Protein AF-0000000083565860 (afdb_homodimer)

Foldseek 3Di:
DCPPPADDQAFAEEEEDLFLQSLLLLLQLLVVPDAGYEYEAQADPPCRFACRNDPQFWADQQDPDLLSNLLLVLLLVLQVVLVFWDQFKAKEFAQDPVVVLVLLLSVQLCVQNPQPDKDKAALVRQCVQVVLFDSVRTGTIIIRRRTGGGNRSSSSVSSNVSSVVSHYHYYYSWAFDAWDFDPLATFWTQTPRGIYGYRAYEYAPAQLVQVHCVRVVHQFLKWKWWWKKFKWPFFPVQPPFPDQFNGHKYDHLVQQKTWTGGRRMIMIIHLQAATGIDDSVPQDDPVCCVVQVHDHSQWDDFDVCQQQPRHQPPDDHHNQVVVCNGRVSCVPIHIPDMITGMGMAGLVRAAAWDDDQSYRRYIYTYRDDSSSSNQSSNQRSVCVVPVAGDGPRAGDFCCVRYSLLADPCSSDPVSSVVSGSVCSSCVSPDDQPQDADPDPAPQAEFLCRVVQVVQQFDFHQFNRYTFGAFGPNQVVCCVPAPAFDAPPSVPPNDDSRLLSLLVCLAAFKAKGWQLQQWKKKKFFPCRQVLVLAFWQARPQDAAFFKAWTFGAAQQQATAAIWIWHRHHPGMIITTGHHHSCLSSVLSVSVVSDDPPPRMDIGICSQWKIKMKMGHPCACVLQVVFWPFDCDCVRRNARTWDWGDRNPFTWIWHQDALLLFGIIMIMGTRVCRNVVVVSSCVSCVVRVYHYHGPSSSVLSNLLQLHDDPPQLGGRSDHCVQSVNCVNGDLVGNYRNSVNVVVCVVVDDFKHKFKKWFPDFSDWAAWSGFKAAVPDDDGFHTFRGWDANSVLRTTITITIGTPVQQDFQRWIWTDRSNDTTIITTHDPNNPPRVSPRSRD/DCPDPADDQAFAEEEEDLFLQSLLLLLQLLVVPDAGYEYEAQADPPCRFALRNDPQFWADQQDPDLLSNLLLVLLLVLQVVLVFWDQFKAKEFAQDPVVVLVLLLSQQLCVQNPQPDKDKAALVRQCVQVVLFDSVRTGTIIIRRRTGGGNRSSSSVSSNVSSVVSHYHYYYSWAFDAWDFDPLATFWTQTPNGIYGYRAYEYAPAQLVQVHCVRVVHQFLKWKWWWKKFKWPFFPVQPPFPDQFNGHKYDHLVQQKTWTGGRRMIMIIHLQAFTGIDDSVPQDDPVCCVVQVHDHSQWDDFDVCQQQPRHQPPDDHHNQVVVCNGRVSSVPIHIDDMITGMGMAGLVRAAAWDADFSYRRYIYTYRDDSSSSNQSSNQRSVCVVPVAGDGPRAGDFCCVRYSLLADPCSSDPVSSVVSRSVCSSCVSPDDQPQDADPDPAPQAEFLCRVVQVVQQFDFHQFNRYTFGAFGPNQVVCCVPAPAFDADPSVPPNDDSRLLSLLVCLAAFKAKGWQLQQWKKKKFFPCRQVLVLAFWQARPQDAAFFKAWTFGAAQLQATAAIWIWHRHHPGMIITTGHHHSCLSRVLSVSVVSDDPPPRMDIGICSQWKIKMKMGHPCACVLQVVFWPFDCDCVRRNARTWDWGDRNPFTWIWHQDALLLFGIIMIMGTRVCRNVVVVSSCVSCVVRVYHYHGPSSSVLSNLLQLHDDPPQLGGRSDHCVQSVNCVNGDLVGNYRNSVNVVVCVVVDDFKHKFKKWFPDFSDWAAWSGFKAAVPDDDGFHTFRGWDANSVLRTTITITIGTPVQQDFQRWIWTDRSNDTTIITTHDPNNPPRVSPRSRD

Sequence (1676 aa):
MSTGNTLPDSAGTVVVGAGCVGCSAAYHLTRLGREDVVVVDQGPLFETGGSTSHAPGLVFQTGGNKLMTRMASYTRRLYEDLDGFRTCGGIEVAYTEDRWDFLKRKRERGQSYGIEGGELLSPDAVADRVPQIDPEAIRGGYYVPTDGKAHAVDASAAMAERARAAGAEFYGETTVTDLEVEDGEIRTVVTDRGTVAADEVLVATNIWGPLFGDMVGVDIPLVPCAHQYLVSDELPELAGADREIEQPLLRHQDRSLYFRQHGERYGIGSYNHESLLVDPEDIYGPEKLEDLGLEYPSLREFTSEHFYENTHPDHEQAAYDAACELVPSLRDAEFESAINGMFCFTPDGMPILGPTEGIDGLWWALAIWVTQSGGAGNIVAHWMEDGVPRLEGERVDVTGAHVSRFQPHAGSREYTRGRGAQQYQEVYQLIHPREQPEGQRGLRRSPFYRRQEELGAEFYDSGGWETPQWYETNEALLEEYDVPDRPDWLERGWSKAQGVEHQAVRDRVAMVDMTTYTGIEVTGDGATEFLQRLLTNDVDVSPGRIRYAAMCNEDGGILADVTVARLAEDRYTVFTGGGNSATLHSRWLREHAPDDGSVSVRTRDSDMCGVGVFGPDSRAVLSSLVETDLSNDAFPFYTAQETYLESVPVTMLRLSYAGELGWELYAPMEYGARLWELIEDAGDEYGIVPMGWAALDSTSMEKGFRLWGTDVTPEYDPYEAGIGFAVDLETDFIGKEALVEARDAGVDRKLVPITLDEPGAVVDAGHPVLELGGDEVLGYVTRADYGYSIDAGIAYAYLPADDAEAGRNVEISYENDRYAGTVRDEPLFDPDREKMLRMSTGNTLPDSAGTVVVGAGCVGCSAAYHLTRLGREDVVVVDQGPLFETGGSTSHAPGLVFQTGGNKLMTRMASYTRRLYEDLDGFRTCGGIEVAYTEDRWDFLKRKRERGQSYGIEGGELLSPDAVADRVPQIDPEAIRGGYYVPTDGKAHAVDASAAMAERARAAGAEFYGETTVTDLEVEDGEIRTVVTDRGTVAADEVLVATNIWGPLFGDMVGVDIPLVPCAHQYLVSDELPELAGADREIEQPLLRHQDRSLYFRQHGERYGIGSYNHESLLVDPEDIYGPEKLEDLGLEYPSLREFTSEHFYENTHPDHEQAAYDAACELVPSLRDAEFESAINGMFCFTPDGMPILGPTEGIDGLWWALAIWVTQSGGAGNIVAHWMEDGVPRLEGERVDVTGAHVSRFQPHAGSREYTRGRGAQQYQEVYQLIHPREQPEGQRGLRRSPFYRRQEELGAEFYDSGGWETPQWYETNEALLEEYDVPDRPDWLERGWSKAQGVEHQAVRDRVAMVDMTTYTGIEVTGDGATEFLQRLLTNDVDVSPGRIRYAAMCNEDGGILADVTVARLAEDRYTVFTGGGNSATLHSRWLREHAPDDGSVSVRTRDSDMCGVGVFGPDSRAVLSSLVETDLSNDAFPFYTAQETYLESVPVTMLRLSYAGELGWELYAPMEYGARLWELIEDAGDEYGIVPMGWAALDSTSMEKGFRLWGTDVTPEYDPYEAGIGFAVDLETDFIGKEALVEARDAGVDRKLVPITLDEPGAVVDAGHPVLELGGDEVLGYVTRADYGYSIDAGIAYAYLPADDAEAGRNVEISYENDRYAGTVRDEPLFDPDREKMLR

pLDDT: mean 95.58, std 5.4, range [28.02, 98.88]

InterPro domains:
  IPR006076 FAD dependent oxidoreductase [PF01266] (14-383)
  IPR006222 GCVT, N-terminal domain [PF01571] (448-730)
  IPR013977 Aminomethyltransferase, C-terminal domain [PF08669] (749-830)
  IPR027266 Aminomethyltransferase superfamily [G3DSA:3.30.1360.120] (443-715)
  IPR028896 Aminomethyltransferase-like [PTHR43757] (335-833)
  IPR029043 Glycine cleavage T-protein/YgfZ, C-terminal [SSF101790] (749-836)
  IPR032503 FAD dependent oxidoreductase, central domain [PF16350] (395-446)
  IPR036188 FAD/NAD(P)-binding domain superfamily [G3DSA:3.50.50.60] (14-407)
  IPR036188 FAD/NAD(P)-binding domain superfamily [SSF51905] (14-436)

Solvent-accessible surface area (backbone atoms only — not comparable to full-atom values): 82644 Å² total; per-residue (Å²): 129,84,73,60,95,61,75,55,67,59,31,52,31,35,32,38,20,52,39,43,41,24,17,27,23,49,26,40,30,30,73,74,62,50,66,45,37,37,33,31,16,56,27,49,81,49,61,41,26,48,45,49,57,70,54,86,28,70,28,74,38,74,48,96,44,63,61,53,20,44,19,14,50,46,16,51,54,52,24,44,74,54,73,15,42,47,74,42,11,28,33,41,43,12,65,46,72,68,46,43,52,46,44,42,45,49,50,36,34,24,47,44,60,66,49,70,74,60,42,82,34,48,25,65,60,47,24,72,57,41,65,61,41,42,40,87,58,37,70,20,28,40,32,30,60,78,15,25,38,39,39,48,42,57,28,23,46,48,30,40,50,55,16,38,75,57,55,34,44,78,40,48,63,33,40,74,76,42,52,43,67,56,96,44,25,41,44,35,42,34,34,82,78,48,54,29,36,25,59,26,37,38,41,25,50,38,60,48,38,42,62,59,20,60,57,66,75,42,77,47,51,58,30,26,30,48,35,43,40,33,27,36,41,74,39,80,87,32,62,84,50,87,46,54,61,81,45,44,34,38,33,38,34,87,61,25,33,33,36,38,56,49,32,34,19,44,30,40,37,45,55,28,25,58,70,44,70,47,58,59,87,68,52,47,49,82,78,54,26,66,82,68,71,42,93,35,44,35,49,48,81,60,58,65,62,46,39,69,33,61,50,22,90,87,51,93,56,17,35,50,59,52,49,24,59,40,27,51,72,53,71,79,49,52,69,78,43,70,38,17,42,31,45,53,28,17,59,81,64,42,38,34,28,48,65,46,86,78,29,48,41,33,32,41,49,27,48,68,52,80,38,31,15,41,26,50,9,37,20,52,26,36,23,72,71,73,71,47,46,22,52,97,86,38,60,45,62,53,67,81,20,32,56,56,44,64,53,79,38,41,59,18,63,56,36,18,46,52,32,13,39,50,40,55,61,41,70,44,51,90,71,57,94,65,62,72,76,90,64,93,68,66,42,26,42,58,63,53,45,68,63,39,52,75,41,40,39,45,66,42,82,39,72,50,29,56,42,44,35,27,28,57,62,47,49,68,45,56,83,79,39,89,61,76,74,65,58,75,81,67,40,55,85,54,59,66,29,27,46,39,39,42,49,39,27,70,74,25,19,23,41,28,82,34,42,54,48,24,38,31,35,33,29,34,89,40,28,60,65,53,46,31,33,45,25,33,26,78,66,87,61,62,58,26,35,47,39,60,25,31,29,35,41,71,76,21,19,26,75,42,63,35,43,35,34,28,71,38,94,39,34,34,35,40,31,27,51,53,53,43,39,52,52,46,54,48,47,57,52,54,72,66,46,60,89,76,48,40,40,46,75,43,77,33,69,38,28,36,30,28,38,32,33,29,7,76,43,24,62,65,37,47,52,77,42,31,82,65,63,76,47,64,84,73,43,35,82,48,26,40,49,77,50,32,49,45,46,42,54,30,41,36,32,35,45,49,72,52,57,27,18,31,33,35,35,31,29,45,31,32,35,32,44,41,52,55,50,54,50,53,61,54,19,50,88,60,60,48,36,77,35,22,50,53,18,42,51,30,32,14,55,31,42,56,54,81,45,78,84,56,64,44,36,33,62,38,33,47,65,27,53,65,46,46,89,27,52,35,85,86,48,71,25,50,15,44,70,38,46,54,51,40,64,76,72,47,66,68,41,28,50,36,46,27,36,36,69,49,80,64,41,68,66,63,54,43,25,24,29,22,41,64,97,49,85,52,72,54,29,30,24,54,43,48,38,56,25,72,86,78,59,29,10,38,33,30,28,47,22,40,44,89,67,46,44,60,69,35,63,32,24,35,49,56,70,90,39,75,42,52,27,33,31,39,65,78,30,74,43,66,68,84,42,58,55,46,68,102,128,82,74,60,96,61,76,56,68,59,33,52,32,36,33,39,19,53,38,43,41,24,17,26,22,47,27,39,30,31,73,72,63,51,66,46,37,36,34,32,17,57,27,48,81,50,62,40,26,49,47,50,56,70,55,85,28,72,31,74,37,72,49,96,45,61,62,54,20,46,18,14,50,45,16,52,53,52,25,44,75,54,73,14,42,48,74,42,11,29,33,41,43,11,65,45,70,67,48,44,52,46,44,43,44,48,50,36,34,26,47,45,60,67,50,72,75,59,42,82,35,48,25,64,59,46,26,72,56,42,64,62,39,41,40,87,57,36,69,20,29,41,33,30,61,78,15,24,38,40,38,47,43,56,30,22,45,49,31,40,51,55,14,37,74,56,56,33,41,78,40,48,62,34,41,71,77,45,54,45,65,56,97,46,24,41,43,33,43,33,36,82,78,48,55,30,36,25,58,27,37,37,42,26,49,39,60,48,41,43,61,59,20,58,58,67,74,40,77,46,52,58,30,25,31,48,37,42,40,35,28,37,41,73,40,78,87,32,62,84,51,86,45,55,61,81,44,44,36,37,33,39,33,86,60,25,32,32,37,39,55,49,32,34,18,45,30,41,36,45,54,28,26,59,70,44,71,46,59,60,87,70,51,48,50,80,82,52,25,67,83,68,71,42,93,35,44,35,49,47,81,61,59,63,61,46,39,70,32,61,49,22,90,88,52,95,57,17,35,49,60,52,50,25,57,40,28,50,72,52,72,79,48,51,69,78,43,68,40,16,42,31,44,53,28,17,60,80,65,43,38,34,30,48,66,44,85,79,29,49,42,34,32,41,49,28,49,67,53,80,38,31,15,42,24,50,10,36,20,51,27,38,23,74,73,74,71,48,46,20,53,96,85,36,61,46,65,54,67,83,22,32,58,57,42,64,52,77,37,42,59,17,64,56,36,19,47,52,32,13,39,48,41,54,60,40,69,43,50,91,72,57,94,65,61,73,76,92,64,94,67,68,44,25,44,59,63,53,46,68,62,38,51,74,43,40,40,45,66,42,80,40,69,50,28,56,42,44,35,28,28,56,64,46,49,70,44,56,82,79,41,90,62,77,75,65,58,74,79,67,42,57,85,54,59,66,29,27,45,40,39,40,48,39,27,71,74,24,18,23,40,29,83,34,41,54,47,22,38,31,37,33,29,33,88,41,27,56,65,54,47,31,33,45,26,34,25,77,67,87,60,62,60,25,36,47,40,59,25,32,30,35,40,72,76,22,18,25,75,42,64,35,43,35,35,28,71,38,94,39,33,35,34,40,32,29,52,55,54,43,38,52,53,48,54,48,46,58,51,55,73,68,45,59,89,74,46,40,40,46,76,44,76,33,69,37,28,38,30,29,40,30,33,30,6,75,44,25,62,63,37,47,52,77,41,32,82,66,62,79,46,64,86,73,43,34,81,48,26,40,49,78,50,32,50,46,44,43,54,30,42,38,33,34,45,48,72,52,56,28,18,30,33,34,36,33,29,45,33,32,35,32,45,42,51,53,50,54,51,53,62,54,20,52,90,60,59,49,36,76,36,21,51,52,18,41,50,32,32,14,54,30,41,57,54,80,45,77,83,56,64,43,37,33,62,40,34,47,66,29,53,67,46,46,88,28,53,34,86,87,48,69,27,50,15,44,71,38,45,53,50,38,64,75,72,49,65,67,40,28,51,35,47,27,38,36,68,51,80,63,41,68,65,63,53,44,22,24,28,22,40,64,97,50,86,50,71,53,29,31,24,54,42,48,38,56,26,72,87,79,60,30,9,37,33,30,27,49,21,39,46,90,64,47,43,59,70,36,64,32,24,35,48,54,71,88,40,74,42,54,26,32,29,39,68,78,29,74,42,65,68,82,42,59,54,47,68,100

Structure (mmCIF, N/CA/C/O backbone):
data_AF-0000000083565860-model_v1
#
loop_
_entity.id
_entity.type
_entity.pdbx_description
1 polymer 'Glycine cleavage system aminomethyltransferase T/glycine/D-amino acid oxidase-like deaminating enzyme'
#
loop_
_atom_site.group_PDB
_atom_site.id
_atom_site.type_symbol
_atom_site.label_atom_id
_atom_site.label_alt_id
_atom_site.label_comp_id
_atom_site.label_asym_id
_atom_site.label_entity_id
_atom_site.label_seq_id
_atom_site.pdbx_PDB_ins_code
_atom_site.Cartn_x
_atom_site.Cartn_y
_atom_site.Cartn_z
_atom_site.occupancy
_atom_site.B_iso_or_equiv
_atom_site.auth_seq_id
_atom_site.auth_comp_id
_atom_site.auth_asym_id
_atom_site.auth_atom_id
_atom_site.pdbx_PDB_model_num
ATOM 1 N N . MET A 1 1 ? -19.703 54.188 -9.258 1 28.02 1 MET A N 1
ATOM 2 C CA . MET A 1 1 ? -19.453 53.219 -8.164 1 28.02 1 MET A CA 1
ATOM 3 C C . MET A 1 1 ? -20.562 52.188 -8.102 1 28.02 1 MET A C 1
ATOM 5 O O . MET A 1 1 ? -21.703 52.5 -7.727 1 28.02 1 MET A O 1
ATOM 9 N N . SER A 1 2 ? -20.828 51.438 -9.031 1 33.75 2 SER A N 1
ATOM 10 C CA . SER A 1 2 ? -22.094 50.781 -9.383 1 33.75 2 SER A CA 1
ATOM 11 C C . SER A 1 2 ? -22.578 49.875 -8.266 1 33.75 2 SER A C 1
ATOM 13 O O . SER A 1 2 ? -21.953 48.844 -8 1 33.75 2 SER A O 1
ATOM 15 N N . THR A 1 3 ? -22.797 50.406 -7.121 1 42.03 3 THR A N 1
ATOM 16 C CA . THR A 1 3 ? -23.641 49.938 -6.027 1 42.03 3 THR A CA 1
ATOM 17 C C . THR A 1 3 ? -24.875 49.219 -6.559 1 42.03 3 THR A C 1
ATOM 19 O O . THR A 1 3 ? -25.891 49.125 -5.871 1 42.03 3 THR A O 1
ATOM 22 N N . GLY A 1 4 ? -24.984 49.125 -7.805 1 45.94 4 GLY A N 1
ATOM 23 C CA . GLY A 1 4 ? -26.25 48.625 -8.289 1 45.94 4 GLY A CA 1
ATOM 24 C C . GLY A 1 4 ? -26.578 47.25 -7.77 1 45.94 4 GLY A C 1
ATOM 25 O O . GLY A 1 4 ? -25.688 46.5 -7.348 1 45.94 4 GLY A O 1
ATOM 26 N N . ASN A 1 5 ? -27.781 47.062 -7.129 1 64.19 5 ASN A N 1
ATOM 27 C CA . ASN A 1 5 ? -28.469 45.969 -6.457 1 64.19 5 ASN A CA 1
ATOM 28 C C . ASN A 1 5 ? -28.375 44.688 -7.258 1 64.19 5 ASN A C 1
ATOM 30 O O . ASN A 1 5 ? -28.891 43.656 -6.832 1 64.19 5 ASN A O 1
ATOM 34 N N . THR A 1 6 ? -27.672 44.812 -8.43 1 86 6 THR A N 1
ATOM 35 C CA . THR A 1 6 ? -27.672 43.594 -9.227 1 86 6 THR A CA 1
ATOM 36 C C . THR A 1 6 ? -26.25 43.062 -9.391 1 86 6 THR A C 1
ATOM 38 O O . THR A 1 6 ? -25.344 43.781 -9.758 1 86 6 THR A O 1
ATOM 41 N N . LEU A 1 7 ? -25.906 41.906 -9.078 1 93.75 7 LEU A N 1
ATOM 42 C CA . LEU A 1 7 ? -24.641 41.188 -9.219 1 93.75 7 LEU A CA 1
ATOM 43 C C . LEU A 1 7 ? -24.156 41.25 -10.664 1 93.75 7 LEU A C 1
ATOM 45 O O . LEU A 1 7 ? -24.938 41.125 -11.602 1 93.75 7 LEU A O 1
ATOM 49 N N . PRO A 1 8 ? -22.891 41.469 -10.891 1 96.19 8 PRO A N 1
ATOM 50 C CA . PRO A 1 8 ? -22.375 41.344 -12.258 1 96.19 8 PRO A CA 1
ATOM 51 C C . PRO A 1 8 ? -22.453 39.938 -12.805 1 96.19 8 PRO A C 1
ATOM 53 O O . PRO A 1 8 ? -22.516 38.969 -12.031 1 96.19 8 PRO A O 1
ATOM 56 N N . ASP A 1 9 ? -22.375 39.844 -14.141 1 96.06 9 ASP A N 1
ATOM 57 C CA . ASP A 1 9 ? -22.453 38.531 -14.789 1 96.06 9 ASP A CA 1
ATOM 58 C C . ASP A 1 9 ? -21.172 37.75 -14.594 1 96.06 9 ASP A C 1
ATOM 60 O O . ASP A 1 9 ? -21.188 36.5 -14.57 1 96.06 9 ASP A O 1
ATOM 64 N N . SER A 1 10 ? -20.094 38.5 -14.523 1 97.44 10 SER A N 1
ATOM 65 C CA . SER A 1 10 ? -18.797 37.844 -14.383 1 97.44 10 SER A CA 1
ATOM 66 C C . SER A 1 10 ? -17.828 38.719 -13.586 1 97.44 10 SER A C 1
ATOM 68 O O . SER A 1 10 ? -18.016 39.938 -13.469 1 97.44 10 SER A O 1
ATOM 70 N N . ALA A 1 11 ? -16.875 38.094 -13 1 97.69 11 ALA A N 1
ATOM 71 C CA . ALA A 1 11 ? -15.766 38.719 -12.289 1 97.69 11 ALA A CA 1
ATOM 72 C C . ALA A 1 11 ? -14.492 37.906 -12.414 1 97.69 11 ALA A C 1
ATOM 74 O O . ALA A 1 11 ? -14.555 36.656 -12.57 1 97.69 11 ALA A O 1
ATOM 75 N N . GLY A 1 12 ? -13.391 38.594 -12.461 1 97.5 12 GLY A N 1
ATOM 76 C CA . GLY A 1 12 ? -12.133 37.844 -12.43 1 97.5 12 GLY A CA 1
ATOM 77 C C . GLY A 1 12 ? -11.945 37.031 -11.164 1 97.5 12 GLY A C 1
ATOM 78 O O . GLY A 1 12 ? -11.562 35.875 -11.227 1 97.5 12 GLY A O 1
ATOM 79 N N . THR A 1 13 ? -12.172 37.688 -10.031 1 98.38 13 THR A N 1
ATOM 80 C CA . THR A 1 13 ? -12.055 37.062 -8.727 1 98.38 13 THR A CA 1
ATOM 81 C C . THR A 1 13 ? -13.297 37.312 -7.879 1 98.38 13 THR A C 1
ATOM 83 O O . THR A 1 13 ? -13.719 38.469 -7.727 1 98.38 13 THR A O 1
ATOM 86 N N . VAL A 1 14 ? -13.867 36.25 -7.367 1 98.81 14 VAL A N 1
ATOM 87 C CA . VAL A 1 14 ? -14.953 36.375 -6.395 1 98.81 14 VAL A CA 1
ATOM 88 C C . VAL A 1 14 ? -14.453 35.969 -5.008 1 98.81 14 VAL A C 1
ATOM 90 O O . VAL A 1 14 ? -13.891 34.906 -4.832 1 98.81 14 VAL A O 1
ATOM 93 N N . VAL A 1 15 ? -14.547 36.844 -4.047 1 98.88 15 VAL A N 1
ATOM 94 C CA . VAL A 1 15 ? -14.273 36.562 -2.643 1 98.88 15 VAL A CA 1
ATOM 95 C C . VAL A 1 15 ? -15.586 36.281 -1.911 1 98.88 15 VAL A C 1
ATOM 97 O O . VAL A 1 15 ? -16.484 37.125 -1.9 1 98.88 15 VAL A O 1
ATOM 100 N N . VAL A 1 16 ? -15.703 35.125 -1.354 1 98.81 16 VAL A N 1
ATOM 101 C CA . VAL A 1 16 ? -16.891 34.75 -0.591 1 98.81 16 VAL A CA 1
ATOM 102 C C . VAL A 1 16 ? -16.641 34.969 0.899 1 98.81 16 VAL A C 1
ATOM 104 O O . VAL A 1 16 ? -15.852 34.25 1.51 1 98.81 16 VAL A O 1
ATOM 107 N N . GLY A 1 17 ? -17.312 35.906 1.523 1 98.31 17 GLY A N 1
ATOM 108 C CA . GLY A 1 17 ? -17.109 36.344 2.898 1 98.31 17 GLY A CA 1
ATOM 109 C C . GLY A 1 17 ? -16.516 37.719 3.006 1 98.31 17 GLY A C 1
ATOM 110 O O . GLY A 1 17 ? -15.445 38 2.467 1 98.31 17 GLY A O 1
ATOM 111 N N . ALA A 1 18 ? -17.219 38.594 3.668 1 98.19 18 ALA A N 1
ATOM 112 C CA . ALA A 1 18 ? -16.766 40 3.832 1 98.19 18 ALA A CA 1
ATOM 113 C C . ALA A 1 18 ? -16.453 40.281 5.293 1 98.19 18 ALA A C 1
ATOM 115 O O . ALA A 1 18 ? -16.719 41.406 5.777 1 98.19 18 ALA A O 1
ATOM 116 N N . GLY A 1 19 ? -15.984 39.25 6.016 1 97.56 19 GLY A N 1
ATOM 117 C CA . GLY A 1 19 ? -15.359 39.469 7.305 1 97.56 19 GLY A CA 1
ATOM 118 C C . GLY A 1 19 ? -13.969 40.094 7.188 1 97.56 19 GLY A C 1
ATOM 119 O O . GLY A 1 19 ? -13.562 40.5 6.105 1 97.56 19 GLY A O 1
ATOM 120 N N . CYS A 1 20 ? -13.242 40.094 8.305 1 97.88 20 CYS A N 1
ATOM 121 C CA . CYS A 1 20 ? -11.945 40.781 8.32 1 97.88 20 CYS A CA 1
ATOM 122 C C . CYS A 1 20 ? -10.977 40.125 7.352 1 97.88 20 CYS A C 1
ATOM 124 O O . CYS A 1 20 ? -10.18 40.781 6.711 1 97.88 20 CYS A O 1
ATOM 126 N N . VAL A 1 21 ? -11.023 38.781 7.117 1 98.31 21 VAL A N 1
ATOM 127 C CA . VAL A 1 21 ? -10.102 38.062 6.242 1 98.31 21 VAL A CA 1
ATOM 128 C C . VAL A 1 21 ? -10.445 38.344 4.781 1 98.31 21 VAL A C 1
ATOM 130 O O . VAL A 1 21 ? -9.555 38.656 3.98 1 98.31 21 VAL A O 1
ATOM 133 N N . GLY A 1 22 ? -11.711 38.219 4.391 1 98.56 22 GLY A N 1
ATOM 134 C CA . GLY A 1 22 ? -12.125 38.5 3.027 1 98.56 22 GLY A CA 1
ATOM 135 C C . GLY A 1 22 ? -11.867 39.938 2.615 1 98.56 22 GLY A C 1
ATOM 136 O O . GLY A 1 22 ? -11.422 40.188 1.497 1 98.56 22 GLY A O 1
ATOM 137 N N . CYS A 1 23 ? -12.211 40.875 3.516 1 98.62 23 CYS A N 1
ATOM 138 C CA . CYS A 1 23 ? -11.945 42.281 3.246 1 98.62 23 CYS A CA 1
ATOM 139 C C . CYS A 1 23 ? -10.453 42.531 3.088 1 98.62 23 CYS A C 1
ATOM 141 O O . CYS A 1 23 ? -10.039 43.312 2.23 1 98.62 23 CYS A O 1
ATOM 143 N N . SER A 1 24 ? -9.688 41.906 3.977 1 98.75 24 SER A N 1
ATOM 144 C CA . SER A 1 24 ? -8.242 42.031 3.859 1 98.75 24 SER A CA 1
ATOM 145 C C . SER A 1 24 ? -7.742 41.531 2.516 1 98.75 24 SER A C 1
ATOM 147 O O . SER A 1 24 ? -6.895 42.156 1.877 1 98.75 24 SER A O 1
ATOM 149 N N . ALA A 1 25 ? -8.203 40.344 2.07 1 98.69 25 ALA A N 1
ATOM 150 C CA . ALA A 1 25 ? -7.789 39.781 0.788 1 98.69 25 ALA A CA 1
ATOM 151 C C . ALA A 1 25 ? -8.156 40.719 -0.365 1 98.69 25 ALA A C 1
ATOM 153 O O . ALA A 1 25 ? -7.336 40.969 -1.247 1 98.69 25 ALA A O 1
ATOM 154 N N . ALA A 1 26 ? -9.398 41.188 -0.392 1 98.62 26 ALA A N 1
ATOM 155 C CA . ALA A 1 26 ? -9.844 42.094 -1.442 1 98.62 26 ALA A CA 1
ATOM 156 C C . ALA A 1 26 ? -9 43.375 -1.45 1 98.62 26 ALA A C 1
ATOM 158 O O . ALA A 1 26 ? -8.625 43.875 -2.516 1 98.62 26 ALA A O 1
ATOM 159 N N . TYR A 1 27 ? -8.75 43.938 -0.247 1 98.56 27 TYR A N 1
ATOM 160 C CA . TYR A 1 27 ? -7.914 45.094 -0.08 1 98.56 27 TYR A CA 1
ATOM 161 C C . TYR A 1 27 ? -6.539 44.906 -0.709 1 98.56 27 TYR A C 1
ATOM 163 O O . TYR A 1 27 ? -6.086 45.719 -1.506 1 98.56 27 TYR A O 1
ATOM 171 N N . HIS A 1 28 ? -5.91 43.875 -0.379 1 98.56 28 HIS A N 1
ATOM 172 C CA . HIS A 1 28 ? -4.555 43.625 -0.854 1 98.56 28 HIS A CA 1
ATOM 173 C C . HIS A 1 28 ? -4.543 43.281 -2.338 1 98.56 28 HIS A C 1
ATOM 175 O O . HIS A 1 28 ? -3.629 43.656 -3.066 1 98.56 28 HIS A O 1
ATOM 181 N N . LEU A 1 29 ? -5.543 42.469 -2.797 1 98.31 29 LEU A N 1
ATOM 182 C CA . LEU A 1 29 ? -5.625 42.125 -4.215 1 98.31 29 LEU A CA 1
ATOM 183 C C . LEU A 1 29 ? -5.719 43.375 -5.062 1 98.31 29 LEU A C 1
ATOM 185 O O . LEU A 1 29 ? -5.027 43.531 -6.074 1 98.31 29 LEU A O 1
ATOM 189 N N . THR A 1 30 ? -6.566 44.344 -4.66 1 98.06 30 THR A N 1
ATOM 190 C CA . THR A 1 30 ? -6.75 45.594 -5.414 1 98.06 30 THR A CA 1
ATOM 191 C C . THR A 1 30 ? -5.492 46.438 -5.348 1 98.06 30 THR A C 1
ATOM 193 O O . THR A 1 30 ? -5.152 47.125 -6.312 1 98.06 30 THR A O 1
ATOM 196 N N . ARG A 1 31 ? -4.84 46.438 -4.234 1 96.94 31 ARG A N 1
ATOM 197 C CA . ARG A 1 31 ? -3.59 47.156 -4.094 1 96.94 31 ARG A CA 1
ATOM 198 C C . ARG A 1 31 ? -2.516 46.625 -5.023 1 96.94 31 ARG A C 1
ATOM 200 O O . ARG A 1 31 ? -1.617 47.344 -5.449 1 96.94 31 ARG A O 1
ATOM 207 N N . LEU A 1 32 ? -2.59 45.344 -5.266 1 96.62 32 LEU A N 1
ATOM 208 C CA . LEU A 1 32 ? -1.643 44.688 -6.16 1 96.62 32 LEU A CA 1
ATOM 209 C C . LEU A 1 32 ? -2.035 44.906 -7.617 1 96.62 32 LEU A C 1
ATOM 211 O O . LEU A 1 32 ? -1.325 44.469 -8.531 1 96.62 32 LEU A O 1
ATOM 215 N N . GLY A 1 33 ? -3.211 45.531 -7.875 1 95.75 33 GLY A N 1
ATOM 216 C CA . GLY A 1 33 ? -3.582 45.969 -9.219 1 95.75 33 GLY A CA 1
ATOM 217 C C . GLY A 1 33 ? -4.684 45.094 -9.82 1 95.75 33 GLY A C 1
ATOM 218 O O . GLY A 1 33 ? -5.07 45.312 -10.977 1 95.75 33 GLY A O 1
ATOM 219 N N . ARG A 1 34 ? -5.102 44.125 -9.094 1 95.06 34 ARG A N 1
ATOM 220 C CA . ARG A 1 34 ? -6.16 43.25 -9.633 1 95.06 34 ARG A CA 1
ATOM 221 C C . ARG A 1 34 ? -7.438 44.062 -9.867 1 95.06 34 ARG A C 1
ATOM 223 O O . ARG A 1 34 ? -7.852 44.844 -9.008 1 95.06 34 ARG A O 1
ATOM 230 N N . GLU A 1 35 ? -7.914 43.781 -11.055 1 89.06 35 GLU A N 1
ATOM 231 C CA . GLU A 1 35 ? -9.156 44.438 -11.43 1 89.06 35 GLU A CA 1
ATOM 232 C C . GLU A 1 35 ? -10.344 43.5 -11.352 1 89.06 35 GLU A C 1
ATOM 234 O O . GLU A 1 35 ? -10.156 42.281 -11.18 1 89.06 35 GLU A O 1
ATOM 239 N N . ASP A 1 36 ? -11.562 43.875 -11.102 1 94.12 36 ASP A N 1
ATOM 240 C CA . ASP A 1 36 ? -12.805 43.125 -11.195 1 94.12 36 ASP A CA 1
ATOM 241 C C . ASP A 1 36 ? -12.945 42.156 -10.008 1 94.12 36 ASP A C 1
ATOM 243 O O . ASP A 1 36 ? -13.094 40.938 -10.195 1 94.12 36 ASP A O 1
ATOM 247 N N . VAL A 1 37 ? -12.656 42.562 -8.883 1 98.31 37 VAL A N 1
ATOM 248 C CA . VAL A 1 37 ? -12.859 41.812 -7.641 1 98.31 37 VAL A CA 1
ATOM 249 C C . VAL A 1 37 ? -14.266 42.062 -7.117 1 98.31 37 VAL A C 1
ATOM 251 O O . VAL A 1 37 ? -14.688 43.219 -6.957 1 98.31 37 VAL A O 1
ATOM 254 N N . VAL A 1 38 ? -14.992 40.969 -6.941 1 98.5 38 VAL A N 1
ATOM 255 C CA . VAL A 1 38 ? -16.344 41.031 -6.371 1 98.5 38 VAL A CA 1
ATOM 256 C C . VAL A 1 38 ? -16.375 40.281 -5.039 1 98.5 38 VAL A C 1
ATOM 258 O O . VAL A 1 38 ? -15.945 39.125 -4.957 1 98.5 38 VAL A O 1
ATOM 261 N N . VAL A 1 39 ? -16.828 40.938 -3.996 1 98.69 39 VAL A N 1
ATOM 262 C CA . VAL A 1 39 ? -16.953 40.344 -2.676 1 98.69 39 VAL A CA 1
ATOM 263 C C . VAL A 1 39 ? -18.422 40.156 -2.328 1 98.69 39 VAL A C 1
ATOM 265 O O . VAL A 1 39 ? -19.219 41.094 -2.461 1 98.69 39 VAL A O 1
ATOM 268 N N . VAL A 1 40 ? -18.766 38.969 -1.915 1 98.19 40 VAL A N 1
ATOM 269 C CA . VAL A 1 40 ? -20.156 38.688 -1.542 1 98.19 40 VAL A CA 1
ATOM 270 C C . VAL A 1 40 ? -20.203 38.156 -0.118 1 98.19 40 VAL A C 1
ATOM 272 O O . VAL A 1 40 ? -19.281 37.469 0.335 1 98.19 40 VAL A O 1
ATOM 275 N N . ASP A 1 41 ? -21.203 38.438 0.557 1 97.06 41 ASP A N 1
ATOM 276 C CA . ASP A 1 41 ? -21.469 37.938 1.898 1 97.06 41 ASP A CA 1
ATOM 277 C C . ASP A 1 41 ? -22.953 37.719 2.137 1 97.06 41 ASP A C 1
ATOM 279 O O . ASP A 1 41 ? -23.781 38.469 1.597 1 97.06 41 ASP A O 1
ATOM 283 N N . GLN A 1 42 ? -23.281 36.75 2.93 1 95.06 42 GLN A N 1
ATOM 284 C CA . GLN A 1 42 ? -24.688 36.438 3.205 1 95.06 42 GLN A CA 1
ATOM 285 C C . GLN A 1 42 ? -25.297 37.469 4.16 1 95.06 42 GLN A C 1
ATOM 287 O O . GLN A 1 42 ? -26.5 37.688 4.164 1 95.06 42 GLN A O 1
ATOM 292 N N . GLY A 1 43 ? -24.469 38.125 5.055 1 94.12 43 GLY A N 1
ATOM 293 C CA . GLY A 1 43 ? -24.953 39.094 6.016 1 94.12 43 GLY A CA 1
ATOM 294 C C . GLY A 1 43 ? -24.844 40.531 5.52 1 94.12 43 GLY A C 1
ATOM 295 O O . GLY A 1 43 ? -24.328 40.75 4.426 1 94.12 43 GLY A O 1
ATOM 296 N N . PRO A 1 44 ? -25.359 41.5 6.301 1 94.06 44 PRO A N 1
ATOM 297 C CA . PRO A 1 44 ? -25.219 42.906 5.957 1 94.06 44 PRO A CA 1
ATOM 298 C C . PRO A 1 44 ? -23.781 43.438 6.117 1 94.06 44 PRO A C 1
ATOM 300 O O . PRO A 1 44 ? -23.094 43.062 7.07 1 94.06 44 PRO A O 1
ATOM 303 N N . LEU A 1 45 ? -23.359 44.281 5.168 1 94.31 45 LEU A N 1
ATOM 304 C CA . LEU A 1 45 ? -22.016 44.844 5.25 1 94.31 45 LEU A CA 1
ATOM 305 C C . LEU A 1 45 ? -21.969 45.969 6.285 1 94.31 45 LEU A C 1
ATOM 307 O O . LEU A 1 45 ? -22.844 46.844 6.316 1 94.31 45 LEU A O 1
ATOM 311 N N . PHE A 1 46 ? -21.109 45.906 7.152 1 90.69 46 PHE A N 1
ATOM 312 C CA . PHE A 1 46 ? -19.953 45.031 7.312 1 90.69 46 PHE A CA 1
ATOM 313 C C . PHE A 1 46 ? -20.047 44.25 8.633 1 90.69 46 PHE A C 1
ATOM 315 O O . PHE A 1 46 ? -19.031 43.75 9.117 1 90.69 46 PHE A O 1
ATOM 322 N N . GLU A 1 47 ? -21.172 44.344 9.359 1 92.81 47 GLU A N 1
ATOM 323 C CA . GLU A 1 47 ? -21.469 43.438 10.453 1 92.81 47 GLU A CA 1
ATOM 324 C C . GLU A 1 47 ? -22.172 42.188 9.938 1 92.81 47 GLU A C 1
ATOM 326 O O . GLU A 1 47 ? -23.344 41.938 10.234 1 92.81 47 GLU A O 1
ATOM 331 N N . THR A 1 48 ? -21.438 41.375 9.328 1 92 48 THR A N 1
ATOM 332 C CA . THR A 1 48 ? -21.938 40.312 8.453 1 92 48 THR A CA 1
ATOM 333 C C . THR A 1 48 ? -22.484 39.156 9.273 1 92 48 THR A C 1
ATOM 335 O O . THR A 1 48 ? -23.172 38.281 8.742 1 92 48 THR A O 1
ATOM 338 N N . GLY A 1 49 ? -22.172 39.125 10.578 1 92.75 49 GLY A N 1
ATOM 339 C CA . GLY A 1 49 ? -22.797 38.125 11.438 1 92.75 49 GLY A CA 1
ATOM 340 C C . GLY A 1 49 ? -21.891 36.969 11.789 1 92.75 49 GLY A C 1
ATOM 341 O O . GLY A 1 49 ? -22.266 36.062 12.539 1 92.75 49 GLY A O 1
ATOM 342 N N . GLY A 1 50 ? -20.672 36.938 11.258 1 93.81 50 GLY A N 1
ATOM 343 C CA . GLY A 1 50 ? -19.688 35.938 11.633 1 93.81 50 GLY A CA 1
ATOM 344 C C . GLY A 1 50 ? -18.875 36.344 12.859 1 93.81 50 GLY A C 1
ATOM 345 O O . GLY A 1 50 ? -19.297 37.219 13.633 1 93.81 50 GLY A O 1
ATOM 346 N N . SER A 1 51 ? -17.75 35.719 13.062 1 93.44 51 SER A N 1
ATOM 347 C CA . SER A 1 51 ? -16.922 35.938 14.242 1 93.44 51 SER A CA 1
ATOM 348 C C . SER A 1 51 ? -16.406 37.375 14.289 1 93.44 51 SER A C 1
ATOM 350 O O . SER A 1 51 ? -16.219 37.938 15.375 1 93.44 51 SER A O 1
ATOM 352 N N . THR A 1 52 ? -16.203 37.969 13.156 1 94.62 52 THR A N 1
ATOM 353 C CA . THR A 1 52 ? -15.742 39.344 13.07 1 94.62 52 THR A CA 1
ATOM 354 C C . THR A 1 52 ? -16.688 40.281 13.789 1 94.62 52 THR A C 1
ATOM 356 O O . THR A 1 52 ? -16.266 41.25 14.414 1 94.62 52 THR A O 1
ATOM 359 N N . SER A 1 53 ? -17.938 40.031 13.781 1 93.44 53 SER A N 1
ATOM 360 C CA . SER A 1 53 ? -19 40.938 14.242 1 93.44 53 SER A CA 1
ATOM 361 C C . SER A 1 53 ? -19.062 40.969 15.766 1 93.44 53 SER A C 1
ATOM 363 O O . SER A 1 53 ? -19.5 41.969 16.344 1 93.44 53 SER A O 1
ATOM 365 N N . HIS A 1 54 ? -18.625 39.906 16.391 1 91.31 54 HIS A N 1
ATOM 366 C CA . HIS A 1 54 ? -18.797 39.906 17.844 1 91.31 54 HIS A CA 1
ATOM 367 C C . HIS A 1 54 ? -17.469 39.719 18.562 1 91.31 54 HIS A C 1
ATOM 369 O O . HIS A 1 54 ? -17.422 39.75 19.797 1 91.31 54 HIS A O 1
ATOM 375 N N . ALA A 1 55 ? -16.359 39.562 17.891 1 90.88 55 ALA A N 1
ATOM 376 C CA . ALA A 1 55 ? -15.062 39.312 18.516 1 90.88 55 ALA A CA 1
ATOM 377 C C . ALA A 1 55 ? -14.664 40.469 19.422 1 90.88 55 ALA A C 1
ATOM 379 O O . ALA A 1 55 ? -14.844 41.625 19.078 1 90.88 55 ALA A O 1
ATOM 380 N N . PRO A 1 56 ? -14.078 40.125 20.578 1 90.44 56 PRO A N 1
ATOM 381 C CA . PRO A 1 56 ? -13.633 41.188 21.484 1 90.44 56 PRO A CA 1
ATOM 382 C C . PRO A 1 56 ? -12.422 41.938 20.953 1 90.44 56 PRO A C 1
ATOM 384 O O . PRO A 1 56 ? -12.125 43.062 21.422 1 90.44 56 PRO A O 1
ATOM 387 N N . GLY A 1 57 ? -11.695 41.281 20.078 1 92.5 57 GLY A N 1
ATOM 388 C CA . GLY A 1 57 ? -10.703 42 19.312 1 92.5 57 GLY A CA 1
ATOM 389 C C . GLY A 1 57 ? -9.328 42 19.953 1 92.5 57 GLY A C 1
ATOM 390 O O . GLY A 1 57 ? -8.492 42.875 19.641 1 92.5 57 GLY A O 1
ATOM 391 N N . LEU A 1 58 ? -9.008 41.125 20.922 1 94.94 58 LEU A N 1
ATOM 392 C CA . LEU A 1 58 ? -7.695 41.062 21.562 1 94.94 58 LEU A CA 1
ATOM 393 C C . LEU A 1 58 ? -6.621 40.625 20.578 1 94.94 58 LEU A C 1
ATOM 395 O O . LEU A 1 58 ? -6.758 39.594 19.922 1 94.94 58 LEU A O 1
ATOM 399 N N . VAL A 1 59 ? -5.645 41.406 20.469 1 96.88 59 VAL A N 1
ATOM 400 C CA . VAL A 1 59 ? -4.52 41.031 19.609 1 96.88 59 VAL A CA 1
ATOM 401 C C . VAL A 1 59 ? -3.25 40.906 20.453 1 96.88 59 VAL A C 1
ATOM 403 O O . VAL A 1 59 ? -2.609 41.906 20.781 1 96.88 59 VAL A O 1
ATOM 406 N N . PHE A 1 60 ? -2.922 39.75 20.828 1 96.44 60 PHE A N 1
ATOM 407 C CA . PHE A 1 60 ? -1.597 39.406 21.328 1 96.44 60 PHE A CA 1
ATOM 408 C C . PHE A 1 60 ? -0.703 38.938 20.188 1 96.44 60 PHE A C 1
ATOM 410 O O . PHE A 1 60 ? -0.955 37.875 19.578 1 96.44 60 PHE A O 1
ATOM 417 N N . GLN A 1 61 ? 0.375 39.594 19.922 1 96.81 61 GLN A N 1
ATOM 418 C CA . GLN A 1 61 ? 1.146 39.406 18.703 1 96.81 61 GLN A CA 1
ATOM 419 C C . GLN A 1 61 ? 1.999 38.125 18.781 1 96.81 61 GLN A C 1
ATOM 421 O O . GLN A 1 61 ? 2.219 37.469 17.766 1 96.81 61 GLN A O 1
ATOM 426 N N . THR A 1 62 ? 2.551 37.781 19.953 1 95.56 62 THR A N 1
ATOM 427 C CA . THR A 1 62 ? 3.455 36.656 20.078 1 95.56 62 THR A CA 1
ATOM 428 C C . THR A 1 62 ? 2.684 35.344 20 1 95.56 62 THR A C 1
ATOM 430 O O . THR A 1 62 ? 2.111 34.875 21 1 95.56 62 THR A O 1
ATOM 433 N N . GLY A 1 63 ? 2.711 34.75 18.828 1 90.56 63 GLY A N 1
ATOM 434 C CA . GLY A 1 63 ? 2.018 33.5 18.625 1 90.56 63 GLY A CA 1
ATOM 435 C C . GLY A 1 63 ? 2.906 32.281 18.812 1 90.56 63 GLY A C 1
ATOM 436 O O . GLY A 1 63 ? 4.02 32.406 19.344 1 90.56 63 GLY A O 1
ATOM 437 N N . GLY A 1 64 ? 2.375 31.094 18.453 1 88.06 64 GLY A N 1
ATOM 438 C CA . GLY A 1 64 ? 3.039 29.828 18.688 1 88.06 64 GLY A CA 1
ATOM 439 C C . GLY A 1 64 ? 4.188 29.562 17.719 1 88.06 64 GLY A C 1
ATOM 440 O O . GLY A 1 64 ? 5.047 28.719 17.984 1 88.06 64 GLY A O 1
ATOM 441 N N . ASN A 1 65 ? 4.16 30.219 16.625 1 93.5 65 ASN A N 1
ATOM 442 C CA . ASN A 1 65 ? 5.238 30.062 15.648 1 93.5 65 ASN A CA 1
ATOM 443 C C . ASN A 1 65 ? 5.477 31.359 14.867 1 93.5 65 ASN A C 1
ATOM 445 O O . ASN A 1 65 ? 4.758 32.344 15.055 1 93.5 65 ASN A O 1
ATOM 449 N N . LYS A 1 66 ? 6.473 31.312 14.047 1 96.12 66 LYS A N 1
ATOM 450 C CA . LYS A 1 66 ? 6.945 32.5 13.344 1 96.12 66 LYS A CA 1
ATOM 451 C C . LYS A 1 66 ? 5.863 33.062 12.422 1 96.12 66 LYS A C 1
ATOM 453 O O . LYS A 1 66 ? 5.617 34.281 12.406 1 96.12 66 LYS A O 1
ATOM 458 N N . LEU A 1 67 ? 5.227 32.156 11.648 1 97.12 67 LEU A N 1
ATOM 459 C CA . LEU A 1 67 ? 4.203 32.594 10.703 1 97.12 67 LEU A CA 1
ATOM 460 C C . LEU A 1 67 ? 3.07 33.312 11.422 1 97.12 67 LEU A C 1
ATOM 462 O O . LEU A 1 67 ? 2.668 34.406 11.008 1 97.12 67 LEU A O 1
ATOM 466 N N . MET A 1 68 ? 2.562 32.781 12.461 1 97.69 68 MET A N 1
ATOM 467 C CA . MET A 1 68 ? 1.452 33.344 13.219 1 97.69 68 MET A CA 1
ATOM 468 C C . MET A 1 68 ? 1.847 34.688 13.836 1 97.69 68 MET A C 1
ATOM 470 O O . MET A 1 68 ? 1.053 35.625 13.844 1 97.69 68 MET A O 1
ATOM 474 N N . THR A 1 69 ? 3.043 34.75 14.383 1 97.62 69 THR A N 1
ATOM 475 C CA . THR A 1 69 ? 3.533 35.969 15.008 1 97.62 69 THR A CA 1
ATOM 476 C C . THR A 1 69 ? 3.684 37.094 13.969 1 97.62 69 THR A C 1
ATOM 478 O O . THR A 1 69 ? 3.27 38.219 14.211 1 97.62 69 THR A O 1
ATOM 481 N N . ARG A 1 70 ? 4.219 36.719 12.844 1 97.44 70 ARG A N 1
ATOM 482 C CA . ARG A 1 70 ? 4.438 37.719 11.805 1 97.44 70 ARG A CA 1
ATOM 483 C C . ARG A 1 70 ? 3.115 38.219 11.227 1 97.44 70 ARG A C 1
ATOM 485 O O . ARG A 1 70 ? 2.963 39.406 10.922 1 97.44 70 ARG A O 1
ATOM 492 N N . MET A 1 71 ? 2.188 37.344 11.039 1 98.25 71 MET A N 1
ATOM 493 C CA . MET A 1 71 ? 0.866 37.75 10.57 1 98.25 71 MET A CA 1
ATOM 494 C C . MET A 1 71 ? 0.205 38.688 11.57 1 98.25 71 MET A C 1
ATOM 496 O O . MET A 1 71 ? -0.427 39.688 11.172 1 98.25 71 MET A O 1
ATOM 500 N N . ALA A 1 72 ? 0.347 38.375 12.844 1 98.06 72 ALA A N 1
ATOM 501 C CA . ALA A 1 72 ? -0.242 39.219 13.883 1 98.06 72 ALA A CA 1
ATOM 502 C C . ALA A 1 72 ? 0.392 40.625 13.883 1 98.06 72 ALA A C 1
ATOM 504 O O . ALA A 1 72 ? -0.309 41.625 13.992 1 98.06 72 ALA A O 1
ATOM 505 N N . SER A 1 73 ? 1.687 40.656 13.828 1 97.5 73 SER A N 1
ATOM 506 C CA . SER A 1 73 ? 2.408 41.938 13.805 1 97.5 73 SER A CA 1
ATOM 507 C C . SER A 1 73 ? 1.99 42.781 12.609 1 97.5 73 SER A C 1
ATOM 509 O O . SER A 1 73 ? 1.818 44 12.742 1 97.5 73 SER A O 1
ATOM 511 N N . TYR A 1 74 ? 1.885 42.156 11.477 1 98 74 TYR A N 1
ATOM 512 C CA . TYR A 1 74 ? 1.438 42.875 10.289 1 98 74 TYR A CA 1
ATOM 513 C C . TYR A 1 74 ? 0.017 43.406 10.461 1 98 74 TYR A C 1
ATOM 515 O O . TYR A 1 74 ? -0.284 44.531 10.094 1 98 74 TYR A O 1
ATOM 523 N N . THR A 1 75 ? -0.878 42.562 10.961 1 98.19 75 THR A N 1
ATOM 524 C CA . THR A 1 75 ? -2.27 42.969 11.172 1 98.19 75 THR A CA 1
ATOM 525 C C . THR A 1 75 ? -2.367 44.188 12.07 1 98.19 75 THR A C 1
ATOM 527 O O . THR A 1 75 ? -3.117 45.125 11.773 1 98.19 75 THR A O 1
ATOM 530 N N . ARG A 1 76 ? -1.597 44.156 13.148 1 97.56 76 ARG A N 1
ATOM 531 C CA . ARG A 1 76 ? -1.561 45.312 14.062 1 97.56 76 ARG A CA 1
ATOM 532 C C . ARG A 1 76 ? -1.192 46.594 13.32 1 97.56 76 ARG A C 1
ATOM 534 O O . ARG A 1 76 ? -1.877 47.594 13.453 1 97.56 76 ARG A O 1
ATOM 541 N N . ARG A 1 77 ? -0.185 46.562 12.523 1 97.69 77 ARG A N 1
ATOM 542 C CA . ARG A 1 77 ? 0.267 47.75 11.797 1 97.69 77 ARG A CA 1
ATOM 543 C C . ARG A 1 77 ? -0.772 48.219 10.781 1 97.69 77 ARG A C 1
ATOM 545 O O . ARG A 1 77 ? -1.043 49.406 10.641 1 97.69 77 ARG A O 1
ATOM 552 N N . LEU A 1 78 ? -1.291 47.25 10.078 1 98.12 78 LEU A N 1
ATOM 553 C CA . LEU A 1 78 ? -2.316 47.562 9.086 1 98.12 78 LEU A CA 1
ATOM 554 C C . LEU A 1 78 ? -3.52 48.219 9.734 1 98.12 78 LEU A C 1
ATOM 556 O O . LEU A 1 78 ? -3.998 49.25 9.242 1 98.12 78 LEU A O 1
ATOM 560 N N . TYR A 1 79 ? -4.043 47.625 10.805 1 98.19 79 TYR A N 1
ATOM 561 C CA . TYR A 1 79 ? -5.234 48.156 11.461 1 98.19 79 TYR A CA 1
ATOM 562 C C . TYR A 1 79 ? -4.953 49.5 12.102 1 98.19 79 TYR A C 1
ATOM 564 O O . TYR A 1 79 ? -5.836 50.375 12.172 1 98.19 79 TYR A O 1
ATOM 572 N N . GLU A 1 80 ? -3.748 49.688 12.609 1 97.06 80 GLU A N 1
ATOM 573 C CA . GLU A 1 80 ? -3.373 51 13.125 1 97.06 80 GLU A CA 1
ATOM 574 C C . GLU A 1 80 ? -3.439 52.031 12.023 1 97.06 80 GLU A C 1
ATOM 576 O O . GLU A 1 80 ? -3.949 53.156 12.242 1 97.06 80 GLU A O 1
ATOM 581 N N . ASP A 1 81 ? -2.965 51.688 10.922 1 97.12 81 ASP A N 1
ATOM 582 C CA . ASP A 1 81 ? -2.984 52.594 9.781 1 97.12 81 ASP A CA 1
ATOM 583 C C . ASP A 1 81 ? -4.414 52.906 9.352 1 97.12 81 ASP A C 1
ATOM 585 O O . ASP A 1 81 ? -4.68 53.969 8.766 1 97.12 81 ASP A O 1
ATOM 589 N N . LEU A 1 82 ? -5.344 52.031 9.617 1 97.5 82 LEU A N 1
ATOM 590 C CA . LEU A 1 82 ? -6.734 52.188 9.203 1 97.5 82 LEU A CA 1
ATOM 591 C C . LEU A 1 82 ? -7.578 52.781 10.32 1 97.5 82 LEU A C 1
ATOM 593 O O . LEU A 1 82 ? -8.805 52.844 10.219 1 97.5 82 LEU A O 1
ATOM 597 N N . ASP A 1 83 ? -7 53.156 11.406 1 96.12 83 ASP A N 1
ATOM 598 C CA . ASP A 1 83 ? -7.652 53.719 12.594 1 96.12 83 ASP A CA 1
ATOM 599 C C . ASP A 1 83 ? -8.633 52.719 13.195 1 96.12 83 ASP A C 1
ATOM 601 O O . ASP A 1 83 ? -9.711 53.094 13.656 1 96.12 83 ASP A O 1
ATOM 605 N N . GLY A 1 84 ? -8.266 51.531 12.984 1 96.31 84 GLY A N 1
ATOM 606 C CA . GLY A 1 84 ? -9.078 50.438 13.516 1 96.31 84 GLY A CA 1
ATOM 607 C C . GLY A 1 84 ? -8.375 49.625 14.586 1 96.31 84 GLY A C 1
ATOM 608 O O . GLY A 1 84 ? -8.656 48.438 14.766 1 96.31 84 GLY A O 1
ATOM 609 N N . PHE A 1 85 ? -7.371 50.188 15.211 1 96.75 85 PHE A N 1
ATOM 610 C CA . PHE A 1 85 ? -6.598 49.5 16.234 1 96.75 85 PHE A CA 1
ATOM 611 C C . PHE A 1 85 ? -6.273 50.438 17.391 1 96.75 85 PHE A C 1
ATOM 613 O O . PHE A 1 85 ? -5.938 51.625 17.156 1 96.75 85 PHE A O 1
ATOM 620 N N . ARG A 1 86 ? -6.418 49.969 18.656 1 96.5 86 ARG A N 1
ATOM 621 C CA . ARG A 1 86 ? -6.008 50.719 19.828 1 96.5 86 ARG A CA 1
ATOM 622 C C . ARG A 1 86 ? -4.844 50.031 20.547 1 96.5 86 ARG A C 1
ATOM 624 O O . ARG A 1 86 ? -5.027 49.031 21.203 1 96.5 86 ARG A O 1
ATOM 631 N N . THR A 1 87 ? -3.686 50.688 20.469 1 96.31 87 THR A N 1
ATOM 632 C CA . THR A 1 87 ? -2.514 50.188 21.172 1 96.31 87 THR A CA 1
ATOM 633 C C . THR A 1 87 ? -2.619 50.438 22.672 1 96.31 87 THR A C 1
ATOM 635 O O . THR A 1 87 ? -2.691 51.594 23.094 1 96.31 87 THR A O 1
ATOM 638 N N . CYS A 1 88 ? -2.695 49.406 23.438 1 96.81 88 CYS A N 1
ATOM 639 C CA . CYS A 1 88 ? -2.84 49.594 24.875 1 96.81 88 CYS A CA 1
ATOM 640 C C . CYS A 1 88 ? -1.916 48.625 25.625 1 96.81 88 CYS A C 1
ATOM 642 O O . CYS A 1 88 ? -1.852 48.656 26.859 1 96.81 88 CYS A O 1
ATOM 644 N N . GLY A 1 89 ? -1.138 47.812 24.891 1 97.31 89 GLY A N 1
ATOM 645 C CA . GLY A 1 89 ? -0.297 46.781 25.516 1 97.31 89 GLY A CA 1
ATOM 646 C C . GLY A 1 89 ? -1.061 45.531 25.922 1 97.31 89 GLY A C 1
ATOM 647 O O . GLY A 1 89 ? -2.293 45.531 25.922 1 97.31 89 GLY A O 1
ATOM 648 N N . GLY A 1 90 ? -0.353 44.469 26.125 1 98.06 90 GLY A N 1
ATOM 649 C CA . GLY A 1 90 ? -0.895 43.219 26.609 1 98.06 90 GLY A CA 1
ATOM 650 C C . GLY A 1 90 ? 0.002 42.531 27.625 1 98.06 90 GLY A C 1
ATOM 651 O O . GLY A 1 90 ? 1.229 42.594 27.5 1 98.06 90 GLY A O 1
ATOM 652 N N . ILE A 1 91 ? -0.583 42 28.703 1 98.56 91 ILE A N 1
ATOM 653 C CA . ILE A 1 91 ? 0.155 41.281 29.734 1 98.56 91 ILE A CA 1
ATOM 654 C C . ILE A 1 91 ? -0.372 39.844 29.859 1 98.56 91 ILE A C 1
ATOM 656 O O . ILE A 1 91 ? -1.579 39.625 30 1 98.56 91 ILE A O 1
ATOM 660 N N . GLU A 1 92 ? 0.474 38.875 29.734 1 98.31 92 GLU A N 1
ATOM 661 C CA . GLU A 1 92 ? 0.206 37.5 30.078 1 98.31 92 GLU A CA 1
ATOM 662 C C . GLU A 1 92 ? 0.769 37.156 31.453 1 98.31 92 GLU A C 1
ATOM 664 O O . GLU A 1 92 ? 1.983 37.188 31.672 1 98.31 92 GLU A O 1
ATOM 669 N N . VAL A 1 93 ? -0.053 36.781 32.375 1 98.38 93 VAL A N 1
ATOM 670 C CA . VAL A 1 93 ? 0.419 36.594 33.75 1 98.38 93 VAL A CA 1
ATOM 671 C C . VAL A 1 93 ? 0.724 35.125 33.969 1 98.38 93 VAL A C 1
ATOM 673 O O . VAL A 1 93 ? 0.215 34.25 33.281 1 98.38 93 VAL A O 1
ATOM 676 N N . ALA A 1 94 ? 1.612 34.844 34.969 1 98.31 94 ALA A N 1
ATOM 677 C CA . ALA A 1 94 ? 1.977 33.469 35.344 1 98.31 94 ALA A CA 1
ATOM 678 C C . ALA A 1 94 ? 1.499 33.188 36.781 1 98.31 94 ALA A C 1
ATOM 680 O O . ALA A 1 94 ? 1.906 33.844 37.719 1 98.31 94 ALA A O 1
ATOM 681 N N . TYR A 1 95 ? 0.597 32.25 36.875 1 96.44 95 TYR A N 1
ATOM 682 C CA . TYR A 1 95 ? 0.127 31.781 38.156 1 96.44 95 TYR A CA 1
ATOM 683 C C . TYR A 1 95 ? 1.077 30.734 38.719 1 96.44 95 TYR A C 1
ATOM 685 O O . TYR A 1 95 ? 1.266 30.656 39.938 1 96.44 95 TYR A O 1
ATOM 693 N N . THR A 1 96 ? 1.652 29.906 37.938 1 96.19 96 THR A N 1
ATOM 694 C CA . THR A 1 96 ? 2.533 28.812 38.344 1 96.19 96 THR A CA 1
ATOM 695 C C . THR A 1 96 ? 3.979 29.109 37.969 1 96.19 96 THR A C 1
ATOM 697 O O . THR A 1 96 ? 4.23 29.969 37.094 1 96.19 96 THR A O 1
ATOM 700 N N . GLU A 1 97 ? 4.895 28.328 38.562 1 95.5 97 GLU A N 1
ATOM 701 C CA . GLU A 1 97 ? 6.309 28.453 38.219 1 95.5 97 GLU A CA 1
ATOM 702 C C . GLU A 1 97 ? 6.562 27.984 36.781 1 95.5 97 GLU A C 1
ATOM 704 O O . GLU A 1 97 ? 7.406 28.547 36.094 1 95.5 97 GLU A O 1
ATOM 709 N N . ASP A 1 98 ? 5.887 26.984 36.375 1 95.12 98 ASP A N 1
ATOM 710 C CA . ASP A 1 98 ? 6.035 26.469 35.031 1 95.12 98 ASP A CA 1
ATOM 711 C C . ASP A 1 98 ? 5.617 27.5 34 1 95.12 98 ASP A C 1
ATOM 713 O O . ASP A 1 98 ? 6.277 27.672 32.969 1 95.12 98 ASP A O 1
ATOM 717 N N . ARG A 1 99 ? 4.535 28.141 34.25 1 96.94 99 ARG A N 1
ATOM 718 C CA . ARG A 1 99 ? 4.09 29.203 33.344 1 96.94 99 ARG A CA 1
ATOM 719 C C . ARG A 1 99 ? 5.082 30.359 33.312 1 96.94 99 ARG A C 1
ATOM 721 O O . ARG A 1 99 ? 5.305 30.953 32.281 1 96.94 99 ARG A O 1
ATOM 728 N N . TRP A 1 100 ? 5.629 30.656 34.469 1 96.94 100 TRP A N 1
ATOM 729 C CA . TRP A 1 100 ? 6.617 31.734 34.531 1 96.94 100 TRP A CA 1
ATOM 730 C C . TRP A 1 100 ? 7.812 31.422 33.625 1 96.94 100 TRP A C 1
ATOM 732 O O . TRP A 1 100 ? 8.281 32.281 32.875 1 96.94 100 TRP A O 1
ATOM 742 N N . ASP A 1 101 ? 8.297 30.234 33.75 1 94.81 101 ASP A N 1
ATOM 743 C CA . ASP A 1 101 ? 9.391 29.797 32.906 1 94.81 101 ASP A CA 1
ATOM 744 C C . ASP A 1 101 ? 8.984 29.812 31.438 1 94.81 101 ASP A C 1
ATOM 746 O O . ASP A 1 101 ? 9.773 30.188 30.562 1 94.81 101 ASP A O 1
ATOM 750 N N . PHE A 1 102 ? 7.801 29.453 31.188 1 95.31 102 PHE A N 1
ATOM 751 C CA . PHE A 1 102 ? 7.293 29.438 29.812 1 95.31 102 PHE A CA 1
ATOM 752 C C . PHE A 1 102 ? 7.242 30.844 29.234 1 95.31 102 PHE A C 1
ATOM 754 O O . PHE A 1 102 ? 7.543 31.047 28.062 1 95.31 102 PHE A O 1
ATOM 761 N N . LEU A 1 103 ? 6.801 31.766 30 1 96.75 103 LEU A N 1
ATOM 762 C CA . LEU A 1 103 ? 6.715 33.156 29.531 1 96.75 103 LEU A CA 1
ATOM 763 C C . LEU A 1 103 ? 8.094 33.688 29.203 1 96.75 103 LEU A C 1
ATOM 765 O O . LEU A 1 103 ? 8.242 34.531 28.297 1 96.75 103 LEU A O 1
ATOM 769 N N . LYS A 1 104 ? 9.148 33.25 29.922 1 95.75 104 LYS A N 1
ATOM 770 C CA . LYS A 1 104 ? 10.508 33.625 29.562 1 95.75 104 LYS A CA 1
ATOM 771 C C . LYS A 1 104 ? 10.859 33.094 28.156 1 95.75 104 LYS A C 1
ATOM 773 O O . LYS A 1 104 ? 11.414 33.844 27.344 1 95.75 104 LYS A O 1
ATOM 778 N N . ARG A 1 105 ? 10.547 31.859 27.906 1 94.5 105 ARG A N 1
ATOM 779 C CA . ARG A 1 105 ? 10.766 31.266 26.594 1 94.5 105 ARG A CA 1
ATOM 780 C C . ARG A 1 105 ? 9.977 32 25.516 1 94.5 105 ARG A C 1
ATOM 782 O O . ARG A 1 105 ? 10.492 32.25 24.422 1 94.5 105 ARG A O 1
ATOM 789 N N . LYS A 1 106 ? 8.742 32.312 25.859 1 95.75 106 LYS A N 1
ATOM 790 C CA . LYS A 1 106 ? 7.875 33 24.906 1 95.75 106 LYS A CA 1
ATOM 791 C C . LYS A 1 106 ? 8.438 34.375 24.547 1 95.75 106 LYS A C 1
ATOM 793 O O . LYS A 1 106 ? 8.391 34.812 23.391 1 95.75 106 LYS A O 1
ATOM 798 N N . ARG A 1 107 ? 8.867 35.125 25.547 1 96 107 ARG A N 1
ATOM 799 C CA . ARG A 1 107 ? 9.492 36.438 25.281 1 96 107 ARG A CA 1
ATOM 800 C C . ARG A 1 107 ? 10.656 36.281 24.312 1 96 107 ARG A C 1
ATOM 802 O O . ARG A 1 107 ? 10.797 37.094 23.391 1 96 107 ARG A O 1
ATOM 809 N N . GLU A 1 108 ? 11.477 35.312 24.547 1 95.25 108 GLU A N 1
ATOM 810 C CA . GLU A 1 108 ? 12.633 35.094 23.688 1 95.25 108 GLU A CA 1
ATOM 811 C C . GLU A 1 108 ? 12.203 34.719 22.266 1 95.25 108 GLU A C 1
ATOM 813 O O . GLU A 1 108 ? 12.812 35.156 21.297 1 95.25 108 GLU A O 1
ATOM 818 N N . ARG A 1 109 ? 11.148 33.906 22.109 1 94.62 109 ARG A N 1
ATOM 819 C CA . ARG A 1 109 ? 10.602 33.594 20.797 1 94.62 109 ARG A CA 1
ATOM 820 C C . ARG A 1 109 ? 10.094 34.875 20.094 1 94.62 109 ARG A C 1
ATOM 822 O O . ARG A 1 109 ? 10.258 35.031 18.891 1 94.62 109 ARG A O 1
ATOM 829 N N . GLY A 1 110 ? 9.383 35.688 20.859 1 95.38 110 GLY A N 1
ATOM 830 C CA . GLY A 1 110 ? 8.953 36.969 20.312 1 95.38 110 GLY A CA 1
ATOM 831 C C . GLY A 1 110 ? 10.094 37.781 19.766 1 95.38 110 GLY A C 1
ATOM 832 O O . GLY A 1 110 ? 9.992 38.344 18.656 1 95.38 110 GLY A O 1
ATOM 833 N N . GLN A 1 111 ? 11.172 37.844 20.516 1 93.56 111 GLN A N 1
ATOM 834 C CA . GLN A 1 111 ? 12.359 38.562 20.062 1 93.56 111 GLN A CA 1
ATOM 835 C C . GLN A 1 111 ? 12.914 37.969 18.781 1 93.56 111 GLN A C 1
ATOM 837 O O . GLN A 1 111 ? 13.273 38.688 17.859 1 93.56 111 GLN A O 1
ATOM 842 N N . SER A 1 112 ? 12.922 36.688 18.75 1 94.06 112 SER A N 1
ATOM 843 C CA . SER A 1 112 ? 13.406 35.969 17.578 1 94.06 112 SER A CA 1
ATOM 844 C C . SER A 1 112 ? 12.594 36.312 16.344 1 94.06 112 SER A C 1
ATOM 846 O O . SER A 1 112 ? 13.133 36.344 15.234 1 94.06 112 SER A O 1
ATOM 848 N N . TYR A 1 113 ? 11.312 36.594 16.547 1 93.75 113 TYR A N 1
ATOM 849 C CA . TYR A 1 113 ? 10.406 36.75 15.414 1 93.75 113 TYR A CA 1
ATOM 850 C C . TYR A 1 113 ? 10.133 38.219 15.133 1 93.75 113 TYR A C 1
ATOM 852 O O . TYR A 1 113 ? 9.289 38.562 14.305 1 93.75 113 TYR A O 1
ATOM 860 N N . GLY A 1 114 ? 10.742 39.094 15.883 1 91.06 114 GLY A N 1
ATOM 861 C CA . GLY A 1 114 ? 10.727 40.5 15.516 1 91.06 114 GLY A CA 1
ATOM 862 C C . GLY A 1 114 ? 9.867 41.344 16.438 1 91.06 114 GLY A C 1
ATOM 863 O O . GLY A 1 114 ? 9.633 42.5 16.172 1 91.06 114 GLY A O 1
ATOM 864 N N . ILE A 1 115 ? 9.352 40.75 17.516 1 94.12 115 ILE A N 1
ATOM 865 C CA . ILE A 1 115 ? 8.586 41.531 18.484 1 94.12 115 ILE A CA 1
ATOM 866 C C . ILE A 1 115 ? 9.531 42.281 19.406 1 94.12 115 ILE A C 1
ATOM 868 O O . ILE A 1 115 ? 10.258 41.656 20.188 1 94.12 115 ILE A O 1
ATOM 872 N N . GLU A 1 116 ? 9.516 43.531 19.359 1 86.81 116 GLU A N 1
ATOM 873 C CA . GLU A 1 116 ? 10.398 44.344 20.172 1 86.81 116 GLU A CA 1
ATOM 874 C C . GLU A 1 116 ? 9.672 44.875 21.422 1 86.81 116 GLU A C 1
ATOM 876 O O . GLU A 1 116 ? 8.445 45 21.406 1 86.81 116 GLU A O 1
ATOM 881 N N . GLY A 1 117 ? 10.43 45.062 22.422 1 89.75 117 GLY A N 1
ATOM 882 C CA . GLY A 1 117 ? 9.93 45.781 23.578 1 89.75 117 GLY A CA 1
ATOM 883 C C . GLY A 1 117 ? 9.242 44.875 24.594 1 89.75 117 GLY A C 1
ATOM 884 O O . GLY A 1 117 ? 8.656 45.375 25.562 1 89.75 117 GLY A O 1
ATOM 885 N N . GLY A 1 118 ? 9.227 43.625 24.359 1 94.19 118 GLY A N 1
ATOM 886 C CA . GLY A 1 118 ? 8.672 42.719 25.344 1 94.19 118 GLY A CA 1
ATOM 887 C C . GLY A 1 118 ? 9.461 42.688 26.641 1 94.19 118 GLY A C 1
ATOM 888 O O . GLY A 1 118 ? 10.695 42.719 26.625 1 94.19 118 GLY A O 1
ATOM 889 N N . GLU A 1 119 ? 8.695 42.688 27.781 1 95.44 119 GLU A N 1
ATOM 890 C CA . GLU A 1 119 ? 9.352 42.719 29.078 1 95.44 119 GLU A CA 1
ATOM 891 C C . GLU A 1 119 ? 8.688 41.781 30.078 1 95.44 119 GLU A C 1
ATOM 893 O O . GLU A 1 119 ? 7.48 41.562 30 1 95.44 119 GLU A O 1
ATOM 898 N N . LEU A 1 120 ? 9.594 41.281 30.953 1 96.88 120 LEU A N 1
ATOM 899 C CA . LEU A 1 120 ? 9.07 40.531 32.094 1 96.88 120 LEU A CA 1
ATOM 900 C C . LEU A 1 120 ? 8.828 41.469 33.281 1 96.88 120 LEU A C 1
ATOM 902 O O . LEU A 1 120 ? 9.711 42.25 33.656 1 96.88 120 LEU A O 1
ATOM 906 N N . LEU A 1 121 ? 7.641 41.344 33.781 1 98.25 121 LEU A N 1
ATOM 907 C CA . LEU A 1 121 ? 7.23 42.219 34.875 1 98.25 121 LEU A CA 1
ATOM 908 C C . LEU A 1 121 ? 7.117 41.469 36.188 1 98.25 121 LEU A C 1
ATOM 910 O O . LEU A 1 121 ? 6.684 40.312 36.188 1 98.25 121 LEU A O 1
ATOM 914 N N . SER A 1 122 ? 7.461 42.125 37.281 1 97.88 122 SER A N 1
ATOM 915 C CA . SER A 1 122 ? 7.133 41.625 38.625 1 97.88 122 SER A CA 1
ATOM 916 C C . SER A 1 122 ? 5.641 41.719 38.906 1 97.88 122 SER A C 1
ATOM 918 O O . SER A 1 122 ? 4.922 42.438 38.188 1 97.88 122 SER A O 1
ATOM 920 N N . PRO A 1 123 ? 5.176 41.031 39.906 1 98.06 123 PRO A N 1
ATOM 921 C CA . PRO A 1 123 ? 3.762 41.156 40.281 1 98.06 123 PRO A CA 1
ATOM 922 C C . PRO A 1 123 ? 3.334 42.594 40.562 1 98.06 123 PRO A C 1
ATOM 924 O O . PRO A 1 123 ? 2.27 43.031 40.125 1 98.06 123 PRO A O 1
ATOM 927 N N . ASP A 1 124 ? 4.16 43.344 41.219 1 97.88 124 ASP A N 1
ATOM 928 C CA . ASP A 1 124 ? 3.838 44.75 41.531 1 97.88 124 ASP A CA 1
ATOM 929 C C . ASP A 1 124 ? 3.766 45.594 40.281 1 97.88 124 ASP A C 1
ATOM 931 O O . ASP A 1 124 ? 2.902 46.469 40.156 1 97.88 124 ASP A O 1
ATOM 935 N N . ALA A 1 125 ? 4.723 45.344 39.438 1 98.06 125 ALA A N 1
ATOM 936 C CA . ALA A 1 125 ? 4.723 46.094 38.188 1 98.06 125 ALA A CA 1
ATOM 937 C C . ALA A 1 125 ? 3.469 45.781 37.375 1 98.06 125 ALA A C 1
ATOM 939 O O . ALA A 1 125 ? 2.947 46.656 36.656 1 98.06 125 ALA A O 1
ATOM 940 N N . VAL A 1 126 ? 3.008 44.562 37.406 1 98.19 126 VAL A N 1
ATOM 941 C CA . VAL A 1 126 ? 1.756 44.219 36.75 1 98.19 126 VAL A CA 1
ATOM 942 C C . VAL A 1 126 ? 0.599 44.969 37.375 1 98.19 126 VAL A C 1
ATOM 944 O O . VAL A 1 126 ? -0.243 45.531 36.688 1 98.19 126 VAL A O 1
ATOM 947 N N . ALA A 1 127 ? 0.558 45.031 38.688 1 96.69 127 ALA A N 1
ATOM 948 C CA . ALA A 1 127 ? -0.514 45.688 39.438 1 96.69 127 ALA A CA 1
ATOM 949 C C . ALA A 1 127 ? -0.505 47.188 39.188 1 96.69 127 ALA A C 1
ATOM 951 O O . ALA A 1 127 ? -1.556 47.812 39.219 1 96.69 127 ALA A O 1
ATOM 952 N N . ASP A 1 128 ? 0.659 47.75 38.938 1 96.62 128 ASP A N 1
ATOM 953 C CA . ASP A 1 128 ? 0.76 49.156 38.625 1 96.62 128 ASP A CA 1
ATOM 954 C C . ASP A 1 128 ? 0.027 49.469 37.312 1 96.62 128 ASP A C 1
ATOM 956 O O . ASP A 1 128 ? -0.52 50.562 37.156 1 96.62 128 ASP A O 1
ATOM 960 N N . ARG A 1 129 ? 0.046 48.562 36.406 1 96.06 129 ARG A N 1
ATOM 961 C CA . ARG A 1 129 ? -0.551 48.75 35.094 1 96.06 129 ARG A CA 1
ATOM 962 C C . ARG A 1 129 ? -2.012 48.312 35.062 1 96.06 129 ARG A C 1
ATOM 964 O O . ARG A 1 129 ? -2.807 48.812 34.281 1 96.06 129 ARG A O 1
ATOM 971 N N . VAL A 1 130 ? -2.307 47.312 35.844 1 97.12 130 VAL A N 1
ATOM 972 C CA . VAL A 1 130 ? -3.666 46.812 36.031 1 97.12 130 VAL A CA 1
ATOM 973 C C . VAL A 1 130 ? -4.016 46.75 37.5 1 97.12 130 VAL A C 1
ATOM 975 O O . VAL A 1 130 ? -4.023 45.688 38.125 1 97.12 130 VAL A O 1
ATOM 978 N N . PRO A 1 131 ? -4.508 47.781 37.969 1 93.12 131 PRO A N 1
ATOM 979 C CA . PRO A 1 131 ? -4.586 47.938 39.438 1 93.12 131 PRO A CA 1
ATOM 980 C C . PRO A 1 131 ? -5.637 47.031 40.062 1 93.12 131 PRO A C 1
ATOM 982 O O . PRO A 1 131 ? -5.602 46.812 41.281 1 93.12 131 PRO A O 1
ATOM 985 N N . GLN A 1 132 ? -6.578 46.625 39.375 1 93.81 132 GLN A N 1
ATOM 986 C CA . GLN A 1 132 ? -7.652 45.844 39.938 1 93.81 132 GLN A CA 1
ATOM 987 C C . GLN A 1 132 ? -7.188 44.406 40.25 1 93.81 132 GLN A C 1
ATOM 989 O O . GLN A 1 132 ? -7.895 43.625 40.875 1 93.81 132 GLN A O 1
ATOM 994 N N . ILE A 1 133 ? -6.004 43.969 39.875 1 96.44 133 ILE A N 1
ATOM 995 C CA . ILE A 1 133 ? -5.566 42.594 40.062 1 96.44 133 ILE A CA 1
ATOM 996 C C . ILE A 1 133 ? -4.977 42.438 41.469 1 96.44 133 ILE A C 1
ATOM 998 O O . ILE A 1 133 ? -4.543 43.406 42.094 1 96.44 133 ILE A O 1
ATOM 1002 N N . ASP A 1 134 ? -4.953 41.281 41.969 1 96.88 134 ASP A N 1
ATOM 1003 C CA . ASP A 1 134 ? -4.211 40.906 43.188 1 96.88 134 ASP A CA 1
ATOM 1004 C C . ASP A 1 134 ? -2.799 40.438 42.844 1 96.88 134 ASP A C 1
ATOM 1006 O O . ASP A 1 134 ? -2.613 39.344 42.344 1 96.88 134 ASP A O 1
ATOM 1010 N N . PRO A 1 135 ? -1.839 41.219 43.062 1 96.94 135 PRO A N 1
ATOM 1011 C CA . PRO A 1 135 ? -0.477 40.844 42.688 1 96.94 135 PRO A CA 1
ATOM 1012 C C . PRO A 1 135 ? -0 39.594 43.406 1 96.94 135 PRO A C 1
ATOM 1014 O O . PRO A 1 135 ? 0.913 38.906 42.938 1 96.94 135 PRO A O 1
ATOM 1017 N N . GLU A 1 136 ? -0.587 39.219 44.562 1 96.75 136 GLU A N 1
ATOM 1018 C CA . GLU A 1 136 ? -0.184 38.031 45.312 1 96.75 136 GLU A CA 1
ATOM 1019 C C . GLU A 1 136 ? -0.61 36.75 44.594 1 96.75 136 GLU A C 1
ATOM 1021 O O . GLU A 1 136 ? -0.102 35.688 44.906 1 96.75 136 GLU A O 1
ATOM 1026 N N . ALA A 1 137 ? -1.444 36.938 43.688 1 96.31 137 ALA A N 1
ATOM 1027 C CA . ALA A 1 137 ? -1.988 35.781 43 1 96.31 137 ALA A CA 1
ATOM 1028 C C . ALA A 1 137 ? -1.062 35.312 41.844 1 96.31 137 ALA A C 1
ATOM 1030 O O . ALA A 1 137 ? -1.204 34.219 41.344 1 96.31 137 ALA A O 1
ATOM 1031 N N . ILE A 1 138 ? -0.055 36.094 41.469 1 98.06 138 ILE A N 1
ATOM 1032 C CA . ILE A 1 138 ? 0.729 35.781 40.281 1 98.06 138 ILE A CA 1
ATOM 1033 C C . ILE A 1 138 ? 2.217 35.812 40.625 1 98.06 138 ILE A C 1
ATOM 1035 O O . ILE A 1 138 ? 2.613 36.406 41.656 1 98.06 138 ILE A O 1
ATOM 1039 N N . ARG A 1 139 ? 3.049 35.219 39.75 1 97.75 139 ARG A N 1
ATOM 1040 C CA . ARG A 1 139 ? 4.504 35.219 39.875 1 97.75 139 ARG A CA 1
ATOM 1041 C C . ARG A 1 139 ? 5.125 36.344 39.031 1 97.75 139 ARG A C 1
ATOM 1043 O O . ARG A 1 139 ? 6.262 36.75 39.281 1 97.75 139 ARG A O 1
ATOM 1050 N N . GLY A 1 140 ? 4.457 36.844 38.094 1 97.81 140 GLY A N 1
ATOM 1051 C CA . GLY A 1 140 ? 4.867 37.875 37.188 1 97.81 140 GLY A CA 1
ATOM 1052 C C . GLY A 1 140 ? 4.043 37.875 35.906 1 97.81 140 GLY A C 1
ATOM 1053 O O . GLY A 1 140 ? 2.969 37.281 35.844 1 97.81 140 GLY A O 1
ATOM 1054 N N . GLY A 1 141 ? 4.531 38.656 34.938 1 98.12 141 GLY A N 1
ATOM 1055 C CA . GLY A 1 141 ? 3.822 38.75 33.656 1 98.12 141 GLY A CA 1
ATOM 1056 C C . GLY A 1 141 ? 4.715 39.125 32.5 1 98.12 141 GLY A C 1
ATOM 1057 O O . GLY A 1 141 ? 5.75 39.781 32.688 1 98.12 141 GLY A O 1
ATOM 1058 N N . TYR A 1 142 ? 4.426 38.625 31.328 1 98 142 TYR A N 1
ATOM 1059 C CA . TYR A 1 142 ? 5.062 39.031 30.078 1 98 142 TYR A CA 1
ATOM 1060 C C . TYR A 1 142 ? 4.285 40.156 29.391 1 98 142 TYR A C 1
ATOM 1062 O O . TYR A 1 142 ? 3.129 39.969 29 1 98 142 TYR A O 1
ATOM 1070 N N . TYR A 1 143 ? 4.871 41.344 29.281 1 98.44 143 TYR A N 1
ATOM 1071 C CA . TYR A 1 143 ? 4.234 42.531 28.766 1 98.44 143 TYR A CA 1
ATOM 1072 C C . TYR A 1 143 ? 4.785 42.906 27.391 1 98.44 143 TYR A C 1
ATOM 1074 O O . TYR A 1 143 ? 6 42.969 27.203 1 98.44 143 TYR A O 1
ATOM 1082 N N . VAL A 1 144 ? 3.92 43.094 26.438 1 98.19 144 VAL A N 1
ATOM 1083 C CA . VAL A 1 144 ? 4.258 43.625 25.109 1 98.19 144 VAL A CA 1
ATOM 1084 C C . VAL A 1 144 ? 3.533 44.938 24.875 1 98.19 144 VAL A C 1
ATOM 1086 O O . VAL A 1 144 ? 2.309 44.969 24.719 1 98.19 144 VAL A O 1
ATOM 1089 N N . PRO A 1 145 ? 4.219 46.031 24.734 1 97.31 145 PRO A N 1
ATOM 1090 C CA . PRO A 1 145 ? 3.59 47.344 24.672 1 97.31 145 PRO A CA 1
ATOM 1091 C C . PRO A 1 145 ? 2.781 47.562 23.391 1 97.31 145 PRO A C 1
ATOM 1093 O O . PRO A 1 145 ? 1.854 48.375 23.375 1 97.31 145 PRO A O 1
ATOM 1096 N N . THR A 1 146 ? 3.133 46.844 22.359 1 97.12 146 THR A N 1
ATOM 1097 C CA . THR A 1 146 ? 2.498 47.125 21.078 1 97.12 146 THR A CA 1
ATOM 1098 C C . THR A 1 146 ? 1.266 46.219 20.891 1 97.12 146 THR A C 1
ATOM 1100 O O . THR A 1 146 ? 0.551 46.375 19.891 1 97.12 146 THR A O 1
ATOM 1103 N N . ASP A 1 147 ? 0.978 45.375 21.859 1 97.81 147 ASP A N 1
ATOM 1104 C CA . ASP A 1 147 ? -0.295 44.656 21.812 1 97.81 147 ASP A CA 1
ATOM 1105 C C . ASP A 1 147 ? -1.469 45.625 21.984 1 97.81 147 ASP A C 1
ATOM 1107 O O . ASP A 1 147 ? -1.282 46.781 22.375 1 97.81 147 ASP A O 1
ATOM 1111 N N . GLY A 1 148 ? -2.627 45.062 21.562 1 97.62 148 GLY A N 1
ATOM 1112 C CA . GLY A 1 148 ? -3.762 45.969 21.703 1 97.62 148 GLY A CA 1
ATOM 1113 C C . GLY A 1 148 ? -5.062 45.344 21.219 1 97.62 148 GLY A C 1
ATOM 1114 O O . GLY A 1 148 ? -5.199 44.125 21.141 1 97.62 148 GLY A O 1
ATOM 1115 N N . LYS A 1 149 ? -6.035 46.219 21.047 1 97.38 149 LYS A N 1
ATOM 1116 C CA . LYS A 1 149 ? -7.395 45.844 20.688 1 97.38 149 LYS A CA 1
ATOM 1117 C C . LYS A 1 149 ? -7.715 46.219 19.25 1 97.38 149 LYS A C 1
ATOM 1119 O O . LYS A 1 149 ? -7.555 47.406 18.875 1 97.38 149 LYS A O 1
ATOM 1124 N N . ALA A 1 150 ? -8.203 45.312 18.5 1 97.12 150 ALA A N 1
ATOM 1125 C CA . ALA A 1 150 ? -8.648 45.562 17.125 1 97.12 150 ALA A CA 1
ATOM 1126 C C . ALA A 1 150 ? -10.133 45.875 17.094 1 97.12 150 ALA A C 1
ATOM 1128 O O . ALA A 1 150 ? -10.93 45.25 17.812 1 97.12 150 ALA A O 1
ATOM 1129 N N . HIS A 1 151 ? -10.516 46.875 16.375 1 96.12 151 HIS A N 1
ATOM 1130 C CA . HIS A 1 151 ? -11.891 47.094 15.938 1 96.12 151 HIS A CA 1
ATOM 1131 C C . HIS A 1 151 ? -12.141 46.469 14.562 1 96.12 151 HIS A C 1
ATOM 1133 O O . HIS A 1 151 ? -12.148 47.188 13.555 1 96.12 151 HIS A O 1
ATOM 1139 N N . ALA A 1 152 ? -12.453 45.25 14.609 1 95.44 152 ALA A N 1
ATOM 1140 C CA . ALA A 1 152 ? -12.406 44.406 13.414 1 95.44 152 ALA A CA 1
ATOM 1141 C C . ALA A 1 152 ? -13.43 44.875 12.383 1 95.44 152 ALA A C 1
ATOM 1143 O O . ALA A 1 152 ? -13.156 44.875 11.18 1 95.44 152 ALA A O 1
ATOM 1144 N N . VAL A 1 153 ? -14.648 45.219 12.805 1 97.06 153 VAL A N 1
ATOM 1145 C CA . VAL A 1 153 ? -15.695 45.656 11.891 1 97.06 153 VAL A CA 1
ATOM 1146 C C . VAL A 1 153 ? -15.273 46.969 11.211 1 97.06 153 VAL A C 1
ATOM 1148 O O . VAL A 1 153 ? -15.398 47.125 9.992 1 97.06 153 VAL A O 1
ATOM 1151 N N . ASP A 1 154 ? -14.742 47.875 12 1 96.94 154 ASP A N 1
ATOM 1152 C CA . ASP A 1 154 ? -14.273 49.156 11.461 1 96.94 154 ASP A CA 1
ATOM 1153 C C . ASP A 1 154 ? -13.125 48.938 10.477 1 96.94 154 ASP A C 1
ATOM 1155 O O . ASP A 1 154 ? -13.086 49.594 9.43 1 96.94 154 ASP A O 1
ATOM 1159 N N . ALA A 1 155 ? -12.211 48.156 10.891 1 97.56 155 ALA A N 1
ATOM 1160 C CA . ALA A 1 155 ? -11.086 47.844 10.008 1 97.56 155 ALA A CA 1
ATOM 1161 C C . ALA A 1 155 ? -11.555 47.219 8.703 1 97.56 155 ALA A C 1
ATOM 1163 O O . ALA A 1 155 ? -11.031 47.531 7.633 1 97.56 155 ALA A O 1
ATOM 1164 N N . SER A 1 156 ? -12.5 46.344 8.758 1 98 156 SER A N 1
ATOM 1165 C CA . SER A 1 156 ? -13.062 45.688 7.57 1 98 156 SER A CA 1
ATOM 1166 C C . SER A 1 156 ? -13.711 46.719 6.641 1 98 156 SER A C 1
ATOM 1168 O O . SER A 1 156 ? -13.469 46.688 5.43 1 98 156 SER A O 1
ATOM 1170 N N . ALA A 1 157 ? -14.469 47.562 7.223 1 98.06 157 ALA A N 1
ATOM 1171 C CA . ALA A 1 157 ? -15.125 48.625 6.445 1 98.06 157 ALA A CA 1
ATOM 1172 C C . ALA A 1 157 ? -14.102 49.531 5.766 1 98.06 157 ALA A C 1
ATOM 1174 O O . ALA A 1 157 ? -14.273 49.906 4.605 1 98.06 157 ALA A O 1
ATOM 1175 N N . ALA A 1 158 ? -13.109 49.875 6.543 1 98.44 158 ALA A N 1
ATOM 1176 C CA . ALA A 1 158 ? -12.062 50.719 5.996 1 98.44 158 ALA A CA 1
ATOM 1177 C C . ALA A 1 158 ? -11.336 50.031 4.84 1 98.44 158 ALA A C 1
ATOM 1179 O O . ALA A 1 158 ? -11.047 50.688 3.822 1 98.44 158 ALA A O 1
ATOM 1180 N N . MET A 1 159 ? -11 48.781 4.988 1 98.56 159 MET A N 1
ATOM 1181 C CA . MET A 1 159 ? -10.359 48.031 3.916 1 98.56 159 MET A CA 1
ATOM 1182 C C . MET A 1 159 ? -11.273 47.938 2.701 1 98.56 159 MET A C 1
ATOM 1184 O O . MET A 1 159 ? -10.82 48.094 1.563 1 98.56 159 MET A O 1
ATOM 1188 N N . ALA A 1 160 ? -12.562 47.688 2.932 1 98.25 160 ALA A N 1
ATOM 1189 C CA . ALA A 1 160 ? -13.531 47.594 1.847 1 98.25 160 ALA A CA 1
ATOM 1190 C C . ALA A 1 160 ? -13.648 48.906 1.091 1 98.25 160 ALA A C 1
ATOM 1192 O O . ALA A 1 160 ? -13.766 48.906 -0.136 1 98.25 160 ALA A O 1
ATOM 1193 N N . GLU A 1 161 ? -13.664 49.969 1.842 1 97.94 161 GLU A N 1
ATOM 1194 C CA . GLU A 1 161 ? -13.75 51.281 1.222 1 97.94 161 GLU A CA 1
ATOM 1195 C C . GLU A 1 161 ? -12.562 51.531 0.293 1 97.94 161 GLU A C 1
ATOM 1197 O O . GLU A 1 161 ? -12.734 52.031 -0.822 1 97.94 161 GLU A O 1
ATOM 1202 N N . ARG A 1 162 ? -11.422 51.219 0.796 1 97.69 162 ARG A N 1
ATOM 1203 C CA . ARG A 1 162 ? -10.234 51.406 -0.025 1 97.69 162 ARG A CA 1
ATOM 1204 C C . ARG A 1 162 ? -10.258 50.469 -1.235 1 97.69 162 ARG A C 1
ATOM 1206 O O . ARG A 1 162 ? -9.82 50.844 -2.324 1 97.69 162 ARG A O 1
ATOM 1213 N N . ALA A 1 163 ? -10.711 49.281 -1.086 1 98.19 163 ALA A N 1
ATOM 1214 C CA . ALA A 1 163 ? -10.82 48.344 -2.193 1 98.19 163 ALA A CA 1
ATOM 1215 C C . ALA A 1 163 ? -11.844 48.844 -3.223 1 98.19 163 ALA A C 1
ATOM 1217 O O . ALA A 1 163 ? -11.625 48.688 -4.43 1 98.19 163 ALA A O 1
ATOM 1218 N N . ARG A 1 164 ? -12.953 49.344 -2.717 1 97.19 164 ARG A N 1
ATOM 1219 C CA . ARG A 1 164 ? -13.977 49.906 -3.602 1 97.19 164 ARG A CA 1
ATOM 1220 C C . ARG A 1 164 ? -13.422 51.062 -4.426 1 97.19 164 ARG A C 1
ATOM 1222 O O . ARG A 1 164 ? -13.711 51.188 -5.617 1 97.19 164 ARG A O 1
ATOM 1229 N N . ALA A 1 165 ? -12.703 51.844 -3.756 1 97.12 165 ALA A N 1
ATOM 1230 C CA . ALA A 1 165 ? -12.078 52.969 -4.441 1 97.12 165 ALA A CA 1
ATOM 1231 C C . ALA A 1 165 ? -11.164 52.5 -5.562 1 97.12 165 ALA A C 1
ATOM 1233 O O . ALA A 1 165 ? -10.969 53.188 -6.559 1 97.12 165 ALA A O 1
ATOM 1234 N N . ALA A 1 166 ? -10.695 51.312 -5.383 1 96.88 166 ALA A N 1
ATOM 1235 C CA . ALA A 1 166 ? -9.789 50.75 -6.379 1 96.88 166 ALA A CA 1
ATOM 1236 C C . ALA A 1 166 ? -10.555 49.906 -7.391 1 96.88 166 ALA A C 1
ATOM 1238 O O . ALA A 1 166 ? -9.961 49.344 -8.305 1 96.88 166 ALA A O 1
ATOM 1239 N N . GLY A 1 167 ? -11.875 49.75 -7.254 1 95.12 167 GLY A N 1
ATOM 1240 C CA . GLY A 1 167 ? -12.664 49.156 -8.305 1 95.12 167 GLY A CA 1
ATOM 1241 C C . GLY A 1 167 ? -13.367 47.875 -7.852 1 95.12 167 GLY A C 1
ATOM 1242 O O . GLY A 1 167 ? -14.156 47.281 -8.602 1 95.12 167 GLY A O 1
ATOM 1243 N N . ALA A 1 168 ? -13.141 47.438 -6.684 1 97.75 168 ALA A N 1
ATOM 1244 C CA . ALA A 1 168 ? -13.812 46.25 -6.191 1 97.75 168 ALA A CA 1
ATOM 1245 C C . ALA A 1 168 ? -15.281 46.531 -5.867 1 97.75 168 ALA A C 1
ATOM 1247 O O . ALA A 1 168 ? -15.648 47.656 -5.582 1 97.75 168 ALA A O 1
ATOM 1248 N N . GLU A 1 169 ? -16.062 45.531 -5.969 1 97.81 169 GLU A N 1
ATOM 1249 C CA . GLU A 1 169 ? -17.484 45.625 -5.621 1 97.81 169 GLU A CA 1
ATOM 1250 C C . GLU A 1 169 ? -17.828 44.75 -4.441 1 97.81 169 GLU A C 1
ATOM 1252 O O . GLU A 1 169 ? -17.328 43.625 -4.336 1 97.81 169 GLU A O 1
ATOM 1257 N N . PHE A 1 170 ? -18.625 45.25 -3.576 1 98 170 PHE A N 1
ATOM 1258 C CA . PHE A 1 170 ? -19.062 44.531 -2.389 1 98 170 PHE A CA 1
ATOM 1259 C C . PHE A 1 170 ? -20.578 44.375 -2.357 1 98 170 PHE A C 1
ATOM 1261 O O . PHE A 1 170 ? -21.297 45.344 -2.58 1 98 170 PHE A O 1
ATOM 1268 N N . TYR A 1 171 ? -21.047 43.156 -2.162 1 97.62 171 TYR A N 1
ATOM 1269 C CA . TYR A 1 171 ? -22.469 42.875 -2.088 1 97.62 171 TYR A CA 1
ATOM 1270 C C . TYR A 1 171 ? -22.812 42.156 -0.797 1 97.62 171 TYR A C 1
ATOM 1272 O O . TYR A 1 171 ? -22.391 41 -0.585 1 97.62 171 TYR A O 1
ATOM 1280 N N . GLY A 1 172 ? -23.547 42.75 0.12 1 96.19 172 GLY A N 1
ATOM 1281 C CA . GLY A 1 172 ? -24.125 42.094 1.289 1 96.19 172 GLY A CA 1
ATOM 1282 C C . GLY A 1 172 ? -25.438 41.406 1.008 1 96.19 172 GLY A C 1
ATOM 1283 O O . GLY A 1 172 ? -25.969 41.5 -0.102 1 96.19 172 GLY A O 1
ATOM 1284 N N . GLU A 1 173 ? -25.906 40.625 1.971 1 94.06 173 GLU A N 1
ATOM 1285 C CA . GLU A 1 173 ? -27.188 39.938 1.859 1 94.06 173 GLU A CA 1
ATOM 1286 C C . GLU A 1 173 ? -27.266 39.125 0.568 1 94.06 173 GLU A C 1
ATOM 1288 O O . GLU A 1 173 ? -28.266 39.188 -0.155 1 94.06 173 GLU A O 1
ATOM 1293 N N . THR A 1 174 ? -26.219 38.5 0.198 1 96 174 THR A N 1
ATOM 1294 C CA . THR A 1 174 ? -26.062 37.656 -0.973 1 96 174 THR A CA 1
ATOM 1295 C C . THR A 1 174 ? -25.516 36.281 -0.576 1 96 174 THR A C 1
ATOM 1297 O O . THR A 1 174 ? -24.297 36.125 -0.419 1 96 174 THR A O 1
ATOM 1300 N N . THR A 1 175 ? -26.391 35.312 -0.469 1 95.69 175 THR A N 1
ATOM 1301 C CA . THR A 1 175 ? -26 34 0.015 1 95.69 175 THR A CA 1
ATOM 1302 C C . THR A 1 175 ? -25.531 33.125 -1.137 1 95.69 175 THR A C 1
ATOM 1304 O O . THR A 1 175 ? -26.266 32.906 -2.109 1 95.69 175 THR A O 1
ATOM 1307 N N . VAL A 1 176 ? -24.312 32.656 -1.083 1 98 176 VAL A N 1
ATOM 1308 C CA . VAL A 1 176 ? -23.812 31.688 -2.051 1 98 176 VAL A CA 1
ATOM 1309 C C . VAL A 1 176 ? -24.391 30.297 -1.75 1 98 176 VAL A C 1
ATOM 1311 O O . VAL A 1 176 ? -24.297 29.812 -0.626 1 98 176 VAL A O 1
ATOM 1314 N N . THR A 1 177 ? -24.922 29.625 -2.805 1 97.5 177 THR A N 1
ATOM 1315 C CA . THR A 1 177 ? -25.625 28.359 -2.578 1 97.5 177 THR A CA 1
ATOM 1316 C C . THR A 1 177 ? -24.891 27.203 -3.25 1 97.5 177 THR A C 1
ATOM 1318 O O . THR A 1 177 ? -25.141 26.031 -2.934 1 97.5 177 THR A O 1
ATOM 1321 N N . ASP A 1 178 ? -24 27.547 -4.129 1 98.12 178 ASP A N 1
ATOM 1322 C CA . ASP A 1 178 ? -23.266 26.484 -4.801 1 98.12 178 ASP A CA 1
ATOM 1323 C C . ASP A 1 178 ? -22.031 27.031 -5.508 1 98.12 178 ASP A C 1
ATOM 1325 O O . ASP A 1 178 ? -21.938 28.234 -5.746 1 98.12 178 ASP A O 1
ATOM 1329 N N . LEU A 1 179 ? -21.078 26.219 -5.711 1 98.38 179 LEU A N 1
ATOM 1330 C CA . LEU A 1 179 ? -19.891 26.422 -6.531 1 98.38 179 LEU A CA 1
ATOM 1331 C C . LEU A 1 179 ? -19.828 25.406 -7.672 1 98.38 179 LEU A C 1
ATOM 1333 O O . LEU A 1 179 ? -19.719 24.203 -7.434 1 98.38 179 LEU A O 1
ATOM 1337 N N . GLU A 1 180 ? -19.875 25.875 -8.836 1 98 180 GLU A N 1
ATOM 1338 C CA . GLU A 1 180 ? -19.875 24.969 -9.984 1 98 180 GLU A CA 1
ATOM 1339 C C . GLU A 1 180 ? -18.469 24.75 -10.516 1 98 180 GLU A C 1
ATOM 1341 O O . GLU A 1 180 ? -17.75 25.703 -10.797 1 98 180 GLU A O 1
ATOM 1346 N N . VAL A 1 181 ? -18.062 23.547 -10.602 1 96.25 181 VAL A N 1
ATOM 1347 C CA . VAL A 1 181 ? -16.766 23.125 -11.125 1 96.25 181 VAL A CA 1
ATOM 1348 C C . VAL A 1 181 ? -16.953 22.328 -12.406 1 96.25 181 VAL A C 1
ATOM 1350 O O . VAL A 1 181 ? -17.828 21.438 -12.477 1 96.25 181 VAL A O 1
ATOM 1353 N N . GLU A 1 182 ? -16.344 22.688 -13.453 1 93 182 GLU A N 1
ATOM 1354 C CA . GLU A 1 182 ? -16.344 21.953 -14.719 1 93 182 GLU A CA 1
ATOM 1355 C C . GLU A 1 182 ? -14.938 21.578 -15.148 1 93 182 GLU A C 1
ATOM 1357 O O . GLU A 1 182 ? -14.055 22.422 -15.227 1 93 182 GLU A O 1
ATOM 1362 N N . ASP A 1 183 ? -14.719 20.359 -15.453 1 87.62 183 ASP A N 1
ATOM 1363 C CA . ASP A 1 183 ? -13.438 19.844 -15.938 1 87.62 183 ASP A CA 1
ATOM 1364 C C . ASP A 1 183 ? -12.297 20.234 -15 1 87.62 183 ASP A C 1
ATOM 1366 O O . ASP A 1 183 ? -11.242 20.688 -15.453 1 87.62 183 ASP A O 1
ATOM 1370 N N . GLY A 1 184 ? -12.633 20.234 -13.695 1 90.44 184 GLY A N 1
ATOM 1371 C CA . GLY A 1 184 ? -11.602 20.469 -12.695 1 90.44 184 GLY A CA 1
ATOM 1372 C C . GLY A 1 184 ? -11.289 21.938 -12.5 1 90.44 184 GLY A C 1
ATOM 1373 O O . GLY A 1 184 ? -10.258 22.297 -11.914 1 90.44 184 GLY A O 1
ATOM 1374 N N . GLU A 1 185 ? -12.125 22.828 -12.992 1 95.75 185 GLU A N 1
ATOM 1375 C CA . GLU A 1 185 ? -11.953 24.281 -12.867 1 95.75 185 GLU A CA 1
ATOM 1376 C C . GLU A 1 185 ? -13.211 24.938 -12.312 1 95.75 185 GLU A C 1
ATOM 1378 O O . GLU A 1 185 ? -14.328 24.594 -12.719 1 95.75 185 GLU A O 1
ATOM 1383 N N . ILE A 1 186 ? -13.023 25.812 -11.359 1 97.38 186 ILE A N 1
ATOM 1384 C CA . ILE A 1 186 ? -14.148 26.594 -10.852 1 97.38 186 ILE A CA 1
ATOM 1385 C C . ILE A 1 186 ? -14.688 27.5 -11.961 1 97.38 186 ILE A C 1
ATOM 1387 O O . ILE A 1 186 ? -13.922 28.078 -12.727 1 97.38 186 ILE A O 1
ATOM 1391 N N . ARG A 1 187 ? -16.016 27.609 -12.109 1 97.31 187 ARG A N 1
ATOM 1392 C CA . ARG A 1 187 ? -16.562 28.359 -13.234 1 97.31 187 ARG A CA 1
ATOM 1393 C C . ARG A 1 187 ? -17.578 29.406 -12.766 1 97.31 187 ARG A C 1
ATOM 1395 O O . ARG A 1 187 ? -17.688 30.484 -13.352 1 97.31 187 ARG A O 1
ATOM 1402 N N . THR A 1 188 ? -18.344 28.984 -11.758 1 98 188 THR A N 1
ATOM 1403 C CA . THR A 1 188 ? -19.484 29.844 -11.438 1 98 188 THR A CA 1
ATOM 1404 C C . THR A 1 188 ? -19.766 29.812 -9.938 1 98 188 THR A C 1
ATOM 1406 O O . THR A 1 188 ? -19.688 28.766 -9.305 1 98 188 THR A O 1
ATOM 1409 N N . VAL A 1 189 ? -20 30.953 -9.375 1 98.56 189 VAL A N 1
ATOM 1410 C CA . VAL A 1 189 ? -20.562 31.094 -8.031 1 98.56 189 VAL A CA 1
ATOM 1411 C C . VAL A 1 189 ? -22.062 31.312 -8.109 1 98.56 189 VAL A C 1
ATOM 1413 O O . VAL A 1 189 ? -22.516 32.281 -8.727 1 98.56 189 VAL A O 1
ATOM 1416 N N . VAL A 1 190 ? -22.797 30.406 -7.535 1 98.56 190 VAL A N 1
ATOM 1417 C CA . VAL A 1 190 ? -24.25 30.5 -7.551 1 98.56 190 VAL A CA 1
ATOM 1418 C C . VAL A 1 190 ? -24.75 31.125 -6.25 1 98.56 190 VAL A C 1
ATOM 1420 O O . VAL A 1 190 ? -24.375 30.672 -5.16 1 98.56 190 VAL A O 1
ATOM 1423 N N . THR A 1 191 ? -25.547 32.219 -6.316 1 97.56 191 THR A N 1
ATOM 1424 C CA . THR A 1 191 ? -26.109 32.875 -5.141 1 97.56 191 THR A CA 1
ATOM 1425 C C . THR A 1 191 ? -27.641 32.906 -5.207 1 97.56 191 THR A C 1
ATOM 1427 O O . THR A 1 191 ? -28.234 32.5 -6.203 1 97.56 191 THR A O 1
ATOM 1430 N N . ASP A 1 192 ? -28.25 33.312 -4.141 1 95.25 192 ASP A N 1
ATOM 1431 C CA . ASP A 1 192 ? -29.703 33.469 -4.113 1 95.25 192 ASP A CA 1
ATOM 1432 C C . ASP A 1 192 ? -30.141 34.719 -4.887 1 95.25 192 ASP A C 1
ATOM 1434 O O . ASP A 1 192 ? -31.328 34.969 -5.055 1 95.25 192 ASP A O 1
ATOM 1438 N N . ARG A 1 193 ? -29.188 35.469 -5.441 1 95.69 193 ARG A N 1
ATOM 1439 C CA . ARG A 1 193 ? -29.5 36.688 -6.176 1 95.69 193 ARG A CA 1
ATOM 1440 C C . ARG A 1 193 ? -29.016 36.625 -7.613 1 95.69 193 ARG A C 1
ATOM 1442 O O . ARG A 1 193 ? -29.047 37.594 -8.344 1 95.69 193 ARG A O 1
ATOM 1449 N N . GLY A 1 194 ? -28.547 35.438 -7.957 1 96 194 GLY A N 1
ATOM 1450 C CA . GLY A 1 194 ? -28.016 35.25 -9.297 1 96 194 GLY A CA 1
ATOM 1451 C C . GLY A 1 194 ? -26.672 34.531 -9.305 1 96 194 GLY A C 1
ATOM 1452 O O . GLY A 1 194 ? -26.219 34.031 -8.273 1 96 194 GLY A O 1
ATOM 1453 N N . THR A 1 195 ? -26.078 34.438 -10.492 1 97.75 195 THR A N 1
ATOM 1454 C CA . THR A 1 195 ? -24.812 33.75 -10.664 1 97.75 195 THR A CA 1
ATOM 1455 C C . THR A 1 195 ? -23.719 34.688 -11.125 1 97.75 195 THR A C 1
ATOM 1457 O O . THR A 1 195 ? -24.016 35.719 -11.758 1 97.75 195 THR A O 1
ATOM 1460 N N . VAL A 1 196 ? -22.562 34.469 -10.742 1 98.31 196 VAL A N 1
ATOM 1461 C CA . VAL A 1 196 ? -21.375 35.219 -11.188 1 98.31 196 VAL A CA 1
ATOM 1462 C C . VAL A 1 196 ? -20.344 34.25 -11.758 1 98.31 196 VAL A C 1
ATOM 1464 O O . VAL A 1 196 ? -19.797 33.406 -11.031 1 98.31 196 VAL A O 1
ATOM 1467 N N . ALA A 1 197 ? -20.078 34.281 -13.039 1 98.19 197 ALA A N 1
ATOM 1468 C CA . ALA A 1 197 ? -18.969 33.531 -13.609 1 98.19 197 ALA A CA 1
ATOM 1469 C C . ALA A 1 197 ? -17.641 34.062 -13.094 1 98.19 197 ALA A C 1
ATOM 1471 O O . ALA A 1 197 ? -17.438 35.281 -12.977 1 98.19 197 ALA A O 1
ATOM 1472 N N . ALA A 1 198 ? -16.797 33.188 -12.617 1 97.44 198 ALA A N 1
ATOM 1473 C CA . ALA A 1 198 ? -15.547 33.625 -12.008 1 97.44 198 ALA A CA 1
ATOM 1474 C C . ALA A 1 198 ? -14.375 32.75 -12.438 1 97.44 198 ALA A C 1
ATOM 1476 O O . ALA A 1 198 ? -14.508 31.531 -12.57 1 97.44 198 ALA A O 1
ATOM 1477 N N . ASP A 1 199 ? -13.203 33.375 -12.68 1 96.5 199 ASP A N 1
ATOM 1478 C CA . ASP A 1 199 ? -11.961 32.656 -12.953 1 96.5 199 ASP A CA 1
ATOM 1479 C C . ASP A 1 199 ? -11.352 32.094 -11.664 1 96.5 199 ASP A C 1
ATOM 1481 O O . ASP A 1 199 ? -10.742 31.031 -11.664 1 96.5 199 ASP A O 1
ATOM 1485 N N . GLU A 1 200 ? -11.414 32.844 -10.625 1 98.12 200 GLU A N 1
ATOM 1486 C CA . GLU A 1 200 ? -10.906 32.438 -9.305 1 98.12 200 GLU A CA 1
ATOM 1487 C C . GLU A 1 200 ? -11.938 32.75 -8.219 1 98.12 200 GLU A C 1
ATOM 1489 O O . GLU A 1 200 ? -12.672 33.719 -8.297 1 98.12 200 GLU A O 1
ATOM 1494 N N . VAL A 1 201 ? -12 31.891 -7.273 1 98.81 201 VAL A N 1
ATOM 1495 C CA . VAL A 1 201 ? -12.875 32.062 -6.117 1 98.81 201 VAL A CA 1
ATOM 1496 C C . VAL A 1 201 ? -12.07 31.875 -4.832 1 98.81 201 VAL A C 1
ATOM 1498 O O . VAL A 1 201 ? -11.352 30.891 -4.68 1 98.81 201 VAL A O 1
ATOM 1501 N N . LEU A 1 202 ? -12.07 32.844 -3.969 1 98.88 202 LEU A N 1
ATOM 1502 C CA . LEU A 1 202 ? -11.5 32.719 -2.631 1 98.88 202 LEU A CA 1
ATOM 1503 C C . LEU A 1 202 ? -12.602 32.562 -1.588 1 98.88 202 LEU A C 1
ATOM 1505 O O . LEU A 1 202 ? -13.461 33.406 -1.441 1 98.88 202 LEU A O 1
ATOM 1509 N N . VAL A 1 203 ? -12.555 31.438 -0.885 1 98.88 203 VAL A N 1
ATOM 1510 C CA . VAL A 1 203 ? -13.531 31.172 0.173 1 98.88 203 VAL A CA 1
ATOM 1511 C C . VAL A 1 203 ? -12.969 31.641 1.516 1 98.88 203 VAL A C 1
ATOM 1513 O O . VAL A 1 203 ? -12.047 31.016 2.053 1 98.88 203 VAL A O 1
ATOM 1516 N N . ALA A 1 204 ? -13.461 32.688 2.084 1 98.69 204 ALA A N 1
ATOM 1517 C CA . ALA A 1 204 ? -13.07 33.25 3.367 1 98.69 204 ALA A CA 1
ATOM 1518 C C . ALA A 1 204 ? -14.258 33.312 4.332 1 98.69 204 ALA A C 1
ATOM 1520 O O . ALA A 1 204 ? -14.492 34.312 4.988 1 98.69 204 ALA A O 1
ATOM 1521 N N . THR A 1 205 ? -14.977 32.188 4.484 1 97.56 205 THR A N 1
ATOM 1522 C CA . THR A 1 205 ? -16.234 32.125 5.203 1 97.56 205 THR A CA 1
ATOM 1523 C C . THR A 1 205 ? -16.031 31.609 6.621 1 97.56 205 THR A C 1
ATOM 1525 O O . THR A 1 205 ? -16.984 31.516 7.398 1 97.56 205 THR A O 1
ATOM 1528 N N . ASN A 1 206 ? -14.883 31.156 6.953 1 96.88 206 ASN A N 1
ATOM 1529 C CA . ASN A 1 206 ? -14.453 30.719 8.273 1 96.88 206 ASN A CA 1
ATOM 1530 C C . ASN A 1 206 ? -15.367 29.625 8.836 1 96.88 206 ASN A C 1
ATOM 1532 O O . ASN A 1 206 ? -15.352 28.484 8.359 1 96.88 206 ASN A O 1
ATOM 1536 N N . ILE A 1 207 ? -16.391 29.875 9.82 1 96.81 207 ILE A N 1
ATOM 1537 C CA . ILE A 1 207 ? -17.172 28.875 10.539 1 96.81 207 ILE A CA 1
ATOM 1538 C C . ILE A 1 207 ? -18.062 28.109 9.562 1 96.81 207 ILE A C 1
ATOM 1540 O O . ILE A 1 207 ? -18.516 27 9.859 1 96.81 207 ILE A O 1
ATOM 1544 N N . TRP A 1 208 ? -18.312 28.609 8.352 1 97 208 TRP A N 1
ATOM 1545 C CA . TRP A 1 208 ? -19.125 27.953 7.336 1 97 208 TRP A CA 1
ATOM 1546 C C . TRP A 1 208 ? -18.25 27.172 6.352 1 97 208 TRP A C 1
ATOM 1548 O O . TRP A 1 208 ? -18.766 26.547 5.418 1 97 208 TRP A O 1
ATOM 1558 N N . GLY A 1 209 ? -16.906 27.203 6.531 1 97.56 209 GLY A N 1
ATOM 1559 C CA . GLY A 1 209 ? -15.938 26.625 5.609 1 97.56 209 GLY A CA 1
ATOM 1560 C C . GLY A 1 209 ? -16.281 25.219 5.172 1 97.56 209 GLY A C 1
ATOM 1561 O O . GLY A 1 209 ? -16.297 24.922 3.977 1 97.56 209 GLY A O 1
ATOM 1562 N N . PRO A 1 210 ? -16.594 24.266 6.09 1 97.56 210 PRO A N 1
ATOM 1563 C CA . PRO A 1 210 ? -16.875 22.875 5.738 1 97.56 210 PRO A CA 1
ATOM 1564 C C . PRO A 1 210 ? -18.062 22.734 4.773 1 97.56 210 PRO A C 1
ATOM 1566 O O . PRO A 1 210 ? -18.078 21.828 3.945 1 97.56 210 PRO A O 1
ATOM 1569 N N . LEU A 1 211 ? -19.078 23.625 4.859 1 97.12 211 LEU A N 1
ATOM 1570 C CA . LEU A 1 211 ? -20.234 23.578 3.963 1 97.12 211 LEU A CA 1
ATOM 1571 C C . LEU A 1 211 ? -19.812 23.828 2.52 1 97.12 211 LEU A C 1
ATOM 1573 O O . LEU A 1 211 ? -20.344 23.219 1.593 1 97.12 211 LEU A O 1
ATOM 1577 N N . PHE A 1 212 ? -18.891 24.766 2.312 1 97.88 212 PHE A N 1
ATOM 1578 C CA . PHE A 1 212 ? -18.391 25.047 0.973 1 97.88 212 PHE A CA 1
ATOM 1579 C C . PHE A 1 212 ? -17.547 23.891 0.454 1 97.88 212 PHE A C 1
ATOM 1581 O O . PHE A 1 212 ? -17.547 23.609 -0.747 1 97.88 212 PHE A O 1
ATOM 1588 N N . GLY A 1 213 ? -16.719 23.281 1.368 1 97.44 213 GLY A N 1
ATOM 1589 C CA . GLY A 1 213 ? -16.031 22.047 0.988 1 97.44 213 GLY A CA 1
ATOM 1590 C C . GLY A 1 213 ? -16.984 20.984 0.462 1 97.44 213 GLY A C 1
ATOM 1591 O O . GLY A 1 213 ? -16.703 20.344 -0.556 1 97.44 213 GLY A O 1
ATOM 1592 N N . ASP A 1 214 ? -18.109 20.812 1.097 1 95.62 214 ASP A N 1
ATOM 1593 C CA . ASP A 1 214 ? -19.125 19.812 0.705 1 95.62 214 ASP A CA 1
ATOM 1594 C C . ASP A 1 214 ? -19.656 20.109 -0.69 1 95.62 214 ASP A C 1
ATOM 1596 O O . ASP A 1 214 ? -19.969 19.188 -1.453 1 95.62 214 ASP A O 1
ATOM 1600 N N . MET A 1 215 ? -19.844 21.422 -1.027 1 96.56 215 MET A N 1
ATOM 1601 C CA . MET A 1 215 ? -20.391 21.828 -2.322 1 96.56 215 MET A CA 1
ATOM 1602 C C . MET A 1 215 ? -19.531 21.297 -3.461 1 96.56 215 MET A C 1
ATOM 1604 O O . MET A 1 215 ? -20.031 21.016 -4.551 1 96.56 215 MET A O 1
ATOM 1608 N N . VAL A 1 216 ? -18.234 21.203 -3.178 1 96.12 216 VAL A N 1
ATOM 1609 C CA . VAL A 1 216 ? -17.328 20.875 -4.27 1 96.12 216 VAL A CA 1
ATOM 1610 C C . VAL A 1 216 ? -16.641 19.531 -3.988 1 96.12 216 VAL A C 1
ATOM 1612 O O . VAL A 1 216 ? -15.703 19.156 -4.684 1 96.12 216 VAL A O 1
ATOM 1615 N N . GLY A 1 217 ? -16.984 18.828 -2.957 1 93 217 GLY A N 1
ATOM 1616 C CA . GLY A 1 217 ? -16.469 17.516 -2.656 1 93 217 GLY A CA 1
ATOM 1617 C C . GLY A 1 217 ? -15.055 17.547 -2.09 1 93 217 GLY A C 1
ATOM 1618 O O . GLY A 1 217 ? -14.227 16.703 -2.426 1 93 217 GLY A O 1
ATOM 1619 N N . VAL A 1 218 ? -14.695 18.531 -1.305 1 95.5 218 VAL A N 1
ATOM 1620 C CA . VAL A 1 218 ? -13.391 18.672 -0.663 1 95.5 218 VAL A CA 1
ATOM 1621 C C . VAL A 1 218 ? -13.562 18.688 0.855 1 95.5 218 VAL A C 1
ATOM 1623 O O . VAL A 1 218 ? -14.367 19.453 1.389 1 95.5 218 VAL A O 1
ATOM 1626 N N . ASP A 1 219 ? -12.828 17.812 1.55 1 95.5 219 ASP A N 1
ATOM 1627 C CA . ASP A 1 219 ? -12.883 17.797 3.008 1 95.5 219 ASP A CA 1
ATOM 1628 C C . ASP A 1 219 ? -12.133 19 3.594 1 95.5 219 ASP A C 1
ATOM 1630 O O . ASP A 1 219 ? -10.953 19.188 3.318 1 95.5 219 ASP A O 1
ATOM 1634 N N . ILE A 1 220 ? -12.789 19.797 4.289 1 97.94 220 ILE A N 1
ATOM 1635 C CA . ILE A 1 220 ? -12.188 20.906 5.008 1 97.94 220 ILE A CA 1
ATOM 1636 C C . ILE A 1 220 ? -12.242 20.641 6.512 1 97.94 220 ILE A C 1
ATOM 1638 O O . ILE A 1 220 ? -13.273 20.859 7.152 1 97.94 220 ILE A O 1
ATOM 1642 N N . PRO A 1 221 ? -11.125 20.25 7.102 1 97.62 221 PRO A N 1
ATOM 1643 C CA . PRO A 1 221 ? -11.117 19.891 8.523 1 97.62 221 PRO A CA 1
ATOM 1644 C C . PRO A 1 221 ? -11.156 21.109 9.438 1 97.62 221 PRO A C 1
ATOM 1646 O O . PRO A 1 221 ? -10.102 21.625 9.836 1 97.62 221 PRO A O 1
ATOM 1649 N N . LEU A 1 222 ? -12.312 21.531 9.781 1 97.62 222 LEU A N 1
ATOM 1650 C CA . LEU A 1 222 ? -12.578 22.703 10.602 1 97.62 222 LEU A CA 1
ATOM 1651 C C . LEU A 1 222 ? -13.859 22.531 11.406 1 97.62 222 LEU A C 1
ATOM 1653 O O . LEU A 1 222 ? -14.859 22.031 10.891 1 97.62 222 LEU A O 1
ATOM 1657 N N . VAL A 1 223 ? -13.82 22.891 12.766 1 97.19 223 VAL A N 1
ATOM 1658 C CA . VAL A 1 223 ? -15.016 22.75 13.586 1 97.19 223 VAL A CA 1
ATOM 1659 C C . VAL A 1 223 ? -15.281 24.047 14.344 1 97.19 223 VAL A C 1
ATOM 1661 O O . VAL A 1 223 ? -14.391 24.578 15.023 1 97.19 223 VAL A O 1
ATOM 1664 N N . PRO A 1 224 ? -16.469 24.609 14.242 1 97.31 224 PRO A N 1
ATOM 1665 C CA . PRO A 1 224 ? -16.844 25.766 15.047 1 97.31 224 PRO A CA 1
ATOM 1666 C C . PRO A 1 224 ? -17.016 25.438 16.531 1 97.31 224 PRO A C 1
ATOM 1668 O O . PRO A 1 224 ? -17.469 24.328 16.859 1 97.31 224 PRO A O 1
ATOM 1671 N N . CYS A 1 225 ? -16.672 26.344 17.391 1 97.12 225 CYS A N 1
ATOM 1672 C CA . CYS A 1 225 ? -16.797 26.172 18.828 1 97.12 225 CYS A CA 1
ATOM 1673 C C . CYS A 1 225 ? -17.281 27.469 19.484 1 97.12 225 CYS A C 1
ATOM 1675 O O . CYS A 1 225 ? -16.766 28.547 19.172 1 97.12 225 CYS A O 1
ATOM 1677 N N . ALA A 1 226 ? -18.25 27.359 20.391 1 95.81 226 ALA A N 1
ATOM 1678 C CA . ALA A 1 226 ? -18.734 28.531 21.141 1 95.81 226 ALA A CA 1
ATOM 1679 C C . ALA A 1 226 ? -17.797 28.859 22.297 1 95.81 226 ALA A C 1
ATOM 1681 O O . ALA A 1 226 ? -17.234 27.969 22.938 1 95.81 226 ALA A O 1
ATOM 1682 N N . HIS A 1 227 ? -17.609 30.125 22.5 1 94.62 227 HIS A N 1
ATOM 1683 C CA . HIS A 1 227 ? -16.719 30.688 23.5 1 94.62 227 HIS A CA 1
ATOM 1684 C C . HIS A 1 227 ? -17.438 31.766 24.312 1 94.62 227 HIS A C 1
ATOM 1686 O O . HIS A 1 227 ? -18.203 32.562 23.781 1 94.62 227 HIS A O 1
ATOM 1692 N N . GLN A 1 228 ? -17.141 31.812 25.641 1 96.81 228 GLN A N 1
ATOM 1693 C CA . GLN A 1 228 ? -17.859 32.719 26.516 1 96.81 228 GLN A CA 1
ATOM 1694 C C . GLN A 1 228 ? -17.156 34.094 26.594 1 96.81 228 GLN A C 1
ATOM 1696 O O . GLN A 1 228 ? -15.922 34.156 26.641 1 96.81 228 GLN A O 1
ATOM 1701 N N . TYR A 1 229 ? -17.938 35.094 26.641 1 96.94 229 TYR A N 1
ATOM 1702 C CA . TYR A 1 229 ? -17.484 36.469 26.922 1 96.94 229 TYR A CA 1
ATOM 1703 C C . TYR A 1 229 ? -18.516 37.219 27.719 1 96.94 229 TYR A C 1
ATOM 1705 O O . TYR A 1 229 ? -19.688 37.312 27.344 1 96.94 229 TYR A O 1
ATOM 1713 N N . LEU A 1 230 ? -18.109 37.75 28.828 1 97.25 230 LEU A N 1
ATOM 1714 C CA . LEU A 1 230 ? -18.984 38.531 29.719 1 97.25 230 LEU A CA 1
ATOM 1715 C C . LEU A 1 230 ? -18.422 39.906 29.984 1 97.25 230 LEU A C 1
ATOM 1717 O O . LEU A 1 230 ? -17.203 40.125 29.906 1 97.25 230 LEU A O 1
ATOM 1721 N N . VAL A 1 231 ? -19.297 40.844 30.312 1 97.12 231 VAL A N 1
ATOM 1722 C CA . VAL A 1 231 ? -18.891 42.188 30.719 1 97.12 231 VAL A CA 1
ATOM 1723 C C . VAL A 1 231 ? -19.562 42.562 32.031 1 97.12 231 VAL A C 1
ATOM 1725 O O . VAL A 1 231 ? -20.781 42.438 32.188 1 97.12 231 VAL A O 1
ATOM 1728 N N . SER A 1 232 ? -18.812 43 32.969 1 96.88 232 SER A N 1
ATOM 1729 C CA . SER A 1 232 ? -19.312 43.344 34.281 1 96.88 232 SER A CA 1
ATOM 1730 C C . SER A 1 232 ? -20 44.688 34.281 1 96.88 232 SER A C 1
ATOM 1732 O O . SER A 1 232 ? -19.953 45.406 33.281 1 96.88 232 SER A O 1
ATOM 1734 N N . ASP A 1 233 ? -20.656 44.938 35.375 1 95.69 233 ASP A N 1
ATOM 1735 C CA . ASP A 1 233 ? -21.016 46.344 35.625 1 95.69 233 ASP A CA 1
ATOM 1736 C C . ASP A 1 233 ? -19.812 47.156 36.031 1 95.69 233 ASP A C 1
ATOM 1738 O O . ASP A 1 233 ? -18.672 46.688 35.969 1 95.69 233 ASP A O 1
ATOM 1742 N N . GLU A 1 234 ? -19.984 48.406 36.406 1 95 234 GLU A N 1
ATOM 1743 C CA . GLU A 1 234 ? -18.875 49.312 36.688 1 95 234 GLU A CA 1
ATOM 1744 C C . GLU A 1 234 ? -18.062 48.812 37.875 1 95 234 GLU A C 1
ATOM 1746 O O . GLU A 1 234 ? -18.641 48.344 38.875 1 95 234 GLU A O 1
ATOM 1751 N N . LEU A 1 235 ? -16.844 48.844 37.781 1 94.75 235 LEU A N 1
ATOM 1752 C CA . LEU A 1 235 ? -15.945 48.531 38.906 1 94.75 235 LEU A CA 1
ATOM 1753 C C . LEU A 1 235 ? -15.383 49.812 39.531 1 94.75 235 LEU A C 1
ATOM 1755 O O . LEU A 1 235 ? -15.008 50.75 38.812 1 94.75 235 LEU A O 1
ATOM 1759 N N . PRO A 1 236 ? -15.266 49.812 40.75 1 91.69 236 PRO A N 1
ATOM 1760 C CA . PRO A 1 236 ? -14.773 51.031 41.438 1 91.69 236 PRO A CA 1
ATOM 1761 C C . PRO A 1 236 ? -13.359 51.406 41 1 91.69 236 PRO A C 1
ATOM 1763 O O . PRO A 1 236 ? -13.047 52.594 40.875 1 91.69 236 PRO A O 1
ATOM 1766 N N . GLU A 1 237 ? -12.539 50.438 40.781 1 92.06 237 GLU A N 1
ATOM 1767 C CA . GLU A 1 237 ? -11.148 50.688 40.438 1 92.06 237 GLU A CA 1
ATOM 1768 C C . GLU A 1 237 ? -11.031 51.312 39.031 1 92.06 237 GLU A C 1
ATOM 1770 O O . GLU A 1 237 ? -9.984 51.844 38.688 1 92.06 237 GLU A O 1
ATOM 1775 N N . LEU A 1 238 ? -12.086 51.312 38.25 1 94.25 238 LEU A N 1
ATOM 1776 C CA . LEU A 1 238 ? -12.07 51.812 36.875 1 94.25 238 LEU A CA 1
ATOM 1777 C C . LEU A 1 238 ? -12.875 53.094 36.781 1 94.25 238 LEU A C 1
ATOM 1779 O O . LEU A 1 238 ? -13.055 53.656 35.688 1 94.25 238 LEU A O 1
ATOM 1783 N N . ALA A 1 239 ? -13.312 53.594 37.875 1 93.5 239 ALA A N 1
ATOM 1784 C CA . ALA A 1 239 ? -14.133 54.812 37.875 1 93.5 239 ALA A CA 1
ATOM 1785 C C . ALA A 1 239 ? -13.398 55.969 37.25 1 93.5 239 ALA A C 1
ATOM 1787 O O . ALA A 1 239 ? -12.219 56.219 37.5 1 93.5 239 ALA A O 1
ATOM 1788 N N . GLY A 1 240 ? -14.094 56.75 36.406 1 92.62 240 GLY A N 1
ATOM 1789 C CA . GLY A 1 240 ? -13.539 57.938 35.781 1 92.62 240 GLY A CA 1
ATOM 1790 C C . GLY A 1 240 ? -12.836 57.656 34.469 1 92.62 240 GLY A C 1
ATOM 1791 O O . GLY A 1 240 ? -12.266 58.562 33.875 1 92.62 240 GLY A O 1
ATOM 1792 N N . ALA A 1 241 ? -12.875 56.375 34.031 1 92.25 241 ALA A N 1
ATOM 1793 C CA . ALA A 1 241 ? -12.258 56.031 32.781 1 92.25 241 ALA A CA 1
ATOM 1794 C C . ALA A 1 241 ? -12.859 56.875 31.641 1 92.25 241 ALA A C 1
ATOM 1796 O O . ALA A 1 241 ? -14.078 57.031 31.547 1 92.25 241 ALA A O 1
ATOM 1797 N N . ASP A 1 242 ? -12.094 57.469 30.844 1 90.62 242 ASP A N 1
ATOM 1798 C CA . ASP A 1 242 ? -12.516 58.344 29.75 1 90.62 242 ASP A CA 1
ATOM 1799 C C . ASP A 1 242 ? -12.664 57.562 28.438 1 90.62 242 ASP A C 1
ATOM 1801 O O . ASP A 1 242 ? -13.336 58.031 27.516 1 90.62 242 ASP A O 1
ATOM 1805 N N . ARG A 1 243 ? -11.867 56.469 28.266 1 91.62 243 ARG A N 1
ATOM 1806 C CA . ARG A 1 243 ? -11.844 55.719 27.031 1 91.62 243 ARG A CA 1
ATOM 1807 C C . ARG A 1 243 ? -12.328 54.281 27.266 1 91.62 243 ARG A C 1
ATOM 1809 O O . ARG A 1 243 ? -12.406 53.844 28.406 1 91.62 243 ARG A O 1
ATOM 1816 N N . GLU A 1 244 ? -12.641 53.656 26.141 1 92.06 244 GLU A N 1
ATOM 1817 C CA . GLU A 1 244 ? -13.055 52.25 26.172 1 92.06 244 GLU A CA 1
ATOM 1818 C C . GLU A 1 244 ? -11.984 51.375 26.828 1 92.06 244 GLU A C 1
ATOM 1820 O O . GLU A 1 244 ? -12.305 50.469 27.578 1 92.06 244 GLU A O 1
ATOM 1825 N N . ILE A 1 245 ? -10.703 51.625 26.469 1 94.94 245 ILE A N 1
ATOM 1826 C CA . ILE A 1 245 ? -9.578 50.844 26.984 1 94.94 245 ILE A CA 1
ATOM 1827 C C . ILE A 1 245 ? -8.406 51.781 27.297 1 94.94 245 ILE A C 1
ATOM 1829 O O . ILE A 1 245 ? -7.961 52.531 26.438 1 94.94 245 ILE A O 1
ATOM 1833 N N . GLU A 1 246 ? -7.945 51.688 28.5 1 94 246 GLU A N 1
ATOM 1834 C CA . GLU A 1 246 ? -6.824 52.531 28.953 1 94 246 GLU A CA 1
ATOM 1835 C C . GLU A 1 246 ? -5.73 51.656 29.578 1 94 246 GLU A C 1
ATOM 1837 O O . GLU A 1 246 ? -4.613 52.125 29.797 1 94 246 GLU A O 1
ATOM 1842 N N . GLN A 1 247 ? -6.031 50.5 29.906 1 95.75 247 GLN A N 1
ATOM 1843 C CA . GLN A 1 247 ? -5.098 49.562 30.516 1 95.75 247 GLN A CA 1
ATOM 1844 C C . GLN A 1 247 ? -4.758 48.406 29.562 1 95.75 247 GLN A C 1
ATOM 1846 O O . GLN A 1 247 ? -5.48 48.156 28.594 1 95.75 247 GLN A O 1
ATOM 1851 N N . PRO A 1 248 ? -3.598 47.75 29.844 1 97.69 248 PRO A N 1
ATOM 1852 C CA . PRO A 1 248 ? -3.242 46.625 28.969 1 97.69 248 PRO A CA 1
ATOM 1853 C C . PRO A 1 248 ? -4.273 45.5 29.016 1 97.69 248 PRO A C 1
ATOM 1855 O O . PRO A 1 248 ? -4.922 45.281 30.047 1 97.69 248 PRO A O 1
ATOM 1858 N N . LEU A 1 249 ? -4.383 44.812 27.828 1 98 249 LEU A N 1
ATOM 1859 C CA . LEU A 1 249 ? -5.098 43.531 27.844 1 98 249 LEU A CA 1
ATOM 1860 C C . LEU A 1 249 ? -4.465 42.562 28.844 1 98 249 LEU A C 1
ATOM 1862 O O . LEU A 1 249 ? -3.266 42.656 29.125 1 98 249 LEU A O 1
ATOM 1866 N N . LEU A 1 250 ? -5.258 41.75 29.391 1 98 250 LEU A N 1
ATOM 1867 C CA . LEU A 1 250 ? -4.754 40.781 30.375 1 98 250 LEU A CA 1
ATOM 1868 C C . LEU A 1 250 ? -5.145 39.375 30.016 1 98 250 LEU A C 1
ATOM 1870 O O . LEU A 1 250 ? -6.297 39.094 29.688 1 98 250 LEU A O 1
ATOM 1874 N N . ARG A 1 251 ? -4.18 38.406 30.016 1 97.88 251 ARG A N 1
ATOM 1875 C CA . ARG A 1 251 ? -4.449 36.969 29.859 1 97.88 251 ARG A CA 1
ATOM 1876 C C . ARG A 1 251 ? -4.004 36.188 31.078 1 97.88 251 ARG A C 1
ATOM 1878 O O . ARG A 1 251 ? -2.896 36.375 31.594 1 97.88 251 ARG A O 1
ATOM 1885 N N . HIS A 1 252 ? -4.848 35.438 31.625 1 97.5 252 HIS A N 1
ATOM 1886 C CA . HIS A 1 252 ? -4.609 34.469 32.688 1 97.5 252 HIS A CA 1
ATOM 1887 C C . HIS A 1 252 ? -4.703 33.062 32.188 1 97.5 252 HIS A C 1
ATOM 1889 O O . HIS A 1 252 ? -5.645 32.344 32.531 1 97.5 252 HIS A O 1
ATOM 1895 N N . GLN A 1 253 ? -3.652 32.594 31.531 1 96.69 253 GLN A N 1
ATOM 1896 C CA . GLN A 1 253 ? -3.688 31.359 30.734 1 96.69 253 GLN A CA 1
ATOM 1897 C C . GLN A 1 253 ? -3.725 30.125 31.641 1 96.69 253 GLN A C 1
ATOM 1899 O O . GLN A 1 253 ? -4.309 29.094 31.281 1 96.69 253 GLN A O 1
ATOM 1904 N N . ASP A 1 254 ? -3.143 30.188 32.812 1 96.94 254 ASP A N 1
ATOM 1905 C CA . ASP A 1 254 ? -3.162 29.047 33.719 1 96.94 254 ASP A CA 1
ATOM 1906 C C . ASP A 1 254 ? -4.594 28.688 34.125 1 96.94 254 ASP A C 1
ATOM 1908 O O . ASP A 1 254 ? -4.859 27.562 34.531 1 96.94 254 ASP A O 1
ATOM 1912 N N . ARG A 1 255 ? -5.473 29.688 34 1 96.56 255 ARG A N 1
ATOM 1913 C CA . ARG A 1 255 ? -6.871 29.438 34.312 1 96.56 255 ARG A CA 1
ATOM 1914 C C . ARG A 1 255 ? -7.762 29.641 33.094 1 96.56 255 ARG A C 1
ATOM 1916 O O . ARG A 1 255 ? -8.977 29.797 33.219 1 96.56 255 ARG A O 1
ATOM 1923 N N . SER A 1 256 ? -7.238 29.703 31.938 1 97.25 256 SER A N 1
ATOM 1924 C CA . SER A 1 256 ? -7.902 29.781 30.641 1 97.25 256 SER A CA 1
ATOM 1925 C C . SER A 1 256 ? -8.844 30.984 30.562 1 97.25 256 SER A C 1
ATOM 1927 O O . SER A 1 256 ? -9.984 30.859 30.125 1 97.25 256 SER A O 1
ATOM 1929 N N . LEU A 1 257 ? -8.352 32.125 30.984 1 97.69 257 LEU A N 1
ATOM 1930 C CA . LEU A 1 257 ? -9.148 33.375 30.984 1 97.69 257 LEU A CA 1
ATOM 1931 C C . LEU A 1 257 ? -8.383 34.5 30.328 1 97.69 257 LEU A C 1
ATOM 1933 O O . LEU A 1 257 ? -7.152 34.469 30.25 1 97.69 257 LEU A O 1
ATOM 1937 N N . TYR A 1 258 ? -9.102 35.469 29.844 1 97.94 258 TYR A N 1
ATOM 1938 C CA . TYR A 1 258 ? -8.547 36.75 29.453 1 97.94 258 TYR A CA 1
ATOM 1939 C C . TYR A 1 258 ? -9.484 37.906 29.828 1 97.94 258 TYR A C 1
ATOM 1941 O O . TYR A 1 258 ? -10.672 37.688 30.094 1 97.94 258 TYR A O 1
ATOM 1949 N N . PHE A 1 259 ? -8.93 39.094 29.891 1 97.69 259 PHE A N 1
ATOM 1950 C CA . PHE A 1 259 ? -9.664 40.25 30.359 1 97.69 259 PHE A CA 1
ATOM 1951 C C . PHE A 1 259 ? -9.344 41.469 29.5 1 97.69 259 PHE A C 1
ATOM 1953 O O . PHE A 1 259 ? -8.219 41.625 29 1 97.69 259 PHE A O 1
ATOM 1960 N N . ARG A 1 260 ? -10.312 42.281 29.391 1 96.69 260 ARG A N 1
ATOM 1961 C CA . ARG A 1 260 ? -10.047 43.625 28.844 1 96.69 260 ARG A CA 1
ATOM 1962 C C . ARG A 1 260 ? -10.984 44.656 29.453 1 96.69 260 ARG A C 1
ATOM 1964 O O . ARG A 1 260 ? -12.086 44.312 29.906 1 96.69 260 ARG A O 1
ATOM 1971 N N . GLN A 1 261 ? -10.594 45.906 29.391 1 96.81 261 GLN A N 1
ATOM 1972 C CA . GLN A 1 261 ? -11.367 47.031 29.891 1 96.81 261 GLN A CA 1
ATOM 1973 C C . GLN A 1 261 ? -12.469 47.438 28.922 1 96.81 261 GLN A C 1
ATOM 1975 O O . GLN A 1 261 ? -12.273 47.375 27.703 1 96.81 261 GLN A O 1
ATOM 1980 N N . HIS A 1 262 ? -13.664 47.719 29.422 1 95.75 262 HIS A N 1
ATOM 1981 C CA . HIS A 1 262 ? -14.773 48.375 28.75 1 95.75 262 HIS A CA 1
ATOM 1982 C C . HIS A 1 262 ? -15.195 49.656 29.484 1 95.75 262 HIS A C 1
ATOM 1984 O O . HIS A 1 262 ? -16.203 49.656 30.188 1 95.75 262 HIS A O 1
ATOM 1990 N N . GLY A 1 263 ? -14.375 50.719 29.266 1 96.12 263 GLY A N 1
ATOM 1991 C CA . GLY A 1 263 ? -14.648 51.875 30.078 1 96.12 263 GLY A CA 1
ATOM 1992 C C . GLY A 1 263 ? -14.516 51.625 31.562 1 96.12 263 GLY A C 1
ATOM 1993 O O . GLY A 1 263 ? -13.477 51.156 32.031 1 96.12 263 GLY A O 1
ATOM 1994 N N . GLU A 1 264 ? -15.656 51.812 32.219 1 96.25 264 GLU A N 1
ATOM 1995 C CA . GLU A 1 264 ? -15.633 51.594 33.688 1 96.25 264 GLU A CA 1
ATOM 1996 C C . GLU A 1 264 ? -16.016 50.156 34.031 1 96.25 264 GLU A C 1
ATOM 1998 O O . GLU A 1 264 ? -16.188 49.844 35.188 1 96.25 264 GLU A O 1
ATOM 2003 N N . ARG A 1 265 ? -16.109 49.375 33 1 96.44 265 ARG A N 1
ATOM 2004 C CA . ARG A 1 265 ? -16.469 47.969 33.156 1 96.44 265 ARG A CA 1
ATOM 2005 C C . ARG A 1 265 ? -15.32 47.062 32.75 1 96.44 265 ARG A C 1
ATOM 2007 O O . ARG A 1 265 ? -14.312 47.531 32.219 1 96.44 265 ARG A O 1
ATOM 2014 N N . TYR A 1 266 ? -15.5 45.812 33.062 1 96.44 266 TYR A N 1
ATOM 2015 C CA . TYR A 1 266 ? -14.438 44.875 32.75 1 96.44 266 TYR A CA 1
ATOM 2016 C C . TYR A 1 266 ? -15 43.625 32.062 1 96.44 266 TYR A C 1
ATOM 2018 O O . TYR A 1 266 ? -16.016 43.094 32.469 1 96.44 266 TYR A O 1
ATOM 2026 N N . GLY A 1 267 ? -14.414 43.312 30.891 1 96.75 267 GLY A N 1
ATOM 2027 C CA . GLY A 1 267 ? -14.797 42.125 30.141 1 96.75 267 GLY A CA 1
ATOM 2028 C C . GLY A 1 267 ? -13.984 40.906 30.516 1 96.75 267 GLY A C 1
ATOM 2029 O O . GLY A 1 267 ? -12.781 41 30.781 1 96.75 267 GLY A O 1
ATOM 2030 N N . ILE A 1 268 ? -14.594 39.719 30.484 1 97.69 268 ILE A N 1
ATOM 2031 C CA . ILE A 1 268 ? -13.953 38.438 30.797 1 97.69 268 ILE A CA 1
ATOM 2032 C C . ILE A 1 268 ? -14.273 37.406 29.703 1 97.69 268 ILE A C 1
ATOM 2034 O O . ILE A 1 268 ? -15.445 37.125 29.438 1 97.69 268 ILE A O 1
ATOM 2038 N N . GLY A 1 269 ? -13.211 36.969 28.953 1 97.5 269 GLY A N 1
ATOM 2039 C CA . GLY A 1 269 ? -13.336 35.812 28.078 1 97.5 269 GLY A CA 1
ATOM 2040 C C . GLY A 1 269 ? -12.859 34.5 28.719 1 97.5 269 GLY A C 1
ATOM 2041 O O . GLY A 1 269 ? -11.859 34.5 29.453 1 97.5 269 GLY A O 1
ATOM 2042 N N . SER A 1 270 ? -13.609 33.375 28.516 1 97.19 270 SER A N 1
ATOM 2043 C CA . SER A 1 270 ? -13.281 32.156 29.234 1 97.19 270 SER A CA 1
ATOM 2044 C C . SER A 1 270 ? -13.227 30.953 28.281 1 97.19 270 SER A C 1
ATOM 2046 O O . SER A 1 270 ? -14.18 30.703 27.531 1 97.19 270 SER A O 1
ATOM 2048 N N . TYR A 1 271 ? -12.094 30.281 28.266 1 96.75 271 TYR A N 1
ATOM 2049 C CA . TYR A 1 271 ? -11.953 28.953 27.703 1 96.75 271 TYR A CA 1
ATOM 2050 C C . TYR A 1 271 ? -12.062 27.891 28.781 1 96.75 271 TYR A C 1
ATOM 2052 O O . TYR A 1 271 ? -11.828 26.703 28.516 1 96.75 271 TYR A O 1
ATOM 2060 N N . ASN A 1 272 ? -12.383 28.25 29.984 1 97.12 272 ASN A N 1
ATOM 2061 C CA . ASN A 1 272 ? -12.383 27.359 31.156 1 97.12 272 ASN A CA 1
ATOM 2062 C C . ASN A 1 272 ? -13.68 26.562 31.25 1 97.12 272 ASN A C 1
ATOM 2064 O O . ASN A 1 272 ? -14.367 26.594 32.281 1 97.12 272 ASN A O 1
ATOM 2068 N N . HIS A 1 273 ? -14.023 25.891 30.297 1 96.06 273 HIS A N 1
ATOM 2069 C CA . HIS A 1 273 ? -15.188 25.016 30.203 1 96.06 273 HIS A CA 1
ATOM 2070 C C . HIS A 1 273 ? -14.992 23.938 29.141 1 96.06 273 HIS A C 1
ATOM 2072 O O . HIS A 1 273 ? -14.023 23.984 28.375 1 96.06 273 HIS A O 1
ATOM 2078 N N . GLU A 1 274 ? -15.82 22.969 29.156 1 95.69 274 GLU A N 1
ATOM 2079 C CA . GLU A 1 274 ? -15.758 21.938 28.125 1 95.69 274 GLU A CA 1
ATOM 2080 C C . GLU A 1 274 ? -15.977 22.531 26.734 1 95.69 274 GLU A C 1
ATOM 2082 O O . GLU A 1 274 ? -16.5 23.641 26.609 1 95.69 274 GLU A O 1
ATOM 2087 N N . SER A 1 275 ? -15.555 21.844 25.703 1 96.06 275 SER A N 1
ATOM 2088 C CA . SER A 1 275 ? -15.703 22.328 24.344 1 96.06 275 SER A CA 1
ATOM 2089 C C . SER A 1 275 ? -17.172 22.328 23.906 1 96.06 275 SER A C 1
ATOM 2091 O O . SER A 1 275 ? -17.844 21.297 24.016 1 96.06 275 SER A O 1
ATOM 2093 N N . LEU A 1 276 ? -17.656 23.391 23.469 1 97 276 LEU A N 1
ATOM 2094 C CA . LEU A 1 276 ? -19.016 23.531 22.969 1 97 276 LEU A CA 1
ATOM 2095 C C . LEU A 1 276 ? -19.031 23.578 21.438 1 97 276 LEU A C 1
ATOM 2097 O O . LEU A 1 276 ? -19.234 24.656 20.859 1 97 276 LEU A O 1
ATOM 2101 N N . LEU A 1 277 ? -18.922 22.438 20.812 1 96.75 277 LEU A N 1
ATOM 2102 C CA . LEU A 1 277 ? -18.797 22.359 19.375 1 96.75 277 LEU A CA 1
ATOM 2103 C C . LEU A 1 277 ? -20.156 22.578 18.703 1 96.75 277 LEU A C 1
ATOM 2105 O O . LEU A 1 277 ? -21.188 22.25 19.266 1 96.75 277 LEU A O 1
ATOM 2109 N N . VAL A 1 278 ? -20.125 23.156 17.562 1 96 278 VAL A N 1
ATOM 2110 C CA . VAL A 1 278 ? -21.328 23.438 16.781 1 96 278 VAL A CA 1
ATOM 2111 C C . VAL A 1 278 ? -21.172 22.859 15.375 1 96 278 VAL A C 1
ATOM 2113 O O . VAL A 1 278 ? -20.125 23 14.75 1 96 278 VAL A O 1
ATOM 2116 N N . ASP A 1 279 ? -22.141 22.172 14.914 1 94.44 279 ASP A N 1
ATOM 2117 C CA . ASP A 1 279 ? -22.156 21.734 13.516 1 94.44 279 ASP A CA 1
ATOM 2118 C C . ASP A 1 279 ? -22.406 22.922 12.578 1 94.44 279 ASP A C 1
ATOM 2120 O O . ASP A 1 279 ? -23.344 23.688 12.781 1 94.44 279 ASP A O 1
ATOM 2124 N N . PRO A 1 280 ? -21.594 23.016 11.578 1 94.44 280 PRO A N 1
ATOM 2125 C CA . PRO A 1 280 ? -21.797 24.141 10.656 1 94.44 280 PRO A CA 1
ATOM 2126 C C . PRO A 1 280 ? -23.219 24.219 10.102 1 94.44 280 PRO A C 1
ATOM 2128 O O . PRO A 1 280 ? -23.734 25.297 9.859 1 94.44 280 PRO A O 1
ATOM 2131 N N . GLU A 1 281 ? -23.844 23.141 9.922 1 91.88 281 GLU A N 1
ATOM 2132 C CA . GLU A 1 281 ? -25.203 23.078 9.398 1 91.88 281 GLU A CA 1
ATOM 2133 C C . GLU A 1 281 ? -26.203 23.656 10.391 1 91.88 281 GLU A C 1
ATOM 2135 O O . GLU A 1 281 ? -27.312 24.031 10.016 1 91.88 281 GLU A O 1
ATOM 2140 N N . ASP A 1 282 ? -25.781 23.703 11.609 1 91.56 282 ASP A N 1
ATOM 2141 C CA . ASP A 1 282 ? -26.688 24.156 12.664 1 91.56 282 ASP A CA 1
ATOM 2142 C C . ASP A 1 282 ? -26.469 25.625 13 1 91.56 282 ASP A C 1
ATOM 2144 O O . ASP A 1 282 ? -27.016 26.125 13.984 1 91.56 282 ASP A O 1
ATOM 2148 N N . ILE A 1 283 ? -25.672 26.312 12.219 1 92.5 283 ILE A N 1
ATOM 2149 C CA . ILE A 1 283 ? -25.516 27.75 12.414 1 92.5 283 ILE A CA 1
ATOM 2150 C C . ILE A 1 283 ? -26.781 28.453 11.938 1 92.5 283 ILE A C 1
ATOM 2152 O O . ILE A 1 283 ? -27.219 28.281 10.805 1 92.5 283 ILE A O 1
ATOM 2156 N N . TYR A 1 284 ? -27.359 29.203 12.766 1 80.25 284 TYR A N 1
ATOM 2157 C CA . TYR A 1 284 ? -28.703 29.719 12.57 1 80.25 284 TYR A CA 1
ATOM 2158 C C . TYR A 1 284 ? -28.75 30.719 11.406 1 80.25 284 TYR A C 1
ATOM 2160 O O . TYR A 1 284 ? -27.828 31.516 11.242 1 80.25 284 TYR A O 1
ATOM 2168 N N . GLY A 1 285 ? -29.734 30.578 10.578 1 75.69 285 GLY A N 1
ATOM 2169 C CA . GLY A 1 285 ? -30.016 31.594 9.57 1 75.69 285 GLY A CA 1
ATOM 2170 C C . GLY A 1 285 ? -30.75 32.812 10.125 1 75.69 285 GLY A C 1
ATOM 2171 O O . GLY A 1 285 ? -31.141 32.812 11.289 1 75.69 285 GLY A O 1
ATOM 2172 N N . PRO A 1 286 ? -30.766 33.844 9.383 1 70.81 286 PRO A N 1
ATOM 2173 C CA . PRO A 1 286 ? -31.422 35.062 9.82 1 70.81 286 PRO A CA 1
ATOM 2174 C C . PRO A 1 286 ? -32.844 34.844 10.344 1 70.81 286 PRO A C 1
ATOM 2176 O O . PRO A 1 286 ? -33.281 35.5 11.289 1 70.81 286 PRO A O 1
ATOM 2179 N N . GLU A 1 287 ? -33.469 33.75 9.82 1 69.12 287 GLU A N 1
ATOM 2180 C CA . GLU A 1 287 ? -34.875 33.531 10.18 1 69.12 287 GLU A CA 1
ATOM 2181 C C . GLU A 1 287 ? -35 33.031 11.617 1 69.12 287 GLU A C 1
ATOM 2183 O O . GLU A 1 287 ? -35.969 33.344 12.305 1 69.12 287 GLU A O 1
ATOM 2188 N N . LYS A 1 288 ? -34.125 32.281 12.055 1 75.12 288 LYS A N 1
ATOM 2189 C CA . LYS A 1 288 ? -34.219 31.672 13.375 1 75.12 288 LYS A CA 1
ATOM 2190 C C . LYS A 1 288 ? -33.656 32.594 14.445 1 75.12 288 LYS A C 1
ATOM 2192 O O . LYS A 1 288 ? -33.906 32.406 15.641 1 75.12 288 LYS A O 1
ATOM 2197 N N . LEU A 1 289 ? -32.906 33.625 14.086 1 82.62 289 LEU A N 1
ATOM 2198 C CA . LEU A 1 289 ? -32.188 34.5 15.008 1 82.62 289 LEU A CA 1
ATOM 2199 C C . LEU A 1 289 ? -33.156 35.281 15.891 1 82.62 289 LEU A C 1
ATOM 2201 O O . LEU A 1 289 ? -32.938 35.406 17.094 1 82.62 289 LEU A O 1
ATOM 2205 N N . GLU A 1 290 ? -34.219 35.812 15.32 1 79.19 290 GLU A N 1
ATOM 2206 C CA . GLU A 1 290 ? -35.156 36.625 16.062 1 79.19 290 GLU A CA 1
ATOM 2207 C C . GLU A 1 290 ? -35.844 35.781 17.172 1 79.19 290 GLU A C 1
ATOM 2209 O O . GLU A 1 290 ? -35.969 36.25 18.297 1 79.19 290 GLU A O 1
ATOM 2214 N N . ASP A 1 291 ? -36.156 34.625 16.797 1 79.5 291 ASP A N 1
ATOM 2215 C CA . ASP A 1 291 ? -36.844 33.719 17.734 1 79.5 291 ASP A CA 1
ATOM 2216 C C . ASP A 1 291 ? -35.938 33.406 18.922 1 79.5 291 ASP A C 1
ATOM 2218 O O . ASP A 1 291 ? -36.406 33.219 20.047 1 79.5 291 ASP A O 1
ATOM 2222 N N . LEU A 1 292 ? -34.656 33.5 18.656 1 80.75 292 LEU A N 1
ATOM 2223 C CA . LEU A 1 292 ? -33.688 33.094 19.688 1 80.75 292 LEU A CA 1
ATOM 2224 C C . LEU A 1 292 ? -33.156 34.312 20.422 1 80.75 292 LEU A C 1
ATOM 2226 O O . LEU A 1 292 ? -32.438 34.156 21.422 1 80.75 292 LEU A O 1
ATOM 2230 N N . GLY A 1 293 ? -33.562 35.469 19.906 1 81.38 293 GLY A N 1
ATOM 2231 C CA . GLY A 1 293 ? -33.062 36.719 20.516 1 81.38 293 GLY A CA 1
ATOM 2232 C C . GLY A 1 293 ? -31.578 36.906 20.312 1 81.38 293 GLY A C 1
ATOM 2233 O O . GLY A 1 293 ? -30.906 37.5 21.156 1 81.38 293 GLY A O 1
ATOM 2234 N N . LEU A 1 294 ? -31.062 36.375 19.312 1 87.5 294 LEU A N 1
ATOM 2235 C CA . LEU A 1 294 ? -29.641 36.469 19.031 1 87.5 294 LEU A CA 1
ATOM 2236 C C . LEU A 1 294 ? -29.375 37.531 17.953 1 87.5 294 LEU A C 1
ATOM 2238 O O . LEU A 1 294 ? -30.156 37.625 17 1 87.5 294 LEU A O 1
ATOM 2242 N N . GLU A 1 295 ? -28.328 38.25 18.203 1 87.56 295 GLU A N 1
ATOM 2243 C CA . GLU A 1 295 ? -27.984 39.344 17.312 1 87.56 295 GLU A CA 1
ATOM 2244 C C . GLU A 1 295 ? -27.344 38.844 16.031 1 87.56 295 GLU A C 1
ATOM 2246 O O . GLU A 1 295 ? -27.531 39.438 14.961 1 87.56 295 GLU A O 1
ATOM 2251 N N . TYR A 1 296 ? -26.547 37.812 16.125 1 92.31 296 TYR A N 1
ATOM 2252 C CA . TYR A 1 296 ? -25.766 37.312 15 1 92.31 296 TYR A CA 1
ATOM 2253 C C . TYR A 1 296 ? -25.922 35.781 14.891 1 92.31 296 TYR A C 1
ATOM 2255 O O . TYR A 1 296 ? -26.078 35.094 15.898 1 92.31 296 TYR A O 1
ATOM 2263 N N . PRO A 1 297 ? -25.766 35.219 13.641 1 93 297 PRO A N 1
ATOM 2264 C CA . PRO A 1 297 ? -25.812 33.75 13.469 1 93 297 PRO A CA 1
ATOM 2265 C C . PRO A 1 297 ? -24.688 33.031 14.219 1 93 297 PRO A C 1
ATOM 2267 O O . PRO A 1 297 ? -24.844 31.859 14.586 1 93 297 PRO A O 1
ATOM 2270 N N . SER A 1 298 ? -23.594 33.719 14.477 1 94.75 298 SER A N 1
ATOM 2271 C CA . SER A 1 298 ? -22.422 33.125 15.109 1 94.75 298 SER A CA 1
ATOM 2272 C C . SER A 1 298 ? -22.562 33.094 16.625 1 94.75 298 SER A C 1
ATOM 2274 O O . SER A 1 298 ? -21.625 32.719 17.344 1 94.75 298 SER A O 1
ATOM 2276 N N . LEU A 1 299 ? -23.688 33.469 17.188 1 94.88 299 LEU A N 1
ATOM 2277 C CA . LEU A 1 299 ? -23.906 33.469 18.625 1 94.88 299 LEU A CA 1
ATOM 2278 C C . LEU A 1 299 ? -24.781 32.281 19.047 1 94.88 299 LEU A C 1
ATOM 2280 O O . LEU A 1 299 ? -25.578 31.797 18.234 1 94.88 299 LEU A O 1
ATOM 2284 N N . ARG A 1 300 ? -24.562 31.828 20.281 1 93.56 300 ARG A N 1
ATOM 2285 C CA . ARG A 1 300 ? -25.406 30.844 20.953 1 93.56 300 ARG A CA 1
ATOM 2286 C C . ARG A 1 300 ? -25.922 31.375 22.281 1 93.56 300 ARG A C 1
ATOM 2288 O O . ARG A 1 300 ? -25.422 32.375 22.797 1 93.56 300 ARG A O 1
ATOM 2295 N N . GLU A 1 301 ? -26.953 30.719 22.719 1 90.38 301 GLU A N 1
ATOM 2296 C CA . GLU A 1 301 ? -27.422 31.062 24.062 1 90.38 301 GLU A CA 1
ATOM 2297 C C . GLU A 1 301 ? -26.297 30.938 25.094 1 90.38 301 GLU A C 1
ATOM 2299 O O . GLU A 1 301 ? -25.531 29.969 25.062 1 90.38 301 GLU A O 1
ATOM 2304 N N . PHE A 1 302 ? -26.234 31.984 25.922 1 94.56 302 PHE A N 1
ATOM 2305 C CA . PHE A 1 302 ? -25.234 31.938 26.969 1 94.56 302 PHE A CA 1
ATOM 2306 C C . PHE A 1 302 ? -25.547 30.828 27.969 1 94.56 302 PHE A C 1
ATOM 2308 O O . PHE A 1 302 ? -26.688 30.641 28.359 1 94.56 302 PHE A O 1
ATOM 2315 N N . THR A 1 303 ? -24.594 30.078 28.359 1 95.44 303 THR A N 1
ATOM 2316 C CA . THR A 1 303 ? -24.734 28.984 29.328 1 95.44 303 THR A CA 1
ATOM 2317 C C . THR A 1 303 ? -24.047 29.328 30.641 1 95.44 303 THR A C 1
ATOM 2319 O O . THR A 1 303 ? -22.844 29.078 30.797 1 95.44 303 THR A O 1
ATOM 2322 N N . SER A 1 304 ? -24.797 29.719 31.625 1 96.06 304 SER A N 1
ATOM 2323 C CA . SER A 1 304 ? -24.266 30.172 32.906 1 96.06 304 SER A CA 1
ATOM 2324 C C . SER A 1 304 ? -23.469 29.078 33.594 1 96.06 304 SER A C 1
ATOM 2326 O O . SER A 1 304 ? -22.484 29.359 34.281 1 96.06 304 SER A O 1
ATOM 2328 N N . GLU A 1 305 ? -23.922 27.812 33.406 1 96.62 305 GLU A N 1
ATOM 2329 C CA . GLU A 1 305 ? -23.25 26.672 34 1 96.62 305 GLU A CA 1
ATOM 2330 C C . GLU A 1 305 ? -21.766 26.641 33.656 1 96.62 305 GLU A C 1
ATOM 2332 O O . GLU A 1 305 ? -20.922 26.328 34.5 1 96.62 305 GLU A O 1
ATOM 2337 N N . HIS A 1 306 ? -21.422 27.031 32.5 1 96.94 306 HIS A N 1
ATOM 2338 C CA . HIS A 1 306 ? -20.062 26.938 32 1 96.94 306 HIS A CA 1
ATOM 2339 C C . HIS A 1 306 ? -19.188 28.062 32.562 1 96.94 306 HIS A C 1
ATOM 2341 O O . HIS A 1 306 ? -17.969 28.016 32.469 1 96.94 306 HIS A O 1
ATOM 2347 N N . PHE A 1 307 ? -19.781 29.094 33.156 1 97 307 PHE A N 1
ATOM 2348 C CA . PHE A 1 307 ? -19.031 30.188 33.781 1 97 307 PHE A CA 1
ATOM 2349 C C . PHE A 1 307 ? -18.969 30 35.281 1 97 307 PHE A C 1
ATOM 2351 O O . PHE A 1 307 ? -17.938 30.266 35.906 1 97 307 PHE A O 1
ATOM 2358 N N . TYR A 1 308 ? -20.062 29.516 35.938 1 96.81 308 TYR A N 1
ATOM 2359 C CA . TYR A 1 308 ? -20.188 29.531 37.375 1 96.81 308 TYR A CA 1
ATOM 2360 C C . TYR A 1 308 ? -19.859 28.172 37.969 1 96.81 308 TYR A C 1
ATOM 2362 O O . TYR A 1 308 ? -19.609 28.047 39.156 1 96.81 308 TYR A O 1
ATOM 2370 N N . GLU A 1 309 ? -19.875 27.156 37.125 1 97.12 309 GLU A N 1
ATOM 2371 C CA . GLU A 1 309 ? -19.5 25.812 37.562 1 97.12 309 GLU A CA 1
ATOM 2372 C C . GLU A 1 309 ? -18.25 25.344 36.812 1 97.12 309 GLU A C 1
ATOM 2374 O O . GLU A 1 309 ? -17.984 25.781 35.688 1 97.12 309 GLU A O 1
ATOM 2379 N N . ASN A 1 310 ? -17.516 24.516 37.5 1 95.25 310 ASN A N 1
ATOM 2380 C CA . ASN A 1 310 ? -16.312 23.984 36.875 1 95.25 310 ASN A CA 1
ATOM 2381 C C . ASN A 1 310 ? -16.641 22.844 35.906 1 95.25 310 ASN A C 1
ATOM 2383 O O . ASN A 1 310 ? -16.859 21.703 36.344 1 95.25 310 ASN A O 1
ATOM 2387 N N . THR A 1 311 ? -16.594 23.094 34.688 1 94.56 311 THR A N 1
ATOM 2388 C CA . THR A 1 311 ? -16.906 22.078 33.688 1 94.56 311 THR A CA 1
ATOM 2389 C C . THR A 1 311 ? -15.68 21.781 32.812 1 94.56 311 THR A C 1
ATOM 2391 O O . THR A 1 311 ? -15.727 20.922 31.938 1 94.56 311 THR A O 1
ATOM 2394 N N . HIS A 1 312 ? -14.609 22.5 33.031 1 93.62 312 HIS A N 1
ATOM 2395 C CA . HIS A 1 312 ? -13.367 22.188 32.312 1 93.62 312 HIS A CA 1
ATOM 2396 C C . HIS A 1 312 ? -12.727 20.922 32.875 1 93.62 312 HIS A C 1
ATOM 2398 O O . HIS A 1 312 ? -12.586 20.75 34.094 1 93.62 312 HIS A O 1
ATOM 2404 N N . PRO A 1 313 ? -12.32 20.047 32.031 1 89.5 313 PRO A N 1
ATOM 2405 C CA . PRO A 1 313 ? -11.805 18.766 32.531 1 89.5 313 PRO A CA 1
ATOM 2406 C C . PRO A 1 313 ? -10.461 18.891 33.219 1 89.5 313 PRO A C 1
ATOM 2408 O O . PRO A 1 313 ? -10.117 18.062 34.062 1 89.5 313 PRO A O 1
ATOM 2411 N N . ASP A 1 314 ? -9.727 19.938 32.938 1 89.25 314 ASP A N 1
ATOM 2412 C CA . ASP A 1 314 ? -8.352 20 33.438 1 89.25 314 ASP A CA 1
ATOM 2413 C C . ASP A 1 314 ? -8.203 21.062 34.531 1 89.25 314 ASP A C 1
ATOM 2415 O O . ASP A 1 314 ? -7.09 21.359 34.969 1 89.25 314 ASP A O 1
ATOM 2419 N N . HIS A 1 315 ? -9.242 21.781 34.812 1 93.25 315 HIS A N 1
ATOM 2420 C CA . HIS A 1 315 ? -9.164 22.812 35.844 1 93.25 315 HIS A CA 1
ATOM 2421 C C . HIS A 1 315 ? -9.969 22.422 37.062 1 93.25 315 HIS A C 1
ATOM 2423 O O . HIS A 1 315 ? -10.922 21.656 37 1 93.25 315 HIS A O 1
ATOM 2429 N N . GLU A 1 316 ? -9.57 23 38.25 1 92.06 316 GLU A N 1
ATOM 2430 C CA . GLU A 1 316 ? -10.203 22.625 39.5 1 92.06 316 GLU A CA 1
ATOM 2431 C C . GLU A 1 316 ? -11.203 23.688 39.938 1 92.06 316 GLU A C 1
ATOM 2433 O O . GLU A 1 316 ? -11.961 23.484 40.906 1 92.06 316 GLU A O 1
ATOM 2438 N N . GLN A 1 317 ? -11.148 24.812 39.281 1 94.75 317 GLN A N 1
ATOM 2439 C CA . GLN A 1 317 ? -12.031 25.922 39.688 1 94.75 317 GLN A CA 1
ATOM 2440 C C . GLN A 1 317 ? -12.836 26.406 38.469 1 94.75 317 GLN A C 1
ATOM 2442 O O . GLN A 1 317 ? -12.398 26.297 37.344 1 94.75 317 GLN A O 1
ATOM 2447 N N . ALA A 1 318 ? -14.031 26.969 38.875 1 97.06 318 ALA A N 1
ATOM 2448 C CA . ALA A 1 318 ? -14.867 27.562 37.844 1 97.06 318 ALA A CA 1
ATOM 2449 C C . ALA A 1 318 ? -14.234 28.844 37.281 1 97.06 318 ALA A C 1
ATOM 2451 O O . ALA A 1 318 ? -13.391 29.453 37.969 1 97.06 318 ALA A O 1
ATOM 2452 N N . ALA A 1 319 ? -14.656 29.234 36.125 1 97.69 319 ALA A N 1
ATOM 2453 C CA . ALA A 1 319 ? -14.172 30.469 35.531 1 97.69 319 ALA A CA 1
ATOM 2454 C C . ALA A 1 319 ? -14.422 31.672 36.438 1 97.69 319 ALA A C 1
ATOM 2456 O O . ALA A 1 319 ? -13.547 32.531 36.594 1 97.69 319 ALA A O 1
ATOM 2457 N N . TYR A 1 320 ? -15.578 31.781 37.031 1 97.69 320 TYR A N 1
ATOM 2458 C CA . TYR A 1 320 ? -15.945 32.875 37.906 1 97.69 320 TYR A CA 1
ATOM 2459 C C . TYR A 1 320 ? -15.008 32.969 39.125 1 97.69 320 TYR A C 1
ATOM 2461 O O . TYR A 1 320 ? -14.484 34.031 39.406 1 97.69 320 TYR A O 1
ATOM 2469 N N . ASP A 1 321 ? -14.82 31.844 39.719 1 97.75 321 ASP A N 1
ATOM 2470 C CA . ASP A 1 321 ? -13.969 31.812 40.906 1 97.75 321 ASP A CA 1
ATOM 2471 C C . ASP A 1 321 ? -12.531 32.219 40.562 1 97.75 321 ASP A C 1
ATOM 2473 O O . ASP A 1 321 ? -11.891 32.938 41.312 1 97.75 321 ASP A O 1
ATOM 2477 N N . ALA A 1 322 ? -12.078 31.656 39.469 1 97.38 322 ALA A N 1
ATOM 2478 C CA . ALA A 1 322 ? -10.719 31.984 39.031 1 97.38 322 ALA A CA 1
ATOM 2479 C C . ALA A 1 322 ? -10.594 33.469 38.688 1 97.38 322 ALA A C 1
ATOM 2481 O O . ALA A 1 322 ? -9.578 34.094 39 1 97.38 322 ALA A O 1
ATOM 2482 N N . ALA A 1 323 ? -11.578 34 38 1 97.88 323 ALA A N 1
ATOM 2483 C CA . ALA A 1 323 ? -11.578 35.438 37.656 1 97.88 323 ALA A CA 1
ATOM 2484 C C . ALA A 1 323 ? -11.539 36.281 38.906 1 97.88 323 ALA A C 1
ATOM 2486 O O . ALA A 1 323 ? -10.805 37.281 38.969 1 97.88 323 ALA A O 1
ATOM 2487 N N . CYS A 1 324 ? -12.25 35.875 39.938 1 97.38 324 CYS A N 1
ATOM 2488 C CA . CYS A 1 324 ? -12.336 36.625 41.188 1 97.38 324 CYS A CA 1
ATOM 2489 C C . CYS A 1 324 ? -11.031 36.531 41.969 1 97.38 324 CYS A C 1
ATOM 2491 O O . CYS A 1 324 ? -10.672 37.438 42.688 1 97.38 324 CYS A O 1
ATOM 2493 N N . GLU A 1 325 ? -10.445 35.438 41.781 1 97.12 325 GLU A N 1
ATOM 2494 C CA . GLU A 1 325 ? -9.156 35.281 42.469 1 97.12 325 GLU A CA 1
ATOM 2495 C C . GLU A 1 325 ? -8.133 36.281 41.938 1 97.12 325 GLU A C 1
ATOM 2497 O O . GLU A 1 325 ? -7.379 36.844 42.719 1 97.12 325 GLU A O 1
ATOM 2502 N N . LEU A 1 326 ? -8.086 36.469 40.688 1 97.62 326 LEU A N 1
ATOM 2503 C CA . LEU A 1 326 ? -7.133 37.375 40.094 1 97.62 326 LEU A CA 1
ATOM 2504 C C . LEU A 1 326 ? -7.609 38.812 40.219 1 97.62 326 LEU A C 1
ATOM 2506 O O . LEU A 1 326 ? -6.809 39.719 40.469 1 97.62 326 LEU A O 1
ATOM 2510 N N . VAL A 1 327 ? -8.891 39.062 40 1 97.44 327 VAL A N 1
ATOM 2511 C CA . VAL A 1 327 ? -9.523 40.375 40.125 1 97.44 327 VAL A CA 1
ATOM 2512 C C . VAL A 1 327 ? -10.602 40.344 41.219 1 97.44 327 VAL A C 1
ATOM 2514 O O . VAL A 1 327 ? -11.789 40.188 40.906 1 97.44 327 VAL A O 1
ATOM 2517 N N . PRO A 1 328 ? -10.281 40.656 42.375 1 96.62 328 PRO A N 1
ATOM 2518 C CA . PRO A 1 328 ? -11.172 40.438 43.5 1 96.62 328 PRO A CA 1
ATOM 2519 C C . PRO A 1 328 ? -12.453 41.25 43.406 1 96.62 328 PRO A C 1
ATOM 2521 O O . PRO A 1 328 ? -13.508 40.844 43.906 1 96.62 328 PRO A O 1
ATOM 2524 N N . SER A 1 329 ? -12.445 42.406 42.812 1 94.69 329 SER A N 1
ATOM 2525 C CA . SER A 1 329 ? -13.602 43.281 42.75 1 94.69 329 SER A CA 1
ATOM 2526 C C . SER A 1 329 ? -14.742 42.656 41.938 1 94.69 329 SER A C 1
ATOM 2528 O O . SER A 1 329 ? -15.891 43.094 42.031 1 94.69 329 SER A O 1
ATOM 2530 N N . LEU A 1 330 ? -14.461 41.594 41.25 1 96.69 330 LEU A N 1
ATOM 2531 C CA . LEU A 1 330 ? -15.477 40.938 40.438 1 96.69 330 LEU A CA 1
ATOM 2532 C C . LEU A 1 330 ? -16.438 40.156 41.344 1 96.69 330 LEU A C 1
ATOM 2534 O O . LEU A 1 330 ? -17.516 39.75 40.906 1 96.69 330 LEU A O 1
ATOM 2538 N N . ARG A 1 331 ? -16.078 39.906 42.562 1 95.44 331 ARG A N 1
ATOM 2539 C CA . ARG A 1 331 ? -16.922 39.156 43.5 1 95.44 331 ARG A CA 1
ATOM 2540 C C . ARG A 1 331 ? -18.25 39.875 43.719 1 95.44 331 ARG A C 1
ATOM 2542 O O . ARG A 1 331 ? -19.281 39.219 43.906 1 95.44 331 ARG A O 1
ATOM 2549 N N . ASP A 1 332 ? -18.25 41.156 43.625 1 92 332 ASP A N 1
ATOM 2550 C CA . ASP A 1 332 ? -19.438 41.969 43.906 1 92 332 ASP A CA 1
ATOM 2551 C C . ASP A 1 332 ? -20.047 42.531 42.625 1 92 332 ASP A C 1
ATOM 2553 O O . ASP A 1 332 ? -20.984 43.312 42.688 1 92 332 ASP A O 1
ATOM 2557 N N . ALA A 1 333 ? -19.484 42.156 41.594 1 94.25 333 ALA A N 1
ATOM 2558 C CA . ALA A 1 333 ? -19.922 42.719 40.312 1 94.25 333 ALA A CA 1
ATOM 2559 C C . ALA A 1 333 ? -21.062 41.906 39.719 1 94.25 333 ALA A C 1
ATOM 2561 O O . ALA A 1 333 ? -21.125 40.688 39.875 1 94.25 333 ALA A O 1
ATOM 2562 N N . GLU A 1 334 ? -21.969 42.562 39.062 1 94.31 334 GLU A N 1
ATOM 2563 C CA . GLU A 1 334 ? -22.969 41.938 38.188 1 94.31 334 GLU A CA 1
ATOM 2564 C C . GLU A 1 334 ? -22.516 41.969 36.75 1 94.31 334 GLU A C 1
ATOM 2566 O O . GLU A 1 334 ? -21.812 42.875 36.312 1 94.31 334 GLU A O 1
ATOM 2571 N N . PHE A 1 335 ? -22.906 40.969 36.031 1 94.38 335 PHE A N 1
ATOM 2572 C CA . PHE A 1 335 ? -22.547 40.906 34.625 1 94.38 335 PHE A CA 1
ATOM 2573 C C . PHE A 1 335 ? -23.719 41.281 33.75 1 94.38 335 PHE A C 1
ATOM 2575 O O . PHE A 1 335 ? -24.734 40.625 33.719 1 94.38 335 PHE A O 1
ATOM 2582 N N . GLU A 1 336 ? -23.562 42.344 33.062 1 87.81 336 GLU A N 1
ATOM 2583 C CA . GLU A 1 336 ? -24.625 43 32.281 1 87.81 336 GLU A CA 1
ATOM 2584 C C . GLU A 1 336 ? -24.781 42.312 30.922 1 87.81 336 GLU A C 1
ATOM 2586 O O . GLU A 1 336 ? -25.859 42.312 30.359 1 87.81 336 GLU A O 1
ATOM 2591 N N . SER A 1 337 ? -23.719 41.906 30.391 1 92.31 337 SER A N 1
ATOM 2592 C CA . SER A 1 337 ? -23.734 41.281 29.078 1 92.31 337 SER A CA 1
ATOM 2593 C C . SER A 1 337 ? -22.969 39.938 29.094 1 92.31 337 SER A C 1
ATOM 2595 O O . SER A 1 337 ? -21.938 39.844 29.75 1 92.31 337 SER A O 1
ATOM 2597 N N . ALA A 1 338 ? -23.547 39 28.484 1 94.75 338 ALA A N 1
ATOM 2598 C CA . ALA A 1 338 ? -22.953 37.656 28.391 1 94.75 338 ALA A CA 1
ATOM 2599 C C . ALA A 1 338 ? -23.312 36.969 27.078 1 94.75 338 ALA A C 1
ATOM 2601 O O . ALA A 1 338 ? -24.469 37 26.656 1 94.75 338 ALA A O 1
ATOM 2602 N N . ILE A 1 339 ? -22.266 36.438 26.406 1 94.62 339 ILE A N 1
ATOM 2603 C CA . ILE A 1 339 ? -22.562 35.781 25.141 1 94.62 339 ILE A CA 1
ATOM 2604 C C . ILE A 1 339 ? -21.75 34.5 25.031 1 94.62 339 ILE A C 1
ATOM 2606 O O . ILE A 1 339 ? -20.75 34.312 25.734 1 94.62 339 ILE A O 1
ATOM 2610 N N . ASN A 1 340 ? -22.25 33.531 24.25 1 95.94 340 ASN A N 1
ATOM 2611 C CA . ASN A 1 340 ? -21.484 32.469 23.625 1 95.94 340 ASN A CA 1
ATOM 2612 C C . ASN A 1 340 ? -21.234 32.75 22.141 1 95.94 340 ASN A C 1
ATOM 2614 O O . ASN A 1 340 ? -22.094 32.469 21.312 1 95.94 340 ASN A O 1
ATOM 2618 N N . GLY A 1 341 ? -20.031 33.312 21.859 1 95.56 341 GLY A N 1
ATOM 2619 C CA . GLY A 1 341 ? -19.672 33.594 20.484 1 95.56 341 GLY A CA 1
ATOM 2620 C C . GLY A 1 341 ? -18.828 32.5 19.844 1 95.56 341 GLY A C 1
ATOM 2621 O O . GLY A 1 341 ? -17.922 31.969 20.484 1 95.56 341 GLY A O 1
ATOM 2622 N N . MET A 1 342 ? -19.125 32.219 18.562 1 94.81 342 MET A N 1
ATOM 2623 C CA . MET A 1 342 ? -18.453 31.125 17.891 1 94.81 342 MET A CA 1
ATOM 2624 C C . MET A 1 342 ? -17.172 31.578 17.188 1 94.81 342 MET A C 1
ATOM 2626 O O . MET A 1 342 ? -17.125 32.688 16.672 1 94.81 342 MET A O 1
ATOM 2630 N N . PHE A 1 343 ? -16.172 30.781 17.219 1 94.38 343 PHE A N 1
ATOM 2631 C CA . PHE A 1 343 ? -15.039 30.75 16.297 1 94.38 343 PHE A CA 1
ATOM 2632 C C . PHE A 1 343 ? -14.719 29.328 15.867 1 94.38 343 PHE A C 1
ATOM 2634 O O . PHE A 1 343 ? -15.609 28.469 15.859 1 94.38 343 PHE A O 1
ATOM 2641 N N . CYS A 1 344 ? -13.586 29.062 15.281 1 95.75 344 CYS A N 1
ATOM 2642 C CA . CYS A 1 344 ? -13.422 27.703 14.781 1 95.75 344 CYS A CA 1
ATOM 2643 C C . CYS A 1 344 ? -11.992 27.219 14.984 1 95.75 344 CYS A C 1
ATOM 2645 O O . CYS A 1 344 ? -11.086 28.016 15.211 1 95.75 344 CYS A O 1
ATOM 2647 N N . PHE A 1 345 ? -11.836 25.875 15 1 97.25 345 PHE A N 1
ATOM 2648 C CA . PHE A 1 345 ? -10.562 25.188 15.211 1 97.25 345 PHE A CA 1
ATOM 2649 C C . PHE A 1 345 ? -10.312 24.156 14.125 1 97.25 345 PHE A C 1
ATOM 2651 O O . PHE A 1 345 ? -11.258 23.547 13.602 1 97.25 345 PHE A O 1
ATOM 2658 N N . THR A 1 346 ? -9.062 24 13.703 1 97.44 346 THR A N 1
ATOM 2659 C CA . THR A 1 346 ? -8.602 22.875 12.898 1 97.44 346 THR A CA 1
ATOM 2660 C C . THR A 1 346 ? -7.953 21.797 13.781 1 97.44 346 THR A C 1
ATOM 2662 O O . THR A 1 346 ? -7.691 22.047 14.961 1 97.44 346 THR A O 1
ATOM 2665 N N . PRO A 1 347 ? -7.668 20.594 13.18 1 95.75 347 PRO A N 1
ATOM 2666 C CA . PRO A 1 347 ? -7.094 19.516 13.984 1 95.75 347 PRO A CA 1
ATOM 2667 C C . PRO A 1 347 ? -5.734 19.875 14.578 1 95.75 347 PRO A C 1
ATOM 2669 O O . PRO A 1 347 ? -5.328 19.312 15.586 1 95.75 347 PRO A O 1
ATOM 2672 N N . ASP A 1 348 ? -5.066 20.844 14 1 94.19 348 ASP A N 1
ATOM 2673 C CA . ASP A 1 348 ? -3.723 21.172 14.469 1 94.19 348 ASP A CA 1
ATOM 2674 C C . ASP A 1 348 ? -3.639 22.625 14.93 1 94.19 348 ASP A C 1
ATOM 2676 O O . ASP A 1 348 ? -2.551 23.125 15.203 1 94.19 348 ASP A O 1
ATOM 2680 N N . GLY A 1 349 ? -4.738 23.328 14.914 1 95.12 349 GLY A N 1
ATOM 2681 C CA . GLY A 1 349 ? -4.801 24.688 15.438 1 95.12 349 GLY A CA 1
ATOM 2682 C C . GLY A 1 349 ? -4.262 25.719 14.469 1 95.12 349 GLY A C 1
ATOM 2683 O O . GLY A 1 349 ? -4.234 26.906 14.773 1 95.12 349 GLY A O 1
ATOM 2684 N N . MET A 1 350 ? -3.883 25.344 13.25 1 97.19 350 MET A N 1
ATOM 2685 C CA . MET A 1 350 ? -3.324 26.266 12.266 1 97.19 350 MET A CA 1
ATOM 2686 C C . MET A 1 350 ? -4.391 26.703 11.266 1 97.19 350 MET A C 1
ATOM 2688 O O . MET A 1 350 ? -5.395 26.016 11.086 1 97.19 350 MET A O 1
ATOM 2692 N N . PRO A 1 351 ? -4.203 27.828 10.602 1 98.12 351 PRO A N 1
ATOM 2693 C CA . PRO A 1 351 ? -5.125 28.266 9.547 1 98.12 351 PRO A CA 1
ATOM 2694 C C . PRO A 1 351 ? -5.152 27.312 8.359 1 98.12 351 PRO A C 1
ATOM 2696 O O . PRO A 1 351 ? -4.34 26.375 8.281 1 98.12 351 PRO A O 1
ATOM 2699 N N . ILE A 1 352 ? -6.148 27.469 7.562 1 98.56 352 ILE A N 1
ATOM 2700 C CA . ILE A 1 352 ? -6.23 26.812 6.266 1 98.56 352 ILE A CA 1
ATOM 2701 C C . ILE A 1 352 ? -6.066 27.828 5.148 1 98.56 352 ILE A C 1
ATOM 2703 O O . ILE A 1 352 ? -6.914 28.703 4.969 1 98.56 352 ILE A O 1
ATOM 2707 N N . LEU A 1 353 ? -5 27.75 4.422 1 98.62 353 LEU A N 1
ATOM 2708 C CA . LEU A 1 353 ? -4.707 28.672 3.328 1 98.62 353 LEU A CA 1
ATOM 2709 C C . LEU A 1 353 ? -4.344 27.906 2.057 1 98.62 353 LEU A C 1
ATOM 2711 O O . LEU A 1 353 ? -3.867 26.766 2.121 1 98.62 353 LEU A O 1
ATOM 2715 N N . GLY A 1 354 ? -4.613 28.562 0.889 1 97.88 354 GLY A N 1
ATOM 2716 C CA . GLY A 1 354 ? -3.973 28.109 -0.34 1 97.88 354 GLY A CA 1
ATOM 2717 C C . GLY A 1 354 ? -4.949 27.547 -1.35 1 97.88 354 GLY A C 1
ATOM 2718 O O . GLY A 1 354 ? -6.16 27.547 -1.122 1 97.88 354 GLY A O 1
ATOM 2719 N N . PRO A 1 355 ? -4.438 27.156 -2.5 1 97.69 355 PRO A N 1
ATOM 2720 C CA . PRO A 1 355 ? -5.262 26.625 -3.59 1 97.69 355 PRO A CA 1
ATOM 2721 C C . PRO A 1 355 ? -5.75 25.203 -3.324 1 97.69 355 PRO A C 1
ATOM 2723 O O . PRO A 1 355 ? -5.086 24.438 -2.613 1 97.69 355 PRO A O 1
ATOM 2726 N N . THR A 1 356 ? -6.891 24.906 -3.936 1 96.69 356 THR A N 1
ATOM 2727 C CA . THR A 1 356 ? -7.473 23.562 -3.826 1 96.69 356 THR A CA 1
ATOM 2728 C C . THR A 1 356 ? -6.816 22.609 -4.816 1 96.69 356 THR A C 1
ATOM 2730 O O . THR A 1 356 ? -6.727 22.906 -6.008 1 96.69 356 THR A O 1
ATOM 2733 N N . GLU A 1 357 ? -6.332 21.547 -4.336 1 93.44 357 GLU A N 1
ATOM 2734 C CA . GLU A 1 357 ? -5.824 20.516 -5.238 1 93.44 357 GLU A CA 1
ATOM 2735 C C . GLU A 1 357 ? -6.941 19.922 -6.094 1 93.44 357 GLU A C 1
ATOM 2737 O O . GLU A 1 357 ? -8.008 19.578 -5.582 1 93.44 357 GLU A O 1
ATOM 2742 N N . GLY A 1 358 ? -6.754 19.875 -7.406 1 90.38 358 GLY A N 1
ATOM 2743 C CA . GLY A 1 358 ? -7.691 19.219 -8.297 1 90.38 358 GLY A CA 1
ATOM 2744 C C . GLY A 1 358 ? -8.766 20.156 -8.828 1 90.38 358 GLY A C 1
ATOM 2745 O O . GLY A 1 358 ? -9.539 19.781 -9.711 1 90.38 358 GLY A O 1
ATOM 2746 N N . ILE A 1 359 ? -8.883 21.359 -8.258 1 96.19 359 ILE A N 1
ATOM 2747 C CA . ILE A 1 359 ? -9.844 22.344 -8.75 1 96.19 359 ILE A CA 1
ATOM 2748 C C . ILE A 1 359 ? -9.125 23.672 -9.008 1 96.19 359 ILE A C 1
ATOM 2750 O O . ILE A 1 359 ? -9 24.5 -8.109 1 96.19 359 ILE A O 1
ATOM 2754 N N . ASP A 1 360 ? -8.812 23.953 -10.227 1 96.38 360 ASP A N 1
ATOM 2755 C CA . ASP A 1 360 ? -8.102 25.172 -10.602 1 96.38 360 ASP A CA 1
ATOM 2756 C C . ASP A 1 360 ? -8.953 26.406 -10.312 1 96.38 360 ASP A C 1
ATOM 2758 O O . ASP A 1 360 ? -10.148 26.422 -10.602 1 96.38 360 ASP A O 1
ATOM 2762 N N . GLY A 1 361 ? -8.359 27.344 -9.594 1 98 361 GLY A N 1
ATOM 2763 C CA . GLY A 1 361 ? -9.008 28.625 -9.375 1 98 361 GLY A CA 1
ATOM 2764 C C . GLY A 1 361 ? -9.719 28.719 -8.039 1 98 361 GLY A C 1
ATOM 2765 O O . GLY A 1 361 ? -10.195 29.797 -7.66 1 98 361 GLY A O 1
ATOM 2766 N N . LEU A 1 362 ? -9.828 27.641 -7.32 1 98.56 362 LEU A N 1
ATOM 2767 C CA . LEU A 1 362 ? -10.492 27.656 -6.023 1 98.56 362 LEU A CA 1
ATOM 2768 C C . LEU A 1 362 ? -9.477 27.797 -4.895 1 98.56 362 LEU A C 1
ATOM 2770 O O . LEU A 1 362 ? -8.547 26.984 -4.793 1 98.56 362 LEU A O 1
ATOM 2774 N N . TRP A 1 363 ? -9.648 28.797 -4.043 1 98.75 363 TRP A N 1
ATOM 2775 C CA . TRP A 1 363 ? -8.727 29.125 -2.969 1 98.75 363 TRP A CA 1
ATOM 2776 C C . TRP A 1 363 ? -9.438 29.156 -1.622 1 98.75 363 TRP A C 1
ATOM 2778 O O . TRP A 1 363 ? -10.656 29.344 -1.561 1 98.75 363 TRP A O 1
ATOM 2788 N N . TRP A 1 364 ? -8.641 28.969 -0.54 1 98.81 364 TRP A N 1
ATOM 2789 C CA . TRP A 1 364 ? -9.195 28.969 0.812 1 98.81 364 TRP A CA 1
ATOM 2790 C C . TRP A 1 364 ? -8.414 29.922 1.718 1 98.81 364 TRP A C 1
ATOM 2792 O O . TRP A 1 364 ? -7.191 30.016 1.613 1 98.81 364 TRP A O 1
ATOM 2802 N N . ALA A 1 365 ? -9 30.578 2.623 1 98.81 365 ALA A N 1
ATOM 2803 C CA . ALA A 1 365 ? -8.492 31.328 3.777 1 98.81 365 ALA A CA 1
ATOM 2804 C C . ALA A 1 365 ? -9.438 31.203 4.965 1 98.81 365 ALA A C 1
ATOM 2806 O O . ALA A 1 365 ? -10.312 32.062 5.164 1 98.81 365 ALA A O 1
ATOM 2807 N N . LEU A 1 366 ? -9.234 30.172 5.742 1 98.62 366 LEU A N 1
ATOM 2808 C CA . LEU A 1 366 ? -10.148 29.797 6.816 1 98.62 366 LEU A CA 1
ATOM 2809 C C . LEU A 1 366 ? -9.398 29.578 8.125 1 98.62 366 LEU A C 1
ATOM 2811 O O . LEU A 1 366 ? -8.172 29.469 8.125 1 98.62 366 LEU A O 1
ATOM 2815 N N . ALA A 1 367 ? -10.172 29.547 9.219 1 98.19 367 ALA A N 1
ATOM 2816 C CA . ALA A 1 367 ? -9.656 29.281 10.562 1 98.19 367 ALA A CA 1
ATOM 2817 C C . ALA A 1 367 ? -8.656 30.359 10.984 1 98.19 367 ALA A C 1
ATOM 2819 O O . ALA A 1 367 ? -7.562 30.047 11.461 1 98.19 367 ALA A O 1
ATOM 2820 N N . ILE A 1 368 ? -9.055 31.562 10.75 1 97.88 368 ILE A N 1
ATOM 2821 C CA . ILE A 1 368 ? -8.195 32.688 11.039 1 97.88 368 ILE A CA 1
ATOM 2822 C C . ILE A 1 368 ? -8.906 33.656 12 1 97.88 368 ILE A C 1
ATOM 2824 O O . ILE A 1 368 ? -10.055 34.031 11.773 1 97.88 368 ILE A O 1
ATOM 2828 N N . TRP A 1 369 ? -8.242 34.031 13.055 1 94.56 369 TRP A N 1
ATOM 2829 C CA . TRP A 1 369 ? -8.773 35 14.016 1 94.56 369 TRP A CA 1
ATOM 2830 C C . TRP A 1 369 ? -8.414 36.406 13.602 1 94.56 369 TRP A C 1
ATOM 2832 O O . TRP A 1 369 ? -7.57 36.625 12.727 1 94.56 369 TRP A O 1
ATOM 2842 N N . VAL A 1 370 ? -9.062 37.375 14.273 1 96.75 370 VAL A N 1
ATOM 2843 C CA . VAL A 1 370 ? -8.828 38.781 13.977 1 96.75 370 VAL A CA 1
ATOM 2844 C C . VAL A 1 370 ? -7.344 39.094 14.109 1 96.75 370 VAL A C 1
ATOM 2846 O O . VAL A 1 370 ? -6.801 39.875 13.328 1 96.75 370 VAL A O 1
ATOM 2849 N N . THR A 1 371 ? -6.676 38.375 14.969 1 97.25 371 THR A N 1
ATOM 2850 C CA . THR A 1 371 ? -5.273 38.594 15.297 1 97.25 371 THR A CA 1
ATOM 2851 C C . THR A 1 371 ? -4.398 38.438 14.055 1 97.25 371 THR A C 1
ATOM 2853 O O . THR A 1 371 ? -3.385 39.125 13.914 1 97.25 371 THR A O 1
ATOM 2856 N N . GLN A 1 372 ? -4.742 37.531 13.18 1 98.06 372 GLN A N 1
ATOM 2857 C CA . GLN A 1 372 ? -3.891 37.219 12.039 1 98.06 372 GLN A CA 1
ATOM 2858 C C . GLN A 1 372 ? -4.57 37.594 10.727 1 98.06 372 GLN A C 1
ATOM 2860 O O . GLN A 1 372 ? -4.047 37.312 9.648 1 98.06 372 GLN A O 1
ATOM 2865 N N . SER A 1 373 ? -5.699 38.25 10.703 1 98.38 373 SER A N 1
ATOM 2866 C CA . SER A 1 373 ? -6.574 38.438 9.547 1 98.38 373 SER A CA 1
ATOM 2867 C C . SER A 1 373 ? -5.914 39.281 8.469 1 98.38 373 SER A C 1
ATOM 2869 O O . SER A 1 373 ? -5.977 38.938 7.281 1 98.38 373 SER A O 1
ATOM 2871 N N . GLY A 1 374 ? -5.309 40.406 8.922 1 98.38 374 GLY A N 1
ATOM 2872 C CA . GLY A 1 374 ? -4.617 41.219 7.949 1 98.38 374 GLY A CA 1
ATOM 2873 C C . GLY A 1 374 ? -3.504 40.5 7.223 1 98.38 374 GLY A C 1
ATOM 2874 O O . GLY A 1 374 ? -3.396 40.594 5.996 1 98.38 374 GLY A O 1
ATOM 2875 N N . GLY A 1 375 ? -2.646 39.844 8.016 1 98.56 375 GLY A N 1
ATOM 2876 C CA . GLY A 1 375 ? -1.539 39.094 7.445 1 98.56 375 GLY A CA 1
ATOM 2877 C C . GLY A 1 375 ? -1.986 37.969 6.527 1 98.56 375 GLY A C 1
ATOM 2878 O O . GLY A 1 375 ? -1.391 37.75 5.473 1 98.56 375 GLY A O 1
ATOM 2879 N N . ALA A 1 376 ? -3.006 37.25 6.887 1 98.56 376 ALA A N 1
ATOM 2880 C CA . ALA A 1 376 ? -3.52 36.156 6.062 1 98.56 376 ALA A CA 1
ATOM 2881 C C . ALA A 1 376 ? -4.012 36.656 4.715 1 98.56 376 ALA A C 1
ATOM 2883 O O . ALA A 1 376 ? -3.758 36.062 3.678 1 98.56 376 ALA A O 1
ATOM 2884 N N . GLY A 1 377 ? -4.762 37.781 4.754 1 98.56 377 GLY A N 1
ATOM 2885 C CA . GLY A 1 377 ? -5.219 38.375 3.51 1 98.56 377 GLY A CA 1
ATOM 2886 C C . GLY A 1 377 ? -4.082 38.781 2.596 1 98.56 377 GLY A C 1
ATOM 2887 O O . GLY A 1 377 ? -4.156 38.594 1.379 1 98.56 377 GLY A O 1
ATOM 2888 N N . ASN A 1 378 ? -3.066 39.375 3.213 1 98.69 378 ASN A N 1
ATOM 2889 C CA . ASN A 1 378 ? -1.896 39.781 2.439 1 98.69 378 ASN A CA 1
ATOM 2890 C C . ASN A 1 378 ? -1.218 38.562 1.783 1 98.69 378 ASN A C 1
ATOM 2892 O O . ASN A 1 378 ? -0.888 38.625 0.596 1 98.69 378 ASN A O 1
ATOM 2896 N N . ILE A 1 379 ? -1.017 37.531 2.5 1 98.62 379 ILE A N 1
ATOM 2897 C CA . ILE A 1 379 ? -0.34 36.312 2.02 1 98.62 379 ILE A CA 1
ATOM 2898 C C . ILE A 1 379 ? -1.128 35.719 0.862 1 98.62 379 ILE A C 1
ATOM 2900 O O . ILE A 1 379 ? -0.566 35.438 -0.198 1 98.62 379 ILE A O 1
ATOM 2904 N N . VAL A 1 380 ? -2.395 35.562 1.034 1 98.38 380 VAL A N 1
ATOM 2905 C CA . VAL A 1 380 ? -3.201 34.875 0.019 1 98.38 380 VAL A CA 1
ATOM 2906 C C . VAL A 1 380 ? -3.27 35.75 -1.238 1 98.38 380 VAL A C 1
ATOM 2908 O O . VAL A 1 380 ? -3.232 35.219 -2.357 1 98.38 380 VAL A O 1
ATOM 2911 N N . ALA A 1 381 ? -3.357 37.062 -1.062 1 98.38 381 ALA A N 1
ATOM 2912 C CA . ALA A 1 381 ? -3.404 37.969 -2.209 1 98.38 381 ALA A CA 1
ATOM 2913 C C . ALA A 1 381 ? -2.137 37.844 -3.051 1 98.38 381 ALA A C 1
ATOM 2915 O O . ALA A 1 381 ? -2.209 37.719 -4.277 1 98.38 381 ALA A O 1
ATOM 2916 N N . HIS A 1 382 ? -1.02 37.938 -2.404 1 97.62 382 HIS A N 1
ATOM 2917 C CA . HIS A 1 382 ? 0.238 37.781 -3.125 1 97.62 382 HIS A CA 1
ATOM 2918 C C . HIS A 1 382 ? 0.33 36.406 -3.779 1 97.62 382 HIS A C 1
ATOM 2920 O O . HIS A 1 382 ? 0.818 36.281 -4.906 1 97.62 382 HIS A O 1
ATOM 2926 N N . TRP A 1 383 ? -0.07 35.406 -3.023 1 97.69 383 TRP A N 1
ATOM 2927 C CA . TRP A 1 383 ? -0.044 34.031 -3.516 1 97.69 383 TRP A CA 1
ATOM 2928 C C . TRP A 1 383 ? -0.883 33.875 -4.781 1 97.69 383 TRP A C 1
ATOM 2930 O O . TRP A 1 383 ? -0.445 33.281 -5.758 1 97.69 383 TRP A O 1
ATOM 2940 N N . MET A 1 384 ? -2.047 34.438 -4.809 1 97.31 384 MET A N 1
ATOM 2941 C CA . MET A 1 384 ? -2.943 34.406 -5.957 1 97.31 384 MET A CA 1
ATOM 2942 C C . MET A 1 384 ? -2.355 35.188 -7.129 1 97.31 384 MET A C 1
ATOM 2944 O O . MET A 1 384 ? -2.555 34.812 -8.289 1 97.31 384 MET A O 1
ATOM 2948 N N . GLU A 1 385 ? -1.676 36.25 -6.828 1 95.25 385 GLU A N 1
ATOM 2949 C CA . GLU A 1 385 ? -1.187 37.156 -7.871 1 95.25 385 GLU A CA 1
ATOM 2950 C C . GLU A 1 385 ? 0.055 36.562 -8.547 1 95.25 385 GLU A C 1
ATOM 2952 O O . GLU A 1 385 ? 0.143 36.562 -9.781 1 95.25 385 GLU A O 1
ATOM 2957 N N . ASP A 1 386 ? 1.029 36.094 -7.766 1 92.12 386 ASP A N 1
ATOM 2958 C CA . ASP A 1 386 ? 2.289 35.75 -8.406 1 92.12 386 ASP A CA 1
ATOM 2959 C C . ASP A 1 386 ? 2.684 34.312 -8.086 1 92.12 386 ASP A C 1
ATOM 2961 O O . ASP A 1 386 ? 3.775 33.875 -8.445 1 92.12 386 ASP A O 1
ATOM 2965 N N . GLY A 1 387 ? 1.88 33.625 -7.355 1 94.06 387 GLY A N 1
ATOM 2966 C CA . GLY A 1 387 ? 2.094 32.188 -7.137 1 94.06 387 GLY A CA 1
ATOM 2967 C C . GLY A 1 387 ? 2.986 31.891 -5.949 1 94.06 387 GLY A C 1
ATOM 2968 O O . GLY A 1 387 ? 3.248 30.734 -5.637 1 94.06 387 GLY A O 1
ATOM 2969 N N . VAL A 1 388 ? 3.463 32.875 -5.246 1 96.69 388 VAL A N 1
ATOM 2970 C CA . VAL A 1 388 ? 4.383 32.719 -4.125 1 96.69 388 VAL A CA 1
ATOM 2971 C C . VAL A 1 388 ? 3.814 33.406 -2.885 1 96.69 388 VAL A C 1
ATOM 2973 O O . VAL A 1 388 ? 3.508 34.594 -2.912 1 96.69 388 VAL A O 1
ATOM 2976 N N . PRO A 1 389 ? 3.611 32.656 -1.784 1 97.5 389 PRO A N 1
ATOM 2977 C CA . PRO A 1 389 ? 3.18 33.312 -0.546 1 97.5 389 PRO A CA 1
ATOM 2978 C C . PRO A 1 389 ? 4.188 34.344 -0.038 1 97.5 389 PRO A C 1
ATOM 2980 O O . PRO A 1 389 ? 5.375 34.031 0.099 1 97.5 389 PRO A O 1
ATOM 2983 N N . ARG A 1 390 ? 3.711 35.562 0.212 1 97.38 390 ARG A N 1
ATOM 2984 C CA . ARG A 1 390 ? 4.547 36.625 0.719 1 97.38 390 ARG A CA 1
ATOM 2985 C C . ARG A 1 390 ? 3.822 37.406 1.808 1 97.38 390 ARG A C 1
ATOM 2987 O O . ARG A 1 390 ? 2.59 37.469 1.835 1 97.38 390 ARG A O 1
ATOM 2994 N N . LEU A 1 391 ? 4.527 37.906 2.691 1 97.12 391 LEU A N 1
ATOM 2995 C CA . LEU A 1 391 ? 4.07 38.875 3.67 1 97.12 391 LEU A CA 1
ATOM 2996 C C . LEU A 1 391 ? 4.922 40.156 3.617 1 97.12 391 LEU A C 1
ATOM 2998 O O . LEU A 1 391 ? 6.141 40.094 3.797 1 97.12 391 LEU A O 1
ATOM 3002 N N . GLU A 1 392 ? 4.348 41.219 3.279 1 91.12 392 GLU A N 1
ATOM 3003 C CA . GLU A 1 392 ? 5.035 42.5 3.1 1 91.12 392 GLU A CA 1
ATOM 3004 C C . GLU A 1 392 ? 6.191 42.375 2.113 1 91.12 392 GLU A C 1
ATOM 3006 O O . GLU A 1 392 ? 7.305 42.844 2.387 1 91.12 392 GLU A O 1
ATOM 3011 N N . GLY A 1 393 ? 6 41.594 1.111 1 89.44 393 GLY A N 1
ATOM 3012 C CA . GLY A 1 393 ? 6.941 41.5 0.007 1 89.44 393 GLY A CA 1
ATOM 3013 C C . GLY A 1 393 ? 7.965 40.406 0.199 1 89.44 393 GLY A C 1
ATOM 3014 O O . GLY A 1 393 ? 8.672 40.031 -0.742 1 89.44 393 GLY A O 1
ATOM 3015 N N . GLU A 1 394 ? 8.008 39.844 1.346 1 93.88 394 GLU A N 1
ATOM 3016 C CA . GLU A 1 394 ? 8.977 38.781 1.632 1 93.88 394 GLU A CA 1
ATOM 3017 C C . GLU A 1 394 ? 8.328 37.406 1.593 1 93.88 394 GLU A C 1
ATOM 3019 O O . GLU A 1 394 ? 7.191 37.25 2.037 1 93.88 394 GLU A O 1
ATOM 3024 N N . ARG A 1 395 ? 9.102 36.406 1.08 1 96 395 ARG A N 1
ATOM 3025 C CA . ARG A 1 395 ? 8.594 35.031 1.085 1 96 395 ARG A CA 1
ATOM 3026 C C . ARG A 1 395 ? 8.32 34.562 2.508 1 96 395 ARG A C 1
ATOM 3028 O O . ARG A 1 395 ? 9.086 34.844 3.426 1 96 395 ARG A O 1
ATOM 3035 N N . VAL A 1 396 ? 7.273 33.812 2.699 1 97 396 VAL A N 1
ATOM 3036 C CA . VAL A 1 396 ? 6.961 33.188 3.994 1 97 396 VAL A CA 1
ATOM 3037 C C . VAL A 1 396 ? 6.691 31.703 3.824 1 97 396 VAL A C 1
ATOM 3039 O O . VAL A 1 396 ? 6.387 31.25 2.721 1 97 396 VAL A O 1
ATOM 3042 N N . ASP A 1 397 ? 6.898 30.953 4.859 1 96.75 397 ASP A N 1
ATOM 3043 C CA . ASP A 1 397 ? 6.605 29.516 4.875 1 96.75 397 ASP A CA 1
ATOM 3044 C C . ASP A 1 397 ? 5.164 29.266 5.305 1 96.75 397 ASP A C 1
ATOM 3046 O O . ASP A 1 397 ? 4.84 29.344 6.492 1 96.75 397 ASP A O 1
ATOM 3050 N N . VAL A 1 398 ? 4.285 28.844 4.383 1 97.12 398 VAL A N 1
ATOM 3051 C CA . VAL A 1 398 ? 2.879 28.625 4.695 1 97.12 398 VAL A CA 1
ATOM 3052 C C . VAL A 1 398 ? 2.594 27.125 4.719 1 97.12 398 VAL A C 1
ATOM 3054 O O . VAL A 1 398 ? 1.435 26.703 4.691 1 97.12 398 VAL A O 1
ATOM 3057 N N . THR A 1 399 ? 3.592 26.281 4.785 1 94.94 399 THR A N 1
ATOM 3058 C CA . THR A 1 399 ? 3.424 24.828 4.723 1 94.94 399 THR A CA 1
ATOM 3059 C C . THR A 1 399 ? 2.502 24.344 5.836 1 94.94 399 THR A C 1
ATOM 3061 O O . THR A 1 399 ? 1.651 23.484 5.613 1 94.94 399 THR A O 1
ATOM 3064 N N . GLY A 1 400 ? 2.664 24.938 7.031 1 95.25 400 GLY A N 1
ATOM 3065 C CA . GLY A 1 400 ? 1.855 24.531 8.172 1 95.25 400 GLY A CA 1
ATOM 3066 C C . GLY A 1 400 ? 0.417 25 8.078 1 95.25 400 GLY A C 1
ATOM 3067 O O . GLY A 1 400 ? -0.446 24.531 8.82 1 95.25 400 GLY A O 1
ATOM 3068 N N . ALA A 1 401 ? 0.087 25.844 7.109 1 97.62 401 ALA A N 1
ATOM 3069 C CA . ALA A 1 401 ? -1.266 26.359 6.953 1 97.62 401 ALA A CA 1
ATOM 3070 C C . ALA A 1 401 ? -1.883 25.922 5.633 1 97.62 401 ALA A C 1
ATOM 3072 O O . ALA A 1 401 ? -3.066 26.156 5.379 1 97.62 401 ALA A O 1
ATOM 3073 N N . HIS A 1 402 ? -1.085 25.266 4.805 1 97.5 402 HIS A N 1
ATOM 3074 C CA . HIS A 1 402 ? -1.564 24.875 3.488 1 97.5 402 HIS A CA 1
ATOM 3075 C C . HIS A 1 402 ? -2.721 23.891 3.596 1 97.5 402 HIS A C 1
ATOM 3077 O O . HIS A 1 402 ? -2.678 22.953 4.41 1 97.5 402 HIS A O 1
ATOM 3083 N N . VAL A 1 403 ? -3.715 24.062 2.775 1 97.56 403 VAL A N 1
ATOM 3084 C CA . VAL A 1 403 ? -4.922 23.25 2.836 1 97.56 403 VAL A CA 1
ATOM 3085 C C . VAL A 1 403 ? -4.57 21.797 2.539 1 97.56 403 VAL A C 1
ATOM 3087 O O . VAL A 1 403 ? -5.203 20.875 3.07 1 97.56 403 VAL A O 1
ATOM 3090 N N . SER A 1 404 ? -3.51 21.531 1.774 1 96.06 404 SER A N 1
ATOM 3091 C CA . SER A 1 404 ? -3.16 20.188 1.324 1 96.06 404 SER A CA 1
ATOM 3092 C C . SER A 1 404 ? -2.32 19.453 2.365 1 96.06 404 SER A C 1
ATOM 3094 O O . SER A 1 404 ? -1.893 18.312 2.143 1 96.06 404 SER A O 1
ATOM 3096 N N . ARG A 1 405 ? -2.094 20.031 3.52 1 95.88 405 ARG A N 1
ATOM 3097 C CA . ARG A 1 405 ? -1.248 19.406 4.531 1 95.88 405 ARG A CA 1
ATOM 3098 C C . ARG A 1 405 ? -1.956 18.219 5.188 1 95.88 405 ARG A C 1
ATOM 3100 O O . ARG A 1 405 ? -1.313 17.375 5.812 1 95.88 405 ARG A O 1
ATOM 3107 N N . PHE A 1 406 ? -3.273 18.141 5.078 1 96.38 406 PHE A N 1
ATOM 3108 C CA . PHE A 1 406 ? -4.066 17.172 5.84 1 96.38 406 PHE A CA 1
ATOM 3109 C C . PHE A 1 406 ? -4.004 15.797 5.199 1 96.38 406 PHE A C 1
ATOM 3111 O O . PHE A 1 406 ? -4.012 15.672 3.973 1 96.38 406 PHE A O 1
ATOM 3118 N N . GLN A 1 407 ? -3.957 14.82 6.09 1 95.62 407 GLN A N 1
ATOM 3119 C CA . GLN A 1 407 ? -4.008 13.422 5.664 1 95.62 407 GLN A CA 1
ATOM 3120 C C . GLN A 1 407 ? -5.449 12.945 5.504 1 95.62 407 GLN A C 1
ATOM 3122 O O . GLN A 1 407 ? -6.379 13.594 5.992 1 95.62 407 GLN A O 1
ATOM 3127 N N . PRO A 1 408 ? -5.645 11.766 4.91 1 95 408 PRO A N 1
ATOM 3128 C CA . PRO A 1 408 ? -7 11.328 4.57 1 95 408 PRO A CA 1
ATOM 3129 C C . PRO A 1 408 ? -7.914 11.234 5.789 1 95 408 PRO A C 1
ATOM 3131 O O . PRO A 1 408 ? -9.102 11.555 5.703 1 95 408 PRO A O 1
ATOM 3134 N N . HIS A 1 409 ? -7.441 10.867 6.93 1 97 409 HIS A N 1
ATOM 3135 C CA . HIS A 1 409 ? -8.289 10.68 8.102 1 97 409 HIS A CA 1
ATOM 3136 C C . HIS A 1 409 ? -8.828 12.016 8.602 1 97 409 HIS A C 1
ATOM 3138 O O . HIS A 1 409 ? -9.805 12.055 9.359 1 97 409 HIS A O 1
ATOM 3144 N N . ALA A 1 410 ? -8.242 13.086 8.211 1 96.38 410 ALA A N 1
ATOM 3145 C CA . ALA A 1 410 ? -8.711 14.406 8.633 1 96.38 410 ALA A CA 1
ATOM 3146 C C . ALA A 1 410 ? -10.062 14.734 8.008 1 96.38 410 ALA A C 1
ATOM 3148 O O . ALA A 1 410 ? -10.75 15.664 8.453 1 96.38 410 ALA A O 1
ATOM 3149 N N . GLY A 1 411 ? -10.492 14.031 7.008 1 95.56 411 GLY A N 1
ATOM 3150 C CA . GLY A 1 411 ? -11.805 14.219 6.418 1 95.56 411 GLY A CA 1
ATOM 3151 C C . GLY A 1 411 ? -12.93 13.68 7.281 1 95.56 411 GLY A C 1
ATOM 3152 O O . GLY A 1 411 ? -14.102 14.016 7.066 1 95.56 411 GLY A O 1
ATOM 3153 N N . SER A 1 412 ? -12.578 12.891 8.266 1 96.19 412 SER A N 1
ATOM 3154 C CA . SER A 1 412 ? -13.547 12.312 9.188 1 96.19 412 SER A CA 1
ATOM 3155 C C . SER A 1 412 ? -14.094 13.367 10.148 1 96.19 412 SER A C 1
ATOM 3157 O O . SER A 1 412 ? -13.328 14.133 10.734 1 96.19 412 SER A O 1
ATOM 3159 N N . ARG A 1 413 ? -15.367 13.383 10.328 1 94.06 413 ARG A N 1
ATOM 3160 C CA . ARG A 1 413 ? -15.969 14.281 11.305 1 94.06 413 ARG A CA 1
ATOM 3161 C C . ARG A 1 413 ? -15.531 13.93 12.719 1 94.06 413 ARG A C 1
ATOM 3163 O O . ARG A 1 413 ? -15.297 14.82 13.539 1 94.06 413 ARG A O 1
ATOM 3170 N N . GLU A 1 414 ? -15.445 12.641 12.938 1 94.5 414 GLU A N 1
ATOM 3171 C CA . GLU A 1 414 ? -15 12.195 14.25 1 94.5 414 GLU A CA 1
ATOM 3172 C C . GLU A 1 414 ? -13.602 12.727 14.57 1 94.5 414 GLU A C 1
ATOM 3174 O O . GLU A 1 414 ? -13.359 13.227 15.664 1 94.5 414 GLU A O 1
ATOM 3179 N N . TYR A 1 415 ? -12.758 12.578 13.641 1 96.62 415 TYR A N 1
ATOM 3180 C CA . TYR A 1 415 ? -11.391 13.047 13.844 1 96.62 415 TYR A CA 1
ATOM 3181 C C . TYR A 1 415 ? -11.352 14.562 14.016 1 96.62 415 TYR A C 1
ATOM 3183 O O . TYR A 1 415 ? -10.727 15.07 14.953 1 96.62 415 TYR A O 1
ATOM 3191 N N . THR A 1 416 ? -11.984 15.297 13.102 1 96.44 416 THR A N 1
ATOM 3192 C CA . THR A 1 416 ? -11.953 16.75 13.086 1 96.44 416 THR A CA 1
ATOM 3193 C C . THR A 1 416 ? -12.586 17.312 14.352 1 96.44 416 THR A C 1
ATOM 3195 O O . THR A 1 416 ? -12.055 18.25 14.953 1 96.44 416 THR A O 1
ATOM 3198 N N . ARG A 1 417 ? -13.695 16.766 14.789 1 96 417 ARG A N 1
ATOM 3199 C CA . ARG A 1 417 ? -14.359 17.234 16 1 96 417 ARG A CA 1
ATOM 3200 C C . ARG A 1 417 ? -13.531 16.906 17.234 1 96 417 ARG A C 1
ATOM 3202 O O . ARG A 1 417 ? -13.398 17.734 18.141 1 96 417 ARG A O 1
ATOM 3209 N N . GLY A 1 418 ? -13.039 15.664 17.203 1 96 418 GLY A N 1
ATOM 3210 C CA . GLY A 1 418 ? -12.219 15.273 18.344 1 96 418 GLY A CA 1
ATOM 3211 C C . GLY A 1 418 ? -10.992 16.141 18.516 1 96 418 GLY A C 1
ATOM 3212 O O . GLY A 1 418 ? -10.734 16.656 19.609 1 96 418 GLY A O 1
ATOM 3213 N N . ARG A 1 419 ? -10.234 16.312 17.5 1 96.44 419 ARG A N 1
ATOM 3214 C CA . ARG A 1 419 ? -9.008 17.109 17.562 1 96.44 419 ARG A CA 1
ATOM 3215 C C . ARG A 1 419 ? -9.32 18.594 17.719 1 96.44 419 ARG A C 1
ATOM 3217 O O . ARG A 1 419 ? -8.562 19.328 18.359 1 96.44 419 ARG A O 1
ATOM 3224 N N . GLY A 1 420 ? -10.391 19.031 17.031 1 95.69 420 GLY A N 1
ATOM 3225 C CA . GLY A 1 420 ? -10.82 20.406 17.234 1 95.69 420 GLY A CA 1
ATOM 3226 C C . GLY A 1 420 ? -11.18 20.719 18.672 1 95.69 420 GLY A C 1
ATOM 3227 O O . GLY A 1 420 ? -10.82 21.781 19.188 1 95.69 420 GLY A O 1
ATOM 3228 N N . ALA A 1 421 ? -11.906 19.812 19.312 1 95.69 421 ALA A N 1
ATOM 3229 C CA . ALA A 1 421 ? -12.266 19.969 20.719 1 95.69 421 ALA A CA 1
ATOM 3230 C C . ALA A 1 421 ? -11.016 20.047 21.594 1 95.69 421 ALA A C 1
ATOM 3232 O O . ALA A 1 421 ? -10.961 20.844 22.547 1 95.69 421 ALA A O 1
ATOM 3233 N N . GLN A 1 422 ? -10.117 19.219 21.234 1 94.44 422 GLN A N 1
ATOM 3234 C CA . GLN A 1 422 ? -8.867 19.219 21.984 1 94.44 422 GLN A CA 1
ATOM 3235 C C . GLN A 1 422 ? -8.141 20.547 21.828 1 94.44 422 GLN A C 1
ATOM 3237 O O . GLN A 1 422 ? -7.609 21.094 22.812 1 94.44 422 GLN A O 1
ATOM 3242 N N . GLN A 1 423 ? -8.062 21.078 20.672 1 94.69 423 GLN A N 1
ATOM 3243 C CA . GLN A 1 423 ? -7.414 22.359 20.422 1 94.69 423 GLN A CA 1
ATOM 3244 C C . GLN A 1 423 ? -8.078 23.469 21.219 1 94.69 423 GLN A C 1
ATOM 3246 O O . GLN A 1 423 ? -7.395 24.359 21.719 1 94.69 423 GLN A O 1
ATOM 3251 N N . TYR A 1 424 ? -9.383 23.422 21.297 1 95.44 424 TYR A N 1
ATOM 3252 C CA . TYR A 1 424 ? -10.109 24.406 22.094 1 95.44 424 TYR A CA 1
ATOM 3253 C C . TYR A 1 424 ? -9.688 24.328 23.562 1 95.44 424 TYR A C 1
ATOM 3255 O O . TYR A 1 424 ? -9.414 25.359 24.188 1 95.44 424 TYR A O 1
ATOM 3263 N N . GLN A 1 425 ? -9.617 23.141 24 1 93 425 GLN A N 1
ATOM 3264 C CA . GLN A 1 425 ? -9.281 22.922 25.406 1 93 425 GLN A CA 1
ATOM 3265 C C . GLN A 1 425 ? -7.852 23.359 25.703 1 93 425 GLN A C 1
ATOM 3267 O O . GLN A 1 425 ? -7.543 23.766 26.828 1 93 425 GLN A O 1
ATOM 3272 N N . GLU A 1 426 ? -7.062 23.359 24.672 1 92.69 426 GLU A N 1
ATOM 3273 C CA . GLU A 1 426 ? -5.633 23.562 24.891 1 92.69 426 GLU A CA 1
ATOM 3274 C C . GLU A 1 426 ? -5.207 24.969 24.484 1 92.69 426 GLU A C 1
ATOM 3276 O O . GLU A 1 426 ? -4.02 25.297 24.531 1 92.69 426 GLU A O 1
ATOM 3281 N N . VAL A 1 427 ? -6.066 25.766 24.156 1 93.31 427 VAL A N 1
ATOM 3282 C CA . VAL A 1 427 ? -5.758 27.094 23.625 1 93.31 427 VAL A CA 1
ATOM 3283 C C . VAL A 1 427 ? -4.777 27.812 24.562 1 93.31 427 VAL A C 1
ATOM 3285 O O . VAL A 1 427 ? -3.83 28.453 24.109 1 93.31 427 VAL A O 1
ATOM 3288 N N . TYR A 1 428 ? -4.988 27.688 25.906 1 94.69 428 TYR A N 1
ATOM 3289 C CA . TYR A 1 428 ? -4.176 28.422 26.859 1 94.69 428 TYR A CA 1
ATOM 3290 C C . TYR A 1 428 ? -3.344 27.469 27.719 1 94.69 428 TYR A C 1
ATOM 3292 O O . TYR A 1 428 ? -2.668 27.906 28.656 1 94.69 428 TYR A O 1
ATOM 3300 N N . GLN A 1 429 ? -3.416 26.188 27.359 1 92.31 429 GLN A N 1
ATOM 3301 C CA . GLN A 1 429 ? -2.635 25.234 28.141 1 92.31 429 GLN A CA 1
ATOM 3302 C C . GLN A 1 429 ? -1.155 25.297 27.766 1 92.31 429 GLN A C 1
ATOM 3304 O O . GLN A 1 429 ? -0.803 25.734 26.672 1 92.31 429 GLN A O 1
ATOM 3309 N N . LEU A 1 430 ? -0.389 25.094 28.766 1 93.62 430 LEU A N 1
ATOM 3310 C CA . LEU A 1 430 ? 1.036 24.922 28.5 1 93.62 430 LEU A CA 1
ATOM 3311 C C . LEU A 1 430 ? 1.315 23.594 27.828 1 93.62 430 LEU A C 1
ATOM 3313 O O . LEU A 1 430 ? 1.312 22.547 28.484 1 93.62 430 LEU A O 1
ATOM 3317 N N . ILE A 1 431 ? 1.504 23.688 26.594 1 91.38 431 ILE A N 1
ATOM 3318 C CA . ILE A 1 431 ? 1.734 22.469 25.844 1 91.38 431 ILE A CA 1
ATOM 3319 C C . ILE A 1 431 ? 3.211 22.359 25.469 1 91.38 431 ILE A C 1
ATOM 3321 O O . ILE A 1 431 ? 3.75 23.234 24.781 1 91.38 431 ILE A O 1
ATOM 3325 N N . HIS A 1 432 ? 3.838 21.281 25.906 1 93 432 HIS A N 1
ATOM 3326 C CA . HIS A 1 432 ? 5.215 21.016 25.516 1 93 432 HIS A CA 1
ATOM 3327 C C . HIS A 1 432 ? 5.305 20.656 24.031 1 93 432 HIS A C 1
ATOM 3329 O O . HIS A 1 432 ? 4.438 19.953 23.516 1 93 432 HIS A O 1
ATOM 3335 N N . PRO A 1 433 ? 6.355 21.125 23.359 1 88.38 433 PRO A N 1
ATOM 3336 C CA . PRO A 1 433 ? 6.477 20.844 21.922 1 88.38 433 PRO A CA 1
ATOM 3337 C C . PRO A 1 433 ? 6.469 19.344 21.625 1 88.38 433 PRO A C 1
ATOM 3339 O O . PRO A 1 433 ? 6.125 18.938 20.516 1 88.38 433 PRO A O 1
ATOM 3342 N N . ARG A 1 434 ? 6.762 18.516 22.531 1 91 434 ARG A N 1
ATOM 3343 C CA . ARG A 1 434 ? 6.824 17.078 22.312 1 91 434 ARG A CA 1
ATOM 3344 C C . ARG A 1 434 ? 5.605 16.375 22.906 1 91 434 ARG A C 1
ATOM 3346 O O . ARG A 1 434 ? 5.543 15.141 22.938 1 91 434 ARG A O 1
ATOM 3353 N N . GLU A 1 435 ? 4.715 17.141 23.375 1 91.19 435 GLU A N 1
ATOM 3354 C CA . GLU A 1 435 ? 3.504 16.547 23.922 1 91.19 435 GLU A CA 1
ATOM 3355 C C . GLU A 1 435 ? 2.703 15.82 22.859 1 91.19 435 GLU A C 1
ATOM 3357 O O . GLU A 1 435 ? 2.564 16.297 21.734 1 91.19 435 GLU A O 1
ATOM 3362 N N . GLN A 1 436 ? 2.244 14.633 23.234 1 91.5 436 GLN A N 1
ATOM 3363 C CA . GLN A 1 436 ? 1.455 13.82 22.312 1 91.5 436 GLN A CA 1
ATOM 3364 C C . GLN A 1 436 ? -0.038 13.961 22.594 1 91.5 436 GLN A C 1
ATOM 3366 O O . GLN A 1 436 ? -0.442 14.156 23.75 1 91.5 436 GLN A O 1
ATOM 3371 N N . PRO A 1 437 ? -0.82 13.859 21.516 1 88.56 437 PRO A N 1
ATOM 3372 C CA . PRO A 1 437 ? -2.264 13.914 21.75 1 88.56 437 PRO A CA 1
ATOM 3373 C C . PRO A 1 437 ? -2.775 12.727 22.562 1 88.56 437 PRO A C 1
ATOM 3375 O O . PRO A 1 437 ? -2.26 11.609 22.422 1 88.56 437 PRO A O 1
ATOM 3378 N N . GLU A 1 438 ? -3.74 12.922 23.328 1 79.31 438 GLU A N 1
ATOM 3379 C CA . GLU A 1 438 ? -4.312 11.906 24.203 1 79.31 438 GLU A CA 1
ATOM 3380 C C . GLU A 1 438 ? -5.164 10.914 23.422 1 79.31 438 GLU A C 1
ATOM 3382 O O . GLU A 1 438 ? -5.246 9.734 23.781 1 79.31 438 GLU A O 1
ATOM 3387 N N . GLY A 1 439 ? -5.828 11.391 22.422 1 86.81 439 GLY A N 1
ATOM 3388 C CA . GLY A 1 439 ? -6.734 10.531 21.688 1 86.81 439 GLY A CA 1
ATOM 3389 C C . GLY A 1 439 ? -6.465 10.531 20.188 1 86.81 439 GLY A C 1
ATOM 3390 O O . GLY A 1 439 ? -5.57 11.242 19.719 1 86.81 439 GLY A O 1
ATOM 3391 N N . GLN A 1 440 ? -7.184 9.492 19.484 1 92.31 440 GLN A N 1
ATOM 3392 C CA . GLN A 1 440 ? -7.137 9.344 18.031 1 92.31 440 GLN A CA 1
ATOM 3393 C C . GLN A 1 440 ? -5.723 9.039 17.562 1 92.31 440 GLN A C 1
ATOM 3395 O O . GLN A 1 440 ? -5.238 9.648 16.594 1 92.31 440 GLN A O 1
ATOM 3400 N N . ARG A 1 441 ? -5 8.266 18.344 1 94.69 441 ARG A N 1
ATOM 3401 C CA . ARG A 1 441 ? -3.686 7.695 18.047 1 94.69 441 ARG A CA 1
ATOM 3402 C C . ARG A 1 441 ? -3.811 6.301 17.453 1 94.69 441 ARG A C 1
ATOM 3404 O O . ARG A 1 441 ? -4.902 5.727 17.422 1 94.69 441 ARG A O 1
ATOM 3411 N N . GLY A 1 442 ? -2.762 5.867 16.891 1 95.62 442 GLY A N 1
ATOM 3412 C CA . GLY A 1 442 ? -2.736 4.516 16.344 1 95.62 442 GLY A CA 1
ATOM 3413 C C . GLY A 1 442 ? -3.477 4.387 15.031 1 95.62 442 GLY A C 1
ATOM 3414 O O . GLY A 1 442 ? -3.914 3.295 14.664 1 95.62 442 GLY A O 1
ATOM 3415 N N . LEU A 1 443 ? -3.676 5.434 14.242 1 97 443 LEU A N 1
ATOM 3416 C CA . LEU A 1 443 ? -4.438 5.41 12.992 1 97 443 LEU A CA 1
ATOM 3417 C C . LEU A 1 443 ? -3.617 4.793 11.867 1 97 443 LEU A C 1
ATOM 3419 O O . LEU A 1 443 ? -4.02 3.785 11.281 1 97 443 LEU A O 1
ATOM 3423 N N . ARG A 1 444 ? -2.488 5.387 11.531 1 97 444 ARG A N 1
ATOM 3424 C CA . ARG A 1 444 ? -1.57 4.883 10.516 1 97 444 ARG A CA 1
ATOM 3425 C C . ARG A 1 444 ? -0.392 4.156 11.148 1 97 444 ARG A C 1
ATOM 3427 O O . ARG A 1 444 ? 0.37 4.746 11.922 1 97 444 ARG A O 1
ATOM 3434 N N . ARG A 1 445 ? -0.228 2.918 10.797 1 97.56 445 ARG A N 1
ATOM 3435 C CA . ARG A 1 445 ? 0.823 2.092 11.383 1 97.56 445 ARG A CA 1
ATOM 3436 C C . ARG A 1 445 ? 1.626 1.381 10.297 1 97.56 445 ARG A C 1
ATOM 3438 O O . ARG A 1 445 ? 1.064 0.933 9.289 1 97.56 445 ARG A O 1
ATOM 3445 N N . SER A 1 446 ? 2.965 1.377 10.422 1 97.19 446 SER A N 1
ATOM 3446 C CA . SER A 1 446 ? 3.803 0.596 9.516 1 97.19 446 SER A CA 1
ATOM 3447 C C . SER A 1 446 ? 3.699 -0.896 9.812 1 97.19 446 SER A C 1
ATOM 3449 O O . SER A 1 446 ? 3.178 -1.289 10.859 1 97.19 446 SER A O 1
ATOM 3451 N N . PRO A 1 447 ? 4.23 -1.757 8.891 1 97.69 447 PRO A N 1
ATOM 3452 C CA . PRO A 1 447 ? 4.238 -3.197 9.164 1 97.69 447 PRO A CA 1
ATOM 3453 C C . PRO A 1 447 ? 5.16 -3.57 10.32 1 97.69 447 PRO A C 1
ATOM 3455 O O . PRO A 1 4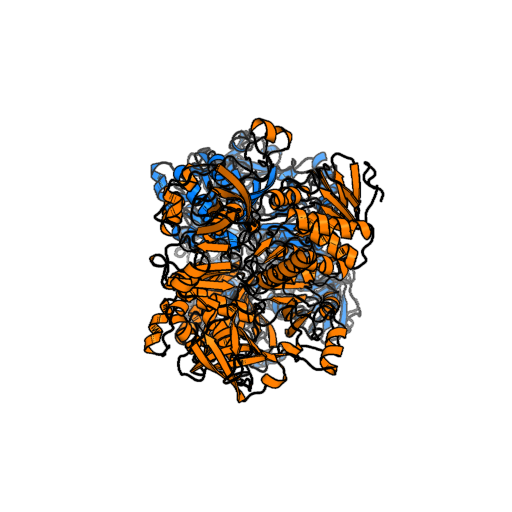47 ? 5.121 -4.707 10.805 1 97.69 447 PRO A O 1
ATOM 3458 N N . PHE A 1 448 ? 5.926 -2.627 10.859 1 98.19 448 PHE A N 1
ATOM 3459 C CA . PHE A 1 448 ? 6.914 -2.881 11.906 1 98.19 448 PHE A CA 1
ATOM 3460 C C . PHE A 1 448 ? 6.328 -2.598 13.281 1 98.19 448 PHE A C 1
ATOM 3462 O O . PHE A 1 448 ? 6.938 -2.934 14.305 1 98.19 448 PHE A O 1
ATOM 3469 N N . TYR A 1 449 ? 5.117 -1.99 13.375 1 97.69 449 TYR A N 1
ATOM 3470 C CA . TYR A 1 449 ? 4.559 -1.351 14.555 1 97.69 449 TYR A CA 1
ATOM 3471 C C . TYR A 1 449 ? 4.504 -2.324 15.727 1 97.69 449 TYR A C 1
ATOM 3473 O O . TYR A 1 449 ? 4.957 -2.004 16.828 1 97.69 449 TYR A O 1
ATOM 3481 N N . ARG A 1 450 ? 3.965 -3.5 15.523 1 96.75 450 ARG A N 1
ATOM 3482 C CA . ARG A 1 450 ? 3.779 -4.434 16.625 1 96.75 450 ARG A CA 1
ATOM 3483 C C . ARG A 1 450 ? 5.121 -4.867 17.219 1 96.75 450 ARG A C 1
ATOM 3485 O O . ARG A 1 450 ? 5.273 -4.961 18.438 1 96.75 450 ARG A O 1
ATOM 3492 N N . ARG A 1 451 ? 6.062 -5.199 16.312 1 97.5 451 ARG A N 1
ATOM 3493 C CA . ARG A 1 451 ? 7.395 -5.559 16.781 1 97.5 451 ARG A CA 1
ATOM 3494 C C . ARG A 1 451 ? 8.047 -4.395 17.516 1 97.5 451 ARG A C 1
ATOM 3496 O O . ARG A 1 451 ? 8.711 -4.594 18.547 1 97.5 451 ARG A O 1
ATOM 3503 N N . GLN A 1 452 ? 7.883 -3.215 17.016 1 98.38 452 GLN A N 1
ATOM 3504 C CA . GLN A 1 452 ? 8.422 -2.02 17.656 1 98.38 452 GLN A CA 1
ATOM 3505 C C . GLN A 1 452 ? 7.816 -1.812 19.031 1 98.38 452 GLN A C 1
ATOM 3507 O O . GLN A 1 452 ? 8.516 -1.425 19.969 1 98.38 452 GLN A O 1
ATOM 3512 N N . GLU A 1 453 ? 6.531 -2.041 19.141 1 97.62 453 GLU A N 1
ATOM 3513 C CA . GLU A 1 453 ? 5.867 -1.978 20.438 1 97.62 453 GLU A CA 1
ATOM 3514 C C . GLU A 1 453 ? 6.488 -2.961 21.422 1 97.62 453 GLU A C 1
ATOM 3516 O O . GLU A 1 453 ? 6.715 -2.621 22.578 1 97.62 453 GLU A O 1
ATOM 3521 N N . GLU A 1 454 ? 6.793 -4.172 20.938 1 97.44 454 GLU A N 1
ATOM 3522 C CA . GLU A 1 454 ? 7.418 -5.195 21.766 1 97.44 454 GLU A CA 1
ATOM 3523 C C . GLU A 1 454 ? 8.797 -4.754 22.25 1 97.44 454 GLU A C 1
ATOM 3525 O O . GLU A 1 454 ? 9.242 -5.145 23.328 1 97.44 454 GLU A O 1
ATOM 3530 N N . LEU A 1 455 ? 9.422 -3.939 21.484 1 98.12 455 LEU A N 1
ATOM 3531 C CA . LEU A 1 455 ? 10.758 -3.449 21.797 1 98.12 455 LEU A CA 1
ATOM 3532 C C . LEU A 1 455 ? 10.688 -2.203 22.672 1 98.12 455 LEU A C 1
ATOM 3534 O O . LEU A 1 455 ? 11.719 -1.62 23.016 1 98.12 455 LEU A O 1
ATOM 3538 N N . GLY A 1 456 ? 9.5 -1.786 23.062 1 98.31 456 GLY A N 1
ATOM 3539 C CA . GLY A 1 456 ? 9.328 -0.644 23.938 1 98.31 456 GLY A CA 1
ATOM 3540 C C . GLY A 1 456 ? 9.43 0.688 23.219 1 98.31 456 GLY A C 1
ATOM 3541 O O . GLY A 1 456 ? 9.93 1.664 23.781 1 98.31 456 GLY A O 1
ATOM 3542 N N . ALA A 1 457 ? 8.977 0.767 21.969 1 98.44 457 ALA A N 1
ATOM 3543 C CA . ALA A 1 457 ? 9.023 2.023 21.234 1 98.44 457 ALA A CA 1
ATOM 3544 C C . ALA A 1 457 ? 8.125 3.074 21.875 1 98.44 457 ALA A C 1
ATOM 3546 O O . ALA A 1 457 ? 6.992 2.777 22.266 1 98.44 457 ALA A O 1
ATOM 3547 N N . GLU A 1 458 ? 8.68 4.234 22.109 1 97.81 458 GLU A N 1
ATOM 3548 C CA . GLU A 1 458 ? 7.863 5.418 22.359 1 97.81 458 GLU A CA 1
ATOM 3549 C C . GLU A 1 458 ? 7.477 6.105 21.047 1 97.81 458 GLU A C 1
ATOM 3551 O O . GLU A 1 458 ? 8.328 6.68 20.359 1 97.81 458 GLU A O 1
ATOM 3556 N N . PHE A 1 459 ? 6.16 6.105 20.766 1 96.88 459 PHE A N 1
ATOM 3557 C CA . PHE A 1 459 ? 5.715 6.562 19.453 1 96.88 459 PHE A CA 1
ATOM 3558 C C . PHE A 1 459 ? 5.328 8.039 19.484 1 96.88 459 PHE A C 1
ATOM 3560 O O . PHE A 1 459 ? 4.879 8.531 20.531 1 96.88 459 PHE A O 1
ATOM 3567 N N . TYR A 1 460 ? 5.586 8.703 18.484 1 93.62 460 TYR A N 1
ATOM 3568 C CA . TYR A 1 460 ? 5.098 10.055 18.25 1 93.62 460 TYR A CA 1
ATOM 3569 C C . TYR A 1 460 ? 4.199 10.102 17.016 1 93.62 460 TYR A C 1
ATOM 3571 O O . TYR A 1 460 ? 4.414 9.367 16.047 1 93.62 460 TYR A O 1
ATOM 3579 N N . ASP A 1 461 ? 3.188 10.953 17.031 1 93.81 461 ASP A N 1
ATOM 3580 C CA . ASP A 1 461 ? 2.256 11.141 15.914 1 93.81 461 ASP A CA 1
ATOM 3581 C C . ASP A 1 461 ? 2.861 12.031 14.836 1 93.81 461 ASP A C 1
ATOM 3583 O O . ASP A 1 461 ? 3.111 13.211 15.07 1 93.81 461 ASP A O 1
ATOM 3587 N N . SER A 1 462 ? 3.096 11.523 13.688 1 91.44 462 SER A N 1
ATOM 3588 C CA . SER A 1 462 ? 3.576 12.266 12.523 1 91.44 462 SER A CA 1
ATOM 3589 C C . SER A 1 462 ? 2.633 12.109 11.336 1 91.44 462 SER A C 1
ATOM 3591 O O . SER A 1 462 ? 2.822 11.219 10.5 1 91.44 462 SER A O 1
ATOM 3593 N N . GLY A 1 463 ? 1.698 13.023 11.156 1 90.31 463 GLY A N 1
ATOM 3594 C CA . GLY A 1 463 ? 0.713 12.883 10.094 1 90.31 463 GLY A CA 1
ATOM 3595 C C . GLY A 1 463 ? -0.159 11.648 10.25 1 90.31 463 GLY A C 1
ATOM 3596 O O . GLY A 1 463 ? -0.496 10.992 9.258 1 90.31 463 GLY A O 1
ATOM 3597 N N . GLY A 1 464 ? -0.398 11.273 11.438 1 93.94 464 GLY A N 1
ATOM 3598 C CA . GLY A 1 464 ? -1.193 10.094 11.719 1 93.94 464 GLY A CA 1
ATOM 3599 C C . GLY A 1 464 ? -0.356 8.836 11.898 1 93.94 464 GLY A C 1
ATOM 3600 O O . GLY A 1 464 ? -0.819 7.855 12.477 1 93.94 464 GLY A O 1
ATOM 3601 N N . TRP A 1 465 ? 0.893 8.805 11.398 1 96.31 465 TRP A N 1
ATOM 3602 C CA . TRP A 1 465 ? 1.791 7.668 11.555 1 96.31 465 TRP A CA 1
ATOM 3603 C C . TRP A 1 465 ? 2.285 7.559 12.992 1 96.31 465 TRP A C 1
ATOM 3605 O O . TRP A 1 465 ? 2.6 8.57 13.625 1 96.31 465 TRP A O 1
ATOM 3615 N N . GLU A 1 466 ? 2.299 6.383 13.508 1 96.88 466 GLU A N 1
ATOM 3616 C CA . GLU A 1 466 ? 3.029 6.105 14.742 1 96.88 466 GLU A CA 1
ATOM 3617 C C . GLU A 1 466 ? 4.508 5.855 14.461 1 96.88 466 GLU A C 1
ATOM 3619 O O . GLU A 1 466 ? 4.891 4.754 14.055 1 96.88 466 GLU A O 1
ATOM 3624 N N . THR A 1 467 ? 5.336 6.855 14.703 1 95.94 467 THR A N 1
ATOM 3625 C CA . THR A 1 467 ? 6.766 6.785 14.414 1 95.94 467 THR A CA 1
ATOM 3626 C C . THR A 1 467 ? 7.57 6.633 15.703 1 95.94 467 THR A C 1
ATOM 3628 O O . THR A 1 467 ? 7.43 7.438 16.625 1 95.94 467 THR A O 1
ATOM 3631 N N . PRO A 1 468 ? 8.453 5.695 15.797 1 97.75 468 PRO A N 1
ATOM 3632 C CA . PRO A 1 468 ? 9.227 5.531 17.031 1 97.75 468 PRO A CA 1
ATOM 3633 C C . PRO A 1 468 ? 10.227 6.664 17.25 1 97.75 468 PRO A C 1
ATOM 3635 O O . PRO A 1 468 ? 11.016 6.984 16.359 1 97.75 468 PRO A O 1
ATOM 3638 N N . GLN A 1 469 ? 10.227 7.195 18.469 1 97.12 469 GLN A N 1
ATOM 3639 C CA . GLN A 1 469 ? 11.203 8.203 18.844 1 97.12 469 GLN A CA 1
ATOM 3640 C C . GLN A 1 469 ? 12.445 7.562 19.453 1 97.12 469 GLN A C 1
ATOM 3642 O O . GLN A 1 469 ? 13.562 8.031 19.219 1 97.12 469 GLN A O 1
ATOM 3647 N N . TRP A 1 470 ? 12.234 6.594 20.297 1 98.31 470 TRP A N 1
ATOM 3648 C CA . TRP A 1 470 ? 13.281 5.777 20.906 1 98.31 470 TRP A CA 1
ATOM 3649 C C . TRP A 1 470 ? 12.727 4.438 21.375 1 98.31 470 TRP A C 1
ATOM 3651 O O . TRP A 1 470 ? 11.516 4.191 21.281 1 98.31 470 TRP A O 1
ATOM 3661 N N . TYR A 1 471 ? 13.555 3.535 21.703 1 98.69 471 TYR A N 1
ATOM 3662 C CA . TYR A 1 471 ? 13.164 2.213 22.172 1 98.69 471 TYR A CA 1
ATOM 3663 C C . TYR A 1 471 ? 13.648 1.983 23.609 1 98.69 471 TYR A C 1
ATOM 3665 O O . TYR A 1 471 ? 14.852 2.035 23.875 1 98.69 471 TYR A O 1
ATOM 3673 N N . GLU A 1 472 ? 12.781 1.648 24.469 1 98.12 472 GLU A N 1
ATOM 3674 C CA . GLU A 1 472 ? 13.086 1.463 25.891 1 98.12 472 GLU A CA 1
ATOM 3675 C C . GLU A 1 472 ? 14.094 0.331 26.094 1 98.12 472 GLU A C 1
ATOM 3677 O O . GLU A 1 472 ? 14.914 0.375 27.016 1 98.12 472 GLU A O 1
ATOM 3682 N N . THR A 1 473 ? 14.016 -0.625 25.25 1 97.75 473 THR A N 1
ATOM 3683 C CA . THR A 1 473 ? 14.922 -1.763 25.359 1 97.75 473 THR A CA 1
ATOM 3684 C C . THR A 1 473 ? 16.375 -1.304 25.297 1 97.75 473 THR A C 1
ATOM 3686 O O . THR A 1 473 ? 17.266 -1.941 25.875 1 97.75 473 THR A O 1
ATOM 3689 N N . ASN A 1 474 ? 16.625 -0.234 24.703 1 98.25 474 ASN A N 1
ATOM 3690 C CA . ASN A 1 474 ? 17.984 0.25 24.5 1 98.25 474 ASN A CA 1
ATOM 3691 C C . ASN A 1 474 ? 18.562 0.859 25.781 1 98.25 474 ASN A C 1
ATOM 3693 O O . ASN A 1 474 ? 19.75 1.14 25.859 1 98.25 474 ASN A O 1
ATOM 3697 N N . GLU A 1 475 ? 17.797 1.092 26.797 1 97 475 GLU A N 1
ATOM 3698 C CA . GLU A 1 475 ? 18.297 1.596 28.078 1 97 475 GLU A CA 1
ATOM 3699 C C . GLU A 1 475 ? 19.359 0.672 28.656 1 97 475 GLU A C 1
ATOM 3701 O O . GLU A 1 475 ? 20.234 1.115 29.422 1 97 475 GLU A O 1
ATOM 3706 N N . ALA A 1 476 ? 19.266 -0.559 28.312 1 97.06 476 ALA A N 1
ATOM 3707 C CA . ALA A 1 476 ? 20.266 -1.525 28.766 1 97.06 476 ALA A CA 1
ATOM 3708 C C . ALA A 1 476 ? 21.672 -1.127 28.312 1 97.06 476 ALA A C 1
ATOM 3710 O O . ALA A 1 476 ? 22.656 -1.474 28.969 1 97.06 476 ALA A O 1
ATOM 3711 N N . LEU A 1 477 ? 21.797 -0.375 27.297 1 97.56 477 LEU A N 1
ATOM 3712 C CA . LEU A 1 477 ? 23.078 0.01 26.719 1 97.56 477 LEU A CA 1
ATOM 3713 C C . LEU A 1 477 ? 23.688 1.169 27.484 1 97.56 477 LEU A C 1
ATOM 3715 O O . LEU A 1 477 ? 24.844 1.53 27.25 1 97.56 477 LEU A O 1
ATOM 3719 N N . LEU A 1 478 ? 23.016 1.759 28.438 1 97.75 478 LEU A N 1
ATOM 3720 C CA . LEU A 1 478 ? 23.562 2.811 29.281 1 97.75 478 LEU A CA 1
ATOM 3721 C C . LEU A 1 478 ? 24.75 2.297 30.094 1 97.75 478 LEU A C 1
ATOM 3723 O O . LEU A 1 478 ? 25.531 3.086 30.625 1 97.75 478 LEU A O 1
ATOM 3727 N N . GLU A 1 479 ? 24.891 1.042 30.172 1 97.44 479 GLU A N 1
ATOM 3728 C CA . GLU A 1 479 ? 26.047 0.443 30.812 1 97.44 479 GLU A CA 1
ATOM 3729 C C . GLU A 1 479 ? 27.297 0.612 29.953 1 97.44 479 GLU A C 1
ATOM 3731 O O . GLU A 1 479 ? 28.422 0.563 30.453 1 97.44 479 GLU A O 1
ATOM 3736 N N . GLU A 1 480 ? 27.078 0.843 28.703 1 96.81 480 GLU A N 1
ATOM 3737 C CA . GLU A 1 480 ? 28.172 0.917 27.75 1 96.81 480 GLU A CA 1
ATOM 3738 C C . GLU A 1 480 ? 28.438 2.357 27.312 1 96.81 480 GLU A C 1
ATOM 3740 O O . GLU A 1 480 ? 29.578 2.721 27 1 96.81 480 GLU A O 1
ATOM 3745 N N . TYR A 1 481 ? 27.391 3.135 27.234 1 97.25 481 TYR A N 1
ATOM 3746 C CA . TYR A 1 481 ? 27.484 4.488 26.703 1 97.25 481 TYR A CA 1
ATOM 3747 C C . TYR A 1 481 ? 27.078 5.516 27.75 1 97.25 481 TYR A C 1
ATOM 3749 O O . TYR A 1 481 ? 26.156 5.289 28.516 1 97.25 481 TYR A O 1
ATOM 3757 N N . ASP A 1 482 ? 27.75 6.672 27.734 1 95.5 482 ASP A N 1
ATOM 3758 C CA . ASP A 1 482 ? 27.406 7.777 28.625 1 95.5 482 ASP A CA 1
ATOM 3759 C C . ASP A 1 482 ? 26.516 8.797 27.906 1 95.5 482 ASP A C 1
ATOM 3761 O O . ASP A 1 482 ? 26.781 9.164 26.75 1 95.5 482 ASP A O 1
ATOM 3765 N N . VAL A 1 483 ? 25.438 9.242 28.531 1 97.19 483 VAL A N 1
ATOM 3766 C CA . VAL A 1 483 ? 24.5 10.234 28 1 97.19 483 VAL A CA 1
ATOM 3767 C C . VAL A 1 483 ? 24.234 11.312 29.062 1 97.19 483 VAL A C 1
ATOM 3769 O O . VAL A 1 483 ? 23.75 11.016 30.141 1 97.19 483 VAL A O 1
ATOM 3772 N N . PRO A 1 484 ? 24.531 12.516 28.75 1 95.62 484 PRO A N 1
ATOM 3773 C CA . PRO A 1 484 ? 24.344 13.57 29.734 1 95.62 484 PRO A CA 1
ATOM 3774 C C . PRO A 1 484 ? 22.875 13.812 30.078 1 95.62 484 PRO A C 1
ATOM 3776 O O . PRO A 1 484 ? 22 13.531 29.25 1 95.62 484 PRO A O 1
ATOM 3779 N N . ASP A 1 485 ? 22.625 14.383 31.266 1 93.88 485 ASP A N 1
ATOM 3780 C CA . ASP A 1 485 ? 21.281 14.773 31.672 1 93.88 485 ASP A CA 1
ATOM 3781 C C . ASP A 1 485 ? 20.828 16.031 30.938 1 93.88 485 ASP A C 1
ATOM 3783 O O . ASP A 1 485 ? 21.641 16.734 30.328 1 93.88 485 ASP A O 1
ATOM 3787 N N . ARG A 1 486 ? 19.562 16.281 30.938 1 92.25 486 ARG A N 1
ATOM 3788 C CA . ARG A 1 486 ? 18.969 17.469 30.344 1 92.25 486 ARG A CA 1
ATOM 3789 C C . ARG A 1 486 ? 18.234 18.297 31.391 1 92.25 486 ARG A C 1
ATOM 3791 O O . ARG A 1 486 ? 17.812 17.781 32.438 1 92.25 486 ARG A O 1
ATOM 3798 N N . PRO A 1 487 ? 18.094 19.641 31.031 1 88.44 487 PRO A N 1
ATOM 3799 C CA . PRO A 1 487 ? 17.25 20.469 31.906 1 88.44 487 PRO A CA 1
ATOM 3800 C C . PRO A 1 487 ? 15.797 19.969 31.953 1 88.44 487 PRO A C 1
ATOM 3802 O O . PRO A 1 487 ? 15.328 19.344 31.016 1 88.44 487 PRO A O 1
ATOM 3805 N N . ASP A 1 488 ? 15.125 20.375 33 1 88.19 488 ASP A N 1
ATOM 3806 C CA . ASP A 1 488 ? 13.805 19.859 33.344 1 88.19 488 ASP A CA 1
ATOM 3807 C C . ASP A 1 488 ? 12.859 19.969 32.156 1 88.19 488 ASP A C 1
ATOM 3809 O O . ASP A 1 488 ? 12.195 19 31.766 1 88.19 488 ASP A O 1
ATOM 3813 N N . TRP A 1 489 ? 12.758 21.141 31.484 1 91.81 489 TRP A N 1
ATOM 3814 C CA . TRP A 1 489 ? 11.859 21.344 30.344 1 91.81 489 TRP A CA 1
ATOM 3815 C C . TRP A 1 489 ? 12.234 20.422 29.188 1 91.81 489 TRP A C 1
ATOM 3817 O O . TRP A 1 489 ? 11.367 19.844 28.531 1 91.81 489 TRP A O 1
ATOM 3827 N N . LEU A 1 490 ? 13.508 20.25 28.984 1 94 490 LEU A N 1
ATOM 3828 C CA . LEU A 1 490 ? 13.984 19.484 27.844 1 94 490 LEU A CA 1
ATOM 3829 C C . LEU A 1 490 ? 14.008 17.984 28.156 1 94 490 LEU A C 1
ATOM 3831 O O . LEU A 1 490 ? 14.18 17.156 27.25 1 94 490 LEU A O 1
ATOM 3835 N N . GLU A 1 491 ? 13.781 17.641 29.391 1 94.12 491 GLU A N 1
ATOM 3836 C CA . GLU A 1 491 ? 13.703 16.234 29.797 1 94.12 491 GLU A CA 1
ATOM 3837 C C . GLU A 1 491 ? 12.32 15.656 29.5 1 94.12 491 GLU A C 1
ATOM 3839 O O . GLU A 1 491 ? 12.156 14.438 29.438 1 94.12 491 GLU A O 1
ATOM 3844 N N . ARG A 1 492 ? 11.367 16.531 29.344 1 93.31 492 ARG A N 1
ATOM 3845 C CA . ARG A 1 492 ? 10.016 16.062 29.047 1 93.31 492 ARG A CA 1
ATOM 3846 C C . ARG A 1 492 ? 9.945 15.477 27.641 1 93.31 492 ARG A C 1
ATOM 3848 O O . ARG A 1 492 ? 10.383 16.109 26.672 1 93.31 492 ARG A O 1
ATOM 3855 N N . GLY A 1 493 ? 9.336 14.273 27.547 1 92.75 493 GLY A N 1
ATOM 3856 C CA . GLY A 1 493 ? 9.234 13.625 26.25 1 92.75 493 GLY A CA 1
ATOM 3857 C C . GLY A 1 493 ? 10.578 13.203 25.688 1 92.75 493 GLY A C 1
ATOM 3858 O O . GLY A 1 493 ? 10.758 13.164 24.469 1 92.75 493 GLY A O 1
ATOM 3859 N N . TRP A 1 494 ? 11.508 13.031 26.484 1 94.88 494 TRP A N 1
ATOM 3860 C CA . TRP A 1 494 ? 12.867 12.648 26.125 1 94.88 494 TRP A CA 1
ATOM 3861 C C . TRP A 1 494 ? 13.328 11.445 26.938 1 94.88 494 TRP A C 1
ATOM 3863 O O . TRP A 1 494 ? 12.789 11.18 28.016 1 94.88 494 TRP A O 1
ATOM 3873 N N . SER A 1 495 ? 14.281 10.617 26.391 1 96.75 495 SER A N 1
ATOM 3874 C CA . SER A 1 495 ? 14.898 9.484 27.062 1 96.75 495 SER A CA 1
ATOM 3875 C C . SER A 1 495 ? 16.391 9.383 26.734 1 96.75 495 SER A C 1
ATOM 3877 O O . SER A 1 495 ? 16.797 9.695 25.609 1 96.75 495 SER A O 1
ATOM 3879 N N . LYS A 1 496 ? 17.141 8.914 27.734 1 97.62 496 LYS A N 1
ATOM 3880 C CA . LYS A 1 496 ? 18.562 8.672 27.484 1 97.62 496 LYS A CA 1
ATOM 3881 C C . LYS A 1 496 ? 18.75 7.609 26.406 1 97.62 496 LYS A C 1
ATOM 3883 O O . LYS A 1 496 ? 19.812 7.531 25.781 1 97.62 496 LYS A O 1
ATOM 3888 N N . ALA A 1 497 ? 17.734 6.859 26.156 1 98.12 497 ALA A N 1
ATOM 3889 C CA . ALA A 1 497 ? 17.797 5.863 25.094 1 98.12 497 ALA A CA 1
ATOM 3890 C C . ALA A 1 497 ? 18.141 6.516 23.766 1 98.12 497 ALA A C 1
ATOM 3892 O O . ALA A 1 497 ? 18.828 5.91 22.922 1 98.12 497 ALA A O 1
ATOM 3893 N N . GLN A 1 498 ? 17.766 7.723 23.594 1 97.19 498 GLN A N 1
ATOM 3894 C CA . GLN A 1 498 ? 18.062 8.453 22.359 1 97.19 498 GLN A CA 1
ATOM 3895 C C . GLN A 1 498 ? 19.562 8.633 22.188 1 97.19 498 GLN A C 1
ATOM 3897 O O . GLN A 1 498 ? 20.078 8.484 21.078 1 97.19 498 GLN A O 1
ATOM 3902 N N . GLY A 1 499 ? 20.188 8.945 23.25 1 97.94 499 GLY A N 1
ATOM 3903 C CA . GLY A 1 499 ? 21.625 9.156 23.188 1 97.94 499 GLY A CA 1
ATOM 3904 C C . GLY A 1 499 ? 22.406 7.875 22.938 1 97.94 499 GLY A C 1
ATOM 3905 O O . GLY A 1 499 ? 23.391 7.879 22.203 1 97.94 499 GLY A O 1
ATOM 3906 N N . VAL A 1 500 ? 21.984 6.809 23.578 1 98.19 500 VAL A N 1
ATOM 3907 C CA . VAL A 1 500 ? 22.703 5.551 23.391 1 98.19 500 VAL A CA 1
ATOM 3908 C C . VAL A 1 500 ? 22.484 5.035 21.969 1 98.19 500 VAL A C 1
ATOM 3910 O O . VAL A 1 500 ? 23.359 4.398 21.391 1 98.19 500 VAL A O 1
ATOM 3913 N N . GLU A 1 501 ? 21.266 5.145 21.406 1 98.62 501 GLU A N 1
ATOM 3914 C CA . GLU A 1 501 ? 20.984 4.773 20.016 1 98.62 501 GLU A CA 1
ATOM 3915 C C . GLU A 1 501 ? 21.922 5.508 19.062 1 98.62 501 GLU A C 1
ATOM 3917 O O . GLU A 1 501 ? 22.453 4.91 18.125 1 98.62 501 GLU A O 1
ATOM 3922 N N . HIS A 1 502 ? 22.078 6.844 19.312 1 98.62 502 HIS A N 1
ATOM 3923 C CA . HIS A 1 502 ? 23 7.664 18.531 1 98.62 502 HIS A CA 1
ATOM 3924 C C . HIS A 1 502 ? 24.422 7.098 18.562 1 98.62 502 HIS A C 1
ATOM 3926 O O . HIS A 1 502 ? 25.062 6.953 17.531 1 98.62 502 HIS A O 1
ATOM 3932 N N . GLN A 1 503 ? 24.859 6.785 19.703 1 98.44 503 GLN A N 1
ATOM 3933 C CA . GLN A 1 503 ? 26.234 6.289 19.844 1 98.44 503 GLN A CA 1
ATOM 3934 C C . GLN A 1 503 ? 26.359 4.883 19.266 1 98.44 503 GLN A C 1
ATOM 3936 O O . GLN A 1 503 ? 27.375 4.559 18.656 1 98.44 503 GLN A O 1
ATOM 3941 N N . ALA A 1 504 ? 25.359 4.086 19.422 1 98.38 504 ALA A N 1
ATOM 3942 C CA . ALA A 1 504 ? 25.391 2.709 18.938 1 98.38 504 ALA A CA 1
ATOM 3943 C C . ALA A 1 504 ? 25.5 2.664 17.422 1 98.38 504 ALA A C 1
ATOM 3945 O O . ALA A 1 504 ? 26.203 1.816 16.859 1 98.38 504 ALA A O 1
ATOM 3946 N N . VAL A 1 505 ? 24.797 3.531 16.703 1 98.38 505 VAL A N 1
ATOM 3947 C CA . VAL A 1 505 ? 24.828 3.521 15.25 1 98.38 505 VAL A CA 1
ATOM 3948 C C . VAL A 1 505 ? 26.219 3.885 14.758 1 98.38 505 VAL A C 1
ATOM 3950 O O . VAL A 1 505 ? 26.656 3.422 13.703 1 98.38 505 VAL A O 1
ATOM 3953 N N . ARG A 1 506 ? 26.984 4.684 15.57 1 98.06 506 ARG A N 1
ATOM 3954 C CA . ARG A 1 506 ? 28.344 5.082 15.227 1 98.06 506 ARG A CA 1
ATOM 3955 C C . ARG A 1 506 ? 29.312 3.924 15.406 1 98.06 506 ARG A C 1
ATOM 3957 O O . ARG A 1 506 ? 30.328 3.84 14.711 1 98.06 506 ARG A O 1
ATOM 3964 N N . ASP A 1 507 ? 29.062 3.002 16.281 1 97.44 507 ASP A N 1
ATOM 3965 C CA . ASP A 1 507 ? 30.031 1.995 16.703 1 97.44 507 ASP A CA 1
ATOM 3966 C C . ASP A 1 507 ? 29.719 0.637 16.078 1 97.44 507 ASP A C 1
ATOM 3968 O O . ASP A 1 507 ? 30.609 -0.187 15.891 1 97.44 507 ASP A O 1
ATOM 3972 N N . ARG A 1 508 ? 28.516 0.4 15.781 1 97.56 508 ARG A N 1
ATOM 3973 C CA . ARG A 1 508 ? 28.078 -0.918 15.32 1 97.56 508 ARG A CA 1
ATOM 3974 C C . ARG A 1 508 ? 27.078 -0.8 14.18 1 97.56 508 ARG A C 1
ATOM 3976 O O . ARG A 1 508 ? 27.406 -0.281 13.109 1 97.56 508 ARG A O 1
ATOM 3983 N N . VAL A 1 509 ? 25.781 -1.219 14.367 1 98.44 509 VAL A N 1
ATOM 3984 C CA . VAL A 1 509 ? 24.766 -1.171 13.32 1 98.44 509 VAL A CA 1
ATOM 3985 C C . VAL A 1 509 ? 23.391 -0.928 13.945 1 98.44 509 VAL A C 1
ATOM 3987 O O . VAL A 1 509 ? 23.109 -1.421 15.039 1 98.44 509 VAL A O 1
ATOM 3990 N N . ALA A 1 510 ? 22.656 -0.122 13.336 1 98.75 510 ALA A N 1
ATOM 3991 C CA . ALA A 1 510 ? 21.297 0.176 13.766 1 98.75 510 ALA A CA 1
ATOM 3992 C C . ALA A 1 510 ? 20.297 -0.02 12.617 1 98.75 510 ALA A C 1
ATOM 3994 O O . ALA A 1 510 ? 20.688 -0 11.445 1 98.75 510 ALA A O 1
ATOM 3995 N N . MET A 1 511 ? 19.109 -0.311 12.906 1 98.62 511 MET A N 1
ATOM 3996 C CA . MET A 1 511 ? 18.016 -0.334 11.922 1 98.62 511 MET A CA 1
ATOM 3997 C C . MET A 1 511 ? 16.938 0.686 12.273 1 98.62 511 MET A C 1
ATOM 3999 O O . MET A 1 511 ? 16.578 0.831 13.445 1 98.62 511 MET A O 1
ATOM 4003 N N . VAL A 1 512 ? 16.484 1.443 11.32 1 98.38 512 VAL A N 1
ATOM 4004 C CA . VAL A 1 512 ? 15.594 2.586 11.5 1 98.38 512 VAL A CA 1
ATOM 4005 C C . VAL A 1 512 ? 14.352 2.424 10.617 1 98.38 512 VAL A C 1
ATOM 4007 O O . VAL A 1 512 ? 14.461 2.064 9.445 1 98.38 512 VAL A O 1
ATOM 4010 N N . ASP A 1 513 ? 13.125 2.584 11.18 1 97.88 513 ASP A N 1
ATOM 4011 C CA . ASP A 1 513 ? 11.898 2.635 10.383 1 97.88 513 ASP A CA 1
ATOM 4012 C C . ASP A 1 513 ? 11.875 3.871 9.492 1 97.88 513 ASP A C 1
ATOM 4014 O O . ASP A 1 513 ? 11.742 4.996 9.984 1 97.88 513 ASP A O 1
ATOM 4018 N N . MET A 1 514 ? 11.984 3.693 8.219 1 96.25 514 MET A N 1
ATOM 4019 C CA . MET A 1 514 ? 12.031 4.797 7.266 1 96.25 514 MET A CA 1
ATOM 4020 C C . MET A 1 514 ? 10.734 4.891 6.473 1 96.25 514 MET A C 1
ATOM 4022 O O . MET A 1 514 ? 10.695 5.5 5.402 1 96.25 514 MET A O 1
ATOM 4026 N N . THR A 1 515 ? 9.648 4.285 6.973 1 96.56 515 THR A N 1
ATOM 4027 C CA . THR A 1 515 ? 8.383 4.199 6.246 1 96.56 515 THR A CA 1
ATOM 4028 C C . THR A 1 515 ? 7.844 5.59 5.938 1 96.56 515 THR A C 1
ATOM 4030 O O . THR A 1 515 ? 7.242 5.809 4.883 1 96.56 515 THR A O 1
ATOM 4033 N N . THR A 1 516 ? 8.109 6.578 6.816 1 94.31 516 THR A N 1
ATOM 4034 C CA . THR A 1 516 ? 7.562 7.918 6.633 1 94.31 516 THR A CA 1
ATOM 4035 C C . THR A 1 516 ? 8.391 8.711 5.621 1 94.31 516 THR A C 1
ATOM 4037 O O . THR A 1 516 ? 7.996 9.805 5.211 1 94.31 516 THR A O 1
ATOM 4040 N N . TYR A 1 517 ? 9.594 8.203 5.223 1 94.06 517 TYR A N 1
ATOM 4041 C CA . TYR A 1 517 ? 10.289 8.703 4.043 1 94.06 517 TYR A CA 1
ATOM 4042 C C . TYR A 1 517 ? 9.625 8.203 2.764 1 94.06 517 TYR A C 1
ATOM 4044 O O . TYR A 1 517 ? 10.102 7.238 2.152 1 94.06 517 TYR A O 1
ATOM 4052 N N . THR A 1 518 ? 8.617 8.859 2.373 1 95.62 518 THR A N 1
ATOM 4053 C CA . THR A 1 518 ? 7.668 8.375 1.373 1 95.62 518 THR A CA 1
ATOM 4054 C C . THR A 1 518 ? 8.227 8.562 -0.034 1 95.62 518 THR A C 1
ATOM 4056 O O . THR A 1 518 ? 8.766 9.625 -0.358 1 95.62 518 THR A O 1
ATOM 4059 N N . GLY A 1 519 ? 8.125 7.543 -0.824 1 97.25 519 GLY A N 1
ATOM 4060 C CA . GLY A 1 519 ? 8.484 7.637 -2.23 1 97.25 519 GLY A CA 1
ATOM 4061 C C . GLY A 1 519 ? 7.34 8.125 -3.104 1 97.25 519 GLY A C 1
ATOM 4062 O O . GLY A 1 519 ? 6.195 7.699 -2.93 1 97.25 519 GLY A O 1
ATOM 4063 N N . ILE A 1 520 ? 7.586 9.07 -3.945 1 98.06 520 ILE A N 1
ATOM 4064 C CA . ILE A 1 520 ? 6.684 9.516 -5 1 98.06 520 ILE A CA 1
ATOM 4065 C C . ILE A 1 520 ? 7.176 9 -6.352 1 98.06 520 ILE A C 1
ATOM 4067 O O . ILE A 1 520 ? 8.219 9.422 -6.844 1 98.06 520 ILE A O 1
ATOM 4071 N N . GLU A 1 521 ? 6.461 8.109 -6.891 1 98.06 521 GLU A N 1
ATOM 4072 C CA . GLU A 1 521 ? 6.848 7.512 -8.164 1 98.06 521 GLU A CA 1
ATOM 4073 C C . GLU A 1 521 ? 6.441 8.398 -9.336 1 98.06 521 GLU A C 1
ATOM 4075 O O . GLU A 1 521 ? 5.309 8.883 -9.391 1 98.06 521 GLU A O 1
ATOM 4080 N N . VAL A 1 522 ? 7.332 8.695 -10.211 1 98.31 522 VAL A N 1
ATOM 4081 C CA . VAL A 1 522 ? 7.105 9.438 -11.445 1 98.31 522 VAL A CA 1
ATOM 4082 C C . VAL A 1 522 ? 7.469 8.578 -12.648 1 98.31 522 VAL A C 1
ATOM 4084 O O . VAL A 1 522 ? 8.625 8.172 -12.805 1 98.31 522 VAL A O 1
ATOM 4087 N N . THR A 1 523 ? 6.539 8.289 -13.461 1 96 523 THR A N 1
ATOM 4088 C CA . THR A 1 523 ? 6.766 7.375 -14.57 1 96 523 THR A CA 1
ATOM 4089 C C . THR A 1 523 ? 6.246 7.973 -15.875 1 96 523 THR A C 1
ATOM 4091 O O . THR A 1 523 ? 5.43 8.898 -15.859 1 96 523 THR A O 1
ATOM 4094 N N . GLY A 1 524 ? 6.703 7.465 -17.016 1 93.38 524 GLY A N 1
ATOM 4095 C CA . GLY A 1 524 ? 6.25 7.84 -18.344 1 93.38 524 GLY A CA 1
ATOM 4096 C C . GLY A 1 524 ? 7.363 8.367 -19.234 1 93.38 524 GLY A C 1
ATOM 4097 O O . GLY A 1 524 ? 8.438 8.727 -18.75 1 93.38 524 GLY A O 1
ATOM 4098 N N . ASP A 1 525 ? 7.145 8.492 -20.516 1 92 525 ASP A N 1
ATOM 4099 C CA . ASP A 1 525 ? 8.141 8.906 -21.5 1 92 525 ASP A CA 1
ATOM 4100 C C . ASP A 1 525 ? 8.617 10.328 -21.234 1 92 525 ASP A C 1
ATOM 4102 O O . ASP A 1 525 ? 9.75 10.688 -21.562 1 92 525 ASP A O 1
ATOM 4106 N N . GLY A 1 526 ? 7.816 11.086 -20.578 1 96 526 GLY A N 1
ATOM 4107 C CA . GLY A 1 526 ? 8.156 12.469 -20.312 1 96 526 GLY A CA 1
ATOM 4108 C C . GLY A 1 526 ? 8.75 12.688 -18.938 1 96 526 GLY A C 1
ATOM 4109 O O . GLY A 1 526 ? 9.031 13.82 -18.547 1 96 526 GLY A O 1
ATOM 4110 N N . ALA A 1 527 ? 9 11.672 -18.188 1 97.69 527 ALA A N 1
ATOM 4111 C CA . ALA A 1 527 ? 9.375 11.758 -16.766 1 97.69 527 ALA A CA 1
ATOM 4112 C C . ALA A 1 527 ? 10.68 12.539 -16.594 1 97.69 527 ALA A C 1
ATOM 4114 O O . ALA A 1 527 ? 10.781 13.398 -15.719 1 97.69 527 ALA A O 1
ATOM 4115 N N . THR A 1 528 ? 11.688 12.289 -17.406 1 98.19 528 THR A N 1
ATOM 4116 C CA . THR A 1 528 ? 12.992 12.93 -17.281 1 98.19 528 THR A CA 1
ATOM 4117 C C . THR A 1 528 ? 12.875 14.438 -17.5 1 98.19 528 THR A C 1
ATOM 4119 O O . THR A 1 528 ? 13.336 15.234 -16.672 1 98.19 528 THR A O 1
ATOM 4122 N N . GLU A 1 529 ? 12.266 14.789 -18.609 1 97.94 529 GLU A N 1
ATOM 4123 C CA . GLU A 1 529 ? 12.102 16.203 -18.922 1 97.94 529 GLU A CA 1
ATOM 4124 C C . GLU A 1 529 ? 11.297 16.922 -17.844 1 97.94 529 GLU A C 1
ATOM 4126 O O . GLU A 1 529 ? 11.633 18.047 -17.453 1 97.94 529 GLU A O 1
ATOM 4131 N N . PHE A 1 530 ? 10.297 16.266 -17.422 1 97.94 530 PHE A N 1
ATOM 4132 C CA . PHE A 1 530 ? 9.422 16.797 -16.391 1 97.94 530 PHE A CA 1
ATOM 4133 C C . PHE A 1 530 ? 10.203 17.078 -15.102 1 97.94 530 PHE A C 1
ATOM 4135 O O . PHE A 1 530 ? 10.125 18.172 -14.555 1 97.94 530 PHE A O 1
ATOM 4142 N N . LEU A 1 531 ? 10.953 16.141 -14.625 1 98.69 531 LEU A N 1
ATOM 4143 C CA . LEU A 1 531 ? 11.695 16.281 -13.375 1 98.69 531 LEU A CA 1
ATOM 4144 C C . LEU A 1 531 ? 12.836 17.281 -13.531 1 98.69 531 LEU A C 1
ATOM 4146 O O . LEU A 1 531 ? 13.18 18 -12.586 1 98.69 531 LEU A O 1
ATOM 4150 N N . GLN A 1 532 ? 13.469 17.344 -14.719 1 98.5 532 GLN A N 1
ATOM 4151 C CA . GLN A 1 532 ? 14.492 18.344 -14.984 1 98.5 532 GLN A CA 1
ATOM 4152 C C . GLN A 1 532 ? 13.953 19.75 -14.812 1 98.5 532 GLN A C 1
ATOM 4154 O O . GLN A 1 532 ? 14.672 20.656 -14.383 1 98.5 532 GLN A O 1
ATOM 4159 N N . ARG A 1 533 ? 12.773 19.922 -15.086 1 98.38 533 ARG A N 1
ATOM 4160 C CA . ARG A 1 533 ? 12.148 21.234 -14.992 1 98.38 533 ARG A CA 1
ATOM 4161 C C . ARG A 1 533 ? 11.844 21.594 -13.539 1 98.38 533 ARG A C 1
ATOM 4163 O O . ARG A 1 533 ? 11.742 22.781 -13.195 1 98.38 533 ARG A O 1
ATOM 4170 N N . LEU A 1 534 ? 11.688 20.625 -12.664 1 98.44 534 LEU A N 1
ATOM 4171 C CA . LEU A 1 534 ? 11.203 20.891 -11.312 1 98.44 534 LEU A CA 1
ATOM 4172 C C . LEU A 1 534 ? 12.352 20.828 -10.305 1 98.44 534 LEU A C 1
ATOM 4174 O O . LEU A 1 534 ? 12.242 21.359 -9.203 1 98.44 534 LEU A O 1
ATOM 4178 N N . LEU A 1 535 ? 13.391 20.109 -10.648 1 98.75 535 LEU A N 1
ATOM 4179 C CA . LEU A 1 535 ? 14.453 19.859 -9.688 1 98.75 535 LEU A CA 1
ATOM 4180 C C . LEU A 1 535 ? 15.688 20.688 -10 1 98.75 535 LEU A C 1
ATOM 4182 O O . LEU A 1 535 ? 16.031 20.891 -11.172 1 98.75 535 LEU A O 1
ATOM 4186 N N . THR A 1 536 ? 16.391 21.109 -9 1 98.75 536 THR A N 1
ATOM 4187 C CA . THR A 1 536 ? 17.5 22.062 -9.141 1 98.75 536 THR A CA 1
ATOM 4188 C C . THR A 1 536 ? 18.766 21.344 -9.602 1 98.75 536 THR A C 1
ATOM 4190 O O . THR A 1 536 ? 19.781 22 -9.883 1 98.75 536 THR A O 1
ATOM 4193 N N . ASN A 1 537 ? 18.75 20.031 -9.633 1 98.62 537 ASN A N 1
ATOM 4194 C CA . ASN A 1 537 ? 19.922 19.25 -10.016 1 98.62 537 ASN A CA 1
ATOM 4195 C C . ASN A 1 537 ? 19.672 18.422 -11.266 1 98.62 537 ASN A C 1
ATOM 4197 O O . ASN A 1 537 ? 18.516 18.219 -11.656 1 98.62 537 ASN A O 1
ATOM 4201 N N . ASP A 1 538 ? 20.75 18.031 -11.961 1 98.5 538 ASP A N 1
ATOM 4202 C CA . ASP A 1 538 ? 20.656 17.219 -13.164 1 98.5 538 ASP A CA 1
ATOM 4203 C C . ASP A 1 538 ? 20.25 15.781 -12.82 1 98.5 538 ASP A C 1
ATOM 4205 O O . ASP A 1 538 ? 21.062 15.016 -12.305 1 98.5 538 ASP A O 1
ATOM 4209 N N . VAL A 1 539 ? 19.016 15.398 -13.141 1 98.31 539 VAL A N 1
ATOM 4210 C CA . VAL A 1 539 ? 18.531 14.062 -12.797 1 98.31 539 VAL A CA 1
ATOM 4211 C C . VAL A 1 539 ? 18.531 13.18 -14.031 1 98.31 539 VAL A C 1
ATOM 4213 O O . VAL A 1 539 ? 18.094 12.031 -13.984 1 98.31 539 VAL A O 1
ATOM 4216 N N . ASP A 1 540 ? 18.938 13.766 -15.203 1 98.12 540 ASP A N 1
ATOM 4217 C CA . ASP A 1 540 ? 19.109 12.961 -16.406 1 98.12 540 ASP A CA 1
ATOM 4218 C C . ASP A 1 540 ? 20.391 12.125 -16.344 1 98.12 540 ASP A C 1
ATOM 4220 O O . ASP A 1 540 ? 21.312 12.336 -17.125 1 98.12 540 ASP A O 1
ATOM 4224 N N . VAL A 1 541 ? 20.375 11.227 -15.469 1 97.94 541 VAL A N 1
ATOM 4225 C CA . VAL A 1 541 ? 21.5 10.32 -15.219 1 97.94 541 VAL A CA 1
ATOM 4226 C C . VAL A 1 541 ? 21.094 8.898 -15.617 1 97.94 541 VAL A C 1
ATOM 4228 O O . VAL A 1 541 ? 19.953 8.648 -16 1 97.94 541 VAL A O 1
ATOM 4231 N N . SER A 1 542 ? 22.047 7.988 -15.617 1 96.94 542 SER A N 1
ATOM 4232 C CA . SER A 1 542 ? 21.766 6.602 -15.969 1 96.94 542 SER A CA 1
ATOM 4233 C C . SER A 1 542 ? 20.891 5.926 -14.914 1 96.94 542 SER A C 1
ATOM 4235 O O . SER A 1 542 ? 20.984 6.258 -13.734 1 96.94 542 SER A O 1
ATOM 4237 N N . PRO A 1 543 ? 20.016 4.992 -15.336 1 96.88 543 PRO A N 1
ATOM 4238 C CA . PRO A 1 543 ? 19.281 4.211 -14.344 1 96.88 543 PRO A CA 1
ATOM 4239 C C . PRO A 1 543 ? 20.188 3.611 -13.266 1 96.88 543 PRO A C 1
ATOM 4241 O O . PRO A 1 543 ? 21.281 3.129 -13.578 1 96.88 543 PRO A O 1
ATOM 4244 N N . GLY A 1 544 ? 19.703 3.709 -12.031 1 97.88 544 GLY A N 1
ATOM 4245 C CA . GLY A 1 544 ? 20.484 3.23 -10.898 1 97.88 544 GLY A CA 1
ATOM 4246 C C . GLY A 1 544 ? 21.156 4.348 -10.125 1 97.88 544 GLY A C 1
ATOM 4247 O O . GLY A 1 544 ? 21.625 4.137 -9 1 97.88 544 GLY A O 1
ATOM 4248 N N . ARG A 1 545 ? 21.156 5.504 -10.641 1 98.31 545 ARG A N 1
ATOM 4249 C CA . ARG A 1 545 ? 21.812 6.625 -9.984 1 98.31 545 ARG A CA 1
ATOM 4250 C C . ARG A 1 545 ? 20.812 7.438 -9.164 1 98.31 545 ARG A C 1
ATOM 4252 O O . ARG A 1 545 ? 19.625 7.469 -9.469 1 98.31 545 ARG A O 1
ATOM 4259 N N . ILE A 1 546 ? 21.344 8.07 -8.094 1 98.31 546 ILE A N 1
ATOM 4260 C CA . ILE A 1 546 ? 20.578 8.914 -7.176 1 98.31 546 ILE A CA 1
ATOM 4261 C C . ILE A 1 546 ? 21.078 10.352 -7.242 1 98.31 546 ILE A C 1
ATOM 4263 O O . ILE A 1 546 ? 22.281 10.586 -7.441 1 98.31 546 ILE A O 1
ATOM 4267 N N . ARG A 1 547 ? 20.219 11.266 -7.148 1 98.25 547 ARG A N 1
ATOM 4268 C CA . ARG A 1 547 ? 20.562 12.68 -7.043 1 98.25 547 ARG A CA 1
ATOM 4269 C C . ARG A 1 547 ? 19.812 13.344 -5.887 1 98.25 547 ARG A C 1
ATOM 4271 O O . ARG A 1 547 ? 18.656 13.023 -5.625 1 98.25 547 ARG A O 1
ATOM 4278 N N . TYR A 1 548 ? 20.547 14.141 -5.125 1 98 548 TYR A N 1
ATOM 4279 C CA . TYR A 1 548 ? 19.938 15.078 -4.188 1 98 548 TYR A CA 1
ATOM 4280 C C . TYR A 1 548 ? 19.594 16.391 -4.875 1 98 548 TYR A C 1
ATOM 4282 O O . TYR A 1 548 ? 20.391 16.922 -5.652 1 98 548 TYR A O 1
ATOM 4290 N N . ALA A 1 549 ? 18.359 16.875 -4.699 1 98.38 549 ALA A N 1
ATOM 4291 C CA . ALA A 1 549 ? 17.922 18.109 -5.363 1 98.38 549 ALA A CA 1
ATOM 4292 C C . ALA A 1 549 ? 16.891 18.844 -4.516 1 98.38 549 ALA A C 1
ATOM 4294 O O . ALA A 1 549 ? 16.344 18.297 -3.559 1 98.38 549 ALA A O 1
ATOM 4295 N N . ALA A 1 550 ? 16.703 20.062 -4.816 1 98.31 550 ALA A N 1
ATOM 4296 C CA . ALA A 1 550 ? 15.609 20.844 -4.238 1 98.31 550 ALA A CA 1
ATOM 4297 C C . ALA A 1 550 ? 14.539 21.141 -5.281 1 98.31 550 ALA A C 1
ATOM 4299 O O . ALA A 1 550 ? 14.789 21.062 -6.484 1 98.31 550 ALA A O 1
ATOM 4300 N N . MET A 1 551 ? 13.367 21.328 -4.867 1 98.38 551 MET A N 1
ATOM 4301 C CA . MET A 1 551 ? 12.32 22.016 -5.625 1 98.38 551 MET A CA 1
ATOM 4302 C C . MET A 1 551 ? 12.148 23.453 -5.141 1 98.38 551 MET A C 1
ATOM 4304 O O . MET A 1 551 ? 12.078 23.703 -3.938 1 98.38 551 MET A O 1
ATOM 4308 N N . CYS A 1 552 ? 12.086 24.344 -6.062 1 98.12 552 CYS A N 1
ATOM 4309 C CA . CYS A 1 552 ? 11.961 25.75 -5.703 1 98.12 552 CYS A CA 1
ATOM 4310 C C . CYS A 1 552 ? 10.719 26.359 -6.336 1 98.12 552 CYS A C 1
ATOM 4312 O O . CYS A 1 552 ? 10.18 25.828 -7.309 1 98.12 552 CYS A O 1
ATOM 4314 N N . ASN A 1 553 ? 10.242 27.359 -5.723 1 96.56 553 ASN A N 1
ATOM 4315 C CA . ASN A 1 553 ? 9.273 28.203 -6.422 1 96.56 553 ASN A CA 1
ATOM 4316 C C . ASN A 1 553 ? 9.961 29.156 -7.395 1 96.56 553 ASN A C 1
ATOM 4318 O O . ASN A 1 553 ? 11.18 29.109 -7.559 1 96.56 553 ASN A O 1
ATOM 4322 N N . GLU A 1 554 ? 9.258 30.062 -8.016 1 94.5 554 GLU A N 1
ATOM 4323 C CA . GLU A 1 554 ? 9.758 30.938 -9.078 1 94.5 554 GLU A CA 1
ATOM 4324 C C . GLU A 1 554 ? 10.781 31.938 -8.539 1 94.5 554 GLU A C 1
ATOM 4326 O O . GLU A 1 554 ? 11.656 32.375 -9.273 1 94.5 554 GLU A O 1
ATOM 4331 N N . ASP A 1 555 ? 10.734 32.156 -7.246 1 94.81 555 ASP A N 1
ATOM 4332 C CA . ASP A 1 555 ? 11.617 33.156 -6.641 1 94.81 555 ASP A CA 1
ATOM 4333 C C . ASP A 1 555 ? 12.797 32.5 -5.938 1 94.81 555 ASP A C 1
ATOM 4335 O O . ASP A 1 555 ? 13.531 33.125 -5.188 1 94.81 555 ASP A O 1
ATOM 4339 N N . GLY A 1 556 ? 12.93 31.219 -6.137 1 96.94 556 GLY A N 1
ATOM 4340 C CA . GLY A 1 556 ? 14.102 30.5 -5.672 1 96.94 556 GLY A CA 1
ATOM 4341 C C . GLY A 1 556 ? 13.945 29.969 -4.258 1 96.94 556 GLY A C 1
ATOM 4342 O O . GLY A 1 556 ? 14.867 29.344 -3.721 1 96.94 556 GLY A O 1
ATOM 4343 N N . GLY A 1 557 ? 12.812 30.188 -3.598 1 97.88 557 GLY A N 1
ATOM 4344 C CA . GLY A 1 557 ? 12.578 29.625 -2.279 1 97.88 557 GLY A CA 1
ATOM 4345 C C . GLY A 1 557 ? 12.422 28.109 -2.301 1 97.88 557 GLY A C 1
ATOM 4346 O O . GLY A 1 557 ? 11.82 27.547 -3.221 1 97.88 557 GLY A O 1
ATOM 4347 N N . ILE A 1 558 ? 12.922 27.391 -1.314 1 98 558 ILE A N 1
ATOM 4348 C CA . ILE A 1 558 ? 12.945 25.938 -1.292 1 98 558 ILE A CA 1
ATOM 4349 C C . ILE A 1 558 ? 11.57 25.406 -0.88 1 98 558 ILE A C 1
ATOM 4351 O O . ILE A 1 558 ? 11.117 25.641 0.242 1 98 558 ILE A O 1
ATOM 4355 N N . LEU A 1 559 ? 10.969 24.703 -1.716 1 97.31 559 LEU A N 1
ATOM 4356 C CA . LEU A 1 559 ? 9.711 24.031 -1.391 1 97.31 559 LEU A CA 1
ATOM 4357 C C . LEU A 1 559 ? 9.961 22.656 -0.784 1 97.31 559 LEU A C 1
ATOM 4359 O O . LEU A 1 559 ? 9.172 22.188 0.034 1 97.31 559 LEU A O 1
ATOM 4363 N N . ALA A 1 560 ? 11.062 22.062 -1.261 1 97.31 560 ALA A N 1
ATOM 4364 C CA . ALA A 1 560 ? 11.414 20.719 -0.805 1 97.31 560 ALA A CA 1
ATOM 4365 C C . ALA A 1 560 ? 12.883 20.406 -1.07 1 97.31 560 ALA A C 1
ATOM 4367 O O . ALA A 1 560 ? 13.5 21 -1.961 1 97.31 560 ALA A O 1
ATOM 4368 N N . ASP A 1 561 ? 13.453 19.578 -0.317 1 97.06 561 ASP A N 1
ATOM 4369 C CA . ASP A 1 561 ? 14.664 18.844 -0.663 1 97.06 561 ASP A CA 1
ATOM 4370 C C . ASP A 1 561 ? 14.383 17.359 -0.789 1 97.06 561 ASP A C 1
ATOM 4372 O O . ASP A 1 561 ? 13.664 16.781 0.033 1 97.06 561 ASP A O 1
ATOM 4376 N N . VAL A 1 562 ? 14.844 16.781 -1.836 1 97.94 562 VAL A N 1
ATOM 4377 C CA . VAL A 1 562 ? 14.422 15.406 -2.141 1 97.94 562 VAL A CA 1
ATOM 4378 C C . VAL A 1 562 ? 15.625 14.594 -2.615 1 97.94 562 VAL A C 1
ATOM 4380 O O . VAL A 1 562 ? 16.641 15.164 -3.043 1 97.94 562 VAL A O 1
ATOM 4383 N N . THR A 1 563 ? 15.531 13.32 -2.424 1 97.88 563 THR A N 1
ATOM 4384 C CA . THR A 1 563 ? 16.422 12.344 -3.025 1 97.88 563 THR A CA 1
ATOM 4385 C C . THR A 1 563 ? 15.734 11.609 -4.176 1 97.88 563 THR A C 1
ATOM 4387 O O . THR A 1 563 ? 14.695 10.984 -3.986 1 97.88 563 THR A O 1
ATOM 4390 N N . VAL A 1 564 ? 16.328 11.703 -5.355 1 98.5 564 VAL A N 1
ATOM 4391 C CA . VAL A 1 564 ? 15.68 11.18 -6.555 1 98.5 564 VAL A CA 1
ATOM 4392 C C . VAL A 1 564 ? 16.469 9.992 -7.086 1 98.5 564 VAL A C 1
ATOM 4394 O O . VAL A 1 564 ? 17.672 10.109 -7.359 1 98.5 564 VAL A O 1
ATOM 4397 N N . ALA A 1 565 ? 15.844 8.867 -7.199 1 98.69 565 ALA A N 1
ATOM 4398 C CA . ALA A 1 565 ? 16.453 7.676 -7.793 1 98.69 565 ALA A CA 1
ATOM 4399 C C . ALA A 1 565 ? 15.859 7.387 -9.172 1 98.69 565 ALA A C 1
ATOM 4401 O O . ALA A 1 565 ? 14.641 7.277 -9.32 1 98.69 565 ALA A O 1
ATOM 4402 N N . ARG A 1 566 ? 16.719 7.391 -10.203 1 98.69 566 ARG A N 1
ATOM 4403 C CA . ARG A 1 566 ? 16.266 6.891 -11.5 1 98.69 566 ARG A CA 1
ATOM 4404 C C . ARG A 1 566 ? 16.375 5.371 -11.57 1 98.69 566 ARG A C 1
ATOM 4406 O O . ARG A 1 566 ? 17.484 4.824 -11.617 1 98.69 566 ARG A O 1
ATOM 4413 N N . LEU A 1 567 ? 15.273 4.664 -11.578 1 97.94 567 LEU A N 1
ATOM 4414 C CA . LEU A 1 567 ? 15.273 3.213 -11.438 1 97.94 567 LEU A CA 1
ATOM 4415 C C . LEU A 1 567 ? 15.18 2.533 -12.797 1 97.94 567 LEU A C 1
ATOM 4417 O O . LEU A 1 567 ? 15.547 1.363 -12.938 1 97.94 567 LEU A O 1
ATOM 4421 N N . ALA A 1 568 ? 14.664 3.164 -13.758 1 95.5 568 ALA A N 1
ATOM 4422 C CA . ALA A 1 568 ? 14.602 2.746 -15.156 1 95.5 568 ALA A CA 1
ATOM 4423 C C . ALA A 1 568 ? 14.633 3.951 -16.094 1 95.5 568 ALA A C 1
ATOM 4425 O O . ALA A 1 568 ? 14.703 5.094 -15.641 1 95.5 568 ALA A O 1
ATOM 4426 N N . GLU A 1 569 ? 14.578 3.707 -17.344 1 93.62 569 GLU A N 1
ATOM 4427 C CA . GLU A 1 569 ? 14.68 4.789 -18.312 1 93.62 569 GLU A CA 1
ATOM 4428 C C . GLU A 1 569 ? 13.586 5.828 -18.109 1 93.62 569 GLU A C 1
ATOM 4430 O O . GLU A 1 569 ? 13.828 7.027 -18.234 1 93.62 569 GLU A O 1
ATOM 4435 N N . ASP A 1 570 ? 12.422 5.367 -17.766 1 94.44 570 ASP A N 1
ATOM 4436 C CA . ASP A 1 570 ? 11.273 6.262 -17.672 1 94.44 570 ASP A CA 1
ATOM 4437 C C . ASP A 1 570 ? 10.594 6.129 -16.312 1 94.44 570 ASP A C 1
ATOM 4439 O O . ASP A 1 570 ? 9.383 6.301 -16.188 1 94.44 570 ASP A O 1
ATOM 4443 N N . ARG A 1 571 ? 11.344 5.742 -15.289 1 97.12 571 ARG A N 1
ATOM 4444 C CA . ARG A 1 571 ? 10.781 5.543 -13.961 1 97.12 571 ARG A CA 1
ATOM 4445 C C . ARG A 1 571 ? 11.688 6.125 -12.883 1 97.12 571 ARG A C 1
ATOM 4447 O O . ARG A 1 571 ? 12.859 5.754 -12.789 1 97.12 571 ARG A O 1
ATOM 4454 N N . TYR A 1 572 ? 11.164 7.035 -12.156 1 98.69 572 TYR A N 1
ATOM 4455 C CA . TYR A 1 572 ? 11.859 7.668 -11.039 1 98.69 572 TYR A CA 1
ATOM 4456 C C . TYR A 1 572 ? 11.102 7.465 -9.734 1 98.69 572 TYR A C 1
ATOM 4458 O O . TYR A 1 572 ? 9.883 7.258 -9.75 1 98.69 572 TYR A O 1
ATOM 4466 N N . THR A 1 573 ? 11.797 7.434 -8.664 1 98.56 573 THR A N 1
ATOM 4467 C CA . THR A 1 573 ? 11.203 7.625 -7.348 1 98.56 573 THR A CA 1
ATOM 4468 C C . THR A 1 573 ? 11.805 8.844 -6.656 1 98.56 573 THR A C 1
ATOM 4470 O O . THR A 1 573 ? 13.023 8.953 -6.531 1 98.56 573 THR A O 1
ATOM 4473 N N . VAL A 1 574 ? 10.969 9.742 -6.289 1 98.56 574 VAL A N 1
ATOM 4474 C CA . VAL A 1 574 ? 11.352 10.938 -5.539 1 98.56 574 VAL A CA 1
ATOM 4475 C C . VAL A 1 574 ? 11.047 10.734 -4.055 1 98.56 574 VAL A C 1
ATOM 4477 O O . VAL A 1 574 ? 9.883 10.742 -3.648 1 98.56 574 VAL A O 1
ATOM 4480 N N . PHE A 1 575 ? 12.07 10.617 -3.227 1 97.56 575 PHE A N 1
ATOM 4481 C CA . PHE A 1 575 ? 11.883 10.367 -1.802 1 97.56 575 PHE A CA 1
ATOM 4482 C C . PHE A 1 575 ? 11.836 11.68 -1.024 1 97.56 575 PHE A C 1
ATOM 4484 O O . PHE A 1 575 ? 12.695 12.547 -1.204 1 97.56 575 PHE A O 1
ATOM 4491 N N . THR A 1 576 ? 10.82 11.805 -0.267 1 95.56 576 THR A N 1
ATOM 4492 C CA . THR A 1 576 ? 10.664 12.977 0.585 1 95.56 576 THR A CA 1
ATOM 4493 C C . THR A 1 576 ? 10.516 12.562 2.047 1 95.56 576 THR A C 1
ATOM 4495 O O . THR A 1 576 ? 10.281 11.391 2.35 1 95.56 576 THR A O 1
ATOM 4498 N N . GLY A 1 577 ? 10.758 13.445 2.912 1 82.94 577 GLY A N 1
ATOM 4499 C CA . GLY A 1 577 ? 10.828 13.164 4.34 1 82.94 577 GLY A CA 1
ATOM 4500 C C . GLY A 1 577 ? 9.461 13.008 4.98 1 82.94 577 GLY A C 1
ATOM 4501 O O . GLY A 1 577 ? 8.453 12.859 4.281 1 82.94 577 GLY A O 1
ATOM 4502 N N . GLY A 1 578 ? 9.383 12.945 6.363 1 73.62 578 GLY A N 1
ATOM 4503 C CA . GLY A 1 578 ? 8.234 12.57 7.172 1 73.62 578 GLY A CA 1
ATOM 4504 C C . GLY A 1 578 ? 7.238 13.711 7.344 1 73.62 578 GLY A C 1
ATOM 4505 O O . GLY A 1 578 ? 7.375 14.758 6.719 1 73.62 578 GLY A O 1
ATOM 4506 N N . GLY A 1 579 ? 6.25 13.383 8.039 1 78.94 579 GLY A N 1
ATOM 4507 C CA . GLY A 1 579 ? 5.176 14.328 8.32 1 78.94 579 GLY A CA 1
ATOM 4508 C C . GLY A 1 579 ? 4.199 14.477 7.172 1 78.94 579 GLY A C 1
ATOM 4509 O O . GLY A 1 579 ? 3.668 13.492 6.668 1 78.94 579 GLY A O 1
ATOM 4510 N N . ASN A 1 580 ? 4.043 15.75 6.777 1 86.62 580 ASN A N 1
ATOM 4511 C CA . ASN A 1 580 ? 3.088 16.031 5.711 1 86.62 580 ASN A CA 1
ATOM 4512 C C . ASN A 1 580 ? 3.791 16.328 4.391 1 86.62 580 ASN A C 1
ATOM 4514 O O . ASN A 1 580 ? 3.178 16.844 3.457 1 86.62 580 ASN A O 1
ATOM 4518 N N . SER A 1 581 ? 5.074 16.016 4.289 1 91.69 581 SER A N 1
ATOM 4519 C CA . SER A 1 581 ? 5.836 16.328 3.084 1 91.69 581 SER A CA 1
ATOM 4520 C C . SER A 1 581 ? 5.281 15.586 1.871 1 91.69 581 SER A C 1
ATOM 4522 O O . SER A 1 581 ? 5.207 16.141 0.776 1 91.69 581 SER A O 1
ATOM 4524 N N . ALA A 1 582 ? 4.863 14.383 2.146 1 92.56 582 ALA A N 1
ATOM 4525 C CA . ALA A 1 582 ? 4.422 13.555 1.021 1 92.56 582 ALA A CA 1
ATOM 4526 C C . ALA A 1 582 ? 3.234 14.195 0.308 1 92.56 582 ALA A C 1
ATOM 4528 O O . ALA A 1 582 ? 3.189 14.234 -0.924 1 92.56 582 ALA A O 1
ATOM 4529 N N . THR A 1 583 ? 2.285 14.703 1.104 1 93 583 THR A N 1
ATOM 4530 C CA . THR A 1 583 ? 1.099 15.305 0.505 1 93 583 THR A CA 1
ATOM 4531 C C . THR A 1 583 ? 1.442 16.641 -0.151 1 93 583 THR A C 1
ATOM 4533 O O . THR A 1 583 ? 0.966 16.938 -1.248 1 93 583 THR A O 1
ATOM 4536 N N . LEU A 1 584 ? 2.309 17.391 0.441 1 95.75 584 LEU A N 1
ATOM 4537 C CA . LEU A 1 584 ? 2.629 18.734 -0.056 1 95.75 584 LEU A CA 1
ATOM 4538 C C . LEU A 1 584 ? 3.541 18.641 -1.276 1 95.75 584 LEU A C 1
ATOM 4540 O O . LEU A 1 584 ? 3.332 19.359 -2.26 1 95.75 584 LEU A O 1
ATOM 4544 N N . HIS A 1 585 ? 4.527 17.797 -1.238 1 97.25 585 HIS A N 1
ATOM 4545 C CA . HIS A 1 585 ? 5.492 17.703 -2.326 1 97.25 585 HIS A CA 1
ATOM 4546 C C . HIS A 1 585 ? 4.887 17.016 -3.547 1 97.25 585 HIS A C 1
ATOM 4548 O O . HIS A 1 585 ? 5.152 17.422 -4.684 1 97.25 585 HIS A O 1
ATOM 4554 N N . SER A 1 586 ? 4.066 16 -3.314 1 96.88 586 SER A N 1
ATOM 4555 C CA . SER A 1 586 ? 3.434 15.344 -4.449 1 96.88 586 SER A CA 1
ATOM 4556 C C . SER A 1 586 ? 2.438 16.266 -5.145 1 96.88 586 SER A C 1
ATOM 4558 O O . SER A 1 586 ? 2.266 16.203 -6.363 1 96.88 586 SER A O 1
ATOM 4560 N N . ARG A 1 587 ? 1.75 17.094 -4.383 1 95.25 587 ARG A N 1
ATOM 4561 C CA . ARG A 1 587 ? 0.851 18.094 -4.977 1 95.25 587 ARG A CA 1
ATOM 4562 C C . ARG A 1 587 ? 1.586 18.969 -5.984 1 95.25 587 ARG A C 1
ATOM 4564 O O . ARG A 1 587 ? 1.086 19.203 -7.086 1 95.25 587 ARG A O 1
ATOM 4571 N N . TRP A 1 588 ? 2.758 19.453 -5.547 1 96.19 588 TRP A N 1
ATOM 4572 C CA . TRP A 1 588 ? 3.553 20.281 -6.441 1 96.19 588 TRP A CA 1
ATOM 4573 C C . TRP A 1 588 ? 3.902 19.531 -7.719 1 96.19 588 TRP A C 1
ATOM 4575 O O . TRP A 1 588 ? 3.803 20.094 -8.82 1 96.19 588 TRP A O 1
ATOM 4585 N N . LEU A 1 589 ? 4.246 18.281 -7.578 1 97.75 589 LEU A N 1
ATOM 4586 C CA . LEU A 1 589 ? 4.562 17.438 -8.727 1 97.75 589 LEU A CA 1
ATOM 4587 C C . LEU A 1 589 ? 3.34 17.266 -9.625 1 97.75 589 LEU A C 1
ATOM 4589 O O . LEU A 1 589 ? 3.428 17.453 -10.844 1 97.75 589 LEU A O 1
ATOM 4593 N N . ARG A 1 590 ? 2.244 16.969 -9.109 1 95.75 590 ARG A N 1
ATOM 4594 C CA . ARG A 1 590 ? 1.026 16.734 -9.883 1 95.75 590 ARG A CA 1
ATOM 4595 C C . ARG A 1 590 ? 0.57 18 -10.578 1 95.75 590 ARG A C 1
ATOM 4597 O O . ARG A 1 590 ? 0.13 17.969 -11.734 1 95.75 590 ARG A O 1
ATOM 4604 N N . GLU A 1 591 ? 0.669 19.094 -9.867 1 94.62 591 GLU A N 1
ATOM 4605 C CA . GLU A 1 591 ? 0.239 20.375 -10.414 1 94.62 591 GLU A CA 1
ATOM 4606 C C . GLU A 1 591 ? 1.042 20.734 -11.664 1 94.62 591 GLU A C 1
ATOM 4608 O O . GLU A 1 591 ? 0.54 21.438 -12.547 1 94.62 591 GLU A O 1
ATOM 4613 N N . HIS A 1 592 ? 2.258 20.266 -11.734 1 96.38 592 HIS A N 1
ATOM 4614 C CA . HIS A 1 592 ? 3.129 20.672 -12.828 1 96.38 592 HIS A CA 1
ATOM 4615 C C . HIS A 1 592 ? 3.271 19.562 -13.859 1 96.38 592 HIS A C 1
ATOM 4617 O O . HIS A 1 592 ? 3.967 19.719 -14.867 1 96.38 592 HIS A O 1
ATOM 4623 N N . ALA A 1 593 ? 2.689 18.422 -13.562 1 95.62 593 ALA A N 1
ATOM 4624 C CA . ALA A 1 593 ? 2.727 17.344 -14.539 1 95.62 593 ALA A CA 1
ATOM 4625 C C . ALA A 1 593 ? 1.983 17.719 -15.812 1 95.62 593 ALA A C 1
ATOM 4627 O O . ALA A 1 593 ? 0.948 18.391 -15.758 1 95.62 593 ALA A O 1
ATOM 4628 N N . PRO A 1 594 ? 2.51 17.297 -17.016 1 93.69 594 PRO A N 1
ATOM 4629 C CA . PRO A 1 594 ? 1.802 17.609 -18.25 1 93.69 594 PRO A CA 1
ATOM 4630 C C . PRO A 1 594 ? 0.434 16.938 -18.344 1 93.69 594 PRO A C 1
ATOM 4632 O O . PRO A 1 594 ? 0.25 15.836 -17.812 1 93.69 594 PRO A O 1
ATOM 4635 N N . ASP A 1 595 ? -0.479 17.5 -19.078 1 86.12 595 ASP A N 1
ATOM 4636 C CA . ASP A 1 595 ? -1.853 17.016 -19.172 1 86.12 595 ASP A CA 1
ATOM 4637 C C . ASP A 1 595 ? -1.981 15.945 -20.25 1 86.12 595 ASP A C 1
ATOM 4639 O O . ASP A 1 595 ? -3.031 15.312 -20.391 1 86.12 595 ASP A O 1
ATOM 4643 N N . ASP A 1 596 ? -0.954 15.68 -20.984 1 86.81 596 ASP A N 1
ATOM 4644 C CA . ASP A 1 596 ? -1.056 14.805 -22.141 1 86.81 596 ASP A CA 1
ATOM 4645 C C . ASP A 1 596 ? -0.873 13.336 -21.75 1 86.81 596 ASP A C 1
ATOM 4647 O O . ASP A 1 596 ? -0.791 12.461 -22.609 1 86.81 596 ASP A O 1
ATOM 4651 N N . GLY A 1 597 ? -0.77 13.078 -20.453 1 83.69 597 GLY A N 1
ATOM 4652 C CA . GLY A 1 597 ? -0.661 11.711 -19.984 1 83.69 597 GLY A CA 1
ATOM 4653 C C . GLY A 1 597 ? 0.738 11.141 -20.125 1 83.69 597 GLY A C 1
ATOM 4654 O O . GLY A 1 597 ? 0.977 9.977 -19.797 1 83.69 597 GLY A O 1
ATOM 4655 N N . SER A 1 598 ? 1.713 11.914 -20.469 1 91.25 598 SER A N 1
ATOM 4656 C CA . SER A 1 598 ? 3.08 11.445 -20.672 1 91.25 598 SER A CA 1
ATOM 4657 C C . SER A 1 598 ? 3.785 11.211 -19.344 1 91.25 598 SER A C 1
ATOM 4659 O O . SER A 1 598 ? 4.844 10.578 -19.297 1 91.25 598 SER A O 1
ATOM 4661 N N . VAL A 1 599 ? 3.211 11.766 -18.266 1 95.19 599 VAL A N 1
ATOM 4662 C CA . VAL A 1 599 ? 3.805 11.625 -16.938 1 95.19 599 VAL A CA 1
ATOM 4663 C C . VAL A 1 599 ? 2.736 11.195 -15.93 1 95.19 599 VAL A C 1
ATOM 4665 O O . VAL A 1 599 ? 1.612 11.703 -15.961 1 95.19 599 VAL A O 1
ATOM 4668 N N . SER A 1 600 ? 3.01 10.188 -15.188 1 94.06 600 SER A N 1
ATOM 4669 C CA . SER A 1 600 ? 2.178 9.773 -14.062 1 94.06 600 SER A CA 1
ATOM 4670 C C . SER A 1 600 ? 2.895 9.992 -12.734 1 94.06 600 SER A C 1
ATOM 4672 O O . SER A 1 600 ? 4.094 9.727 -12.617 1 94.06 600 SER A O 1
ATOM 4674 N N . VAL A 1 601 ? 2.232 10.586 -11.75 1 96.5 601 VAL A N 1
ATOM 4675 C CA . VAL A 1 601 ? 2.764 10.844 -10.414 1 96.5 601 VAL A CA 1
ATOM 4676 C C . VAL A 1 601 ? 1.943 10.078 -9.375 1 96.5 601 VAL A C 1
ATOM 4678 O O . VAL A 1 601 ? 0.728 10.266 -9.273 1 96.5 601 VAL A O 1
ATOM 4681 N N . ARG A 1 602 ? 2.621 9.258 -8.609 1 95.44 602 ARG A N 1
ATOM 4682 C CA . ARG A 1 602 ? 1.912 8.453 -7.617 1 95.44 602 ARG A CA 1
ATOM 4683 C C . ARG A 1 602 ? 2.656 8.453 -6.285 1 95.44 602 ARG A C 1
ATOM 4685 O O . ARG A 1 602 ? 3.818 8.047 -6.219 1 95.44 602 ARG A O 1
ATOM 4692 N N . THR A 1 603 ? 1.975 8.883 -5.215 1 96.19 603 THR A N 1
ATOM 4693 C CA . THR A 1 603 ? 2.543 8.812 -3.873 1 96.19 603 THR A CA 1
ATOM 4694 C C . THR A 1 603 ? 2.447 7.391 -3.318 1 96.19 603 THR A C 1
ATOM 4696 O O . THR A 1 603 ? 1.373 6.789 -3.328 1 96.19 603 THR A O 1
ATOM 4699 N N . ARG A 1 604 ? 3.529 6.859 -2.822 1 96.06 604 ARG A N 1
ATOM 4700 C CA . ARG A 1 604 ? 3.559 5.473 -2.367 1 96.06 604 ARG A CA 1
ATOM 4701 C C . ARG A 1 604 ? 3.504 5.395 -0.845 1 96.06 604 ARG A C 1
ATOM 4703 O O . ARG A 1 604 ? 4.312 4.703 -0.224 1 96.06 604 ARG A O 1
ATOM 4710 N N . ASP A 1 605 ? 2.568 6.07 -0.292 1 93 605 ASP A N 1
ATOM 4711 C CA . ASP A 1 605 ? 2.453 6.129 1.162 1 93 605 ASP A CA 1
ATOM 4712 C C . ASP A 1 605 ? 1.721 4.902 1.704 1 93 605 ASP A C 1
ATOM 4714 O O . ASP A 1 605 ? 1.931 4.504 2.852 1 93 605 ASP A O 1
ATOM 4718 N N . SER A 1 606 ? 0.903 4.262 0.902 1 96.44 606 SER A N 1
ATOM 4719 C CA . SER A 1 606 ? 0.139 3.113 1.376 1 96.44 606 SER A CA 1
ATOM 4720 C C . SER A 1 606 ? 0.79 1.802 0.948 1 96.44 606 SER A C 1
ATOM 4722 O O . SER A 1 606 ? 0.46 0.738 1.476 1 96.44 606 SER A O 1
ATOM 4724 N N . ASP A 1 607 ? 1.688 1.881 0.014 1 97.31 607 ASP A N 1
ATOM 4725 C CA . ASP A 1 607 ? 2.102 0.611 -0.576 1 97.31 607 ASP A CA 1
ATOM 4726 C C . ASP A 1 607 ? 3.594 0.366 -0.36 1 97.31 607 ASP A C 1
ATOM 4728 O O . ASP A 1 607 ? 4.121 -0.674 -0.761 1 97.31 607 ASP A O 1
ATOM 4732 N N . MET A 1 608 ? 4.273 1.252 0.299 1 97.44 608 MET A N 1
ATOM 4733 C CA . MET A 1 608 ? 5.715 1.093 0.478 1 97.44 608 MET A CA 1
ATOM 4734 C C . MET A 1 608 ? 6.113 1.336 1.93 1 97.44 608 MET A C 1
ATOM 4736 O O . MET A 1 608 ? 5.562 2.219 2.59 1 97.44 608 MET A O 1
ATOM 4740 N N . CYS A 1 609 ? 6.969 0.539 2.451 1 97.81 609 CYS A N 1
ATOM 4741 C CA . CYS A 1 609 ? 7.621 0.738 3.74 1 97.81 609 CYS A CA 1
ATOM 4742 C C . CYS A 1 609 ? 9.141 0.733 3.588 1 97.81 609 CYS A C 1
ATOM 4744 O O . CYS A 1 609 ? 9.656 0.416 2.518 1 97.81 609 CYS A O 1
ATOM 4746 N N . GLY A 1 610 ? 9.891 1.191 4.629 1 97.56 610 GLY A N 1
ATOM 4747 C CA . GLY A 1 610 ? 11.336 1.27 4.496 1 97.56 610 GLY A CA 1
ATOM 4748 C C . GLY A 1 610 ? 12.07 1.006 5.797 1 97.56 610 GLY A C 1
ATOM 4749 O O . GLY A 1 610 ? 11.539 1.271 6.879 1 97.56 610 GLY A O 1
ATOM 4750 N N . VAL A 1 611 ? 13.258 0.456 5.719 1 98.62 611 VAL A N 1
ATOM 4751 C CA . VAL A 1 611 ? 14.164 0.247 6.84 1 98.62 611 VAL A CA 1
ATOM 4752 C C . VAL A 1 611 ? 15.555 0.775 6.484 1 98.62 611 VAL A C 1
ATOM 4754 O O . VAL A 1 611 ? 16.141 0.379 5.469 1 98.62 611 VAL A O 1
ATOM 4757 N N . GLY A 1 612 ? 16.016 1.703 7.227 1 98.56 612 GLY A N 1
ATOM 4758 C CA . GLY A 1 612 ? 17.422 2.068 7.133 1 98.56 612 GLY A CA 1
ATOM 4759 C C . GLY A 1 612 ? 18.328 1.168 7.953 1 98.56 612 GLY A C 1
ATOM 4760 O O . GLY A 1 612 ? 18.016 0.847 9.102 1 98.56 612 GLY A O 1
ATOM 4761 N N . VAL A 1 613 ? 19.328 0.657 7.363 1 98.81 613 VAL A N 1
ATOM 4762 C CA . VAL A 1 613 ? 20.375 -0.103 8.055 1 98.81 613 VAL A CA 1
ATOM 4763 C C . VAL A 1 613 ? 21.688 0.65 7.988 1 98.81 613 VAL A C 1
ATOM 4765 O O . VAL A 1 613 ? 22.328 0.708 6.93 1 98.81 613 VAL A O 1
ATOM 4768 N N . PHE A 1 614 ? 22.094 1.134 9.125 1 98.69 614 PHE A N 1
ATOM 4769 C CA . PHE A 1 614 ? 23.203 2.076 9.148 1 98.69 614 PHE A CA 1
ATOM 4770 C C . PHE A 1 614 ? 24.25 1.653 10.172 1 98.69 614 PHE A C 1
ATOM 4772 O O . PHE A 1 614 ? 23.906 1.062 11.203 1 98.69 614 PHE A O 1
ATOM 4779 N N . GLY A 1 615 ? 25.484 1.98 9.961 1 98.5 615 GLY A N 1
ATOM 4780 C CA . GLY A 1 615 ? 26.594 1.71 10.867 1 98.5 615 GLY A CA 1
ATOM 4781 C C . GLY A 1 615 ? 27.734 0.951 10.211 1 98.5 615 GLY A C 1
ATOM 4782 O O . GLY A 1 615 ? 27.578 0.419 9.109 1 98.5 615 GLY A O 1
ATOM 4783 N N . PRO A 1 616 ? 28.844 0.904 10.844 1 98.06 616 PRO A N 1
ATOM 4784 C CA . PRO A 1 616 ? 30.031 0.271 10.258 1 98.06 616 PRO A CA 1
ATOM 4785 C C . PRO A 1 616 ? 29.812 -1.202 9.922 1 98.06 616 PRO A C 1
ATOM 4787 O O . PRO A 1 616 ? 30.438 -1.733 9.008 1 98.06 616 PRO A O 1
ATOM 4790 N N . ASP A 1 617 ? 28.906 -1.882 10.594 1 98.44 617 ASP A N 1
ATOM 4791 C CA . ASP A 1 617 ? 28.672 -3.309 10.375 1 98.44 617 ASP A CA 1
ATOM 4792 C C . ASP A 1 617 ? 27.484 -3.545 9.445 1 98.44 617 ASP A C 1
ATOM 4794 O O . ASP A 1 617 ? 27.078 -4.688 9.242 1 98.44 617 ASP A O 1
ATOM 4798 N N . SER A 1 618 ? 26.906 -2.494 8.914 1 98.56 618 SER A N 1
ATOM 4799 C CA . SER A 1 618 ? 25.719 -2.602 8.086 1 98.56 618 SER A CA 1
ATOM 4800 C C . SER A 1 618 ? 25.969 -3.484 6.867 1 98.56 618 SER A C 1
ATOM 4802 O O . SER A 1 618 ? 25.109 -4.305 6.504 1 98.56 618 SER A O 1
ATOM 4804 N N . ARG A 1 619 ? 27.125 -3.332 6.18 1 98.31 619 ARG A N 1
ATOM 4805 C CA . ARG A 1 619 ? 27.453 -4.129 5.004 1 98.31 619 ARG A CA 1
ATOM 4806 C C . ARG A 1 619 ? 27.5 -5.613 5.344 1 98.31 619 ARG A C 1
ATOM 4808 O O . ARG A 1 619 ? 27 -6.445 4.59 1 98.31 619 ARG A O 1
ATOM 4815 N N . ALA A 1 620 ? 28.141 -5.914 6.449 1 97.94 620 ALA A N 1
ATOM 4816 C CA . ALA A 1 620 ? 28.25 -7.312 6.863 1 97.94 620 ALA A CA 1
ATOM 4817 C C . ALA A 1 620 ? 26.875 -7.926 7.113 1 97.94 620 ALA A C 1
ATOM 4819 O O . ALA A 1 620 ? 26.594 -9.047 6.68 1 97.94 620 ALA A O 1
ATOM 4820 N N . VAL A 1 621 ? 26.047 -7.199 7.828 1 98.38 621 VAL A N 1
ATOM 4821 C CA . VAL A 1 621 ? 24.703 -7.668 8.148 1 98.38 621 VAL A CA 1
ATOM 4822 C C . VAL A 1 621 ? 23.922 -7.941 6.855 1 98.38 621 VAL A C 1
ATOM 4824 O O . VAL A 1 621 ? 23.359 -9.023 6.68 1 98.38 621 VAL A O 1
ATOM 4827 N N . LEU A 1 622 ? 23.906 -7.016 5.914 1 98.38 622 LEU A N 1
ATOM 4828 C CA . LEU A 1 622 ? 23.078 -7.098 4.723 1 98.38 622 LEU A CA 1
ATOM 4829 C C . LEU A 1 622 ? 23.656 -8.086 3.721 1 98.38 622 LEU A C 1
ATOM 4831 O O . LEU A 1 622 ? 22.906 -8.734 2.979 1 98.38 622 LEU A O 1
ATOM 4835 N N . SER A 1 623 ? 25 -8.188 3.66 1 97.69 623 SER A N 1
ATOM 4836 C CA . SER A 1 623 ? 25.641 -9.078 2.697 1 97.69 623 SER A CA 1
ATOM 4837 C C . SER A 1 623 ? 25.203 -10.523 2.906 1 97.69 623 SER A C 1
ATOM 4839 O O . SER A 1 623 ? 25.156 -11.312 1.956 1 97.69 623 SER A O 1
ATOM 4841 N N . SER A 1 624 ? 24.875 -10.836 4.078 1 95.19 624 SER A N 1
ATOM 4842 C CA . SER A 1 624 ? 24.453 -12.203 4.371 1 95.19 624 SER A CA 1
ATOM 4843 C C . SER A 1 624 ? 23.047 -12.469 3.854 1 95.19 624 SER A C 1
ATOM 4845 O O . SER A 1 624 ? 22.641 -13.625 3.734 1 95.19 624 SER A O 1
ATOM 4847 N N . LEU A 1 625 ? 22.297 -11.461 3.531 1 96.88 625 LEU A N 1
ATOM 4848 C CA . LEU A 1 625 ? 20.875 -11.578 3.201 1 96.88 625 LEU A CA 1
ATOM 4849 C C . LEU A 1 625 ? 20.656 -11.344 1.712 1 96.88 625 LEU A C 1
ATOM 4851 O O . LEU A 1 625 ? 19.641 -11.781 1.162 1 96.88 625 LEU A O 1
ATOM 4855 N N . VAL A 1 626 ? 21.531 -10.625 1.066 1 95.12 626 VAL A N 1
ATOM 4856 C CA . VAL A 1 626 ? 21.234 -10.141 -0.275 1 95.12 626 VAL A CA 1
ATOM 4857 C C . VAL A 1 626 ? 22.125 -10.852 -1.295 1 95.12 626 VAL A C 1
ATOM 4859 O O . VAL A 1 626 ? 23.266 -11.195 -0.994 1 95.12 626 VAL A O 1
ATOM 4862 N N . GLU A 1 627 ? 21.656 -11.023 -2.488 1 84.44 627 GLU A N 1
ATOM 4863 C CA . GLU A 1 627 ? 22.406 -11.648 -3.572 1 84.44 627 GLU A CA 1
ATOM 4864 C C . GLU A 1 627 ? 23.328 -10.648 -4.246 1 84.44 627 GLU A C 1
ATOM 4866 O O . GLU A 1 627 ? 24.375 -11.031 -4.777 1 84.44 627 GLU A O 1
ATOM 4871 N N . THR A 1 628 ? 22.969 -9.438 -4.129 1 91.69 628 THR A N 1
ATOM 4872 C CA . THR A 1 628 ? 23.719 -8.375 -4.777 1 91.69 628 THR A CA 1
ATOM 4873 C C . THR A 1 628 ? 25.047 -8.125 -4.051 1 91.69 628 THR A C 1
ATOM 4875 O O . THR A 1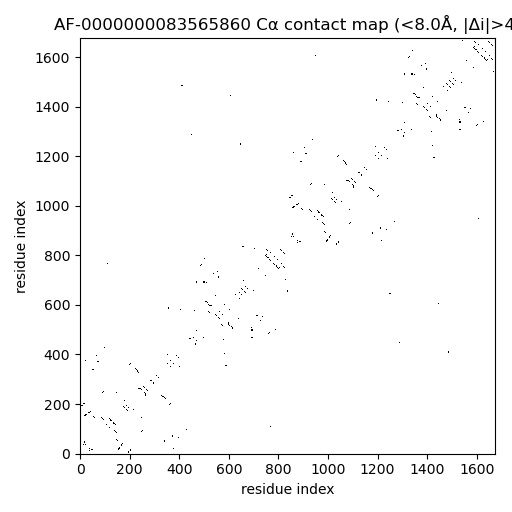 628 ? 25.094 -8.164 -2.822 1 91.69 628 THR A O 1
ATOM 4878 N N . ASP A 1 629 ? 26.125 -7.855 -4.82 1 96.12 629 ASP A N 1
ATOM 4879 C CA . ASP A 1 629 ? 27.422 -7.473 -4.273 1 96.12 629 ASP A CA 1
ATOM 4880 C C . ASP A 1 629 ? 27.375 -6.055 -3.711 1 96.12 629 ASP A C 1
ATOM 4882 O O . ASP A 1 629 ? 27.125 -5.098 -4.445 1 96.12 629 ASP A O 1
ATOM 4886 N N . LEU A 1 630 ? 27.672 -5.934 -2.42 1 97.69 630 LEU A N 1
ATOM 4887 C CA . LEU A 1 630 ? 27.531 -4.645 -1.749 1 97.69 630 LEU A CA 1
ATOM 4888 C C . LEU A 1 630 ? 28.875 -3.932 -1.661 1 97.69 630 LEU A C 1
ATOM 4890 O O . LEU A 1 630 ? 29.016 -2.941 -0.938 1 97.69 630 LEU A O 1
ATOM 4894 N N . SER A 1 631 ? 29.844 -4.41 -2.387 1 96.94 631 SER A N 1
ATOM 4895 C CA . SER A 1 631 ? 31.141 -3.746 -2.412 1 96.94 631 SER A CA 1
ATOM 4896 C C . SER A 1 631 ? 31.031 -2.352 -3.018 1 96.94 631 SER A C 1
ATOM 4898 O O . SER A 1 631 ? 30.078 -2.053 -3.742 1 96.94 631 SER A O 1
ATOM 4900 N N . ASN A 1 632 ? 31.953 -1.52 -2.764 1 96.69 632 ASN A N 1
ATOM 4901 C CA . ASN A 1 632 ? 31.953 -0.148 -3.264 1 96.69 632 ASN A CA 1
ATOM 4902 C C . ASN A 1 632 ? 32 -0.108 -4.789 1 96.69 632 ASN A C 1
ATOM 4904 O O . ASN A 1 632 ? 31.453 0.806 -5.402 1 96.69 632 ASN A O 1
ATOM 4908 N N . ASP A 1 633 ? 32.594 -1.067 -5.359 1 96.38 633 ASP A N 1
ATOM 4909 C CA . ASP A 1 633 ? 32.688 -1.114 -6.812 1 96.38 633 ASP A CA 1
ATOM 4910 C C . ASP A 1 633 ? 31.359 -1.511 -7.438 1 96.38 633 ASP A C 1
ATOM 4912 O O . ASP A 1 633 ? 30.938 -0.926 -8.438 1 96.38 633 ASP A O 1
ATOM 4916 N N . ALA A 1 634 ? 30.703 -2.473 -6.852 1 96.62 634 ALA A N 1
ATOM 4917 C CA . ALA A 1 634 ? 29.484 -3.027 -7.418 1 96.62 634 ALA A CA 1
ATOM 4918 C C . ALA A 1 634 ? 28.266 -2.201 -7.016 1 96.62 634 ALA A C 1
ATOM 4920 O O . ALA A 1 634 ? 27.25 -2.201 -7.711 1 96.62 634 ALA A O 1
ATOM 4921 N N . PHE A 1 635 ? 28.375 -1.543 -5.93 1 97.69 635 PHE A N 1
ATOM 4922 C CA . PHE A 1 635 ? 27.297 -0.731 -5.383 1 97.69 635 PHE A CA 1
ATOM 4923 C C . PHE A 1 635 ? 27.828 0.584 -4.832 1 97.69 635 PHE A C 1
ATOM 4925 O O . PHE A 1 635 ? 27.812 0.809 -3.619 1 97.69 635 PHE A O 1
ATOM 4932 N N . PRO A 1 636 ? 28.219 1.459 -5.707 1 97.12 636 PRO A N 1
ATOM 4933 C CA . PRO A 1 636 ? 28.859 2.705 -5.277 1 97.12 636 PRO A CA 1
ATOM 4934 C C . PRO A 1 636 ? 27.922 3.621 -4.512 1 97.12 636 PRO A C 1
ATOM 4936 O O . PRO A 1 636 ? 26.703 3.486 -4.621 1 97.12 636 PRO A O 1
ATOM 4939 N N . PHE A 1 637 ? 28.547 4.531 -3.762 1 96.75 637 PHE A N 1
ATOM 4940 C CA . PHE A 1 637 ? 27.797 5.555 -3.047 1 96.75 637 PHE A CA 1
ATOM 4941 C C . PHE A 1 637 ? 26.891 6.324 -4 1 96.75 637 PHE A C 1
ATOM 4943 O O . PHE A 1 637 ? 27.281 6.625 -5.129 1 96.75 637 PHE A O 1
ATOM 4950 N N . TYR A 1 638 ? 25.594 6.57 -3.592 1 97.56 638 TYR A N 1
ATOM 4951 C CA . TYR A 1 638 ? 24.578 7.328 -4.332 1 97.56 638 TYR A CA 1
ATOM 4952 C C . TYR A 1 638 ? 24.109 6.555 -5.559 1 97.56 638 TYR A C 1
ATOM 4954 O O . TYR A 1 638 ? 23.953 7.129 -6.641 1 97.56 638 TYR A O 1
ATOM 4962 N N . THR A 1 639 ? 23.938 5.301 -5.43 1 98.25 639 THR A N 1
ATOM 4963 C CA . THR A 1 639 ? 23.297 4.453 -6.426 1 98.25 639 THR A CA 1
ATOM 4964 C C . THR A 1 639 ? 22.172 3.637 -5.801 1 98.25 639 THR A C 1
ATOM 4966 O O . THR A 1 639 ? 22.047 3.568 -4.574 1 98.25 639 THR A O 1
ATOM 4969 N N . ALA A 1 640 ? 21.312 3.117 -6.621 1 98.38 640 ALA A N 1
ATOM 4970 C CA . ALA A 1 640 ? 20.172 2.309 -6.211 1 98.38 640 ALA A CA 1
ATOM 4971 C C . ALA A 1 640 ? 20.094 1.021 -7.023 1 98.38 640 ALA A C 1
ATOM 4973 O O . ALA A 1 640 ? 20.438 1.003 -8.203 1 98.38 640 ALA A O 1
ATOM 4974 N N . GLN A 1 641 ? 19.688 0.011 -6.43 1 97.56 641 GLN A N 1
ATOM 4975 C CA . GLN A 1 641 ? 19.453 -1.258 -7.117 1 97.56 641 GLN A CA 1
ATOM 4976 C C . GLN A 1 641 ? 18.203 -1.947 -6.602 1 97.56 641 GLN A C 1
ATOM 4978 O O . GLN A 1 641 ? 17.906 -1.895 -5.406 1 97.56 641 GLN A O 1
ATOM 4983 N N . GLU A 1 642 ? 17.422 -2.523 -7.488 1 96.88 642 GLU A N 1
ATOM 4984 C CA . GLU A 1 642 ? 16.344 -3.432 -7.129 1 96.88 642 GLU A CA 1
ATOM 4985 C C . GLU A 1 642 ? 16.844 -4.871 -7.039 1 96.88 642 GLU A C 1
ATOM 4987 O O . GLU A 1 642 ? 17.5 -5.363 -7.953 1 96.88 642 GLU A O 1
ATOM 4992 N N . THR A 1 643 ? 16.578 -5.492 -5.934 1 96.88 643 THR A N 1
ATOM 4993 C CA . THR A 1 643 ? 17.078 -6.836 -5.676 1 96.88 643 THR A CA 1
ATOM 4994 C C . THR A 1 643 ? 16.219 -7.547 -4.637 1 96.88 643 THR A C 1
ATOM 4996 O O . THR A 1 643 ? 15.039 -7.23 -4.48 1 96.88 643 THR A O 1
ATOM 4999 N N . TYR A 1 644 ? 16.75 -8.562 -4.027 1 97.5 644 TYR A N 1
ATOM 5000 C CA . TYR A 1 644 ? 16 -9.344 -3.041 1 97.5 644 TYR A CA 1
ATOM 5001 C C . TYR A 1 644 ? 16.844 -9.547 -1.781 1 97.5 644 TYR A C 1
ATOM 5003 O O . TYR A 1 644 ? 18.047 -9.797 -1.858 1 97.5 644 TYR A O 1
ATOM 5011 N N . LEU A 1 645 ? 16.281 -9.312 -0.637 1 97.75 645 LEU A N 1
ATOM 5012 C CA . LEU A 1 645 ? 16.781 -9.891 0.608 1 97.75 645 LEU A CA 1
ATOM 5013 C C . LEU A 1 645 ? 16.109 -11.227 0.896 1 97.75 645 LEU A C 1
ATOM 5015 O O . LEU A 1 645 ? 14.953 -11.273 1.294 1 97.75 645 LEU A O 1
ATOM 5019 N N . GLU A 1 646 ? 16.906 -12.258 0.726 1 96.94 646 GLU A N 1
ATOM 5020 C CA . GLU A 1 646 ? 16.297 -13.578 0.638 1 96.94 646 GLU A CA 1
ATOM 5021 C C . GLU A 1 646 ? 15.148 -13.594 -0.356 1 96.94 646 GLU A C 1
ATOM 5023 O O . GLU A 1 646 ? 15.328 -13.258 -1.53 1 96.94 646 GLU A O 1
ATOM 5028 N N . SER A 1 647 ? 13.891 -13.727 0.182 1 96.75 647 SER A N 1
ATOM 5029 C CA . SER A 1 647 ? 12.742 -13.82 -0.714 1 96.75 647 SER A CA 1
ATOM 5030 C C . SER A 1 647 ? 12 -12.492 -0.811 1 96.75 647 SER A C 1
ATOM 5032 O O . SER A 1 647 ? 11.023 -12.375 -1.549 1 96.75 647 SER A O 1
ATOM 5034 N N . VAL A 1 648 ? 12.414 -11.422 -0.158 1 97.81 648 VAL A N 1
ATOM 5035 C CA . VAL A 1 648 ? 11.688 -10.156 -0.083 1 97.81 648 VAL A CA 1
ATOM 5036 C C . VAL A 1 648 ? 12.195 -9.203 -1.164 1 97.81 648 VAL A C 1
ATOM 5038 O O . VAL A 1 648 ? 13.375 -8.844 -1.18 1 97.81 648 VAL A O 1
ATOM 5041 N N . PRO A 1 649 ? 11.375 -8.781 -2.084 1 97.75 649 PRO A N 1
ATOM 5042 C CA . PRO A 1 649 ? 11.805 -7.773 -3.057 1 97.75 649 PRO A CA 1
ATOM 5043 C C . PRO A 1 649 ? 12.07 -6.41 -2.418 1 97.75 649 PRO A C 1
ATOM 5045 O O . PRO A 1 649 ? 11.266 -5.941 -1.604 1 97.75 649 PRO A O 1
ATOM 5048 N N . VAL A 1 650 ? 13.188 -5.777 -2.771 1 98.06 650 VAL A N 1
ATOM 5049 C CA . VAL A 1 650 ? 13.539 -4.5 -2.154 1 98.06 650 VAL A CA 1
ATOM 5050 C C . VAL A 1 650 ? 14.164 -3.574 -3.195 1 98.06 650 VAL A C 1
ATOM 5052 O O . VAL A 1 650 ? 14.719 -4.039 -4.195 1 98.06 650 VAL A O 1
ATOM 5055 N N . THR A 1 651 ? 13.992 -2.332 -3.049 1 98.12 651 THR A N 1
ATOM 5056 C CA . THR A 1 651 ? 14.82 -1.279 -3.629 1 98.12 651 THR A CA 1
ATOM 5057 C C . THR A 1 651 ? 15.812 -0.75 -2.605 1 98.12 651 THR A C 1
ATOM 5059 O O . THR A 1 651 ? 15.422 -0.247 -1.55 1 98.12 651 THR A O 1
ATOM 5062 N N . MET A 1 652 ? 17.078 -0.899 -2.877 1 98.38 652 MET A N 1
ATOM 5063 C CA . MET A 1 652 ? 18.141 -0.478 -1.956 1 98.38 652 MET A CA 1
ATOM 5064 C C . MET A 1 652 ? 18.797 0.81 -2.436 1 98.38 652 MET A C 1
ATOM 5066 O O . MET A 1 652 ? 19.172 0.923 -3.605 1 98.38 652 MET A O 1
ATOM 5070 N N . LEU A 1 653 ? 18.875 1.745 -1.638 1 98.44 653 LEU A N 1
ATOM 5071 C CA . LEU A 1 653 ? 19.625 2.98 -1.878 1 98.44 653 LEU A CA 1
ATOM 5072 C C . LEU A 1 653 ? 20.859 3.051 -1.002 1 98.44 653 LEU A C 1
ATOM 5074 O O . LEU A 1 653 ? 20.766 2.969 0.225 1 98.44 653 LEU A O 1
ATOM 5078 N N . ARG A 1 654 ? 22.031 3.189 -1.63 1 98.38 654 ARG A N 1
ATOM 5079 C CA . ARG A 1 654 ? 23.266 3.346 -0.851 1 98.38 654 ARG A CA 1
ATOM 5080 C C . ARG A 1 654 ? 23.438 4.793 -0.406 1 98.38 654 ARG A C 1
ATOM 5082 O O . ARG A 1 654 ? 24.172 5.555 -1.043 1 98.38 654 ARG A O 1
ATOM 5089 N N . LEU A 1 655 ? 22.875 5.117 0.63 1 95.94 655 LEU A N 1
ATOM 5090 C CA . LEU A 1 655 ? 22.938 6.398 1.328 1 95.94 655 LEU A CA 1
ATOM 5091 C C . LEU A 1 655 ? 22.5 6.25 2.779 1 95.94 655 LEU A C 1
ATOM 5093 O O . LEU A 1 655 ? 22 5.195 3.176 1 95.94 655 LEU A O 1
ATOM 5097 N N . SER A 1 656 ? 22.75 7.199 3.572 1 96.19 656 SER A N 1
ATOM 5098 C CA . SER A 1 656 ? 22.391 7.16 4.988 1 96.19 656 SER A CA 1
ATOM 5099 C C . SER A 1 656 ? 22.141 8.562 5.535 1 96.19 656 SER A C 1
ATOM 5101 O O . SER A 1 656 ? 23 9.445 5.418 1 96.19 656 SER A O 1
ATOM 5103 N N . TYR A 1 657 ? 21.016 8.695 6.117 1 95.12 657 TYR A N 1
ATOM 5104 C CA . TYR A 1 657 ? 20.688 9.961 6.762 1 95.12 657 TYR A CA 1
ATOM 5105 C C . TYR A 1 657 ? 21.344 10.062 8.133 1 95.12 657 TYR A C 1
ATOM 5107 O O . TYR A 1 657 ? 21.422 11.148 8.711 1 95.12 657 TYR A O 1
ATOM 5115 N N . ALA A 1 658 ? 21.969 8.961 8.633 1 97 658 ALA A N 1
ATOM 5116 C CA . ALA A 1 658 ? 22.656 8.953 9.922 1 97 658 ALA A CA 1
ATOM 5117 C C . ALA A 1 658 ? 24.109 9.383 9.75 1 97 658 ALA A C 1
ATOM 5119 O O . ALA A 1 658 ? 24.797 9.672 10.734 1 97 658 ALA A O 1
ATOM 5120 N N . GLY A 1 659 ? 24.562 9.453 8.516 1 96.88 659 GLY A N 1
ATOM 5121 C CA . GLY A 1 659 ? 25.938 9.859 8.266 1 96.88 659 GLY A CA 1
ATOM 5122 C C . GLY A 1 659 ? 26.953 8.75 8.516 1 96.88 659 GLY A C 1
ATOM 5123 O O . GLY A 1 659 ? 28.078 9.016 8.914 1 96.88 659 GLY A O 1
ATOM 5124 N N . GLU A 1 660 ? 26.516 7.531 8.367 1 97.06 660 GLU A N 1
ATOM 5125 C CA . GLU A 1 660 ? 27.328 6.324 8.461 1 97.06 660 GLU A CA 1
ATOM 5126 C C . GLU A 1 660 ? 27.188 5.469 7.203 1 97.06 660 GLU A C 1
ATOM 5128 O O . GLU A 1 660 ? 26.359 5.75 6.34 1 97.06 660 GLU A O 1
ATOM 5133 N N . LEU A 1 661 ? 28.094 4.48 7.109 1 98.06 661 LEU A N 1
ATOM 5134 C CA . LEU A 1 661 ? 27.859 3.459 6.098 1 98.06 661 LEU A CA 1
ATOM 5135 C C . LEU A 1 661 ? 26.438 2.891 6.223 1 98.06 661 LEU A C 1
ATOM 5137 O O . LEU A 1 661 ? 25.969 2.654 7.336 1 98.06 661 LEU A O 1
ATOM 5141 N N . GLY A 1 662 ? 25.828 2.764 5.055 1 98 662 GLY A N 1
ATOM 5142 C CA . GLY A 1 662 ? 24.547 2.102 5.191 1 98 662 GLY A CA 1
ATOM 5143 C C . GLY A 1 662 ? 23.719 2.154 3.924 1 98 662 GLY A C 1
ATOM 5144 O O . GLY A 1 662 ? 24.172 2.656 2.895 1 98 662 GLY A O 1
ATOM 5145 N N . TRP A 1 663 ? 22.547 1.552 3.996 1 98.5 663 TRP A N 1
ATOM 5146 C CA . TRP A 1 663 ? 21.562 1.472 2.92 1 98.5 663 TRP A CA 1
ATOM 5147 C C . TRP A 1 663 ? 20.156 1.761 3.441 1 98.5 663 TRP A C 1
ATOM 5149 O O . TRP A 1 663 ? 19.828 1.412 4.578 1 98.5 663 TRP A O 1
ATOM 5159 N N . GLU A 1 664 ? 19.375 2.439 2.684 1 98.31 664 GLU A N 1
ATOM 5160 C CA . GLU A 1 664 ? 17.922 2.469 2.848 1 98.31 664 GLU A CA 1
ATOM 5161 C C . GLU A 1 664 ? 17.25 1.394 2 1 98.31 664 GLU A C 1
ATOM 5163 O O . GLU A 1 664 ? 17.516 1.29 0.8 1 98.31 664 GLU A O 1
ATOM 5168 N N . LEU A 1 665 ? 16.469 0.588 2.646 1 98.5 665 LEU A N 1
ATOM 5169 C CA . LEU A 1 665 ? 15.766 -0.494 1.974 1 98.5 665 LEU A CA 1
ATOM 5170 C C . LEU A 1 665 ? 14.266 -0.221 1.938 1 98.5 665 LEU A C 1
ATOM 5172 O O . LEU A 1 665 ? 13.641 -0 2.98 1 98.5 665 LEU A O 1
ATOM 5176 N N . TYR A 1 666 ? 13.688 -0.242 0.747 1 98.38 666 TYR A N 1
ATOM 5177 C CA . TYR A 1 666 ? 12.25 -0.052 0.589 1 98.38 666 TYR A CA 1
ATOM 5178 C C . TYR A 1 666 ? 11.594 -1.297 -0.002 1 98.38 666 TYR A C 1
ATOM 5180 O O . TYR A 1 666 ? 12.164 -1.937 -0.893 1 98.38 666 TYR A O 1
ATOM 5188 N N . ALA A 1 667 ? 10.484 -1.676 0.528 1 98.31 667 ALA A N 1
ATOM 5189 C CA . ALA A 1 667 ? 9.75 -2.861 0.099 1 98.31 667 ALA A CA 1
ATOM 5190 C C . ALA A 1 667 ? 8.25 -2.598 0.08 1 98.31 667 ALA A C 1
ATOM 5192 O O . ALA A 1 667 ? 7.766 -1.668 0.732 1 98.31 667 ALA A O 1
ATOM 5193 N N . PRO A 1 668 ? 7.445 -3.396 -0.756 1 98.06 668 PRO A N 1
ATOM 5194 C CA . PRO A 1 668 ? 5.988 -3.334 -0.63 1 98.06 668 PRO A CA 1
ATOM 5195 C C . PRO A 1 668 ? 5.504 -3.656 0.781 1 98.06 668 PRO A C 1
ATOM 5197 O O . PRO A 1 668 ? 6.109 -4.477 1.474 1 98.06 668 PRO A O 1
ATOM 5200 N N . MET A 1 669 ? 4.387 -3.057 1.188 1 98.06 669 MET A N 1
ATOM 5201 C CA . MET A 1 669 ? 3.891 -3.08 2.561 1 98.06 669 MET A CA 1
ATOM 5202 C C . MET A 1 669 ? 3.672 -4.512 3.035 1 98.06 669 MET A C 1
ATOM 5204 O O . MET A 1 669 ? 3.959 -4.84 4.188 1 98.06 669 MET A O 1
ATOM 5208 N N . GLU A 1 670 ? 3.211 -5.359 2.176 1 97.5 670 GLU A N 1
ATOM 5209 C CA . GLU A 1 670 ? 2.834 -6.707 2.588 1 97.5 670 GLU A CA 1
ATOM 5210 C C . GLU A 1 670 ? 4.062 -7.547 2.928 1 97.5 670 GLU A C 1
ATOM 5212 O O . GLU A 1 670 ? 3.955 -8.578 3.598 1 97.5 670 GLU A O 1
ATOM 5217 N N . TYR A 1 671 ? 5.289 -7.137 2.49 1 98.31 671 TYR A N 1
ATOM 5218 C CA . TYR A 1 671 ? 6.527 -7.852 2.77 1 98.31 671 TYR A CA 1
ATOM 5219 C C . TYR A 1 671 ? 7.242 -7.258 3.977 1 98.31 671 TYR A C 1
ATOM 5221 O O . TYR A 1 671 ? 8.258 -7.789 4.43 1 98.31 671 TYR A O 1
ATOM 5229 N N . GLY A 1 672 ? 6.742 -6.141 4.496 1 98.44 672 GLY A N 1
ATOM 5230 C CA . GLY A 1 672 ? 7.465 -5.316 5.453 1 98.44 672 GLY A CA 1
ATOM 5231 C C . GLY A 1 672 ? 7.828 -6.059 6.727 1 98.44 672 GLY A C 1
ATOM 5232 O O . GLY A 1 672 ? 8.961 -5.973 7.195 1 98.44 672 GLY A O 1
ATOM 5233 N N . ALA A 1 673 ? 6.836 -6.758 7.352 1 97.94 673 ALA A N 1
ATOM 5234 C CA . ALA A 1 673 ? 7.098 -7.477 8.602 1 97.94 673 ALA A CA 1
ATOM 5235 C C . ALA A 1 673 ? 8.258 -8.453 8.43 1 97.94 673 ALA A C 1
ATOM 5237 O O . ALA A 1 673 ? 9.133 -8.539 9.297 1 97.94 673 ALA A O 1
ATOM 5238 N N . ARG A 1 674 ? 8.258 -9.195 7.32 1 97.81 674 ARG A N 1
ATOM 5239 C CA . ARG A 1 674 ? 9.32 -10.156 7.047 1 97.81 674 ARG A CA 1
ATOM 5240 C C . ARG A 1 674 ? 10.656 -9.453 6.855 1 97.81 674 ARG A C 1
ATOM 5242 O O . ARG A 1 674 ? 11.695 -9.945 7.301 1 97.81 674 ARG A O 1
ATOM 5249 N N . LEU A 1 675 ? 10.641 -8.328 6.164 1 98.38 675 LEU A N 1
ATOM 5250 C CA . LEU A 1 675 ? 11.859 -7.539 5.961 1 98.38 675 LEU A CA 1
ATOM 5251 C C . LEU A 1 675 ? 12.508 -7.184 7.293 1 98.38 675 LEU A C 1
ATOM 5253 O O . LEU A 1 675 ? 13.711 -7.379 7.473 1 98.38 675 LEU A O 1
ATOM 5257 N N . TRP A 1 676 ? 11.711 -6.633 8.188 1 98.5 676 TRP A N 1
ATOM 5258 C CA . TRP A 1 676 ? 12.219 -6.254 9.508 1 98.5 676 TRP A CA 1
ATOM 5259 C C . TRP A 1 676 ? 12.812 -7.457 10.227 1 98.5 676 TRP A C 1
ATOM 5261 O O . TRP A 1 676 ? 13.898 -7.375 10.797 1 98.5 676 TRP A O 1
ATOM 5271 N N . GLU A 1 677 ? 12.148 -8.586 10.234 1 97.94 677 GLU A N 1
ATOM 5272 C CA . GLU A 1 677 ? 12.57 -9.797 10.93 1 97.94 677 GLU A CA 1
ATOM 5273 C C . GLU A 1 677 ? 13.891 -10.32 10.383 1 97.94 677 GLU A C 1
ATOM 5275 O O . GLU A 1 677 ? 14.773 -10.711 11.148 1 97.94 677 GLU A O 1
ATOM 5280 N N . LEU A 1 678 ? 14.039 -10.336 9.062 1 98 678 LEU A N 1
ATOM 5281 C CA . LEU A 1 678 ? 15.266 -10.812 8.43 1 98 678 LEU A CA 1
ATOM 5282 C C . LEU A 1 678 ? 16.469 -9.984 8.883 1 98 678 LEU A C 1
ATOM 5284 O O . LEU A 1 678 ? 17.516 -10.547 9.219 1 98 678 LEU A O 1
ATOM 5288 N N . ILE A 1 679 ? 16.281 -8.695 8.875 1 98.62 679 ILE A N 1
ATOM 5289 C CA . ILE A 1 679 ? 17.375 -7.797 9.219 1 98.62 679 ILE A CA 1
ATOM 5290 C C . ILE A 1 679 ? 17.703 -7.934 10.703 1 98.62 679 ILE A C 1
ATOM 5292 O O . ILE A 1 679 ? 18.875 -7.992 11.086 1 98.62 679 ILE A O 1
ATOM 5296 N N . GLU A 1 680 ? 16.672 -7.922 11.531 1 98.44 680 GLU A N 1
ATOM 5297 C CA . GLU A 1 680 ? 16.859 -8.078 12.969 1 98.44 680 GLU A CA 1
ATOM 5298 C C . GLU A 1 680 ? 17.609 -9.359 13.297 1 98.44 680 GLU A C 1
ATOM 5300 O O . GLU A 1 680 ? 18.562 -9.352 14.078 1 98.44 680 GLU A O 1
ATOM 5305 N N . ASP A 1 681 ? 17.203 -10.492 12.672 1 98.12 681 ASP A N 1
ATOM 5306 C CA . ASP A 1 681 ? 17.828 -11.789 12.914 1 98.12 681 ASP A CA 1
ATOM 5307 C C . ASP A 1 681 ? 19.281 -11.789 12.461 1 98.12 681 ASP A C 1
ATOM 5309 O O . ASP A 1 681 ? 20.172 -12.242 13.195 1 98.12 681 ASP A O 1
ATOM 5313 N N . ALA A 1 682 ? 19.547 -11.305 11.289 1 98.19 682 ALA A N 1
ATOM 5314 C CA . ALA A 1 682 ? 20.906 -11.281 10.742 1 98.19 682 ALA A CA 1
ATOM 5315 C C . ALA A 1 682 ? 21.797 -10.344 11.547 1 98.19 682 ALA A C 1
ATOM 5317 O O . ALA A 1 682 ? 23.016 -10.57 11.648 1 98.19 682 ALA A O 1
ATOM 5318 N N . GLY A 1 683 ? 21.266 -9.273 12.07 1 98.44 683 GLY A N 1
ATOM 5319 C CA . GLY A 1 683 ? 22.016 -8.258 12.781 1 98.44 683 GLY A CA 1
ATOM 5320 C C . GLY A 1 683 ? 22.312 -8.633 14.227 1 98.44 683 GLY A C 1
ATOM 5321 O O . GLY A 1 683 ? 23.109 -7.98 14.891 1 98.44 683 GLY A O 1
ATOM 5322 N N . ASP A 1 684 ? 21.688 -9.703 14.719 1 97.75 684 ASP A N 1
ATOM 5323 C CA . ASP A 1 684 ? 21.797 -10.078 16.125 1 97.75 684 ASP A CA 1
ATOM 5324 C C . ASP A 1 684 ? 23.25 -10.297 16.531 1 97.75 684 ASP A C 1
ATOM 5326 O O . ASP A 1 684 ? 23.688 -9.812 17.578 1 97.75 684 ASP A O 1
ATOM 5330 N N . GLU A 1 685 ? 24.031 -10.984 15.719 1 97 685 GLU A N 1
ATOM 5331 C CA . GLU A 1 685 ? 25.422 -11.305 16.047 1 97 685 GLU A CA 1
ATOM 5332 C C . GLU A 1 685 ? 26.281 -10.047 16.047 1 97 685 GLU A C 1
ATOM 5334 O O . GLU A 1 685 ? 27.375 -10.039 16.641 1 97 685 GLU A O 1
ATOM 5339 N N . TYR A 1 686 ? 25.781 -8.984 15.422 1 97.88 686 TYR A N 1
ATOM 5340 C CA . TYR A 1 686 ? 26.531 -7.734 15.336 1 97.88 686 TYR A CA 1
ATOM 5341 C C . TYR A 1 686 ? 26.016 -6.723 16.359 1 97.88 686 TYR A C 1
ATOM 5343 O O . TYR A 1 686 ? 26.453 -5.57 16.375 1 97.88 686 TYR A O 1
ATOM 5351 N N . GLY A 1 687 ? 25.062 -7.18 17.203 1 97.25 687 GLY A N 1
ATOM 5352 C CA . GLY A 1 687 ? 24.5 -6.273 18.203 1 97.25 687 GLY A CA 1
ATOM 5353 C C . GLY A 1 687 ? 23.672 -5.168 17.578 1 97.25 687 GLY A C 1
ATOM 5354 O O . GLY A 1 687 ? 23.766 -4.008 18 1 97.25 687 GLY A O 1
ATOM 5355 N N . ILE A 1 688 ? 22.875 -5.426 16.562 1 98.31 688 ILE A N 1
ATOM 5356 C CA . ILE A 1 688 ? 22.047 -4.438 15.883 1 98.31 688 ILE A CA 1
ATOM 5357 C C . ILE A 1 688 ? 21.062 -3.814 16.875 1 98.31 688 ILE A C 1
ATOM 5359 O O . ILE A 1 688 ? 20.516 -4.508 17.734 1 98.31 688 ILE A O 1
ATOM 5363 N N . VAL A 1 689 ? 20.906 -2.52 16.797 1 98.25 689 VAL A N 1
ATOM 5364 C CA . VAL A 1 689 ? 20.031 -1.772 17.703 1 98.25 689 VAL A CA 1
ATOM 5365 C C . VAL A 1 689 ? 18.922 -1.104 16.891 1 98.25 689 VAL A C 1
ATOM 5367 O O . VAL A 1 689 ? 19.172 -0.452 15.883 1 98.25 689 VAL A O 1
ATOM 5370 N N . PRO A 1 690 ? 17.578 -1.354 17.344 1 98.69 690 PRO A N 1
ATOM 5371 C CA . PRO A 1 690 ? 16.562 -0.461 16.766 1 98.69 690 PRO A CA 1
ATOM 5372 C C . PRO A 1 690 ? 16.797 1.002 17.141 1 98.69 690 PRO A C 1
ATOM 5374 O O . PRO A 1 690 ? 17.125 1.307 18.281 1 98.69 690 PRO A O 1
ATOM 5377 N N . MET A 1 691 ? 16.719 1.841 16.219 1 98.69 691 MET A N 1
ATOM 5378 C CA . MET A 1 691 ? 17 3.266 16.391 1 98.69 691 MET A CA 1
ATOM 5379 C C . MET A 1 691 ? 15.773 4.102 16.047 1 98.69 691 MET A C 1
ATOM 5381 O O . MET A 1 691 ? 15.102 3.848 15.047 1 98.69 691 MET A O 1
ATOM 5385 N N . GLY A 1 692 ? 15.438 5.023 16.969 1 98.19 692 GLY A N 1
ATOM 5386 C CA . GLY A 1 692 ? 14.297 5.898 16.75 1 98.19 692 GLY A CA 1
ATOM 5387 C C . GLY A 1 692 ? 14.656 7.164 15.984 1 98.19 692 GLY A C 1
ATOM 5388 O O . GLY A 1 692 ? 15.828 7.402 15.688 1 98.19 692 GLY A O 1
ATOM 5389 N N . TRP A 1 693 ? 13.68 7.93 15.695 1 96.5 693 TRP A N 1
ATOM 5390 C CA . TRP A 1 693 ? 13.812 9.164 14.93 1 96.5 693 TRP A CA 1
ATOM 5391 C C . TRP A 1 693 ? 14.672 10.18 15.672 1 96.5 693 TRP A C 1
ATOM 5393 O O . TRP A 1 693 ? 15.398 10.961 15.055 1 96.5 693 TRP A O 1
ATOM 5403 N N . ALA A 1 694 ? 14.555 10.234 16.969 1 96.88 694 ALA A N 1
ATOM 5404 C CA . ALA A 1 694 ? 15.289 11.227 17.734 1 96.88 694 ALA A CA 1
ATOM 5405 C C . ALA A 1 694 ? 16.797 11.078 17.547 1 96.88 694 ALA A C 1
ATOM 5407 O O . ALA A 1 694 ? 17.516 12.07 17.375 1 96.88 694 ALA A O 1
ATOM 5408 N N . ALA A 1 695 ? 17.219 9.852 17.594 1 98.31 695 ALA A N 1
ATOM 5409 C CA . ALA A 1 695 ? 18.641 9.602 17.359 1 98.31 695 ALA A CA 1
ATOM 5410 C C . ALA A 1 695 ? 19.016 9.906 15.914 1 98.31 695 ALA A C 1
ATOM 5412 O O . ALA A 1 695 ? 20.109 10.43 15.656 1 98.31 695 ALA A O 1
ATOM 5413 N N . LEU A 1 696 ? 18.188 9.562 14.992 1 97.5 696 LEU A N 1
ATOM 5414 C CA . LEU A 1 696 ? 18.453 9.867 13.586 1 97.5 696 LEU A CA 1
ATOM 5415 C C . LEU A 1 696 ? 18.578 11.375 13.367 1 97.5 696 LEU A C 1
ATOM 5417 O O . LEU A 1 696 ? 19.422 11.82 12.602 1 97.5 696 LEU A O 1
ATOM 5421 N N . ASP A 1 697 ? 17.75 12.094 14.008 1 95.88 697 ASP A N 1
ATOM 5422 C CA . ASP A 1 697 ? 17.781 13.555 13.898 1 95.88 697 ASP A CA 1
ATOM 5423 C C . ASP A 1 697 ? 19.094 14.117 14.445 1 95.88 697 ASP A C 1
ATOM 5425 O O . ASP A 1 697 ? 19.719 14.969 13.82 1 95.88 697 ASP A O 1
ATOM 5429 N N . SER A 1 698 ? 19.5 13.641 15.625 1 97.31 698 SER A N 1
ATOM 5430 C CA . SER A 1 698 ? 20.734 14.141 16.219 1 97.31 698 SER A CA 1
ATOM 5431 C C . SER A 1 698 ? 21.938 13.781 15.359 1 97.31 698 SER A C 1
ATOM 5433 O O . SER A 1 698 ? 22.859 14.594 15.195 1 97.31 698 SER A O 1
ATOM 5435 N N . THR A 1 699 ? 21.922 12.57 14.797 1 98.12 699 THR A N 1
ATOM 5436 C CA . THR A 1 699 ? 23.031 12.172 13.93 1 98.12 699 THR A CA 1
ATOM 5437 C C . THR A 1 699 ? 23.062 13.023 12.664 1 98.12 699 THR A C 1
ATOM 5439 O O . THR A 1 699 ? 24.125 13.398 12.188 1 98.12 699 THR A O 1
ATOM 5442 N N . SER A 1 700 ? 21.922 13.305 12.117 1 97 700 SER A N 1
ATOM 5443 C CA . SER A 1 700 ? 21.844 14.117 10.914 1 97 700 SER A CA 1
ATOM 5444 C C . SER A 1 700 ? 22.344 15.531 11.172 1 97 700 SER A C 1
ATOM 5446 O O . SER A 1 700 ? 22.969 16.141 10.297 1 97 700 SER A O 1
ATOM 5448 N N . MET A 1 701 ? 22.094 16.016 12.367 1 97.19 701 MET A N 1
ATOM 5449 C CA . MET A 1 701 ? 22.578 17.359 12.727 1 97.19 701 MET A CA 1
ATOM 5450 C C . MET A 1 701 ? 24.094 17.391 12.766 1 97.19 701 MET A C 1
ATOM 5452 O O . MET A 1 701 ? 24.719 18.344 12.273 1 97.19 701 MET A O 1
ATOM 5456 N N . GLU A 1 702 ? 24.703 16.344 13.297 1 97.12 702 GLU A N 1
ATOM 5457 C CA . GLU A 1 702 ? 26.172 16.25 13.328 1 97.12 702 GLU A CA 1
ATOM 5458 C C . GLU A 1 702 ? 26.75 16.25 11.914 1 97.12 702 GLU A C 1
ATOM 5460 O O . GLU A 1 702 ? 27.797 16.844 11.664 1 97.12 702 GLU A O 1
ATOM 5465 N N . LYS A 1 703 ? 26.016 15.641 11.07 1 96.75 703 LYS A N 1
ATOM 5466 C CA . LYS A 1 703 ? 26.516 15.445 9.711 1 96.75 703 LYS A CA 1
ATOM 5467 C C . LYS A 1 703 ? 26.156 16.625 8.812 1 96.75 703 LYS A C 1
ATOM 5469 O O . LYS A 1 703 ? 26.578 16.672 7.652 1 96.75 703 LYS A O 1
ATOM 5474 N N . GLY A 1 704 ? 25.391 17.578 9.367 1 96.31 704 GLY A N 1
ATOM 5475 C CA . GLY A 1 704 ? 25.047 18.766 8.609 1 96.31 704 GLY A CA 1
ATOM 5476 C C . GLY A 1 704 ? 23.953 18.516 7.59 1 96.31 704 GLY A C 1
ATOM 5477 O O . GLY A 1 704 ? 23.812 19.266 6.621 1 96.31 704 GLY A O 1
ATOM 5478 N N . PHE A 1 705 ? 23.203 17.406 7.688 1 96.5 705 PHE A N 1
ATOM 5479 C CA . PHE A 1 705 ? 22.078 17.141 6.797 1 96.5 705 PHE A CA 1
ATOM 5480 C C . PHE A 1 705 ? 20.875 18 7.188 1 96.5 705 PHE A C 1
ATOM 5482 O O . PHE A 1 705 ? 20.641 18.234 8.367 1 96.5 705 PHE A O 1
ATOM 5489 N N . ARG A 1 706 ? 20.172 18.453 6.16 1 96.75 706 ARG A N 1
ATOM 5490 C CA . ARG A 1 706 ? 19.062 19.375 6.375 1 96.75 706 ARG A CA 1
ATOM 5491 C C . ARG A 1 706 ? 17.766 18.609 6.688 1 96.75 706 ARG A C 1
ATOM 5493 O O . ARG A 1 706 ? 17.625 17.453 6.309 1 96.75 706 ARG A O 1
ATOM 5500 N N . LEU A 1 707 ? 16.922 19.219 7.414 1 95.44 707 LEU A N 1
ATOM 5501 C CA . LEU A 1 707 ? 15.562 18.75 7.707 1 95.44 707 LEU A CA 1
ATOM 5502 C C . LEU A 1 707 ? 14.523 19.703 7.125 1 95.44 707 LEU A C 1
ATOM 5504 O O . LEU A 1 707 ? 14.492 20.891 7.48 1 95.44 707 LEU A O 1
ATOM 5508 N N . TRP A 1 708 ? 13.68 19.203 6.25 1 94.81 708 TRP A N 1
ATOM 5509 C CA . TRP A 1 708 ? 12.633 20.016 5.633 1 94.81 708 TRP A CA 1
ATOM 5510 C C . TRP A 1 708 ? 11.641 20.5 6.676 1 94.81 708 TRP A C 1
ATOM 5512 O O . TRP A 1 708 ? 11.242 19.75 7.566 1 94.81 708 TRP A O 1
ATOM 5522 N N . GLY A 1 709 ? 11.188 21.703 6.543 1 92.31 709 GLY A N 1
ATOM 5523 C CA . GLY A 1 709 ? 10.211 22.297 7.449 1 92.31 709 GLY A CA 1
ATOM 5524 C C . GLY A 1 709 ? 10.852 23.016 8.625 1 92.31 709 GLY A C 1
ATOM 5525 O O . GLY A 1 709 ? 10.172 23.734 9.359 1 92.31 709 GLY A O 1
ATOM 5526 N N . THR A 1 710 ? 12.227 22.766 8.75 1 93.31 710 THR A N 1
ATOM 5527 C CA . THR A 1 710 ? 12.984 23.391 9.82 1 93.31 710 THR A CA 1
ATOM 5528 C C . THR A 1 710 ? 14.203 24.125 9.258 1 93.31 710 THR A C 1
ATOM 5530 O O . THR A 1 710 ? 14.18 25.359 9.109 1 93.31 710 THR A O 1
ATOM 5533 N N . ASP A 1 711 ? 15.109 23.344 8.656 1 95.56 711 ASP A N 1
ATOM 5534 C CA . ASP A 1 711 ? 16.328 23.906 8.102 1 95.56 711 ASP A CA 1
ATOM 5535 C C . ASP A 1 711 ? 16.078 24.516 6.723 1 95.56 711 ASP A C 1
ATOM 5537 O O . ASP A 1 711 ? 16.734 25.484 6.344 1 95.56 711 ASP A O 1
ATOM 5541 N N . VAL A 1 712 ? 15.242 23.844 6.035 1 96.19 712 VAL A N 1
ATOM 5542 C CA . VAL A 1 712 ? 14.945 24.281 4.676 1 96.19 712 VAL A CA 1
ATOM 5543 C C . VAL A 1 712 ? 13.461 24.609 4.547 1 96.19 712 VAL A C 1
ATOM 5545 O O . VAL A 1 712 ? 12.609 23.75 4.781 1 96.19 712 VAL A O 1
ATOM 5548 N N . THR A 1 713 ? 13.156 25.797 4.191 1 96.38 713 THR A N 1
ATOM 5549 C CA . THR A 1 713 ? 11.805 26.312 3.963 1 96.38 713 THR A CA 1
ATOM 5550 C C . THR A 1 713 ? 11.789 27.266 2.771 1 96.38 713 THR A C 1
ATOM 5552 O O . THR A 1 713 ? 12.844 27.672 2.283 1 96.38 713 THR A O 1
ATOM 5555 N N . PRO A 1 714 ? 10.641 27.641 2.324 1 96.94 714 PRO A N 1
ATOM 5556 C CA . PRO A 1 714 ? 10.57 28.562 1.182 1 96.94 714 PRO A CA 1
ATOM 5557 C C . PRO A 1 714 ? 11.133 29.938 1.495 1 96.94 714 PRO A C 1
ATOM 5559 O O . PRO A 1 714 ? 11.344 30.75 0.584 1 96.94 714 PRO A O 1
ATOM 5562 N N . GLU A 1 715 ? 11.375 30.219 2.736 1 96.75 715 GLU A N 1
ATOM 5563 C CA . GLU A 1 715 ? 11.922 31.516 3.123 1 96.75 715 GLU A CA 1
ATOM 5564 C C . GLU A 1 715 ? 13.359 31.688 2.633 1 96.75 715 GLU A C 1
ATOM 5566 O O . GLU A 1 715 ? 13.852 32.812 2.498 1 96.75 715 GLU A O 1
ATOM 5571 N N . TYR A 1 716 ? 14.016 30.594 2.359 1 97.25 716 TYR A N 1
ATOM 5572 C CA . TYR A 1 716 ? 15.438 30.609 2.031 1 97.25 716 TYR A CA 1
ATOM 5573 C C . TYR A 1 716 ? 15.695 29.922 0.7 1 97.25 716 TYR A C 1
ATOM 5575 O O . TYR A 1 716 ? 14.859 29.156 0.219 1 97.25 716 TYR A O 1
ATOM 5583 N N . ASP A 1 717 ? 16.781 30.281 0.054 1 97.81 717 ASP A N 1
ATOM 5584 C CA . ASP A 1 717 ? 17.188 29.609 -1.17 1 97.81 717 ASP A CA 1
ATOM 5585 C C . ASP A 1 717 ? 18.297 28.578 -0.889 1 97.81 717 ASP A C 1
ATOM 5587 O O . ASP A 1 717 ? 18.797 28.5 0.235 1 97.81 717 ASP A O 1
ATOM 5591 N N . PRO A 1 718 ? 18.625 27.797 -1.815 1 98.38 718 PRO A N 1
ATOM 5592 C CA . PRO A 1 718 ? 19.578 26.703 -1.585 1 98.38 718 PRO A CA 1
ATOM 5593 C C . PRO A 1 718 ? 20.953 27.203 -1.143 1 98.38 718 PRO A C 1
ATOM 5595 O O . PRO A 1 718 ? 21.641 26.547 -0.358 1 98.38 718 PRO A O 1
ATOM 5598 N N . TYR A 1 719 ? 21.453 28.328 -1.621 1 98.19 719 TYR A N 1
ATOM 5599 C CA . TYR A 1 719 ? 22.75 28.875 -1.229 1 98.19 719 TYR A CA 1
ATOM 5600 C C . TYR A 1 719 ? 22.734 29.312 0.233 1 98.19 719 TYR A C 1
ATOM 5602 O O . TYR A 1 719 ? 23.688 29.047 0.971 1 98.19 719 TYR A O 1
ATOM 5610 N N . GLU A 1 720 ? 21.656 29.906 0.656 1 98.12 720 GLU A N 1
ATOM 5611 C CA . GLU A 1 720 ? 21.5 30.297 2.055 1 98.12 720 GLU A CA 1
ATOM 5612 C C . GLU A 1 720 ? 21.469 29.078 2.967 1 98.12 720 GLU A C 1
ATOM 5614 O O . GLU A 1 720 ? 22.016 29.094 4.066 1 98.12 720 GLU A O 1
ATOM 5619 N N . ALA A 1 721 ? 20.844 28.031 2.52 1 97.94 721 ALA A N 1
ATOM 5620 C CA . ALA A 1 721 ? 20.609 26.828 3.312 1 97.94 721 ALA A CA 1
ATOM 5621 C C . ALA A 1 721 ? 21.844 25.922 3.295 1 97.94 721 ALA A C 1
ATOM 5623 O O . ALA A 1 721 ? 21.891 24.906 3.98 1 97.94 721 ALA A O 1
ATOM 5624 N N . GLY A 1 722 ? 22.859 26.234 2.543 1 96.94 722 GLY A N 1
ATOM 5625 C CA . GLY A 1 722 ? 24.094 25.469 2.488 1 96.94 722 GLY A CA 1
ATOM 5626 C C . GLY A 1 722 ? 24 24.25 1.588 1 96.94 722 GLY A C 1
ATOM 5627 O O . GLY A 1 722 ? 24.75 23.297 1.756 1 96.94 722 GLY A O 1
ATOM 5628 N N . ILE A 1 723 ? 23.047 24.188 0.66 1 97.94 723 ILE A N 1
ATOM 5629 C CA . ILE A 1 723 ? 22.922 23.031 -0.22 1 97.94 723 ILE A CA 1
ATOM 5630 C C . ILE A 1 723 ? 23.094 23.469 -1.673 1 97.94 723 ILE A C 1
ATOM 5632 O O . ILE A 1 723 ? 22.422 22.953 -2.57 1 97.94 723 ILE A O 1
ATOM 5636 N N . GLY A 1 724 ? 23.938 24.453 -1.863 1 97.75 724 GLY A N 1
ATOM 5637 C CA . GLY A 1 724 ? 24.25 24.938 -3.199 1 97.75 724 GLY A CA 1
ATOM 5638 C C . GLY A 1 724 ? 24.797 23.844 -4.105 1 97.75 724 GLY A C 1
ATOM 5639 O O . GLY A 1 724 ? 24.688 23.938 -5.332 1 97.75 724 GLY A O 1
ATOM 5640 N N . PHE A 1 725 ? 25.391 22.828 -3.533 1 96.94 725 PHE A N 1
ATOM 5641 C CA . PHE A 1 725 ? 25.938 21.719 -4.305 1 96.94 725 PHE A CA 1
ATOM 5642 C C . PHE A 1 725 ? 24.828 21 -5.074 1 96.94 725 PHE A C 1
ATOM 5644 O O . PHE A 1 725 ? 25.109 20.281 -6.031 1 96.94 725 PHE A O 1
ATOM 5651 N N . ALA A 1 726 ? 23.578 21.203 -4.668 1 98 726 ALA A N 1
ATOM 5652 C CA . ALA A 1 726 ? 22.438 20.547 -5.293 1 98 726 ALA A CA 1
ATOM 5653 C C . ALA A 1 726 ? 21.812 21.422 -6.379 1 98 726 ALA A C 1
ATOM 5655 O O . ALA A 1 726 ? 20.672 21.203 -6.789 1 98 726 ALA A O 1
ATOM 5656 N N . VAL A 1 727 ? 22.531 22.406 -6.828 1 98.56 727 VAL A N 1
ATOM 5657 C CA . VAL A 1 727 ? 22.031 23.312 -7.859 1 98.56 727 VAL A CA 1
ATOM 5658 C C . VAL A 1 727 ? 22.906 23.203 -9.109 1 98.56 727 VAL A C 1
ATOM 5660 O O . VAL A 1 727 ? 24.094 23.5 -9.078 1 98.56 727 VAL A O 1
ATOM 5663 N N . ASP A 1 728 ? 22.312 22.688 -10.156 1 98.5 728 ASP A N 1
ATOM 5664 C CA . ASP A 1 728 ? 22.938 22.641 -11.469 1 98.5 728 ASP A CA 1
ATOM 5665 C C . ASP A 1 728 ? 22.359 23.719 -12.391 1 98.5 728 ASP A C 1
ATOM 5667 O O . ASP A 1 728 ? 21.281 23.531 -12.945 1 98.5 728 ASP A O 1
ATOM 5671 N N . LEU A 1 729 ? 23.141 24.766 -12.68 1 97.5 729 LEU A N 1
ATOM 5672 C CA . LEU A 1 729 ? 22.625 25.906 -13.422 1 97.5 729 LEU A CA 1
ATOM 5673 C C . LEU A 1 729 ? 22.641 25.641 -14.922 1 97.5 729 LEU A C 1
ATOM 5675 O O . LEU A 1 729 ? 22.156 26.438 -15.711 1 97.5 729 LEU A O 1
ATOM 5679 N N . GLU A 1 730 ? 23.062 24.531 -15.352 1 97.06 730 GLU A N 1
ATOM 5680 C CA . GLU A 1 730 ? 22.953 24.109 -16.75 1 97.06 730 GLU A CA 1
ATOM 5681 C C . GLU A 1 730 ? 21.594 23.469 -17.031 1 97.06 730 GLU A C 1
ATOM 5683 O O . GLU A 1 730 ? 21.203 23.328 -18.188 1 97.06 730 GLU A O 1
ATOM 5688 N N . THR A 1 731 ? 20.953 23.062 -16.031 1 96.81 731 THR A N 1
ATOM 5689 C CA . THR A 1 731 ? 19.594 22.531 -16.125 1 96.81 731 THR A CA 1
ATOM 5690 C C . THR A 1 731 ? 18.562 23.641 -16.047 1 96.81 731 THR A C 1
ATOM 5692 O O . THR A 1 731 ? 18.734 24.609 -15.297 1 96.81 731 THR A O 1
ATOM 5695 N N . ASP A 1 732 ? 17.531 23.625 -16.844 1 97.38 732 ASP A N 1
ATOM 5696 C CA . ASP A 1 732 ? 16.469 24.625 -16.828 1 97.38 732 ASP A CA 1
ATOM 5697 C C . ASP A 1 732 ? 15.352 24.203 -15.867 1 97.38 732 ASP A C 1
ATOM 5699 O O . ASP A 1 732 ? 14.562 23.312 -16.172 1 97.38 732 ASP A O 1
ATOM 5703 N N . PHE A 1 733 ? 15.32 24.781 -14.734 1 98.44 733 PHE A N 1
ATOM 5704 C CA . PHE A 1 733 ? 14.344 24.406 -13.719 1 98.44 733 PHE A CA 1
ATOM 5705 C C . PHE A 1 733 ? 13.633 25.641 -13.18 1 98.44 733 PHE A C 1
ATOM 5707 O O . PHE A 1 733 ? 14.102 26.766 -13.367 1 98.44 733 PHE A O 1
ATOM 5714 N N . ILE A 1 734 ? 12.492 25.453 -12.562 1 98 734 ILE A N 1
ATOM 5715 C CA . ILE A 1 734 ? 11.727 26.531 -11.938 1 98 734 ILE A CA 1
ATOM 5716 C C . ILE A 1 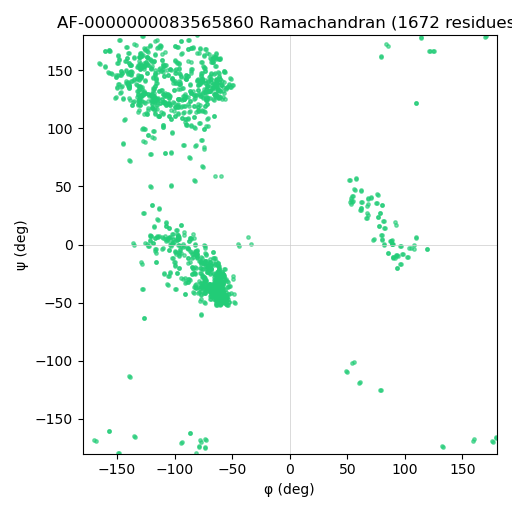734 ? 12.547 27.156 -10.82 1 98 734 ILE A C 1
ATOM 5718 O O . ILE A 1 734 ? 13.008 26.469 -9.906 1 98 734 ILE A O 1
ATOM 5722 N N . GLY A 1 735 ? 12.734 28.469 -10.812 1 97.81 735 GLY A N 1
ATOM 5723 C CA . GLY A 1 735 ? 13.5 29.188 -9.805 1 97.81 735 GLY A CA 1
ATOM 5724 C C . GLY A 1 735 ? 14.93 29.453 -10.242 1 97.81 735 GLY A C 1
ATOM 5725 O O . GLY A 1 735 ? 15.672 30.156 -9.539 1 97.81 735 GLY A O 1
ATOM 5726 N N . LYS A 1 736 ? 15.352 29.016 -11.414 1 98.31 736 LYS A N 1
ATOM 5727 C CA . LYS A 1 736 ? 16.734 29.125 -11.883 1 98.31 736 LYS A CA 1
ATOM 5728 C C . LYS A 1 736 ? 17.172 30.578 -11.969 1 98.31 736 LYS A C 1
ATOM 5730 O O . LYS A 1 736 ? 18.266 30.938 -11.508 1 98.31 736 LYS A O 1
ATOM 5735 N N . GLU A 1 737 ? 16.391 31.422 -12.562 1 97.69 737 GLU A N 1
ATOM 5736 C CA . GLU A 1 737 ? 16.75 32.844 -12.727 1 97.69 737 GLU A CA 1
ATOM 5737 C C . GLU A 1 737 ? 17.047 33.5 -11.383 1 97.69 737 GLU A C 1
ATOM 5739 O O . GLU A 1 737 ? 18 34.25 -11.25 1 97.69 737 GLU A O 1
ATOM 5744 N N . ALA A 1 738 ? 16.141 33.188 -10.461 1 97.12 738 ALA A N 1
ATOM 5745 C CA . ALA A 1 738 ? 16.344 33.75 -9.125 1 97.12 738 ALA A CA 1
ATOM 5746 C C . ALA A 1 738 ? 17.641 33.219 -8.508 1 97.12 738 ALA A C 1
ATOM 5748 O O . ALA A 1 738 ? 18.328 33.969 -7.801 1 97.12 738 ALA A O 1
ATOM 5749 N N . LEU A 1 739 ? 17.984 31.984 -8.695 1 98.06 739 LEU A N 1
ATOM 5750 C CA . LEU A 1 739 ? 19.172 31.406 -8.102 1 98.06 739 LEU A CA 1
ATOM 5751 C C . LEU A 1 739 ? 20.438 31.938 -8.789 1 98.06 739 LEU A C 1
ATOM 5753 O O . LEU A 1 739 ? 21.484 32.062 -8.156 1 98.06 739 LEU A O 1
ATOM 5757 N N . VAL A 1 740 ? 20.375 32.188 -10.109 1 97.94 740 VAL A N 1
ATOM 5758 C CA . VAL A 1 740 ? 21.484 32.812 -10.805 1 97.94 740 VAL A CA 1
ATOM 5759 C C . VAL A 1 740 ? 21.75 34.188 -10.195 1 97.94 740 VAL A C 1
ATOM 5761 O O . VAL A 1 740 ? 22.906 34.531 -9.914 1 97.94 740 VAL A O 1
ATOM 5764 N N . GLU A 1 741 ? 20.719 34.906 -9.969 1 96.75 741 GLU A N 1
ATOM 5765 C CA . GLU A 1 741 ? 20.844 36.25 -9.367 1 96.75 741 GLU A CA 1
ATOM 5766 C C . GLU A 1 741 ? 21.453 36.156 -7.961 1 96.75 741 GLU A C 1
ATOM 5768 O O . GLU A 1 741 ? 22.312 36.938 -7.594 1 96.75 741 GLU A O 1
ATOM 5773 N N . ALA A 1 742 ? 20.922 35.25 -7.195 1 96 742 ALA A N 1
ATOM 5774 C CA . ALA A 1 742 ? 21.406 35.062 -5.828 1 96 742 ALA A CA 1
ATOM 5775 C C . ALA A 1 742 ? 22.875 34.688 -5.816 1 96 742 ALA A C 1
ATOM 5777 O O . ALA A 1 742 ? 23.641 35.156 -4.961 1 96 742 ALA A O 1
ATOM 5778 N N . ARG A 1 743 ? 23.25 33.781 -6.633 1 95.56 743 ARG A N 1
ATOM 5779 C CA . ARG A 1 743 ? 24.641 33.375 -6.73 1 95.56 743 ARG A CA 1
ATOM 5780 C C . ARG A 1 743 ? 25.547 34.594 -7.027 1 95.56 743 ARG A C 1
ATOM 5782 O O . ARG A 1 743 ? 26.594 34.75 -6.41 1 95.56 743 ARG A O 1
ATOM 5789 N N . ASP A 1 744 ? 25.203 35.406 -7.969 1 95.81 744 ASP A N 1
ATOM 5790 C CA . ASP A 1 744 ? 26.016 36.531 -8.414 1 95.81 744 ASP A CA 1
ATOM 5791 C C . ASP A 1 744 ? 26.047 37.656 -7.355 1 95.81 744 ASP A C 1
ATOM 5793 O O . ASP A 1 744 ? 27.078 38.281 -7.16 1 95.81 744 ASP A O 1
ATOM 5797 N N . ALA A 1 745 ? 24.953 37.812 -6.699 1 95.12 745 ALA A N 1
ATOM 5798 C CA . ALA A 1 745 ? 24.844 38.875 -5.711 1 95.12 745 ALA A CA 1
ATOM 5799 C C . ALA A 1 745 ? 25.406 38.438 -4.363 1 95.12 745 ALA A C 1
ATOM 5801 O O . ALA A 1 745 ? 25.812 39.281 -3.549 1 95.12 745 ALA A O 1
ATOM 5802 N N . GLY A 1 746 ? 25.469 37.188 -4.199 1 93.62 746 GLY A N 1
ATOM 5803 C CA . GLY A 1 746 ? 25.781 36.688 -2.877 1 93.62 746 GLY A CA 1
ATOM 5804 C C . GLY A 1 746 ? 24.562 36.562 -1.98 1 93.62 746 GLY A C 1
ATOM 5805 O O . GLY A 1 746 ? 23.469 37 -2.348 1 93.62 746 GLY A O 1
ATOM 5806 N N . VAL A 1 747 ? 24.766 35.906 -0.796 1 94.06 747 VAL A N 1
ATOM 5807 C CA . VAL A 1 747 ? 23.625 35.719 0.104 1 94.06 747 VAL A CA 1
ATOM 5808 C C . VAL A 1 747 ? 23.797 36.594 1.349 1 94.06 747 VAL A C 1
ATOM 5810 O O . VAL A 1 747 ? 24.922 36.844 1.787 1 94.06 747 VAL A O 1
ATOM 5813 N N . ASP A 1 748 ? 22.703 37.031 1.899 1 92.62 748 ASP A N 1
ATOM 5814 C CA . ASP A 1 748 ? 22.703 37.906 3.07 1 92.62 748 ASP A CA 1
ATOM 5815 C C . ASP A 1 748 ? 22.766 37.062 4.359 1 92.62 748 ASP A C 1
ATOM 5817 O O . ASP A 1 748 ? 23.203 37.562 5.398 1 92.62 748 ASP A O 1
ATOM 5821 N N . ARG A 1 749 ? 22.219 35.875 4.332 1 96.56 749 ARG A N 1
ATOM 5822 C CA . ARG A 1 749 ? 22.172 35 5.488 1 96.56 749 ARG A CA 1
ATOM 5823 C C . ARG A 1 749 ? 22.656 33.594 5.121 1 96.56 749 ARG A C 1
ATOM 5825 O O . ARG A 1 749 ? 22.578 33.188 3.961 1 96.56 749 ARG A O 1
ATOM 5832 N N . LYS A 1 750 ? 23.125 32.938 6.117 1 97.69 750 LYS A N 1
ATOM 5833 C CA . LYS A 1 750 ? 23.578 31.547 5.941 1 97.69 750 LYS A CA 1
ATOM 5834 C C . LYS A 1 750 ? 23.188 30.688 7.133 1 97.69 750 LYS A C 1
ATOM 5836 O O . LYS A 1 750 ? 23.266 31.125 8.281 1 97.69 750 LYS A O 1
ATOM 5841 N N . LEU A 1 751 ? 22.703 29.516 6.812 1 98.31 751 LEU A N 1
ATOM 5842 C CA . LEU A 1 751 ? 22.484 28.516 7.863 1 98.31 751 LEU A CA 1
ATOM 5843 C C . LEU A 1 751 ? 23.812 27.953 8.359 1 98.31 751 LEU A C 1
ATOM 5845 O O . LEU A 1 751 ? 24.625 27.453 7.562 1 98.31 751 LEU A O 1
ATOM 5849 N N . VAL A 1 752 ? 24.125 27.984 9.656 1 98.25 752 VAL A N 1
ATOM 5850 C CA . VAL A 1 752 ? 25.391 27.516 10.195 1 98.25 752 VAL A CA 1
ATOM 5851 C C . VAL A 1 752 ? 25.156 26.734 11.484 1 98.25 752 VAL A C 1
ATOM 5853 O O . VAL A 1 752 ? 24.203 27.016 12.211 1 98.25 752 VAL A O 1
ATOM 5856 N N . PRO A 1 753 ? 25.953 25.719 11.742 1 98.19 753 PRO A N 1
ATOM 5857 C CA . PRO A 1 753 ? 25.922 25.078 13.062 1 98.19 753 PRO A CA 1
ATOM 5858 C C . PRO A 1 753 ? 26.672 25.891 14.125 1 98.19 753 PRO A C 1
ATOM 5860 O O . PRO A 1 753 ? 27.703 26.5 13.828 1 98.19 753 PRO A O 1
ATOM 5863 N N . ILE A 1 754 ? 26.125 25.969 15.266 1 98.5 754 ILE A N 1
ATOM 5864 C CA . ILE A 1 754 ? 26.734 26.547 16.453 1 98.5 754 ILE A CA 1
ATOM 5865 C C . ILE A 1 754 ? 26.891 25.469 17.531 1 98.5 754 ILE A C 1
ATOM 5867 O O . ILE A 1 754 ? 25.938 24.766 17.859 1 98.5 754 ILE A O 1
ATOM 5871 N N . THR A 1 755 ? 28.078 25.266 18.062 1 98.44 755 THR A N 1
ATOM 5872 C CA . THR A 1 755 ? 28.25 24.391 19.219 1 98.44 755 THR A CA 1
ATOM 5873 C C . THR A 1 755 ? 28.266 25.188 20.516 1 98.44 755 THR A C 1
ATOM 5875 O O . THR A 1 755 ? 28.781 26.312 20.547 1 98.44 755 THR A O 1
ATOM 5878 N N . LEU A 1 756 ? 27.609 24.672 21.5 1 97.94 756 LEU A N 1
ATOM 5879 C CA . LEU A 1 756 ? 27.656 25.312 22.812 1 97.94 756 LEU A CA 1
ATOM 5880 C C . LEU A 1 756 ? 28.969 24.984 23.531 1 97.94 756 LEU A C 1
ATOM 5882 O O . LEU A 1 756 ? 29.438 23.844 23.484 1 97.94 756 LEU A O 1
ATOM 5886 N N . ASP A 1 757 ? 29.547 25.953 24.172 1 96.19 757 ASP A N 1
ATOM 5887 C CA . ASP A 1 757 ? 30.875 25.812 24.75 1 96.19 757 ASP A CA 1
ATOM 5888 C C . ASP A 1 757 ? 30.812 25.031 26.062 1 96.19 757 ASP A C 1
ATOM 5890 O O . ASP A 1 757 ? 31.766 24.344 26.422 1 96.19 757 ASP A O 1
ATOM 5894 N N . GLU A 1 758 ? 29.781 25.141 26.812 1 94.88 758 GLU A N 1
ATOM 5895 C CA . GLU A 1 758 ? 29.625 24.422 28.078 1 94.88 758 GLU A CA 1
ATOM 5896 C C . GLU A 1 758 ? 29.297 22.953 27.844 1 94.88 758 GLU A C 1
ATOM 5898 O O . GLU A 1 758 ? 28.328 22.625 27.156 1 94.88 758 GLU A O 1
ATOM 5903 N N . PRO A 1 759 ? 30.109 22.109 28.469 1 92.56 759 PRO A N 1
ATOM 5904 C CA . PRO A 1 759 ? 29.828 20.672 28.312 1 92.56 759 PRO A CA 1
ATOM 5905 C C . PRO A 1 759 ? 28.469 20.281 28.859 1 92.56 759 PRO A C 1
ATOM 5907 O O . PRO A 1 759 ? 28.062 20.703 29.938 1 92.56 759 PRO A O 1
ATOM 5910 N N . GLY A 1 760 ? 27.766 19.5 28 1 93.12 760 GLY A N 1
ATOM 5911 C CA . GLY A 1 760 ? 26.469 18.969 28.438 1 93.12 760 GLY A CA 1
ATOM 5912 C C . GLY A 1 760 ? 25.328 19.938 28.203 1 93.12 760 GLY A C 1
ATOM 5913 O O . GLY A 1 760 ? 24.156 19.578 28.344 1 93.12 760 GLY A O 1
ATOM 5914 N N . ALA A 1 761 ? 25.641 21.141 27.797 1 94.69 761 ALA A N 1
ATOM 5915 C CA . ALA A 1 761 ? 24.594 22.156 27.609 1 94.69 761 ALA A CA 1
ATOM 5916 C C . ALA A 1 761 ? 23.781 21.859 26.359 1 94.69 761 ALA A C 1
ATOM 5918 O O . ALA A 1 761 ? 24.312 21.406 25.344 1 94.69 761 ALA A O 1
ATOM 5919 N N . VAL A 1 762 ? 22.469 22.047 26.453 1 94.88 762 VAL A N 1
ATOM 5920 C CA . VAL A 1 762 ? 21.562 21.938 25.312 1 94.88 762 VAL A CA 1
ATOM 5921 C C . VAL A 1 762 ? 20.5 23.016 25.406 1 94.88 762 VAL A C 1
ATOM 5923 O O . VAL A 1 762 ? 20.031 23.375 26.484 1 94.88 762 VAL A O 1
ATOM 5926 N N . VAL A 1 763 ? 20.172 23.625 24.281 1 94.19 763 VAL A N 1
ATOM 5927 C CA . VAL A 1 763 ? 19.094 24.609 24.188 1 94.19 763 VAL A CA 1
ATOM 5928 C C . VAL A 1 763 ? 18 24.078 23.25 1 94.19 763 VAL A C 1
ATOM 5930 O O . VAL A 1 763 ? 18.125 22.969 22.719 1 94.19 763 VAL A O 1
ATOM 5933 N N . ASP A 1 764 ? 16.953 24.828 23.172 1 92.5 764 ASP A N 1
ATOM 5934 C CA . ASP A 1 764 ? 15.867 24.422 22.281 1 92.5 764 ASP A CA 1
ATOM 5935 C C . ASP A 1 764 ? 15.75 25.375 21.094 1 92.5 764 ASP A C 1
ATOM 5937 O O . ASP A 1 764 ? 16.438 26.406 21.047 1 92.5 764 ASP A O 1
ATOM 5941 N N . ALA A 1 765 ? 14.922 25 20.125 1 92.94 765 ALA A N 1
ATOM 5942 C CA . ALA A 1 765 ? 14.656 25.828 18.953 1 92.94 765 ALA A CA 1
ATOM 5943 C C . ALA A 1 765 ? 13.875 27.094 19.328 1 92.94 765 ALA A C 1
ATOM 5945 O O . ALA A 1 765 ? 13.172 27.109 20.344 1 92.94 765 ALA A O 1
ATOM 5946 N N . GLY A 1 766 ? 13.977 28.094 18.516 1 93.81 766 GLY A N 1
ATOM 5947 C CA . GLY A 1 766 ? 13.164 29.281 18.656 1 93.81 766 GLY A CA 1
ATOM 5948 C C . GLY A 1 766 ? 13.844 30.375 19.453 1 93.81 766 GLY A C 1
ATOM 5949 O O . GLY A 1 766 ? 13.398 31.531 19.438 1 93.81 766 GLY A O 1
ATOM 5950 N N . HIS A 1 767 ? 14.984 30.141 20.109 1 95.56 767 HIS A N 1
ATOM 5951 C CA . HIS A 1 767 ? 15.672 31.109 20.953 1 95.56 767 HIS A CA 1
ATOM 5952 C C . HIS A 1 767 ? 16.594 32 20.125 1 95.56 767 HIS A C 1
ATOM 5954 O O . HIS A 1 767 ? 17.156 31.547 19.125 1 95.56 767 HIS A O 1
ATOM 5960 N N . PRO A 1 768 ? 16.797 33.219 20.516 1 96.5 768 PRO A N 1
ATOM 5961 C CA . PRO A 1 768 ? 17.609 34.156 19.734 1 96.5 768 PRO A CA 1
ATOM 5962 C C . PRO A 1 768 ? 19.109 33.875 19.875 1 96.5 768 PRO A C 1
ATOM 5964 O O . PRO A 1 768 ? 19.578 33.5 20.953 1 96.5 768 PRO A O 1
ATOM 5967 N N . VAL A 1 769 ? 19.781 34 18.844 1 97.94 769 VAL A N 1
ATOM 5968 C CA . VAL A 1 769 ? 21.234 34.062 18.812 1 97.94 769 VAL A CA 1
ATOM 5969 C C . VAL A 1 769 ? 21.688 35.531 18.891 1 97.94 769 VAL A C 1
ATOM 5971 O O . VAL A 1 769 ? 21.312 36.344 18.062 1 97.94 769 VAL A O 1
ATOM 5974 N N . LEU A 1 770 ? 22.531 35.812 19.859 1 96.94 770 LEU A N 1
ATOM 5975 C CA . LEU A 1 770 ? 22.938 37.188 20.141 1 96.94 770 LEU A CA 1
ATOM 5976 C C . LEU A 1 770 ? 24.406 37.406 19.812 1 96.94 770 LEU A C 1
ATOM 5978 O O . LEU A 1 770 ? 25.203 36.469 19.859 1 96.94 770 LEU A O 1
ATOM 5982 N N . GLU A 1 771 ? 24.672 38.656 19.484 1 95.62 771 GLU A N 1
ATOM 5983 C CA . GLU A 1 771 ? 26.078 39.062 19.422 1 95.62 771 GLU A CA 1
ATOM 5984 C C . GLU A 1 771 ? 26.75 38.906 20.781 1 95.62 771 GLU A C 1
ATOM 5986 O O . GLU A 1 771 ? 26.141 39.188 21.812 1 95.62 771 GLU A O 1
ATOM 5991 N N . LEU A 1 772 ? 28 38.531 20.719 1 92.38 772 LEU A N 1
ATOM 5992 C CA . LEU A 1 772 ? 28.75 38.375 21.953 1 92.38 772 LEU A CA 1
ATOM 5993 C C . LEU A 1 772 ? 28.734 39.656 22.781 1 92.38 772 LEU A C 1
ATOM 5995 O O . LEU A 1 772 ? 29.141 40.719 22.281 1 92.38 772 LEU A O 1
ATOM 5999 N N . GLY A 1 773 ? 28.328 39.5 23.953 1 89.69 773 GLY A N 1
ATOM 6000 C CA . GLY A 1 773 ? 28.359 40.625 24.875 1 89.69 773 GLY A CA 1
ATOM 6001 C C . GLY A 1 773 ? 27.312 41.688 24.578 1 89.69 773 GLY A C 1
ATOM 6002 O O . GLY A 1 773 ? 27.234 42.719 25.25 1 89.69 773 GLY A O 1
ATOM 6003 N N . GLY A 1 774 ? 26.469 41.438 23.609 1 89.5 774 GLY A N 1
ATOM 6004 C CA . GLY A 1 774 ? 25.453 42.406 23.25 1 89.5 774 GLY A CA 1
ATOM 6005 C C . GLY A 1 774 ? 24.047 41.844 23.219 1 89.5 774 GLY A C 1
ATOM 6006 O O . GLY A 1 774 ? 23.844 40.656 23.531 1 89.5 774 GLY A O 1
ATOM 6007 N N . ASP A 1 775 ? 23.125 42.812 22.875 1 87.75 775 ASP A N 1
ATOM 6008 C CA . ASP A 1 775 ? 21.719 42.406 22.875 1 87.75 775 ASP A CA 1
ATOM 6009 C C . ASP A 1 775 ? 21.188 42.344 21.438 1 87.75 775 ASP A C 1
ATOM 6011 O O . ASP A 1 775 ? 20 42.062 21.234 1 87.75 775 ASP A O 1
ATOM 6015 N N . GLU A 1 776 ? 22.062 42.531 20.531 1 91.5 776 GLU A N 1
ATOM 6016 C CA . GLU A 1 776 ? 21.625 42.469 19.156 1 91.5 776 GLU A CA 1
ATOM 6017 C C . GLU A 1 776 ? 21.312 41.031 18.734 1 91.5 776 GLU A C 1
ATOM 6019 O O . GLU A 1 776 ? 22.141 40.125 18.938 1 91.5 776 GLU A O 1
ATOM 6024 N N . VAL A 1 777 ? 20.109 40.844 18.203 1 94.81 777 VAL A N 1
ATOM 6025 C CA . VAL A 1 777 ? 19.703 39.531 17.734 1 94.81 777 VAL A CA 1
ATOM 6026 C C . VAL A 1 777 ? 20.234 39.281 16.328 1 94.81 777 VAL A C 1
ATOM 6028 O O . VAL A 1 777 ? 19.859 40 15.383 1 94.81 777 VAL A O 1
ATOM 6031 N N . LEU A 1 778 ? 21.047 38.281 16.125 1 96.12 778 LEU A N 1
ATOM 6032 C CA . LEU A 1 778 ? 21.656 37.969 14.828 1 96.12 778 LEU A CA 1
ATOM 6033 C C . LEU A 1 778 ? 20.766 37 14.062 1 96.12 778 LEU A C 1
ATOM 6035 O O . LEU A 1 778 ? 20.812 36.938 12.828 1 96.12 778 LEU A O 1
ATOM 6039 N N . GLY A 1 779 ? 20.078 36.25 14.719 1 95.19 779 GLY A N 1
ATOM 6040 C CA . GLY A 1 779 ? 19.203 35.188 14.211 1 95.19 779 GLY A CA 1
ATOM 6041 C C . GLY A 1 779 ? 18.547 34.375 15.312 1 95.19 779 GLY A C 1
ATOM 6042 O O . GLY A 1 779 ? 18.484 34.812 16.469 1 95.19 779 GLY A O 1
ATOM 6043 N N . TYR A 1 780 ? 17.906 33.281 15.016 1 94.56 780 TYR A N 1
ATOM 6044 C CA . TYR A 1 780 ? 17.344 32.406 16.016 1 94.56 780 TYR A CA 1
ATOM 6045 C C . TYR A 1 780 ? 17.656 30.938 15.703 1 94.56 780 TYR A C 1
ATOM 6047 O O . TYR A 1 780 ? 17.984 30.609 14.562 1 94.56 780 TYR A O 1
ATOM 6055 N N . VAL A 1 781 ? 17.562 30.094 16.656 1 97 781 VAL A N 1
ATOM 6056 C CA . VAL A 1 781 ? 17.859 28.672 16.547 1 97 781 VAL A CA 1
ATOM 6057 C C . VAL A 1 781 ? 16.719 27.953 15.82 1 97 781 VAL A C 1
ATOM 6059 O O . VAL A 1 781 ? 15.586 27.922 16.312 1 97 781 VAL A O 1
ATOM 6062 N N . THR A 1 782 ? 17.016 27.422 14.688 1 95.75 782 THR A N 1
ATOM 6063 C CA . THR A 1 782 ? 15.992 26.703 13.922 1 95.75 782 THR A CA 1
ATOM 6064 C C . THR A 1 782 ? 15.859 25.266 14.414 1 95.75 782 THR A C 1
ATOM 6066 O O . THR A 1 782 ? 14.758 24.719 14.469 1 95.75 782 THR A O 1
ATOM 6069 N N . ARG A 1 783 ? 16.891 24.641 14.68 1 95.75 783 ARG A N 1
ATOM 6070 C CA . ARG A 1 783 ? 16.984 23.266 15.141 1 95.75 783 ARG A CA 1
ATOM 6071 C C . ARG A 1 783 ? 18.094 23.094 16.172 1 95.75 783 ARG A C 1
ATOM 6073 O O . ARG A 1 783 ? 19.156 23.719 16.062 1 95.75 783 ARG A O 1
ATOM 6080 N N . ALA A 1 784 ? 17.828 22.297 17.234 1 96.56 784 ALA A N 1
ATOM 6081 C CA . ALA A 1 784 ? 18.859 22.125 18.266 1 96.56 784 ALA A CA 1
ATOM 6082 C C . ALA A 1 784 ? 18.75 20.734 18.906 1 96.56 784 ALA A C 1
ATOM 6084 O O . ALA A 1 784 ? 17.656 20.188 19.047 1 96.56 784 ALA A O 1
ATOM 6085 N N . ASP A 1 785 ? 19.812 20.219 19.25 1 96.25 785 ASP A N 1
ATOM 6086 C CA . ASP A 1 785 ? 19.922 18.969 19.984 1 96.25 785 ASP A CA 1
ATOM 6087 C C . ASP A 1 785 ? 21.359 18.75 20.469 1 96.25 785 ASP A C 1
ATOM 6089 O O . ASP A 1 785 ? 22.156 19.688 20.5 1 96.25 785 ASP A O 1
ATOM 6093 N N . TYR A 1 786 ? 21.656 17.562 20.938 1 97.31 786 TYR A N 1
ATOM 6094 C CA . TYR A 1 786 ? 23 17.219 21.422 1 97.31 786 TYR A CA 1
ATOM 6095 C C . TYR A 1 786 ? 23.688 16.266 20.438 1 97.31 786 TYR A C 1
ATOM 6097 O O . TYR A 1 786 ? 23.062 15.344 19.922 1 97.31 786 TYR A O 1
ATOM 6105 N N . GLY A 1 787 ? 24.938 16.625 20.078 1 97.44 787 GLY A N 1
ATOM 6106 C CA . GLY A 1 787 ? 25.781 15.695 19.344 1 97.44 787 GLY A CA 1
ATOM 6107 C C . GLY A 1 787 ? 26.547 14.734 20.234 1 97.44 787 GLY A C 1
ATOM 6108 O O . GLY A 1 787 ? 27.625 15.078 20.734 1 97.44 787 GLY A O 1
ATOM 6109 N N . TYR A 1 788 ? 26.125 13.547 20.328 1 97.5 788 TYR A N 1
ATOM 6110 C CA . TYR A 1 788 ? 26.672 12.594 21.297 1 97.5 788 TYR A CA 1
ATOM 6111 C C . TYR A 1 788 ? 28.062 12.117 20.844 1 97.5 788 TYR A C 1
ATOM 6113 O O . TYR A 1 788 ? 28.906 11.773 21.688 1 97.5 788 TYR A O 1
ATOM 6121 N N . SER A 1 789 ? 28.281 12.094 19.609 1 96.62 789 SER A N 1
ATOM 6122 C CA . SER A 1 789 ? 29.594 11.703 19.094 1 96.62 789 SER A CA 1
ATOM 6123 C C . SER A 1 789 ? 30.625 12.797 19.328 1 96.62 789 SER A C 1
ATOM 6125 O O . SER A 1 789 ? 31.781 12.508 19.656 1 96.62 789 SER A O 1
ATOM 6127 N N . ILE A 1 790 ? 30.266 14.039 19.125 1 96.44 790 ILE A N 1
ATOM 6128 C CA . ILE A 1 790 ? 31.188 15.148 19.266 1 96.44 790 ILE A CA 1
ATOM 6129 C C . ILE A 1 790 ? 31.125 15.703 20.688 1 96.44 790 ILE A C 1
ATOM 6131 O O . ILE A 1 790 ? 31.938 16.547 21.062 1 96.44 790 ILE A O 1
ATOM 6135 N N . ASP A 1 791 ? 30.156 15.242 21.5 1 96.56 791 ASP A N 1
ATOM 6136 C CA . ASP A 1 791 ? 29.953 15.586 22.906 1 96.56 791 ASP A CA 1
ATOM 6137 C C . ASP A 1 791 ? 29.781 17.094 23.078 1 96.56 791 ASP A C 1
ATOM 6139 O O . ASP A 1 791 ? 30.516 17.719 23.859 1 96.56 791 ASP A O 1
ATOM 6143 N N . ALA A 1 792 ? 28.844 17.672 22.438 1 97.19 792 ALA A N 1
ATOM 6144 C CA . ALA A 1 792 ? 28.516 19.094 22.531 1 97.19 792 ALA A CA 1
ATOM 6145 C C . ALA A 1 792 ? 27.078 19.359 22.109 1 97.19 792 ALA A C 1
ATOM 6147 O O . ALA A 1 792 ? 26.531 18.656 21.266 1 97.19 792 ALA A O 1
ATOM 6148 N N . GLY A 1 793 ? 26.484 20.359 22.719 1 97.44 793 GLY A N 1
ATOM 6149 C CA . GLY A 1 793 ? 25.219 20.859 22.203 1 97.44 793 GLY A CA 1
ATOM 6150 C C . GLY A 1 793 ? 25.344 21.484 20.828 1 97.44 793 GLY A C 1
ATOM 6151 O O . GLY A 1 793 ? 26.328 22.172 20.547 1 97.44 793 GLY A O 1
ATOM 6152 N N . ILE A 1 794 ? 24.391 21.219 19.953 1 98.06 794 ILE A N 1
ATOM 6153 C CA . ILE A 1 794 ? 24.375 21.75 18.594 1 98.06 794 ILE A CA 1
ATOM 6154 C C . ILE A 1 794 ? 23.125 22.609 18.391 1 98.06 794 ILE A C 1
ATOM 6156 O O . ILE A 1 794 ? 22.031 22.234 18.797 1 98.06 794 ILE A O 1
ATOM 6160 N N . ALA A 1 795 ? 23.266 23.766 17.828 1 98.06 795 ALA A N 1
ATOM 6161 C CA . ALA A 1 795 ? 22.172 24.594 17.344 1 98.06 795 ALA A CA 1
ATOM 6162 C C . ALA A 1 795 ? 22.422 25.062 15.914 1 98.06 795 ALA A C 1
ATOM 6164 O O . ALA A 1 795 ? 23.531 25.469 15.57 1 98.06 795 ALA A O 1
ATOM 6165 N N . TYR A 1 796 ? 21.438 24.953 15.07 1 98.31 796 TYR A N 1
ATOM 6166 C CA . TYR A 1 796 ? 21.484 25.547 13.734 1 98.31 796 TYR A CA 1
ATOM 6167 C C . TYR A 1 796 ? 20.719 26.859 13.695 1 98.31 796 TYR A C 1
ATOM 6169 O O . TYR A 1 796 ? 19.656 26.984 14.312 1 98.31 796 TYR A O 1
ATOM 6177 N N . ALA A 1 797 ? 21.266 27.859 13.016 1 98.12 797 ALA A N 1
ATOM 6178 C CA . ALA A 1 797 ? 20.609 29.156 12.891 1 98.12 797 ALA A CA 1
ATOM 6179 C C . ALA A 1 797 ? 21 29.844 11.586 1 98.12 797 ALA A C 1
ATOM 6181 O O . ALA A 1 797 ? 22.125 29.672 11.102 1 98.12 797 ALA A O 1
ATOM 6182 N N . TYR A 1 798 ? 20.141 30.547 11.008 1 97.81 798 TYR A N 1
ATOM 6183 C CA . TYR A 1 798 ? 20.484 31.469 9.938 1 97.81 798 TYR A CA 1
ATOM 6184 C C . TYR A 1 798 ? 21.062 32.75 10.508 1 97.81 798 TYR A C 1
ATOM 6186 O O . TYR A 1 798 ? 20.391 33.469 11.266 1 97.81 798 TYR A O 1
ATOM 6194 N N . LEU A 1 799 ? 22.266 33.094 10.148 1 98 799 LEU A N 1
ATOM 6195 C CA . LEU A 1 799 ? 22.953 34.281 10.586 1 98 799 LEU A CA 1
ATOM 6196 C C . LEU A 1 799 ? 23.312 35.156 9.398 1 98 799 LEU A C 1
ATOM 6198 O O . LEU A 1 799 ? 23.438 34.688 8.266 1 98 799 LEU A O 1
ATOM 6202 N N . PRO A 1 800 ? 23.406 36.5 9.656 1 97.25 800 PRO A N 1
ATOM 6203 C CA . PRO A 1 800 ? 24 37.312 8.594 1 97.25 800 PRO A CA 1
ATOM 6204 C C . PRO A 1 800 ? 25.344 36.75 8.102 1 97.25 800 PRO A C 1
ATOM 6206 O O . PRO A 1 800 ? 26.141 36.281 8.906 1 97.25 800 PRO A O 1
ATOM 6209 N N . ALA A 1 801 ? 25.531 36.875 6.84 1 96.25 801 ALA A N 1
ATOM 6210 C CA . ALA A 1 801 ? 26.703 36.281 6.207 1 96.25 801 ALA A CA 1
ATOM 6211 C C . ALA A 1 801 ? 27.984 36.688 6.918 1 96.25 801 ALA A C 1
ATOM 6213 O O . ALA A 1 801 ? 28.906 35.906 7.082 1 96.25 801 ALA A O 1
ATOM 6214 N N . ASP A 1 802 ? 28.047 37.906 7.402 1 94.88 802 ASP A N 1
ATOM 6215 C CA . ASP A 1 802 ? 29.25 38.438 8.055 1 94.88 802 ASP A CA 1
ATOM 6216 C C . ASP A 1 802 ? 29.453 37.812 9.422 1 94.88 802 ASP A C 1
ATOM 6218 O O . ASP A 1 802 ? 30.578 37.812 9.945 1 94.88 802 ASP A O 1
ATOM 6222 N N . ASP A 1 803 ? 28.453 37.219 10 1 96.38 803 ASP A N 1
ATOM 6223 C CA . ASP A 1 803 ? 28.531 36.625 11.32 1 96.38 803 ASP A CA 1
ATOM 6224 C C . ASP A 1 803 ? 28.547 35.094 11.227 1 96.38 803 ASP A C 1
ATOM 6226 O O . ASP A 1 803 ? 28.516 34.406 12.242 1 96.38 803 ASP A O 1
ATOM 6230 N N . ALA A 1 804 ? 28.562 34.594 10.047 1 97.38 804 ALA A N 1
ATOM 6231 C CA . ALA A 1 804 ? 28.391 33.156 9.828 1 97.38 804 ALA A CA 1
ATOM 6232 C C . ALA A 1 804 ? 29.734 32.469 9.672 1 97.38 804 ALA A C 1
ATOM 6234 O O . ALA A 1 804 ? 29.797 31.281 9.391 1 97.38 804 ALA A O 1
ATOM 6235 N N . GLU A 1 805 ? 30.812 33.094 9.852 1 96.62 805 GLU A N 1
ATOM 6236 C CA . GLU A 1 805 ? 32.125 32.531 9.688 1 96.62 805 GLU A CA 1
ATOM 6237 C C . GLU A 1 805 ? 32.5 31.625 10.867 1 96.62 805 GLU A C 1
ATOM 6239 O O . GLU A 1 805 ? 32.219 31.953 12.023 1 96.62 805 GLU A O 1
ATOM 6244 N N . ALA A 1 806 ? 33.125 30.547 10.539 1 97.62 806 ALA A N 1
ATOM 6245 C CA . ALA A 1 806 ? 33.562 29.625 11.586 1 97.62 806 ALA A CA 1
ATOM 6246 C C . ALA A 1 806 ? 34.5 30.344 12.555 1 97.62 806 ALA A C 1
ATOM 6248 O O . ALA A 1 806 ? 35.375 31.109 12.141 1 97.62 806 ALA A O 1
ATOM 6249 N N . GLY A 1 807 ? 34.312 30.016 13.789 1 97.38 807 GLY A N 1
ATOM 6250 C CA . GLY A 1 807 ? 35.125 30.641 14.82 1 97.38 807 GLY A CA 1
ATOM 6251 C C . GLY A 1 807 ? 34.438 31.828 15.477 1 97.38 807 GLY A C 1
ATOM 6252 O O . GLY A 1 807 ? 34.844 32.281 16.547 1 97.38 807 GLY A O 1
ATOM 6253 N N . ARG A 1 808 ? 33.406 32.344 14.844 1 97.19 808 ARG A N 1
ATOM 6254 C CA . ARG A 1 808 ? 32.688 33.469 15.406 1 97.19 808 ARG A CA 1
ATOM 6255 C C . ARG A 1 808 ? 32.031 33.062 16.734 1 97.19 808 ARG A C 1
ATOM 6257 O O . ARG A 1 808 ? 31.344 32.031 16.812 1 97.19 808 ARG A O 1
ATOM 6264 N N . ASN A 1 809 ? 32.312 33.844 17.797 1 97.69 809 ASN A N 1
ATOM 6265 C CA . ASN A 1 809 ? 31.641 33.625 19.078 1 97.69 809 ASN A CA 1
ATOM 6266 C C . ASN A 1 809 ? 30.281 34.312 19.141 1 97.69 809 ASN A C 1
ATOM 6268 O O . ASN A 1 809 ? 30.156 35.469 18.719 1 97.69 809 ASN A O 1
ATOM 6272 N N . VAL A 1 810 ? 29.297 33.625 19.562 1 98.12 810 VAL A N 1
ATOM 6273 C CA . VAL A 1 810 ? 27.953 34.156 19.734 1 98.12 810 VAL A CA 1
ATOM 6274 C C . VAL A 1 810 ? 27.391 33.688 21.078 1 98.12 810 VAL A C 1
ATOM 6276 O O . VAL A 1 810 ? 28.047 32.938 21.812 1 98.12 810 VAL A O 1
ATOM 6279 N N . GLU A 1 811 ? 26.281 34.156 21.484 1 97.88 811 GLU A N 1
ATOM 6280 C CA . GLU A 1 811 ? 25.547 33.688 22.641 1 97.88 811 GLU A CA 1
ATOM 6281 C C . GLU A 1 811 ? 24.109 33.312 22.266 1 97.88 811 GLU A C 1
ATOM 6283 O O . GLU A 1 811 ? 23.5 33.938 21.406 1 97.88 811 GLU A O 1
ATOM 6288 N N . ILE A 1 812 ? 23.609 32.312 22.812 1 97.31 812 ILE A N 1
ATOM 6289 C CA . ILE A 1 812 ? 22.203 31.922 22.656 1 97.31 812 ILE A CA 1
ATOM 6290 C C . ILE A 1 812 ? 21.453 32.156 23.969 1 97.31 812 ILE A C 1
ATOM 6292 O O . ILE A 1 812 ? 21.844 31.656 25.016 1 97.31 812 ILE A O 1
ATOM 6296 N N . SER A 1 813 ? 20.422 32.969 23.906 1 94.81 813 SER A N 1
ATOM 6297 C CA . SER A 1 813 ? 19.562 33.188 25.078 1 94.81 813 SER A CA 1
ATOM 6298 C C . SER A 1 813 ? 18.672 31.984 25.328 1 94.81 813 SER A C 1
ATOM 6300 O O . SER A 1 813 ? 18.094 31.422 24.391 1 94.81 813 SER A O 1
ATOM 6302 N N . TYR A 1 814 ? 18.672 31.547 26.578 1 92.88 814 TYR A N 1
ATOM 6303 C CA . TYR A 1 814 ? 17.781 30.453 26.984 1 92.88 814 TYR A CA 1
ATOM 6304 C C . TYR A 1 814 ? 17.266 30.672 28.391 1 92.88 814 TYR A C 1
ATOM 6306 O O . TYR A 1 814 ? 18 30.484 29.359 1 92.88 814 TYR A O 1
ATOM 6314 N N . GLU A 1 815 ? 15.977 31.047 28.578 1 89.38 815 GLU A N 1
ATOM 6315 C CA . GLU A 1 815 ? 15.273 31.312 29.828 1 89.38 815 GLU A CA 1
ATOM 6316 C C . GLU A 1 815 ? 16.016 32.375 30.656 1 89.38 815 GLU A C 1
ATOM 6318 O O . GLU A 1 815 ? 16.25 32.156 31.859 1 89.38 815 GLU A O 1
ATOM 6323 N N . ASN A 1 816 ? 16.438 33.312 30 1 87.12 816 ASN A N 1
ATOM 6324 C CA . ASN A 1 816 ? 17.047 34.5 30.562 1 87.12 816 ASN A CA 1
ATOM 6325 C C . ASN A 1 816 ? 18.516 34.281 30.906 1 87.12 816 ASN A C 1
ATOM 6327 O O . ASN A 1 816 ? 19.156 35.156 31.484 1 87.12 816 ASN A O 1
ATOM 6331 N N . ASP A 1 817 ? 18.984 33.094 30.656 1 91.38 817 ASP A N 1
ATOM 6332 C CA . ASP A 1 817 ? 20.422 32.844 30.719 1 91.38 817 ASP A CA 1
ATOM 6333 C C . ASP A 1 817 ? 21.047 32.906 29.328 1 91.38 817 ASP A C 1
ATOM 6335 O O . ASP A 1 817 ? 20.344 32.844 28.312 1 91.38 817 ASP A O 1
ATOM 6339 N N . ARG A 1 818 ? 22.297 33.156 29.297 1 95.44 818 ARG A N 1
ATOM 6340 C CA . ARG A 1 818 ? 23.031 33.25 28.047 1 95.44 818 ARG A CA 1
ATOM 6341 C C . ARG A 1 818 ? 24.078 32.125 27.953 1 95.44 818 ARG A C 1
ATOM 6343 O O . ARG A 1 818 ? 24.891 31.984 28.859 1 95.44 818 ARG A O 1
ATOM 6350 N N . TYR A 1 819 ? 24 31.391 26.953 1 96.31 819 TYR A N 1
ATOM 6351 C CA . TYR A 1 819 ? 24.938 30.312 26.703 1 96.31 819 TYR A CA 1
ATOM 6352 C C . TYR A 1 819 ? 25.922 30.688 25.609 1 96.31 819 TYR A C 1
ATOM 6354 O O . TYR A 1 819 ? 25.531 31.031 24.484 1 96.31 819 TYR A O 1
ATOM 6362 N N . ALA A 1 820 ? 27.188 30.562 25.953 1 97.5 820 ALA A N 1
ATOM 6363 C CA . ALA A 1 820 ? 28.219 30.844 24.953 1 97.5 820 ALA A CA 1
ATOM 6364 C C . ALA A 1 820 ? 28.266 29.75 23.891 1 97.5 820 ALA A C 1
ATOM 6366 O O . ALA A 1 820 ? 28.109 28.562 24.203 1 97.5 820 ALA A O 1
ATOM 6367 N N . GLY A 1 821 ? 28.375 30.203 22.656 1 97.88 821 GLY A N 1
ATOM 6368 C CA . GLY A 1 821 ? 28.516 29.281 21.531 1 97.88 821 GLY A CA 1
ATOM 6369 C C . GLY A 1 821 ? 29.5 29.766 20.484 1 97.88 821 GLY A C 1
ATOM 6370 O O . GLY A 1 821 ? 29.922 30.922 20.5 1 97.88 821 GLY A O 1
ATOM 6371 N N . THR A 1 822 ? 29.891 28.859 19.625 1 98.31 822 THR A N 1
ATOM 6372 C CA . THR A 1 822 ? 30.844 29.141 18.562 1 98.31 822 THR A CA 1
ATOM 6373 C C . THR A 1 822 ? 30.328 28.625 17.219 1 98.31 822 THR A C 1
ATOM 6375 O O . THR A 1 822 ? 29.922 27.469 17.094 1 98.31 822 THR A O 1
ATOM 6378 N N . VAL A 1 823 ? 30.25 29.531 16.25 1 98.44 823 VAL A N 1
ATOM 6379 C CA . VAL A 1 823 ? 29.922 29.125 14.891 1 98.44 823 VAL A CA 1
ATOM 6380 C C . VAL A 1 823 ? 30.984 28.172 14.359 1 98.44 823 VAL A C 1
ATOM 6382 O O . VAL A 1 823 ? 32.188 28.375 14.57 1 98.44 823 VAL A O 1
ATOM 6385 N N . ARG A 1 824 ? 30.578 27.062 13.758 1 98.12 824 ARG A N 1
ATOM 6386 C CA . ARG A 1 824 ? 31.484 26.047 13.266 1 98.12 824 ARG A CA 1
ATOM 6387 C C . ARG A 1 824 ? 31.328 25.828 11.766 1 98.12 824 ARG A C 1
ATOM 6389 O O . ARG A 1 824 ? 30.297 26.219 11.188 1 98.12 824 ARG A O 1
ATOM 6396 N N . ASP A 1 825 ? 32.438 25.25 11.234 1 95.69 825 ASP A N 1
ATOM 6397 C CA . ASP A 1 825 ? 32.312 24.703 9.891 1 95.69 825 ASP A CA 1
ATOM 6398 C C . ASP A 1 825 ? 31.5 23.391 9.914 1 95.69 825 ASP A C 1
ATOM 6400 O O . ASP A 1 825 ? 31.531 22.672 10.906 1 95.69 825 ASP A O 1
ATOM 6404 N N . GLU A 1 826 ? 30.812 23.125 8.883 1 93.19 826 GLU A N 1
ATOM 6405 C CA . GLU A 1 826 ? 30.078 21.875 8.773 1 93.19 826 GLU A CA 1
ATOM 6406 C C . GLU A 1 826 ? 30.719 20.938 7.75 1 93.19 826 GLU A C 1
ATOM 6408 O O . GLU A 1 826 ? 31.406 21.406 6.828 1 93.19 826 GLU A O 1
ATOM 6413 N N . PRO A 1 827 ? 30.547 19.656 7.859 1 96.25 827 PRO A N 1
ATOM 6414 C CA . PRO A 1 827 ? 29.828 18.984 8.945 1 96.25 827 PRO A CA 1
ATOM 6415 C C . PRO A 1 827 ? 30.656 18.906 10.227 1 96.25 827 PRO A C 1
ATOM 6417 O O . PRO A 1 827 ? 31.891 18.938 10.172 1 96.25 827 PRO A O 1
ATOM 6420 N N . LEU A 1 828 ? 29.984 18.766 11.328 1 97.56 828 LEU A N 1
ATOM 6421 C CA . LEU A 1 828 ? 30.641 18.688 12.625 1 97.56 828 LEU A CA 1
ATOM 6422 C C . LEU A 1 828 ? 31.25 17.312 12.852 1 97.56 828 LEU A C 1
ATOM 6424 O O . LEU A 1 828 ? 32.156 17.141 13.68 1 97.56 828 LEU A O 1
ATOM 6428 N N . PHE A 1 829 ? 30.766 16.375 12.117 1 96.5 829 PHE A N 1
ATOM 6429 C CA . PHE A 1 829 ? 31.203 14.984 12.234 1 96.5 829 PHE A CA 1
ATOM 6430 C C . PHE A 1 829 ? 31.594 14.422 10.875 1 96.5 829 PHE A C 1
ATOM 6432 O O . PHE A 1 829 ? 30.859 14.555 9.898 1 96.5 829 PHE A O 1
ATOM 6439 N N . ASP A 1 830 ? 32.781 13.812 10.805 1 95.56 830 ASP A N 1
ATOM 6440 C CA . ASP A 1 830 ? 33.312 13.133 9.617 1 95.56 830 ASP A CA 1
ATOM 6441 C C . ASP A 1 830 ? 33.25 14.039 8.398 1 95.56 830 ASP A C 1
ATOM 6443 O O . ASP A 1 830 ? 32.625 13.695 7.383 1 95.56 830 ASP A O 1
ATOM 6447 N N . PRO A 1 831 ? 33.812 15.195 8.438 1 94.62 831 PRO A N 1
ATOM 6448 C CA . PRO A 1 831 ? 33.719 16.188 7.359 1 94.62 831 PRO A CA 1
ATOM 6449 C C . PRO A 1 831 ? 34.219 15.648 6.02 1 94.62 831 PRO A C 1
ATOM 6451 O O . PRO A 1 831 ? 33.75 16.094 4.965 1 94.62 831 PRO A O 1
ATOM 6454 N N . ASP A 1 832 ? 35.156 14.656 6.059 1 93.81 832 ASP A N 1
ATOM 6455 C CA . ASP A 1 832 ? 35.688 14.109 4.82 1 93.81 832 ASP A CA 1
ATOM 6456 C C . ASP A 1 832 ? 34.844 12.945 4.309 1 93.81 832 ASP A C 1
ATOM 6458 O O . ASP A 1 832 ? 35.156 12.352 3.277 1 93.81 832 ASP A O 1
ATOM 6462 N N . ARG A 1 833 ? 33.938 12.578 4.949 1 93.44 833 ARG A N 1
ATOM 6463 C CA . ARG A 1 833 ? 32.938 11.555 4.578 1 93.44 833 ARG A CA 1
ATOM 6464 C C . ARG A 1 833 ? 33.594 10.172 4.512 1 93.44 833 ARG A C 1
ATOM 6466 O O . ARG A 1 833 ? 33.281 9.367 3.635 1 93.44 833 ARG A O 1
ATOM 6473 N N . GLU A 1 834 ? 34.469 9.906 5.273 1 95.06 834 GLU A N 1
ATOM 6474 C CA . GLU A 1 834 ? 35.188 8.633 5.273 1 95.06 834 GLU A CA 1
ATOM 6475 C C . GLU A 1 834 ? 34.312 7.492 5.758 1 95.06 834 GLU A C 1
ATOM 6477 O O . GLU A 1 834 ? 34.375 6.375 5.242 1 95.06 834 GLU A O 1
ATOM 6482 N N . LYS A 1 835 ? 33.469 7.793 6.648 1 93.81 835 LYS A N 1
ATOM 6483 C CA . LYS A 1 835 ? 32.594 6.77 7.242 1 93.81 835 LYS A CA 1
ATOM 6484 C C . LYS A 1 835 ? 31.484 6.371 6.289 1 93.81 835 LYS A C 1
ATOM 6486 O O . LYS A 1 835 ? 31.078 5.207 6.246 1 93.81 835 LYS A O 1
ATOM 6491 N N . MET A 1 836 ? 30.953 7.254 5.535 1 92.06 836 MET A N 1
ATOM 6492 C CA . MET A 1 836 ? 29.859 6.984 4.605 1 92.06 836 MET A CA 1
ATOM 6493 C C . MET A 1 836 ? 30.359 6.227 3.379 1 92.06 836 MET A C 1
ATOM 6495 O O . MET A 1 836 ? 29.625 5.414 2.807 1 92.06 836 MET A O 1
ATOM 6499 N N . LEU A 1 837 ? 31.672 6.504 2.977 1 91.25 837 LEU A N 1
ATOM 6500 C CA . LEU A 1 837 ? 32.188 5.992 1.712 1 91.25 837 LEU A CA 1
ATOM 6501 C C . LEU A 1 837 ? 32.938 4.688 1.924 1 91.25 837 LEU A C 1
ATOM 6503 O O . LEU A 1 837 ? 33.375 4.055 0.96 1 91.25 837 LEU A O 1
ATOM 6507 N N . ARG A 1 838 ? 33.094 4.254 3.094 1 91.12 838 ARG A N 1
ATOM 6508 C CA . ARG A 1 838 ? 33.906 3.066 3.393 1 91.12 838 ARG A CA 1
ATOM 6509 C C . ARG A 1 838 ? 33.25 1.814 2.803 1 91.12 838 ARG A C 1
ATOM 6511 O O . ARG A 1 838 ? 32.031 1.786 2.555 1 91.12 838 ARG A O 1
ATOM 6518 N N . MET B 1 1 ? 14.594 -27.188 -50.125 1 28.08 1 MET B N 1
ATOM 6519 C CA . MET B 1 1 ? 14.656 -27.469 -48.688 1 28.08 1 MET B CA 1
ATOM 6520 C C . MET B 1 1 ? 15.812 -26.734 -48.031 1 28.08 1 MET B C 1
ATOM 6522 O O . MET B 1 1 ? 16.969 -27.078 -48.25 1 28.08 1 MET B O 1
ATOM 6526 N N . SER B 1 2 ? 15.922 -25.516 -48.062 1 33.47 2 SER B N 1
ATOM 6527 C CA . SER B 1 2 ? 17.125 -24.703 -48 1 33.47 2 SER B CA 1
ATOM 6528 C C . SER B 1 2 ? 17.828 -24.844 -46.656 1 33.47 2 SER B C 1
ATOM 6530 O O . SER B 1 2 ? 17.328 -24.406 -45.656 1 33.47 2 SER B O 1
ATOM 6532 N N . THR B 1 3 ? 18.219 -26.047 -46.312 1 42.34 3 THR B N 1
ATOM 6533 C CA . THR B 1 3 ? 19.25 -26.469 -45.406 1 42.34 3 THR B CA 1
ATOM 6534 C C . THR B 1 3 ? 20.453 -25.531 -45.469 1 42.34 3 THR B C 1
ATOM 6536 O O . THR B 1 3 ? 21.578 -25.922 -45.125 1 42.34 3 THR B O 1
ATOM 6539 N N . GLY B 1 4 ? 20.328 -24.516 -46.156 1 45.97 4 GLY B N 1
ATOM 6540 C CA . GLY B 1 4 ? 21.547 -23.734 -46.312 1 45.97 4 GLY B CA 1
ATOM 6541 C C . GLY B 1 4 ? 22.094 -23.203 -45 1 45.97 4 GLY B C 1
ATOM 6542 O O . GLY B 1 4 ? 21.359 -23.125 -44.031 1 45.97 4 GLY B O 1
ATOM 6543 N N . ASN B 1 5 ? 23.391 -23.484 -44.688 1 64.62 5 ASN B N 1
ATOM 6544 C CA . ASN B 1 5 ? 24.281 -23.234 -43.562 1 64.62 5 ASN B CA 1
ATOM 6545 C C . ASN B 1 5 ? 24.141 -21.797 -43.062 1 64.62 5 ASN B C 1
ATOM 6547 O O . ASN B 1 5 ? 24.781 -21.406 -42.094 1 64.62 5 ASN B O 1
ATOM 6551 N N . THR B 1 6 ? 23.234 -21.031 -43.781 1 86.06 6 THR B N 1
ATOM 6552 C CA . THR B 1 6 ? 23.203 -19.641 -43.375 1 86.06 6 THR B CA 1
ATOM 6553 C C . THR B 1 6 ? 21.812 -19.266 -42.844 1 86.06 6 THR B C 1
ATOM 6555 O O . THR B 1 6 ? 20.797 -19.531 -43.5 1 86.06 6 THR B O 1
ATOM 6558 N N . LEU B 1 7 ? 21.594 -18.797 -41.719 1 93.75 7 LEU B N 1
ATOM 6559 C CA . LEU B 1 7 ? 20.359 -18.328 -41.094 1 93.75 7 LEU B CA 1
ATOM 6560 C C . LEU B 1 7 ? 19.656 -17.297 -41.969 1 93.75 7 LEU B C 1
ATOM 6562 O O . LEU B 1 7 ? 20.312 -16.469 -42.625 1 93.75 7 LEU B O 1
ATOM 6566 N N . PRO B 1 8 ? 18.359 -17.359 -42.094 1 96.19 8 PRO B N 1
ATOM 6567 C CA . PRO B 1 8 ? 17.656 -16.281 -42.812 1 96.19 8 PRO B CA 1
ATOM 6568 C C . PRO B 1 8 ? 17.75 -14.945 -42.094 1 96.19 8 PRO B C 1
ATOM 6570 O O . PRO B 1 8 ? 18 -14.898 -40.875 1 96.19 8 PRO B O 1
ATOM 6573 N N . ASP B 1 9 ? 17.484 -13.875 -42.844 1 96 9 ASP B N 1
ATOM 6574 C CA . ASP B 1 9 ? 17.547 -12.531 -42.281 1 96 9 ASP B CA 1
ATOM 6575 C C . ASP B 1 9 ? 16.359 -12.258 -41.375 1 96 9 ASP B C 1
ATOM 6577 O O . ASP B 1 9 ? 16.484 -11.469 -40.406 1 96 9 ASP B O 1
ATOM 6581 N N . SER B 1 10 ? 15.273 -12.891 -41.719 1 97.44 10 SER B N 1
ATOM 6582 C CA . SER B 1 10 ? 14.062 -12.664 -40.938 1 97.44 10 SER B CA 1
ATOM 6583 C C . SER B 1 10 ? 13.164 -13.898 -40.938 1 97.44 10 SER B C 1
ATOM 6585 O O . SER B 1 10 ? 13.289 -14.758 -41.812 1 97.44 10 SER B O 1
ATOM 6587 N N . ALA B 1 11 ? 12.359 -13.992 -39.938 1 97.62 11 ALA B N 1
ATOM 6588 C CA . ALA B 1 11 ? 11.32 -15.016 -39.812 1 97.62 11 ALA B CA 1
ATOM 6589 C C . ALA B 1 11 ? 10.109 -14.477 -39.062 1 97.62 11 ALA B C 1
ATOM 6591 O O . ALA B 1 11 ? 10.227 -13.562 -38.25 1 97.62 11 ALA B O 1
ATOM 6592 N N . GLY B 1 12 ? 8.953 -14.969 -39.469 1 97.5 12 GLY B N 1
ATOM 6593 C CA . GLY B 1 12 ? 7.773 -14.609 -38.688 1 97.5 12 GLY B CA 1
ATOM 6594 C C . GLY B 1 12 ? 7.84 -15.055 -37.25 1 97.5 12 GLY B C 1
ATOM 6595 O O . GLY B 1 12 ? 7.527 -14.281 -36.344 1 97.5 12 GLY B O 1
ATOM 6596 N N . THR B 1 13 ? 8.195 -16.328 -37.062 1 98.38 13 THR B N 1
ATOM 6597 C CA . THR B 1 13 ? 8.32 -16.906 -35.719 1 98.38 13 THR B CA 1
ATOM 6598 C C . THR B 1 13 ? 9.656 -17.625 -35.594 1 98.38 13 THR B C 1
ATOM 6600 O O . THR B 1 13 ? 10.008 -18.469 -36.406 1 98.38 13 THR B O 1
ATOM 6603 N N . VAL B 1 14 ? 10.383 -17.281 -34.531 1 98.81 14 VAL B N 1
ATOM 6604 C CA . VAL B 1 14 ? 11.586 -18.031 -34.188 1 98.81 14 VAL B CA 1
ATOM 6605 C C . VAL B 1 14 ? 11.328 -18.859 -32.938 1 98.81 14 VAL B C 1
ATOM 6607 O O . VAL B 1 14 ? 10.883 -18.328 -31.906 1 98.81 14 VAL B O 1
ATOM 6610 N N . VAL B 1 15 ? 11.5 -20.156 -33 1 98.88 15 VAL B N 1
ATOM 6611 C CA . VAL B 1 15 ? 11.469 -21.047 -31.844 1 98.88 15 VAL B CA 1
ATOM 6612 C C . VAL B 1 15 ? 12.891 -21.328 -31.375 1 98.88 15 VAL B C 1
ATOM 6614 O O . VAL B 1 15 ? 13.719 -21.828 -32.156 1 98.88 15 VAL B O 1
ATOM 6617 N N . VAL B 1 16 ? 13.172 -20.984 -30.156 1 98.81 16 VAL B N 1
ATOM 6618 C CA . VAL B 1 16 ? 14.484 -21.25 -29.578 1 98.81 16 VAL B CA 1
ATOM 6619 C C . VAL B 1 16 ? 14.445 -22.531 -28.75 1 98.81 16 VAL B C 1
ATOM 6621 O O . VAL B 1 16 ? 13.82 -22.578 -27.688 1 98.81 16 VAL B O 1
ATOM 6624 N N . GLY B 1 17 ? 15.141 -23.578 -29.172 1 98.31 17 GLY B N 1
ATOM 6625 C CA . GLY B 1 17 ? 15.109 -24.906 -28.609 1 98.31 17 GLY B CA 1
ATOM 6626 C C . GLY B 1 17 ? 14.445 -25.922 -29.5 1 98.31 17 GLY B C 1
ATOM 6627 O O . GLY B 1 17 ? 13.289 -25.766 -29.891 1 98.31 17 GLY B O 1
ATOM 6628 N N . ALA B 1 18 ? 15.164 -26.953 -29.859 1 98.19 18 ALA B N 1
ATOM 6629 C CA . ALA B 1 18 ? 14.656 -28 -30.734 1 98.19 18 ALA B CA 1
ATOM 6630 C C . ALA B 1 18 ? 14.539 -29.328 -30 1 98.19 18 ALA B C 1
ATOM 6632 O O . ALA B 1 18 ? 14.805 -30.391 -30.562 1 98.19 18 ALA B O 1
ATOM 6633 N N . GLY B 1 19 ? 14.266 -29.234 -28.672 1 97.56 19 GLY B N 1
ATOM 6634 C CA . GLY B 1 19 ? 13.828 -30.422 -27.953 1 97.56 19 GLY B CA 1
ATOM 6635 C C . GLY B 1 19 ? 12.398 -30.812 -28.266 1 97.56 19 GLY B C 1
ATOM 6636 O O . GLY B 1 19 ? 11.805 -30.312 -29.219 1 97.56 19 GLY B O 1
ATOM 6637 N N . CYS B 1 20 ? 11.852 -31.719 -27.453 1 97.94 20 CYS B N 1
ATOM 6638 C CA . CYS B 1 20 ? 10.531 -32.25 -27.75 1 97.94 20 CYS B CA 1
ATOM 6639 C C . CYS B 1 20 ? 9.469 -31.172 -27.734 1 97.94 20 CYS B C 1
ATOM 6641 O O . CYS B 1 20 ? 8.539 -31.172 -28.531 1 97.94 20 CYS B O 1
ATOM 6643 N N . VAL B 1 21 ? 9.578 -30.125 -26.859 1 98.38 21 VAL B N 1
ATOM 6644 C CA . VAL B 1 21 ? 8.578 -29.062 -26.734 1 98.38 21 VAL B CA 1
ATOM 6645 C C . VAL B 1 21 ? 8.672 -28.125 -27.938 1 98.38 21 VAL B C 1
ATOM 6647 O O . VAL B 1 21 ? 7.66 -27.766 -28.547 1 98.38 21 VAL B O 1
ATOM 6650 N N . GLY B 1 22 ? 9.883 -27.641 -28.266 1 98.56 22 GLY B N 1
ATOM 6651 C CA . GLY B 1 22 ? 10.055 -26.75 -29.406 1 98.56 22 GLY B CA 1
ATOM 6652 C C . GLY B 1 22 ? 9.641 -27.391 -30.719 1 98.56 22 GLY B C 1
ATOM 6653 O O . GLY B 1 22 ? 9.008 -26.734 -31.562 1 98.56 22 GLY B O 1
ATOM 6654 N N . CYS B 1 23 ? 10.047 -28.656 -30.906 1 98.62 23 CYS B N 1
ATOM 6655 C CA . CYS B 1 23 ? 9.648 -29.375 -32.094 1 98.62 23 CYS B CA 1
ATOM 6656 C C . CYS B 1 23 ? 8.133 -29.531 -32.156 1 98.62 23 CYS B C 1
ATOM 6658 O O . CYS B 1 23 ? 7.539 -29.406 -33.25 1 98.62 23 CYS B O 1
ATOM 6660 N N . SER B 1 24 ? 7.559 -29.844 -31.016 1 98.75 24 SER B N 1
ATOM 6661 C CA . SER B 1 24 ? 6.102 -29.953 -30.984 1 98.75 24 SER B CA 1
ATOM 6662 C C . SER B 1 24 ? 5.445 -28.625 -31.359 1 98.75 24 SER B C 1
ATOM 6664 O O . SER B 1 24 ? 4.473 -28.609 -32.125 1 98.75 24 SER B O 1
ATOM 6666 N N . ALA B 1 25 ? 5.91 -27.5 -30.828 1 98.69 25 ALA B N 1
ATOM 6667 C CA . ALA B 1 25 ? 5.355 -26.188 -31.141 1 98.69 25 ALA B CA 1
ATOM 6668 C C . ALA B 1 25 ? 5.477 -25.891 -32.625 1 98.69 25 ALA B C 1
ATOM 6670 O O . ALA B 1 25 ? 4.516 -25.438 -33.25 1 98.69 25 ALA B O 1
ATOM 6671 N N . ALA B 1 26 ? 6.668 -26.094 -33.219 1 98.62 26 ALA B N 1
ATOM 6672 C CA . ALA B 1 26 ? 6.883 -25.859 -34.625 1 98.62 26 ALA B CA 1
ATOM 6673 C C . ALA B 1 26 ? 5.961 -26.734 -35.469 1 98.62 26 ALA B C 1
ATOM 6675 O O . ALA B 1 26 ? 5.395 -26.266 -36.469 1 98.62 26 ALA B O 1
ATOM 6676 N N . TYR B 1 27 ? 5.855 -28.016 -35.094 1 98.56 27 TYR B N 1
ATOM 6677 C CA . TYR B 1 27 ? 4.977 -28.969 -35.75 1 98.56 27 TYR B CA 1
ATOM 6678 C C . TYR B 1 27 ? 3.541 -28.453 -35.781 1 98.56 27 TYR B C 1
ATOM 6680 O O . TYR B 1 27 ? 2.916 -28.406 -36.844 1 98.56 27 TYR B O 1
ATOM 6688 N N . HIS B 1 28 ? 3.043 -28.078 -34.688 1 98.56 28 HIS B N 1
ATOM 6689 C CA . HIS B 1 28 ? 1.65 -27.656 -34.625 1 98.56 28 HIS B CA 1
ATOM 6690 C C . HIS B 1 28 ? 1.445 -26.297 -35.281 1 98.56 28 HIS B C 1
ATOM 6692 O O . HIS B 1 28 ? 0.409 -26.062 -35.906 1 98.56 28 HIS B O 1
ATOM 6698 N N . LEU B 1 29 ? 2.418 -25.344 -35.094 1 98.31 29 LEU B N 1
ATOM 6699 C CA . LEU B 1 29 ? 2.312 -24.047 -35.781 1 98.31 29 LEU B CA 1
ATOM 6700 C C . LEU B 1 29 ? 2.188 -24.219 -37.281 1 98.31 29 LEU B C 1
ATOM 6702 O O . LEU B 1 29 ? 1.343 -23.578 -37.906 1 98.31 29 LEU B O 1
ATOM 6706 N N . THR B 1 30 ? 3.014 -25.094 -37.875 1 98.06 30 THR B N 1
ATOM 6707 C CA . THR B 1 30 ? 2.992 -25.312 -39.312 1 98.06 30 THR B CA 1
ATOM 6708 C C . THR B 1 30 ? 1.702 -26 -39.75 1 98.06 30 THR B C 1
ATOM 6710 O O . THR B 1 30 ? 1.174 -25.734 -40.812 1 98.06 30 THR B O 1
ATOM 6713 N N . ARG B 1 31 ? 1.235 -26.875 -38.938 1 96.94 31 ARG B N 1
ATOM 6714 C CA . ARG B 1 31 ? -0.031 -27.547 -39.219 1 96.94 31 ARG B CA 1
ATOM 6715 C C . ARG B 1 31 ? -1.188 -26.562 -39.219 1 96.94 31 ARG B C 1
ATOM 6717 O O . ARG B 1 31 ? -2.189 -26.75 -39.906 1 96.94 31 ARG B O 1
ATOM 6724 N N . LEU B 1 32 ? -1.063 -25.547 -38.406 1 96.56 32 LEU B N 1
ATOM 6725 C CA . LEU B 1 32 ? -2.084 -24.5 -38.344 1 96.56 32 LEU B CA 1
ATOM 6726 C C . LEU B 1 32 ? -1.932 -23.516 -39.469 1 96.56 32 LEU B C 1
ATOM 6728 O O . LEU B 1 32 ? -2.736 -22.578 -39.625 1 96.56 32 LEU B O 1
ATOM 6732 N N . GLY B 1 33 ? -0.85 -23.641 -40.312 1 95.62 33 GLY B N 1
ATOM 6733 C CA . GLY B 1 33 ? -0.717 -22.859 -41.531 1 95.62 33 GLY B CA 1
ATOM 6734 C C . GLY B 1 33 ? 0.344 -21.781 -41.438 1 95.62 33 GLY B C 1
ATOM 6735 O O . GLY B 1 33 ? 0.536 -21 -42.375 1 95.62 33 GLY B O 1
ATOM 6736 N N . ARG B 1 34 ? 0.932 -21.641 -40.281 1 95 34 ARG B N 1
ATOM 6737 C CA . ARG B 1 34 ? 1.963 -20.625 -40.125 1 95 34 ARG B CA 1
ATOM 6738 C C . ARG B 1 34 ? 3.127 -20.891 -41.094 1 95 34 ARG B C 1
ATOM 6740 O O . ARG B 1 34 ? 3.609 -22.016 -41.188 1 95 34 ARG B O 1
ATOM 6747 N N . GLU B 1 35 ? 3.418 -19.75 -41.719 1 88.69 35 GLU B N 1
ATOM 6748 C CA . GLU B 1 35 ? 4.539 -19.812 -42.625 1 88.69 35 GLU B CA 1
ATOM 6749 C C . GLU B 1 35 ? 5.789 -19.172 -42.031 1 88.69 35 GLU B C 1
ATOM 6751 O O . GLU B 1 35 ? 5.727 -18.531 -41 1 88.69 35 GLU B O 1
ATOM 6756 N N . ASP B 1 36 ? 7.004 -19.562 -42.344 1 93.94 36 ASP B N 1
ATOM 6757 C CA . ASP B 1 36 ? 8.266 -18.922 -42 1 93.94 36 ASP B CA 1
ATOM 6758 C C . ASP B 1 36 ? 8.648 -19.188 -40.531 1 93.94 36 ASP B C 1
ATOM 6760 O O . ASP B 1 36 ? 8.867 -18.25 -39.781 1 93.94 36 ASP B O 1
ATOM 6764 N N . VAL B 1 37 ? 8.492 -20.312 -40.094 1 98.31 37 VAL B N 1
ATOM 6765 C CA . VAL B 1 37 ? 8.938 -20.75 -38.781 1 98.31 37 VAL B CA 1
ATOM 6766 C C . VAL B 1 37 ? 10.391 -21.219 -38.844 1 98.31 37 VAL B C 1
ATOM 6768 O O . VAL B 1 37 ? 10.742 -22.047 -39.688 1 98.31 37 VAL B O 1
ATOM 6771 N N . VAL B 1 38 ? 11.211 -20.578 -38 1 98.5 38 VAL B N 1
ATOM 6772 C CA . VAL B 1 38 ? 12.617 -20.953 -37.906 1 98.5 38 VAL B CA 1
ATOM 6773 C C . VAL B 1 38 ? 12.906 -21.484 -36.5 1 98.5 38 VAL B C 1
ATOM 6775 O O . VAL B 1 38 ? 12.586 -20.828 -35.5 1 98.5 38 VAL B O 1
ATOM 6778 N N . VAL B 1 39 ? 13.453 -22.672 -36.438 1 98.62 39 VAL B N 1
ATOM 6779 C CA . VAL B 1 39 ? 13.82 -23.281 -35.156 1 98.62 39 VAL B CA 1
ATOM 6780 C C . VAL B 1 39 ? 15.344 -23.328 -35.031 1 98.62 39 VAL B C 1
ATOM 6782 O O . VAL B 1 39 ? 16.047 -23.766 -35.938 1 98.62 39 VAL B O 1
ATOM 6785 N N . VAL B 1 40 ? 15.836 -22.828 -33.875 1 98.25 40 VAL B N 1
ATOM 6786 C CA . VAL B 1 40 ? 17.281 -22.844 -33.656 1 98.25 40 VAL B CA 1
ATOM 6787 C C . VAL B 1 40 ? 17.594 -23.578 -32.344 1 98.25 40 VAL B C 1
ATOM 6789 O O . VAL B 1 40 ? 16.781 -23.547 -31.422 1 98.25 40 VAL B O 1
ATOM 6792 N N . ASP B 1 41 ? 18.641 -24.203 -32.312 1 97.12 41 ASP B N 1
ATOM 6793 C CA . ASP B 1 41 ? 19.141 -24.875 -31.094 1 97.12 41 ASP B CA 1
ATOM 6794 C C . ASP B 1 41 ? 20.656 -24.828 -31.016 1 97.12 41 ASP B C 1
ATOM 6796 O O . ASP B 1 41 ? 21.344 -24.844 -32.062 1 97.12 41 ASP B O 1
ATOM 6800 N N . GLN B 1 42 ? 21.172 -24.766 -29.812 1 95.19 42 GLN B N 1
ATOM 6801 C CA . GLN B 1 42 ? 22.609 -24.688 -29.625 1 95.19 42 GLN B CA 1
ATOM 6802 C C . GLN B 1 42 ? 23.281 -26.031 -29.891 1 95.19 42 GLN B C 1
ATOM 6804 O O . GLN B 1 42 ? 24.453 -26.094 -30.234 1 95.19 42 GLN B O 1
ATOM 6809 N N . GLY B 1 43 ? 22.562 -27.188 -29.688 1 94.31 43 GLY B N 1
ATOM 6810 C CA . GLY B 1 43 ? 23.109 -28.516 -29.906 1 94.31 43 GLY B CA 1
ATOM 6811 C C . GLY B 1 43 ? 22.812 -29.078 -31.281 1 94.31 43 GLY B C 1
ATOM 6812 O O . GLY B 1 43 ? 22.141 -28.438 -32.094 1 94.31 43 GLY B O 1
ATOM 6813 N N . PRO B 1 44 ? 23.359 -30.266 -31.609 1 94.12 44 PRO B N 1
ATOM 6814 C CA . PRO B 1 44 ? 23.078 -30.922 -32.875 1 94.12 44 PRO B CA 1
ATOM 6815 C C . PRO B 1 44 ? 21.656 -31.469 -32.969 1 94.12 44 PRO B C 1
ATOM 6817 O O . PRO B 1 44 ? 21.125 -31.984 -31.969 1 94.12 44 PRO B O 1
ATOM 6820 N N . LEU B 1 45 ? 21.047 -31.328 -34.156 1 94.44 45 LEU B N 1
ATOM 6821 C CA . LEU B 1 45 ? 19.688 -31.844 -34.312 1 94.44 45 LEU B CA 1
ATOM 6822 C C . LEU B 1 45 ? 19.703 -33.375 -34.5 1 94.44 45 LEU B C 1
ATOM 6824 O O . LEU B 1 45 ? 20.5 -33.875 -35.281 1 94.44 45 LEU B O 1
ATOM 6828 N N . PHE B 1 46 ? 19 -34.062 -33.781 1 90.69 46 PHE B N 1
ATOM 6829 C CA . PHE B 1 46 ? 17.953 -33.688 -32.844 1 90.69 46 PHE B CA 1
ATOM 6830 C C . PHE B 1 46 ? 18.297 -34.188 -31.438 1 90.69 46 PHE B C 1
ATOM 6832 O O . PHE B 1 46 ? 17.406 -34.281 -30.578 1 90.69 46 PHE B O 1
ATOM 6839 N N . GLU B 1 47 ? 19.5 -34.719 -31.219 1 92.88 47 GLU B N 1
ATOM 6840 C CA . GLU B 1 47 ? 20.016 -34.938 -29.875 1 92.88 47 GLU B CA 1
ATOM 6841 C C . GLU B 1 47 ? 20.734 -33.688 -29.344 1 92.88 47 GLU B C 1
ATOM 6843 O O . GLU B 1 47 ? 21.953 -33.688 -29.172 1 92.88 47 GLU B O 1
ATOM 6848 N N . THR B 1 48 ? 19.969 -32.781 -29 1 92.31 48 THR B N 1
ATOM 6849 C CA . THR B 1 48 ? 20.422 -31.391 -28.844 1 92.31 48 THR B CA 1
ATOM 6850 C C . THR B 1 48 ? 21.172 -31.219 -27.516 1 92.31 48 THR B C 1
ATOM 6852 O O . THR B 1 48 ? 21.828 -30.203 -27.297 1 92.31 48 THR B O 1
ATOM 6855 N N . GLY B 1 49 ? 21.062 -32.188 -26.609 1 92.94 49 GLY B N 1
ATOM 6856 C CA . GLY B 1 49 ? 21.875 -32.156 -25.422 1 92.94 49 GLY B CA 1
ATOM 6857 C C . GLY B 1 49 ? 21.109 -31.75 -24.172 1 92.94 49 GLY B C 1
ATOM 6858 O O . GLY B 1 49 ? 21.672 -31.719 -23.078 1 92.94 49 GLY B O 1
ATOM 6859 N N . GLY B 1 50 ? 19.844 -31.422 -24.312 1 93.94 50 GLY B N 1
ATOM 6860 C CA . GLY B 1 50 ? 19 -31.125 -23.172 1 93.94 50 GLY B CA 1
ATOM 6861 C C . GLY B 1 50 ? 18.359 -32.375 -22.578 1 93.94 50 GLY B C 1
ATOM 6862 O O . GLY B 1 50 ? 18.828 -33.5 -22.797 1 93.94 50 GLY B O 1
ATOM 6863 N N . SER B 1 51 ? 17.312 -32.188 -21.797 1 93.5 51 SER B N 1
ATOM 6864 C CA . SER B 1 51 ? 16.656 -33.281 -21.094 1 93.5 51 SER B CA 1
ATOM 6865 C C . SER B 1 51 ? 16.062 -34.281 -22.078 1 93.5 51 SER B C 1
ATOM 6867 O O . SER B 1 51 ? 15.992 -35.5 -21.781 1 93.5 51 SER B O 1
ATOM 6869 N N . THR B 1 52 ? 15.656 -33.844 -23.219 1 94.62 52 THR B N 1
ATOM 6870 C CA . THR B 1 52 ? 15.086 -34.688 -24.25 1 94.62 52 THR B CA 1
ATOM 6871 C C . THR B 1 52 ? 16.062 -35.781 -24.656 1 94.62 52 THR B C 1
ATOM 6873 O O . THR B 1 52 ? 15.664 -36.906 -24.938 1 94.62 52 THR B O 1
ATOM 6876 N N . SER B 1 53 ? 17.312 -35.531 -24.641 1 93.44 53 SER B N 1
ATOM 6877 C CA . SER B 1 53 ? 18.359 -36.375 -25.188 1 93.44 53 SER B CA 1
ATOM 6878 C C . SER B 1 53 ? 18.641 -37.562 -24.281 1 93.44 53 SER B C 1
ATOM 6880 O O . SER B 1 53 ? 19.094 -38.625 -24.734 1 93.44 53 SER B O 1
ATOM 6882 N N . HIS B 1 54 ? 18.391 -37.375 -22.984 1 91.31 54 HIS B N 1
ATOM 6883 C CA . HIS B 1 54 ? 18.781 -38.469 -22.094 1 91.31 54 HIS B CA 1
ATOM 6884 C C . HIS B 1 54 ? 17.594 -39 -21.297 1 91.31 54 HIS B C 1
ATOM 6886 O O . HIS B 1 54 ? 17.719 -39.938 -20.531 1 91.31 54 HIS B O 1
ATOM 6892 N N . ALA B 1 55 ? 16.406 -38.469 -21.438 1 90.81 55 ALA B N 1
ATOM 6893 C CA . ALA B 1 55 ? 15.242 -38.844 -20.656 1 90.81 55 ALA B CA 1
ATOM 6894 C C . ALA B 1 55 ? 14.898 -40.344 -20.891 1 90.81 55 ALA B C 1
ATOM 6896 O O . ALA B 1 55 ? 14.938 -40.812 -22.016 1 90.81 55 ALA B O 1
ATOM 6897 N N . PRO B 1 56 ? 14.516 -41.031 -19.812 1 90.38 56 PRO B N 1
ATOM 6898 C CA . PRO B 1 56 ? 14.133 -42.438 -19.984 1 90.38 56 PRO B CA 1
ATOM 6899 C C . PRO B 1 56 ? 12.805 -42.594 -20.719 1 90.38 56 PRO B C 1
ATOM 6901 O O . PRO B 1 56 ? 12.5 -43.688 -21.219 1 90.38 56 PRO B O 1
ATOM 6904 N N . GLY B 1 57 ? 12.016 -41.562 -20.656 1 92.5 57 GLY B N 1
ATOM 6905 C CA . GLY B 1 57 ? 10.867 -41.5 -21.547 1 92.5 57 GLY B CA 1
ATOM 6906 C C . GLY B 1 57 ? 9.609 -42.094 -20.938 1 92.5 57 GLY B C 1
ATOM 6907 O O . GLY B 1 57 ? 8.68 -42.469 -21.656 1 92.5 57 GLY B O 1
ATOM 6908 N N . LEU B 1 58 ? 9.508 -42.25 -19.594 1 95 58 LEU B N 1
ATOM 6909 C CA . LEU B 1 58 ? 8.312 -42.781 -18.953 1 95 58 LEU B CA 1
ATOM 6910 C C . LEU B 1 58 ? 7.133 -41.844 -19.094 1 95 58 LEU B C 1
ATOM 6912 O O . LEU B 1 58 ? 7.246 -40.656 -18.75 1 95 58 LEU B O 1
ATOM 6916 N N . VAL B 1 59 ? 6.098 -42.344 -19.594 1 96.88 59 VAL B N 1
ATOM 6917 C CA . VAL B 1 59 ? 4.879 -41.531 -19.688 1 96.88 59 VAL B CA 1
ATOM 6918 C C . VAL B 1 59 ? 3.766 -42.188 -18.859 1 96.88 59 VAL B C 1
ATOM 6920 O O . VAL B 1 59 ? 3.117 -43.125 -19.328 1 96.88 59 VAL B O 1
ATOM 6923 N N . PHE B 1 60 ? 3.584 -41.719 -17.688 1 96.44 60 PHE B N 1
ATOM 6924 C CA . PHE B 1 60 ? 2.377 -41.969 -16.906 1 96.44 60 PHE B CA 1
ATOM 6925 C C . PHE B 1 60 ? 1.355 -40.875 -17.141 1 96.44 60 PHE B C 1
ATOM 6927 O O . PHE B 1 60 ? 1.584 -39.719 -16.766 1 96.44 60 PHE B O 1
ATOM 6934 N N . GLN B 1 61 ? 0.208 -41.188 -17.641 1 96.81 61 GLN B N 1
ATOM 6935 C CA . GLN B 1 61 ? -0.724 -40.188 -18.156 1 96.81 61 GLN B CA 1
ATOM 6936 C C . GLN B 1 61 ? -1.461 -39.469 -17.016 1 96.81 61 GLN B C 1
ATOM 6938 O O . GLN B 1 61 ? -1.771 -38.281 -17.109 1 96.81 61 GLN B O 1
ATOM 6943 N N . THR B 1 62 ? -1.807 -40.188 -15.922 1 95.5 62 THR B N 1
ATOM 6944 C CA . THR B 1 62 ? -2.604 -39.594 -14.852 1 95.5 62 THR B CA 1
ATOM 6945 C C . THR B 1 62 ? -1.759 -38.625 -14.008 1 95.5 62 THR B C 1
ATOM 6947 O O . THR B 1 62 ? -1.019 -39.062 -13.125 1 95.5 62 THR B O 1
ATOM 6950 N N . GLY B 1 63 ? -1.914 -37.375 -14.297 1 90.5 63 GLY B N 1
ATOM 6951 C CA . GLY B 1 63 ? -1.172 -36.344 -13.57 1 90.5 63 GLY B CA 1
ATOM 6952 C C . GLY B 1 63 ? -1.938 -35.781 -12.398 1 90.5 63 GLY B C 1
ATOM 6953 O O . GLY B 1 63 ? -2.955 -36.344 -11.977 1 90.5 63 GLY B O 1
ATOM 6954 N N . GLY B 1 64 ? -1.391 -34.688 -11.82 1 87.88 64 GLY B N 1
ATOM 6955 C CA . GLY B 1 64 ? -1.927 -34.094 -10.609 1 87.88 64 GLY B CA 1
ATOM 6956 C C . GLY B 1 64 ? -3.186 -33.281 -10.859 1 87.88 64 GLY B C 1
ATOM 6957 O O . GLY B 1 64 ? -3.936 -33 -9.922 1 87.88 64 GLY B O 1
ATOM 6958 N N . ASN B 1 65 ? -3.371 -32.875 -12.055 1 93.44 65 ASN B N 1
ATOM 6959 C CA . ASN B 1 65 ? -4.562 -32.094 -12.398 1 93.44 65 ASN B CA 1
ATOM 6960 C C . ASN B 1 65 ? -5.012 -32.375 -13.836 1 93.44 65 ASN B C 1
ATOM 6962 O O . ASN B 1 65 ? -4.34 -33.094 -14.57 1 93.44 65 ASN B O 1
ATOM 6966 N N . LYS B 1 66 ? -6.117 -31.766 -14.172 1 96.06 66 LYS B N 1
ATOM 6967 C CA . LYS B 1 66 ? -6.77 -32.031 -15.445 1 96.06 66 LYS B CA 1
ATOM 6968 C C . LYS B 1 66 ? -5.879 -31.625 -16.609 1 96.06 66 LYS B C 1
ATOM 6970 O O . LYS B 1 66 ? -5.723 -32.375 -17.578 1 96.06 66 LYS B O 1
ATOM 6975 N N . LEU B 1 67 ? -5.305 -30.422 -16.516 1 97.12 67 LEU B N 1
ATOM 6976 C CA . LEU B 1 67 ? -4.469 -29.906 -17.609 1 97.12 67 LEU B CA 1
ATOM 6977 C C . LEU B 1 67 ? -3.295 -30.844 -17.875 1 97.12 67 LEU B C 1
ATOM 6979 O O . LEU B 1 67 ? -3.041 -31.219 -19.016 1 97.12 67 LEU B O 1
ATOM 6983 N N . MET B 1 68 ? -2.598 -31.25 -16.875 1 97.69 68 MET B N 1
ATOM 6984 C CA . MET B 1 68 ? -1.429 -32.125 -17 1 97.69 68 MET B CA 1
ATOM 6985 C C . MET B 1 68 ? -1.817 -33.469 -17.562 1 97.69 68 MET B C 1
ATOM 6987 O O . MET B 1 68 ? -1.1 -34.031 -18.391 1 97.69 68 MET B O 1
ATOM 6991 N N . THR B 1 69 ? -2.924 -34.031 -17.078 1 97.62 69 THR B N 1
ATOM 6992 C CA . THR B 1 69 ? -3.398 -35.312 -17.547 1 97.62 69 THR B CA 1
ATOM 6993 C C . THR B 1 69 ? -3.783 -35.25 -19.016 1 97.62 69 THR B C 1
ATOM 6995 O O . THR B 1 69 ? -3.422 -36.156 -19.797 1 97.62 69 THR B O 1
ATOM 6998 N N . ARG B 1 70 ? -4.453 -34.219 -19.391 1 97.38 70 ARG B N 1
ATOM 6999 C CA . ARG B 1 70 ? -4.898 -34.094 -20.766 1 97.38 70 ARG B CA 1
ATOM 7000 C C . ARG B 1 70 ? -3.713 -33.875 -21.703 1 97.38 70 ARG B C 1
ATOM 7002 O O . ARG B 1 70 ? -3.691 -34.406 -22.812 1 97.38 70 ARG B O 1
ATOM 7009 N N . MET B 1 71 ? -2.766 -33.094 -21.297 1 98.25 71 MET B N 1
ATOM 7010 C CA . MET B 1 71 ? -1.562 -32.906 -22.109 1 98.25 71 MET B CA 1
ATOM 7011 C C . MET B 1 71 ? -0.829 -34.25 -22.297 1 98.25 71 MET B C 1
ATOM 7013 O O . MET B 1 71 ? -0.335 -34.531 -23.391 1 98.25 71 MET B O 1
ATOM 7017 N N . ALA B 1 72 ? -0.75 -35.031 -21.219 1 98.06 72 ALA B N 1
ATOM 7018 C CA . ALA B 1 72 ? -0.074 -36.312 -21.297 1 98.06 72 ALA B CA 1
ATOM 7019 C C . ALA B 1 72 ? -0.796 -37.25 -22.25 1 98.06 72 ALA B C 1
ATOM 7021 O O . ALA B 1 72 ? -0.16 -37.938 -23.062 1 98.06 72 ALA B O 1
ATOM 7022 N N . SER B 1 73 ? -2.086 -37.312 -22.125 1 97.5 73 SER B N 1
ATOM 7023 C CA . SER B 1 73 ? -2.891 -38.188 -22.984 1 97.5 73 SER B CA 1
ATOM 7024 C C . SER B 1 73 ? -2.717 -37.781 -24.453 1 97.5 73 SER B C 1
ATOM 7026 O O . SER B 1 73 ? -2.602 -38.656 -25.328 1 97.5 73 SER B O 1
ATOM 7028 N N . TYR B 1 74 ? -2.748 -36.5 -24.719 1 98 74 TYR B N 1
ATOM 7029 C CA . TYR B 1 74 ? -2.539 -36.031 -26.094 1 98 74 TYR B CA 1
ATOM 7030 C C . TYR B 1 74 ? -1.146 -36.406 -26.578 1 98 74 TYR B C 1
ATOM 7032 O O . TYR B 1 74 ? -0.986 -36.844 -27.734 1 98 74 TYR B O 1
ATOM 7040 N N . THR B 1 75 ? -0.128 -36.219 -25.781 1 98.25 75 THR B N 1
ATOM 7041 C CA . THR B 1 75 ? 1.251 -36.5 -26.156 1 98.25 75 THR B CA 1
ATOM 7042 C C . THR B 1 75 ? 1.396 -37.969 -26.531 1 98.25 75 THR B C 1
ATOM 7044 O O . THR B 1 75 ? 2.025 -38.312 -27.547 1 98.25 75 THR B O 1
ATOM 7047 N N . ARG B 1 76 ? 0.797 -38.844 -25.719 1 97.56 76 ARG B N 1
ATOM 7048 C CA . ARG B 1 76 ? 0.821 -40.281 -26 1 97.56 76 ARG B CA 1
ATOM 7049 C C . ARG B 1 76 ? 0.258 -40.562 -27.391 1 97.56 76 ARG B C 1
ATOM 7051 O O . ARG B 1 76 ? 0.884 -41.281 -28.188 1 97.56 76 ARG B O 1
ATOM 7058 N N . ARG B 1 77 ? -0.856 -40.031 -27.734 1 97.69 77 ARG B N 1
ATOM 7059 C CA . ARG B 1 77 ? -1.492 -40.281 -29.016 1 97.69 77 ARG B CA 1
ATOM 7060 C C . ARG B 1 77 ? -0.651 -39.719 -30.172 1 97.69 77 ARG B C 1
ATOM 7062 O O . ARG B 1 77 ? -0.482 -40.375 -31.203 1 97.69 77 ARG B O 1
ATOM 7069 N N . LEU B 1 78 ? -0.178 -38.531 -29.953 1 98.12 78 LEU B N 1
ATOM 7070 C CA . LEU B 1 78 ? 0.663 -37.906 -30.969 1 98.12 78 LEU B CA 1
ATOM 7071 C C . LEU B 1 78 ? 1.9 -38.75 -31.25 1 98.12 78 LEU B C 1
ATOM 7073 O O . LEU B 1 78 ? 2.227 -39 -32.406 1 98.12 78 LEU B O 1
ATOM 7077 N N . TYR B 1 79 ? 2.617 -39.125 -30.203 1 98.19 79 TYR B N 1
ATOM 7078 C CA . TYR B 1 79 ? 3.854 -39.875 -30.359 1 98.19 79 TYR B CA 1
ATOM 7079 C C . TYR B 1 79 ? 3.578 -41.25 -30.938 1 98.19 79 TYR B C 1
ATOM 7081 O O . TYR B 1 79 ? 4.402 -41.812 -31.688 1 98.19 79 TYR B O 1
ATOM 7089 N N . GLU B 1 80 ? 2.449 -41.844 -30.578 1 97.12 80 GLU B N 1
ATOM 7090 C CA . GLU B 1 80 ? 2.062 -43.125 -31.188 1 97.12 80 GLU B CA 1
ATOM 7091 C C . GLU B 1 80 ? 1.892 -42.938 -32.688 1 97.12 80 GLU B C 1
ATOM 7093 O O . GLU B 1 80 ? 2.363 -43.781 -33.469 1 97.12 80 GLU B O 1
ATOM 7098 N N . ASP B 1 81 ? 1.277 -41.906 -33.031 1 97.25 81 ASP B N 1
ATOM 7099 C CA . ASP B 1 81 ? 1.062 -41.625 -34.469 1 97.25 81 ASP B CA 1
ATOM 7100 C C . ASP B 1 81 ? 2.389 -41.406 -35.188 1 97.25 81 ASP B C 1
ATOM 7102 O O . ASP B 1 81 ? 2.488 -41.625 -36.375 1 97.25 81 ASP B O 1
ATOM 7106 N N . LEU B 1 82 ? 3.402 -41 -34.5 1 97.56 82 LEU B N 1
ATOM 7107 C CA . LEU B 1 82 ? 4.703 -40.656 -35.062 1 97.56 82 LEU B CA 1
ATOM 7108 C C . LEU B 1 82 ? 5.66 -41.844 -34.938 1 97.56 82 LEU B C 1
ATOM 7110 O O . LEU B 1 82 ? 6.852 -41.719 -35.25 1 97.56 82 LEU B O 1
ATOM 7114 N N . ASP B 1 83 ? 5.227 -42.969 -34.469 1 96.19 83 ASP B N 1
ATOM 7115 C CA . ASP B 1 83 ? 6.016 -44.156 -34.25 1 96.19 83 ASP B CA 1
ATOM 7116 C C . ASP B 1 83 ? 7.145 -43.906 -33.25 1 96.19 83 ASP B C 1
ATOM 7118 O O . ASP B 1 83 ? 8.25 -44.406 -33.406 1 96.19 83 ASP B O 1
ATOM 7122 N N . GLY B 1 84 ? 6.836 -43 -32.406 1 96.38 84 GLY B N 1
ATOM 7123 C CA . GLY B 1 84 ? 7.793 -42.656 -31.391 1 96.38 84 GLY B CA 1
ATOM 7124 C C . GLY B 1 84 ? 7.312 -43 -29.984 1 96.38 84 GLY B C 1
ATOM 7125 O O . GLY B 1 84 ? 7.691 -42.344 -29.016 1 96.38 84 GLY B O 1
ATOM 7126 N N . PHE B 1 85 ? 6.391 -43.906 -29.859 1 96.75 85 PHE B N 1
ATOM 7127 C CA . PHE B 1 85 ? 5.828 -44.281 -28.578 1 96.75 85 PHE B CA 1
ATOM 7128 C C . PHE B 1 85 ? 5.621 -45.812 -28.516 1 96.75 85 PHE B C 1
ATOM 7130 O O . PHE B 1 85 ? 5.172 -46.406 -29.5 1 96.75 85 PHE B O 1
ATOM 7137 N N . ARG B 1 86 ? 5.992 -46.438 -27.375 1 96.56 86 ARG B N 1
ATOM 7138 C CA . ARG B 1 86 ? 5.711 -47.844 -27.141 1 96.56 86 ARG B CA 1
ATOM 7139 C C . ARG B 1 86 ? 4.719 -48.031 -26 1 96.56 86 ARG B C 1
ATOM 7141 O O . ARG B 1 86 ? 5.066 -47.844 -24.828 1 96.56 86 ARG B O 1
ATOM 7148 N N . THR B 1 87 ? 3.518 -48.469 -26.344 1 96.31 87 THR B N 1
ATOM 7149 C CA . THR B 1 87 ? 2.502 -48.781 -25.344 1 96.31 87 THR B CA 1
ATOM 7150 C C . THR B 1 87 ? 2.811 -50.062 -24.609 1 96.31 87 THR B C 1
ATOM 7152 O O . THR B 1 87 ? 2.857 -51.125 -25.234 1 96.31 87 THR B O 1
ATOM 7155 N N . CYS B 1 88 ? 3.078 -49.969 -23.359 1 96.81 88 CYS B N 1
ATOM 7156 C CA . CYS B 1 88 ? 3.428 -51.156 -22.594 1 96.81 88 CYS B CA 1
ATOM 7157 C C . CYS B 1 88 ? 2.695 -51.188 -21.25 1 96.81 88 CYS B C 1
ATOM 7159 O O . CYS B 1 88 ? 2.816 -52.156 -20.484 1 96.81 88 CYS B O 1
ATOM 7161 N N . GLY B 1 89 ? 1.871 -50.156 -20.984 1 97.31 89 GLY B N 1
ATOM 7162 C CA . GLY B 1 89 ? 1.21 -50.031 -19.688 1 97.31 89 GLY B CA 1
ATOM 7163 C C . GLY B 1 89 ? 2.111 -49.469 -18.609 1 97.31 89 GLY B C 1
ATOM 7164 O O . GLY B 1 89 ? 3.328 -49.375 -18.797 1 97.31 89 GLY B O 1
ATOM 7165 N N . GLY B 1 90 ? 1.521 -49 -17.562 1 98.06 90 GLY B N 1
ATOM 7166 C CA . GLY B 1 90 ? 2.217 -48.5 -16.375 1 98.06 90 GLY B CA 1
ATOM 7167 C C . GLY B 1 90 ? 1.535 -48.906 -15.078 1 98.06 90 GLY B C 1
ATOM 7168 O O . GLY B 1 90 ? 0.305 -48.938 -15 1 98.06 90 GLY B O 1
ATOM 7169 N N . ILE B 1 91 ? 2.311 -49.312 -14.062 1 98.56 91 ILE B N 1
ATOM 7170 C CA . ILE B 1 91 ? 1.789 -49.688 -12.75 1 98.56 91 ILE B CA 1
ATOM 7171 C C . ILE B 1 91 ? 2.428 -48.844 -11.672 1 98.56 91 ILE B C 1
ATOM 7173 O O . ILE B 1 91 ? 3.654 -48.719 -11.602 1 98.56 91 ILE B O 1
ATOM 7177 N N . GLU B 1 92 ? 1.644 -48.156 -10.891 1 98.25 92 GLU B N 1
ATOM 7178 C CA . GLU B 1 92 ? 2.061 -47.531 -9.656 1 98.25 92 GLU B CA 1
ATOM 7179 C C . GLU B 1 92 ? 1.736 -48.375 -8.438 1 98.25 92 GLU B C 1
ATOM 7181 O O . GLU B 1 92 ? 0.566 -48.656 -8.156 1 98.25 92 GLU B O 1
ATOM 7186 N N . VAL B 1 93 ? 2.713 -48.781 -7.695 1 98.38 93 VAL B N 1
ATOM 7187 C CA . VAL B 1 93 ? 2.465 -49.719 -6.617 1 98.38 93 VAL B CA 1
ATOM 7188 C C . VAL B 1 93 ? 2.307 -48.969 -5.293 1 98.38 93 VAL B C 1
ATOM 7190 O O . VAL B 1 93 ? 2.77 -47.844 -5.156 1 98.38 93 VAL B O 1
ATOM 7193 N N . ALA B 1 94 ? 1.588 -49.594 -4.34 1 98.38 94 ALA B N 1
ATOM 7194 C CA . ALA B 1 94 ? 1.386 -49.062 -3.002 1 98.38 94 ALA B CA 1
ATOM 7195 C C . ALA B 1 94 ? 2.1 -49.906 -1.951 1 98.38 94 ALA B C 1
ATOM 7197 O O . ALA B 1 94 ? 1.797 -51.094 -1.787 1 98.38 94 ALA B O 1
ATOM 7198 N N . TYR B 1 95 ? 3.084 -49.312 -1.342 1 96.44 95 TYR B N 1
ATOM 7199 C CA . TYR B 1 95 ? 3.787 -49.938 -0.233 1 96.44 95 TYR B CA 1
ATOM 7200 C C . TYR B 1 95 ? 3.018 -49.75 1.071 1 96.44 95 TYR B C 1
ATOM 7202 O O . TYR B 1 95 ? 3.039 -50.656 1.933 1 96.44 95 TYR B O 1
ATOM 7210 N N . THR B 1 96 ? 2.365 -48.688 1.296 1 96.19 96 THR B N 1
ATOM 7211 C CA . THR B 1 96 ? 1.635 -48.344 2.512 1 96.19 96 THR B CA 1
ATOM 7212 C C . THR B 1 96 ? 0.13 -48.344 2.258 1 96.19 96 THR B C 1
ATOM 7214 O O . THR B 1 96 ? -0.31 -48.281 1.108 1 96.19 96 THR B O 1
ATOM 7217 N N . GLU B 1 97 ? -0.618 -48.375 3.383 1 95.5 97 GLU B N 1
ATOM 7218 C CA . GLU B 1 97 ? -2.072 -48.281 3.291 1 95.5 97 GLU B CA 1
ATOM 7219 C C . GLU B 1 97 ? -2.512 -46.938 2.779 1 95.5 97 GLU B C 1
ATOM 7221 O O . GLU B 1 97 ? -3.482 -46.812 2.025 1 95.5 97 GLU B O 1
ATOM 7226 N N . ASP B 1 98 ? -1.843 -45.906 3.186 1 95.19 98 ASP B N 1
ATOM 7227 C CA . ASP B 1 98 ? -2.162 -44.562 2.742 1 95.19 98 ASP B CA 1
ATOM 7228 C C . ASP B 1 98 ? -1.984 -44.406 1.232 1 95.19 98 ASP B C 1
ATOM 7230 O O . ASP B 1 98 ? -2.805 -43.781 0.562 1 95.19 98 ASP B O 1
ATOM 7234 N N . ARG B 1 99 ? -0.921 -44.938 0.743 1 96.94 99 ARG B N 1
ATOM 7235 C CA . ARG B 1 99 ? -0.693 -44.906 -0.698 1 96.94 99 ARG B CA 1
ATOM 7236 C C . ARG B 1 99 ? -1.759 -45.719 -1.444 1 96.94 99 ARG B C 1
ATOM 7238 O O . ARG B 1 99 ? -2.184 -45.312 -2.533 1 96.94 99 ARG B O 1
ATOM 7245 N N . TRP B 1 100 ? -2.139 -46.812 -0.861 1 96.94 100 TRP B N 1
ATOM 7246 C CA . TRP B 1 100 ? -3.178 -47.625 -1.495 1 96.94 100 TRP B CA 1
ATOM 7247 C C . TRP B 1 100 ? -4.473 -46.844 -1.635 1 96.94 100 TRP B C 1
ATOM 7249 O O . TRP B 1 100 ? -5.105 -46.844 -2.695 1 96.94 100 TRP B O 1
ATOM 7259 N N . ASP B 1 101 ? -4.844 -46.188 -0.585 1 94.81 101 ASP B N 1
ATOM 7260 C CA . ASP B 1 101 ? -6.031 -45.344 -0.624 1 94.81 101 ASP B CA 1
ATOM 7261 C C . ASP B 1 101 ? -5.855 -44.219 -1.627 1 94.81 101 ASP B C 1
ATOM 7263 O O . ASP B 1 101 ? -6.797 -43.844 -2.344 1 94.81 101 ASP B O 1
ATOM 7267 N N . PHE B 1 102 ? -4.703 -43.688 -1.696 1 95.31 102 PHE B N 1
ATOM 7268 C CA . PHE B 1 102 ? -4.414 -42.625 -2.621 1 95.31 102 PHE B CA 1
ATOM 7269 C C . PHE B 1 102 ? -4.555 -43.062 -4.066 1 95.31 102 PHE B C 1
ATOM 7271 O O . PHE B 1 102 ? -5.051 -42.344 -4.918 1 95.31 102 PHE B O 1
ATOM 7278 N N . LEU B 1 103 ? -4.062 -44.219 -4.355 1 96.75 103 LEU B N 1
ATOM 7279 C CA . LEU B 1 103 ? -4.141 -44.75 -5.719 1 96.75 103 LEU B CA 1
ATOM 7280 C C . LEU B 1 103 ? -5.594 -44.938 -6.137 1 96.75 103 LEU B C 1
ATOM 7282 O O . LEU B 1 103 ? -5.93 -44.812 -7.312 1 96.75 103 LEU B O 1
ATOM 7286 N N . LYS B 1 104 ? -6.484 -45.281 -5.172 1 95.69 104 LYS B N 1
ATOM 7287 C CA . LYS B 1 104 ? -7.91 -45.344 -5.477 1 95.69 104 LYS B CA 1
ATOM 7288 C C . LYS B 1 104 ? -8.43 -43.969 -5.918 1 95.69 104 LYS B C 1
ATOM 7290 O O . LYS B 1 104 ? -9.156 -43.875 -6.91 1 95.69 104 LYS B O 1
ATOM 7295 N N . ARG B 1 105 ? -8.086 -42.969 -5.18 1 94.38 105 ARG B N 1
ATOM 7296 C CA . ARG B 1 105 ? -8.469 -41.594 -5.531 1 94.38 105 ARG B CA 1
ATOM 7297 C C . ARG B 1 105 ? -7.902 -41.219 -6.891 1 94.38 105 ARG B C 1
ATOM 7299 O O . ARG B 1 105 ? -8.586 -40.562 -7.691 1 94.38 105 ARG B O 1
ATOM 7306 N N . LYS B 1 106 ? -6.648 -41.562 -7.102 1 95.81 106 LYS B N 1
ATOM 7307 C CA . LYS B 1 106 ? -5.984 -41.219 -8.359 1 95.81 106 LYS B CA 1
ATOM 7308 C C . LYS B 1 106 ? -6.688 -41.875 -9.539 1 95.81 106 LYS B C 1
ATOM 7310 O O . LYS B 1 106 ? -6.848 -41.25 -10.594 1 95.81 106 LYS B O 1
ATOM 7315 N N . ARG B 1 107 ? -7.012 -43.156 -9.422 1 95.94 107 ARG B N 1
ATOM 7316 C CA . ARG B 1 107 ? -7.754 -43.844 -10.477 1 95.94 107 ARG B CA 1
ATOM 7317 C C . ARG B 1 107 ? -9.039 -43.094 -10.812 1 95.94 107 ARG B C 1
ATOM 7319 O O . ARG B 1 107 ? -9.367 -42.906 -11.984 1 95.94 107 ARG B O 1
ATOM 7326 N N . GLU B 1 108 ? -9.742 -42.719 -9.805 1 95.19 108 GLU B N 1
ATOM 7327 C CA . GLU B 1 108 ? -10.992 -41.969 -9.992 1 95.19 108 GLU B CA 1
ATOM 7328 C C . GLU B 1 108 ? -10.758 -40.625 -10.664 1 95.19 108 GLU B C 1
ATOM 7330 O O . GLU B 1 108 ? -11.539 -40.219 -11.523 1 95.19 108 GLU B O 1
ATOM 7335 N N . ARG B 1 109 ? -9.711 -39.906 -10.312 1 94.56 109 ARG B N 1
ATOM 7336 C CA . ARG B 1 109 ? -9.344 -38.656 -11 1 94.56 109 ARG B CA 1
ATOM 7337 C C . ARG B 1 109 ? -9.039 -38.906 -12.469 1 94.56 109 ARG B C 1
ATOM 7339 O O . ARG B 1 109 ? -9.391 -38.125 -13.336 1 94.56 109 ARG B O 1
ATOM 7346 N N . GLY B 1 110 ? -8.273 -40 -12.719 1 95.25 110 GLY B N 1
ATOM 7347 C CA . GLY B 1 110 ? -8.008 -40.375 -14.102 1 95.25 110 GLY B CA 1
ATOM 7348 C C . GLY B 1 110 ? -9.273 -40.562 -14.914 1 95.25 110 GLY B C 1
ATOM 7349 O O . GLY B 1 110 ? -9.375 -40.062 -16.047 1 95.25 110 GLY B O 1
ATOM 7350 N N . GLN B 1 111 ? -10.227 -41.219 -14.297 1 93.5 111 GLN B N 1
ATOM 7351 C CA . GLN B 1 111 ? -11.508 -41.438 -14.953 1 93.5 111 GLN B CA 1
ATOM 7352 C C . GLN B 1 111 ? -12.211 -40.125 -15.242 1 93.5 111 GLN B C 1
ATOM 7354 O O . GLN B 1 111 ? -12.758 -39.938 -16.328 1 93.5 111 GLN B O 1
ATOM 7359 N N . SER B 1 112 ? -12.141 -39.281 -14.297 1 93.88 112 SER B N 1
ATOM 7360 C CA . SER B 1 112 ? -12.75 -37.969 -14.422 1 93.88 112 SER B CA 1
ATOM 7361 C C . SER B 1 112 ? -12.164 -37.219 -15.602 1 93.88 112 SER B C 1
ATOM 7363 O O . SER B 1 112 ? -12.859 -36.406 -16.25 1 93.88 112 SER B O 1
ATOM 7365 N N . TYR B 1 113 ? -10.875 -37.438 -15.867 1 93.62 113 TYR B N 1
ATOM 7366 C CA . TYR B 1 113 ? -10.164 -36.625 -16.844 1 93.62 113 TYR B CA 1
ATOM 7367 C C . TYR B 1 113 ? -10.047 -37.344 -18.172 1 93.62 113 TYR B C 1
ATOM 7369 O O . TYR B 1 113 ? -9.359 -36.875 -19.094 1 93.62 113 TYR B O 1
ATOM 7377 N N . GLY B 1 114 ? -10.594 -38.5 -18.266 1 90.94 114 GLY B N 1
ATOM 7378 C CA . GLY B 1 114 ? -10.734 -39.125 -19.562 1 90.94 114 GLY B CA 1
ATOM 7379 C C . GLY B 1 114 ? -9.812 -40.344 -19.75 1 90.94 114 GLY B C 1
ATOM 7380 O O . GLY B 1 114 ? -9.711 -40.875 -20.844 1 90.94 114 GLY B O 1
ATOM 7381 N N . ILE B 1 115 ? -9.094 -40.75 -18.703 1 93.94 115 ILE B N 1
ATOM 7382 C CA . ILE B 1 115 ? -8.25 -41.938 -18.797 1 93.94 115 ILE B CA 1
ATOM 7383 C C . ILE B 1 115 ? -9.102 -43.188 -18.609 1 93.94 115 ILE B C 1
ATOM 7385 O O . ILE B 1 115 ? -9.641 -43.438 -17.531 1 93.94 115 ILE B O 1
ATOM 7389 N N . GLU B 1 116 ? -9.203 -43.938 -19.609 1 86.75 116 GLU B N 1
ATOM 7390 C CA . GLU B 1 116 ? -10.016 -45.125 -19.562 1 86.75 116 GLU B CA 1
ATOM 7391 C C . GLU B 1 116 ? -9.148 -46.375 -19.297 1 86.75 116 GLU B C 1
ATOM 7393 O O . GLU B 1 116 ? -7.953 -46.375 -19.594 1 86.75 116 GLU B O 1
ATOM 7398 N N . GLY B 1 117 ? -9.766 -47.312 -18.688 1 89.62 117 GLY B N 1
ATOM 7399 C CA . GLY B 1 117 ? -9.148 -48.625 -18.578 1 89.62 117 GLY B CA 1
ATOM 7400 C C . GLY B 1 117 ? -8.242 -48.781 -17.375 1 89.62 117 GLY B C 1
ATOM 7401 O O . GLY B 1 117 ? -7.551 -49.781 -17.234 1 89.62 117 GLY B O 1
ATOM 7402 N N . GLY B 1 118 ? -8.164 -47.781 -16.578 1 94.19 118 GLY B N 1
ATOM 7403 C CA . GLY B 1 118 ? -7.395 -47.906 -15.344 1 94.19 118 GLY B CA 1
ATOM 7404 C C . GLY B 1 118 ? -7.969 -48.938 -14.383 1 94.19 118 GLY B C 1
ATOM 7405 O O . GLY B 1 118 ? -9.188 -49.031 -14.242 1 94.19 118 GLY B O 1
ATOM 7406 N N . GLU B 1 119 ? -7.027 -49.719 -13.773 1 95.44 119 GLU B N 1
ATOM 7407 C CA . GLU B 1 119 ? -7.473 -50.812 -12.891 1 95.44 119 GLU B CA 1
ATOM 7408 C C . GLU B 1 119 ? -6.605 -50.875 -11.641 1 95.44 119 GLU B C 1
ATOM 7410 O O . GLU B 1 119 ? -5.406 -50.594 -11.688 1 95.44 119 GLU B O 1
ATOM 7415 N N . LEU B 1 120 ? -7.336 -51.281 -10.555 1 96.88 120 LEU B N 1
ATOM 7416 C CA . LEU B 1 120 ? -6.598 -51.625 -9.344 1 96.88 120 LEU B CA 1
ATOM 7417 C C . LEU B 1 120 ? -6.246 -53.125 -9.328 1 96.88 120 LEU B C 1
ATOM 7419 O O . LEU B 1 120 ? -7.117 -53.969 -9.523 1 96.88 120 LEU B O 1
ATOM 7423 N N . LEU B 1 121 ? -4.988 -53.344 -9.117 1 98.25 121 LEU B N 1
ATOM 7424 C CA . LEU B 1 121 ? -4.48 -54.719 -9.156 1 98.25 121 LEU B CA 1
ATOM 7425 C C . LEU B 1 121 ? -4.113 -55.188 -7.754 1 98.25 121 LEU B C 1
ATOM 7427 O O . LEU B 1 121 ? -3.605 -54.438 -6.941 1 98.25 121 LEU B O 1
ATOM 7431 N N . SER B 1 122 ? -4.348 -56.5 -7.52 1 97.88 122 SER B N 1
ATOM 7432 C CA . SER B 1 122 ? -3.787 -57.156 -6.336 1 97.88 122 SER B CA 1
ATOM 7433 C C . SER B 1 122 ? -2.277 -57.344 -6.469 1 97.88 122 SER B C 1
ATOM 7435 O O . SER B 1 122 ? -1.726 -57.219 -7.562 1 97.88 122 SER B O 1
ATOM 7437 N N . PRO B 1 123 ? -1.611 -57.625 -5.379 1 98.06 123 PRO B N 1
ATOM 7438 C CA . PRO B 1 123 ? -0.169 -57.875 -5.449 1 98.06 123 PRO B CA 1
ATOM 7439 C C . PRO B 1 123 ? 0.19 -59 -6.43 1 98.06 123 PRO B C 1
ATOM 7441 O O . PRO B 1 123 ? 1.14 -58.844 -7.207 1 98.06 123 PRO B O 1
ATOM 7444 N N . ASP B 1 124 ? -0.584 -60.031 -6.477 1 97.88 124 ASP B N 1
ATOM 7445 C CA . ASP B 1 124 ? -0.316 -61.156 -7.371 1 97.88 124 ASP B CA 1
ATOM 7446 C C . ASP B 1 124 ? -0.496 -60.75 -8.828 1 97.88 124 ASP B C 1
ATOM 7448 O O . ASP B 1 124 ? 0.277 -61.156 -9.695 1 97.88 124 ASP B O 1
ATOM 7452 N N . ALA B 1 125 ? -1.549 -60.031 -9.023 1 98.06 125 ALA B N 1
ATOM 7453 C CA . ALA B 1 125 ? -1.792 -59.562 -10.383 1 98.06 125 ALA B CA 1
ATOM 7454 C C . ALA B 1 125 ? -0.66 -58.656 -10.859 1 98.06 125 ALA B C 1
ATOM 7456 O O . ALA B 1 125 ? -0.312 -58.656 -12.047 1 98.06 125 ALA B O 1
ATOM 7457 N N . VAL B 1 126 ? -0.103 -57.844 -9.977 1 98.19 126 VAL B N 1
ATOM 7458 C CA . VAL B 1 126 ? 1.057 -57.031 -10.32 1 98.19 126 VAL B CA 1
ATOM 7459 C C . VAL B 1 126 ? 2.238 -57.938 -10.672 1 98.19 126 VAL B C 1
ATOM 7461 O O . VAL B 1 126 ? 2.92 -57.719 -11.672 1 98.19 126 VAL B O 1
ATOM 7464 N N . ALA B 1 127 ? 2.479 -58.969 -9.875 1 96.69 127 ALA B N 1
ATOM 7465 C CA . ALA B 1 127 ? 3.598 -59.875 -10.07 1 96.69 127 ALA B CA 1
ATOM 7466 C C . ALA B 1 127 ? 3.443 -60.656 -11.375 1 96.69 127 ALA B C 1
ATOM 7468 O O . ALA B 1 127 ? 4.434 -61.031 -12.008 1 96.69 127 ALA B O 1
ATOM 7469 N N . ASP B 1 128 ? 2.215 -60.938 -11.773 1 96.62 128 ASP B N 1
ATOM 7470 C CA . ASP B 1 128 ? 1.963 -61.594 -13.047 1 96.62 128 ASP B CA 1
ATOM 7471 C C . ASP B 1 128 ? 2.467 -60.75 -14.219 1 96.62 128 ASP B C 1
ATOM 7473 O O . ASP B 1 128 ? 2.898 -61.281 -15.234 1 96.62 128 ASP B O 1
ATOM 7477 N N . ARG B 1 129 ? 2.377 -59.469 -14.086 1 96.06 129 ARG B N 1
ATOM 7478 C CA . ARG B 1 129 ? 2.752 -58.562 -15.164 1 96.06 129 ARG B CA 1
ATOM 7479 C C . ARG B 1 129 ? 4.223 -58.156 -15.055 1 96.06 129 ARG B C 1
ATOM 7481 O O . ARG B 1 129 ? 4.852 -57.812 -16.062 1 96.06 129 ARG B O 1
ATOM 7488 N N . VAL B 1 130 ? 4.703 -58.062 -13.836 1 97.06 130 VAL B N 1
ATOM 7489 C CA . VAL B 1 130 ? 6.105 -57.781 -13.555 1 97.06 130 VAL B CA 1
ATOM 7490 C C . VAL B 1 130 ? 6.68 -58.844 -12.633 1 97.06 130 VAL B C 1
ATOM 7492 O O . VAL B 1 130 ? 6.871 -58.625 -11.438 1 97.06 130 VAL B O 1
ATOM 7495 N N . PRO B 1 131 ? 7.148 -59.844 -13.18 1 93 131 PRO B N 1
ATOM 7496 C CA . PRO B 1 131 ? 7.43 -61.031 -12.398 1 93 131 PRO B CA 1
ATOM 7497 C C . PRO B 1 131 ? 8.633 -60.875 -11.477 1 93 131 PRO B C 1
ATOM 7499 O O . PRO B 1 131 ? 8.797 -61.656 -10.523 1 93 131 PRO B O 1
ATOM 7502 N N . GLN B 1 132 ? 9.492 -60.031 -11.766 1 93.69 132 GLN B N 1
ATOM 7503 C CA . GLN B 1 132 ? 10.703 -59.875 -10.953 1 93.69 132 GLN B CA 1
ATOM 7504 C C . GLN B 1 132 ? 10.391 -59.188 -9.625 1 93.69 132 GLN B C 1
ATOM 7506 O O . GLN B 1 132 ? 11.25 -59.156 -8.734 1 93.69 132 GLN B O 1
ATOM 7511 N N . ILE B 1 133 ? 9.203 -58.75 -9.328 1 96.44 133 ILE B N 1
ATOM 7512 C CA . ILE B 1 133 ? 8.906 -58.031 -8.086 1 96.44 133 ILE B CA 1
ATOM 7513 C C . ILE B 1 133 ? 8.547 -59.031 -6.992 1 96.44 133 ILE B C 1
ATOM 7515 O O . ILE B 1 133 ? 8.141 -60.156 -7.281 1 96.44 133 ILE B O 1
ATOM 7519 N N . ASP B 1 134 ? 8.68 -58.656 -5.781 1 96.88 134 ASP B N 1
ATOM 7520 C CA . ASP B 1 134 ? 8.156 -59.406 -4.641 1 96.88 134 ASP B CA 1
ATOM 7521 C C . ASP B 1 134 ? 6.746 -58.938 -4.285 1 96.88 134 ASP B C 1
ATOM 7523 O O . ASP B 1 134 ? 6.566 -57.844 -3.725 1 96.88 134 ASP B O 1
ATOM 7527 N N . PRO B 1 135 ? 5.773 -59.656 -4.586 1 96.94 135 PRO B N 1
ATOM 7528 C CA . PRO B 1 135 ? 4.398 -59.219 -4.328 1 96.94 135 PRO B CA 1
ATOM 7529 C C . PRO B 1 135 ? 4.125 -59 -2.846 1 96.94 135 PRO B C 1
ATOM 7531 O O . PRO B 1 135 ? 3.201 -58.25 -2.494 1 96.94 135 PRO B O 1
ATOM 7534 N N . GLU B 1 136 ? 4.906 -59.562 -1.937 1 96.81 136 GLU B N 1
ATOM 7535 C CA . GLU B 1 136 ? 4.707 -59.406 -0.5 1 96.81 136 GLU B CA 1
ATOM 7536 C C . GLU B 1 136 ? 5.109 -58.031 -0.038 1 96.81 136 GLU B C 1
ATOM 7538 O O . GLU B 1 136 ? 4.738 -57.594 1.054 1 96.81 136 GLU B O 1
ATOM 7543 N N . ALA B 1 137 ? 5.785 -57.375 -0.872 1 96.31 137 ALA B N 1
ATOM 7544 C CA . ALA B 1 137 ? 6.301 -56.062 -0.506 1 96.31 137 ALA B CA 1
ATOM 7545 C C . ALA B 1 137 ? 5.25 -54.969 -0.735 1 96.31 137 ALA B C 1
ATOM 7547 O O . ALA B 1 137 ? 5.391 -53.844 -0.251 1 96.31 137 ALA B O 1
ATOM 7548 N N . ILE B 1 138 ? 4.137 -55.25 -1.423 1 98.12 138 ILE B N 1
ATOM 7549 C CA . ILE B 1 138 ? 3.211 -54.188 -1.803 1 98.12 138 ILE B CA 1
ATOM 7550 C C . ILE B 1 138 ? 1.789 -54.594 -1.402 1 98.12 138 ILE B C 1
ATOM 7552 O O . ILE B 1 138 ? 1.509 -55.75 -1.145 1 98.12 138 ILE B O 1
ATOM 7556 N N . ARG B 1 139 ? 0.876 -53.594 -1.379 1 97.81 139 ARG B N 1
ATOM 7557 C CA . ARG B 1 139 ? -0.54 -53.781 -1.082 1 97.81 139 ARG B CA 1
ATOM 7558 C C . ARG B 1 139 ? -1.356 -53.906 -2.363 1 97.81 139 ARG B C 1
ATOM 7560 O O . ARG B 1 139 ? -2.471 -54.438 -2.348 1 97.81 139 ARG B O 1
ATOM 7567 N N . GLY B 1 140 ? -0.875 -53.469 -3.432 1 97.81 140 GLY B N 1
ATOM 7568 C CA . GLY B 1 140 ? -1.493 -53.469 -4.746 1 97.81 140 GLY B CA 1
ATOM 7569 C C . GLY B 1 140 ? -0.874 -52.469 -5.691 1 97.81 140 GLY B C 1
ATOM 7570 O O . GLY B 1 140 ? 0.22 -51.938 -5.434 1 97.81 140 GLY B O 1
ATOM 7571 N N . GLY B 1 141 ? -1.565 -52.25 -6.816 1 98.19 141 GLY B N 1
ATOM 7572 C CA . GLY B 1 141 ? -1.061 -51.312 -7.785 1 98.19 141 GLY B CA 1
ATOM 7573 C C . GLY B 1 141 ? -2.145 -50.719 -8.68 1 98.19 141 GLY B C 1
ATOM 7574 O O . GLY B 1 141 ? -3.178 -51.375 -8.898 1 98.19 141 GLY B O 1
ATOM 7575 N N . TYR B 1 142 ? -2 -49.5 -9.102 1 98 142 TYR B N 1
ATOM 7576 C CA . TYR B 1 142 ? -2.844 -48.844 -10.102 1 98 142 TYR B CA 1
ATOM 7577 C C . TYR B 1 142 ? -2.26 -49 -11.5 1 98 142 TYR B C 1
ATOM 7579 O O . TYR B 1 142 ? -1.169 -48.5 -11.781 1 98 142 TYR B O 1
ATOM 7587 N N . TYR B 1 143 ? -2.941 -49.75 -12.383 1 98.44 143 TYR B N 1
ATOM 7588 C CA . TYR B 1 143 ? -2.477 -50.062 -13.719 1 98.44 143 TYR B CA 1
ATOM 7589 C C . TYR B 1 143 ? -3.252 -49.312 -14.781 1 98.44 143 TYR B C 1
ATOM 7591 O O . TYR B 1 143 ? -4.484 -49.281 -14.773 1 98.44 143 TYR B O 1
ATOM 7599 N N . VAL B 1 144 ? -2.559 -48.625 -15.656 1 98.19 144 VAL B N 1
ATOM 7600 C CA . VAL B 1 144 ? -3.129 -48 -16.828 1 98.19 144 VAL B CA 1
ATOM 7601 C C . VAL B 1 144 ? -2.543 -48.625 -18.094 1 98.19 144 VAL B C 1
ATOM 7603 O O . VAL B 1 144 ? -1.364 -48.406 -18.406 1 98.19 144 VAL B O 1
ATOM 7606 N N . PRO B 1 145 ? -3.312 -49.25 -18.906 1 97.31 145 PRO B N 1
ATOM 7607 C CA . PRO B 1 145 ? -2.795 -50 -20.047 1 97.31 145 PRO B CA 1
ATOM 7608 C C . PRO B 1 145 ? -2.205 -49.125 -21.141 1 97.31 145 PRO B C 1
ATOM 7610 O O . PRO B 1 145 ? -1.352 -49.562 -21.906 1 97.31 145 PRO B O 1
ATOM 7613 N N . THR B 1 146 ? -2.66 -47.906 -21.203 1 97.12 146 THR B N 1
ATOM 7614 C CA . THR B 1 146 ? -2.246 -47.062 -22.312 1 97.12 146 THR B CA 1
ATOM 7615 C C . THR B 1 146 ? -0.996 -46.25 -21.953 1 97.12 146 THR B C 1
ATOM 7617 O O . THR B 1 146 ? -0.45 -45.531 -22.781 1 97.12 146 THR B O 1
ATOM 7620 N N . ASP B 1 147 ? -0.508 -46.406 -20.719 1 97.81 147 ASP B N 1
ATOM 7621 C CA . ASP B 1 147 ? 0.792 -45.844 -20.391 1 97.81 147 ASP B CA 1
ATOM 7622 C C . ASP B 1 147 ? 1.907 -46.5 -21.203 1 97.81 147 ASP B C 1
ATOM 7624 O O . ASP B 1 147 ? 1.699 -47.562 -21.797 1 97.81 147 ASP B O 1
ATOM 7628 N N . GLY B 1 148 ? 3.027 -45.75 -21.219 1 97.62 148 GLY B N 1
ATOM 7629 C CA . GLY B 1 148 ? 4.102 -46.344 -21.984 1 97.62 148 GLY B CA 1
ATOM 7630 C C . GLY B 1 148 ? 5.355 -45.5 -22.031 1 97.62 148 GLY B C 1
ATOM 7631 O O . GLY B 1 148 ? 5.57 -44.656 -21.156 1 97.62 148 GLY B O 1
ATOM 7632 N N . LYS B 1 149 ? 6.223 -45.875 -22.938 1 97.38 149 LYS B N 1
ATOM 7633 C CA . LYS B 1 149 ? 7.535 -45.25 -23.078 1 97.38 149 LYS B CA 1
ATOM 7634 C C . LYS B 1 149 ? 7.609 -44.406 -24.344 1 97.38 149 LYS B C 1
ATOM 7636 O O . LYS B 1 149 ? 7.316 -44.875 -25.438 1 97.38 149 LYS B O 1
ATOM 7641 N N . ALA B 1 150 ? 8.039 -43.188 -24.188 1 97.12 150 ALA B N 1
ATOM 7642 C CA . ALA B 1 150 ? 8.258 -42.281 -25.312 1 97.12 150 ALA B CA 1
ATOM 7643 C C . ALA B 1 150 ? 9.695 -42.344 -25.812 1 97.12 150 ALA B C 1
ATOM 7645 O O . ALA B 1 150 ? 10.633 -42.438 -25.016 1 97.12 150 ALA B O 1
ATOM 7646 N N . HIS B 1 151 ? 9.891 -42.406 -27.078 1 96.06 151 HIS B N 1
ATOM 7647 C CA . HIS B 1 151 ? 11.164 -42.125 -27.734 1 96.06 151 HIS B CA 1
ATOM 7648 C C . HIS B 1 151 ? 11.25 -40.688 -28.156 1 96.06 151 HIS B C 1
ATOM 7650 O O . HIS B 1 151 ? 11.062 -40.375 -29.344 1 96.06 151 HIS B O 1
ATOM 7656 N N . ALA B 1 152 ? 11.656 -39.906 -27.266 1 95.38 152 ALA B N 1
ATOM 7657 C CA . ALA B 1 152 ? 11.492 -38.469 -27.375 1 95.38 152 ALA B CA 1
ATOM 7658 C C . ALA B 1 152 ? 12.312 -37.906 -28.547 1 95.38 152 ALA B C 1
ATOM 7660 O O . ALA B 1 152 ? 11.859 -37 -29.25 1 95.38 152 ALA B O 1
ATOM 7661 N N . VAL B 1 153 ? 13.555 -38.344 -28.719 1 97.06 153 VAL B N 1
ATOM 7662 C CA . VAL B 1 153 ? 14.414 -37.875 -29.797 1 97.06 153 VAL B CA 1
ATOM 7663 C C . VAL B 1 153 ? 13.797 -38.219 -31.141 1 97.06 153 VAL B C 1
ATOM 7665 O O . VAL B 1 153 ? 13.727 -37.406 -32.031 1 97.06 153 VAL B O 1
ATOM 7668 N N . ASP B 1 154 ? 13.32 -39.438 -31.25 1 96.94 154 ASP B N 1
ATOM 7669 C CA . ASP B 1 154 ? 12.695 -39.906 -32.5 1 96.94 154 ASP B CA 1
ATOM 7670 C C . ASP B 1 154 ? 11.43 -39.094 -32.781 1 96.94 154 ASP B C 1
ATOM 7672 O O . ASP B 1 154 ? 11.188 -38.719 -33.938 1 96.94 154 ASP B O 1
ATOM 7676 N N . ALA B 1 155 ? 10.648 -38.969 -31.781 1 97.56 155 ALA B N 1
ATOM 7677 C CA . ALA B 1 155 ? 9.422 -38.188 -31.938 1 97.56 155 ALA B CA 1
ATOM 7678 C C . ALA B 1 155 ? 9.734 -36.75 -32.375 1 97.56 155 ALA B C 1
ATOM 7680 O O . ALA B 1 155 ? 9.031 -36.156 -33.188 1 97.56 155 ALA B O 1
ATOM 7681 N N . SER B 1 156 ? 10.742 -36.156 -31.797 1 98 156 SER B N 1
ATOM 7682 C CA . SER B 1 156 ? 11.164 -34.781 -32.156 1 98 156 SER B CA 1
ATOM 7683 C C . SER B 1 156 ? 11.586 -34.688 -33.594 1 98 156 SER B C 1
ATOM 7685 O O . SER B 1 156 ? 11.172 -33.781 -34.312 1 98 156 SER B O 1
ATOM 7687 N N . ALA B 1 157 ? 12.359 -35.656 -34 1 98.12 157 ALA B N 1
ATOM 7688 C CA . ALA B 1 157 ? 12.82 -35.688 -35.406 1 98.12 157 ALA B CA 1
ATOM 7689 C C . ALA B 1 157 ? 11.648 -35.812 -36.375 1 98.12 157 ALA B C 1
ATOM 7691 O O . ALA B 1 157 ? 11.609 -35.188 -37.406 1 98.12 157 ALA B O 1
ATOM 7692 N N . ALA B 1 158 ? 10.758 -36.719 -35.969 1 98.44 158 ALA B N 1
ATOM 7693 C CA . ALA B 1 158 ? 9.578 -36.906 -36.812 1 98.44 158 ALA B CA 1
ATOM 7694 C C . ALA B 1 158 ? 8.742 -35.656 -36.906 1 98.44 158 ALA B C 1
ATOM 7696 O O . ALA B 1 158 ? 8.258 -35.312 -38 1 98.44 158 ALA B O 1
ATOM 7697 N N . MET B 1 159 ? 8.516 -34.969 -35.812 1 98.62 159 MET B N 1
ATOM 7698 C CA . MET B 1 159 ? 7.777 -33.719 -35.812 1 98.62 159 MET B CA 1
ATOM 7699 C C . MET B 1 159 ? 8.508 -32.656 -36.656 1 98.62 159 MET B C 1
ATOM 7701 O O . MET B 1 159 ? 7.879 -31.938 -37.406 1 98.62 159 MET B O 1
ATOM 7705 N N . ALA B 1 160 ? 9.82 -32.594 -36.5 1 98.25 160 ALA B N 1
ATOM 7706 C CA . ALA B 1 160 ? 10.625 -31.641 -37.281 1 98.25 160 ALA B CA 1
ATOM 7707 C C . ALA B 1 160 ? 10.531 -31.906 -38.781 1 98.25 160 ALA B C 1
ATOM 7709 O O . ALA B 1 160 ? 10.461 -30.969 -39.562 1 98.25 160 ALA B O 1
ATOM 7710 N N . GLU B 1 161 ? 10.594 -33.156 -39.094 1 97.94 161 GLU B N 1
ATOM 7711 C CA . GLU B 1 161 ? 10.492 -33.531 -40.5 1 97.94 161 GLU B CA 1
ATOM 7712 C C . GLU B 1 161 ? 9.164 -33.094 -41.094 1 97.94 161 GLU B C 1
ATOM 7714 O O . GLU B 1 161 ? 9.133 -32.531 -42.219 1 97.94 161 GLU B O 1
ATOM 7719 N N . ARG B 1 162 ? 8.141 -33.344 -40.375 1 97.69 162 ARG B N 1
ATOM 7720 C CA . ARG B 1 162 ? 6.824 -32.906 -40.844 1 97.69 162 ARG B CA 1
ATOM 7721 C C . ARG B 1 162 ? 6.734 -31.391 -40.906 1 97.69 162 ARG B C 1
ATOM 7723 O O . ARG B 1 162 ? 6.117 -30.844 -41.844 1 97.69 162 ARG B O 1
ATOM 7730 N N . ALA B 1 163 ? 7.281 -30.703 -40 1 98.19 163 ALA B N 1
ATOM 7731 C CA . ALA B 1 163 ? 7.297 -29.25 -40 1 98.19 163 ALA B CA 1
ATOM 7732 C C . ALA B 1 163 ? 8.109 -28.703 -41.156 1 98.19 163 ALA B C 1
ATOM 7734 O O . ALA B 1 163 ? 7.715 -27.719 -41.781 1 98.19 163 ALA B O 1
ATOM 7735 N N . ARG B 1 164 ? 9.242 -29.344 -41.406 1 97.19 164 ARG B N 1
ATOM 7736 C CA . ARG B 1 164 ? 10.078 -28.953 -42.531 1 97.19 164 ARG B CA 1
ATOM 7737 C C . ARG B 1 164 ? 9.32 -29.125 -43.875 1 97.19 164 ARG B C 1
ATOM 7739 O O . ARG B 1 164 ? 9.422 -28.266 -44.75 1 97.19 164 ARG B O 1
ATOM 7746 N N . ALA B 1 165 ? 8.672 -30.188 -43.938 1 97.12 165 ALA B N 1
ATOM 7747 C CA . ALA B 1 165 ? 7.875 -30.438 -45.125 1 97.12 165 ALA B CA 1
ATOM 7748 C C . ALA B 1 165 ? 6.832 -29.344 -45.344 1 97.12 165 ALA B C 1
ATOM 7750 O O . ALA B 1 165 ? 6.441 -29.047 -46.469 1 97.12 165 ALA B O 1
ATOM 7751 N N . ALA B 1 166 ? 6.473 -28.766 -44.25 1 96.88 166 ALA B N 1
ATOM 7752 C CA . ALA B 1 166 ? 5.473 -27.703 -44.312 1 96.88 166 ALA B CA 1
ATOM 7753 C C . ALA B 1 166 ? 6.133 -26.328 -44.438 1 96.88 166 ALA B C 1
ATOM 7755 O O . ALA B 1 166 ? 5.449 -25.297 -44.469 1 96.88 166 ALA B O 1
ATOM 7756 N N . GLY B 1 167 ? 7.461 -26.234 -44.438 1 95.06 167 GLY B N 1
ATOM 7757 C CA . GLY B 1 167 ? 8.133 -24.984 -44.75 1 95.06 167 GLY B CA 1
ATOM 7758 C C . GLY B 1 167 ? 8.984 -24.469 -43.594 1 95.06 167 GLY B C 1
ATOM 7759 O O . GLY B 1 167 ? 9.68 -23.453 -43.75 1 95.06 167 GLY B O 1
ATOM 7760 N N . ALA B 1 168 ? 8.969 -25.094 -42.5 1 97.75 168 ALA B N 1
ATOM 7761 C CA . ALA B 1 168 ? 9.797 -24.641 -41.375 1 97.75 168 ALA B CA 1
ATOM 7762 C C . ALA B 1 168 ? 11.266 -24.969 -41.594 1 97.75 168 ALA B C 1
ATOM 7764 O O . ALA B 1 168 ? 11.586 -25.891 -42.344 1 97.75 168 ALA B O 1
ATOM 7765 N N . GLU B 1 169 ? 12.102 -24.188 -41.031 1 97.81 169 GLU B N 1
ATOM 7766 C CA . GLU B 1 169 ? 13.539 -24.422 -41.125 1 97.81 169 GLU B CA 1
ATOM 7767 C C . GLU B 1 169 ? 14.125 -24.719 -39.75 1 97.81 169 GLU B C 1
ATOM 7769 O O . GLU B 1 169 ? 13.727 -24.109 -38.75 1 97.81 169 GLU B O 1
ATOM 7774 N N . PHE B 1 170 ? 15 -25.656 -39.688 1 98 170 PHE B N 1
ATOM 7775 C CA . PHE B 1 170 ? 15.656 -26.047 -38.469 1 98 170 PHE B CA 1
ATOM 7776 C C . PHE B 1 170 ? 17.172 -25.875 -38.562 1 98 170 PHE B C 1
ATOM 7778 O O . PHE B 1 170 ? 17.781 -26.297 -39.562 1 98 170 PHE B O 1
ATOM 7785 N N . TYR B 1 171 ? 17.75 -25.203 -37.562 1 97.62 171 TYR B N 1
ATOM 7786 C CA . TYR B 1 171 ? 19.188 -24.984 -37.531 1 97.62 171 TYR B CA 1
ATOM 7787 C C . TYR B 1 171 ? 19.781 -25.453 -36.219 1 97.62 171 TYR B C 1
ATOM 7789 O O . TYR B 1 171 ? 19.453 -24.922 -35.156 1 97.62 171 TYR B O 1
ATOM 7797 N N . GLY B 1 172 ? 20.594 -26.5 -36.219 1 96.25 172 GLY B N 1
ATOM 7798 C CA . GLY B 1 172 ? 21.375 -26.938 -35.062 1 96.25 172 GLY B CA 1
ATOM 7799 C C . GLY B 1 172 ? 22.688 -26.188 -34.906 1 96.25 172 GLY B C 1
ATOM 7800 O O . GLY B 1 172 ? 23.031 -25.359 -35.781 1 96.25 172 GLY B O 1
ATOM 7801 N N . GLU B 1 173 ? 23.344 -26.375 -33.75 1 94.19 173 GLU B N 1
ATOM 7802 C CA . GLU B 1 173 ? 24.625 -25.75 -33.5 1 94.19 173 GLU B CA 1
ATOM 7803 C C . GLU B 1 173 ? 24.578 -24.234 -33.719 1 94.19 173 GLU B C 1
ATOM 7805 O O . GLU B 1 173 ? 25.438 -23.672 -34.375 1 94.19 173 GLU B O 1
ATOM 7810 N N . THR B 1 174 ? 23.531 -23.625 -33.344 1 96.12 174 THR B N 1
ATOM 7811 C CA . THR B 1 174 ? 23.266 -22.203 -33.406 1 96.12 174 THR B CA 1
ATOM 7812 C C . THR B 1 174 ? 22.875 -21.656 -32.031 1 96.12 174 THR B C 1
ATOM 7814 O O . THR B 1 174 ? 21.703 -21.75 -31.641 1 96.12 174 THR B O 1
ATOM 7817 N N . THR B 1 175 ? 23.828 -21.047 -31.344 1 95.81 175 THR B N 1
ATOM 7818 C CA . THR B 1 175 ? 23.609 -20.578 -29.984 1 95.81 175 THR B CA 1
ATOM 7819 C C . THR B 1 175 ? 23.031 -19.172 -29.969 1 95.81 175 THR B C 1
ATOM 7821 O O . THR B 1 175 ? 23.609 -18.25 -30.547 1 95.81 175 THR B O 1
ATOM 7824 N N . VAL B 1 176 ? 21.875 -19 -29.422 1 98.06 176 VAL B N 1
ATOM 7825 C CA . VAL B 1 176 ? 21.297 -17.688 -29.219 1 98.06 176 VAL B CA 1
ATOM 7826 C C . VAL B 1 176 ? 22.016 -16.969 -28.062 1 98.06 176 VAL B C 1
ATOM 7828 O O . VAL B 1 176 ? 22.109 -17.516 -26.969 1 98.06 176 VAL B O 1
ATOM 7831 N N . THR B 1 177 ? 22.438 -15.688 -28.281 1 97.62 177 THR B N 1
ATOM 7832 C CA . THR B 1 177 ? 23.25 -15 -27.297 1 97.62 177 THR B CA 1
ATOM 7833 C C . THR B 1 177 ? 22.5 -13.789 -26.734 1 97.62 177 THR B C 1
ATOM 7835 O O . THR B 1 177 ? 22.875 -13.258 -25.688 1 97.62 177 THR B O 1
ATOM 7838 N N . ASP B 1 178 ? 21.469 -13.422 -27.422 1 98.12 178 ASP B N 1
ATOM 7839 C CA . ASP B 1 178 ? 20.719 -12.273 -26.922 1 98.12 178 ASP B CA 1
ATOM 7840 C C . ASP B 1 178 ? 19.359 -12.18 -27.609 1 98.12 178 ASP B C 1
ATOM 7842 O O . ASP B 1 178 ? 19.141 -12.789 -28.656 1 98.12 178 ASP B O 1
ATOM 7846 N N . LEU B 1 179 ? 18.438 -11.555 -26.969 1 98.38 179 LEU B N 1
ATOM 7847 C CA . LEU B 1 179 ? 17.125 -11.156 -27.469 1 98.38 179 LEU B CA 1
ATOM 7848 C C . LEU B 1 179 ? 16.969 -9.641 -27.406 1 98.38 179 LEU B C 1
ATOM 7850 O O . LEU B 1 179 ? 16.984 -9.055 -26.312 1 98.38 179 LEU B O 1
ATOM 7854 N N . GLU B 1 180 ? 16.797 -9.047 -28.5 1 98 180 GLU B N 1
ATOM 7855 C CA . GLU B 1 180 ? 16.688 -7.59 -28.531 1 98 180 GLU B CA 1
ATOM 7856 C C . GLU B 1 180 ? 15.234 -7.141 -28.5 1 98 180 GLU B C 1
ATOM 7858 O O . GLU B 1 180 ? 14.414 -7.605 -29.297 1 98 180 GLU B O 1
ATOM 7863 N N . VAL B 1 181 ? 14.914 -6.324 -27.578 1 96.25 181 VAL B N 1
ATOM 7864 C CA . VAL B 1 181 ? 13.586 -5.746 -27.391 1 96.25 181 VAL B CA 1
ATOM 7865 C C . VAL B 1 181 ? 13.641 -4.238 -27.625 1 96.25 181 VAL B C 1
ATOM 7867 O O . VAL B 1 181 ? 14.539 -3.557 -27.141 1 96.25 181 VAL B O 1
ATOM 7870 N N . GLU B 1 182 ? 12.844 -3.721 -28.453 1 93 182 GLU B N 1
ATOM 7871 C CA . GLU B 1 182 ? 12.711 -2.291 -28.719 1 93 182 GLU B CA 1
ATOM 7872 C C . GLU B 1 182 ? 11.281 -1.813 -28.484 1 93 182 GLU B C 1
ATOM 7874 O O . GLU B 1 182 ? 10.336 -2.373 -29.047 1 93 182 GLU B O 1
ATOM 7879 N N . ASP B 1 183 ? 11.109 -0.807 -27.719 1 87.56 183 ASP B N 1
ATOM 7880 C CA . ASP B 1 183 ? 9.82 -0.193 -27.438 1 87.56 183 ASP B CA 1
ATOM 7881 C C . ASP B 1 183 ? 8.805 -1.235 -26.953 1 87.56 183 ASP B C 1
ATOM 7883 O O . ASP B 1 183 ? 7.668 -1.263 -27.438 1 87.56 183 ASP B O 1
ATOM 7887 N N . GLY B 1 184 ? 9.336 -2.213 -26.203 1 90.38 184 GLY B N 1
ATOM 7888 C CA . GLY B 1 184 ? 8.453 -3.195 -25.594 1 90.38 184 GLY B CA 1
ATOM 7889 C C . GLY B 1 184 ? 8.07 -4.32 -26.531 1 90.38 184 GLY B C 1
ATOM 7890 O O . GLY B 1 184 ? 7.121 -5.062 -26.266 1 90.38 184 GLY B O 1
ATOM 7891 N N . GLU B 1 185 ? 8.758 -4.457 -27.641 1 95.75 185 GLU B N 1
ATOM 7892 C CA . GLU B 1 185 ? 8.5 -5.504 -28.625 1 95.75 185 GLU B CA 1
ATOM 7893 C C . GLU B 1 185 ? 9.781 -6.262 -28.969 1 95.75 185 GLU B C 1
ATOM 7895 O O . GLU B 1 185 ? 10.836 -5.66 -29.141 1 95.75 185 GLU B O 1
ATOM 7900 N N . ILE B 1 186 ? 9.664 -7.574 -29.016 1 97.38 186 ILE B N 1
ATOM 7901 C CA . ILE B 1 186 ? 10.805 -8.375 -29.453 1 97.38 186 ILE B CA 1
ATOM 7902 C C . ILE B 1 186 ? 11.102 -8.086 -30.922 1 97.38 186 ILE B C 1
ATOM 7904 O O . ILE B 1 186 ? 10.18 -7.938 -31.734 1 97.38 186 ILE B O 1
ATOM 7908 N N . ARG B 1 187 ? 12.383 -7.949 -31.297 1 97.31 187 ARG B N 1
ATOM 7909 C CA . ARG B 1 187 ? 12.695 -7.543 -32.656 1 97.31 187 ARG B CA 1
ATOM 7910 C C . ARG B 1 187 ? 13.688 -8.508 -33.312 1 97.31 187 ARG B C 1
ATOM 7912 O O . ARG B 1 187 ? 13.633 -8.75 -34.531 1 97.31 187 ARG B O 1
ATOM 7919 N N . THR B 1 188 ? 14.633 -8.938 -32.469 1 98 188 THR B N 1
ATOM 7920 C CA . THR B 1 188 ? 15.742 -9.664 -33.094 1 98 188 THR B CA 1
ATOM 7921 C C . THR B 1 188 ? 16.25 -10.766 -32.188 1 98 188 THR B C 1
ATOM 7923 O O . THR B 1 188 ? 16.344 -10.57 -30.953 1 98 188 THR B O 1
ATOM 7926 N N . VAL B 1 189 ? 16.5 -11.914 -32.719 1 98.56 189 VAL B N 1
ATOM 7927 C CA . VAL B 1 189 ? 17.234 -12.984 -32.062 1 98.56 189 VAL B CA 1
ATOM 7928 C C . VAL B 1 189 ? 18.688 -12.961 -32.5 1 98.56 189 VAL B C 1
ATOM 7930 O O . VAL B 1 189 ? 18.984 -13.094 -33.688 1 98.56 189 VAL B O 1
ATOM 7933 N N . VAL B 1 190 ? 19.562 -12.75 -31.562 1 98.56 190 VAL B N 1
ATOM 7934 C CA . VAL B 1 190 ? 20.984 -12.695 -31.859 1 98.56 190 VAL B CA 1
ATOM 7935 C C . VAL B 1 190 ? 21.625 -14.055 -31.578 1 98.56 190 VAL B C 1
ATOM 7937 O O . VAL B 1 190 ? 21.453 -14.617 -30.5 1 98.56 190 VAL B O 1
ATOM 7940 N N . THR B 1 191 ? 22.344 -14.672 -32.594 1 97.56 191 THR B N 1
ATOM 7941 C CA . THR B 1 191 ? 23.016 -15.945 -32.438 1 97.56 191 THR B CA 1
ATOM 7942 C C . THR B 1 191 ? 24.5 -15.812 -32.719 1 97.56 191 THR B C 1
ATOM 7944 O O . THR B 1 191 ? 24.969 -14.742 -33.125 1 97.56 191 THR B O 1
ATOM 7947 N N . ASP B 1 192 ? 25.25 -16.844 -32.438 1 95.38 192 ASP B N 1
ATOM 7948 C CA . ASP B 1 192 ? 26.672 -16.875 -32.75 1 95.38 192 ASP B CA 1
ATOM 7949 C C . ASP B 1 192 ? 26.891 -17.062 -34.25 1 95.38 192 ASP B C 1
ATOM 7951 O O . ASP B 1 192 ? 28.031 -17.016 -34.75 1 95.38 192 ASP B O 1
ATOM 7955 N N . ARG B 1 193 ? 25.828 -17.188 -35.062 1 95.69 193 ARG B N 1
ATOM 7956 C CA . ARG B 1 193 ? 25.938 -17.391 -36.5 1 95.69 193 ARG B CA 1
ATOM 7957 C C . ARG B 1 193 ? 25.234 -16.281 -37.25 1 95.69 193 ARG B C 1
ATOM 7959 O O . ARG B 1 193 ? 25.094 -16.359 -38.469 1 95.69 193 ARG B O 1
ATOM 7966 N N . GLY B 1 194 ? 24.812 -15.297 -36.5 1 96 194 GLY B N 1
ATOM 7967 C CA . GLY B 1 194 ? 24.094 -14.195 -37.125 1 96 194 GLY B CA 1
ATOM 7968 C C . GLY B 1 194 ? 22.828 -13.812 -36.406 1 96 194 GLY B C 1
ATOM 7969 O O . GLY B 1 194 ? 22.562 -14.312 -35.312 1 96 194 GLY B O 1
ATOM 7970 N N . THR B 1 195 ? 22.062 -12.898 -37 1 97.75 195 THR B N 1
ATOM 7971 C CA . THR B 1 195 ? 20.844 -12.406 -36.375 1 97.75 195 THR B CA 1
ATOM 7972 C C . THR B 1 195 ? 19.625 -12.75 -37.219 1 97.75 195 THR B C 1
ATOM 7974 O O . THR B 1 195 ? 19.75 -12.906 -38.438 1 97.75 195 THR B O 1
ATOM 7977 N N . VAL B 1 196 ? 18.547 -12.977 -36.656 1 98.25 196 VAL B N 1
ATOM 7978 C CA . VAL B 1 196 ? 17.266 -13.195 -37.312 1 98.25 196 VAL B CA 1
ATOM 7979 C C . VAL B 1 196 ? 16.234 -12.211 -36.781 1 98.25 196 VAL B C 1
ATOM 7981 O O . VAL B 1 196 ? 15.867 -12.258 -35.594 1 98.25 196 VAL B O 1
ATOM 7984 N N . ALA B 1 197 ? 15.781 -11.281 -37.594 1 98.19 197 ALA B N 1
ATOM 7985 C CA . ALA B 1 197 ? 14.648 -10.438 -37.219 1 98.19 197 ALA B CA 1
ATOM 7986 C C . ALA B 1 197 ? 13.375 -11.258 -37.094 1 98.19 197 ALA B C 1
ATOM 7988 O O . ALA B 1 197 ? 13.109 -12.141 -37.906 1 98.19 197 ALA B O 1
ATOM 7989 N N . ALA B 1 198 ? 12.68 -11.102 -35.969 1 97.44 198 ALA B N 1
ATOM 7990 C CA . ALA B 1 198 ? 11.516 -11.953 -35.719 1 97.44 198 ALA B CA 1
ATOM 7991 C C . ALA B 1 198 ? 10.352 -11.141 -35.156 1 97.44 198 ALA B C 1
ATOM 7993 O O . ALA B 1 198 ? 10.555 -10.242 -34.344 1 97.44 198 ALA B O 1
ATOM 7994 N N . ASP B 1 199 ? 9.117 -11.438 -35.594 1 96.5 199 ASP B N 1
ATOM 7995 C CA . ASP B 1 199 ? 7.91 -10.852 -35.031 1 96.5 199 ASP B CA 1
ATOM 7996 C C . ASP B 1 199 ? 7.539 -11.516 -33.719 1 96.5 199 ASP B C 1
ATOM 7998 O O . ASP B 1 199 ? 7.012 -10.867 -32.812 1 96.5 199 ASP B O 1
ATOM 8002 N N . GLU B 1 200 ? 7.707 -12.781 -33.625 1 98.12 200 GLU B N 1
ATOM 8003 C CA . GLU B 1 200 ? 7.434 -13.57 -32.438 1 98.12 200 GLU B CA 1
ATOM 8004 C C . GLU B 1 200 ? 8.594 -14.516 -32.125 1 98.12 200 GLU B C 1
ATOM 8006 O O . GLU B 1 200 ? 9.234 -15.031 -33.031 1 98.12 200 GLU B O 1
ATOM 8011 N N . VAL B 1 201 ? 8.852 -14.672 -30.875 1 98.81 201 VAL B N 1
ATOM 8012 C CA . VAL B 1 201 ? 9.875 -15.594 -30.406 1 98.81 201 VAL B CA 1
ATOM 8013 C C . VAL B 1 201 ? 9.289 -16.516 -29.344 1 98.81 201 VAL B C 1
ATOM 8015 O O . VAL B 1 201 ? 8.68 -16.031 -28.375 1 98.81 201 VAL B O 1
ATOM 8018 N N . LEU B 1 202 ? 9.352 -17.781 -29.531 1 98.88 202 LEU B N 1
ATOM 8019 C CA . LEU B 1 202 ? 9 -18.766 -28.5 1 98.88 202 LEU B CA 1
ATOM 8020 C C . LEU B 1 202 ? 10.258 -19.375 -27.891 1 98.88 202 LEU B C 1
ATOM 8022 O O . LEU B 1 202 ? 11.062 -19.984 -28.578 1 98.88 202 LEU B O 1
ATOM 8026 N N . VAL B 1 203 ? 10.398 -19.188 -26.578 1 98.88 203 VAL B N 1
ATOM 8027 C CA . VAL B 1 203 ? 11.531 -19.75 -25.859 1 98.88 203 VAL B CA 1
ATOM 8028 C C . VAL B 1 203 ? 11.148 -21.109 -25.281 1 98.88 203 VAL B C 1
ATOM 8030 O O . VAL B 1 203 ? 10.367 -21.188 -24.328 1 98.88 203 VAL B O 1
ATOM 8033 N N . ALA B 1 204 ? 11.648 -22.188 -25.797 1 98.75 204 ALA B N 1
ATOM 8034 C CA . ALA B 1 204 ? 11.414 -23.562 -25.359 1 98.75 204 ALA B CA 1
ATOM 8035 C C . ALA B 1 204 ? 12.727 -24.234 -24.953 1 98.75 204 ALA B C 1
ATOM 8037 O O . ALA B 1 204 ? 13 -25.359 -25.359 1 98.75 204 ALA B O 1
ATOM 8038 N N . THR B 1 205 ? 13.531 -23.578 -24.125 1 97.69 205 THR B N 1
ATOM 8039 C CA . THR B 1 205 ? 14.898 -24 -23.812 1 97.69 205 THR B CA 1
ATOM 8040 C C . THR B 1 205 ? 14.953 -24.734 -22.484 1 97.69 205 THR B C 1
ATOM 8042 O O . THR B 1 205 ? 16.016 -25.203 -22.078 1 97.69 205 THR B O 1
ATOM 8045 N N . ASN B 1 206 ? 13.898 -24.797 -21.766 1 97 206 ASN B N 1
ATOM 8046 C CA . ASN B 1 206 ? 13.703 -25.547 -20.531 1 97 206 ASN B CA 1
ATOM 8047 C C . ASN B 1 206 ? 14.766 -25.203 -19.484 1 97 206 ASN B C 1
ATOM 8049 O O . ASN B 1 206 ? 14.766 -24.109 -18.922 1 97 206 ASN B O 1
ATOM 8053 N N . ILE B 1 207 ? 15.906 -26.047 -19.203 1 96.94 207 ILE B N 1
ATOM 8054 C CA . ILE B 1 207 ? 16.859 -25.891 -18.109 1 96.94 207 ILE B CA 1
ATOM 8055 C C . ILE B 1 207 ? 17.641 -24.594 -18.281 1 96.94 207 ILE B C 1
ATOM 8057 O O . ILE B 1 207 ? 18.219 -24.078 -17.312 1 96.94 207 ILE B O 1
ATOM 8061 N N . TRP B 1 208 ? 17.656 -23.984 -19.453 1 97.12 208 TRP B N 1
ATOM 8062 C CA . TRP B 1 208 ? 18.359 -22.734 -19.719 1 97.12 208 TRP B CA 1
ATOM 8063 C C . TRP B 1 208 ? 17.406 -21.547 -19.625 1 97.12 208 TRP B C 1
ATOM 8065 O O . TRP B 1 208 ? 17.812 -20.391 -19.828 1 97.12 208 TRP B O 1
ATOM 8075 N N . GLY B 1 209 ? 16.109 -21.781 -19.328 1 97.62 209 GLY B N 1
ATOM 8076 C CA . GLY B 1 209 ? 15.047 -20.781 -19.344 1 97.62 209 GLY B CA 1
ATOM 8077 C C . GLY B 1 209 ? 15.422 -19.516 -18.594 1 97.62 209 GLY B C 1
ATOM 8078 O O . GLY B 1 209 ? 15.273 -18.406 -19.125 1 97.62 209 GLY B O 1
ATOM 8079 N N . PRO B 1 210 ? 15.938 -19.562 -17.328 1 97.62 210 PRO B N 1
ATOM 8080 C CA . PRO B 1 210 ? 16.266 -18.375 -16.547 1 97.62 210 PRO B CA 1
ATOM 8081 C C . PRO B 1 210 ? 17.297 -17.484 -17.219 1 97.62 210 PRO B C 1
ATOM 8083 O O . PRO B 1 210 ? 17.25 -16.266 -17.062 1 97.62 210 PRO B O 1
ATOM 8086 N N . LEU B 1 211 ? 18.234 -18.047 -18 1 97.19 211 LEU B N 1
ATOM 8087 C CA . LEU B 1 211 ? 19.234 -17.25 -18.703 1 97.19 211 LEU B CA 1
ATOM 8088 C C . LEU B 1 211 ? 18.578 -16.344 -19.75 1 97.19 211 LEU B C 1
ATOM 8090 O O . LEU B 1 211 ? 19.031 -15.219 -19.953 1 97.19 211 LEU B O 1
ATOM 8094 N N . PHE B 1 212 ? 17.594 -16.859 -20.453 1 97.94 212 PHE B N 1
ATOM 8095 C CA . PHE B 1 212 ? 16.875 -16.062 -21.438 1 97.94 212 PHE B CA 1
ATOM 8096 C C . PHE B 1 212 ? 16.047 -14.977 -20.75 1 97.94 212 PHE B C 1
ATOM 8098 O O . PHE B 1 212 ? 15.883 -13.883 -21.297 1 97.94 212 PHE B O 1
ATOM 8105 N N . GLY B 1 213 ? 15.406 -15.344 -19.594 1 97.44 213 GLY B N 1
ATOM 8106 C CA . GLY B 1 213 ? 14.773 -14.305 -18.797 1 97.44 213 GLY B CA 1
ATOM 8107 C C . GLY B 1 213 ? 15.695 -13.148 -18.453 1 97.44 213 GLY B C 1
ATOM 8108 O O . GLY B 1 213 ? 15.32 -11.984 -18.578 1 97.44 213 GLY B O 1
ATOM 8109 N N . ASP B 1 214 ? 16.922 -13.438 -18.078 1 95.62 214 ASP B N 1
ATOM 8110 C CA . ASP B 1 214 ? 17.922 -12.438 -17.734 1 95.62 214 ASP B CA 1
ATOM 8111 C C . ASP B 1 214 ? 18.234 -11.531 -18.922 1 95.62 214 ASP B C 1
ATOM 8113 O O . ASP B 1 214 ? 18.484 -10.336 -18.75 1 95.62 214 ASP B O 1
ATOM 8117 N N . MET B 1 215 ? 18.266 -12.094 -20.156 1 96.56 215 MET B N 1
ATOM 8118 C CA . MET B 1 215 ? 18.578 -11.336 -21.375 1 96.56 215 MET B CA 1
ATOM 8119 C C . MET B 1 215 ? 17.594 -10.188 -21.547 1 96.56 215 MET B C 1
ATOM 8121 O O . MET B 1 215 ? 17.953 -9.141 -22.109 1 96.56 215 MET B O 1
ATOM 8125 N N . VAL B 1 216 ? 16.375 -10.445 -21.109 1 96.12 216 VAL B N 1
ATOM 8126 C CA . VAL B 1 216 ? 15.336 -9.461 -21.422 1 96.12 216 VAL B CA 1
ATOM 8127 C C . VAL B 1 216 ? 14.797 -8.859 -20.125 1 96.12 216 VAL B C 1
ATOM 8129 O O . VAL B 1 216 ? 13.781 -8.156 -20.125 1 96.12 216 VAL B O 1
ATOM 8132 N N . GLY B 1 217 ? 15.344 -9.156 -18.984 1 93 217 GLY B N 1
ATOM 8133 C CA . GLY B 1 217 ? 14.961 -8.57 -17.703 1 93 217 GLY B CA 1
ATOM 8134 C C . GLY B 1 217 ? 13.656 -9.117 -17.172 1 93 217 GLY B C 1
ATOM 8135 O O . GLY B 1 217 ? 12.844 -8.375 -16.609 1 93 217 GLY B O 1
ATOM 8136 N N . VAL B 1 218 ? 13.352 -10.375 -17.375 1 95.5 218 VAL B N 1
ATOM 8137 C CA . VAL B 1 218 ? 12.148 -11.047 -16.875 1 95.5 218 VAL B CA 1
ATOM 8138 C C . VAL B 1 218 ? 12.547 -12.195 -15.945 1 95.5 218 VAL B C 1
ATOM 8140 O O . VAL B 1 218 ? 13.367 -13.031 -16.312 1 95.5 218 VAL B O 1
ATOM 8143 N N . ASP B 1 219 ? 11.984 -12.211 -14.734 1 95.5 219 ASP B N 1
ATOM 8144 C CA . ASP B 1 219 ? 12.258 -13.305 -13.812 1 95.5 219 ASP B CA 1
ATOM 8145 C C . ASP B 1 219 ? 11.531 -14.578 -14.234 1 95.5 219 ASP B C 1
ATOM 8147 O O . ASP B 1 219 ? 10.305 -14.578 -14.375 1 95.5 219 ASP B O 1
ATOM 8151 N N . ILE B 1 220 ? 12.227 -15.57 -14.492 1 97.94 220 ILE B N 1
ATOM 8152 C CA . ILE B 1 220 ? 11.664 -16.891 -14.797 1 97.94 220 ILE B CA 1
ATOM 8153 C C . ILE B 1 220 ? 11.961 -17.844 -13.656 1 97.94 220 ILE B C 1
ATOM 8155 O O . ILE B 1 220 ? 13.055 -18.406 -13.57 1 97.94 220 ILE B O 1
ATOM 8159 N N . PRO B 1 221 ? 10.977 -18.125 -12.812 1 97.69 221 PRO B N 1
ATOM 8160 C CA . PRO B 1 221 ? 11.203 -18.969 -11.641 1 97.69 221 PRO B CA 1
ATOM 8161 C C . PRO B 1 221 ? 11.289 -20.453 -11.992 1 97.69 221 PRO B C 1
ATOM 8163 O O . PRO B 1 221 ? 10.281 -21.156 -11.969 1 97.69 221 PRO B O 1
ATOM 8166 N N . LEU B 1 222 ? 12.461 -20.906 -12.273 1 97.69 222 LEU B N 1
ATOM 8167 C CA . LEU B 1 222 ? 12.758 -22.266 -12.68 1 97.69 222 LEU B CA 1
ATOM 8168 C C . LEU B 1 222 ? 14.156 -22.672 -12.227 1 97.69 222 LEU B C 1
ATOM 8170 O O . LEU B 1 222 ? 15.102 -21.891 -12.328 1 97.69 222 LEU B O 1
ATOM 8174 N N . VAL B 1 223 ? 14.289 -23.953 -11.641 1 97.25 223 VAL B N 1
ATOM 8175 C CA . VAL B 1 223 ? 15.609 -24.391 -11.203 1 97.25 223 VAL B CA 1
ATOM 8176 C C . VAL B 1 223 ? 15.891 -25.781 -11.75 1 97.25 223 VAL B C 1
ATOM 8178 O O . VAL B 1 223 ? 15.086 -26.703 -11.578 1 97.25 223 VAL B O 1
ATOM 8181 N N . PRO B 1 224 ? 17.016 -25.984 -12.422 1 97.38 224 PRO B N 1
ATOM 8182 C CA . PRO B 1 224 ? 17.438 -27.312 -12.852 1 97.38 224 PRO B CA 1
ATOM 8183 C C . PRO B 1 224 ? 17.859 -28.203 -11.688 1 97.38 224 PRO B C 1
ATOM 8185 O O . PRO B 1 224 ? 18.406 -27.719 -10.703 1 97.38 224 PRO B O 1
ATOM 8188 N N . CYS B 1 225 ? 17.562 -29.469 -11.789 1 97.06 225 CYS B N 1
ATOM 8189 C CA . CYS B 1 225 ? 17.922 -30.453 -10.773 1 97.06 225 CYS B CA 1
ATOM 8190 C C . CYS B 1 225 ? 18.391 -31.75 -11.406 1 97.06 225 CYS B C 1
ATOM 8192 O O . CYS B 1 225 ? 17.766 -32.25 -12.344 1 97.06 225 CYS B O 1
ATOM 8194 N N . ALA B 1 226 ? 19.516 -32.312 -10.898 1 95.81 226 ALA B N 1
ATOM 8195 C CA . ALA B 1 226 ? 20.016 -33.594 -11.383 1 95.81 226 ALA B CA 1
ATOM 8196 C C . ALA B 1 226 ? 19.25 -34.75 -10.766 1 95.81 226 ALA B C 1
ATOM 8198 O O . ALA B 1 226 ? 18.844 -34.688 -9.602 1 95.81 226 ALA B O 1
ATOM 8199 N N . HIS B 1 227 ? 19.016 -35.75 -11.57 1 94.69 227 HIS B N 1
ATOM 8200 C CA . HIS B 1 227 ? 18.25 -36.938 -11.234 1 94.69 227 HIS B CA 1
ATOM 8201 C C . HIS B 1 227 ? 19 -38.219 -11.625 1 94.69 227 HIS B C 1
ATOM 8203 O O . HIS B 1 227 ? 19.625 -38.25 -12.68 1 94.69 227 HIS B O 1
ATOM 8209 N N . GLN B 1 228 ? 18.891 -39.25 -10.758 1 96.75 228 GLN B N 1
ATOM 8210 C CA . GLN B 1 228 ? 19.672 -40.469 -11.008 1 96.75 228 GLN B CA 1
ATOM 8211 C C . GLN B 1 228 ? 18.891 -41.438 -11.867 1 96.75 228 GLN B C 1
ATOM 8213 O O . GLN B 1 228 ? 17.688 -41.594 -11.703 1 96.75 228 GLN B O 1
ATOM 8218 N N . TYR B 1 229 ? 19.609 -42.094 -12.742 1 97 229 TYR B N 1
ATOM 8219 C CA . TYR B 1 229 ? 19.094 -43.219 -13.523 1 97 229 TYR B CA 1
ATOM 8220 C C . TYR B 1 229 ? 20.188 -44.25 -13.75 1 97 229 TYR B C 1
ATOM 8222 O O . TYR B 1 229 ? 21.281 -43.938 -14.219 1 97 229 TYR B O 1
ATOM 8230 N N . LEU B 1 230 ? 19.922 -45.469 -13.398 1 97.19 230 LEU B N 1
ATOM 8231 C CA . LEU B 1 230 ? 20.859 -46.562 -13.539 1 97.19 230 LEU B CA 1
ATOM 8232 C C . LEU B 1 230 ? 20.234 -47.719 -14.344 1 97.19 230 LEU B C 1
ATOM 8234 O O . LEU B 1 230 ? 19.016 -47.875 -14.359 1 97.19 230 LEU B O 1
ATOM 8238 N N . VAL B 1 231 ? 21.094 -48.5 -14.984 1 97 231 VAL B N 1
ATOM 8239 C CA . VAL B 1 231 ? 20.656 -49.719 -15.688 1 97 231 VAL B CA 1
ATOM 8240 C C . VAL B 1 231 ? 21.484 -50.906 -15.234 1 97 231 VAL B C 1
ATOM 8242 O O . VAL B 1 231 ? 22.719 -50.875 -15.258 1 97 231 VAL B O 1
ATOM 8245 N N . SER B 1 232 ? 20.859 -51.938 -14.859 1 96.81 232 SER B N 1
ATOM 8246 C CA . SER B 1 232 ? 21.516 -53.125 -14.367 1 96.81 232 SER B CA 1
ATOM 8247 C C . SER B 1 232 ? 22.109 -53.969 -15.516 1 96.81 232 SER B C 1
ATOM 8249 O O . SER B 1 232 ? 21.859 -53.656 -16.688 1 96.81 232 SER B O 1
ATOM 8251 N N . ASP B 1 233 ? 22.906 -54.906 -15.125 1 95.62 233 ASP B N 1
ATOM 8252 C CA . ASP B 1 233 ? 23.203 -55.969 -16.078 1 95.62 233 ASP B CA 1
ATOM 8253 C C . ASP B 1 233 ? 22.016 -56.906 -16.25 1 95.62 233 ASP B C 1
ATOM 8255 O O . ASP B 1 233 ? 20.922 -56.625 -15.766 1 95.62 233 ASP B O 1
ATOM 8259 N N . GLU B 1 234 ? 22.141 -57.969 -17 1 94.94 234 GLU B N 1
ATOM 8260 C CA . GLU B 1 234 ? 21.031 -58.844 -17.344 1 94.94 234 GLU B CA 1
ATOM 8261 C C . GLU B 1 234 ? 20.453 -59.5 -16.094 1 94.94 234 GLU B C 1
ATOM 8263 O O . GLU B 1 234 ? 21.203 -59.938 -15.195 1 94.94 234 GLU B O 1
ATOM 8268 N N . LEU B 1 235 ? 19.234 -59.531 -15.977 1 94.69 235 LEU B N 1
ATOM 8269 C CA . LEU B 1 235 ? 18.531 -60.25 -14.906 1 94.69 235 LEU B CA 1
ATOM 8270 C C . LEU B 1 235 ? 17.984 -61.562 -15.414 1 94.69 235 LEU B C 1
ATOM 8272 O O . LEU B 1 235 ? 17.438 -61.656 -16.516 1 94.69 235 LEU B O 1
ATOM 8276 N N . PRO B 1 236 ? 18.062 -62.531 -14.617 1 91.56 236 PRO B N 1
ATOM 8277 C CA . PRO B 1 236 ? 17.594 -63.844 -15.039 1 91.56 236 PRO B CA 1
ATOM 8278 C C . PRO B 1 236 ? 16.109 -63.875 -15.391 1 91.56 236 PRO B C 1
ATOM 8280 O O . PRO B 1 236 ? 15.695 -64.562 -16.328 1 91.56 236 PRO B O 1
ATOM 8283 N N . GLU B 1 237 ? 15.328 -63.156 -14.664 1 91.94 237 GLU B N 1
ATOM 8284 C CA . GLU B 1 237 ? 13.883 -63.125 -14.859 1 91.94 237 GLU B CA 1
ATOM 8285 C C . GLU B 1 237 ? 13.516 -62.5 -16.188 1 91.94 237 GLU B C 1
ATOM 8287 O O . GLU B 1 237 ? 12.383 -62.625 -16.656 1 91.94 237 GLU B O 1
ATOM 8292 N N . LEU B 1 238 ? 14.438 -61.781 -16.844 1 94.19 238 LEU B N 1
ATOM 8293 C CA . LEU B 1 238 ? 14.172 -61.094 -18.094 1 94.19 238 LEU B CA 1
ATOM 8294 C C . LEU B 1 238 ? 14.859 -61.781 -19.266 1 94.19 238 LEU B C 1
ATOM 8296 O O . LEU B 1 238 ? 14.836 -61.281 -20.391 1 94.19 238 LEU B O 1
ATOM 8300 N N . ALA B 1 239 ? 15.422 -62.906 -19.016 1 93.38 239 ALA B N 1
ATOM 8301 C CA . ALA B 1 239 ? 16.141 -63.656 -20.047 1 93.38 239 ALA B CA 1
ATOM 8302 C C . ALA B 1 239 ? 15.234 -63.969 -21.234 1 93.38 239 ALA B C 1
ATOM 8304 O O . ALA B 1 239 ? 14.102 -64.438 -21.062 1 93.38 239 ALA B O 1
ATOM 8305 N N . GLY B 1 240 ? 15.742 -63.781 -22.438 1 92.56 240 GLY B N 1
ATOM 8306 C CA . GLY B 1 240 ? 15.016 -64.125 -23.656 1 92.56 240 GLY B CA 1
ATOM 8307 C C . GLY B 1 240 ? 14.148 -63 -24.156 1 92.56 240 GLY B C 1
ATOM 8308 O O . GLY B 1 240 ? 13.422 -63.156 -25.141 1 92.56 240 GLY B O 1
ATOM 8309 N N . ALA B 1 241 ? 14.211 -61.812 -23.469 1 92.25 241 ALA B N 1
ATOM 8310 C CA . ALA B 1 241 ? 13.43 -60.688 -23.938 1 92.25 241 ALA B CA 1
ATOM 8311 C C . ALA B 1 241 ? 13.781 -60.312 -25.375 1 92.25 241 ALA B C 1
ATOM 8313 O O . ALA B 1 241 ? 14.961 -60.25 -25.734 1 92.25 241 ALA B O 1
ATOM 8314 N N . ASP B 1 242 ? 12.859 -60.125 -26.219 1 90.69 242 ASP B N 1
ATOM 8315 C CA . ASP B 1 242 ? 13.039 -59.844 -27.641 1 90.69 242 ASP B CA 1
ATOM 8316 C C . ASP B 1 242 ? 13.031 -58.344 -27.891 1 90.69 242 ASP B C 1
ATOM 8318 O O . ASP B 1 242 ? 13.508 -57.906 -28.938 1 90.69 242 ASP B O 1
ATOM 8322 N N . ARG B 1 243 ? 12.328 -57.594 -27.047 1 92.12 243 ARG B N 1
ATOM 8323 C CA . ARG B 1 243 ? 12.172 -56.156 -27.234 1 92.12 243 ARG B CA 1
ATOM 8324 C C . ARG B 1 243 ? 12.789 -55.375 -26.078 1 92.12 243 ARG B C 1
ATOM 8326 O O . ARG B 1 243 ? 13.055 -55.938 -25.016 1 92.12 243 ARG B O 1
ATOM 8333 N N . GLU B 1 244 ? 12.992 -54.094 -26.375 1 92 244 GLU B N 1
ATOM 8334 C CA . GLU B 1 244 ? 13.516 -53.188 -25.344 1 92 244 GLU B CA 1
ATOM 8335 C C . GLU B 1 244 ? 12.617 -53.188 -24.109 1 92 244 GLU B C 1
ATOM 8337 O O . GLU B 1 244 ? 13.109 -53.156 -22.984 1 92 244 GLU B O 1
ATOM 8342 N N . ILE B 1 245 ? 11.281 -53.156 -24.297 1 94.88 245 ILE B N 1
ATOM 8343 C CA . ILE B 1 245 ? 10.305 -53.094 -23.219 1 94.88 245 ILE B CA 1
ATOM 8344 C C . ILE B 1 245 ? 9.133 -54.031 -23.547 1 94.88 245 ILE B C 1
ATOM 8346 O O . ILE B 1 245 ? 8.508 -53.875 -24.594 1 94.88 245 ILE B O 1
ATOM 8350 N N . GLU B 1 246 ? 8.852 -54.906 -22.688 1 94 246 GLU B N 1
ATOM 8351 C CA . GLU B 1 246 ? 7.754 -55.844 -22.859 1 94 246 GLU B CA 1
ATOM 8352 C C . GLU B 1 246 ? 6.836 -55.875 -21.641 1 94 246 GLU B C 1
ATOM 8354 O O . GLU B 1 246 ? 5.73 -56.406 -21.688 1 94 246 GLU B O 1
ATOM 8359 N N . GLN B 1 247 ? 7.277 -55.344 -20.578 1 95.75 247 GLN B N 1
ATOM 8360 C CA . GLN B 1 247 ? 6.52 -55.281 -19.344 1 95.75 247 GLN B CA 1
ATOM 8361 C C . GLN B 1 247 ? 6.113 -53.844 -19.031 1 95.75 247 GLN B C 1
ATOM 8363 O O . GLN B 1 247 ? 6.691 -52.875 -19.562 1 95.75 247 GLN B O 1
ATOM 8368 N N . PRO B 1 248 ? 5.047 -53.688 -18.172 1 97.69 248 PRO B N 1
ATOM 8369 C CA . PRO B 1 248 ? 4.645 -52.344 -17.812 1 97.69 248 PRO B CA 1
ATOM 8370 C C . PRO B 1 248 ? 5.746 -51.562 -17.078 1 97.69 248 PRO B C 1
ATOM 8372 O O . PRO B 1 248 ? 6.555 -52.156 -16.375 1 97.69 248 PRO B O 1
ATOM 8375 N N . LEU B 1 249 ? 5.73 -50.219 -17.328 1 98 249 LEU B N 1
ATOM 8376 C CA . LEU B 1 249 ? 6.527 -49.344 -16.453 1 98 249 LEU B CA 1
ATOM 8377 C C . LEU B 1 249 ? 6.121 -49.531 -15 1 98 249 LEU B C 1
ATOM 8379 O O . LEU B 1 249 ? 4.973 -49.875 -14.703 1 98 249 LEU B O 1
ATOM 8383 N N . LEU B 1 250 ? 7.043 -49.375 -14.141 1 97.94 250 LEU B N 1
ATOM 8384 C CA . LEU B 1 250 ? 6.762 -49.531 -12.719 1 97.94 250 LEU B CA 1
ATOM 8385 C C . LEU B 1 250 ? 7.195 -48.312 -11.922 1 97.94 250 LEU B C 1
ATOM 8387 O O . LEU B 1 250 ? 8.305 -47.812 -12.109 1 97.94 250 LEU B O 1
ATOM 8391 N N . ARG B 1 251 ? 6.312 -47.75 -11.039 1 97.88 251 ARG B N 1
ATOM 8392 C CA . ARG B 1 251 ? 6.652 -46.688 -10.094 1 97.88 251 ARG B CA 1
ATOM 8393 C C . ARG B 1 251 ? 6.453 -47.156 -8.656 1 97.88 251 ARG B C 1
ATOM 8395 O O . ARG B 1 251 ? 5.426 -47.75 -8.328 1 97.88 251 ARG B O 1
ATOM 8402 N N . HIS B 1 252 ? 7.434 -47.031 -7.871 1 97.5 252 HIS B N 1
ATOM 8403 C CA . HIS B 1 252 ? 7.426 -47.25 -6.426 1 97.5 252 HIS B CA 1
ATOM 8404 C C . HIS B 1 252 ? 7.539 -45.906 -5.676 1 97.5 252 HIS B C 1
ATOM 8406 O O . HIS B 1 252 ? 8.562 -45.625 -5.047 1 97.5 252 HIS B O 1
ATOM 8412 N N . GLN B 1 253 ? 6.43 -45.188 -5.586 1 96.69 253 GLN B N 1
ATOM 8413 C CA . GLN B 1 253 ? 6.426 -43.781 -5.164 1 96.69 253 GLN B CA 1
ATOM 8414 C C . GLN B 1 253 ? 6.691 -43.656 -3.666 1 96.69 253 GLN B C 1
ATOM 8416 O O . GLN B 1 253 ? 7.289 -42.688 -3.215 1 96.69 253 GLN B O 1
ATOM 8421 N N . ASP B 1 254 ? 6.289 -44.625 -2.873 1 96.88 254 ASP B N 1
ATOM 8422 C CA . ASP B 1 254 ? 6.527 -44.594 -1.435 1 96.88 254 ASP B CA 1
ATOM 8423 C C . ASP B 1 254 ? 8.023 -44.562 -1.126 1 96.88 254 ASP B C 1
ATOM 8425 O O . ASP B 1 254 ? 8.43 -44.125 -0.041 1 96.88 254 ASP B O 1
ATOM 8429 N N . ARG B 1 255 ? 8.805 -45.062 -2.1 1 96.56 255 ARG B N 1
ATOM 8430 C CA . ARG B 1 255 ? 10.25 -45.031 -1.918 1 96.56 255 ARG B CA 1
ATOM 8431 C C . ARG B 1 255 ? 10.93 -44.188 -2.986 1 96.56 255 ARG B C 1
ATOM 8433 O O . ARG B 1 255 ? 12.133 -44.281 -3.203 1 96.56 255 ARG B O 1
ATOM 8440 N N . SER B 1 256 ? 10.234 -43.375 -3.689 1 97.19 256 SER B N 1
ATOM 8441 C CA . SER B 1 256 ? 10.68 -42.406 -4.668 1 97.19 256 SER B CA 1
ATOM 8442 C C . SER B 1 256 ? 11.516 -43.062 -5.766 1 97.19 256 SER B C 1
ATOM 8444 O O . SER B 1 256 ? 12.586 -42.562 -6.117 1 97.19 256 SER B O 1
ATOM 8446 N N . LEU B 1 257 ? 11.023 -44.156 -6.297 1 97.62 257 LEU B N 1
ATOM 8447 C CA . LEU B 1 257 ? 11.719 -44.875 -7.348 1 97.62 257 LEU B CA 1
ATOM 8448 C C . LEU B 1 257 ? 10.781 -45.188 -8.516 1 97.62 257 LEU B C 1
ATOM 8450 O O . LEU B 1 257 ? 9.562 -45.188 -8.352 1 97.62 257 LEU B O 1
ATOM 8454 N N . TYR B 1 258 ? 11.352 -45.406 -9.664 1 98 258 TYR B N 1
ATOM 8455 C CA . TYR B 1 258 ? 10.648 -45.969 -10.812 1 98 258 TYR B CA 1
ATOM 8456 C C . TYR B 1 258 ? 11.547 -46.938 -11.578 1 98 258 TYR B C 1
ATOM 8458 O O . TYR B 1 258 ? 12.773 -46.906 -11.414 1 98 258 TYR B O 1
ATOM 8466 N N . PHE B 1 259 ? 10.93 -47.781 -12.352 1 97.69 259 PHE B N 1
ATOM 8467 C CA . PHE B 1 259 ? 11.641 -48.844 -13.055 1 97.69 259 PHE B CA 1
ATOM 8468 C C . PHE B 1 259 ? 11.109 -49 -14.477 1 97.69 259 PHE B C 1
ATOM 8470 O O . PHE B 1 259 ? 9.922 -48.781 -14.727 1 97.69 259 PHE B O 1
ATOM 8477 N N . ARG B 1 260 ? 12 -49.375 -15.305 1 96.62 260 ARG B N 1
ATOM 8478 C CA . ARG B 1 260 ? 11.562 -49.844 -16.625 1 96.62 260 ARG B CA 1
ATOM 8479 C C . ARG B 1 260 ? 12.5 -50.906 -17.172 1 96.62 260 ARG B C 1
ATOM 8481 O O . ARG B 1 260 ? 13.68 -50.938 -16.797 1 96.62 260 ARG B O 1
ATOM 8488 N N . GLN B 1 261 ? 12.016 -51.688 -18.109 1 96.69 261 GLN B N 1
ATOM 8489 C CA . GLN B 1 261 ? 12.781 -52.75 -18.766 1 96.69 261 GLN B CA 1
ATOM 8490 C C . GLN B 1 261 ? 13.688 -52.188 -19.844 1 96.69 261 GLN B C 1
ATOM 8492 O O . GLN B 1 261 ? 13.312 -51.25 -20.547 1 96.69 261 GLN B O 1
ATOM 8497 N N . HIS B 1 262 ? 14.922 -52.656 -19.922 1 95.62 262 HIS B N 1
ATOM 8498 C CA . HIS B 1 262 ? 15.867 -52.5 -21.016 1 95.62 262 HIS B CA 1
ATOM 8499 C C . HIS B 1 262 ? 16.297 -53.844 -21.578 1 95.62 262 HIS B C 1
ATOM 8501 O O . HIS B 1 262 ? 17.406 -54.312 -21.297 1 95.62 262 HIS B O 1
ATOM 8507 N N . GLY B 1 263 ? 15.383 -54.406 -22.391 1 96 263 GLY B N 1
ATOM 8508 C CA . GLY B 1 263 ? 15.695 -55.781 -22.828 1 96 263 GLY B CA 1
ATOM 8509 C C . GLY B 1 263 ? 15.812 -56.75 -21.672 1 96 263 GLY B C 1
ATOM 8510 O O . GLY B 1 263 ? 14.891 -56.875 -20.859 1 96 263 GLY B O 1
ATOM 8511 N N . GLU B 1 264 ? 17.016 -57.312 -21.578 1 96.12 264 GLU B N 1
ATOM 8512 C CA . GLU B 1 264 ? 17.219 -58.25 -20.5 1 96.12 264 GLU B CA 1
ATOM 8513 C C . GLU B 1 264 ? 17.766 -57.594 -19.25 1 96.12 264 GLU B C 1
ATOM 8515 O O . GLU B 1 264 ? 18.141 -58.25 -18.281 1 96.12 264 GLU B O 1
ATOM 8520 N N . ARG B 1 265 ? 17.75 -56.281 -19.297 1 96.38 265 ARG B N 1
ATOM 8521 C CA . ARG B 1 265 ? 18.234 -55.469 -18.188 1 96.38 265 ARG B CA 1
ATOM 8522 C C . ARG B 1 265 ? 17.109 -54.656 -17.578 1 96.38 265 ARG B C 1
ATOM 8524 O O . ARG B 1 265 ? 16 -54.625 -18.125 1 96.38 265 ARG B O 1
ATOM 8531 N N . TYR B 1 266 ? 17.406 -54.094 -16.469 1 96.38 266 TYR B N 1
ATOM 8532 C CA . TYR B 1 266 ? 16.375 -53.312 -15.773 1 96.38 266 TYR B CA 1
ATOM 8533 C C . TYR B 1 266 ? 16.906 -51.938 -15.359 1 96.38 266 TYR B C 1
ATOM 8535 O O . TYR B 1 266 ? 18.016 -51.844 -14.812 1 96.38 266 TYR B O 1
ATOM 8543 N N . GLY B 1 267 ? 16.188 -50.875 -15.766 1 96.69 267 GLY B N 1
ATOM 8544 C CA . GLY B 1 267 ? 16.531 -49.531 -15.391 1 96.69 267 GLY B CA 1
ATOM 8545 C C . GLY B 1 267 ? 15.875 -49.062 -14.109 1 96.69 267 GLY B C 1
ATOM 8546 O O . GLY B 1 267 ? 14.727 -49.406 -13.836 1 96.69 267 GLY B O 1
ATOM 8547 N N . ILE B 1 268 ? 16.562 -48.219 -13.297 1 97.69 268 ILE B N 1
ATOM 8548 C CA . ILE B 1 268 ? 16.062 -47.688 -12.031 1 97.69 268 ILE B CA 1
ATOM 8549 C C . ILE B 1 268 ? 16.281 -46.188 -12.008 1 97.69 268 ILE B C 1
ATOM 8551 O O . ILE B 1 268 ? 17.422 -45.688 -12.117 1 97.69 268 ILE B O 1
ATOM 8555 N N . GLY B 1 269 ? 15.156 -45.375 -11.977 1 97.44 269 GLY B N 1
ATOM 8556 C CA . GLY B 1 269 ? 15.234 -43.969 -11.672 1 97.44 269 GLY B CA 1
ATOM 8557 C C . GLY B 1 269 ? 14.953 -43.656 -10.211 1 97.44 269 GLY B C 1
ATOM 8558 O O . GLY B 1 269 ? 14.07 -44.25 -9.602 1 97.44 269 GLY B O 1
ATOM 8559 N N . SER B 1 270 ? 15.742 -42.719 -9.578 1 97.19 270 SER B N 1
ATOM 8560 C CA . SER B 1 270 ? 15.617 -42.469 -8.148 1 97.19 270 SER B CA 1
ATOM 8561 C C . SER B 1 270 ? 15.508 -40.969 -7.836 1 97.19 270 SER B C 1
ATOM 8563 O O . SER B 1 270 ? 16.359 -40.188 -8.258 1 97.19 270 SER B O 1
ATOM 8565 N N . TYR B 1 271 ? 14.43 -40.625 -7.176 1 96.69 271 TYR B N 1
ATOM 8566 C CA . TYR B 1 271 ? 14.305 -39.344 -6.5 1 96.69 271 TYR B CA 1
ATOM 8567 C C . TYR B 1 271 ? 14.641 -39.469 -5.02 1 96.69 271 TYR B C 1
ATOM 8569 O O . TYR B 1 271 ? 14.453 -38.531 -4.25 1 96.69 271 TYR B O 1
ATOM 8577 N N . ASN B 1 272 ? 15.117 -40.594 -4.57 1 97 272 ASN B N 1
ATOM 8578 C CA . ASN B 1 272 ? 15.359 -40.906 -3.164 1 97 272 ASN B CA 1
ATOM 8579 C C . ASN B 1 272 ? 16.703 -40.344 -2.688 1 97 272 ASN B C 1
ATOM 8581 O O . ASN B 1 272 ? 17.516 -41.094 -2.15 1 97 272 ASN B O 1
ATOM 8585 N N . HIS B 1 273 ? 16.953 -39.156 -2.828 1 95.88 273 HIS B N 1
ATOM 8586 C CA . HIS B 1 273 ? 18.141 -38.438 -2.393 1 95.88 273 HIS B CA 1
ATOM 8587 C C . HIS B 1 273 ? 17.859 -36.969 -2.244 1 95.88 273 HIS B C 1
ATOM 8589 O O . HIS B 1 273 ? 16.781 -36.5 -2.611 1 95.88 273 HIS B O 1
ATOM 8595 N N . GLU B 1 274 ? 18.75 -36.281 -1.62 1 95.5 274 GLU B N 1
ATOM 8596 C CA . GLU B 1 274 ? 18.594 -34.812 -1.493 1 95.5 274 GLU B CA 1
ATOM 8597 C C . GLU B 1 274 ? 18.562 -34.156 -2.861 1 95.5 274 GLU B C 1
ATOM 8599 O O . GLU B 1 274 ? 19 -34.75 -3.857 1 95.5 274 GLU B O 1
ATOM 8604 N N . SER B 1 275 ? 18.047 -32.969 -2.938 1 95.94 275 SER B N 1
ATOM 8605 C CA . SER B 1 275 ? 17.953 -32.25 -4.203 1 95.94 275 SER B CA 1
ATOM 8606 C C . SER B 1 275 ? 19.328 -31.797 -4.691 1 95.94 275 SER B C 1
ATOM 8608 O O . SER B 1 275 ? 20.094 -31.172 -3.953 1 95.94 275 SER B O 1
ATOM 8610 N N . LEU B 1 276 ? 19.672 -32.125 -5.844 1 96.94 276 LEU B N 1
ATOM 8611 C CA . LEU B 1 276 ? 20.922 -31.734 -6.477 1 96.94 276 LEU B CA 1
ATOM 8612 C C . LEU B 1 276 ? 20.703 -30.625 -7.484 1 96.94 276 LEU B C 1
ATOM 8614 O O . LEU B 1 276 ? 20.734 -30.844 -8.695 1 96.94 276 LEU B O 1
ATOM 8618 N N . LEU B 1 277 ? 20.578 -29.422 -7 1 96.75 277 LEU B N 1
ATOM 8619 C CA . LEU B 1 277 ? 20.25 -28.266 -7.832 1 96.75 277 LEU B CA 1
ATOM 8620 C C . LEU B 1 277 ? 21.469 -27.812 -8.633 1 96.75 277 LEU B C 1
ATOM 8622 O O . LEU B 1 277 ? 22.609 -27.953 -8.18 1 96.75 277 LEU B O 1
ATOM 8626 N N . VAL B 1 278 ? 21.234 -27.312 -9.789 1 96.06 278 VAL B N 1
ATOM 8627 C CA . VAL B 1 278 ? 22.281 -26.828 -10.672 1 96.06 278 VAL B CA 1
ATOM 8628 C C . VAL B 1 278 ? 21.969 -25.391 -11.109 1 96.06 278 VAL B C 1
ATOM 8630 O O . VAL B 1 278 ? 20.812 -25.094 -11.453 1 96.06 278 VAL B O 1
ATOM 8633 N N . ASP B 1 279 ? 22.891 -24.531 -11.016 1 94.56 279 ASP B N 1
ATOM 8634 C CA . ASP B 1 279 ? 22.719 -23.203 -11.57 1 94.56 279 ASP B CA 1
ATOM 8635 C C . ASP B 1 279 ? 22.75 -23.234 -13.102 1 94.56 279 ASP B C 1
ATOM 8637 O O . ASP B 1 279 ? 23.656 -23.828 -13.695 1 94.56 279 ASP B O 1
ATOM 8641 N N . PRO B 1 280 ? 21.797 -22.594 -13.703 1 94.56 280 PRO B N 1
ATOM 8642 C CA . PRO B 1 280 ? 21.766 -22.609 -15.164 1 94.56 280 PRO B CA 1
ATOM 8643 C C . PRO B 1 280 ? 23.094 -22.125 -15.781 1 94.56 280 PRO B C 1
ATOM 8645 O O . PRO B 1 280 ? 23.5 -22.625 -16.844 1 94.56 280 PRO B O 1
ATOM 8648 N N . GLU B 1 281 ? 23.75 -21.266 -15.148 1 92.06 281 GLU B N 1
ATOM 8649 C CA . GLU B 1 281 ? 25.031 -20.734 -15.641 1 92.06 281 GLU B CA 1
ATOM 8650 C C . GLU B 1 281 ? 26.125 -21.797 -15.602 1 92.06 281 GLU B C 1
ATOM 8652 O O . GLU B 1 281 ? 27.141 -21.672 -16.281 1 92.06 281 GLU B O 1
ATOM 8657 N N . ASP B 1 282 ? 25.875 -22.781 -14.797 1 91.75 282 ASP B N 1
ATOM 8658 C CA . ASP B 1 282 ? 26.891 -23.812 -14.594 1 91.75 282 ASP B CA 1
ATOM 8659 C C . ASP B 1 282 ? 26.625 -25.031 -15.477 1 91.75 282 ASP B C 1
ATOM 8661 O O . ASP B 1 282 ? 27.281 -26.062 -15.32 1 91.75 282 ASP B O 1
ATOM 8665 N N . ILE B 1 283 ? 25.672 -24.938 -16.359 1 92.94 283 ILE B N 1
ATOM 8666 C CA . ILE B 1 283 ? 25.469 -26.016 -17.312 1 92.94 283 ILE B CA 1
ATOM 8667 C C . ILE B 1 283 ? 26.594 -26.031 -18.328 1 92.94 283 ILE B C 1
ATOM 8669 O O . ILE B 1 283 ? 26.859 -25.016 -18.984 1 92.94 283 ILE B O 1
ATOM 8673 N N . TYR B 1 284 ? 27.234 -27.094 -18.469 1 81.31 284 TYR B N 1
ATOM 8674 C CA . TYR B 1 284 ? 28.5 -27.172 -19.203 1 81.31 284 TYR B CA 1
ATOM 8675 C C . TYR B 1 284 ? 28.281 -26.922 -20.688 1 81.31 284 TYR B C 1
ATOM 8677 O O . TYR B 1 284 ? 27.297 -27.375 -21.266 1 81.31 284 TYR B O 1
ATOM 8685 N N . GLY B 1 285 ? 29.156 -26.156 -21.266 1 76.81 285 GLY B N 1
ATOM 8686 C CA . GLY B 1 285 ? 29.203 -26.031 -22.719 1 76.81 285 GLY B CA 1
ATOM 8687 C C . GLY B 1 285 ? 29.922 -27.172 -23.391 1 76.81 285 GLY B C 1
ATOM 8688 O O . GLY B 1 285 ? 30.5 -28.031 -22.719 1 76.81 285 GLY B O 1
ATOM 8689 N N . PRO B 1 286 ? 29.75 -27.297 -24.656 1 71.38 286 PRO B N 1
ATOM 8690 C CA . PRO B 1 286 ? 30.375 -28.391 -25.422 1 71.38 286 PRO B CA 1
ATOM 8691 C C . PRO B 1 286 ? 31.859 -28.516 -25.109 1 71.38 286 PRO B C 1
ATOM 8693 O O . PRO B 1 286 ? 32.406 -29.641 -25.094 1 71.38 286 PRO B O 1
ATOM 8696 N N . GLU B 1 287 ? 32.469 -27.359 -24.766 1 71.56 287 GLU B N 1
ATOM 8697 C CA . GLU B 1 287 ? 33.906 -27.375 -24.578 1 71.56 287 GLU B CA 1
ATOM 8698 C C . GLU B 1 287 ? 34.281 -28.156 -23.328 1 71.56 287 GLU B C 1
ATOM 8700 O O . GLU B 1 287 ? 35.312 -28.844 -23.312 1 71.56 287 GLU B O 1
ATOM 8705 N N . LYS B 1 288 ? 33.5 -28.125 -22.328 1 79.44 288 LYS B N 1
ATOM 8706 C CA . LYS B 1 288 ? 33.812 -28.734 -21.047 1 79.44 288 LYS B CA 1
ATOM 8707 C C . LYS B 1 288 ? 33.375 -30.188 -20.984 1 79.44 288 LYS B C 1
ATOM 8709 O O . LYS B 1 288 ? 33.812 -30.969 -20.156 1 79.44 288 LYS B O 1
ATOM 8714 N N . LEU B 1 289 ? 32.531 -30.625 -21.875 1 83.38 289 LEU B N 1
ATOM 8715 C CA . LEU B 1 289 ? 31.906 -31.938 -21.844 1 83.38 289 LEU B CA 1
ATOM 8716 C C . LEU B 1 289 ? 32.969 -33.031 -22.016 1 83.38 289 LEU B C 1
ATOM 8718 O O . LEU B 1 289 ? 32.938 -34.031 -21.297 1 83.38 289 LEU B O 1
ATOM 8722 N N . GLU B 1 290 ? 33.906 -32.844 -22.953 1 79.56 290 GLU B N 1
ATOM 8723 C CA . GLU B 1 290 ? 34.906 -33.875 -23.219 1 79.56 290 GLU B CA 1
ATOM 8724 C C . GLU B 1 290 ? 35.781 -34.125 -22 1 79.56 290 GLU B C 1
ATOM 8726 O O . GLU B 1 290 ? 36.062 -35.281 -21.641 1 79.56 290 GLU B O 1
ATOM 8731 N N . ASP B 1 291 ? 36.156 -33.062 -21.391 1 79.94 291 ASP B N 1
ATOM 8732 C CA . ASP B 1 291 ? 37.031 -33.156 -20.203 1 79.94 291 ASP B CA 1
ATOM 8733 C C . ASP B 1 291 ? 36.312 -33.906 -19.078 1 79.94 291 ASP B C 1
ATOM 8735 O O . ASP B 1 291 ? 36.969 -34.594 -18.281 1 79.94 291 ASP B O 1
ATOM 8739 N N . LEU B 1 292 ? 35.031 -33.844 -19.094 1 81 292 LEU B N 1
ATOM 8740 C CA . LEU B 1 292 ? 34.25 -34.438 -18 1 81 292 LEU B CA 1
ATOM 8741 C C . LEU B 1 292 ? 33.719 -35.812 -18.359 1 81 292 LEU B C 1
ATOM 8743 O O . LEU B 1 292 ? 33.188 -36.531 -17.516 1 81 292 LEU B O 1
ATOM 8747 N N . GLY B 1 293 ? 33.969 -36.156 -19.688 1 81.69 293 GLY B N 1
ATOM 8748 C CA . GLY B 1 293 ? 33.5 -37.469 -20.156 1 81.69 293 GLY B CA 1
ATOM 8749 C C . GLY B 1 293 ? 31.969 -37.531 -20.203 1 81.69 293 GLY B C 1
ATOM 8750 O O . GLY B 1 293 ? 31.391 -38.594 -20 1 81.69 293 GLY B O 1
ATOM 8751 N N . LEU B 1 294 ? 31.359 -36.469 -20.344 1 87.94 294 LEU B N 1
ATOM 8752 C CA . LEU B 1 294 ? 29.906 -36.406 -20.391 1 87.94 294 LEU B CA 1
ATOM 8753 C C . LEU B 1 294 ? 29.406 -36.312 -21.828 1 87.94 294 LEU B C 1
ATOM 8755 O O . LEU B 1 294 ? 30 -35.594 -22.641 1 87.94 294 LEU B O 1
ATOM 8759 N N . GLU B 1 295 ? 28.344 -37 -22.047 1 87.75 295 GLU B N 1
ATOM 8760 C CA . GLU B 1 295 ? 27.797 -37.062 -23.406 1 87.75 295 GLU B CA 1
ATOM 8761 C C . GLU B 1 295 ? 27 -35.812 -23.734 1 87.75 295 GLU B C 1
ATOM 8763 O O . GLU B 1 295 ? 26.984 -35.375 -24.891 1 87.75 295 GLU B O 1
ATOM 8768 N N . TYR B 1 296 ? 26.297 -35.281 -22.781 1 92.5 296 TYR B N 1
ATOM 8769 C CA . TYR B 1 296 ? 25.406 -34.156 -22.984 1 92.5 296 TYR B CA 1
ATOM 8770 C C . TYR B 1 296 ? 25.641 -33.094 -21.922 1 92.5 296 TYR B C 1
ATOM 8772 O O . TYR B 1 296 ? 26 -33.406 -20.797 1 92.5 296 TYR B O 1
ATOM 8780 N N . PRO B 1 297 ? 25.344 -31.766 -22.25 1 93.31 297 PRO B N 1
ATOM 8781 C CA . PRO B 1 297 ? 25.469 -30.703 -21.266 1 93.31 297 PRO B CA 1
ATOM 8782 C C . PRO B 1 297 ? 24.531 -30.875 -20.062 1 93.31 297 PRO B C 1
ATOM 8784 O O . PRO B 1 297 ? 24.812 -30.391 -18.969 1 93.31 297 PRO B O 1
ATOM 8787 N N . SER B 1 298 ? 23.438 -31.594 -20.281 1 94.88 298 SER B N 1
ATOM 8788 C CA . SER B 1 298 ? 22.422 -31.766 -19.234 1 94.88 298 SER B CA 1
ATOM 8789 C C . SER B 1 298 ? 22.781 -32.906 -18.281 1 94.88 298 SER B C 1
ATOM 8791 O O . SER B 1 298 ? 22 -33.25 -17.406 1 94.88 298 SER B O 1
ATOM 8793 N N . LEU B 1 299 ? 23.953 -33.469 -18.359 1 94.94 299 LEU B N 1
ATOM 8794 C CA . LEU B 1 299 ? 24.391 -34.562 -17.484 1 94.94 299 LEU B CA 1
ATOM 8795 C C . LEU B 1 299 ? 25.406 -34.062 -16.469 1 94.94 299 LEU B C 1
ATOM 8797 O O . LEU B 1 299 ? 26.094 -33.062 -16.703 1 94.94 299 LEU B O 1
ATOM 8801 N N . ARG B 1 300 ? 25.406 -34.719 -15.297 1 93.56 300 ARG B N 1
ATOM 8802 C CA . ARG B 1 300 ? 26.406 -34.531 -14.258 1 93.56 300 ARG B CA 1
ATOM 8803 C C . ARG B 1 300 ? 27.078 -35.844 -13.883 1 93.56 300 ARG B C 1
ATOM 8805 O O . ARG B 1 300 ? 26.578 -36.906 -14.25 1 93.56 300 ARG B O 1
ATOM 8812 N N . GLU B 1 301 ? 28.203 -35.656 -13.273 1 90.19 301 GLU B N 1
ATOM 8813 C CA . GLU B 1 301 ? 28.844 -36.875 -12.758 1 90.19 301 GLU B CA 1
ATOM 8814 C C . GLU B 1 301 ? 27.906 -37.656 -11.836 1 90.19 301 GLU B C 1
ATOM 8816 O O . GLU B 1 301 ? 27.203 -37.062 -11.008 1 90.19 301 GLU B O 1
ATOM 8821 N N . PHE B 1 302 ? 27.891 -38.969 -12.086 1 94.5 302 PHE B N 1
ATOM 8822 C CA . PHE B 1 302 ? 27.062 -39.812 -11.234 1 94.5 302 PHE B CA 1
ATOM 8823 C C . PHE B 1 302 ? 27.594 -39.812 -9.805 1 94.5 302 PHE B C 1
ATOM 8825 O O . PHE B 1 302 ? 28.797 -39.906 -9.578 1 94.5 302 PHE B O 1
ATOM 8832 N N . THR B 1 303 ? 26.766 -39.688 -8.844 1 95.25 303 THR B N 1
ATOM 8833 C CA . THR B 1 303 ? 27.125 -39.719 -7.426 1 95.25 303 THR B CA 1
ATOM 8834 C C . THR B 1 303 ? 26.625 -40.969 -6.75 1 95.25 303 THR B C 1
ATOM 8836 O O . THR B 1 303 ? 25.484 -41.031 -6.277 1 95.25 303 THR B O 1
ATOM 8839 N N . SER B 1 304 ? 27.484 -41.906 -6.555 1 95.88 304 SER B N 1
ATOM 8840 C CA . SER B 1 304 ? 27.109 -43.219 -6.023 1 95.88 304 SER B CA 1
ATOM 8841 C C . SER B 1 304 ? 26.531 -43.125 -4.621 1 95.88 304 SER B C 1
ATOM 8843 O O . SER B 1 304 ? 25.656 -43.875 -4.238 1 95.88 304 SER B O 1
ATOM 8845 N N . GLU B 1 305 ? 27.047 -42.125 -3.85 1 96.44 305 GLU B N 1
ATOM 8846 C CA . GLU B 1 305 ? 26.562 -41.906 -2.488 1 96.44 305 GLU B CA 1
ATOM 8847 C C . GLU B 1 305 ? 25.062 -41.719 -2.461 1 96.44 305 GLU B C 1
ATOM 8849 O O . GLU B 1 305 ? 24.375 -42.219 -1.56 1 96.44 305 GLU B O 1
ATOM 8854 N N . HIS B 1 306 ? 24.5 -41.094 -3.422 1 96.75 306 HIS B N 1
ATOM 8855 C CA . HIS B 1 306 ? 23.078 -40.75 -3.453 1 96.75 306 HIS B CA 1
ATOM 8856 C C . HIS B 1 306 ? 22.234 -41.969 -3.807 1 96.75 306 HIS B C 1
ATOM 8858 O O . HIS B 1 306 ? 21.016 -41.969 -3.611 1 96.75 306 HIS B O 1
ATOM 8864 N N . PHE B 1 307 ? 22.812 -43.062 -4.328 1 96.88 307 PHE B N 1
ATOM 8865 C CA . PHE B 1 307 ? 22.094 -44.281 -4.652 1 96.88 307 PHE B CA 1
ATOM 8866 C C . PHE B 1 307 ? 22.266 -45.312 -3.553 1 96.88 307 PHE B C 1
ATOM 8868 O O . PHE B 1 307 ? 21.328 -46.031 -3.203 1 96.88 307 PHE B O 1
ATOM 8875 N N . TYR B 1 308 ? 23.484 -45.406 -2.947 1 96.69 308 TYR B N 1
ATOM 8876 C CA . TYR B 1 308 ? 23.812 -46.5 -2.057 1 96.69 308 TYR B CA 1
ATOM 8877 C C . TYR B 1 308 ? 23.672 -46.094 -0.597 1 96.69 308 TYR B C 1
ATOM 8879 O O . TYR B 1 308 ? 23.625 -46.938 0.295 1 96.69 308 TYR B O 1
ATOM 8887 N N . GLU B 1 309 ? 23.656 -44.812 -0.361 1 97 309 GLU B N 1
ATOM 8888 C CA . GLU B 1 309 ? 23.438 -44.281 0.984 1 97 309 GLU B CA 1
ATOM 8889 C C . GLU B 1 309 ? 22.125 -43.5 1.068 1 97 309 GLU B C 1
ATOM 8891 O O . GLU B 1 309 ? 21.672 -42.938 0.068 1 97 309 GLU B O 1
ATOM 8896 N N . ASN B 1 310 ? 21.562 -43.562 2.246 1 94.94 310 ASN B N 1
ATOM 8897 C CA . ASN B 1 310 ? 20.312 -42.812 2.434 1 94.94 310 ASN B CA 1
ATOM 8898 C C . ASN B 1 310 ? 20.578 -41.312 2.637 1 94.94 310 ASN B C 1
ATOM 8900 O O . ASN B 1 310 ? 20.906 -40.906 3.74 1 94.94 310 ASN B O 1
ATOM 8904 N N . THR B 1 311 ? 20.344 -40.531 1.682 1 94.12 311 THR B N 1
ATOM 8905 C CA . THR B 1 311 ? 20.562 -39.094 1.775 1 94.12 311 THR B CA 1
ATOM 8906 C C . THR B 1 311 ? 19.25 -38.344 1.635 1 94.12 311 THR B C 1
ATOM 8908 O O . THR B 1 311 ? 19.234 -37.125 1.707 1 94.12 311 THR B O 1
ATOM 8911 N N . HIS B 1 312 ? 18.156 -39.031 1.377 1 93.38 312 HIS B N 1
ATOM 8912 C CA . HIS B 1 312 ? 16.859 -38.406 1.349 1 93.38 312 HIS B CA 1
ATOM 8913 C C . HIS B 1 312 ? 16.391 -38 2.752 1 93.38 312 HIS B C 1
ATOM 8915 O O . HIS B 1 312 ? 16.453 -38.844 3.67 1 93.38 312 HIS B O 1
ATOM 8921 N N . PRO B 1 313 ? 15.93 -36.844 2.945 1 89.19 313 PRO B N 1
ATOM 8922 C CA . PRO B 1 313 ? 15.586 -36.406 4.301 1 89.19 313 PRO B CA 1
ATOM 8923 C C . PRO B 1 313 ? 14.352 -37.125 4.852 1 89.19 313 PRO B C 1
ATOM 8925 O O . PRO B 1 313 ? 14.195 -37.25 6.07 1 89.19 313 PRO B O 1
ATOM 8928 N N . ASP B 1 314 ? 13.523 -37.656 3.984 1 89.06 314 ASP B N 1
ATOM 8929 C CA . ASP B 1 314 ? 12.234 -38.156 4.449 1 89.06 314 ASP B CA 1
ATOM 8930 C C . ASP B 1 314 ? 12.172 -39.656 4.363 1 89.06 314 ASP B C 1
ATOM 8932 O O . ASP B 1 314 ? 11.117 -40.281 4.57 1 89.06 314 ASP B O 1
ATOM 8936 N N . HIS B 1 315 ? 13.195 -40.312 3.84 1 93.12 315 HIS B N 1
ATOM 8937 C CA . HIS B 1 315 ? 13.195 -41.75 3.713 1 93.12 315 HIS B CA 1
ATOM 8938 C C . HIS B 1 315 ? 14.195 -42.375 4.672 1 93.12 315 HIS B C 1
ATOM 8940 O O . HIS B 1 315 ? 15.188 -41.75 5.043 1 93.12 315 HIS B O 1
ATOM 8946 N N . GLU B 1 316 ? 13.938 -43.656 5.055 1 91.88 316 GLU B N 1
ATOM 8947 C CA . GLU B 1 316 ? 14.773 -44.344 6.035 1 91.88 316 GLU B CA 1
ATOM 8948 C C . GLU B 1 316 ? 15.742 -45.312 5.359 1 91.88 316 GLU B C 1
ATOM 8950 O O . GLU B 1 316 ? 16.641 -45.844 6.012 1 91.88 316 GLU B O 1
ATOM 8955 N N . GLN B 1 317 ? 15.516 -45.531 4.102 1 94.62 317 GLN B N 1
ATOM 8956 C CA . GLN B 1 317 ? 16.344 -46.469 3.377 1 94.62 317 GLN B CA 1
ATOM 8957 C C . GLN B 1 317 ? 16.938 -45.844 2.123 1 94.62 317 GLN B C 1
ATOM 8959 O O . GLN B 1 317 ? 16.344 -44.938 1.544 1 94.62 317 GLN B O 1
ATOM 8964 N N . ALA B 1 318 ? 18.141 -46.406 1.776 1 97 318 ALA B N 1
ATOM 8965 C CA . ALA B 1 318 ? 18.781 -45.969 0.541 1 97 318 ALA B CA 1
ATOM 8966 C C . ALA B 1 318 ? 17.984 -46.438 -0.681 1 97 318 ALA B C 1
ATOM 8968 O O . ALA B 1 318 ? 17.203 -47.375 -0.604 1 97 318 ALA B O 1
ATOM 8969 N N . ALA B 1 319 ? 18.203 -45.781 -1.774 1 97.62 319 ALA B N 1
ATOM 8970 C CA . ALA B 1 319 ? 17.547 -46.125 -3.027 1 97.62 319 ALA B CA 1
ATOM 8971 C C . ALA B 1 319 ? 17.844 -47.562 -3.406 1 97.62 319 ALA B C 1
ATOM 8973 O O . ALA B 1 319 ? 16.938 -48.312 -3.814 1 97.62 319 ALA B O 1
ATOM 8974 N N . TYR B 1 320 ? 19.078 -48.031 -3.273 1 97.56 320 TYR B N 1
ATOM 8975 C CA . TYR B 1 320 ? 19.5 -49.375 -3.611 1 97.56 320 TYR B CA 1
ATOM 8976 C C . TYR B 1 320 ? 18.734 -50.406 -2.783 1 97.56 320 TYR B C 1
ATOM 8978 O O . TYR B 1 320 ? 18.188 -51.375 -3.326 1 97.56 320 TYR B O 1
ATOM 8986 N N . ASP B 1 321 ? 18.719 -50.156 -1.519 1 97.75 321 ASP B N 1
ATOM 8987 C CA . ASP B 1 321 ? 18.062 -51.094 -0.62 1 97.75 321 ASP B CA 1
ATOM 8988 C C . ASP B 1 321 ? 16.562 -51.188 -0.926 1 97.75 321 ASP B C 1
ATOM 8990 O O . ASP B 1 321 ? 15.992 -52.281 -0.925 1 97.75 321 ASP B O 1
ATOM 8994 N N . ALA B 1 322 ? 15.984 -50.062 -1.124 1 97.38 322 ALA B N 1
ATOM 8995 C CA . ALA B 1 322 ? 14.562 -50.031 -1.446 1 97.38 322 ALA B CA 1
ATOM 8996 C C . ALA B 1 322 ? 14.281 -50.719 -2.773 1 97.38 322 ALA B C 1
ATOM 8998 O O . ALA B 1 322 ? 13.281 -51.438 -2.91 1 97.38 322 ALA B O 1
ATOM 8999 N N . ALA B 1 323 ? 15.109 -50.469 -3.777 1 97.88 323 ALA B N 1
ATOM 9000 C CA . ALA B 1 323 ? 14.969 -51.125 -5.074 1 97.88 323 ALA B CA 1
ATOM 9001 C C . ALA B 1 323 ? 15.055 -52.656 -4.93 1 97.88 323 ALA B C 1
ATOM 9003 O O . ALA B 1 323 ? 14.266 -53.375 -5.531 1 97.88 323 ALA B O 1
ATOM 9004 N N . CYS B 1 324 ? 15.945 -53.094 -4.059 1 97.38 324 CYS B N 1
ATOM 9005 C CA . CYS B 1 324 ? 16.156 -54.531 -3.857 1 97.38 324 CYS B CA 1
ATOM 9006 C C . CYS B 1 324 ? 15 -55.156 -3.094 1 97.38 324 CYS B C 1
ATOM 9008 O O . CYS B 1 324 ? 14.695 -56.344 -3.283 1 97.38 324 CYS B O 1
ATOM 9010 N N . GLU B 1 325 ? 14.469 -54.344 -2.287 1 97.12 325 GLU B N 1
ATOM 9011 C CA . GLU B 1 325 ? 13.312 -54.844 -1.552 1 97.12 325 GLU B CA 1
ATOM 9012 C C . GLU B 1 325 ? 12.156 -55.188 -2.494 1 97.12 325 GLU B C 1
ATOM 9014 O O . GLU B 1 325 ? 11.492 -56.219 -2.344 1 97.12 325 GLU B O 1
ATOM 9019 N N . LEU B 1 326 ? 11.906 -54.344 -3.422 1 97.62 326 LEU B N 1
ATOM 9020 C CA . LEU B 1 326 ? 10.805 -54.562 -4.359 1 97.62 326 LEU B CA 1
ATOM 9021 C C . LEU B 1 326 ? 11.203 -55.562 -5.438 1 97.62 326 LEU B C 1
ATOM 9023 O O . LEU B 1 326 ? 10.391 -56.406 -5.844 1 97.62 326 LEU B O 1
ATOM 9027 N N . VAL B 1 327 ? 12.422 -55.469 -5.949 1 97.5 327 VAL B N 1
ATOM 9028 C CA . VAL B 1 327 ? 12.961 -56.344 -6.969 1 97.5 327 VAL B CA 1
ATOM 9029 C C . VAL B 1 327 ? 14.195 -57.062 -6.422 1 97.5 327 VAL B C 1
ATOM 9031 O O . VAL B 1 327 ? 15.328 -56.656 -6.684 1 97.5 327 VAL B O 1
ATOM 9034 N N . PRO B 1 328 ? 14.023 -58.188 -5.879 1 96.62 328 PRO B N 1
ATOM 9035 C CA . PRO B 1 328 ? 15.086 -58.844 -5.125 1 96.62 328 PRO B CA 1
ATOM 9036 C C . PRO B 1 328 ? 16.281 -59.219 -5.996 1 96.62 328 PRO B C 1
ATOM 9038 O O . PRO B 1 328 ? 17.422 -59.219 -5.52 1 96.62 328 PRO B O 1
ATOM 9041 N N . SER B 1 329 ? 16.109 -59.5 -7.246 1 94.75 329 SER B N 1
ATOM 9042 C CA . SER B 1 329 ? 17.172 -59.938 -8.141 1 94.75 329 SER B CA 1
ATOM 9043 C C . SER B 1 329 ? 18.219 -58.844 -8.32 1 94.75 329 SER B C 1
ATOM 9045 O O . SER B 1 329 ? 19.344 -59.094 -8.781 1 94.75 329 SER B O 1
ATOM 9047 N N . LEU B 1 330 ? 17.922 -57.656 -7.934 1 96.69 330 LEU B N 1
ATOM 9048 C CA . LEU B 1 330 ? 18.844 -56.531 -8.07 1 96.69 330 LEU B CA 1
ATOM 9049 C C . LEU B 1 330 ? 19.984 -56.625 -7.059 1 96.69 330 LEU B C 1
ATOM 9051 O O . LEU B 1 330 ? 21.016 -55.969 -7.203 1 96.69 330 LEU B O 1
ATOM 9055 N N . ARG B 1 331 ? 19.828 -57.438 -6.055 1 95.38 331 ARG B N 1
ATOM 9056 C CA . ARG B 1 331 ? 20.859 -57.625 -5.023 1 95.38 331 ARG B CA 1
ATOM 9057 C C . ARG B 1 331 ? 22.141 -58.156 -5.621 1 95.38 331 ARG B C 1
ATOM 9059 O O . ARG B 1 331 ? 23.234 -57.812 -5.168 1 95.38 331 ARG B O 1
ATOM 9066 N N . ASP B 1 332 ? 22.031 -58.938 -6.656 1 91.94 332 ASP B N 1
ATOM 9067 C CA . ASP B 1 332 ? 23.203 -59.562 -7.258 1 91.94 332 ASP B CA 1
ATOM 9068 C C . ASP B 1 332 ? 23.562 -58.906 -8.586 1 91.94 332 ASP B C 1
ATOM 9070 O O . ASP B 1 332 ? 24.438 -59.406 -9.305 1 91.94 332 ASP B O 1
ATOM 9074 N N . ALA B 1 333 ? 22.875 -57.906 -8.883 1 94.25 333 ALA B N 1
ATOM 9075 C CA . ALA B 1 333 ? 23.078 -57.281 -10.188 1 94.25 333 ALA B CA 1
ATOM 9076 C C . ALA B 1 333 ? 24.172 -56.219 -10.117 1 94.25 333 ALA B C 1
ATOM 9078 O O . ALA B 1 333 ? 24.344 -55.562 -9.086 1 94.25 333 ALA B O 1
ATOM 9079 N N . GLU B 1 334 ? 24.938 -56.094 -11.172 1 94.25 334 GLU B N 1
ATOM 9080 C CA . GLU B 1 334 ? 25.828 -54.969 -11.383 1 94.25 334 GLU B CA 1
ATOM 9081 C C . GLU B 1 334 ? 25.172 -53.906 -12.25 1 94.25 334 GLU B C 1
ATOM 9083 O O . GLU B 1 334 ? 24.344 -54.219 -13.109 1 94.25 334 GLU B O 1
ATOM 9088 N N . PHE B 1 335 ? 25.5 -52.688 -11.984 1 94.19 335 PHE B N 1
ATOM 9089 C CA . PHE B 1 335 ? 24.938 -51.594 -12.766 1 94.19 335 PHE B CA 1
ATOM 9090 C C . PHE B 1 335 ? 25.938 -51.125 -13.805 1 94.19 335 PHE B C 1
ATOM 9092 O O . PHE B 1 335 ? 26.984 -50.562 -13.461 1 94.19 335 PHE B O 1
ATOM 9099 N N . GLU B 1 336 ? 25.609 -51.312 -15.016 1 87.44 336 GLU B N 1
ATOM 9100 C CA . GLU B 1 336 ? 26.484 -51.031 -16.156 1 87.44 336 GLU B CA 1
ATOM 9101 C C . GLU B 1 336 ? 26.484 -49.562 -16.547 1 87.44 336 GLU B C 1
ATOM 9103 O O . GLU B 1 336 ? 27.469 -49.062 -17.062 1 87.44 336 GLU B O 1
ATOM 9108 N N . SER B 1 337 ? 25.406 -48.938 -16.406 1 92.12 337 SER B N 1
ATOM 9109 C CA . SER B 1 337 ? 25.25 -47.531 -16.766 1 92.12 337 SER B CA 1
ATOM 9110 C C . SER B 1 337 ? 24.594 -46.75 -15.641 1 92.12 337 SER B C 1
ATOM 9112 O O . SER B 1 337 ? 23.688 -47.25 -14.977 1 92.12 337 SER B O 1
ATOM 9114 N N . ALA B 1 338 ? 25.141 -45.625 -15.375 1 94.75 338 ALA B N 1
ATOM 9115 C CA . ALA B 1 338 ? 24.625 -44.719 -14.336 1 94.75 338 ALA B CA 1
ATOM 9116 C C . ALA B 1 338 ? 24.844 -43.281 -14.719 1 94.75 338 ALA B C 1
ATOM 9118 O O . ALA B 1 338 ? 25.922 -42.906 -15.172 1 94.75 338 ALA B O 1
ATOM 9119 N N . ILE B 1 339 ? 23.75 -42.5 -14.586 1 94.62 339 ILE B N 1
ATOM 9120 C CA . ILE B 1 339 ? 23.891 -41.062 -14.938 1 94.62 339 ILE B CA 1
ATOM 9121 C C . ILE B 1 339 ? 23.156 -40.219 -13.906 1 94.62 339 ILE B C 1
ATOM 9123 O O . ILE B 1 339 ? 22.297 -40.719 -13.172 1 94.62 339 ILE B O 1
ATOM 9127 N N . ASN B 1 340 ? 23.594 -38.969 -13.742 1 95.94 340 ASN B N 1
ATOM 9128 C CA . ASN B 1 340 ? 22.828 -37.875 -13.203 1 95.94 340 ASN B CA 1
ATOM 9129 C C . ASN B 1 340 ? 22.328 -36.938 -14.312 1 95.94 340 ASN B C 1
ATOM 9131 O O . ASN B 1 340 ? 23.078 -36.062 -14.766 1 95.94 340 ASN B O 1
ATOM 9135 N N . GLY B 1 341 ? 21.078 -37.156 -14.742 1 95.62 341 GLY B N 1
ATOM 9136 C CA . GLY B 1 341 ? 20.484 -36.344 -15.789 1 95.62 341 GLY B CA 1
ATOM 9137 C C . GLY B 1 341 ? 19.641 -35.188 -15.25 1 95.62 341 GLY B C 1
ATOM 9138 O O . GLY B 1 341 ? 18.875 -35.375 -14.297 1 95.62 341 GLY B O 1
ATOM 9139 N N . MET B 1 342 ? 19.75 -34.031 -15.898 1 94.94 342 MET B N 1
ATOM 9140 C CA . MET B 1 342 ? 19.078 -32.844 -15.375 1 94.94 342 MET B CA 1
ATOM 9141 C C . MET B 1 342 ? 17.672 -32.719 -15.969 1 94.94 342 MET B C 1
ATOM 9143 O O . MET B 1 342 ? 17.453 -33.031 -17.141 1 94.94 342 MET B O 1
ATOM 9147 N N . PHE B 1 343 ? 16.734 -32.281 -15.203 1 94.44 343 PHE B N 1
ATOM 9148 C CA . PHE B 1 343 ? 15.484 -31.625 -15.586 1 94.44 343 PHE B CA 1
ATOM 9149 C C . PHE B 1 343 ? 15.211 -30.406 -14.719 1 94.44 343 PHE B C 1
ATOM 9151 O O . PHE B 1 343 ? 16.156 -29.781 -14.219 1 94.44 343 PHE B O 1
ATOM 9158 N N . CYS B 1 344 ? 14.016 -29.875 -14.703 1 95.94 344 CYS B N 1
ATOM 9159 C CA . CYS B 1 344 ? 13.875 -28.625 -13.961 1 95.94 344 CYS B CA 1
ATOM 9160 C C . CYS B 1 344 ? 12.531 -28.562 -13.25 1 95.94 344 CYS B C 1
ATOM 9162 O O . CYS B 1 344 ? 11.609 -29.312 -13.578 1 95.94 344 CYS B O 1
ATOM 9164 N N . PHE B 1 345 ? 12.484 -27.703 -12.195 1 97.25 345 PHE B N 1
ATOM 9165 C CA . PHE B 1 345 ? 11.305 -27.516 -11.359 1 97.25 345 PHE B CA 1
ATOM 9166 C C . PHE B 1 345 ? 10.969 -26.031 -11.227 1 97.25 345 PHE B C 1
ATOM 9168 O O . PHE B 1 345 ? 11.859 -25.188 -11.25 1 97.25 345 PHE B O 1
ATOM 9175 N N . THR B 1 346 ? 9.68 -25.703 -11.18 1 97.44 346 THR B N 1
ATOM 9176 C CA . THR B 1 346 ? 9.18 -24.391 -10.766 1 97.44 346 THR B CA 1
ATOM 9177 C C . THR B 1 346 ? 8.75 -24.422 -9.305 1 97.44 346 THR B C 1
ATOM 9179 O O . THR B 1 346 ? 8.648 -25.5 -8.695 1 97.44 346 THR B O 1
ATOM 9182 N N . PRO B 1 347 ? 8.461 -23.203 -8.719 1 95.75 347 PRO B N 1
ATOM 9183 C CA . PRO B 1 347 ? 8.094 -23.156 -7.301 1 95.75 347 PRO B CA 1
ATOM 9184 C C . PRO B 1 347 ? 6.82 -23.938 -6.996 1 95.75 347 PRO B C 1
ATOM 9186 O O . PRO B 1 347 ? 6.613 -24.375 -5.859 1 95.75 347 PRO B O 1
ATOM 9189 N N . ASP B 1 348 ? 6.012 -24.172 -7.988 1 94.19 348 ASP B N 1
ATOM 9190 C CA . ASP B 1 348 ? 4.734 -24.828 -7.734 1 94.19 348 ASP B CA 1
ATOM 9191 C C . ASP B 1 348 ? 4.621 -26.125 -8.539 1 94.19 348 ASP B C 1
ATOM 9193 O O . ASP B 1 348 ? 3.551 -26.734 -8.586 1 94.19 348 ASP B O 1
ATOM 9197 N N . GLY B 1 349 ? 5.648 -26.5 -9.242 1 95.19 349 GLY B N 1
ATOM 9198 C CA . GLY B 1 349 ? 5.691 -27.766 -9.953 1 95.19 349 GLY B CA 1
ATOM 9199 C C . GLY B 1 349 ? 4.945 -27.734 -11.273 1 95.19 349 GLY B C 1
ATOM 9200 O O . GLY B 1 349 ? 4.891 -28.734 -11.992 1 95.19 349 GLY B O 1
ATOM 9201 N N . MET B 1 350 ? 4.414 -26.594 -11.703 1 97.25 350 MET B N 1
ATOM 9202 C CA . MET B 1 350 ? 3.648 -26.484 -12.945 1 97.25 350 MET B CA 1
ATOM 9203 C C . MET B 1 350 ? 4.52 -25.922 -14.07 1 97.25 350 MET B C 1
ATOM 9205 O O . MET B 1 350 ? 5.527 -25.266 -13.812 1 97.25 350 MET B O 1
ATOM 9209 N N . PRO B 1 351 ? 4.152 -26.156 -15.312 1 98.12 351 PRO B N 1
ATOM 9210 C CA . PRO B 1 351 ? 4.871 -25.578 -16.453 1 98.12 351 PRO B CA 1
ATOM 9211 C C . PRO B 1 351 ? 4.785 -24.047 -16.484 1 98.12 351 PRO B C 1
ATOM 9213 O O . PRO B 1 351 ? 4.043 -23.453 -15.703 1 98.12 351 PRO B O 1
ATOM 9216 N N . ILE B 1 352 ? 5.637 -23.484 -17.25 1 98.56 352 ILE B N 1
ATOM 9217 C CA . ILE B 1 352 ? 5.566 -22.062 -17.578 1 98.56 352 ILE B CA 1
ATOM 9218 C C . ILE B 1 352 ? 5.164 -21.891 -19.047 1 98.56 352 ILE B C 1
ATOM 9220 O O . ILE B 1 352 ? 5.914 -22.266 -19.953 1 98.56 352 ILE B O 1
ATOM 9224 N N . LEU B 1 353 ? 4.008 -21.359 -19.281 1 98.62 353 LEU B N 1
ATOM 9225 C CA . LEU B 1 353 ? 3.49 -21.141 -20.625 1 98.62 353 LEU B CA 1
ATOM 9226 C C . LEU B 1 353 ? 2.994 -19.719 -20.812 1 98.62 353 LEU B C 1
ATOM 9228 O O . LEU B 1 353 ? 2.602 -19.062 -19.828 1 98.62 353 LEU B O 1
ATOM 9232 N N . GLY B 1 354 ? 3.041 -19.234 -22.078 1 97.88 354 GLY B N 1
ATOM 9233 C CA . GLY B 1 354 ? 2.254 -18.062 -22.422 1 97.88 354 GLY B CA 1
ATOM 9234 C C . GLY B 1 354 ? 3.104 -16.844 -22.781 1 97.88 354 GLY B C 1
ATOM 9235 O O . GLY B 1 354 ? 4.332 -16.938 -22.812 1 97.88 354 GLY B O 1
ATOM 9236 N N . PRO B 1 355 ? 2.451 -15.758 -23.125 1 97.69 355 PRO B N 1
ATOM 9237 C CA . PRO B 1 355 ? 3.137 -14.531 -23.547 1 97.69 355 PRO B CA 1
ATOM 9238 C C . PRO B 1 355 ? 3.758 -13.781 -22.359 1 97.69 355 PRO B C 1
ATOM 9240 O O . PRO B 1 355 ? 3.271 -13.883 -21.234 1 97.69 355 PRO B O 1
ATOM 9243 N N . THR B 1 356 ? 4.805 -13.039 -22.703 1 96.75 356 THR B N 1
ATOM 9244 C CA . THR B 1 356 ? 5.492 -12.227 -21.703 1 96.75 356 THR B CA 1
ATOM 9245 C C . THR B 1 356 ? 4.773 -10.891 -21.5 1 96.75 356 THR B C 1
ATOM 9247 O O . THR B 1 356 ? 4.5 -10.18 -22.469 1 96.75 356 THR B O 1
ATOM 9250 N N . GLU B 1 357 ? 4.438 -10.602 -20.312 1 93.5 357 GLU B N 1
ATOM 9251 C CA . GLU B 1 357 ? 3.877 -9.289 -20.031 1 93.5 357 GLU B CA 1
ATOM 9252 C C . GLU B 1 357 ? 4.891 -8.18 -20.297 1 93.5 357 GLU B C 1
ATOM 9254 O O . GLU B 1 357 ? 6.043 -8.273 -19.859 1 93.5 357 GLU B O 1
ATOM 9259 N N . GLY B 1 358 ? 4.512 -7.168 -21.047 1 90.38 358 GLY B N 1
ATOM 9260 C CA . GLY B 1 358 ? 5.348 -5.996 -21.266 1 90.38 358 GLY B CA 1
ATOM 9261 C C . GLY B 1 358 ? 6.266 -6.125 -22.469 1 90.38 358 GLY B C 1
ATOM 9262 O O . GLY B 1 358 ? 6.926 -5.156 -22.844 1 90.38 358 GLY B O 1
ATOM 9263 N N . ILE B 1 359 ? 6.379 -7.332 -23.047 1 96.19 359 ILE B N 1
ATOM 9264 C CA . ILE B 1 359 ? 7.18 -7.531 -24.25 1 96.19 359 ILE B CA 1
ATOM 9265 C C . ILE B 1 359 ? 6.344 -8.242 -25.312 1 96.19 359 ILE B C 1
ATOM 9267 O O . ILE B 1 359 ? 6.285 -9.469 -25.344 1 96.19 359 ILE B O 1
ATOM 9271 N N . ASP B 1 360 ? 5.82 -7.516 -26.234 1 96.38 360 ASP B N 1
ATOM 9272 C CA . ASP B 1 360 ? 4.98 -8.078 -27.297 1 96.38 360 ASP B CA 1
ATOM 9273 C C . ASP B 1 360 ? 5.777 -9.031 -28.172 1 96.38 360 ASP B C 1
ATOM 9275 O O . ASP B 1 360 ? 6.914 -8.734 -28.562 1 96.38 360 ASP B O 1
ATOM 9279 N N . GLY B 1 361 ? 5.234 -10.227 -28.359 1 98 361 GLY B N 1
ATOM 9280 C CA . GLY B 1 361 ? 5.816 -11.172 -29.281 1 98 361 GLY B CA 1
ATOM 9281 C C . GLY B 1 361 ? 6.715 -12.195 -28.625 1 98 361 GLY B C 1
ATOM 9282 O O . GLY B 1 361 ? 7.168 -13.148 -29.266 1 98 361 GLY B O 1
ATOM 9283 N N . LEU B 1 362 ? 7.004 -12.031 -27.359 1 98.56 362 LEU B N 1
ATOM 9284 C CA . LEU B 1 362 ? 7.855 -12.984 -26.656 1 98.56 362 LEU B CA 1
ATOM 9285 C C . LEU B 1 362 ? 7.016 -14 -25.875 1 98.56 362 LEU B C 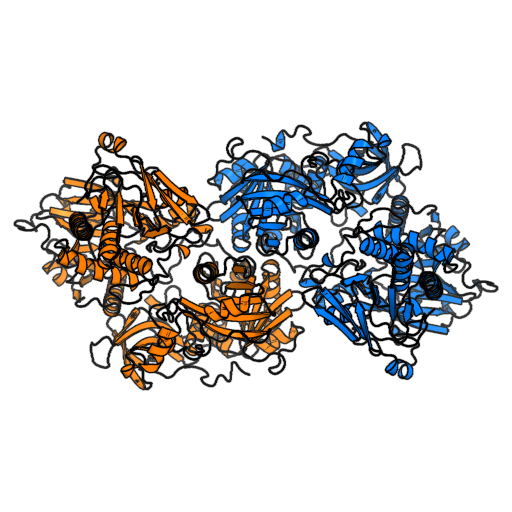1
ATOM 9287 O O . LEU B 1 362 ? 6.164 -13.625 -25.078 1 98.56 362 LEU B O 1
ATOM 9291 N N . TRP B 1 363 ? 7.254 -15.273 -26.125 1 98.75 363 TRP B N 1
ATOM 9292 C CA . TRP B 1 363 ? 6.477 -16.375 -25.562 1 98.75 363 TRP B CA 1
ATOM 9293 C C . TRP B 1 363 ? 7.379 -17.359 -24.844 1 98.75 363 TRP B C 1
ATOM 9295 O O . TRP B 1 363 ? 8.57 -17.453 -25.141 1 98.75 363 TRP B O 1
ATOM 9305 N N . TRP B 1 364 ? 6.77 -18.125 -23.891 1 98.81 364 TRP B N 1
ATOM 9306 C CA . TRP B 1 364 ? 7.512 -19.109 -23.125 1 98.81 364 TRP B CA 1
ATOM 9307 C C . TRP B 1 364 ? 6.816 -20.469 -23.156 1 98.81 364 TRP B C 1
ATOM 9309 O O . TRP B 1 364 ? 5.586 -20.547 -23.125 1 98.81 364 TRP B O 1
ATOM 9319 N N . ALA B 1 365 ? 7.484 -21.547 -23.172 1 98.81 365 ALA B N 1
ATOM 9320 C CA . ALA B 1 365 ? 7.109 -22.938 -22.938 1 98.81 365 ALA B CA 1
ATOM 9321 C C . ALA B 1 365 ? 8.234 -23.703 -22.234 1 98.81 365 ALA B C 1
ATOM 9323 O O . ALA B 1 365 ? 9.055 -24.344 -22.875 1 98.81 365 ALA B O 1
ATOM 9324 N N . LEU B 1 366 ? 8.219 -23.625 -20.922 1 98.69 366 LEU B N 1
ATOM 9325 C CA . LEU B 1 366 ? 9.305 -24.141 -20.094 1 98.69 366 LEU B CA 1
ATOM 9326 C C . LEU B 1 366 ? 8.773 -25.047 -18.984 1 98.69 366 LEU B C 1
ATOM 9328 O O . LEU B 1 366 ? 7.566 -25.078 -18.719 1 98.69 366 LEU B O 1
ATOM 9332 N N . ALA B 1 367 ? 9.711 -25.812 -18.391 1 98.19 367 ALA B N 1
ATOM 9333 C CA . ALA B 1 367 ? 9.422 -26.703 -17.266 1 98.19 367 ALA B CA 1
ATOM 9334 C C . ALA B 1 367 ? 8.422 -27.781 -17.656 1 98.19 367 ALA B C 1
ATOM 9336 O O . ALA B 1 367 ? 7.438 -28.016 -16.953 1 98.19 367 ALA B O 1
ATOM 9337 N N . ILE B 1 368 ? 8.695 -28.359 -18.781 1 97.94 368 ILE B N 1
ATOM 9338 C CA . ILE B 1 368 ? 7.805 -29.375 -19.328 1 97.94 368 ILE B CA 1
ATOM 9339 C C . ILE B 1 368 ? 8.578 -30.672 -19.562 1 97.94 368 ILE B C 1
ATOM 9341 O O . ILE B 1 368 ? 9.656 -30.656 -20.156 1 97.94 368 ILE B O 1
ATOM 9345 N N . TRP B 1 369 ? 8.062 -31.75 -19.078 1 94.62 369 TRP B N 1
ATOM 9346 C CA . TRP B 1 369 ? 8.656 -33.062 -19.281 1 94.62 369 TRP B CA 1
ATOM 9347 C C . TRP B 1 369 ? 8.141 -33.688 -20.562 1 94.62 369 TRP B C 1
ATOM 9349 O O . TRP B 1 369 ? 7.16 -33.219 -21.156 1 94.62 369 TRP B O 1
ATOM 9359 N N . VAL B 1 370 ? 8.812 -34.781 -20.953 1 96.75 370 VAL B N 1
ATOM 9360 C CA . VAL B 1 370 ? 8.445 -35.469 -22.188 1 96.75 370 VAL B CA 1
ATOM 9361 C C . VAL B 1 370 ? 6.973 -35.906 -22.125 1 96.75 370 VAL B C 1
ATOM 9363 O O . VAL B 1 370 ? 6.27 -35.844 -23.125 1 96.75 370 VAL B O 1
ATOM 9366 N N . THR B 1 371 ? 6.492 -36.125 -20.922 1 97.31 371 THR B N 1
ATOM 9367 C CA . THR B 1 371 ? 5.141 -36.625 -20.672 1 97.31 371 THR B CA 1
ATOM 9368 C C . THR B 1 371 ? 4.105 -35.625 -21.203 1 97.31 371 THR B C 1
ATOM 9370 O O . THR B 1 371 ? 3.037 -36.031 -21.672 1 97.31 371 THR B O 1
ATOM 9373 N N . GLN B 1 372 ? 4.379 -34.375 -21.109 1 98.06 372 GLN B N 1
ATOM 9374 C CA . GLN B 1 372 ? 3.389 -33.344 -21.484 1 98.06 372 GLN B CA 1
ATOM 9375 C C . GLN B 1 372 ? 3.838 -32.562 -22.703 1 98.06 372 GLN B C 1
ATOM 9377 O O . GLN B 1 372 ? 3.178 -31.594 -23.094 1 98.06 372 GLN B O 1
ATOM 9382 N N . SER B 1 373 ? 4.898 -32.906 -23.391 1 98.38 373 SER B N 1
ATOM 9383 C CA . SER B 1 373 ? 5.578 -32.062 -24.391 1 98.38 373 SER B CA 1
ATOM 9384 C C . SER B 1 373 ? 4.703 -31.844 -25.609 1 98.38 373 SER B C 1
ATOM 9386 O O . SER B 1 373 ? 4.609 -30.719 -26.125 1 98.38 373 SER B O 1
ATOM 9388 N N . GLY B 1 374 ? 4.09 -32.938 -26.094 1 98.44 374 GLY B N 1
ATOM 9389 C CA . GLY B 1 374 ? 3.205 -32.781 -27.234 1 98.44 374 GLY B CA 1
ATOM 9390 C C . GLY B 1 374 ? 2.051 -31.844 -26.969 1 98.44 374 GLY B C 1
ATOM 9391 O O . GLY B 1 374 ? 1.763 -30.969 -27.797 1 98.44 374 GLY B O 1
ATOM 9392 N N . GLY B 1 375 ? 1.373 -32.062 -25.828 1 98.56 375 GLY B N 1
ATOM 9393 C CA . GLY B 1 375 ? 0.246 -31.234 -25.453 1 98.56 375 GLY B CA 1
ATOM 9394 C C . GLY B 1 375 ? 0.628 -29.781 -25.25 1 98.56 375 GLY B C 1
ATOM 9395 O O . GLY B 1 375 ? -0.101 -28.875 -25.672 1 98.56 375 GLY B O 1
ATOM 9396 N N . ALA B 1 376 ? 1.74 -29.516 -24.625 1 98.56 376 ALA B N 1
ATOM 9397 C CA . ALA B 1 376 ? 2.199 -28.156 -24.406 1 98.56 376 ALA B CA 1
ATOM 9398 C C . ALA B 1 376 ? 2.449 -27.422 -25.719 1 98.56 376 ALA B C 1
ATOM 9400 O O . ALA B 1 376 ? 2.082 -26.266 -25.875 1 98.56 376 ALA B O 1
ATOM 9401 N N . GLY B 1 377 ? 3.113 -28.109 -26.641 1 98.56 377 GLY B N 1
ATOM 9402 C CA . GLY B 1 377 ? 3.334 -27.531 -27.953 1 98.56 377 GLY B CA 1
ATOM 9403 C C . GLY B 1 377 ? 2.049 -27.188 -28.688 1 98.56 377 GLY B C 1
ATOM 9404 O O . GLY B 1 377 ? 1.951 -26.125 -29.312 1 98.56 377 GLY B O 1
ATOM 9405 N N . ASN B 1 378 ? 1.096 -28.094 -28.578 1 98.69 378 ASN B N 1
ATOM 9406 C CA . ASN B 1 378 ? -0.202 -27.844 -29.203 1 98.69 378 ASN B CA 1
ATOM 9407 C C . ASN B 1 378 ? -0.886 -26.625 -28.609 1 98.69 378 ASN B C 1
ATOM 9409 O O . ASN B 1 378 ? -1.39 -25.766 -29.344 1 98.69 378 ASN B O 1
ATOM 9413 N N . ILE B 1 379 ? -0.894 -26.5 -27.312 1 98.62 379 ILE B N 1
ATOM 9414 C CA . ILE B 1 379 ? -1.551 -25.406 -26.609 1 98.62 379 ILE B CA 1
ATOM 9415 C C . ILE B 1 379 ? -0.904 -24.078 -27 1 98.62 379 ILE B C 1
ATOM 9417 O O . ILE B 1 379 ? -1.598 -23.125 -27.375 1 98.62 379 ILE B O 1
ATOM 9421 N N . VAL B 1 380 ? 0.372 -24.016 -26.953 1 98.31 380 VAL B N 1
ATOM 9422 C CA . VAL B 1 380 ? 1.063 -22.75 -27.219 1 98.31 380 VAL B CA 1
ATOM 9423 C C . VAL B 1 380 ? 0.88 -22.359 -28.672 1 98.31 380 VAL B C 1
ATOM 9425 O O . VAL B 1 380 ? 0.709 -21.172 -28.984 1 98.31 380 VAL B O 1
ATOM 9428 N N . ALA B 1 381 ? 0.907 -23.328 -29.578 1 98.38 381 ALA B N 1
ATOM 9429 C CA . ALA B 1 381 ? 0.717 -23.047 -31 1 98.38 381 ALA B CA 1
ATOM 9430 C C . ALA B 1 381 ? -0.651 -22.422 -31.25 1 98.38 381 ALA B C 1
ATOM 9432 O O . ALA B 1 381 ? -0.756 -21.406 -31.953 1 98.38 381 ALA B O 1
ATOM 9433 N N . HIS B 1 382 ? -1.665 -23.031 -30.734 1 97.56 382 HIS B N 1
ATOM 9434 C CA . HIS B 1 382 ? -3.004 -22.469 -30.875 1 97.56 382 HIS B CA 1
ATOM 9435 C C . HIS B 1 382 ? -3.098 -21.094 -30.234 1 97.56 382 HIS B C 1
ATOM 9437 O O . HIS B 1 382 ? -3.744 -20.203 -30.781 1 97.56 382 HIS B O 1
ATOM 9443 N N . TRP B 1 383 ? -2.516 -21 -29.062 1 97.69 383 TRP B N 1
ATOM 9444 C CA . TRP B 1 383 ? -2.52 -19.734 -28.328 1 97.69 383 TRP B CA 1
ATOM 9445 C C . TRP B 1 383 ? -1.873 -18.625 -29.141 1 97.69 383 TRP B C 1
ATOM 9447 O O . TRP B 1 383 ? -2.412 -17.516 -29.234 1 97.69 383 TRP B O 1
ATOM 9457 N N . MET B 1 384 ? -0.765 -18.875 -29.75 1 97.31 384 MET B N 1
ATOM 9458 C CA . MET B 1 384 ? -0.052 -17.906 -30.594 1 97.31 384 MET B CA 1
ATOM 9459 C C . MET B 1 384 ? -0.862 -17.578 -31.828 1 97.31 384 MET B C 1
ATOM 9461 O O . MET B 1 384 ? -0.824 -16.438 -32.312 1 97.31 384 MET B O 1
ATOM 9465 N N . GLU B 1 385 ? -1.549 -18.547 -32.375 1 95.12 385 GLU B N 1
ATOM 9466 C CA . GLU B 1 385 ? -2.25 -18.359 -33.625 1 95.12 385 GLU B CA 1
ATOM 9467 C C . GLU B 1 385 ? -3.547 -17.578 -33.438 1 95.12 385 GLU B C 1
ATOM 9469 O O . GLU B 1 385 ? -3.828 -16.641 -34.188 1 95.12 385 GLU B O 1
ATOM 9474 N N . ASP B 1 386 ? -4.359 -17.953 -32.438 1 92.12 386 ASP B N 1
ATOM 9475 C CA . ASP B 1 386 ? -5.684 -17.344 -32.375 1 92.12 386 ASP B CA 1
ATOM 9476 C C . ASP B 1 386 ? -5.922 -16.672 -31.047 1 92.12 386 ASP B C 1
ATOM 9478 O O . ASP B 1 386 ? -7.023 -16.188 -30.766 1 92.12 386 ASP B O 1
ATOM 9482 N N . GLY B 1 387 ? -4.977 -16.703 -30.172 1 94 387 GLY B N 1
ATOM 9483 C CA . GLY B 1 387 ? -5.055 -15.945 -28.922 1 94 387 GLY B CA 1
ATOM 9484 C C . GLY B 1 387 ? -5.734 -16.719 -27.812 1 94 387 GLY B C 1
ATOM 9485 O O . GLY B 1 387 ? -5.863 -16.203 -26.688 1 94 387 GLY B O 1
ATOM 9486 N N . VAL B 1 388 ? -6.156 -17.922 -28.031 1 96.62 388 VAL B N 1
ATOM 9487 C CA . VAL B 1 388 ? -6.883 -18.719 -27.047 1 96.62 388 VAL B CA 1
ATOM 9488 C C . VAL B 1 388 ? -6.184 -20.078 -26.875 1 96.62 388 VAL B C 1
ATOM 9490 O O . VAL B 1 388 ? -5.977 -20.812 -27.844 1 96.62 388 VAL B O 1
ATOM 9493 N N . PRO B 1 389 ? -5.77 -20.422 -25.641 1 97.44 389 PRO B N 1
ATOM 9494 C CA . PRO B 1 389 ? -5.203 -21.75 -25.422 1 97.44 389 PRO B CA 1
ATOM 9495 C C . PRO B 1 389 ? -6.191 -22.875 -25.734 1 97.44 389 PRO B C 1
ATOM 9497 O O . PRO B 1 389 ? -7.32 -22.859 -25.234 1 97.44 389 PRO B O 1
ATOM 9500 N N . ARG B 1 390 ? -5.77 -23.797 -26.562 1 97.31 390 ARG B N 1
ATOM 9501 C CA . ARG B 1 390 ? -6.59 -24.953 -26.938 1 97.31 390 ARG B CA 1
ATOM 9502 C C . ARG B 1 390 ? -5.766 -26.234 -26.953 1 97.31 390 ARG B C 1
ATOM 9504 O O . ARG B 1 390 ? -4.551 -26.188 -27.141 1 97.31 390 ARG B O 1
ATOM 9511 N N . LEU B 1 391 ? -6.371 -27.266 -26.656 1 97.12 391 LEU B N 1
ATOM 9512 C CA . LEU B 1 391 ? -5.836 -28.609 -26.859 1 97.12 391 LEU B CA 1
ATOM 9513 C C . LEU B 1 391 ? -6.77 -29.438 -27.719 1 97.12 391 LEU B C 1
ATOM 9515 O O . LEU B 1 391 ? -7.945 -29.625 -27.391 1 97.12 391 LEU B O 1
ATOM 9519 N N . GLU B 1 392 ? -6.32 -29.844 -28.844 1 91.06 392 GLU B N 1
ATOM 9520 C CA . GLU B 1 392 ? -7.109 -30.578 -29.828 1 91.06 392 GLU B CA 1
ATOM 9521 C C . GLU B 1 392 ? -8.391 -29.828 -30.188 1 91.06 392 GLU B C 1
ATOM 9523 O O . GLU B 1 392 ? -9.477 -30.422 -30.203 1 91.06 392 GLU B O 1
ATOM 9528 N N . GLY B 1 393 ? -8.312 -28.562 -30.25 1 89.44 393 GLY B N 1
ATOM 9529 C CA . GLY B 1 393 ? -9.398 -27.719 -30.719 1 89.44 393 GLY B CA 1
ATOM 9530 C C . GLY B 1 393 ? -10.305 -27.234 -29.609 1 89.44 393 GLY B C 1
ATOM 9531 O O . GLY B 1 393 ? -11.117 -26.328 -29.812 1 89.44 393 GLY B O 1
ATOM 9532 N N . GLU B 1 394 ? -10.133 -27.75 -28.453 1 93.81 394 GLU B N 1
ATOM 9533 C CA . GLU B 1 394 ? -10.977 -27.359 -27.328 1 93.81 394 GLU B CA 1
ATOM 9534 C C . GLU B 1 394 ? -10.242 -26.391 -26.406 1 93.81 394 GLU B C 1
ATOM 9536 O O . GLU B 1 394 ? -9.047 -26.531 -26.172 1 93.81 394 GLU B O 1
ATOM 9541 N N . ARG B 1 395 ? -11.023 -25.391 -25.844 1 95.94 395 ARG B N 1
ATOM 9542 C CA . ARG B 1 395 ? -10.422 -24.484 -24.875 1 95.94 395 ARG B CA 1
ATOM 9543 C C . ARG B 1 395 ? -9.906 -25.234 -23.656 1 95.94 395 ARG B C 1
ATOM 9545 O O . ARG B 1 395 ? -10.539 -26.188 -23.188 1 95.94 395 ARG B O 1
ATOM 9552 N N . VAL B 1 396 ? -8.781 -24.812 -23.125 1 96.94 396 VAL B N 1
ATOM 9553 C CA . VAL B 1 396 ? -8.234 -25.391 -21.891 1 96.94 396 VAL B CA 1
ATOM 9554 C C . VAL B 1 396 ? -7.895 -24.281 -20.906 1 96.94 396 VAL B C 1
ATOM 9556 O O . VAL B 1 396 ? -7.719 -23.125 -21.312 1 96.94 396 VAL B O 1
ATOM 9559 N N . ASP B 1 397 ? -7.895 -24.594 -19.656 1 96.75 397 ASP B N 1
ATOM 9560 C CA . ASP B 1 397 ? -7.508 -23.656 -18.594 1 96.75 397 ASP B CA 1
ATOM 9561 C C . ASP B 1 397 ? -6.004 -23.719 -18.344 1 96.75 397 ASP B C 1
ATOM 9563 O O . ASP B 1 397 ? -5.508 -24.641 -17.703 1 96.75 397 ASP B O 1
ATOM 9567 N N . VAL B 1 398 ? -5.242 -22.672 -18.75 1 97.06 398 VAL B N 1
ATOM 9568 C CA . VAL B 1 398 ? -3.793 -22.672 -18.578 1 97.06 398 VAL B CA 1
ATOM 9569 C C . VAL B 1 398 ? -3.402 -21.703 -17.469 1 97.06 398 VAL B C 1
ATOM 9571 O O . VAL B 1 398 ? -2.234 -21.328 -17.344 1 97.06 398 VAL B O 1
ATOM 9574 N N . THR B 1 399 ? -4.316 -21.281 -16.641 1 95 399 THR B N 1
ATOM 9575 C CA . THR B 1 399 ? -4.059 -20.297 -15.602 1 95 399 THR B CA 1
ATOM 9576 C C . THR B 1 399 ? -2.943 -20.766 -14.664 1 95 399 THR B C 1
ATOM 9578 O O . THR B 1 399 ? -2.08 -19.969 -14.273 1 95 399 THR B O 1
ATOM 9581 N N . GLY B 1 400 ? -2.961 -22.047 -14.344 1 95.25 400 GLY B N 1
ATOM 9582 C CA . GLY B 1 400 ? -1.962 -22.609 -13.445 1 95.25 400 GLY B CA 1
ATOM 9583 C C . GLY B 1 400 ? -0.591 -22.734 -14.078 1 95.25 400 GLY B C 1
ATOM 9584 O O . GLY B 1 400 ? 0.405 -22.938 -13.383 1 95.25 400 GLY B O 1
ATOM 9585 N N . ALA B 1 401 ? -0.473 -22.516 -15.367 1 97.62 401 ALA B N 1
ATOM 9586 C CA . ALA B 1 401 ? 0.799 -22.641 -16.078 1 97.62 401 ALA B CA 1
ATOM 9587 C C . ALA B 1 401 ? 1.24 -21.312 -16.656 1 97.62 401 ALA B C 1
ATOM 9589 O O . ALA B 1 401 ? 2.352 -21.188 -17.188 1 97.62 401 ALA B O 1
ATOM 9590 N N . HIS B 1 402 ? 0.376 -20.312 -16.562 1 97.5 402 HIS B N 1
ATOM 9591 C CA . HIS B 1 402 ? 0.675 -19.016 -17.172 1 97.5 402 HIS B CA 1
ATOM 9592 C C . HIS B 1 402 ? 1.903 -18.391 -16.531 1 97.5 402 HIS B C 1
ATOM 9594 O O . HIS B 1 402 ? 2.053 -18.406 -15.312 1 97.5 402 HIS B O 1
ATOM 9600 N N . VAL B 1 403 ? 2.744 -17.812 -17.344 1 97.62 403 VAL B N 1
ATOM 9601 C CA . VAL B 1 403 ? 4.004 -17.25 -16.875 1 97.62 403 VAL B CA 1
ATOM 9602 C C . VAL B 1 403 ? 3.721 -16.094 -15.898 1 97.62 403 VAL B C 1
ATOM 9604 O O . VAL B 1 403 ? 4.492 -15.867 -14.969 1 97.62 403 VAL B O 1
ATOM 9607 N N . SER B 1 404 ? 2.576 -15.43 -16.016 1 96.12 404 SER B N 1
ATOM 9608 C CA . SER B 1 404 ? 2.262 -14.242 -15.219 1 96.12 404 SER B CA 1
ATOM 9609 C C . SER B 1 404 ? 1.64 -14.617 -13.883 1 96.12 404 SER B C 1
ATOM 9611 O O . SER B 1 404 ? 1.258 -13.742 -13.102 1 96.12 404 SER B O 1
ATOM 9613 N N . ARG B 1 405 ? 1.563 -15.883 -13.555 1 95.88 405 ARG B N 1
ATOM 9614 C CA . ARG B 1 405 ? 0.918 -16.312 -12.32 1 95.88 405 ARG B CA 1
ATOM 9615 C C . ARG B 1 405 ? 1.793 -15.992 -11.109 1 95.88 405 ARG B C 1
ATOM 9617 O O . ARG B 1 405 ? 1.309 -15.969 -9.977 1 95.88 405 ARG B O 1
ATOM 9624 N N . PHE B 1 406 ? 3.078 -15.75 -11.297 1 96.31 406 PHE B N 1
ATOM 9625 C CA . PHE B 1 406 ? 4.039 -15.656 -10.203 1 96.31 406 PHE B CA 1
ATOM 9626 C C . PHE B 1 406 ? 3.977 -14.281 -9.547 1 96.31 406 PHE B C 1
ATOM 9628 O O . PHE B 1 406 ? 3.812 -13.266 -10.227 1 96.31 406 PHE B O 1
ATOM 9635 N N . GLN B 1 407 ? 4.125 -14.336 -8.234 1 95.69 407 GLN B N 1
ATOM 9636 C CA . GLN B 1 407 ? 4.211 -13.109 -7.453 1 95.69 407 GLN B CA 1
ATOM 9637 C C . GLN B 1 407 ? 5.641 -12.578 -7.41 1 95.69 407 GLN B C 1
ATOM 9639 O O . GLN B 1 407 ? 6.586 -13.305 -7.734 1 95.69 407 GLN B O 1
ATOM 9644 N N . PRO B 1 408 ? 5.836 -11.352 -6.914 1 95 408 PRO B N 1
ATOM 9645 C CA . PRO B 1 408 ? 7.152 -10.719 -7 1 95 408 PRO B CA 1
ATOM 9646 C C . PRO B 1 408 ? 8.242 -11.523 -6.293 1 95 408 PRO B C 1
ATOM 9648 O O . PRO B 1 408 ? 9.375 -11.578 -6.77 1 95 408 PRO B O 1
ATOM 9651 N N . HIS B 1 409 ? 7.977 -12.188 -5.223 1 97 409 HIS B N 1
ATOM 9652 C CA . HIS B 1 409 ? 9 -12.898 -4.473 1 97 409 HIS B CA 1
ATOM 9653 C C . HIS B 1 409 ? 9.516 -14.102 -5.254 1 97 409 HIS B C 1
ATOM 9655 O O . HIS B 1 409 ? 10.594 -14.633 -4.953 1 97 409 HIS B O 1
ATOM 9661 N N . ALA B 1 410 ? 8.805 -14.539 -6.234 1 96.38 410 ALA B N 1
ATOM 9662 C CA . ALA B 1 410 ? 9.234 -15.68 -7.039 1 96.38 410 ALA B CA 1
ATOM 9663 C C . ALA B 1 410 ? 10.453 -15.32 -7.891 1 96.38 410 ALA B C 1
ATOM 9665 O O . ALA B 1 410 ? 11.125 -16.203 -8.422 1 96.38 410 ALA B O 1
ATOM 9666 N N . GLY B 1 411 ? 10.766 -14.07 -8.047 1 95.56 411 GLY B N 1
ATOM 9667 C CA . GLY B 1 411 ? 11.961 -13.641 -8.758 1 95.56 411 GLY B CA 1
ATOM 9668 C C . GLY B 1 411 ? 13.242 -13.875 -7.973 1 95.56 411 GLY B C 1
ATOM 9669 O O . GLY B 1 411 ? 14.336 -13.844 -8.531 1 95.56 411 GLY B O 1
ATOM 9670 N N . SER B 1 412 ? 13.086 -14.141 -6.688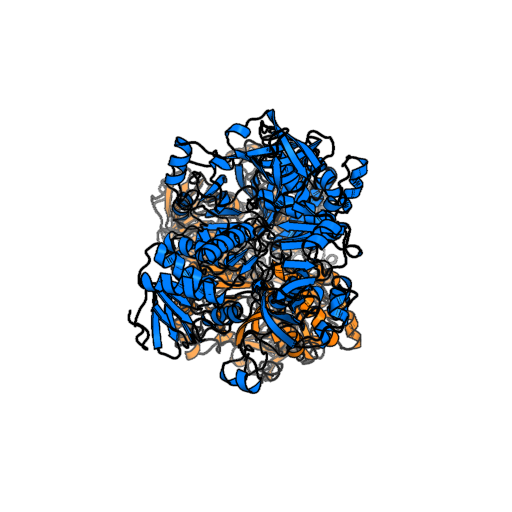 1 96.25 412 SER B N 1
ATOM 9671 C CA . SER B 1 412 ? 14.227 -14.406 -5.812 1 96.25 412 SER B CA 1
ATOM 9672 C C . SER B 1 412 ? 14.836 -15.781 -6.094 1 96.25 412 SER B C 1
ATOM 9674 O O . SER B 1 412 ? 14.109 -16.766 -6.191 1 96.25 412 SER B O 1
ATOM 9676 N N . ARG B 1 413 ? 16.109 -15.828 -6.199 1 94.19 413 ARG B N 1
ATOM 9677 C CA . ARG B 1 413 ? 16.781 -17.109 -6.367 1 94.19 413 ARG B CA 1
ATOM 9678 C C . ARG B 1 413 ? 16.609 -18 -5.137 1 94.19 413 ARG B C 1
ATOM 9680 O O . ARG B 1 413 ? 16.438 -19.203 -5.258 1 94.19 413 ARG B O 1
ATOM 9687 N N . GLU B 1 414 ? 16.672 -17.328 -4.02 1 94.75 414 GLU B N 1
ATOM 9688 C CA . GLU B 1 414 ? 16.469 -18.078 -2.781 1 94.75 414 GLU B CA 1
ATOM 9689 C C . GLU B 1 414 ? 15.109 -18.75 -2.758 1 94.75 414 GLU B C 1
ATOM 9691 O O . GLU B 1 414 ? 14.992 -19.922 -2.377 1 94.75 414 GLU B O 1
ATOM 9696 N N . TYR B 1 415 ? 14.133 -18.031 -3.098 1 96.69 415 TYR B N 1
ATOM 9697 C CA . TYR B 1 415 ? 12.781 -18.578 -3.111 1 96.69 415 TYR B CA 1
ATOM 9698 C C . TYR B 1 415 ? 12.656 -19.688 -4.141 1 96.69 415 TYR B C 1
ATOM 9700 O O . TYR B 1 415 ? 12.164 -20.781 -3.836 1 96.69 415 TYR B O 1
ATOM 9708 N N . THR B 1 416 ? 13.078 -19.422 -5.379 1 96.5 416 THR B N 1
ATOM 9709 C CA . THR B 1 416 ? 12.938 -20.344 -6.492 1 96.5 416 THR B CA 1
ATOM 9710 C C . THR B 1 416 ? 13.719 -21.641 -6.227 1 96.5 416 THR B C 1
ATOM 9712 O O . THR B 1 416 ? 13.219 -22.734 -6.477 1 96.5 416 THR B O 1
ATOM 9715 N N . ARG B 1 417 ? 14.914 -21.531 -5.695 1 96.12 417 ARG B N 1
ATOM 9716 C CA . ARG B 1 417 ? 15.727 -22.703 -5.387 1 96.12 417 ARG B CA 1
ATOM 9717 C C . ARG B 1 417 ? 15.117 -23.484 -4.23 1 96.12 417 ARG B C 1
ATOM 9719 O O . ARG B 1 417 ? 15.07 -24.719 -4.27 1 96.12 417 ARG B O 1
ATOM 9726 N N . GLY B 1 418 ? 14.719 -22.703 -3.236 1 96.06 418 GLY B N 1
ATOM 9727 C CA . GLY B 1 418 ? 14.117 -23.375 -2.098 1 96.06 418 GLY B CA 1
ATOM 9728 C C . GLY B 1 418 ? 12.867 -24.156 -2.457 1 96.06 418 GLY B C 1
ATOM 9729 O O . GLY B 1 418 ? 12.742 -25.328 -2.117 1 96.06 418 GLY B O 1
ATOM 9730 N N . ARG B 1 419 ? 11.938 -23.547 -3.111 1 96.44 419 ARG B N 1
ATOM 9731 C CA . ARG B 1 419 ? 10.688 -24.188 -3.486 1 96.44 419 ARG B CA 1
ATOM 9732 C C . ARG B 1 419 ? 10.914 -25.25 -4.562 1 96.44 419 ARG B C 1
ATOM 9734 O O . ARG B 1 419 ? 10.219 -26.266 -4.598 1 96.44 419 ARG B O 1
ATOM 9741 N N . GLY B 1 420 ? 11.82 -24.938 -5.504 1 95.69 420 GLY B N 1
ATOM 9742 C CA . GLY B 1 420 ? 12.172 -25.938 -6.492 1 95.69 420 GLY B CA 1
ATOM 9743 C C . GLY B 1 420 ? 12.727 -27.219 -5.879 1 95.69 420 GLY B C 1
ATOM 9744 O O . GLY B 1 420 ? 12.375 -28.312 -6.297 1 95.69 420 GLY B O 1
ATOM 9745 N N . ALA B 1 421 ? 13.625 -27.062 -4.891 1 95.62 421 ALA B N 1
ATOM 9746 C CA . ALA B 1 421 ? 14.18 -28.203 -4.168 1 95.62 421 ALA B CA 1
ATOM 9747 C C . ALA B 1 421 ? 13.078 -29.016 -3.484 1 95.62 421 ALA B C 1
ATOM 9749 O O . ALA B 1 421 ? 13.109 -30.25 -3.488 1 95.62 421 ALA B O 1
ATOM 9750 N N . GLN B 1 422 ? 12.195 -28.266 -2.943 1 94.31 422 GLN B N 1
ATOM 9751 C CA . GLN B 1 422 ? 11.078 -28.938 -2.283 1 94.31 422 GLN B CA 1
ATOM 9752 C C . GLN B 1 422 ? 10.242 -29.734 -3.281 1 94.31 422 GLN B C 1
ATOM 9754 O O . GLN B 1 422 ? 9.836 -30.859 -2.996 1 94.31 422 GLN B O 1
ATOM 9759 N N . GLN B 1 423 ? 9.953 -29.188 -4.41 1 94.62 423 GLN B N 1
ATOM 9760 C CA . GLN B 1 423 ? 9.18 -29.875 -5.441 1 94.62 423 GLN B CA 1
ATOM 9761 C C . GLN B 1 423 ? 9.883 -31.156 -5.879 1 94.62 423 GLN B C 1
ATOM 9763 O O . GLN B 1 423 ? 9.227 -32.188 -6.129 1 94.62 423 GLN B O 1
ATOM 9768 N N . TYR B 1 424 ? 11.195 -31.094 -5.984 1 95.38 424 TYR B N 1
ATOM 9769 C CA . TYR B 1 424 ? 11.961 -32.281 -6.332 1 95.38 424 TYR B CA 1
ATOM 9770 C C . TYR B 1 424 ? 11.766 -33.375 -5.285 1 95.38 424 TYR B C 1
ATOM 9772 O O . TYR B 1 424 ? 11.523 -34.531 -5.629 1 95.38 424 TYR B O 1
ATOM 9780 N N . GLN B 1 425 ? 11.852 -32.938 -4.094 1 92.81 425 GLN B N 1
ATOM 9781 C CA . GLN B 1 425 ? 11.75 -33.875 -2.984 1 92.81 425 GLN B CA 1
ATOM 9782 C C . GLN B 1 425 ? 10.352 -34.5 -2.916 1 92.81 425 GLN B C 1
ATOM 9784 O O . GLN B 1 425 ? 10.195 -35.625 -2.469 1 92.81 425 GLN B O 1
ATOM 9789 N N . GLU B 1 426 ? 9.414 -33.781 -3.447 1 92.62 426 GLU B N 1
ATOM 9790 C CA . GLU B 1 426 ? 8.023 -34.188 -3.238 1 92.62 426 GLU B CA 1
ATOM 9791 C C . GLU B 1 426 ? 7.441 -34.812 -4.496 1 92.62 426 GLU B C 1
ATOM 9793 O O . GLU B 1 426 ? 6.25 -35.125 -4.543 1 92.62 426 GLU B O 1
ATOM 9798 N N . VAL B 1 427 ? 8.18 -35 -5.457 1 93.38 427 VAL B N 1
ATOM 9799 C CA . VAL B 1 427 ? 7.695 -35.5 -6.746 1 93.38 427 VAL B CA 1
ATOM 9800 C C . VAL B 1 427 ? 6.82 -36.719 -6.539 1 93.38 427 VAL B C 1
ATOM 9802 O O . VAL B 1 427 ? 5.766 -36.875 -7.164 1 93.38 427 VAL B O 1
ATOM 9805 N N . TYR B 1 428 ? 7.25 -37.656 -5.625 1 94.75 428 TYR B N 1
ATOM 9806 C CA . TYR B 1 428 ? 6.539 -38.938 -5.457 1 94.75 428 TYR B CA 1
ATOM 9807 C C . TYR B 1 428 ? 5.918 -39.031 -4.066 1 94.75 428 TYR B C 1
ATOM 9809 O O . TYR B 1 428 ? 5.371 -40.062 -3.693 1 94.75 428 TYR B O 1
ATOM 9817 N N . GLN B 1 429 ? 6.016 -37.906 -3.332 1 92.25 429 GLN B N 1
ATOM 9818 C CA . GLN B 1 429 ? 5.438 -37.938 -1.993 1 92.25 429 GLN B CA 1
ATOM 9819 C C . GLN B 1 429 ? 3.916 -37.812 -2.051 1 92.25 429 GLN B C 1
ATOM 9821 O O . GLN B 1 429 ? 3.369 -37.281 -3.021 1 92.25 429 GLN B O 1
ATOM 9826 N N . LEU B 1 430 ? 3.334 -38.469 -1.144 1 93.5 430 LEU B N 1
ATOM 9827 C CA . LEU B 1 430 ? 1.901 -38.25 -0.959 1 93.5 430 LEU B CA 1
ATOM 9828 C C . LEU B 1 430 ? 1.623 -36.906 -0.33 1 93.5 430 LEU B C 1
ATOM 9830 O O . LEU B 1 430 ? 1.802 -36.719 0.877 1 93.5 430 LEU B O 1
ATOM 9834 N N . ILE B 1 431 ? 1.236 -36.062 -1.151 1 91.06 431 ILE B N 1
ATOM 9835 C CA . ILE B 1 431 ? 0.987 -34.688 -0.666 1 91.06 431 ILE B CA 1
ATOM 9836 C C . ILE B 1 431 ? -0.517 -34.438 -0.603 1 91.06 431 ILE B C 1
ATOM 9838 O O . ILE B 1 431 ? -1.212 -34.531 -1.617 1 91.06 431 ILE B O 1
ATOM 9842 N N . HIS B 1 432 ? -0.982 -34.125 0.586 1 92.94 432 HIS B N 1
ATOM 9843 C CA . HIS B 1 432 ? -2.379 -33.719 0.742 1 92.94 432 HIS B CA 1
ATOM 9844 C C . HIS B 1 432 ? -2.652 -32.375 0.099 1 92.94 432 HIS B C 1
ATOM 9846 O O . HIS B 1 432 ? -1.817 -31.469 0.173 1 92.94 432 HIS B O 1
ATOM 9852 N N . PRO B 1 433 ? -3.818 -32.25 -0.55 1 88.31 433 PRO B N 1
ATOM 9853 C CA . PRO B 1 433 ? -4.117 -30.969 -1.216 1 88.31 433 PRO B CA 1
ATOM 9854 C C . PRO B 1 433 ? -4.055 -29.781 -0.266 1 88.31 433 PRO B C 1
ATOM 9856 O O . PRO B 1 433 ? -3.85 -28.641 -0.707 1 88.31 433 PRO B O 1
ATOM 9859 N N . ARG B 1 434 ? -4.164 -29.953 0.991 1 91 434 ARG B N 1
ATOM 9860 C CA . ARG B 1 434 ? -4.16 -28.859 1.965 1 91 434 ARG B CA 1
ATOM 9861 C C . ARG B 1 434 ? -2.824 -28.781 2.695 1 91 434 ARG B C 1
ATOM 9863 O O . ARG B 1 434 ? -2.672 -28 3.641 1 91 434 ARG B O 1
ATOM 9870 N N . GLU B 1 435 ? -1.928 -29.562 2.27 1 91.19 435 GLU B N 1
ATOM 9871 C CA . GLU B 1 435 ? -0.61 -29.531 2.896 1 91.19 435 GLU B CA 1
ATOM 9872 C C . GLU B 1 435 ? 0.08 -28.188 2.656 1 91.19 435 GLU B C 1
ATOM 9874 O O . GLU B 1 435 ? 0.02 -27.641 1.552 1 91.19 435 GLU B O 1
ATOM 9879 N N . GLN B 1 436 ? 0.679 -27.672 3.723 1 91.62 436 GLN B N 1
ATOM 9880 C CA . GLN B 1 436 ? 1.374 -26.391 3.637 1 91.62 436 GLN B CA 1
ATOM 9881 C C . GLN B 1 436 ? 2.881 -26.594 3.498 1 91.62 436 GLN B C 1
ATOM 9883 O O . GLN B 1 436 ? 3.436 -27.562 4.031 1 91.62 436 GLN B O 1
ATOM 9888 N N . PRO B 1 437 ? 3.508 -25.656 2.766 1 88.56 437 PRO B N 1
ATOM 9889 C CA . PRO B 1 437 ? 4.965 -25.766 2.686 1 88.56 437 PRO B CA 1
ATOM 9890 C C . PRO B 1 437 ? 5.648 -25.547 4.035 1 88.56 437 PRO B C 1
ATOM 9892 O O . PRO B 1 437 ? 5.176 -24.75 4.844 1 88.56 437 PRO B O 1
ATOM 9895 N N . GLU B 1 438 ? 6.695 -26.203 4.254 1 79.69 438 GLU B N 1
ATOM 9896 C CA . GLU B 1 438 ? 7.434 -26.141 5.512 1 79.69 438 GLU B CA 1
ATOM 9897 C C . GLU B 1 438 ? 8.227 -24.828 5.613 1 79.69 438 GLU B C 1
ATOM 9899 O O . GLU B 1 438 ? 8.438 -24.312 6.711 1 79.69 438 GLU B O 1
ATOM 9904 N N . GLY B 1 439 ? 8.727 -24.391 4.504 1 87.12 439 GLY B N 1
ATOM 9905 C CA . GLY B 1 439 ? 9.57 -23.203 4.52 1 87.12 439 GLY B CA 1
ATOM 9906 C C . GLY B 1 439 ? 9.07 -22.109 3.6 1 87.12 439 GLY B C 1
ATOM 9907 O O . GLY B 1 439 ? 8.062 -22.281 2.91 1 87.12 439 GLY B O 1
ATOM 9908 N N . GLN B 1 440 ? 9.742 -20.844 3.791 1 92.56 440 GLN B N 1
ATOM 9909 C CA . GLN B 1 440 ? 9.484 -19.672 2.977 1 92.56 440 GLN B CA 1
ATOM 9910 C C . GLN B 1 440 ? 8.031 -19.203 3.113 1 92.56 440 GLN B C 1
ATOM 9912 O O . GLN B 1 440 ? 7.363 -18.938 2.113 1 92.56 440 GLN B O 1
ATOM 9917 N N . ARG B 1 441 ? 7.488 -19.328 4.316 1 94.81 441 ARG B N 1
ATOM 9918 C CA . ARG B 1 441 ? 6.188 -18.844 4.762 1 94.81 441 ARG B CA 1
ATOM 9919 C C . ARG B 1 441 ? 6.312 -17.484 5.418 1 94.81 441 ARG B C 1
ATOM 9921 O O . ARG B 1 441 ? 7.422 -17 5.672 1 94.81 441 ARG B O 1
ATOM 9928 N N . GLY B 1 442 ? 5.219 -16.844 5.555 1 95.69 442 GLY B N 1
ATOM 9929 C CA . GLY B 1 442 ? 5.203 -15.562 6.242 1 95.69 442 GLY B CA 1
ATOM 9930 C C . GLY B 1 442 ? 5.742 -14.43 5.398 1 95.69 442 GLY B C 1
ATOM 9931 O O . GLY B 1 442 ? 6.191 -13.406 5.93 1 95.69 442 GLY B O 1
ATOM 9932 N N . LEU B 1 443 ? 5.75 -14.492 4.066 1 97.06 443 LEU B N 1
ATOM 9933 C CA . LEU B 1 443 ? 6.312 -13.477 3.184 1 97.06 443 LEU B CA 1
ATOM 9934 C C . LEU B 1 443 ? 5.379 -12.281 3.062 1 97.06 443 LEU B C 1
ATOM 9936 O O . LEU B 1 443 ? 5.758 -11.148 3.389 1 97.06 443 LEU B O 1
ATOM 9940 N N . ARG B 1 444 ? 4.164 -12.492 2.582 1 97.06 444 ARG B N 1
ATOM 9941 C CA . ARG B 1 444 ? 3.143 -11.453 2.459 1 97.06 444 ARG B CA 1
ATOM 9942 C C . ARG B 1 444 ? 2.125 -11.555 3.59 1 97.06 444 ARG B C 1
ATOM 9944 O O . ARG B 1 444 ? 1.448 -12.57 3.738 1 97.06 444 ARG B O 1
ATOM 9951 N N . ARG B 1 445 ? 1.995 -10.484 4.328 1 97.62 445 ARG B N 1
ATOM 9952 C CA . ARG B 1 445 ? 1.106 -10.469 5.484 1 97.62 445 ARG B CA 1
ATOM 9953 C C . ARG B 1 445 ? 0.201 -9.242 5.461 1 97.62 445 ARG B C 1
ATOM 9955 O O . ARG B 1 445 ? 0.634 -8.156 5.086 1 97.62 445 ARG B O 1
ATOM 9962 N N . SER B 1 446 ? -1.099 -9.438 5.758 1 97.25 446 SER B N 1
ATOM 9963 C CA . SER B 1 446 ? -2.006 -8.305 5.91 1 97.25 446 SER B CA 1
ATOM 9964 C C . SER B 1 446 ? -1.748 -7.559 7.215 1 97.25 446 SER B C 1
ATOM 9966 O O . SER B 1 446 ? -1.045 -8.062 8.094 1 97.25 446 SER B O 1
ATOM 9968 N N . PRO B 1 447 ? -2.35 -6.336 7.363 1 97.69 447 PRO B N 1
ATOM 9969 C CA . PRO B 1 447 ? -2.215 -5.613 8.633 1 97.69 447 PRO B CA 1
ATOM 9970 C C . PRO B 1 447 ? -2.912 -6.32 9.789 1 97.69 447 PRO B C 1
ATOM 9972 O O . PRO B 1 447 ? -2.719 -5.949 10.953 1 97.69 447 PRO B O 1
ATOM 9975 N N . PHE B 1 448 ? -3.654 -7.391 9.531 1 98.19 448 PHE B N 1
ATOM 9976 C CA . PHE B 1 448 ? -4.449 -8.086 10.531 1 98.19 448 PHE B CA 1
ATOM 9977 C C . PHE B 1 448 ? -3.684 -9.281 11.102 1 98.19 448 PHE B C 1
ATOM 9979 O O . PHE B 1 448 ? -4.105 -9.875 12.094 1 98.19 448 PHE B O 1
ATOM 9986 N N . TYR B 1 449 ? -2.514 -9.648 10.516 1 97.75 449 TYR B N 1
ATOM 9987 C CA . TYR B 1 449 ? -1.83 -10.922 10.695 1 97.75 449 TYR B CA 1
ATOM 9988 C C . TYR B 1 449 ? -1.532 -11.188 12.164 1 97.75 449 TYR B C 1
ATOM 9990 O O . TYR B 1 449 ? -1.836 -12.258 12.688 1 97.75 449 TYR B O 1
ATOM 9998 N N . ARG B 1 450 ? -0.953 -10.234 12.852 1 96.81 450 ARG B N 1
ATOM 9999 C CA . ARG B 1 450 ? -0.538 -10.453 14.234 1 96.81 450 ARG B CA 1
ATOM 10000 C C . ARG B 1 450 ? -1.743 -10.719 15.133 1 96.81 450 ARG B C 1
ATOM 10002 O O . ARG B 1 450 ? -1.702 -11.594 15.992 1 96.81 450 ARG B O 1
ATOM 10009 N N . ARG B 1 451 ? -2.787 -9.883 14.953 1 97.5 451 ARG B N 1
ATOM 10010 C CA . ARG B 1 451 ? -4.008 -10.109 15.719 1 97.5 451 ARG B CA 1
ATOM 10011 C C . ARG B 1 451 ? -4.617 -11.469 15.398 1 97.5 451 ARG B C 1
ATOM 10013 O O . ARG B 1 451 ? -5.109 -12.164 16.297 1 97.5 451 ARG B O 1
ATOM 10020 N N . GLN B 1 452 ? -4.617 -11.836 14.156 1 98.38 452 GLN B N 1
ATOM 10021 C CA . GLN B 1 452 ? -5.141 -13.125 13.734 1 98.38 452 GLN B CA 1
ATOM 10022 C C . GLN B 1 452 ? -4.352 -14.273 14.359 1 98.38 452 GLN B C 1
ATOM 10024 O O . GLN B 1 452 ? -4.93 -15.289 14.758 1 98.38 452 GLN B O 1
ATOM 10029 N N . GLU B 1 453 ? -3.049 -14.109 14.406 1 97.69 453 GLU B N 1
ATOM 10030 C CA . GLU B 1 453 ? -2.205 -15.094 15.078 1 97.69 453 GLU B CA 1
ATOM 10031 C C . GLU B 1 453 ? -2.604 -15.258 16.547 1 97.69 453 GLU B C 1
ATOM 10033 O O . GLU B 1 453 ? -2.674 -16.375 17.047 1 97.69 453 GLU B O 1
ATOM 10038 N N . GLU B 1 454 ? -2.891 -14.125 17.203 1 97.44 454 GLU B N 1
ATOM 10039 C CA . GLU B 1 454 ? -3.307 -14.141 18.594 1 97.44 454 GLU B CA 1
ATOM 10040 C C . GLU B 1 454 ? -4.629 -14.883 18.766 1 97.44 454 GLU B C 1
ATOM 10042 O O . GLU B 1 454 ? -4.879 -15.484 19.812 1 97.44 454 GLU B O 1
ATOM 10047 N N . LEU B 1 455 ? -5.41 -14.875 17.766 1 98.12 455 LEU B N 1
ATOM 10048 C CA . LEU B 1 455 ? -6.715 -15.523 17.797 1 98.12 455 LEU B CA 1
ATOM 10049 C C . LEU B 1 455 ? -6.602 -16.984 17.391 1 98.12 455 LEU B C 1
ATOM 10051 O O . LEU B 1 455 ? -7.609 -17.703 17.297 1 98.12 455 LEU B O 1
ATOM 10055 N N . GLY B 1 456 ? -5.402 -17.484 17.141 1 98.31 456 GLY B N 1
ATOM 10056 C CA . GLY B 1 456 ? -5.172 -18.875 16.797 1 98.31 456 GLY B CA 1
ATOM 10057 C C . GLY B 1 456 ? -5.469 -19.188 15.352 1 98.31 456 GLY B C 1
ATOM 10058 O O . GLY B 1 456 ? -5.953 -20.281 15.031 1 98.31 456 GLY B O 1
ATOM 10059 N N . ALA B 1 457 ? -5.23 -18.266 14.43 1 98.44 457 ALA B N 1
ATOM 10060 C CA . ALA B 1 457 ? -5.477 -18.5 13.016 1 98.44 457 ALA B CA 1
ATOM 10061 C C . ALA B 1 457 ? -4.566 -19.609 12.484 1 98.44 457 ALA B C 1
ATOM 10063 O O . ALA B 1 457 ? -3.369 -19.641 12.781 1 98.44 457 ALA B O 1
ATOM 10064 N N . GLU B 1 458 ? -5.164 -20.562 11.82 1 97.88 458 GLU B N 1
ATOM 10065 C CA . GLU B 1 458 ? -4.406 -21.469 10.953 1 97.88 458 GLU B CA 1
ATOM 10066 C C . GLU B 1 458 ? -4.262 -20.891 9.547 1 97.88 458 GLU B C 1
ATOM 10068 O O . GLU B 1 458 ? -5.242 -20.797 8.805 1 97.88 458 GLU B O 1
ATOM 10073 N N . PHE B 1 459 ? -3.012 -20.578 9.172 1 96.94 459 PHE B N 1
ATOM 10074 C CA . PHE B 1 459 ? -2.799 -19.844 7.934 1 96.94 459 PHE B CA 1
ATOM 10075 C C . PHE B 1 459 ? -2.518 -20.797 6.777 1 96.94 459 PHE B C 1
ATOM 10077 O O . PHE B 1 459 ? -1.946 -21.859 6.977 1 96.94 459 PHE B O 1
ATOM 10084 N N . TYR B 1 460 ? -2.99 -20.422 5.672 1 93.81 460 TYR B N 1
ATOM 10085 C CA . TYR B 1 460 ? -2.693 -21.062 4.395 1 93.81 460 TYR B CA 1
ATOM 10086 C C . TYR B 1 460 ? -1.965 -20.109 3.461 1 93.81 460 TYR B C 1
ATOM 10088 O O . TYR B 1 460 ? -2.262 -18.906 3.436 1 93.81 460 TYR B O 1
ATOM 10096 N N . ASP B 1 461 ? -0.992 -20.641 2.707 1 94 461 ASP B N 1
ATOM 10097 C CA . ASP B 1 461 ? -0.248 -19.844 1.729 1 94 461 ASP B CA 1
ATOM 10098 C C . ASP B 1 461 ? -1.059 -19.656 0.449 1 94 461 ASP B C 1
ATOM 10100 O O . ASP B 1 461 ? -1.34 -20.609 -0.265 1 94 461 ASP B O 1
ATOM 10104 N N . SER B 1 462 ? -1.434 -18.484 0.131 1 91.62 462 SER B N 1
ATOM 10105 C CA . SER B 1 462 ? -2.131 -18.109 -1.099 1 91.62 462 SER B CA 1
ATOM 10106 C C . SER B 1 462 ? -1.37 -17.047 -1.868 1 91.62 462 SER B C 1
ATOM 10108 O O . SER B 1 462 ? -1.626 -15.844 -1.697 1 91.62 462 SER B O 1
ATOM 10110 N N . GLY B 1 463 ? -0.533 -17.422 -2.822 1 90.44 463 GLY B N 1
ATOM 10111 C CA . GLY B 1 463 ? 0.287 -16.453 -3.533 1 90.44 463 GLY B CA 1
ATOM 10112 C C . GLY B 1 463 ? 1.257 -15.719 -2.629 1 90.44 463 GLY B C 1
ATOM 10113 O O . GLY B 1 463 ? 1.485 -14.516 -2.801 1 90.44 463 GLY B O 1
ATOM 10114 N N . GLY B 1 464 ? 1.699 -16.359 -1.631 1 94 464 GLY B N 1
ATOM 10115 C CA . GLY B 1 464 ? 2.607 -15.758 -0.671 1 94 464 GLY B CA 1
ATOM 10116 C C . GLY B 1 464 ? 1.894 -15.141 0.518 1 94 464 GLY B C 1
ATOM 10117 O O . GLY B 1 464 ? 2.504 -14.906 1.563 1 94 464 GLY B O 1
ATOM 10118 N N . TRP B 1 465 ? 0.58 -14.828 0.404 1 96.31 465 TRP B N 1
ATOM 10119 C CA . TRP B 1 465 ? -0.205 -14.281 1.505 1 96.31 465 TRP B CA 1
ATOM 10120 C C . TRP B 1 465 ? -0.465 -15.336 2.57 1 96.31 465 TRP B C 1
ATOM 10122 O O . TRP B 1 465 ? -0.745 -16.5 2.248 1 96.31 465 TRP B O 1
ATOM 10132 N N . GLU B 1 466 ? -0.319 -14.977 3.799 1 96.88 466 GLU B N 1
ATOM 10133 C CA . GLU B 1 466 ? -0.832 -15.781 4.898 1 96.88 466 GLU B CA 1
ATOM 10134 C C . GLU B 1 466 ? -2.314 -15.516 5.137 1 96.88 466 GLU B C 1
ATOM 10136 O O . GLU B 1 466 ? -2.676 -14.539 5.793 1 96.88 466 GLU B O 1
ATOM 10141 N N . THR B 1 467 ? -3.174 -16.406 4.641 1 96 467 THR B N 1
ATOM 10142 C CA . THR B 1 467 ? -4.621 -16.25 4.73 1 96 467 THR B CA 1
ATOM 10143 C C . THR B 1 467 ? -5.203 -17.188 5.789 1 96 467 THR B C 1
ATOM 10145 O O . THR B 1 467 ? -4.992 -18.391 5.738 1 96 467 THR B O 1
ATOM 10148 N N . PRO B 1 468 ? -5.984 -16.688 6.703 1 97.81 468 PRO B N 1
ATOM 10149 C CA . PRO B 1 468 ? -6.551 -17.578 7.727 1 97.81 468 PRO B CA 1
ATOM 10150 C C . PRO B 1 468 ? -7.594 -18.547 7.16 1 97.81 468 PRO B C 1
ATOM 10152 O O . PRO B 1 468 ? -8.523 -18.109 6.473 1 97.81 468 PRO B O 1
ATOM 10155 N N . GLN B 1 469 ? -7.449 -19.812 7.527 1 97.19 469 GLN B N 1
ATOM 10156 C CA . GLN B 1 469 ? -8.43 -20.828 7.145 1 97.19 469 GLN B CA 1
ATOM 10157 C C . GLN B 1 469 ? -9.516 -20.969 8.203 1 97.19 469 GLN B C 1
ATOM 10159 O O . GLN B 1 469 ? -10.688 -21.172 7.875 1 97.19 469 GLN B O 1
ATOM 10164 N N . TRP B 1 470 ? -9.102 -20.969 9.438 1 98.38 470 TRP B N 1
ATOM 10165 C CA . TRP B 1 470 ? -9.984 -20.984 10.602 1 98.38 470 TRP B CA 1
ATOM 10166 C C . TRP B 1 470 ? -9.273 -20.422 11.828 1 98.38 470 TRP B C 1
ATOM 10168 O O . TRP B 1 470 ? -8.086 -20.109 11.773 1 98.38 470 TRP B O 1
ATOM 10178 N N . TYR B 1 471 ? -9.992 -20.156 12.844 1 98.69 471 TYR B N 1
ATOM 10179 C CA . TYR B 1 471 ? -9.438 -19.641 14.094 1 98.69 471 TYR B CA 1
ATOM 10180 C C . TYR B 1 471 ? -9.688 -20.609 15.242 1 98.69 471 TYR B C 1
ATOM 10182 O O . TYR B 1 471 ? -10.836 -20.922 15.555 1 98.69 471 TYR B O 1
ATOM 10190 N N . GLU B 1 472 ? -8.664 -21 15.914 1 98.19 472 GLU B N 1
ATOM 10191 C CA . GLU B 1 472 ? -8.75 -21.969 16.984 1 98.19 472 GLU B CA 1
ATOM 10192 C C . GLU B 1 472 ? -9.625 -21.469 18.125 1 98.19 472 GLU B C 1
ATOM 10194 O O . GLU B 1 472 ? -10.297 -22.25 18.797 1 98.19 472 GLU B O 1
ATOM 10199 N N . THR B 1 473 ? -9.602 -20.219 18.328 1 97.75 473 THR B N 1
ATOM 10200 C CA . THR B 1 473 ? -10.391 -19.625 19.391 1 97.75 473 THR B CA 1
ATOM 10201 C C . THR B 1 473 ? -11.867 -19.969 19.219 1 97.75 473 THR B C 1
ATOM 10203 O O . THR B 1 473 ? -12.609 -20.062 20.203 1 97.75 473 THR B O 1
ATOM 10206 N N . ASN B 1 474 ? -12.289 -20.219 18.078 1 98.25 474 ASN B N 1
ATOM 10207 C CA . ASN B 1 474 ? -13.695 -20.484 17.781 1 98.25 474 ASN B CA 1
ATOM 10208 C C . ASN B 1 474 ? -14.109 -21.891 18.219 1 98.25 474 ASN B C 1
ATOM 10210 O O . ASN B 1 474 ? -15.297 -22.203 18.25 1 98.25 474 ASN B O 1
ATOM 10214 N N . GLU B 1 475 ? -13.227 -22.766 18.562 1 97 475 GLU B N 1
ATOM 10215 C CA . GLU B 1 475 ? -13.562 -24.094 19.047 1 97 475 GLU B CA 1
ATOM 10216 C C . GLU B 1 475 ? -14.453 -24.031 20.297 1 97 475 GLU B C 1
ATOM 10218 O O . GLU B 1 475 ? -15.219 -24.953 20.562 1 97 475 GLU B O 1
ATOM 10223 N N . ALA B 1 476 ? -14.312 -22.953 21 1 97 476 ALA B N 1
ATOM 10224 C CA . ALA B 1 476 ? -15.148 -22.75 22.172 1 97 476 ALA B CA 1
ATOM 10225 C C . ALA B 1 476 ? -16.625 -22.766 21.812 1 97 476 ALA B C 1
ATOM 10227 O O . ALA B 1 476 ? -17.484 -23.094 22.641 1 97 476 ALA B O 1
ATOM 10228 N N . LEU B 1 477 ? -16.969 -22.484 20.625 1 97.44 477 LEU B N 1
ATOM 10229 C CA . LEU B 1 477 ? -18.344 -22.375 20.156 1 97.44 477 LEU B CA 1
ATOM 10230 C C . LEU B 1 477 ? -18.922 -23.75 19.844 1 97.44 477 LEU B C 1
ATOM 10232 O O . LEU B 1 477 ? -20.125 -23.875 19.594 1 97.44 477 LEU B O 1
ATOM 10236 N N . LEU B 1 478 ? -18.172 -24.812 19.891 1 97.69 478 LEU B N 1
ATOM 10237 C CA . LEU B 1 478 ? -18.656 -26.172 19.703 1 97.69 478 LEU B CA 1
ATOM 10238 C C . LEU B 1 478 ? -19.672 -26.547 20.781 1 97.69 478 LEU B C 1
ATOM 10240 O O . LEU B 1 478 ? -20.406 -27.516 20.625 1 97.69 478 LEU B O 1
ATOM 10244 N N . GLU B 1 479 ? -19.703 -25.797 21.797 1 97.44 479 GLU B N 1
ATOM 10245 C CA . GLU B 1 479 ? -20.719 -25.984 22.828 1 97.44 479 GLU B CA 1
ATOM 10246 C C . GLU B 1 479 ? -22.094 -25.531 22.344 1 97.44 479 GLU B C 1
ATOM 10248 O O . GLU B 1 479 ? -23.125 -25.969 22.859 1 97.44 479 GLU B O 1
ATOM 10253 N N . GLU B 1 480 ? -22.062 -24.703 21.359 1 96.81 480 GLU B N 1
ATOM 10254 C CA . GLU B 1 480 ? -23.297 -24.094 20.859 1 96.81 480 GLU B CA 1
ATOM 10255 C C . GLU B 1 480 ? -23.719 -24.719 19.531 1 96.81 480 GLU B C 1
ATOM 10257 O O . GLU B 1 480 ? -24.906 -24.781 19.219 1 96.81 480 GLU B O 1
ATOM 10262 N N . TYR B 1 481 ? -22.75 -25.078 18.719 1 97.25 481 TYR B N 1
ATOM 10263 C CA . TYR B 1 481 ? -23.016 -25.547 17.359 1 97.25 481 TYR B CA 1
ATOM 10264 C C . TYR B 1 481 ? -22.531 -26.984 17.172 1 97.25 481 TYR B C 1
ATOM 10266 O O . TYR B 1 481 ? -21.484 -27.359 17.703 1 97.25 481 TYR B O 1
ATOM 10274 N N . ASP B 1 482 ? -23.281 -27.766 16.406 1 95.44 482 ASP B N 1
ATOM 10275 C CA . ASP B 1 482 ? -22.891 -29.125 16.062 1 95.44 482 ASP B CA 1
ATOM 10276 C C . ASP B 1 482 ? -22.188 -29.172 14.711 1 95.44 482 ASP B C 1
ATOM 10278 O O . ASP B 1 482 ? -22.656 -28.562 13.75 1 95.44 482 ASP B O 1
ATOM 10282 N N . VAL B 1 483 ? -21.062 -29.875 14.602 1 97.19 483 VAL B N 1
ATOM 10283 C CA . VAL B 1 483 ? -20.281 -30.047 13.383 1 97.19 483 VAL B CA 1
ATOM 10284 C C . VAL B 1 483 ? -19.953 -31.516 13.18 1 97.19 483 VAL B C 1
ATOM 10286 O O . VAL B 1 483 ? -19.281 -32.125 14.016 1 97.19 483 VAL B O 1
ATOM 10289 N N . PRO B 1 484 ? -20.359 -32.062 12.117 1 95.69 484 PRO B N 1
ATOM 10290 C CA . PRO B 1 484 ? -20.094 -33.5 11.906 1 95.69 484 PRO B CA 1
ATOM 10291 C C . PRO B 1 484 ? -18.609 -33.812 11.711 1 95.69 484 PRO B C 1
ATOM 10293 O O . PRO B 1 484 ? -17.844 -32.938 11.281 1 95.69 484 PRO B O 1
ATOM 10296 N N . ASP B 1 485 ? -18.234 -35.062 11.984 1 93.81 485 ASP B N 1
ATOM 10297 C CA . ASP B 1 485 ? -16.875 -35.531 11.742 1 93.81 485 ASP B CA 1
ATOM 10298 C C . ASP B 1 485 ? -16.625 -35.75 10.25 1 93.81 485 ASP B C 1
ATOM 10300 O O . ASP B 1 485 ? -17.578 -35.781 9.461 1 93.81 485 ASP B O 1
ATOM 10304 N N . ARG B 1 486 ? -15.398 -35.844 9.867 1 92.25 486 ARG B N 1
ATOM 10305 C CA . ARG B 1 486 ? -14.984 -36.125 8.492 1 92.25 486 ARG B CA 1
ATOM 10306 C C . ARG B 1 486 ? -14.156 -37.406 8.414 1 92.25 486 ARG B C 1
ATOM 10308 O O . ARG B 1 486 ? -13.555 -37.812 9.406 1 92.25 486 ARG B O 1
ATOM 10315 N N . PRO B 1 487 ? -14.164 -37.969 7.152 1 88.31 487 PRO B N 1
ATOM 10316 C CA . PRO B 1 487 ? -13.25 -39.094 6.953 1 88.31 487 PRO B CA 1
ATOM 10317 C C . PRO B 1 487 ? -11.789 -38.719 7.148 1 88.31 487 PRO B C 1
ATOM 10319 O O . PRO B 1 487 ? -11.422 -37.562 6.957 1 88.31 487 PRO B O 1
ATOM 10322 N N . ASP B 1 488 ? -10.992 -39.719 7.398 1 87.94 488 ASP B N 1
ATOM 10323 C CA . ASP B 1 488 ? -9.602 -39.562 7.812 1 87.94 488 ASP B CA 1
ATOM 10324 C C . ASP B 1 488 ? -8.852 -38.656 6.836 1 87.94 488 ASP B C 1
ATOM 10326 O O . ASP B 1 488 ? -8.195 -37.688 7.242 1 87.94 488 ASP B O 1
ATOM 10330 N N . TRP B 1 489 ? -8.93 -38.875 5.508 1 91.69 489 TRP B N 1
ATOM 10331 C CA . TRP B 1 489 ? -8.227 -38.094 4.512 1 91.69 489 TRP B CA 1
ATOM 10332 C C . TRP B 1 489 ? -8.711 -36.656 4.535 1 91.69 489 TRP B C 1
ATOM 10334 O O . TRP B 1 489 ? -7.91 -35.719 4.43 1 91.69 489 TRP B O 1
ATOM 10344 N N . LEU B 1 490 ? -9.992 -36.469 4.715 1 93.94 490 LEU B N 1
ATOM 10345 C CA . LEU B 1 490 ? -10.586 -35.125 4.652 1 93.94 490 LEU B CA 1
ATOM 10346 C C . LEU B 1 490 ? -10.461 -34.406 5.992 1 93.94 490 LEU B C 1
ATOM 10348 O O . LEU B 1 490 ? -10.703 -33.219 6.082 1 93.94 490 LEU B O 1
ATOM 10352 N N . GLU B 1 491 ? -10.023 -35.125 7.008 1 94.06 491 GLU B N 1
ATOM 10353 C CA . GLU B 1 491 ? -9.797 -34.5 8.32 1 94.06 491 GLU B CA 1
ATOM 10354 C C . GLU B 1 491 ? -8.438 -33.812 8.375 1 94.06 491 GLU B C 1
ATOM 10356 O O . GLU B 1 491 ? -8.211 -32.969 9.242 1 94.06 491 GLU B O 1
ATOM 10361 N N . ARG B 1 492 ? -7.566 -34.188 7.477 1 93.31 492 ARG B N 1
ATOM 10362 C CA . ARG B 1 492 ? -6.25 -33.562 7.445 1 93.31 492 ARG B CA 1
ATOM 10363 C C . ARG B 1 492 ? -6.352 -32.125 6.988 1 93.31 492 ARG B C 1
ATOM 10365 O O . ARG B 1 492 ? -6.973 -31.828 5.961 1 93.31 492 ARG B O 1
ATOM 10372 N N . GLY B 1 493 ? -5.688 -31.219 7.75 1 92.75 493 GLY B N 1
ATOM 10373 C CA . GLY B 1 493 ? -5.734 -29.812 7.406 1 92.75 493 GLY B CA 1
ATOM 10374 C C . GLY B 1 493 ? -7.117 -29.203 7.574 1 92.75 493 GLY B C 1
ATOM 10375 O O . GLY B 1 493 ? -7.477 -28.266 6.863 1 92.75 493 GLY B O 1
ATOM 10376 N N . TRP B 1 494 ? -7.895 -29.766 8.344 1 94.94 494 TRP B N 1
ATOM 10377 C CA . TRP B 1 494 ? -9.266 -29.344 8.617 1 94.94 494 TRP B CA 1
ATOM 10378 C C . TRP B 1 494 ? -9.516 -29.234 10.117 1 94.94 494 TRP B C 1
ATOM 10380 O O . TRP B 1 494 ? -8.805 -29.844 10.914 1 94.94 494 TRP B O 1
ATOM 10390 N N . SER B 1 495 ? -10.484 -28.328 10.531 1 96.75 495 SER B N 1
ATOM 10391 C CA . SER B 1 495 ? -10.914 -28.172 11.922 1 96.75 495 SER B CA 1
ATOM 10392 C C . SER B 1 495 ? -12.422 -27.953 12.008 1 96.75 495 SER B C 1
ATOM 10394 O O . SER B 1 495 ? -13.016 -27.328 11.125 1 96.75 495 SER B O 1
ATOM 10396 N N . LYS B 1 496 ? -12.984 -28.469 13.109 1 97.62 496 LYS B N 1
ATOM 10397 C CA . LYS B 1 496 ? -14.398 -28.219 13.344 1 97.62 496 LYS B CA 1
ATOM 10398 C C . LYS B 1 496 ? -14.688 -26.734 13.5 1 97.62 496 LYS B C 1
ATOM 10400 O O . LYS B 1 496 ? -15.82 -26.281 13.336 1 97.62 496 LYS B O 1
ATOM 10405 N N . ALA B 1 497 ? -13.664 -25.984 13.773 1 98.12 497 ALA B N 1
ATOM 10406 C CA . ALA B 1 497 ? -13.812 -24.531 13.859 1 98.12 497 ALA B CA 1
ATOM 10407 C C . ALA B 1 497 ? -14.406 -23.969 12.57 1 98.12 497 ALA B C 1
ATOM 10409 O O . ALA B 1 497 ? -15.156 -23 12.609 1 98.12 497 ALA B O 1
ATOM 10410 N N . GLN B 1 498 ? -14.141 -24.594 11.492 1 97.25 498 GLN B N 1
ATOM 10411 C CA . GLN B 1 498 ? -14.664 -24.156 10.203 1 97.25 498 GLN B CA 1
ATOM 10412 C C . GLN B 1 498 ? -16.188 -24.234 10.172 1 97.25 498 GLN B C 1
ATOM 10414 O O . GLN B 1 498 ? -16.844 -23.328 9.664 1 97.25 498 GLN B O 1
ATOM 10419 N N . GLY B 1 499 ? -16.656 -25.297 10.703 1 97.94 499 GLY B N 1
ATOM 10420 C CA . GLY B 1 499 ? -18.109 -25.484 10.719 1 97.94 499 GLY B CA 1
ATOM 10421 C C . GLY B 1 499 ? -18.812 -24.516 11.656 1 97.94 499 GLY B C 1
ATOM 10422 O O . GLY B 1 499 ? -19.906 -24.031 11.336 1 97.94 499 GLY B O 1
ATOM 10423 N N . VAL B 1 500 ? -18.219 -24.281 12.797 1 98.12 500 VAL B N 1
ATOM 10424 C CA . VAL B 1 500 ? -18.844 -23.375 13.75 1 98.12 500 VAL B CA 1
ATOM 10425 C C . VAL B 1 500 ? -18.828 -21.953 13.203 1 98.12 500 VAL B C 1
ATOM 10427 O O . VAL B 1 500 ? -19.75 -21.172 13.453 1 98.12 500 VAL B O 1
ATOM 10430 N N . GLU B 1 501 ? -17.719 -21.516 12.586 1 98.62 501 GLU B N 1
ATOM 10431 C CA . GLU B 1 501 ? -17.641 -20.203 11.953 1 98.62 501 GLU B CA 1
ATOM 10432 C C . GLU B 1 501 ? -18.75 -20.016 10.93 1 98.62 501 GLU B C 1
ATOM 10434 O O . GLU B 1 501 ? -19.391 -18.953 10.875 1 98.62 501 GLU B O 1
ATOM 10439 N N . HIS B 1 502 ? -18.984 -21.078 10.109 1 98.62 502 HIS B N 1
ATOM 10440 C CA . HIS B 1 502 ? -20.062 -21.078 9.133 1 98.62 502 HIS B CA 1
ATOM 10441 C C . HIS B 1 502 ? -21.406 -20.844 9.797 1 98.62 502 HIS B C 1
ATOM 10443 O O . HIS B 1 502 ? -22.188 -20 9.352 1 98.62 502 HIS B O 1
ATOM 10449 N N . GLN B 1 503 ? -21.656 -21.531 10.812 1 98.44 503 GLN B N 1
ATOM 10450 C CA . GLN B 1 503 ? -22.938 -21.422 11.492 1 98.44 503 GLN B CA 1
ATOM 10451 C C . GLN B 1 503 ? -23.062 -20.094 12.219 1 98.44 503 GLN B C 1
ATOM 10453 O O . GLN B 1 503 ? -24.141 -19.469 12.227 1 98.44 503 GLN B O 1
ATOM 10458 N N . ALA B 1 504 ? -22 -19.609 12.766 1 98.38 504 ALA B N 1
ATOM 10459 C CA . ALA B 1 504 ? -22.016 -18.359 13.516 1 98.38 504 ALA B CA 1
ATOM 10460 C C . ALA B 1 504 ? -22.344 -17.172 12.602 1 98.38 504 ALA B C 1
ATOM 10462 O O . ALA B 1 504 ? -23.062 -16.266 13.008 1 98.38 504 ALA B O 1
ATOM 10463 N N . VAL B 1 505 ? -21.812 -17.156 11.383 1 98.44 505 VAL B N 1
ATOM 10464 C CA . VAL B 1 505 ? -22.062 -16.047 10.477 1 98.44 505 VAL B CA 1
ATOM 10465 C C . VAL B 1 505 ? -23.547 -16 10.102 1 98.44 505 VAL B C 1
ATOM 10467 O O . VAL B 1 505 ? -24.109 -14.938 9.852 1 98.44 505 VAL B O 1
ATOM 10470 N N . ARG B 1 506 ? -24.234 -17.172 10.133 1 98.06 506 ARG B N 1
ATOM 10471 C CA . ARG B 1 506 ? -25.656 -17.266 9.82 1 98.06 506 ARG B CA 1
ATOM 10472 C C . ARG B 1 506 ? -26.5 -16.734 10.969 1 98.06 506 ARG B C 1
ATOM 10474 O O . ARG B 1 506 ? -27.609 -16.219 10.742 1 98.06 506 ARG B O 1
ATOM 10481 N N . ASP B 1 507 ? -26.047 -16.781 12.172 1 97.44 507 ASP B N 1
ATOM 10482 C CA . ASP B 1 507 ? -26.875 -16.516 13.352 1 97.44 507 ASP B CA 1
ATOM 10483 C C . ASP B 1 507 ? -26.562 -15.148 13.945 1 97.44 507 ASP B C 1
ATOM 10485 O O . ASP B 1 507 ? -27.406 -14.539 14.594 1 97.44 507 ASP B O 1
ATOM 10489 N N . ARG B 1 508 ? -25.391 -14.672 13.75 1 97.56 508 ARG B N 1
ATOM 10490 C CA . ARG B 1 508 ? -24.953 -13.438 14.398 1 97.56 508 ARG B CA 1
ATOM 10491 C C . ARG B 1 508 ? -24.141 -12.578 13.438 1 97.56 508 ARG B C 1
ATOM 10493 O O . ARG B 1 508 ? -24.656 -12.125 12.414 1 97.56 508 ARG B O 1
ATOM 10500 N N . VAL B 1 509 ? -22.797 -12.375 13.68 1 98.44 509 VAL B N 1
ATOM 10501 C CA . VAL B 1 509 ? -21.969 -11.539 12.828 1 98.44 509 VAL B CA 1
ATOM 10502 C C . VAL B 1 509 ? -20.531 -12.07 12.828 1 98.44 509 VAL B C 1
ATOM 10504 O O . VAL B 1 509 ? -20.047 -12.562 13.852 1 98.44 509 VAL B O 1
ATOM 10507 N N . ALA B 1 510 ? -19.953 -12.078 11.727 1 98.75 510 ALA B N 1
ATOM 10508 C CA . ALA B 1 510 ? -18.562 -12.5 11.562 1 98.75 510 ALA B CA 1
ATOM 10509 C C . ALA B 1 510 ? -17.75 -11.43 10.836 1 98.75 510 ALA B C 1
ATOM 10511 O O . ALA B 1 510 ? -18.312 -10.578 10.141 1 98.75 510 ALA B O 1
ATOM 10512 N N . MET B 1 511 ? -16.5 -11.383 11.055 1 98.62 511 MET B N 1
ATOM 10513 C CA . MET B 1 511 ? -15.586 -10.539 10.289 1 98.62 511 MET B CA 1
ATOM 10514 C C . MET B 1 511 ? -14.547 -11.391 9.578 1 98.62 511 MET B C 1
ATOM 10516 O O . MET B 1 511 ? -14.016 -12.344 10.148 1 98.62 511 MET B O 1
ATOM 10520 N N . VAL B 1 512 ? -14.281 -11.117 8.328 1 98.44 512 VAL B N 1
ATOM 10521 C CA . VAL B 1 512 ? -13.461 -11.93 7.438 1 98.44 512 VAL B CA 1
ATOM 10522 C C . VAL B 1 512 ? -12.359 -11.07 6.816 1 98.44 512 VAL B C 1
ATOM 10524 O O . VAL B 1 512 ? -12.625 -9.945 6.367 1 98.44 512 VAL B O 1
ATOM 10527 N N . ASP B 1 513 ? -11.078 -11.516 6.867 1 97.88 513 ASP B N 1
ATOM 10528 C CA . ASP B 1 513 ? -9.992 -10.859 6.141 1 97.88 513 ASP B CA 1
ATOM 10529 C C . ASP B 1 513 ? -10.195 -10.977 4.633 1 97.88 513 ASP B C 1
ATOM 10531 O O . ASP B 1 513 ? -10.062 -12.062 4.066 1 97.88 513 ASP B O 1
ATOM 10535 N N . MET B 1 514 ? -10.484 -9.906 3.98 1 96.31 514 MET B N 1
ATOM 10536 C CA . MET B 1 514 ? -10.75 -9.891 2.545 1 96.31 514 MET B CA 1
ATOM 10537 C C . MET B 1 514 ? -9.594 -9.258 1.779 1 96.31 514 MET B C 1
ATOM 10539 O O . MET B 1 514 ? -9.766 -8.828 0.636 1 96.31 514 MET B O 1
ATOM 10543 N N . THR B 1 515 ? -8.414 -9.164 2.389 1 96.56 515 THR B N 1
ATOM 10544 C CA . THR B 1 515 ? -7.27 -8.469 1.806 1 96.56 515 THR B CA 1
ATOM 10545 C C . THR B 1 515 ? -6.883 -9.094 0.467 1 96.56 515 THR B C 1
ATOM 10547 O O . THR B 1 515 ? -6.465 -8.391 -0.453 1 96.56 515 THR B O 1
ATOM 10550 N N . THR B 1 516 ? -7.082 -10.414 0.31 1 94.31 516 THR B N 1
ATOM 10551 C CA . THR B 1 516 ? -6.66 -11.102 -0.907 1 94.31 516 THR B CA 1
ATOM 10552 C C . THR B 1 516 ? -7.684 -10.898 -2.021 1 94.31 516 THR B C 1
ATOM 10554 O O . THR B 1 516 ? -7.434 -11.266 -3.172 1 94.31 516 THR B O 1
ATOM 10557 N N . TYR B 1 517 ? -8.891 -10.359 -1.7 1 94 517 TYR B N 1
ATOM 10558 C CA . TYR B 1 517 ? -9.789 -9.836 -2.725 1 94 517 TYR B CA 1
ATOM 10559 C C . TYR B 1 517 ? -9.289 -8.492 -3.25 1 94 517 TYR B C 1
ATOM 10561 O O . TYR B 1 517 ? -9.766 -7.438 -2.83 1 94 517 TYR B O 1
ATOM 10569 N N . THR B 1 518 ? -8.414 -8.555 -4.16 1 95.62 518 THR B N 1
ATOM 10570 C CA . THR B 1 518 ? -7.594 -7.422 -4.574 1 95.62 518 THR B CA 1
ATOM 10571 C C . THR B 1 518 ? -8.375 -6.508 -5.516 1 95.62 518 THR B C 1
ATOM 10573 O O . THR B 1 518 ? -9.031 -6.98 -6.445 1 95.62 518 THR B O 1
ATOM 10576 N N . GLY B 1 519 ? -8.312 -5.23 -5.25 1 97.25 519 GLY B N 1
ATOM 10577 C CA . GLY B 1 519 ? -8.883 -4.246 -6.156 1 97.25 519 GLY B CA 1
ATOM 10578 C C . GLY B 1 519 ? -7.922 -3.816 -7.25 1 97.25 519 GLY B C 1
ATOM 10579 O O . GLY B 1 519 ? -6.738 -3.596 -6.996 1 97.25 519 GLY B O 1
ATOM 10580 N N . ILE B 1 520 ? -8.359 -3.807 -8.461 1 98.12 520 ILE B N 1
ATOM 10581 C CA . ILE B 1 520 ? -7.664 -3.227 -9.609 1 98.12 520 ILE B CA 1
ATOM 10582 C C . ILE B 1 520 ? -8.32 -1.901 -9.992 1 98.12 520 ILE B C 1
ATOM 10584 O O . ILE B 1 520 ? -9.453 -1.879 -10.477 1 98.12 520 ILE B O 1
ATOM 10588 N N . GLU B 1 521 ? -7.637 -0.869 -9.766 1 98.06 521 GLU B N 1
ATOM 10589 C CA . GLU B 1 521 ? -8.164 0.461 -10.055 1 98.06 521 GLU B CA 1
ATOM 10590 C C . GLU B 1 521 ? -8.008 0.811 -11.531 1 98.06 521 GLU B C 1
ATOM 10592 O O . GLU B 1 521 ? -6.934 0.62 -12.102 1 98.06 521 GLU B O 1
ATOM 10597 N N . VAL B 1 522 ? -9.039 1.225 -12.172 1 98.31 522 VAL B N 1
ATOM 10598 C CA . VAL B 1 522 ? -9.055 1.692 -13.555 1 98.31 522 VAL B CA 1
ATOM 10599 C C . VAL B 1 522 ? -9.539 3.141 -13.602 1 98.31 522 VAL B C 1
ATOM 10601 O O . VAL B 1 522 ? -10.672 3.441 -13.219 1 98.31 522 VAL B O 1
ATOM 10604 N N . THR B 1 523 ? -8.727 4.012 -14.039 1 96.06 523 THR B N 1
ATOM 10605 C CA . THR B 1 523 ? -9.055 5.43 -14.016 1 96.06 523 THR B CA 1
ATOM 10606 C C . THR B 1 523 ? -8.781 6.07 -15.375 1 96.06 523 THR B C 1
ATOM 10608 O O . THR B 1 523 ? -8.047 5.516 -16.188 1 96.06 523 THR B O 1
ATOM 10611 N N . GLY B 1 524 ? -9.367 7.238 -15.641 1 93.44 524 GLY B N 1
ATOM 10612 C CA . GLY B 1 524 ? -9.148 8.039 -16.828 1 93.44 524 GLY B CA 1
ATOM 10613 C C . GLY B 1 524 ? -10.422 8.289 -17.625 1 93.44 524 GLY B C 1
ATOM 10614 O O . GLY B 1 524 ? -11.43 7.613 -17.422 1 93.44 524 GLY B O 1
ATOM 10615 N N . ASP B 1 525 ? -10.414 9.203 -18.562 1 92 525 ASP B N 1
ATOM 10616 C CA . ASP B 1 525 ? -11.578 9.609 -19.344 1 92 525 ASP B CA 1
ATOM 10617 C C . ASP B 1 525 ? -12.109 8.453 -20.188 1 92 525 ASP B C 1
ATOM 10619 O O . ASP B 1 525 ? -13.297 8.398 -20.484 1 92 525 ASP B O 1
ATOM 10623 N N . GLY B 1 526 ? -11.273 7.527 -20.469 1 96 526 GLY B N 1
ATOM 10624 C CA . GLY B 1 526 ? -11.672 6.402 -21.312 1 96 526 GLY B CA 1
ATOM 10625 C C . GLY B 1 526 ? -12.062 5.176 -20.516 1 96 526 GLY B C 1
ATOM 10626 O O . GLY B 1 526 ? -12.359 4.125 -21.094 1 96 526 GLY B O 1
ATOM 10627 N N . ALA B 1 527 ? -12.117 5.242 -19.219 1 97.75 527 ALA B N 1
ATOM 10628 C CA . ALA B 1 527 ? -12.281 4.086 -18.344 1 97.75 527 ALA B CA 1
ATOM 10629 C C . ALA B 1 527 ? -13.594 3.359 -18.625 1 97.75 527 ALA B C 1
ATOM 10631 O O . ALA B 1 527 ? -13.617 2.129 -18.719 1 97.75 527 ALA B O 1
ATOM 10632 N N . THR B 1 528 ? -14.695 4.062 -18.797 1 98.25 528 THR B N 1
ATOM 10633 C CA . THR B 1 528 ? -16 3.457 -19 1 98.25 528 THR B CA 1
ATOM 10634 C C . THR B 1 528 ? -16.031 2.664 -20.312 1 98.25 528 THR B C 1
ATOM 10636 O O . THR B 1 528 ? -16.406 1.49 -20.328 1 98.25 528 THR B O 1
ATOM 10639 N N . GLU B 1 529 ? -15.625 3.316 -21.375 1 97.94 529 GLU B N 1
ATOM 10640 C CA . GLU B 1 529 ? -15.609 2.652 -22.672 1 97.94 529 GLU B CA 1
ATOM 10641 C C . GLU B 1 529 ? -14.703 1.426 -22.656 1 97.94 529 GLU B C 1
ATOM 10643 O O . GLU B 1 529 ? -15.047 0.382 -23.219 1 97.94 529 GLU B O 1
ATOM 10648 N N . PHE B 1 530 ? -13.602 1.606 -22.031 1 98 530 PHE B N 1
ATOM 10649 C CA . PHE B 1 530 ? -12.617 0.537 -21.922 1 98 530 PHE B CA 1
ATOM 10650 C C . PHE B 1 530 ? -13.211 -0.672 -21.219 1 98 530 PHE B C 1
ATOM 10652 O O . PHE B 1 530 ? -13.133 -1.796 -21.719 1 98 530 PHE B O 1
ATOM 10659 N N . LEU B 1 531 ? -13.82 -0.49 -20.094 1 98.69 531 LEU B N 1
ATOM 10660 C CA . LEU B 1 531 ? -14.375 -1.584 -19.297 1 98.69 531 LEU B CA 1
ATOM 10661 C C . LEU B 1 531 ? -15.594 -2.193 -19.969 1 98.69 531 LEU B C 1
ATOM 10663 O O . LEU B 1 531 ? -15.828 -3.398 -19.875 1 98.69 531 LEU B O 1
ATOM 10667 N N . GLN B 1 532 ? -16.391 -1.372 -20.672 1 98.5 532 GLN B N 1
ATOM 10668 C CA . GLN B 1 532 ? -17.516 -1.889 -21.453 1 98.5 532 GLN B CA 1
ATOM 10669 C C . GLN B 1 532 ? -17.047 -2.896 -22.5 1 98.5 532 GLN B C 1
ATOM 10671 O O . GLN B 1 532 ? -17.766 -3.859 -22.797 1 98.5 532 GLN B O 1
ATOM 10676 N N . ARG B 1 533 ? -15.953 -2.719 -22.969 1 98.38 533 ARG B N 1
ATOM 10677 C CA . ARG B 1 533 ? -15.414 -3.596 -24 1 98.38 533 ARG B CA 1
ATOM 10678 C C . ARG B 1 533 ? -14.914 -4.906 -23.406 1 98.38 533 ARG B C 1
ATOM 10680 O O . ARG B 1 533 ? -14.844 -5.926 -24.094 1 98.38 533 ARG B O 1
ATOM 10687 N N . LEU B 1 534 ? -14.555 -4.938 -22.141 1 98.44 534 LEU B N 1
ATOM 10688 C CA . LEU B 1 534 ? -13.891 -6.098 -21.562 1 98.44 534 LEU B CA 1
ATOM 10689 C C . LEU B 1 534 ? -14.859 -6.902 -20.703 1 98.44 534 LEU B C 1
ATOM 10691 O O . LEU B 1 534 ? -14.617 -8.078 -20.422 1 98.44 534 LEU B O 1
ATOM 10695 N N . LEU B 1 535 ? -15.891 -6.254 -20.219 1 98.75 535 LEU B N 1
ATOM 10696 C CA . LEU B 1 535 ? -16.781 -6.891 -19.25 1 98.75 535 LEU B CA 1
ATOM 10697 C C . LEU B 1 535 ? -18.094 -7.281 -19.906 1 98.75 535 LEU B C 1
ATOM 10699 O O . LEU B 1 535 ? -18.625 -6.547 -20.75 1 98.75 535 LEU B O 1
ATOM 10703 N N . THR B 1 536 ? -18.672 -8.359 -19.484 1 98.75 536 THR B N 1
ATOM 10704 C CA . THR B 1 536 ? -19.844 -8.945 -20.125 1 98.75 536 THR B CA 1
ATOM 10705 C C . THR B 1 536 ? -21.109 -8.227 -19.688 1 98.75 536 THR B C 1
ATOM 10707 O O . THR B 1 536 ? -22.203 -8.508 -20.203 1 98.75 536 THR B O 1
ATOM 10710 N N . ASN B 1 537 ? -21.016 -7.352 -18.703 1 98.62 537 ASN B N 1
ATOM 10711 C CA . ASN B 1 537 ? -22.172 -6.641 -18.172 1 98.62 537 ASN B CA 1
ATOM 10712 C C . ASN B 1 537 ? -22.047 -5.133 -18.375 1 98.62 537 ASN B C 1
ATOM 10714 O O . ASN B 1 537 ? -20.953 -4.625 -18.625 1 98.62 537 ASN B O 1
ATOM 10718 N N . ASP B 1 538 ? -23.203 -4.43 -18.359 1 98.5 538 ASP B N 1
ATOM 10719 C CA . ASP B 1 538 ? -23.219 -2.977 -18.5 1 98.5 538 ASP B CA 1
ATOM 10720 C C . ASP B 1 538 ? -22.672 -2.289 -17.25 1 98.5 538 ASP B C 1
ATOM 10722 O O . ASP B 1 538 ? -23.344 -2.252 -16.219 1 98.5 538 ASP B O 1
ATOM 10726 N N . VAL B 1 539 ? -21.469 -1.708 -17.359 1 98.31 539 VAL B N 1
ATOM 10727 C CA . VAL B 1 539 ? -20.859 -1.077 -16.188 1 98.31 539 VAL B CA 1
ATOM 10728 C C . VAL B 1 539 ? -20.984 0.441 -16.297 1 98.31 539 VAL B C 1
ATOM 10730 O O . VAL B 1 539 ? -20.469 1.176 -15.461 1 98.31 539 VAL B O 1
ATOM 10733 N N . ASP B 1 540 ? -21.609 0.921 -17.422 1 98.19 540 ASP B N 1
ATOM 10734 C CA . ASP B 1 540 ? -21.891 2.348 -17.547 1 98.19 540 ASP B CA 1
ATOM 10735 C C . ASP B 1 540 ? -23.094 2.738 -16.672 1 98.19 540 ASP B C 1
ATOM 10737 O O . ASP B 1 540 ? -24.141 3.131 -17.203 1 98.19 540 ASP B O 1
ATOM 10741 N N . VAL B 1 541 ? -22.891 2.666 -15.438 1 97.94 541 VAL B N 1
ATOM 10742 C CA . VAL B 1 541 ? -23.875 2.984 -14.422 1 97.94 541 VAL B CA 1
ATOM 10743 C C . VAL B 1 541 ? -23.453 4.227 -13.648 1 97.94 541 VAL B C 1
ATOM 10745 O O . VAL B 1 541 ? -22.359 4.762 -13.875 1 97.94 541 VAL B O 1
ATOM 10748 N N . SER B 1 542 ? -24.328 4.746 -12.812 1 96.94 542 SER B N 1
ATOM 10749 C CA . SER B 1 542 ? -24 5.934 -12.023 1 96.94 542 SER B CA 1
ATOM 10750 C C . SER B 1 542 ? -22.938 5.625 -10.977 1 96.94 542 SER B C 1
ATOM 10752 O O . SER B 1 542 ? -22.859 4.504 -10.477 1 96.94 542 SER B O 1
ATOM 10754 N N . PRO B 1 543 ? -22.078 6.609 -10.664 1 96.88 543 PRO B N 1
ATOM 10755 C CA . PRO B 1 543 ? -21.141 6.406 -9.562 1 96.88 543 PRO B CA 1
ATOM 10756 C C . PRO B 1 543 ? -21.828 5.91 -8.289 1 96.88 543 PRO B C 1
ATOM 10758 O O . PRO B 1 543 ? -22.906 6.379 -7.949 1 96.88 543 PRO B O 1
ATOM 10761 N N . GLY B 1 544 ? -21.156 4.941 -7.664 1 97.88 544 GLY B N 1
ATOM 10762 C CA . GLY B 1 544 ? -21.719 4.336 -6.469 1 97.88 544 GLY B CA 1
ATOM 10763 C C . GLY B 1 544 ? -22.344 2.979 -6.723 1 97.88 544 GLY B C 1
ATOM 10764 O O . GLY B 1 544 ? -22.609 2.227 -5.785 1 97.88 544 GLY B O 1
ATOM 10765 N N . ARG B 1 545 ? -22.5 2.623 -7.93 1 98.31 545 ARG B N 1
ATOM 10766 C CA . ARG B 1 545 ? -23.141 1.351 -8.266 1 98.31 545 ARG B CA 1
ATOM 10767 C C . ARG B 1 545 ? -22.094 0.269 -8.508 1 98.31 545 ARG B C 1
ATOM 10769 O O . ARG B 1 545 ? -20.969 0.568 -8.914 1 98.31 545 ARG B O 1
ATOM 10776 N N . ILE B 1 546 ? -22.484 -0.991 -8.242 1 98.31 546 ILE B N 1
ATOM 10777 C CA . ILE B 1 546 ? -21.656 -2.176 -8.406 1 98.31 546 ILE B CA 1
ATOM 10778 C C . ILE B 1 546 ? -22.266 -3.09 -9.469 1 98.31 546 ILE B C 1
ATOM 10780 O O . ILE B 1 546 ? -23.5 -3.178 -9.586 1 98.31 546 ILE B O 1
ATOM 10784 N N . ARG B 1 547 ? -21.469 -3.693 -10.242 1 98.25 547 ARG B N 1
ATOM 10785 C CA . ARG B 1 547 ? -21.891 -4.711 -11.203 1 98.25 547 ARG B CA 1
ATOM 10786 C C . ARG B 1 547 ? -21.031 -5.961 -11.086 1 98.25 547 ARG B C 1
ATOM 10788 O O . ARG B 1 547 ? -19.812 -5.871 -10.859 1 98.25 547 ARG B O 1
ATOM 10795 N N . TYR B 1 548 ? -21.672 -7.113 -11.102 1 98.06 548 TYR B N 1
ATOM 10796 C CA . TYR B 1 548 ? -21 -8.383 -11.312 1 98.06 548 TYR B CA 1
ATOM 10797 C C . TYR B 1 548 ? -20.859 -8.688 -12.805 1 98.06 548 TYR B C 1
ATOM 10799 O O . TYR B 1 548 ? -21.797 -8.484 -13.57 1 98.06 548 TYR B O 1
ATOM 10807 N N . ALA B 1 549 ? -19.656 -9.039 -13.242 1 98.44 549 ALA B N 1
ATOM 10808 C CA . ALA B 1 549 ? -19.406 -9.297 -14.664 1 98.44 549 ALA B CA 1
ATOM 10809 C C . ALA B 1 549 ? -18.312 -10.352 -14.852 1 98.44 549 ALA B C 1
ATOM 10811 O O . ALA B 1 549 ? -17.594 -10.68 -13.906 1 98.44 549 ALA B O 1
ATOM 10812 N N . ALA B 1 550 ? -18.266 -10.891 -16 1 98.31 550 ALA B N 1
ATOM 10813 C CA . ALA B 1 550 ? -17.156 -11.758 -16.391 1 98.31 550 ALA B CA 1
ATOM 10814 C C . ALA B 1 550 ? -16.281 -11.086 -17.438 1 98.31 550 ALA B C 1
ATOM 10816 O O . ALA B 1 550 ? -16.703 -10.133 -18.094 1 98.31 550 ALA B O 1
ATOM 10817 N N . MET B 1 551 ? -15.07 -11.43 -17.5 1 98.38 551 MET B N 1
ATOM 10818 C CA . MET B 1 551 ? -14.203 -11.227 -18.656 1 98.38 551 MET B CA 1
ATOM 10819 C C . MET B 1 551 ? -14.062 -12.516 -19.469 1 98.38 551 MET B C 1
ATOM 10821 O O . MET B 1 551 ? -13.828 -13.586 -18.906 1 98.38 551 MET B O 1
ATOM 10825 N N . CYS B 1 552 ? -14.203 -12.391 -20.734 1 98.12 552 CYS B N 1
ATOM 10826 C CA . CYS B 1 552 ? -14.117 -13.562 -21.594 1 98.12 552 CYS B CA 1
ATOM 10827 C C . CYS B 1 552 ? -13.031 -13.391 -22.656 1 98.12 552 CYS B C 1
ATOM 10829 O O . CYS B 1 552 ? -12.609 -12.266 -22.938 1 98.12 552 CYS B O 1
ATOM 10831 N N . ASN B 1 553 ? -12.547 -14.477 -23.094 1 96.5 553 ASN B N 1
ATOM 10832 C CA . ASN B 1 553 ? -11.758 -14.414 -24.312 1 96.5 553 ASN B CA 1
ATOM 10833 C C . ASN B 1 553 ? -12.648 -14.336 -25.547 1 96.5 553 ASN B C 1
ATOM 10835 O O . ASN B 1 553 ? -13.875 -14.273 -25.438 1 96.5 553 ASN B O 1
ATOM 10839 N N . GLU B 1 554 ? -12.117 -14.398 -26.75 1 94.44 554 GLU B N 1
ATOM 10840 C CA . GLU B 1 554 ? -12.836 -14.188 -28 1 94.44 554 GLU B CA 1
ATOM 10841 C C . GLU B 1 554 ? -13.828 -15.32 -28.266 1 94.44 554 GLU B C 1
ATOM 10843 O O . GLU B 1 554 ? -14.844 -15.117 -28.938 1 94.44 554 GLU B O 1
ATOM 10848 N N . ASP B 1 555 ? -13.602 -16.453 -27.641 1 94.62 555 ASP B N 1
ATOM 10849 C CA . ASP B 1 555 ? -14.453 -17.609 -27.875 1 94.62 555 ASP B CA 1
ATOM 10850 C C . ASP B 1 555 ? -15.461 -17.797 -26.734 1 94.62 555 ASP B C 1
ATOM 10852 O O . ASP B 1 555 ? -16.109 -18.844 -26.656 1 94.62 555 ASP B O 1
ATOM 10856 N N . GLY B 1 556 ? -15.523 -16.844 -25.875 1 96.94 556 GLY B N 1
ATOM 10857 C CA . GLY B 1 556 ? -16.547 -16.812 -24.859 1 96.94 556 GLY B CA 1
ATOM 10858 C C . GLY B 1 556 ? -16.156 -17.531 -23.578 1 96.94 556 GLY B C 1
ATOM 10859 O O . GLY B 1 556 ? -16.922 -17.594 -22.625 1 96.94 556 GLY B O 1
ATOM 10860 N N . GLY B 1 557 ? -14.945 -18.094 -23.5 1 97.88 557 GLY B N 1
ATOM 10861 C CA . GLY B 1 557 ? -14.469 -18.703 -22.281 1 97.88 557 GLY B CA 1
ATOM 10862 C C . GLY B 1 557 ? -14.219 -17.703 -21.172 1 97.88 557 GLY B C 1
ATOM 10863 O O . GLY B 1 557 ? -13.734 -16.609 -21.422 1 97.88 557 GLY B O 1
ATOM 10864 N N . ILE B 1 558 ? -14.516 -18.031 -19.922 1 98.06 558 ILE B N 1
ATOM 10865 C CA . ILE B 1 558 ? -14.438 -17.109 -18.797 1 98.06 558 ILE B CA 1
ATOM 10866 C C . ILE B 1 558 ? -12.984 -16.969 -18.344 1 98.06 558 ILE B C 1
ATOM 10868 O O . ILE B 1 558 ? -12.383 -17.938 -17.875 1 98.06 558 ILE B O 1
ATOM 10872 N N . LEU B 1 559 ? -12.469 -15.844 -18.422 1 97.31 559 LEU B N 1
ATOM 10873 C CA . LEU B 1 559 ? -11.133 -15.57 -17.906 1 97.31 559 LEU B CA 1
ATOM 10874 C C . LEU B 1 559 ? -11.188 -15.164 -16.438 1 97.31 559 LEU B C 1
ATOM 10876 O O . LEU B 1 559 ? -10.25 -15.422 -15.68 1 97.31 559 LEU B O 1
ATOM 10880 N N . ALA B 1 560 ? -12.305 -14.492 -16.125 1 97.31 560 ALA B N 1
ATOM 10881 C CA . ALA B 1 560 ? -12.484 -14 -14.758 1 97.31 560 ALA B CA 1
ATOM 10882 C C . ALA B 1 560 ? -13.953 -13.703 -14.469 1 97.31 560 ALA B C 1
ATOM 10884 O O . ALA B 1 560 ? -14.742 -13.461 -15.391 1 97.31 560 ALA B O 1
ATOM 10885 N N . ASP B 1 561 ? -14.344 -13.773 -13.273 1 97.06 561 ASP B N 1
ATOM 10886 C CA . ASP B 1 561 ? -15.531 -13.117 -12.75 1 97.06 561 ASP B CA 1
ATOM 10887 C C . ASP B 1 561 ? -15.164 -12.039 -11.734 1 97.06 561 ASP B C 1
ATOM 10889 O O . ASP B 1 561 ? -14.289 -12.242 -10.898 1 97.06 561 ASP B O 1
ATOM 10893 N N . VAL B 1 562 ? -15.742 -10.906 -11.898 1 97.94 562 VAL B N 1
ATOM 10894 C CA . VAL B 1 562 ? -15.281 -9.766 -11.117 1 97.94 562 VAL B CA 1
ATOM 10895 C C . VAL B 1 562 ? -16.484 -8.961 -10.617 1 97.94 562 VAL B C 1
ATOM 10897 O O . VAL B 1 562 ? -17.578 -9.07 -11.164 1 97.94 562 VAL B O 1
ATOM 10900 N N . THR B 1 563 ? -16.266 -8.273 -9.531 1 97.94 563 THR B N 1
ATOM 10901 C CA . THR B 1 563 ? -17.172 -7.246 -9.023 1 97.94 563 THR B CA 1
ATOM 10902 C C . THR B 1 563 ? -16.609 -5.855 -9.305 1 97.94 563 THR B C 1
ATOM 10904 O O . THR B 1 563 ? -15.516 -5.52 -8.875 1 97.94 563 THR B O 1
ATOM 10907 N N . VAL B 1 564 ? -17.375 -5.059 -10.031 1 98.56 564 VAL B N 1
ATOM 10908 C CA . VAL B 1 564 ? -16.891 -3.762 -10.492 1 98.56 564 VAL B CA 1
ATOM 10909 C C . VAL B 1 564 ? -17.672 -2.645 -9.805 1 98.56 564 VAL B C 1
ATOM 10911 O O . VAL B 1 564 ? -18.906 -2.602 -9.883 1 98.56 564 VAL B O 1
ATOM 10914 N N . ALA B 1 565 ? -16.984 -1.785 -9.109 1 98.69 565 ALA B N 1
ATOM 10915 C CA . ALA B 1 565 ? -17.594 -0.61 -8.492 1 98.69 565 ALA B CA 1
ATOM 10916 C C . ALA B 1 565 ? -17.203 0.665 -9.234 1 98.69 565 ALA B C 1
ATOM 10918 O O . ALA B 1 565 ? -16.016 0.937 -9.422 1 98.69 565 ALA B O 1
ATOM 10919 N N . ARG B 1 566 ? -18.203 1.396 -9.758 1 98.69 566 ARG B N 1
ATOM 10920 C CA . ARG B 1 566 ? -17.922 2.736 -10.266 1 98.69 566 ARG B CA 1
ATOM 10921 C C . ARG B 1 566 ? -17.938 3.76 -9.133 1 98.69 566 ARG B C 1
ATOM 10923 O O . ARG B 1 566 ? -18.984 4.074 -8.578 1 98.69 566 ARG B O 1
ATOM 10930 N N . LEU B 1 567 ? -16.797 4.297 -8.766 1 97.94 567 LEU B N 1
ATOM 10931 C CA . LEU B 1 567 ? -16.672 5.125 -7.57 1 97.94 567 LEU B CA 1
ATOM 10932 C C . LEU B 1 567 ? -16.734 6.605 -7.926 1 97.94 567 LEU B C 1
ATOM 10934 O O . LEU B 1 567 ? -17.031 7.441 -7.066 1 97.94 567 LEU B O 1
ATOM 10938 N N . ALA B 1 568 ? -16.406 6.965 -9.086 1 95.56 568 ALA B N 1
ATOM 10939 C CA . ALA B 1 568 ? -16.531 8.305 -9.656 1 95.56 568 ALA B CA 1
ATOM 10940 C C . ALA B 1 568 ? -16.797 8.242 -11.164 1 95.56 568 ALA B C 1
ATOM 10942 O O . ALA B 1 568 ? -16.891 7.152 -11.734 1 95.56 568 ALA B O 1
ATOM 10943 N N . GLU B 1 569 ? -16.906 9.352 -11.773 1 93.69 569 GLU B N 1
ATOM 10944 C CA . GLU B 1 569 ? -17.234 9.398 -13.195 1 93.69 569 GLU B CA 1
ATOM 10945 C C . GLU B 1 569 ? -16.203 8.641 -14.023 1 93.69 569 GLU B C 1
ATOM 10947 O O . GLU B 1 569 ? -16.547 7.941 -14.977 1 93.69 569 GLU B O 1
ATOM 10952 N N . ASP B 1 570 ? -14.977 8.766 -13.641 1 94.5 570 ASP B N 1
ATOM 10953 C CA . ASP B 1 570 ? -13.898 8.188 -14.438 1 94.5 570 ASP B CA 1
ATOM 10954 C C . ASP B 1 570 ? -13.016 7.281 -13.578 1 94.5 570 ASP B C 1
ATOM 10956 O O . ASP B 1 570 ? -11.812 7.172 -13.828 1 94.5 570 ASP B O 1
ATOM 10960 N N . ARG B 1 571 ? -13.562 6.703 -12.531 1 97.12 571 ARG B N 1
ATOM 10961 C CA . ARG B 1 571 ? -12.789 5.863 -11.625 1 97.12 571 ARG B CA 1
ATOM 10962 C C . ARG B 1 571 ? -13.562 4.605 -11.242 1 97.12 571 ARG B C 1
ATOM 10964 O O . ARG B 1 571 ? -14.672 4.688 -10.719 1 97.12 571 ARG B O 1
ATOM 10971 N N . TYR B 1 572 ? -13 3.494 -11.562 1 98.69 572 TYR B N 1
ATOM 10972 C CA . TYR B 1 572 ? -13.562 2.189 -11.227 1 98.69 572 TYR B CA 1
ATOM 10973 C C . TYR B 1 572 ? -12.594 1.385 -10.367 1 98.69 572 TYR B C 1
ATOM 10975 O O . TYR B 1 572 ? -11.383 1.615 -10.398 1 98.69 572 TYR B O 1
ATOM 10983 N N . THR B 1 573 ? -13.125 0.538 -9.57 1 98.62 573 THR B N 1
ATOM 10984 C CA . THR B 1 573 ? -12.352 -0.546 -8.969 1 98.62 573 THR B CA 1
ATOM 10985 C C . THR B 1 573 ? -12.93 -1.902 -9.367 1 98.62 573 THR B C 1
ATOM 10987 O O . THR B 1 573 ? -14.125 -2.152 -9.188 1 98.62 573 THR B O 1
ATOM 10990 N N . VAL B 1 574 ? -12.102 -2.703 -9.945 1 98.56 574 VAL B N 1
ATOM 10991 C CA . VAL B 1 574 ? -12.445 -4.07 -10.32 1 98.56 574 VAL B CA 1
ATOM 10992 C C . VAL B 1 574 ? -11.906 -5.047 -9.273 1 98.56 574 VAL B C 1
ATOM 10994 O O . VAL B 1 574 ? -10.703 -5.281 -9.203 1 98.56 574 VAL B O 1
ATOM 10997 N N . PHE B 1 575 ? -12.789 -5.672 -8.508 1 97.56 575 PHE B N 1
ATOM 10998 C CA . PHE B 1 575 ? -12.375 -6.578 -7.449 1 97.56 575 PHE B CA 1
ATOM 10999 C C . PHE B 1 575 ? -12.289 -8.016 -7.961 1 97.56 575 PHE B C 1
ATOM 11001 O O . PHE B 1 575 ? -13.227 -8.5 -8.602 1 97.56 575 PHE B O 1
ATOM 11008 N N . THR B 1 576 ? -11.18 -8.594 -7.719 1 95.62 576 THR B N 1
ATOM 11009 C CA . THR B 1 576 ? -10.977 -9.992 -8.094 1 95.62 576 THR B CA 1
ATOM 11010 C C . THR B 1 576 ? -10.578 -10.82 -6.875 1 95.62 576 THR B C 1
ATOM 11012 O O . THR B 1 576 ? -10.242 -10.273 -5.824 1 95.62 576 THR B O 1
ATOM 11015 N N . GLY B 1 577 ? -10.719 -12.07 -6.965 1 82.94 577 GLY B N 1
ATOM 11016 C CA . GLY B 1 577 ? -10.547 -12.977 -5.84 1 82.94 577 GLY B CA 1
ATOM 11017 C C . GLY B 1 577 ? -9.094 -13.25 -5.516 1 82.94 577 GLY B C 1
ATOM 11018 O O . GLY B 1 577 ? -8.203 -12.523 -5.957 1 82.94 577 GLY B O 1
ATOM 11019 N N . GLY B 1 578 ? -8.805 -14.273 -4.637 1 73.94 578 GLY B N 1
ATOM 11020 C CA . GLY B 1 578 ? -7.52 -14.57 -4.027 1 73.94 578 GLY B CA 1
ATOM 11021 C C . GLY B 1 578 ? -6.598 -15.359 -4.934 1 73.94 578 GLY B C 1
ATOM 11022 O O . GLY B 1 578 ? -6.902 -15.57 -6.109 1 73.94 578 GLY B O 1
ATOM 11023 N N . GLY B 1 579 ? -5.496 -15.617 -4.391 1 78.94 579 GLY B N 1
ATOM 11024 C CA . GLY B 1 579 ? -4.469 -16.359 -5.098 1 78.94 579 GLY B CA 1
ATOM 11025 C C . GLY B 1 579 ? -3.691 -15.523 -6.094 1 78.94 579 GLY B C 1
ATOM 11026 O O . GLY B 1 579 ? -3.168 -14.461 -5.742 1 78.94 579 GLY B O 1
ATOM 11027 N N . ASN B 1 580 ? -3.703 -16.031 -7.332 1 86.75 580 ASN B N 1
ATOM 11028 C CA . ASN B 1 580 ? -2.941 -15.336 -8.367 1 86.75 580 ASN B CA 1
ATOM 11029 C C . ASN B 1 580 ? -3.855 -14.562 -9.312 1 86.75 580 ASN B C 1
ATOM 11031 O O . ASN B 1 580 ? -3.428 -14.141 -10.391 1 86.75 580 ASN B O 1
ATOM 11035 N N . SER B 1 581 ? -5.109 -14.375 -8.938 1 91.94 581 SER B N 1
ATOM 11036 C CA . SER B 1 581 ? -6.066 -13.711 -9.82 1 91.94 581 SER B CA 1
ATOM 11037 C C . SER B 1 581 ? -5.652 -12.273 -10.102 1 91.94 581 SER B C 1
ATOM 11039 O O . SER B 1 581 ? -5.785 -11.789 -11.227 1 91.94 581 SER B O 1
ATOM 11041 N N . ALA B 1 582 ? -5.102 -11.688 -9.07 1 92.81 582 ALA B N 1
ATOM 11042 C CA . ALA B 1 582 ? -4.777 -10.273 -9.219 1 92.81 582 ALA B CA 1
ATOM 11043 C C . ALA B 1 582 ? -3.768 -10.055 -10.336 1 92.81 582 ALA B C 1
ATOM 11045 O O . ALA B 1 582 ? -3.918 -9.133 -11.148 1 92.81 582 ALA B O 1
ATOM 11046 N N . THR B 1 583 ? -2.746 -10.914 -10.383 1 93.12 583 THR B N 1
ATOM 11047 C CA . THR B 1 583 ? -1.718 -10.758 -11.398 1 93.12 583 THR B CA 1
ATOM 11048 C C . THR B 1 583 ? -2.26 -11.141 -12.773 1 93.12 583 THR B C 1
ATOM 11050 O O . THR B 1 583 ? -1.984 -10.461 -13.766 1 93.12 583 THR B O 1
ATOM 11053 N N . LEU B 1 584 ? -3.082 -12.141 -12.844 1 95.75 584 LEU B N 1
ATOM 11054 C CA . LEU B 1 584 ? -3.574 -12.648 -14.125 1 95.75 584 LEU B CA 1
ATOM 11055 C C . LEU B 1 584 ? -4.652 -11.734 -14.688 1 95.75 584 LEU B C 1
ATOM 11057 O O . LEU B 1 584 ? -4.652 -11.43 -15.883 1 95.75 584 LEU B O 1
ATOM 11061 N N . HIS B 1 585 ? -5.555 -11.281 -13.859 1 97.31 585 HIS B N 1
ATOM 11062 C CA . HIS B 1 585 ? -6.672 -10.461 -14.328 1 97.31 585 HIS B CA 1
ATOM 11063 C C . HIS B 1 585 ? -6.211 -9.047 -14.672 1 97.31 585 HIS B C 1
ATOM 11065 O O . HIS B 1 585 ? -6.676 -8.461 -15.648 1 97.31 585 HIS B O 1
ATOM 11071 N N . SER B 1 586 ? -5.297 -8.516 -13.883 1 96.94 586 SER B N 1
ATOM 11072 C CA . SER B 1 586 ? -4.801 -7.18 -14.188 1 96.94 586 SER B CA 1
ATOM 11073 C C . SER B 1 586 ? -3.988 -7.176 -15.477 1 96.94 586 SER B C 1
ATOM 11075 O O . SER B 1 586 ? -4 -6.191 -16.219 1 96.94 586 SER B O 1
ATOM 11077 N N . ARG B 1 587 ? -3.252 -8.242 -15.742 1 95.31 587 ARG B N 1
ATOM 11078 C CA . ARG B 1 587 ? -2.523 -8.367 -17 1 95.31 587 ARG B CA 1
ATOM 11079 C C . ARG B 1 587 ? -3.461 -8.219 -18.188 1 95.31 587 ARG B C 1
ATOM 11081 O O . ARG B 1 587 ? -3.154 -7.5 -19.141 1 95.31 587 ARG B O 1
ATOM 11088 N N . TRP B 1 588 ? -4.582 -8.953 -18.109 1 96.19 588 TRP B N 1
ATOM 11089 C CA . TRP B 1 588 ? -5.559 -8.867 -19.188 1 96.19 588 TRP B CA 1
ATOM 11090 C C . TRP B 1 588 ? -6.047 -7.434 -19.375 1 96.19 588 TRP B C 1
ATOM 11092 O O . TRP B 1 588 ? -6.148 -6.953 -20.5 1 96.19 588 TRP B O 1
ATOM 11102 N N . LEU B 1 589 ? -6.273 -6.758 -18.281 1 97.75 589 LEU B N 1
ATOM 11103 C CA . LEU B 1 589 ? -6.695 -5.363 -18.328 1 97.75 589 LEU B CA 1
ATOM 11104 C C . LEU B 1 589 ? -5.613 -4.488 -18.938 1 97.75 589 LEU B C 1
ATOM 11106 O O . LEU B 1 589 ? -5.895 -3.688 -19.844 1 97.75 589 LEU B O 1
ATOM 11110 N N . ARG B 1 590 ? -4.438 -4.605 -18.547 1 95.75 590 ARG B N 1
ATOM 11111 C CA . ARG B 1 590 ? -3.338 -3.785 -19.031 1 95.75 590 ARG B CA 1
ATOM 11112 C C . ARG B 1 590 ? -3.082 -4.043 -20.516 1 95.75 590 ARG B C 1
ATOM 11114 O O . ARG B 1 590 ? -2.818 -3.111 -21.281 1 95.75 590 ARG B O 1
ATOM 11121 N N . GLU B 1 591 ? -3.146 -5.297 -20.875 1 94.62 591 GLU B N 1
ATOM 11122 C CA . GLU B 1 591 ? -2.898 -5.676 -22.266 1 94.62 591 GLU B CA 1
ATOM 11123 C C . GLU B 1 591 ? -3.904 -5.02 -23.219 1 94.62 591 GLU B C 1
ATOM 11125 O O . GLU B 1 591 ? -3.592 -4.754 -24.375 1 94.62 591 GLU B O 1
ATOM 11130 N N . HIS B 1 592 ? -5.082 -4.75 -22.703 1 96.38 592 HIS B N 1
ATOM 11131 C CA . HIS B 1 592 ? -6.137 -4.238 -23.578 1 96.38 592 HIS B CA 1
ATOM 11132 C C . HIS B 1 592 ? -6.352 -2.744 -23.359 1 96.38 592 HIS B C 1
ATOM 11134 O O . HIS B 1 592 ? -7.199 -2.131 -24.016 1 96.38 592 HIS B O 1
ATOM 11140 N N . ALA B 1 593 ? -5.656 -2.197 -22.391 1 95.62 593 ALA B N 1
ATOM 11141 C CA . ALA B 1 593 ? -5.762 -0.757 -22.188 1 95.62 593 ALA B CA 1
ATOM 11142 C C . ALA B 1 593 ? -5.25 0.017 -23.391 1 95.62 593 ALA B C 1
ATOM 11144 O O . ALA B 1 593 ? -4.266 -0.381 -24.016 1 95.62 593 ALA B O 1
ATOM 11145 N N . PRO B 1 594 ? -5.914 1.171 -23.75 1 93.69 594 PRO B N 1
ATOM 11146 C CA . PRO B 1 594 ? -5.426 1.965 -24.875 1 93.69 594 PRO B CA 1
ATOM 11147 C C . PRO B 1 594 ? -4.043 2.566 -24.625 1 93.69 594 PRO B C 1
ATOM 11149 O O . PRO B 1 594 ? -3.711 2.891 -23.469 1 93.69 594 PRO B O 1
ATOM 11152 N N . ASP B 1 595 ? -3.293 2.826 -25.641 1 86.12 595 ASP B N 1
ATOM 11153 C CA . ASP B 1 595 ? -1.921 3.314 -25.547 1 86.12 595 ASP B CA 1
ATOM 11154 C C . ASP B 1 595 ? -1.887 4.836 -25.422 1 86.12 595 ASP B C 1
ATOM 11156 O O . ASP B 1 595 ? -0.833 5.422 -25.172 1 86.12 595 ASP B O 1
ATOM 11160 N N . ASP B 1 596 ? -2.99 5.488 -25.547 1 86.75 596 ASP B N 1
ATOM 11161 C CA . ASP B 1 596 ? -3.006 6.945 -25.625 1 86.75 596 ASP B CA 1
ATOM 11162 C C . ASP B 1 596 ? -3.027 7.57 -24.234 1 86.75 596 ASP B C 1
ATOM 11164 O O . ASP B 1 596 ? -3.176 8.789 -24.094 1 86.75 596 ASP B O 1
ATOM 11168 N N . GLY B 1 597 ? -2.916 6.75 -23.219 1 83.56 597 GLY B N 1
ATOM 11169 C CA . GLY B 1 597 ? -2.857 7.27 -21.859 1 83.56 597 GLY B CA 1
ATOM 11170 C C . GLY B 1 597 ? -4.219 7.641 -21.297 1 83.56 597 GLY B C 1
ATOM 11171 O O . GLY B 1 597 ? -4.324 8.117 -20.172 1 83.56 597 GLY B O 1
ATOM 11172 N N . SER B 1 598 ? -5.289 7.332 -21.953 1 91.12 598 SER B N 1
ATOM 11173 C CA . SER B 1 598 ? -6.637 7.691 -21.516 1 91.12 598 SER B CA 1
ATOM 11174 C C . SER B 1 598 ? -7.113 6.781 -20.391 1 91.12 598 SER B C 1
ATOM 11176 O O . SER B 1 598 ? -8.109 7.074 -19.734 1 91.12 598 SER B O 1
ATOM 11178 N N . VAL B 1 599 ? -6.43 5.633 -20.219 1 95.25 599 VAL B N 1
ATOM 11179 C CA . VAL B 1 599 ? -6.809 4.672 -19.188 1 95.25 599 VAL B CA 1
ATOM 11180 C C . VAL B 1 599 ? -5.574 4.258 -18.391 1 95.25 599 VAL B C 1
ATOM 11182 O O . VAL B 1 599 ? -4.508 4.02 -18.969 1 95.25 599 VAL B O 1
ATOM 11185 N N . SER B 1 600 ? -5.648 4.332 -17.125 1 94.06 600 SER B N 1
ATOM 11186 C CA . SER B 1 600 ? -4.629 3.799 -16.219 1 94.06 600 SER B CA 1
ATOM 11187 C C . SER B 1 600 ? -5.152 2.6 -15.438 1 94.06 600 SER B C 1
ATOM 11189 O O . SER B 1 600 ? -6.297 2.6 -14.984 1 94.06 600 SER B O 1
ATOM 11191 N N . VAL B 1 601 ? -4.391 1.506 -15.367 1 96.56 601 VAL B N 1
ATOM 11192 C CA . VAL B 1 601 ? -4.73 0.29 -14.641 1 96.56 601 VAL B CA 1
ATOM 11193 C C . VAL B 1 601 ? -3.707 0.051 -13.531 1 96.56 601 VAL B C 1
ATOM 11195 O O . VAL B 1 601 ? -2.508 -0.062 -13.797 1 96.56 601 VAL B O 1
ATOM 11198 N N . ARG B 1 602 ? -4.203 -0.034 -12.312 1 95.44 602 ARG B N 1
ATOM 11199 C CA . ARG B 1 602 ? -3.295 -0.224 -11.188 1 95.44 602 ARG B CA 1
ATOM 11200 C C . ARG B 1 602 ? -3.824 -1.286 -10.234 1 95.44 602 ARG B C 1
ATOM 11202 O O . ARG B 1 602 ? -4.93 -1.157 -9.703 1 95.44 602 ARG B O 1
ATOM 11209 N N . THR B 1 603 ? -3.012 -2.33 -9.984 1 96.25 603 THR B N 1
ATOM 11210 C CA . THR B 1 603 ? -3.363 -3.344 -8.992 1 96.25 603 THR B CA 1
ATOM 11211 C C . THR B 1 603 ? -3.086 -2.842 -7.582 1 96.25 603 THR B C 1
ATOM 11213 O O . THR B 1 603 ? -1.986 -2.367 -7.289 1 96.25 603 THR B O 1
ATOM 11216 N N . ARG B 1 604 ? -4.043 -2.945 -6.703 1 96.06 604 ARG B N 1
ATOM 11217 C CA . ARG B 1 604 ? -3.906 -2.4 -5.355 1 96.06 604 ARG B CA 1
ATOM 11218 C C . ARG B 1 604 ? -3.619 -3.504 -4.344 1 96.06 604 ARG B C 1
ATOM 11220 O O . ARG B 1 604 ? -4.273 -3.588 -3.305 1 96.06 604 ARG B O 1
ATOM 11227 N N . ASP B 1 605 ? -2.654 -4.297 -4.641 1 93 605 ASP B N 1
ATOM 11228 C CA . ASP B 1 605 ? -2.324 -5.43 -3.783 1 93 605 ASP B CA 1
ATOM 11229 C C . ASP B 1 605 ? -1.433 -4.996 -2.621 1 93 605 ASP B C 1
ATOM 11231 O O . ASP B 1 605 ? -1.434 -5.629 -1.562 1 93 605 ASP B O 1
ATOM 11235 N N . SER B 1 606 ? -0.705 -3.912 -2.766 1 96.5 606 SER B N 1
ATOM 11236 C CA . SER B 1 606 ? 0.203 -3.475 -1.709 1 96.5 606 SER B CA 1
ATOM 11237 C C . SER B 1 606 ? -0.41 -2.348 -0.885 1 96.5 606 SER B C 1
ATOM 11239 O O . SER B 1 606 ? 0.071 -2.037 0.207 1 96.5 606 SER B O 1
ATOM 11241 N N . ASP B 1 607 ? -1.443 -1.749 -1.396 1 97.31 607 ASP B N 1
ATOM 11242 C CA . ASP B 1 607 ? -1.852 -0.509 -0.742 1 97.31 607 ASP B CA 1
ATOM 11243 C C . ASP B 1 607 ? -3.271 -0.62 -0.193 1 97.31 607 ASP B C 1
ATOM 11245 O O . ASP B 1 607 ? -3.779 0.32 0.423 1 97.31 607 ASP B O 1
ATOM 11249 N N . MET B 1 608 ? -3.902 -1.746 -0.347 1 97.44 608 MET B N 1
ATOM 11250 C CA . MET B 1 608 ? -5.285 -1.881 0.105 1 97.44 608 MET B CA 1
ATOM 11251 C C . MET B 1 608 ? -5.473 -3.172 0.896 1 97.44 608 MET B C 1
ATOM 11253 O O . MET B 1 608 ? -4.891 -4.203 0.559 1 97.44 608 MET B O 1
ATOM 11257 N N . CYS B 1 609 ? -6.184 -3.119 1.962 1 97.81 609 CYS B N 1
ATOM 11258 C CA . CYS B 1 609 ? -6.648 -4.273 2.723 1 97.81 609 CYS B CA 1
ATOM 11259 C C . CYS B 1 609 ? -8.164 -4.262 2.863 1 97.81 609 CYS B C 1
ATOM 11261 O O . CYS B 1 609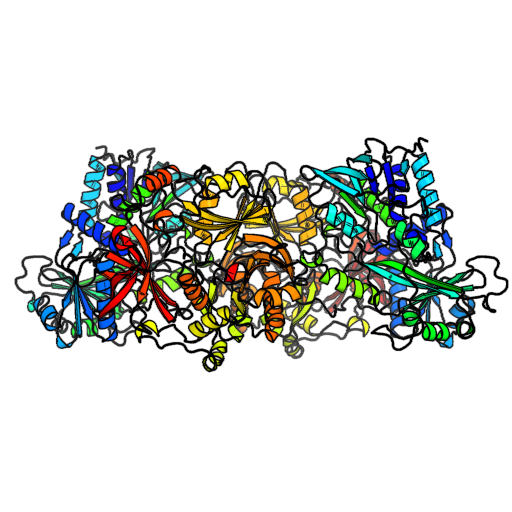 ? -8.82 -3.279 2.51 1 97.81 609 CYS B O 1
ATOM 11263 N N . GLY B 1 610 ? -8.781 -5.402 3.289 1 97.56 610 GLY B N 1
ATOM 11264 C CA . GLY B 1 610 ? -10.234 -5.453 3.365 1 97.56 610 GLY B CA 1
ATOM 11265 C C . GLY B 1 610 ? -10.742 -6.324 4.5 1 97.56 610 GLY B C 1
ATOM 11266 O O . GLY B 1 610 ? -10.07 -7.277 4.902 1 97.56 610 GLY B O 1
ATOM 11267 N N . VAL B 1 611 ? -11.883 -5.992 5.043 1 98.62 611 VAL B N 1
ATOM 11268 C CA . VAL B 1 611 ? -12.594 -6.77 6.051 1 98.62 611 VAL B CA 1
ATOM 11269 C C . VAL B 1 611 ? -14.055 -6.941 5.629 1 98.62 611 VAL B C 1
ATOM 11271 O O . VAL B 1 611 ? -14.75 -5.957 5.379 1 98.62 611 VAL B O 1
ATOM 11274 N N . GLY B 1 612 ? -14.461 -8.148 5.469 1 98.56 612 GLY B N 1
ATOM 11275 C CA . GLY B 1 612 ? -15.883 -8.414 5.344 1 98.56 612 GLY B CA 1
ATOM 11276 C C . GLY B 1 612 ? -16.594 -8.516 6.684 1 98.56 612 GLY B C 1
ATOM 11277 O O . GLY B 1 612 ? -16.094 -9.156 7.605 1 98.56 612 GLY B O 1
ATOM 11278 N N . VAL B 1 613 ? -17.641 -7.805 6.848 1 98.81 613 VAL B N 1
ATOM 11279 C CA . VAL B 1 613 ? -18.5 -7.914 8.023 1 98.81 613 VAL B CA 1
ATOM 11280 C C . VAL B 1 613 ? -19.875 -8.438 7.605 1 98.81 613 VAL B C 1
ATOM 11282 O O . VAL B 1 613 ? -20.656 -7.715 6.988 1 98.81 613 VAL B O 1
ATOM 11285 N N . PHE B 1 614 ? -20.125 -9.641 8.023 1 98.69 614 PHE B N 1
ATOM 11286 C CA . PHE B 1 614 ? -21.281 -10.344 7.488 1 98.69 614 PHE B CA 1
ATOM 11287 C C . PHE B 1 614 ? -22.141 -10.93 8.617 1 98.69 614 PHE B C 1
ATOM 11289 O O . PHE B 1 614 ? -21.609 -11.297 9.664 1 98.69 614 PHE B O 1
ATOM 11296 N N . GLY B 1 615 ? -23.406 -11.062 8.414 1 98.5 615 GLY B N 1
ATOM 11297 C CA . GLY B 1 615 ? -24.344 -11.656 9.359 1 98.5 615 GLY B CA 1
ATOM 11298 C C . GLY B 1 615 ? -25.5 -10.742 9.695 1 98.5 615 GLY B C 1
ATOM 11299 O O . GLY B 1 615 ? -25.484 -9.555 9.383 1 98.5 615 GLY B O 1
ATOM 11300 N N . PRO B 1 616 ? -26.516 -11.273 10.305 1 98.06 616 PRO B N 1
ATOM 11301 C CA . PRO B 1 616 ? -27.719 -10.5 10.594 1 98.06 616 PRO B CA 1
ATOM 11302 C C . PRO B 1 616 ? -27.453 -9.281 11.469 1 98.06 616 PRO B C 1
ATOM 11304 O O . PRO B 1 616 ? -28.172 -8.281 11.391 1 98.06 616 PRO B O 1
ATOM 11307 N N . ASP B 1 617 ? -26.406 -9.289 12.273 1 98.44 617 ASP B N 1
ATOM 11308 C CA . ASP B 1 617 ? -26.109 -8.195 13.188 1 98.44 617 ASP B CA 1
ATOM 11309 C C . ASP B 1 617 ? -25.062 -7.25 12.602 1 98.44 617 ASP B C 1
ATOM 11311 O O . ASP B 1 617 ? -24.609 -6.328 13.273 1 98.44 617 ASP B O 1
ATOM 11315 N N . SER B 1 618 ? -24.641 -7.48 11.383 1 98.56 618 SER B N 1
ATOM 11316 C CA . SER B 1 618 ? -23.594 -6.695 10.758 1 98.56 618 SER B CA 1
ATOM 11317 C C . SER B 1 618 ? -23.953 -5.215 10.703 1 98.56 618 SER B C 1
ATOM 11319 O O . SER B 1 618 ? -23.125 -4.352 10.961 1 98.56 618 SER B O 1
ATOM 11321 N N . ARG B 1 619 ? -25.219 -4.875 10.328 1 98.31 619 ARG B N 1
ATOM 11322 C CA . ARG B 1 619 ? -25.656 -3.486 10.242 1 98.31 619 ARG B CA 1
ATOM 11323 C C . ARG B 1 619 ? -25.547 -2.791 11.594 1 98.31 619 ARG B C 1
ATOM 11325 O O . ARG B 1 619 ? -25.109 -1.647 11.672 1 98.31 619 ARG B O 1
ATOM 11332 N N . ALA B 1 620 ? -25.984 -3.479 12.609 1 97.88 620 ALA B N 1
ATOM 11333 C CA . ALA B 1 620 ? -25.938 -2.9 13.953 1 97.88 620 ALA B CA 1
ATOM 11334 C C . ALA B 1 620 ? -24.5 -2.602 14.367 1 97.88 620 ALA B C 1
ATOM 11336 O O . ALA B 1 620 ? -24.203 -1.529 14.906 1 97.88 620 ALA B O 1
ATOM 11337 N N . VAL B 1 621 ? -23.625 -3.562 14.141 1 98.31 621 VAL B N 1
ATOM 11338 C CA . VAL B 1 621 ? -22.219 -3.408 14.492 1 98.31 621 VAL B CA 1
ATOM 11339 C C . VAL B 1 621 ? -21.625 -2.197 13.766 1 98.31 621 VAL B C 1
ATOM 11341 O O . VAL B 1 621 ? -21.016 -1.324 14.391 1 98.31 621 VAL B O 1
ATOM 11344 N N . LEU B 1 622 ? -21.828 -2.074 12.469 1 98.44 622 LEU B N 1
ATOM 11345 C CA . LEU B 1 622 ? -21.172 -1.059 11.648 1 98.44 622 LEU B CA 1
ATOM 11346 C C . LEU B 1 622 ? -21.828 0.306 11.859 1 98.44 622 LEU B C 1
ATOM 11348 O O . LEU B 1 622 ? -21.156 1.337 11.766 1 98.44 622 LEU B O 1
ATOM 11352 N N . SER B 1 623 ? -23.141 0.326 12.102 1 97.69 623 SER B N 1
ATOM 11353 C CA . SER B 1 623 ? -23.859 1.588 12.258 1 97.69 623 SER B CA 1
ATOM 11354 C C . SER B 1 623 ? -23.297 2.393 13.43 1 97.69 623 SER B C 1
ATOM 11356 O O . SER B 1 623 ? -23.359 3.625 13.422 1 97.69 623 SER B O 1
ATOM 11358 N N . SER B 1 624 ? -22.781 1.727 14.352 1 95.12 624 SER B N 1
ATOM 11359 C CA . SER B 1 624 ? -22.219 2.414 15.516 1 95.12 624 SER B CA 1
ATOM 11360 C C . SER B 1 624 ? -20.891 3.08 15.18 1 95.12 624 SER B C 1
ATOM 11362 O O . SER B 1 624 ? -20.422 3.947 15.922 1 95.12 624 SER B O 1
ATOM 11364 N N . LEU B 1 625 ? -20.281 2.721 14.086 1 96.88 625 LEU B N 1
ATOM 11365 C CA . LEU B 1 625 ? -18.922 3.146 13.75 1 96.88 625 LEU B CA 1
ATOM 11366 C C . LEU B 1 625 ? -18.938 4.137 12.594 1 96.88 625 LEU B C 1
ATOM 11368 O O . LEU B 1 625 ? -17.984 4.91 12.422 1 96.88 625 LEU B O 1
ATOM 11372 N N . VAL B 1 626 ? -19.938 4.102 11.781 1 95.12 626 VAL B N 1
ATOM 11373 C CA . VAL B 1 626 ? -19.875 4.809 10.508 1 95.12 626 VAL B CA 1
ATOM 11374 C C . VAL B 1 626 ? -20.812 6.004 10.523 1 95.12 626 VAL B C 1
ATOM 11376 O O . VAL B 1 626 ? -21.875 5.957 11.164 1 95.12 626 VAL B O 1
ATOM 11379 N N . GLU B 1 627 ? -20.5 7.027 9.797 1 84.5 627 GLU B N 1
ATOM 11380 C CA . GLU B 1 627 ? -21.312 8.234 9.688 1 84.5 627 GLU B CA 1
ATOM 11381 C C . GLU B 1 627 ? -22.438 8.047 8.672 1 84.5 627 GLU B C 1
ATOM 11383 O O . GLU B 1 627 ? -23.516 8.648 8.812 1 84.5 627 GLU B O 1
ATOM 11388 N N . THR B 1 628 ? -22.203 7.172 7.777 1 91.44 628 THR B N 1
ATOM 11389 C CA . THR B 1 628 ? -23.156 6.949 6.695 1 91.44 628 THR B CA 1
ATOM 11390 C C . THR B 1 628 ? -24.359 6.145 7.184 1 91.44 628 THR B C 1
ATOM 11392 O O . THR B 1 628 ? -24.203 5.23 7.996 1 91.44 628 THR B O 1
ATOM 11395 N N . ASP B 1 629 ? -25.562 6.477 6.664 1 96.06 629 ASP B N 1
ATOM 11396 C CA . ASP B 1 629 ? -26.781 5.723 6.922 1 96.06 629 ASP B CA 1
ATOM 11397 C C . ASP B 1 629 ? -26.766 4.379 6.195 1 96.06 629 ASP B C 1
ATOM 11399 O O . ASP B 1 629 ? -26.703 4.336 4.965 1 96.06 629 ASP B O 1
ATOM 11403 N N . LEU B 1 630 ? -26.875 3.293 6.949 1 97.69 630 LEU B N 1
ATOM 11404 C CA . LEU B 1 630 ? -26.734 1.96 6.375 1 97.69 630 LEU B CA 1
ATOM 11405 C C . LEU B 1 630 ? -28.094 1.34 6.094 1 97.69 630 LEU B C 1
ATOM 11407 O O . LEU B 1 630 ? -28.188 0.142 5.816 1 97.69 630 LEU B O 1
ATOM 11411 N N . SER B 1 631 ? -29.109 2.141 6.152 1 96.88 631 SER B N 1
ATOM 11412 C CA . SER B 1 631 ? -30.438 1.638 5.828 1 96.88 631 SER B CA 1
ATOM 11413 C C . SER B 1 631 ? -30.531 1.207 4.367 1 96.88 631 SER B C 1
ATOM 11415 O O . SER B 1 631 ? -29.719 1.632 3.539 1 96.88 631 SER B O 1
ATOM 11417 N N . ASN B 1 632 ? -31.469 0.41 4.031 1 96.62 632 ASN B N 1
ATOM 11418 C CA . ASN B 1 632 ? -31.641 -0.091 2.674 1 96.62 632 ASN B CA 1
ATOM 11419 C C . ASN B 1 632 ? -31.906 1.043 1.688 1 96.62 632 ASN B C 1
ATOM 11421 O O . ASN B 1 632 ? -31.531 0.958 0.52 1 96.62 632 ASN B O 1
ATOM 11425 N N . ASP B 1 633 ? -32.531 2.043 2.145 1 96.25 633 ASP B N 1
ATOM 11426 C CA . ASP B 1 633 ? -32.844 3.174 1.275 1 96.25 633 ASP B CA 1
ATOM 11427 C C . ASP B 1 633 ? -31.594 4.004 0.984 1 96.25 633 ASP B C 1
ATOM 11429 O O . ASP B 1 633 ? -31.359 4.418 -0.155 1 96.25 633 ASP B O 1
ATOM 11433 N N . ALA B 1 634 ? -30.781 4.223 1.994 1 96.56 634 ALA B N 1
ATOM 11434 C CA . ALA B 1 634 ? -29.625 5.105 1.876 1 96.56 634 ALA B CA 1
ATOM 11435 C C . ALA B 1 634 ? -28.422 4.352 1.314 1 96.56 634 ALA B C 1
ATOM 11437 O O . ALA B 1 634 ? -27.531 4.957 0.722 1 96.56 634 ALA B O 1
ATOM 11438 N N . PHE B 1 635 ? -28.422 3.08 1.509 1 97.62 635 PHE B N 1
ATOM 11439 C CA . PHE B 1 635 ? -27.328 2.223 1.065 1 97.62 635 PHE B CA 1
ATOM 11440 C C . PHE B 1 635 ? -27.859 0.914 0.496 1 97.62 635 PHE B C 1
ATOM 11442 O O . PHE B 1 635 ? -27.672 -0.151 1.089 1 97.62 635 PHE B O 1
ATOM 11449 N N . PRO B 1 636 ? -28.438 0.989 -0.661 1 97.12 636 PRO B N 1
ATOM 11450 C CA . PRO B 1 636 ? -29.094 -0.185 -1.24 1 97.12 636 PRO B CA 1
ATOM 11451 C C . PRO B 1 636 ? -28.109 -1.294 -1.601 1 97.12 636 PRO B C 1
ATOM 11453 O O . PRO B 1 636 ? -26.922 -1.037 -1.746 1 97.12 636 PRO B O 1
ATOM 11456 N N . PHE B 1 637 ? -28.688 -2.496 -1.731 1 96.81 637 PHE B N 1
ATOM 11457 C CA . PHE B 1 637 ? -27.906 -3.646 -2.174 1 96.81 637 PHE B CA 1
ATOM 11458 C C . PHE B 1 637 ? -27.203 -3.355 -3.498 1 96.81 637 PHE B C 1
ATOM 11460 O O . PHE B 1 637 ? -27.781 -2.717 -4.383 1 96.81 637 PHE B O 1
ATOM 11467 N N . TYR B 1 638 ? -25.875 -3.734 -3.633 1 97.56 638 TYR B N 1
ATOM 11468 C CA . TYR B 1 638 ? -25.062 -3.584 -4.824 1 97.56 638 TYR B CA 1
ATOM 11469 C C . TYR B 1 638 ? -24.734 -2.117 -5.082 1 97.56 638 TYR B C 1
ATOM 11471 O O . TYR B 1 638 ? -24.781 -1.652 -6.223 1 97.56 638 TYR B O 1
ATOM 11479 N N . THR B 1 639 ? -24.438 -1.401 -4.066 1 98.25 639 THR B N 1
ATOM 11480 C CA . THR B 1 639 ? -23.906 -0.048 -4.145 1 98.25 639 THR B CA 1
ATOM 11481 C C . THR B 1 639 ? -22.641 0.08 -3.301 1 98.25 639 THR B C 1
ATOM 11483 O O . THR B 1 639 ? -22.328 -0.798 -2.49 1 98.25 639 THR B O 1
ATOM 11486 N N . ALA B 1 640 ? -21.891 1.101 -3.555 1 98.38 640 ALA B N 1
ATOM 11487 C CA . ALA B 1 640 ? -20.641 1.389 -2.854 1 98.38 640 ALA B CA 1
ATOM 11488 C C . ALA B 1 640 ? -20.594 2.846 -2.402 1 98.38 640 ALA B C 1
ATOM 11490 O O . ALA B 1 640 ? -21.125 3.73 -3.078 1 98.38 640 ALA B O 1
ATOM 11491 N N . GLN B 1 641 ? -20.016 3.084 -1.318 1 97.56 641 GLN B N 1
ATOM 11492 C CA . GLN B 1 641 ? -19.812 4.441 -0.821 1 97.56 641 GLN B CA 1
ATOM 11493 C C . GLN B 1 641 ? -18.438 4.582 -0.167 1 97.56 641 GLN B C 1
ATOM 11495 O O . GLN B 1 641 ? -17.969 3.66 0.498 1 97.56 641 GLN B O 1
ATOM 11500 N N . GLU B 1 642 ? -17.781 5.688 -0.398 1 96.94 642 GLU B N 1
ATOM 11501 C CA . GLU B 1 642 ? -16.594 6.078 0.354 1 96.94 642 GLU B CA 1
ATOM 11502 C C . GLU B 1 642 ? -16.969 6.906 1.581 1 96.94 642 GLU B C 1
ATOM 11504 O O . GLU B 1 642 ? -17.734 7.871 1.478 1 96.94 642 GLU B O 1
ATOM 11509 N N . THR B 1 643 ? -16.5 6.488 2.711 1 96.94 643 THR B N 1
ATOM 11510 C CA . THR B 1 643 ? -16.875 7.125 3.973 1 96.94 643 THR B CA 1
ATOM 11511 C C . THR B 1 643 ? -15.812 6.852 5.039 1 96.94 643 THR B C 1
ATOM 11513 O O . THR B 1 643 ? -14.648 6.613 4.719 1 96.94 643 THR B O 1
ATOM 11516 N N . TYR B 1 644 ? -16.172 6.996 6.266 1 97.56 644 TYR B N 1
ATOM 11517 C CA . TYR B 1 644 ? -15.234 6.801 7.371 1 97.56 644 TYR B CA 1
ATOM 11518 C C . TYR B 1 644 ? -15.852 5.918 8.453 1 97.56 644 TYR B C 1
ATOM 11520 O O . TYR B 1 644 ? -17.031 6.047 8.766 1 97.56 644 TYR B O 1
ATOM 11528 N N . LEU B 1 645 ? -15.141 4.941 8.914 1 97.75 645 LEU B N 1
ATOM 11529 C CA . LEU B 1 645 ? -15.406 4.32 10.211 1 97.75 645 LEU B CA 1
ATOM 11530 C C . LEU B 1 645 ? -14.617 5.016 11.312 1 97.75 645 LEU B C 1
ATOM 11532 O O . LEU B 1 645 ? -13.406 4.828 11.43 1 97.75 645 LEU B O 1
ATOM 11536 N N . GLU B 1 646 ? -15.359 5.738 12.109 1 96.88 646 GLU B N 1
ATOM 11537 C CA . GLU B 1 646 ? -14.688 6.703 12.977 1 96.88 646 GLU B CA 1
ATOM 11538 C C . GLU B 1 646 ? -13.703 7.559 12.195 1 96.88 646 GLU B C 1
ATOM 11540 O O . GLU B 1 646 ? -14.086 8.242 11.242 1 96.88 646 GLU B O 1
ATOM 11545 N N . SER B 1 647 ? -12.375 7.32 12.43 1 96.69 647 SER B N 1
ATOM 11546 C CA . SER B 1 647 ? -11.383 8.156 11.766 1 96.69 647 SER B CA 1
ATOM 11547 C C . SER B 1 647 ? -10.75 7.434 10.586 1 96.69 647 SER B C 1
ATOM 11549 O O . SER B 1 647 ? -9.906 7.996 9.883 1 96.69 647 SER B O 1
ATOM 11551 N N . VAL B 1 648 ? -11.109 6.211 10.25 1 97.88 648 VAL B N 1
ATOM 11552 C CA . VAL B 1 648 ? -10.469 5.395 9.219 1 97.88 648 VAL B CA 1
ATOM 11553 C C . VAL B 1 648 ? -11.195 5.562 7.891 1 97.88 648 VAL B C 1
ATOM 11555 O O . VAL B 1 648 ? -12.391 5.258 7.785 1 97.88 648 VAL B O 1
ATOM 11558 N N . PRO B 1 649 ? -10.555 6.047 6.859 1 97.75 649 PRO B N 1
ATOM 11559 C CA . PRO B 1 649 ? -11.203 6.105 5.543 1 97.75 649 PRO B CA 1
ATOM 11560 C C . PRO B 1 649 ? -11.453 4.723 4.953 1 97.75 649 PRO B C 1
ATOM 11562 O O . PRO B 1 649 ? -10.578 3.855 4.992 1 97.75 649 PRO B O 1
ATOM 11565 N N . VAL B 1 650 ? -12.664 4.504 4.414 1 98.06 650 VAL B N 1
ATOM 11566 C CA . VAL B 1 650 ? -13 3.184 3.889 1 98.06 650 VAL B CA 1
ATOM 11567 C C . VAL B 1 650 ? -13.836 3.33 2.621 1 98.06 650 VAL B C 1
ATOM 11569 O O . VAL B 1 650 ? -14.508 4.348 2.426 1 98.06 650 VAL B O 1
ATOM 11572 N N . THR B 1 651 ? -13.734 2.428 1.743 1 98.12 651 THR B N 1
ATOM 11573 C CA . THR B 1 651 ? -14.711 2.129 0.701 1 98.12 651 THR B CA 1
ATOM 11574 C C . THR B 1 651 ? -15.578 0.938 1.097 1 98.12 651 THR B C 1
ATOM 11576 O O . THR B 1 651 ? -15.062 -0.161 1.325 1 98.12 651 THR B O 1
ATOM 11579 N N . MET B 1 652 ? -16.859 1.15 1.224 1 98.38 652 MET B N 1
ATOM 11580 C CA . MET B 1 652 ? -17.797 0.104 1.644 1 98.38 652 MET B CA 1
ATOM 11581 C C . MET B 1 652 ? -18.609 -0.408 0.46 1 98.38 652 MET B C 1
ATOM 11583 O O . MET B 1 652 ? -19.156 0.383 -0.311 1 98.38 652 MET B O 1
ATOM 11587 N N . LEU B 1 653 ? -18.641 -1.625 0.267 1 98.44 653 LEU B N 1
ATOM 11588 C CA . LEU B 1 653 ? -19.484 -2.291 -0.712 1 98.44 653 LEU B CA 1
ATOM 11589 C C . LEU B 1 653 ? -20.594 -3.09 -0.021 1 98.44 653 LEU B C 1
ATOM 11591 O O . LEU B 1 653 ? -20.312 -3.963 0.802 1 98.44 653 LEU B O 1
ATOM 11595 N N . ARG B 1 654 ? -21.859 -2.787 -0.345 1 98.38 654 ARG B N 1
ATOM 11596 C CA . ARG B 1 654 ? -22.953 -3.568 0.211 1 98.38 654 ARG B CA 1
ATOM 11597 C C . ARG B 1 654 ? -23.172 -4.855 -0.58 1 98.38 654 ARG B C 1
ATOM 11599 O O . ARG B 1 654 ? -24.031 -4.914 -1.454 1 98.38 654 ARG B O 1
ATOM 11606 N N . LEU B 1 655 ? -22.469 -5.805 -0.259 1 96 655 LEU B N 1
ATOM 11607 C CA . LEU B 1 655 ? -22.516 -7.168 -0.78 1 96 655 LEU B CA 1
ATOM 11608 C C . LEU B 1 655 ? -21.844 -8.141 0.18 1 96 655 LEU B C 1
ATOM 11610 O O . LEU B 1 655 ? -21.203 -7.727 1.146 1 96 655 LEU B O 1
ATOM 11614 N N . SER B 1 656 ? -22.031 -9.375 -0.005 1 96.25 656 SER B N 1
ATOM 11615 C CA . SER B 1 656 ? -21.484 -10.406 0.867 1 96.25 656 SER B CA 1
ATOM 11616 C C . SER B 1 656 ? -21.25 -11.703 0.108 1 96.25 656 SER B C 1
ATOM 11618 O O . SER B 1 656 ? -22.172 -12.242 -0.502 1 96.25 656 SER B O 1
ATOM 11620 N N . TYR B 1 657 ? -20.062 -12.164 0.205 1 95.25 657 TYR B N 1
ATOM 11621 C CA . TYR B 1 657 ? -19.719 -13.445 -0.403 1 95.25 657 TYR B CA 1
ATOM 11622 C C . TYR B 1 657 ? -20.172 -14.602 0.482 1 95.25 657 TYR B C 1
ATOM 11624 O O . TYR B 1 657 ? -20.234 -15.75 0.033 1 95.25 657 TYR B O 1
ATOM 11632 N N . ALA B 1 658 ? -20.641 -14.312 1.735 1 97 658 ALA B N 1
ATOM 11633 C CA . ALA B 1 658 ? -21.125 -15.328 2.652 1 97 658 ALA B CA 1
ATOM 11634 C C . ALA B 1 658 ? -22.625 -15.586 2.441 1 97 658 ALA B C 1
ATOM 11636 O O . ALA B 1 658 ? -23.172 -16.562 2.951 1 97 658 ALA B O 1
ATOM 11637 N N . GLY B 1 659 ? -23.266 -14.727 1.681 1 96.94 659 GLY B N 1
ATOM 11638 C CA . GLY B 1 659 ? -24.688 -14.898 1.423 1 96.94 659 GLY B CA 1
ATOM 11639 C C . GLY B 1 659 ? -25.562 -14.438 2.576 1 96.94 659 GLY B C 1
ATOM 11640 O O . GLY B 1 659 ? -26.641 -14.984 2.797 1 96.94 659 GLY B O 1
ATOM 11641 N N . GLU B 1 660 ? -25.062 -13.508 3.344 1 97.06 660 GLU B N 1
ATOM 11642 C CA . GLU B 1 660 ? -25.766 -12.859 4.445 1 97.06 660 GLU B CA 1
ATOM 11643 C C . GLU B 1 660 ? -25.75 -11.336 4.281 1 97.06 660 GLU B C 1
ATOM 11645 O O . GLU B 1 660 ? -25.078 -10.805 3.404 1 97.06 660 GLU B O 1
ATOM 11650 N N . LEU B 1 661 ? -26.594 -10.695 5.109 1 98.06 661 LEU B N 1
ATOM 11651 C CA . LEU B 1 661 ? -26.422 -9.25 5.211 1 98.06 661 LEU B CA 1
ATOM 11652 C C . LEU B 1 661 ? -24.984 -8.883 5.508 1 98.06 661 LEU B C 1
ATOM 11654 O O . LEU B 1 661 ? -24.312 -9.539 6.316 1 98.06 661 LEU B O 1
ATOM 11658 N N . GLY B 1 662 ? -24.547 -7.871 4.777 1 98 662 GLY B N 1
ATOM 11659 C CA . GLY B 1 662 ? -23.203 -7.453 5.168 1 98 662 GLY B CA 1
ATOM 11660 C C . GLY B 1 662 ? -22.578 -6.469 4.199 1 98 662 GLY B C 1
ATOM 11661 O O . GLY B 1 662 ? -23.219 -6.043 3.238 1 98 662 GLY B O 1
ATOM 11662 N N . TRP B 1 663 ? -21.375 -6.051 4.531 1 98.5 663 TRP B N 1
ATOM 11663 C CA . TRP B 1 663 ? -20.562 -5.113 3.762 1 98.5 663 TRP B CA 1
ATOM 11664 C C . TRP B 1 663 ? -19.125 -5.598 3.66 1 98.5 663 TRP B C 1
ATOM 11666 O O . TRP B 1 663 ? -18.609 -6.215 4.59 1 98.5 663 TRP B O 1
ATOM 11676 N N . GLU B 1 664 ? -18.516 -5.398 2.543 1 98.31 664 GLU B N 1
ATOM 11677 C CA . GLU B 1 664 ? -17.078 -5.441 2.404 1 98.31 664 GLU B CA 1
ATOM 11678 C C . GLU B 1 664 ? -16.453 -4.055 2.588 1 98.31 664 GLU B C 1
ATOM 11680 O O . GLU B 1 664 ? -16.891 -3.092 1.947 1 98.31 664 GLU B O 1
ATOM 11685 N N . LEU B 1 665 ? -15.531 -3.975 3.49 1 98.5 665 LEU B N 1
ATOM 11686 C CA . LEU B 1 665 ? -14.852 -2.715 3.781 1 98.5 665 LEU B CA 1
ATOM 11687 C C . LEU B 1 665 ? -13.398 -2.758 3.322 1 98.5 665 LEU B C 1
ATOM 11689 O O . LEU B 1 665 ? -12.648 -3.654 3.711 1 98.5 665 LEU B O 1
ATOM 11693 N N . TYR B 1 666 ? -13.008 -1.788 2.504 1 98.38 666 TYR B N 1
ATOM 11694 C CA . TYR B 1 666 ? -11.633 -1.689 2.043 1 98.38 666 TYR B CA 1
ATOM 11695 C C . TYR B 1 666 ? -10.984 -0.391 2.518 1 98.38 666 TYR B C 1
ATOM 11697 O O . TYR B 1 666 ? -11.633 0.661 2.527 1 98.38 666 TYR B O 1
ATOM 11705 N N . ALA B 1 667 ? -9.781 -0.468 2.979 1 98.38 667 ALA B N 1
ATOM 11706 C CA . ALA B 1 667 ? -9.039 0.676 3.498 1 98.38 667 ALA B CA 1
ATOM 11707 C C . ALA B 1 667 ? -7.578 0.624 3.061 1 98.38 667 ALA B C 1
ATOM 11709 O O . ALA B 1 667 ? -7.074 -0.438 2.691 1 98.38 667 ALA B O 1
ATOM 11710 N N . PRO B 1 668 ? -6.863 1.834 3.016 1 98.06 668 PRO B N 1
ATOM 11711 C CA . PRO B 1 668 ? -5.41 1.799 2.824 1 98.06 668 PRO B CA 1
ATOM 11712 C C . PRO B 1 668 ? -4.695 0.968 3.887 1 98.06 668 PRO B C 1
ATOM 11714 O O . PRO B 1 668 ? -5.129 0.931 5.043 1 98.06 668 PRO B O 1
ATOM 11717 N N . MET B 1 669 ? -3.574 0.349 3.514 1 98.06 669 MET B N 1
ATOM 11718 C CA . MET B 1 669 ? -2.875 -0.644 4.324 1 98.06 669 MET B CA 1
ATOM 11719 C C . MET B 1 669 ? -2.486 -0.065 5.68 1 98.06 669 MET B C 1
ATOM 11721 O O . MET B 1 669 ? -2.572 -0.751 6.699 1 98.06 669 MET B O 1
ATOM 11725 N N . GLU B 1 670 ? -2.104 1.17 5.715 1 97.56 670 GLU B N 1
ATOM 11726 C CA . GLU B 1 670 ? -1.575 1.752 6.945 1 97.56 670 GLU B CA 1
ATOM 11727 C C . GLU B 1 670 ? -2.678 1.947 7.98 1 97.56 670 GLU B C 1
ATOM 11729 O O . GLU B 1 670 ? -2.396 2.109 9.172 1 97.56 670 GLU B O 1
ATOM 11734 N N . TYR B 1 671 ? -3.984 1.93 7.582 1 98.31 671 TYR B N 1
ATOM 11735 C CA . TYR B 1 671 ? -5.113 2.09 8.484 1 98.31 671 TYR B CA 1
ATOM 11736 C C . TYR B 1 671 ? -5.676 0.737 8.906 1 98.31 671 TYR B C 1
ATOM 11738 O O . TYR B 1 671 ? -6.574 0.663 9.742 1 98.31 671 TYR B O 1
ATOM 11746 N N . GLY B 1 672 ? -5.18 -0.349 8.305 1 98.44 672 GLY B N 1
ATOM 11747 C CA . GLY B 1 672 ? -5.805 -1.659 8.391 1 98.44 672 GLY B CA 1
ATOM 11748 C C . GLY B 1 672 ? -5.922 -2.176 9.812 1 98.44 672 GLY B C 1
ATOM 11749 O O . GLY B 1 672 ? -6.977 -2.668 10.219 1 98.44 672 GLY B O 1
ATOM 11750 N N . ALA B 1 673 ? -4.801 -2.129 10.586 1 98 673 ALA B N 1
ATOM 11751 C CA . ALA B 1 673 ? -4.82 -2.635 11.961 1 98 673 ALA B CA 1
ATOM 11752 C C . ALA B 1 673 ? -5.918 -1.959 12.773 1 98 673 ALA B C 1
ATOM 11754 O O . ALA B 1 673 ? -6.648 -2.623 13.516 1 98 673 ALA B O 1
ATOM 11755 N N . ARG B 1 674 ? -6.031 -0.633 12.641 1 97.81 674 ARG B N 1
ATOM 11756 C CA . ARG B 1 674 ? -7.051 0.12 13.359 1 97.81 674 ARG B CA 1
ATOM 11757 C C . ARG B 1 674 ? -8.453 -0.281 12.906 1 97.81 674 ARG B C 1
ATOM 11759 O O . ARG B 1 674 ? -9.367 -0.377 13.727 1 97.81 674 ARG B O 1
ATOM 11766 N N . LEU B 1 675 ? -8.625 -0.483 11.617 1 98.38 675 LEU B N 1
ATOM 11767 C CA . LEU B 1 675 ? -9.906 -0.918 11.07 1 98.38 675 LEU B CA 1
ATOM 11768 C C . LEU B 1 675 ? -10.367 -2.209 11.742 1 98.38 675 LEU B C 1
ATOM 11770 O O . LEU B 1 675 ? -11.516 -2.305 12.188 1 98.38 675 LEU B O 1
ATOM 11774 N N . TRP B 1 676 ? -9.484 -3.197 11.766 1 98.5 676 TRP B N 1
ATOM 11775 C CA . TRP B 1 676 ? -9.812 -4.48 12.383 1 98.5 676 TRP B CA 1
ATOM 11776 C C . TRP B 1 676 ? -10.195 -4.297 13.844 1 98.5 676 TRP B C 1
ATOM 11778 O O . TRP B 1 676 ? -11.195 -4.859 14.305 1 98.5 676 TRP B O 1
ATOM 11788 N N . GLU B 1 677 ? -9.469 -3.525 14.602 1 97.94 677 GLU B N 1
ATOM 11789 C CA . GLU B 1 677 ? -9.688 -3.301 16.031 1 97.94 677 GLU B CA 1
ATOM 11790 C C . GLU B 1 677 ? -11.039 -2.641 16.281 1 97.94 677 GLU B C 1
ATOM 11792 O O . GLU B 1 677 ? -11.766 -3.033 17.203 1 97.94 677 GLU B O 1
ATOM 11797 N N . LEU B 1 678 ? -11.383 -1.634 15.484 1 98 678 LEU B N 1
ATOM 11798 C CA . LEU B 1 678 ? -12.648 -0.93 15.633 1 98 678 LEU B CA 1
ATOM 11799 C C . LEU B 1 678 ? -13.828 -1.888 15.469 1 98 678 LEU B C 1
ATOM 11801 O O . LEU B 1 678 ? -14.773 -1.858 16.266 1 98 678 LEU B O 1
ATOM 11805 N N . ILE B 1 679 ? -13.742 -2.705 14.453 1 98.62 679 ILE B N 1
ATOM 11806 C CA . ILE B 1 679 ? -14.828 -3.627 14.156 1 98.62 679 ILE B CA 1
ATOM 11807 C C . ILE B 1 679 ? -14.922 -4.691 15.25 1 98.62 679 ILE B C 1
ATOM 11809 O O . ILE B 1 679 ? -16.016 -5.023 15.711 1 98.62 679 ILE B O 1
ATOM 11813 N N . GLU B 1 680 ? -13.766 -5.258 15.602 1 98.44 680 GLU B N 1
ATOM 11814 C CA . GLU B 1 680 ? -13.727 -6.266 16.656 1 98.44 680 GLU B CA 1
ATOM 11815 C C . GLU B 1 680 ? -14.328 -5.734 17.953 1 98.44 680 GLU B C 1
ATOM 11817 O O . GLU B 1 680 ? -15.148 -6.406 18.578 1 98.44 680 GLU B O 1
ATOM 11822 N N . ASP B 1 681 ? -13.953 -4.496 18.359 1 98.12 681 ASP B N 1
ATOM 11823 C CA . ASP B 1 681 ? -14.438 -3.889 19.594 1 98.12 681 ASP B CA 1
ATOM 11824 C C . ASP B 1 681 ? -15.945 -3.646 19.531 1 98.12 681 ASP B C 1
ATOM 11826 O O . ASP B 1 681 ? -16.672 -3.967 20.469 1 98.12 681 ASP B O 1
ATOM 11830 N N . ALA B 1 682 ? -16.406 -3.078 18.453 1 98.19 682 ALA B N 1
ATOM 11831 C CA . ALA B 1 682 ? -17.828 -2.775 18.297 1 98.19 682 ALA B CA 1
ATOM 11832 C C . ALA B 1 682 ? -18.656 -4.055 18.234 1 98.19 682 ALA B C 1
ATOM 11834 O O . ALA B 1 682 ? -19.828 -4.07 18.656 1 98.19 682 ALA B O 1
ATOM 11835 N N . GLY B 1 683 ? -18.125 -5.113 17.672 1 98.44 683 GLY B N 1
ATOM 11836 C CA . GLY B 1 683 ? -18.844 -6.363 17.469 1 98.44 683 GLY B CA 1
ATOM 11837 C C . GLY B 1 683 ? -18.875 -7.242 18.703 1 98.44 683 GLY B C 1
ATOM 11838 O O . GLY B 1 683 ? -19.609 -8.227 18.75 1 98.44 683 GLY B O 1
ATOM 11839 N N . ASP B 1 684 ? -18.125 -6.879 19.734 1 97.75 684 ASP B N 1
ATOM 11840 C CA . ASP B 1 684 ? -17.984 -7.715 20.922 1 97.75 684 ASP B CA 1
ATOM 11841 C C . ASP B 1 684 ? -19.328 -7.988 21.562 1 97.75 684 ASP B C 1
ATOM 11843 O O . ASP B 1 684 ? -19.641 -9.125 21.922 1 97.75 684 ASP B O 1
ATOM 11847 N N . GLU B 1 685 ? -20.188 -6.965 21.688 1 97 685 GLU B N 1
ATOM 11848 C CA . GLU B 1 685 ? -21.469 -7.113 22.359 1 97 685 GLU B CA 1
ATOM 11849 C C . GLU B 1 685 ? -22.422 -7.98 21.531 1 97 685 GLU B C 1
ATOM 11851 O O . GLU B 1 685 ? -23.406 -8.508 22.062 1 97 685 GLU B O 1
ATOM 11856 N N . TYR B 1 686 ? -22.094 -8.164 20.25 1 97.88 686 TYR B N 1
ATOM 11857 C CA . TYR B 1 686 ? -22.938 -8.953 19.359 1 97.88 686 TYR B CA 1
ATOM 11858 C C . TYR B 1 686 ? -22.359 -10.352 19.156 1 97.88 686 TYR B C 1
ATOM 11860 O O . TYR B 1 686 ? -22.859 -11.133 18.359 1 97.88 686 TYR B O 1
ATOM 11868 N N . GLY B 1 687 ? -21.25 -10.641 19.891 1 97.25 687 GLY B N 1
ATOM 11869 C CA . GLY B 1 687 ? -20.609 -11.938 19.734 1 97.25 687 GLY B CA 1
ATOM 11870 C C . GLY B 1 687 ? -19.953 -12.125 18.391 1 97.25 687 GLY B C 1
ATOM 11871 O O . GLY B 1 687 ? -20.062 -13.195 17.781 1 97.25 687 GLY B O 1
ATOM 11872 N N . ILE B 1 688 ? -19.312 -11.125 17.828 1 98.31 688 ILE B N 1
ATOM 11873 C CA . ILE B 1 688 ? -18.672 -11.18 16.516 1 98.31 688 ILE B CA 1
ATOM 11874 C C . ILE B 1 688 ? -17.594 -12.266 16.531 1 98.31 688 ILE B C 1
ATOM 11876 O O . ILE B 1 688 ? -16.875 -12.438 17.516 1 98.31 688 ILE B O 1
ATOM 11880 N N . VAL B 1 689 ? -17.547 -13.031 15.469 1 98.19 689 VAL B N 1
ATOM 11881 C CA . VAL B 1 689 ? -16.594 -14.141 15.336 1 98.19 689 VAL B CA 1
ATOM 11882 C C . VAL B 1 689 ? -15.664 -13.883 14.148 1 98.19 689 VAL B C 1
ATOM 11884 O O . VAL B 1 689 ? -16.109 -13.555 13.055 1 98.19 689 VAL B O 1
ATOM 11887 N N . PRO B 1 690 ? -14.25 -13.969 14.43 1 98.69 690 PRO B N 1
ATOM 11888 C CA . PRO B 1 690 ? -13.406 -14.039 13.234 1 98.69 690 PRO B CA 1
ATOM 11889 C C . PRO B 1 690 ? -13.68 -15.281 12.391 1 98.69 690 PRO B C 1
ATOM 11891 O O . PRO B 1 690 ? -13.859 -16.375 12.938 1 98.69 690 PRO B O 1
ATOM 11894 N N . MET B 1 691 ? -13.82 -15.109 11.156 1 98.69 691 MET B N 1
ATOM 11895 C CA . MET B 1 691 ? -14.164 -16.172 10.219 1 98.69 691 MET B CA 1
ATOM 11896 C C . MET B 1 691 ? -13.062 -16.375 9.188 1 98.69 691 MET B C 1
ATOM 11898 O O . MET B 1 691 ? -12.539 -15.391 8.641 1 98.69 691 MET B O 1
ATOM 11902 N N . GLY B 1 692 ? -12.656 -17.641 9.008 1 98.19 692 GLY B N 1
ATOM 11903 C CA . GLY B 1 692 ? -11.625 -17.953 8.023 1 98.19 692 GLY B CA 1
ATOM 11904 C C . GLY B 1 692 ? -12.18 -18.219 6.641 1 98.19 692 GLY B C 1
ATOM 11905 O O . GLY B 1 692 ? -13.398 -18.234 6.445 1 98.19 692 GLY B O 1
ATOM 11906 N N . TRP B 1 693 ? -11.32 -18.422 5.727 1 96.62 693 TRP B N 1
ATOM 11907 C CA . TRP B 1 693 ? -11.656 -18.641 4.324 1 96.62 693 TRP B CA 1
ATOM 11908 C C . TRP B 1 693 ? -12.453 -19.922 4.152 1 96.62 693 TRP B C 1
ATOM 11910 O O . TRP B 1 693 ? -13.32 -20.016 3.279 1 96.62 693 TRP B O 1
ATOM 11920 N N . ALA B 1 694 ? -12.148 -20.938 4.906 1 96.94 69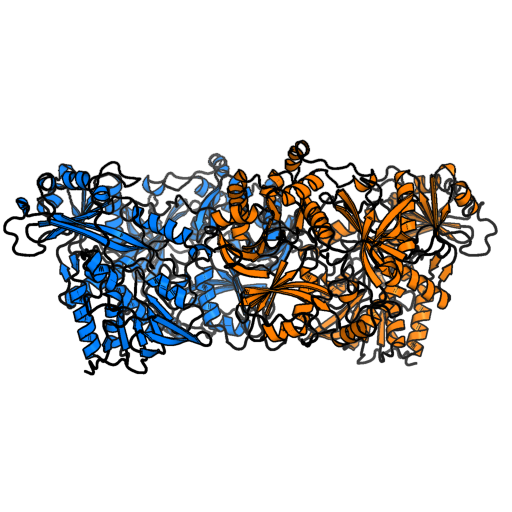4 ALA B N 1
ATOM 11921 C CA . ALA B 1 694 ? -12.828 -22.219 4.75 1 96.94 694 ALA B CA 1
ATOM 11922 C C . ALA B 1 694 ? -14.328 -22.078 4.965 1 96.94 694 ALA B C 1
ATOM 11924 O O . ALA B 1 694 ? -15.125 -22.641 4.211 1 96.94 694 ALA B O 1
ATOM 11925 N N . ALA B 1 695 ? -14.656 -21.375 6 1 98.31 695 ALA B N 1
ATOM 11926 C CA . ALA B 1 695 ? -16.078 -21.125 6.258 1 98.31 695 ALA B CA 1
ATOM 11927 C C . ALA B 1 695 ? -16.688 -20.25 5.168 1 98.31 695 ALA B C 1
ATOM 11929 O O . ALA B 1 695 ? -17.844 -20.469 4.77 1 98.31 695 ALA B O 1
ATOM 11930 N N . LEU B 1 696 ? -15.984 -19.266 4.719 1 97.56 696 LEU B N 1
ATOM 11931 C CA . LEU B 1 696 ? -16.484 -18.422 3.641 1 97.56 696 LEU B CA 1
ATOM 11932 C C . LEU B 1 696 ? -16.734 -19.234 2.379 1 97.56 696 LEU B C 1
ATOM 11934 O O . LEU B 1 696 ? -17.719 -19 1.676 1 97.56 696 LEU B O 1
ATOM 11938 N N . ASP B 1 697 ? -15.875 -20.125 2.107 1 96 697 ASP B N 1
ATOM 11939 C CA . ASP B 1 697 ? -16.031 -21 0.941 1 96 697 ASP B CA 1
ATOM 11940 C C . ASP B 1 697 ? -17.281 -21.859 1.057 1 96 697 ASP B C 1
ATOM 11942 O O . ASP B 1 697 ? -18.047 -21.969 0.105 1 96 697 ASP B O 1
ATOM 11946 N N . SER B 1 698 ? -17.469 -22.484 2.225 1 97.38 698 SER B N 1
ATOM 11947 C CA . SER B 1 698 ? -18.625 -23.344 2.402 1 97.38 698 SER B CA 1
ATOM 11948 C C . SER B 1 698 ? -19.922 -22.547 2.32 1 97.38 698 SER B C 1
ATOM 11950 O O . SER B 1 698 ? -20.906 -23 1.734 1 97.38 698 SER B O 1
ATOM 11952 N N . THR B 1 699 ? -19.906 -21.328 2.879 1 98.12 699 THR B N 1
ATOM 11953 C CA . THR B 1 699 ? -21.094 -20.5 2.803 1 98.12 699 THR B CA 1
ATOM 11954 C C . THR B 1 699 ? -21.375 -20.078 1.361 1 98.12 699 THR B C 1
ATOM 11956 O O . THR B 1 699 ? -22.531 -20.031 0.939 1 98.12 699 THR B O 1
ATOM 11959 N N . SER B 1 700 ? -20.359 -19.766 0.628 1 97.06 700 SER B N 1
ATOM 11960 C CA . SER B 1 700 ? -20.531 -19.375 -0.768 1 97.06 700 SER B CA 1
ATOM 11961 C C . SER B 1 700 ? -21.094 -20.516 -1.602 1 97.06 700 SER B C 1
ATOM 11963 O O . SER B 1 700 ? -21.875 -20.297 -2.52 1 97.06 700 SER B O 1
ATOM 11965 N N . MET B 1 701 ? -20.688 -21.719 -1.259 1 97.25 701 MET B N 1
ATOM 11966 C CA . MET B 1 701 ? -21.203 -22.891 -1.966 1 97.25 701 MET B CA 1
ATOM 11967 C C . MET B 1 701 ? -22.703 -23.047 -1.741 1 97.25 701 MET B C 1
ATOM 11969 O O . MET B 1 701 ? -23.453 -23.328 -2.68 1 97.25 701 MET B O 1
ATOM 11973 N N . GLU B 1 702 ? -23.156 -22.828 -0.508 1 97.19 702 GLU B N 1
ATOM 11974 C CA . GLU B 1 702 ? -24.578 -22.891 -0.207 1 97.19 702 GLU B CA 1
ATOM 11975 C C . GLU B 1 702 ? -25.359 -21.859 -1.011 1 97.19 702 GLU B C 1
ATOM 11977 O O . GLU B 1 702 ? -26.484 -22.125 -1.454 1 97.19 702 GLU B O 1
ATOM 11982 N N . LYS B 1 703 ? -24.719 -20.766 -1.179 1 96.81 703 LYS B N 1
ATOM 11983 C CA . LYS B 1 703 ? -25.422 -19.641 -1.806 1 96.81 703 LYS B CA 1
ATOM 11984 C C . LYS B 1 703 ? -25.281 -19.688 -3.326 1 96.81 703 LYS B C 1
ATOM 11986 O O . LYS B 1 703 ? -25.875 -18.875 -4.035 1 96.81 703 LYS B O 1
ATOM 11991 N N . GLY B 1 704 ? -24.516 -20.672 -3.82 1 96.38 704 GLY B N 1
ATOM 11992 C CA . GLY B 1 704 ? -24.375 -20.844 -5.258 1 96.38 704 GLY B CA 1
ATOM 11993 C C . GLY B 1 704 ? -23.422 -19.828 -5.883 1 96.38 704 GLY B C 1
ATOM 11994 O O . GLY B 1 704 ? -23.5 -19.562 -7.086 1 96.38 704 GLY B O 1
ATOM 11995 N N . PHE B 1 705 ? -22.594 -19.141 -5.09 1 96.5 705 PHE B N 1
ATOM 11996 C CA . PHE B 1 705 ? -21.594 -18.219 -5.629 1 96.5 705 PHE B CA 1
ATOM 11997 C C . PHE B 1 705 ? -20.406 -18.969 -6.211 1 96.5 705 PHE B C 1
ATOM 11999 O O . PHE B 1 705 ? -20.016 -20.016 -5.684 1 96.5 705 PHE B O 1
ATOM 12006 N N . ARG B 1 706 ? -19.906 -18.438 -7.305 1 96.75 706 ARG B N 1
ATOM 12007 C CA . ARG B 1 706 ? -18.844 -19.109 -8.039 1 96.75 706 ARG B CA 1
ATOM 12008 C C . ARG B 1 706 ? -17.469 -18.766 -7.457 1 96.75 706 ARG B C 1
ATOM 12010 O O . ARG B 1 706 ? -17.312 -17.719 -6.828 1 96.75 706 ARG B O 1
ATOM 12017 N N . LEU B 1 707 ? -16.562 -19.656 -7.586 1 95.44 707 LEU B N 1
ATOM 12018 C CA . LEU B 1 707 ? -15.148 -19.484 -7.254 1 95.44 707 LEU B CA 1
ATOM 12019 C C . LEU B 1 707 ? -14.281 -19.594 -8.5 1 95.44 707 LEU B C 1
ATOM 12021 O O . LEU B 1 707 ? -14.273 -20.625 -9.18 1 95.44 707 LEU B O 1
ATOM 12025 N N . TRP B 1 708 ? -13.547 -18.531 -8.805 1 94.81 708 TRP B N 1
ATOM 12026 C CA . TRP B 1 708 ? -12.672 -18.516 -9.977 1 94.81 708 TRP B CA 1
ATOM 12027 C C . TRP B 1 708 ? -11.562 -19.562 -9.836 1 94.81 708 TRP B C 1
ATOM 12029 O O . TRP B 1 708 ? -10.977 -19.703 -8.758 1 94.81 708 TRP B O 1
ATOM 12039 N N . GLY B 1 709 ? -11.219 -20.203 -10.898 1 92.38 709 GLY B N 1
ATOM 12040 C CA . GLY B 1 709 ? -10.164 -21.188 -10.914 1 92.38 709 GLY B CA 1
ATOM 12041 C C . GLY B 1 709 ? -10.656 -22.594 -10.617 1 92.38 709 GLY B C 1
ATOM 12042 O O . GLY B 1 709 ? -9.93 -23.578 -10.805 1 92.38 709 GLY B O 1
ATOM 12043 N N . THR B 1 710 ? -11.977 -22.641 -10.141 1 93.38 710 THR B N 1
ATOM 12044 C CA . THR B 1 710 ? -12.602 -23.922 -9.828 1 93.38 710 THR B CA 1
ATOM 12045 C C . THR B 1 710 ? -13.938 -24.062 -10.555 1 93.38 710 THR B C 1
ATOM 12047 O O . THR B 1 710 ? -14.023 -24.734 -11.578 1 93.38 710 THR B O 1
ATOM 12050 N N . ASP B 1 711 ? -14.867 -23.156 -10.203 1 95.62 711 ASP B N 1
ATOM 12051 C CA . ASP B 1 711 ? -16.203 -23.188 -10.797 1 95.62 711 ASP B CA 1
ATOM 12052 C C . ASP B 1 711 ? -16.203 -22.516 -12.172 1 95.62 711 ASP B C 1
ATOM 12054 O O . ASP B 1 711 ? -16.969 -22.906 -13.055 1 95.62 711 ASP B O 1
ATOM 12058 N N . VAL B 1 712 ? -15.438 -21.5 -12.227 1 96.19 712 VAL B N 1
ATOM 12059 C CA . VAL B 1 712 ? -15.391 -20.734 -13.469 1 96.19 712 VAL B CA 1
ATOM 12060 C C . VAL B 1 712 ? -13.969 -20.734 -14.023 1 96.19 712 VAL B C 1
ATOM 12062 O O . VAL B 1 712 ? -13.031 -20.297 -13.344 1 96.19 712 VAL B O 1
ATOM 12065 N N . THR B 1 713 ? -13.797 -21.203 -15.188 1 96.38 713 THR B N 1
ATOM 12066 C CA . THR B 1 713 ? -12.539 -21.266 -15.93 1 96.38 713 THR B CA 1
ATOM 12067 C C . THR B 1 713 ? -12.773 -20.969 -17.406 1 96.38 713 THR B C 1
ATOM 12069 O O . THR B 1 713 ? -13.914 -20.938 -17.875 1 96.38 713 THR B O 1
ATOM 12072 N N . PRO B 1 714 ? -11.734 -20.797 -18.156 1 96.94 714 PRO B N 1
ATOM 12073 C CA . PRO B 1 714 ? -11.898 -20.516 -19.578 1 96.94 714 PRO B CA 1
ATOM 12074 C C . PRO B 1 714 ? -12.5 -21.688 -20.359 1 96.94 714 PRO B C 1
ATOM 12076 O O . PRO B 1 714 ? -12.898 -21.531 -21.516 1 96.94 714 PRO B O 1
ATOM 12079 N N . GLU B 1 715 ? -12.578 -22.828 -19.75 1 96.75 715 GLU B N 1
ATOM 12080 C CA . GLU B 1 715 ? -13.141 -24 -20.422 1 96.75 715 GLU B CA 1
ATOM 12081 C C . GLU B 1 715 ? -14.648 -23.844 -20.641 1 96.75 715 GLU B C 1
ATOM 12083 O O . GLU B 1 715 ? -15.227 -24.5 -21.5 1 96.75 715 GLU B O 1
ATOM 12088 N N . TYR B 1 716 ? -15.266 -22.969 -19.875 1 97.25 716 TYR B N 1
ATOM 12089 C CA . TYR B 1 716 ? -16.719 -22.844 -19.891 1 97.25 716 TYR B CA 1
ATOM 12090 C C . TYR B 1 716 ? -17.125 -21.391 -20.156 1 97.25 716 TYR B C 1
ATOM 12092 O O . TYR B 1 716 ? -16.312 -20.469 -20.016 1 97.25 716 TYR B O 1
ATOM 12100 N N . ASP B 1 717 ? -18.312 -21.203 -20.672 1 97.81 717 ASP B N 1
ATOM 12101 C CA . ASP B 1 717 ? -18.859 -19.875 -20.875 1 97.81 717 ASP B CA 1
ATOM 12102 C C . ASP B 1 717 ? -19.828 -19.5 -19.75 1 97.81 717 ASP B C 1
ATOM 12104 O O . ASP B 1 717 ? -20.156 -20.344 -18.906 1 97.81 717 ASP B O 1
ATOM 12108 N N . PRO B 1 718 ? -20.25 -18.312 -19.688 1 98.38 718 PRO B N 1
ATOM 12109 C CA . PRO B 1 718 ? -21.078 -17.859 -18.562 1 98.38 718 PRO B CA 1
ATOM 12110 C C . PRO B 1 718 ? -22.406 -18.609 -18.469 1 98.38 718 PRO B C 1
ATOM 12112 O O . PRO B 1 718 ? -22.906 -18.828 -17.359 1 98.38 718 PRO B O 1
ATOM 12115 N N . TYR B 1 719 ? -23.031 -19.016 -19.547 1 98.25 719 TYR B N 1
ATOM 12116 C CA . TYR B 1 719 ? -24.297 -19.75 -19.516 1 98.25 719 TYR B CA 1
ATOM 12117 C C . TYR B 1 719 ? -24.094 -21.141 -18.922 1 98.25 719 TYR B C 1
ATOM 12119 O O . TYR B 1 719 ? -24.906 -21.594 -18.109 1 98.25 719 TYR B O 1
ATOM 12127 N N . GLU B 1 720 ? -23.016 -21.781 -19.266 1 98.12 720 GLU B N 1
ATOM 12128 C CA . GLU B 1 720 ? -22.672 -23.078 -18.703 1 98.12 720 GLU B CA 1
ATOM 12129 C C . GLU B 1 720 ? -22.422 -22.984 -17.203 1 98.12 720 GLU B C 1
ATOM 12131 O O . GLU B 1 720 ? -22.797 -23.875 -16.438 1 98.12 720 GLU B O 1
ATOM 12136 N N . ALA B 1 721 ? -21.797 -21.922 -16.797 1 97.94 721 ALA B N 1
ATOM 12137 C CA . ALA B 1 721 ? -21.359 -21.734 -15.406 1 97.94 721 ALA B CA 1
ATOM 12138 C C . ALA B 1 721 ? -22.516 -21.234 -14.547 1 97.94 721 ALA B C 1
ATOM 12140 O O . ALA B 1 721 ? -22.375 -21.094 -13.328 1 97.94 721 ALA B O 1
ATOM 12141 N N . GLY B 1 722 ? -23.641 -20.922 -15.109 1 97 722 GLY B N 1
ATOM 12142 C CA . GLY B 1 722 ? -24.812 -20.469 -14.375 1 97 722 GLY B CA 1
ATOM 12143 C C . GLY B 1 722 ? -24.766 -18.984 -14.031 1 97 722 GLY B C 1
ATOM 12144 O O . GLY B 1 722 ? -25.406 -18.547 -13.078 1 97 722 GLY B O 1
ATOM 12145 N N . ILE B 1 723 ? -23.969 -18.188 -14.719 1 98 723 ILE B N 1
ATOM 12146 C CA . ILE B 1 723 ? -23.891 -16.75 -14.414 1 98 723 ILE B CA 1
ATOM 12147 C C . ILE B 1 723 ? -24.312 -15.945 -15.633 1 98 723 ILE B C 1
ATOM 12149 O O . ILE B 1 723 ? -23.766 -14.875 -15.906 1 98 723 ILE B O 1
ATOM 12153 N N . GLY B 1 724 ? -25.25 -16.484 -16.375 1 97.75 724 GLY B N 1
ATOM 12154 C CA . GLY B 1 724 ? -25.797 -15.805 -17.531 1 97.75 724 GLY B CA 1
ATOM 12155 C C . GLY B 1 724 ? -26.391 -14.453 -17.188 1 97.75 724 GLY B C 1
ATOM 12156 O O . GLY B 1 724 ? -26.484 -13.57 -18.047 1 97.75 724 GLY B O 1
ATOM 12157 N N . PHE B 1 725 ? -26.812 -14.266 -15.969 1 96.94 725 PHE B N 1
ATOM 12158 C CA . PHE B 1 725 ? -27.391 -13 -15.531 1 96.94 725 PHE B CA 1
ATOM 12159 C C . PHE B 1 725 ? -26.359 -11.875 -15.633 1 96.94 725 PHE B C 1
ATOM 12161 O O . PHE B 1 725 ? -26.734 -10.695 -15.648 1 96.94 725 PHE B O 1
ATOM 12168 N N . ALA B 1 726 ? -25.094 -12.227 -15.719 1 98 726 ALA B N 1
ATOM 12169 C CA . ALA B 1 726 ? -24.016 -11.242 -15.789 1 98 726 ALA B CA 1
ATOM 12170 C C . ALA B 1 726 ? -23.641 -10.945 -17.234 1 98 726 ALA B C 1
ATOM 12172 O O . ALA B 1 726 ? -22.562 -10.406 -17.5 1 98 726 ALA B O 1
ATOM 12173 N N . VAL B 1 727 ? -24.484 -11.289 -18.172 1 98.56 727 VAL B N 1
ATOM 12174 C CA . VAL B 1 727 ? -24.203 -11.062 -19.578 1 98.56 727 VAL B CA 1
ATOM 12175 C C . VAL B 1 727 ? -25.25 -10.094 -20.156 1 98.56 727 VAL B C 1
ATOM 12177 O O . VAL B 1 727 ? -26.438 -10.406 -20.172 1 98.56 727 VAL B O 1
ATOM 12180 N N . ASP B 1 728 ? -24.797 -8.93 -20.5 1 98.5 728 ASP B N 1
ATOM 12181 C CA . ASP B 1 728 ? -25.609 -7.945 -21.203 1 98.5 728 ASP B CA 1
ATOM 12182 C C . ASP B 1 728 ? -25.25 -7.895 -22.688 1 98.5 728 ASP B C 1
ATOM 12184 O O . ASP B 1 728 ? -24.25 -7.277 -23.062 1 98.5 728 ASP B O 1
ATOM 12188 N N . LEU B 1 729 ? -26.141 -8.414 -23.562 1 97.5 729 LEU B N 1
ATOM 12189 C CA . LEU B 1 729 ? -25.828 -8.547 -24.969 1 97.5 729 LEU B CA 1
ATOM 12190 C C . LEU B 1 729 ? -26.047 -7.23 -25.703 1 97.5 729 LEU B C 1
ATOM 12192 O O . LEU B 1 729 ? -25.734 -7.117 -26.906 1 97.5 729 LEU B O 1
ATOM 12196 N N . GLU B 1 730 ? -26.453 -6.219 -25.078 1 97.12 730 GLU B N 1
ATOM 12197 C CA . GLU B 1 730 ? -26.516 -4.879 -25.656 1 97.12 730 GLU B CA 1
ATOM 12198 C C . GLU B 1 730 ? -25.172 -4.16 -25.547 1 97.12 730 GLU B C 1
ATOM 12200 O O . GLU B 1 730 ? -24.953 -3.154 -26.219 1 97.12 730 GLU B O 1
ATOM 12205 N N . THR B 1 731 ? -24.359 -4.617 -24.688 1 96.81 731 THR B N 1
ATOM 12206 C CA . THR B 1 731 ? -23.016 -4.098 -24.547 1 96.81 731 THR B CA 1
ATOM 12207 C C . THR B 1 731 ? -22.062 -4.801 -25.516 1 96.81 731 THR B C 1
ATOM 12209 O O . THR B 1 731 ? -22.172 -6.012 -25.734 1 96.81 731 THR B O 1
ATOM 12212 N N . ASP B 1 732 ? -21.172 -4.109 -26.172 1 97.38 732 ASP B N 1
ATOM 12213 C CA . ASP B 1 732 ? -20.188 -4.691 -27.078 1 97.38 732 ASP B CA 1
ATOM 12214 C C . ASP B 1 732 ? -18.922 -5.078 -26.328 1 97.38 732 ASP B C 1
ATOM 12216 O O . ASP B 1 732 ? -18.125 -4.211 -25.938 1 97.38 732 ASP B O 1
ATOM 12220 N N . PHE B 1 733 ? -18.75 -6.305 -26.062 1 98.44 733 PHE B N 1
ATOM 12221 C CA . PHE B 1 733 ? -17.594 -6.77 -25.281 1 98.44 733 PHE B CA 1
ATOM 12222 C C . PHE B 1 733 ? -16.906 -7.926 -26 1 98.44 733 PHE B C 1
ATOM 12224 O O . PHE B 1 733 ? -17.469 -8.539 -26.891 1 98.44 733 PHE B O 1
ATOM 12231 N N . ILE B 1 734 ? -15.672 -8.188 -25.625 1 98 734 ILE B N 1
ATOM 12232 C CA . ILE B 1 734 ? -14.898 -9.305 -26.156 1 98 734 ILE B CA 1
ATOM 12233 C C . ILE B 1 734 ? -15.586 -10.625 -25.812 1 98 734 ILE B C 1
ATOM 12235 O O . ILE B 1 734 ? -15.844 -10.898 -24.641 1 98 734 ILE B O 1
ATOM 12239 N N . GLY B 1 735 ? -15.844 -11.492 -26.766 1 97.81 735 GLY B N 1
ATOM 12240 C CA . GLY B 1 735 ? -16.5 -12.773 -26.562 1 97.81 735 GLY B CA 1
ATOM 12241 C C . GLY B 1 735 ? -18 -12.727 -26.828 1 97.81 735 GLY B C 1
ATOM 12242 O O . GLY B 1 735 ? -18.672 -13.758 -26.797 1 97.81 735 GLY B O 1
ATOM 12243 N N . LYS B 1 736 ? -18.562 -11.578 -27.172 1 98.31 736 LYS B N 1
ATOM 12244 C CA . LYS B 1 736 ? -20 -11.383 -27.328 1 98.31 736 LYS B CA 1
ATOM 12245 C C . LYS B 1 736 ? -20.547 -12.297 -28.422 1 98.31 736 LYS B C 1
ATOM 12247 O O . LYS B 1 736 ? -21.578 -12.953 -28.234 1 98.31 736 LYS B O 1
ATOM 12252 N N . GLU B 1 737 ? -19.938 -12.336 -29.562 1 97.69 737 GLU B N 1
ATOM 12253 C CA . GLU B 1 737 ? -20.406 -13.141 -30.688 1 97.69 737 GLU B CA 1
ATOM 12254 C C . GLU B 1 737 ? -20.531 -14.609 -30.297 1 97.69 737 GLU B C 1
ATOM 12256 O O . GLU B 1 737 ? -21.531 -15.266 -30.625 1 97.69 737 GLU B O 1
ATOM 12261 N N . ALA B 1 738 ? -19.5 -15.055 -29.625 1 97.12 738 ALA B N 1
ATOM 12262 C CA . ALA B 1 738 ? -19.531 -16.438 -29.156 1 97.12 738 ALA B CA 1
ATOM 12263 C C . ALA B 1 738 ? -20.672 -16.672 -28.188 1 97.12 738 ALA B C 1
ATOM 12265 O O . ALA B 1 738 ? -21.297 -17.734 -28.188 1 97.12 738 ALA B O 1
ATOM 12266 N N . LEU B 1 739 ? -20.953 -15.758 -27.312 1 98.06 739 LEU B N 1
ATOM 12267 C CA . LEU B 1 739 ? -22 -15.906 -26.312 1 98.06 739 LEU B CA 1
ATOM 12268 C C . LEU B 1 739 ? -23.391 -15.812 -26.953 1 98.06 739 LEU B C 1
ATOM 12270 O O . LEU B 1 739 ? -24.328 -16.469 -26.5 1 98.06 739 LEU B O 1
ATOM 12274 N N . VAL B 1 740 ? -23.531 -14.961 -27.984 1 98 740 VAL B N 1
ATOM 12275 C CA . VAL B 1 740 ? -24.781 -14.922 -28.75 1 98 740 VAL B CA 1
ATOM 12276 C C . VAL B 1 740 ? -25.047 -16.297 -29.359 1 98 740 VAL B C 1
ATOM 12278 O O . VAL B 1 740 ? -26.172 -16.812 -29.266 1 98 740 VAL B O 1
ATOM 12281 N N . GLU B 1 741 ? -24.047 -16.859 -29.922 1 96.69 741 GLU B N 1
ATOM 12282 C CA . GLU B 1 741 ? -24.188 -18.188 -30.531 1 96.69 741 GLU B CA 1
ATOM 12283 C C . GLU B 1 741 ? -24.547 -19.234 -29.484 1 96.69 741 GLU B C 1
ATOM 12285 O O . GLU B 1 741 ? -25.406 -20.078 -29.719 1 96.69 741 GLU B O 1
ATOM 12290 N N . ALA B 1 742 ? -23.844 -19.203 -28.391 1 96 742 ALA B N 1
ATOM 12291 C CA . ALA B 1 742 ? -24.109 -20.156 -27.312 1 96 742 ALA B CA 1
ATOM 12292 C C . ALA B 1 742 ? -25.547 -20.031 -26.812 1 96 742 ALA B C 1
ATOM 12294 O O . ALA B 1 742 ? -26.203 -21.031 -26.5 1 96 742 ALA B O 1
ATOM 12295 N N . ARG B 1 743 ? -25.969 -18.844 -26.578 1 95.56 743 ARG B N 1
ATOM 12296 C CA . ARG B 1 743 ? -27.328 -18.609 -26.125 1 95.56 743 ARG B CA 1
ATOM 12297 C C . ARG B 1 743 ? -28.344 -19.219 -27.094 1 95.56 743 ARG B C 1
ATOM 12299 O O . ARG B 1 743 ? -29.297 -19.859 -26.656 1 95.56 743 ARG B O 1
ATOM 12306 N N . ASP B 1 744 ? -28.203 -19.031 -28.375 1 95.75 744 ASP B N 1
ATOM 12307 C CA . ASP B 1 744 ? -29.141 -19.469 -29.391 1 95.75 744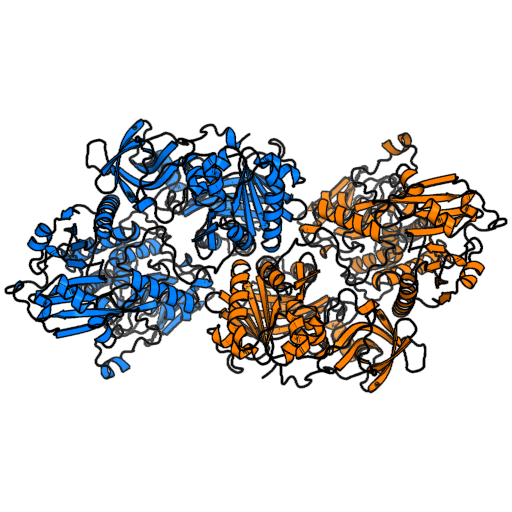 ASP B CA 1
ATOM 12308 C C . ASP B 1 744 ? -29.094 -20.984 -29.547 1 95.75 744 ASP B C 1
ATOM 12310 O O . ASP B 1 744 ? -30.141 -21.625 -29.75 1 95.75 744 ASP B O 1
ATOM 12314 N N . ALA B 1 745 ? -27.938 -21.516 -29.438 1 95.12 745 ALA B N 1
ATOM 12315 C CA . ALA B 1 745 ? -27.75 -22.953 -29.656 1 95.12 745 ALA B CA 1
ATOM 12316 C C . ALA B 1 745 ? -28.062 -23.734 -28.375 1 95.12 745 ALA B C 1
ATOM 12318 O O . ALA B 1 745 ? -28.391 -24.922 -28.438 1 95.12 745 ALA B O 1
ATOM 12319 N N . GLY B 1 746 ? -28.016 -23.047 -27.312 1 93.56 746 GLY B N 1
ATOM 12320 C CA . GLY B 1 746 ? -28.078 -23.734 -26.031 1 93.56 746 GLY B CA 1
ATOM 12321 C C . GLY B 1 746 ? -26.734 -24.25 -25.578 1 93.56 746 GLY B C 1
ATOM 12322 O O . GLY B 1 746 ? -25.75 -24.172 -26.312 1 93.56 746 GLY B O 1
ATOM 12323 N N . VAL B 1 747 ? -26.688 -24.766 -24.312 1 94.19 747 VAL B N 1
ATOM 12324 C CA . VAL B 1 747 ? -25.422 -25.25 -23.766 1 94.19 747 VAL B CA 1
ATOM 12325 C C . VAL B 1 747 ? -25.469 -26.766 -23.609 1 94.19 747 VAL B C 1
ATOM 12327 O O . VAL B 1 747 ? -26.531 -27.344 -23.359 1 94.19 747 VAL B O 1
ATOM 12330 N N . ASP B 1 748 ? -24.328 -27.391 -23.734 1 92.75 748 ASP B N 1
ATOM 12331 C CA . ASP B 1 748 ? -24.219 -28.844 -23.656 1 92.75 748 ASP B CA 1
ATOM 12332 C C . ASP B 1 748 ? -24.031 -29.297 -22.219 1 92.75 748 ASP B C 1
ATOM 12334 O O . ASP B 1 748 ? -24.359 -30.438 -21.875 1 92.75 748 ASP B O 1
ATOM 12338 N N . ARG B 1 749 ? -23.422 -28.469 -21.406 1 96.56 749 ARG B N 1
ATOM 12339 C CA . ARG B 1 749 ? -23.141 -28.781 -20.016 1 96.56 749 ARG B CA 1
ATOM 12340 C C . ARG B 1 749 ? -23.562 -27.625 -19.109 1 96.56 749 ARG B C 1
ATOM 12342 O O . ARG B 1 749 ? -23.641 -26.469 -19.547 1 96.56 749 ARG B O 1
ATOM 12349 N N . LYS B 1 750 ? -23.844 -27.969 -17.891 1 97.69 750 LYS B N 1
ATOM 12350 C CA . LYS B 1 750 ? -24.219 -26.984 -16.891 1 97.69 750 LYS B CA 1
ATOM 12351 C C . LYS B 1 750 ? -23.594 -27.297 -15.539 1 97.69 750 LYS B C 1
ATOM 12353 O O . LYS B 1 750 ? -23.531 -28.453 -15.133 1 97.69 750 LYS B O 1
ATOM 12358 N N . LEU B 1 751 ? -23.078 -26.266 -14.914 1 98.31 751 LEU B N 1
ATOM 12359 C CA . LEU B 1 751 ? -22.641 -26.406 -13.539 1 98.31 751 LEU B CA 1
ATOM 12360 C C . LEU B 1 751 ? -23.828 -26.5 -12.586 1 98.31 751 LEU B C 1
ATOM 12362 O O . LEU B 1 751 ? -24.703 -25.641 -12.594 1 98.31 751 LEU B O 1
ATOM 12366 N N . VAL B 1 752 ? -23.938 -27.547 -11.758 1 98.25 752 VAL B N 1
ATOM 12367 C CA . VAL B 1 752 ? -25.078 -27.719 -10.867 1 98.25 752 VAL B CA 1
ATOM 12368 C C . VAL B 1 752 ? -24.594 -28.188 -9.492 1 98.25 752 VAL B C 1
ATOM 12370 O O . VAL B 1 752 ? -23.562 -28.859 -9.383 1 98.25 752 VAL B O 1
ATOM 12373 N N . PRO B 1 753 ? -25.281 -27.781 -8.43 1 98.25 753 PRO B N 1
ATOM 12374 C CA . PRO B 1 753 ? -25 -28.375 -7.121 1 98.25 753 PRO B CA 1
ATOM 12375 C C . PRO B 1 753 ? -25.625 -29.766 -6.957 1 98.25 753 PRO B C 1
ATOM 12377 O O . PRO B 1 753 ? -26.734 -30 -7.441 1 98.25 753 PRO B O 1
ATOM 12380 N N . ILE B 1 754 ? -24.922 -30.625 -6.363 1 98.5 754 ILE B N 1
ATOM 12381 C CA . ILE B 1 754 ? -25.391 -31.953 -5.957 1 98.5 754 ILE B CA 1
ATOM 12382 C C . ILE B 1 754 ? -25.312 -32.094 -4.441 1 98.5 754 ILE B C 1
ATOM 12384 O O . ILE B 1 754 ? -24.266 -31.812 -3.842 1 98.5 754 ILE B O 1
ATOM 12388 N N . THR B 1 755 ? -26.375 -32.438 -3.777 1 98.44 755 THR B N 1
ATOM 12389 C CA . THR B 1 755 ? -26.328 -32.75 -2.355 1 98.44 755 THR B CA 1
ATOM 12390 C C . THR B 1 755 ? -26.188 -34.281 -2.145 1 98.44 755 THR B C 1
ATOM 12392 O O . THR B 1 755 ? -26.781 -35.062 -2.885 1 98.44 755 THR B O 1
ATOM 12395 N N . LEU B 1 756 ? -25.359 -34.656 -1.219 1 98 756 LEU B N 1
ATOM 12396 C CA . LEU B 1 756 ? -25.25 -36.062 -0.865 1 98 756 LEU B CA 1
ATOM 12397 C C . LEU B 1 756 ? -26.406 -36.469 0.035 1 98 756 LEU B C 1
ATOM 12399 O O . LEU B 1 756 ? -26.797 -35.75 0.939 1 98 756 LEU B O 1
ATOM 12403 N N . ASP B 1 757 ? -26.938 -37.625 -0.219 1 96.12 757 ASP B N 1
ATOM 12404 C CA . ASP B 1 757 ? -28.156 -38.062 0.461 1 96.12 757 ASP B CA 1
ATOM 12405 C C . ASP B 1 757 ? -27.844 -38.562 1.872 1 96.12 757 ASP B C 1
ATOM 12407 O O . ASP B 1 757 ? -28.688 -38.469 2.77 1 96.12 757 ASP B O 1
ATOM 12411 N N . GLU B 1 758 ? -26.719 -39.125 2.105 1 94.81 758 GLU B N 1
ATOM 12412 C CA . GLU B 1 758 ? -26.328 -39.625 3.424 1 94.81 758 GLU B CA 1
ATOM 12413 C C . GLU B 1 758 ? -25.938 -38.469 4.348 1 94.81 758 GLU B C 1
ATOM 12415 O O . GLU B 1 758 ? -25.062 -37.688 4.02 1 94.81 758 GLU B O 1
ATOM 12420 N N . PRO B 1 759 ? -26.594 -38.469 5.504 1 92.62 759 PRO B N 1
ATOM 12421 C CA . PRO B 1 759 ? -26.25 -37.406 6.457 1 92.62 759 PRO B CA 1
ATOM 12422 C C . PRO B 1 759 ? -24.781 -37.438 6.891 1 92.62 759 PRO B C 1
ATOM 12424 O O . PRO B 1 759 ? -24.266 -38.531 7.199 1 92.62 759 PRO B O 1
ATOM 12427 N N . GLY B 1 760 ? -24.156 -36.25 6.848 1 93.19 760 GLY B N 1
ATOM 12428 C CA . GLY B 1 760 ? -22.797 -36.156 7.324 1 93.19 760 GLY B CA 1
ATOM 12429 C C . GLY B 1 760 ? -21.766 -36.531 6.27 1 93.19 760 GLY B C 1
ATOM 12430 O O . GLY B 1 760 ? -20.562 -36.312 6.461 1 93.19 760 GLY B O 1
ATOM 12431 N N . ALA B 1 761 ? -22.219 -37.031 5.137 1 94.75 761 ALA B N 1
ATOM 12432 C CA . ALA B 1 761 ? -21.297 -37.438 4.09 1 94.75 761 ALA B CA 1
ATOM 12433 C C . ALA B 1 761 ? -20.656 -36.25 3.4 1 94.75 761 ALA B C 1
ATOM 12435 O O . ALA B 1 761 ? -21.312 -35.219 3.184 1 94.75 761 ALA B O 1
ATOM 12436 N N . VAL B 1 762 ? -19.375 -36.344 3.117 1 94.94 762 VAL B N 1
ATOM 12437 C CA . VAL B 1 762 ? -18.625 -35.344 2.361 1 94.94 762 VAL B CA 1
ATOM 12438 C C . VAL B 1 762 ? -17.641 -36.031 1.423 1 94.94 762 VAL B C 1
ATOM 12440 O O . VAL B 1 762 ? -17.031 -37.062 1.78 1 94.94 762 VAL B O 1
ATOM 12443 N N . VAL B 1 763 ? -17.531 -35.562 0.21 1 94.19 763 VAL B N 1
ATOM 12444 C CA . VAL B 1 763 ? -16.547 -36.031 -0.758 1 94.19 763 VAL B CA 1
ATOM 12445 C C . VAL B 1 763 ? -15.578 -34.906 -1.104 1 94.19 763 VAL B C 1
ATOM 12447 O O . VAL B 1 763 ? -15.695 -33.812 -0.578 1 94.19 763 VAL B O 1
ATOM 12450 N N . ASP B 1 764 ? -14.609 -35.25 -1.896 1 92.56 764 ASP B N 1
ATOM 12451 C CA . ASP B 1 764 ? -13.648 -34.25 -2.316 1 92.56 764 ASP B CA 1
ATOM 12452 C C . ASP B 1 764 ? -13.773 -33.969 -3.811 1 92.56 764 ASP B C 1
ATOM 12454 O O . ASP B 1 764 ? -14.531 -34.625 -4.516 1 92.56 764 ASP B O 1
ATOM 12458 N N . ALA B 1 765 ? -13.086 -32.906 -4.262 1 92.94 765 ALA B N 1
ATOM 12459 C CA . ALA B 1 765 ? -13.055 -32.531 -5.672 1 92.94 765 ALA B CA 1
ATOM 12460 C C . ALA B 1 765 ? -12.312 -33.594 -6.504 1 92.94 765 ALA B C 1
ATOM 12462 O O . ALA B 1 765 ? -11.477 -34.312 -5.984 1 92.94 765 ALA B O 1
ATOM 12463 N N . GLY B 1 766 ? -12.602 -33.625 -7.758 1 93.75 766 GLY B N 1
ATOM 12464 C CA . GLY B 1 766 ? -11.867 -34.438 -8.703 1 93.75 766 GLY B CA 1
ATOM 12465 C C . GLY B 1 766 ? -12.492 -35.812 -8.93 1 93.75 766 GLY B C 1
ATOM 12466 O O . GLY B 1 766 ? -12.148 -36.5 -9.883 1 93.75 766 GLY B O 1
ATOM 12467 N N . HIS B 1 767 ? -13.5 -36.219 -8.156 1 95.5 767 HIS B N 1
ATOM 12468 C CA . HIS B 1 767 ? -14.125 -37.531 -8.242 1 95.5 767 HIS B CA 1
ATOM 12469 C C . HIS B 1 767 ? -15.227 -37.562 -9.297 1 95.5 767 HIS B C 1
ATOM 12471 O O . HIS B 1 767 ? -15.891 -36.531 -9.523 1 95.5 767 HIS B O 1
ATOM 12477 N N . PRO B 1 768 ? -15.438 -38.656 -9.938 1 96.5 768 PRO B N 1
ATOM 12478 C CA . PRO B 1 768 ? -16.422 -38.719 -11.023 1 96.5 768 PRO B CA 1
ATOM 12479 C C . PRO B 1 768 ? -17.859 -38.75 -10.508 1 96.5 768 PRO B C 1
ATOM 12481 O O . PRO B 1 768 ? -18.141 -39.375 -9.484 1 96.5 768 PRO B O 1
ATOM 12484 N N . VAL B 1 769 ? -18.688 -38.094 -11.164 1 97.94 769 VAL B N 1
ATOM 12485 C CA . VAL B 1 769 ? -20.141 -38.219 -11.016 1 97.94 769 VAL B CA 1
ATOM 12486 C C . VAL B 1 769 ? -20.672 -39.25 -12.008 1 97.94 769 VAL B C 1
ATOM 12488 O O . VAL B 1 769 ? -20.469 -39.125 -13.219 1 97.94 769 VAL B O 1
ATOM 12491 N N . LEU B 1 770 ? -21.375 -40.219 -11.492 1 96.94 770 LEU B N 1
ATOM 12492 C CA . LEU B 1 770 ? -21.828 -41.344 -12.289 1 96.94 770 LEU B CA 1
ATOM 12493 C C . LEU B 1 770 ? -23.344 -41.375 -12.445 1 96.94 770 LEU B C 1
ATOM 12495 O O . LEU B 1 770 ? -24.047 -40.844 -11.586 1 96.94 770 LEU B O 1
ATOM 12499 N N . GLU B 1 771 ? -23.734 -41.938 -13.578 1 95.62 771 GLU B N 1
ATOM 12500 C CA . GLU B 1 771 ? -25.156 -42.25 -13.711 1 95.62 771 GLU B CA 1
ATOM 12501 C C . GLU B 1 771 ? -25.609 -43.25 -12.641 1 95.62 771 GLU B C 1
ATOM 12503 O O . GLU B 1 771 ? -24.875 -44.156 -12.281 1 95.62 771 GLU B O 1
ATOM 12508 N N . LEU B 1 772 ? -26.844 -43.031 -12.203 1 92.31 772 LEU B N 1
ATOM 12509 C CA . LEU B 1 772 ? -27.359 -43.906 -11.172 1 92.31 772 LEU B CA 1
ATOM 12510 C C . LEU B 1 772 ? -27.328 -45.375 -11.641 1 92.31 772 LEU B C 1
ATOM 12512 O O . LEU B 1 772 ? -27.875 -45.719 -12.695 1 92.31 772 LEU B O 1
ATOM 12516 N N . GLY B 1 773 ? -26.734 -46.156 -10.852 1 89.69 773 GLY B N 1
ATOM 12517 C CA . GLY B 1 773 ? -26.703 -47.562 -11.102 1 89.69 773 GLY B CA 1
ATOM 12518 C C . GLY B 1 773 ? -25.781 -47.938 -12.25 1 89.69 773 GLY B C 1
ATOM 12519 O O . GLY B 1 773 ? -25.688 -49.125 -12.625 1 89.69 773 GLY B O 1
ATOM 12520 N N . GLY B 1 774 ? -25.078 -47 -12.789 1 89.38 774 GLY B N 1
ATOM 12521 C CA . GLY B 1 774 ? -24.203 -47.281 -13.922 1 89.38 774 GLY B CA 1
ATOM 12522 C C . GLY B 1 774 ? -22.781 -46.781 -13.711 1 89.38 774 GLY B C 1
ATOM 12523 O O . GLY B 1 774 ? -22.453 -46.25 -12.648 1 89.38 774 GLY B O 1
ATOM 12524 N N . ASP B 1 775 ? -21.984 -47.094 -14.812 1 87.62 775 ASP B N 1
ATOM 12525 C CA . ASP B 1 775 ? -20.578 -46.75 -14.719 1 87.62 775 ASP B CA 1
ATOM 12526 C C . ASP B 1 775 ? -20.25 -45.562 -15.648 1 87.62 775 ASP B C 1
ATOM 12528 O O . ASP B 1 775 ? -19.094 -45.156 -15.742 1 87.62 775 ASP B O 1
ATOM 12532 N N . GLU B 1 776 ? -21.266 -45.062 -16.234 1 91.44 776 GLU B N 1
ATOM 12533 C CA . GLU B 1 776 ? -21.031 -43.938 -17.125 1 91.44 776 GLU B CA 1
ATOM 12534 C C . GLU B 1 776 ? -20.703 -42.656 -16.344 1 91.44 776 GLU B C 1
ATOM 12536 O O . GLU B 1 776 ? -21.422 -42.312 -15.414 1 91.44 776 GLU B O 1
ATOM 12541 N N . VAL B 1 777 ? -19.578 -42.062 -16.719 1 94.81 777 VAL B N 1
ATOM 12542 C CA . VAL B 1 777 ? -19.156 -40.812 -16.062 1 94.81 777 VAL B CA 1
ATOM 12543 C C . VAL B 1 777 ? -19.875 -39.625 -16.703 1 94.81 777 VAL B C 1
ATOM 12545 O O . VAL B 1 777 ? -19.688 -39.344 -17.891 1 94.81 777 VAL B O 1
ATOM 12548 N N . LEU B 1 778 ? -20.641 -38.906 -15.961 1 96.12 778 LEU B N 1
ATOM 12549 C CA . LEU B 1 778 ? -21.406 -37.75 -16.422 1 96.12 778 LEU B CA 1
ATOM 12550 C C . LEU B 1 778 ? -20.578 -36.469 -16.312 1 96.12 778 LEU B C 1
ATOM 12552 O O . LEU B 1 778 ? -20.812 -35.5 -17.047 1 96.12 778 LEU B O 1
ATOM 12556 N N . GLY B 1 779 ? -19.75 -36.438 -15.43 1 95.12 779 GLY B N 1
ATOM 12557 C CA . GLY B 1 779 ? -18.891 -35.312 -15.094 1 95.12 779 GLY B CA 1
ATOM 12558 C C . GLY B 1 779 ? -18.031 -35.562 -13.875 1 95.12 779 GLY B C 1
ATOM 12559 O O . GLY B 1 779 ? -17.844 -36.719 -13.477 1 95.12 779 GLY B O 1
ATOM 12560 N N . TYR B 1 780 ? -17.375 -34.594 -13.328 1 94.69 780 TYR B N 1
ATOM 12561 C CA . TYR B 1 780 ? -16.594 -34.75 -12.102 1 94.69 780 TYR B CA 1
ATOM 12562 C C . TYR B 1 780 ? -16.859 -33.594 -11.148 1 94.69 780 TYR B C 1
ATOM 12564 O O . TYR B 1 780 ? -17.328 -32.531 -11.562 1 94.69 780 TYR B O 1
ATOM 12572 N N . VAL B 1 781 ? -16.562 -33.75 -9.914 1 97.06 781 VAL B N 1
ATOM 12573 C CA . VAL B 1 781 ? -16.766 -32.781 -8.852 1 97.06 781 VAL B CA 1
ATOM 12574 C C . VAL B 1 781 ? -15.703 -31.688 -8.945 1 97.06 781 VAL B C 1
ATOM 12576 O O . VAL B 1 781 ? -14.508 -31.953 -8.781 1 97.06 781 VAL B O 1
ATOM 12579 N N . THR B 1 782 ? -16.125 -30.5 -9.219 1 95.81 782 THR B N 1
ATOM 12580 C CA . THR B 1 782 ? -15.18 -29.391 -9.305 1 95.81 782 THR B CA 1
ATOM 12581 C C . THR B 1 782 ? -14.883 -28.812 -7.922 1 95.81 782 THR B C 1
ATOM 12583 O O . THR B 1 782 ? -13.75 -28.422 -7.637 1 95.81 782 THR B O 1
ATOM 12586 N N . ARG B 1 783 ? -15.82 -28.688 -7.129 1 95.75 783 ARG B N 1
ATOM 12587 C CA . ARG B 1 783 ? -15.75 -28.156 -5.777 1 95.75 783 ARG B CA 1
ATOM 12588 C C . ARG B 1 783 ? -16.672 -28.922 -4.832 1 95.75 783 ARG B C 1
ATOM 12590 O O . ARG B 1 783 ? -17.766 -29.328 -5.219 1 95.75 783 ARG B O 1
ATOM 12597 N N . ALA B 1 784 ? -16.203 -29.172 -3.58 1 96.62 784 ALA B N 1
ATOM 12598 C CA . ALA B 1 784 ? -17.031 -29.922 -2.641 1 96.62 784 ALA B CA 1
ATOM 12599 C C . ALA B 1 784 ? -16.734 -29.516 -1.2 1 96.62 784 ALA B C 1
ATOM 12601 O O . ALA B 1 784 ? -15.594 -29.188 -0.866 1 96.62 784 ALA B O 1
ATOM 12602 N N . ASP B 1 785 ? -17.688 -29.5 -0.435 1 96.31 785 ASP B N 1
ATOM 12603 C CA . ASP B 1 785 ? -17.609 -29.266 1.002 1 96.31 785 ASP B CA 1
ATOM 12604 C C . ASP B 1 785 ? -18.938 -29.594 1.688 1 96.31 785 ASP B C 1
ATOM 12606 O O . ASP B 1 785 ? -19.781 -30.297 1.117 1 96.31 785 ASP B O 1
ATOM 12610 N N . TYR B 1 786 ? -19.078 -29.219 2.938 1 97.31 786 TYR B N 1
ATOM 12611 C CA . TYR B 1 786 ? -20.297 -29.438 3.703 1 97.31 786 TYR B CA 1
ATOM 12612 C C . TYR B 1 786 ? -21.062 -28.141 3.91 1 97.31 786 TYR B C 1
ATOM 12614 O O . TYR B 1 786 ? -20.469 -27.109 4.207 1 97.31 786 TYR B O 1
ATOM 12622 N N . GLY B 1 787 ? -22.375 -28.172 3.598 1 97.44 787 GLY B N 1
ATOM 12623 C CA . GLY B 1 787 ? -23.25 -27.078 3.957 1 97.44 787 GLY B CA 1
ATOM 12624 C C . GLY B 1 787 ? -23.812 -27.188 5.363 1 97.44 787 GLY B C 1
ATOM 12625 O O . GLY B 1 787 ? -24.812 -27.875 5.582 1 97.44 787 GLY B O 1
ATOM 12626 N N . TYR B 1 788 ? -23.281 -26.469 6.273 1 97.5 788 TYR B N 1
ATOM 12627 C CA . TYR B 1 788 ? -23.609 -26.625 7.684 1 97.5 788 TYR B CA 1
ATOM 12628 C C . TYR B 1 788 ? -25 -26.062 7.977 1 97.5 788 TYR B C 1
ATOM 12630 O O . TYR B 1 788 ? -25.688 -26.547 8.883 1 97.5 788 TYR B O 1
ATOM 12638 N N . SER B 1 789 ? -25.406 -25.109 7.234 1 96.62 789 SER B N 1
ATOM 12639 C CA . SER B 1 789 ? -26.75 -24.562 7.41 1 96.62 789 SER B CA 1
ATOM 12640 C C . SER B 1 789 ? -27.812 -25.516 6.879 1 96.62 789 SER B C 1
ATOM 12642 O O . SER B 1 789 ? -28.875 -25.672 7.492 1 96.62 789 SER B O 1
ATOM 12644 N N . ILE B 1 790 ? -27.578 -26.156 5.762 1 96.5 790 ILE B N 1
ATOM 12645 C CA . ILE B 1 790 ? -28.562 -27.031 5.148 1 96.5 790 ILE B CA 1
ATOM 12646 C C . ILE B 1 790 ? -28.312 -28.469 5.609 1 96.5 790 ILE B C 1
ATOM 12648 O O . ILE B 1 790 ? -29.125 -29.359 5.336 1 96.5 790 ILE B O 1
ATOM 12652 N N . ASP B 1 791 ? -27.203 -28.719 6.332 1 96.69 791 ASP B N 1
ATOM 12653 C CA . ASP B 1 791 ? -26.828 -30 6.926 1 96.69 791 ASP B CA 1
ATOM 12654 C C . ASP B 1 791 ? -26.734 -31.094 5.863 1 96.69 791 ASP B C 1
ATOM 12656 O O . ASP B 1 791 ? -27.391 -32.125 5.984 1 96.69 791 ASP B O 1
ATOM 12660 N N . ALA B 1 792 ? -25.938 -30.906 4.875 1 97.25 792 ALA B N 1
ATOM 12661 C CA . ALA B 1 792 ? -25.719 -31.875 3.805 1 97.25 792 ALA B CA 1
ATOM 12662 C C . ALA B 1 792 ? -24.375 -31.641 3.127 1 97.25 792 ALA B C 1
ATOM 12664 O O . ALA B 1 792 ? -23.906 -30.5 3.037 1 97.25 792 ALA B O 1
ATOM 12665 N N . GLY B 1 793 ? -23.766 -32.719 2.66 1 97.44 793 GLY B N 1
ATOM 12666 C CA . GLY B 1 793 ? -22.625 -32.531 1.77 1 97.44 793 GLY B CA 1
ATOM 12667 C C . GLY B 1 793 ? -23 -31.922 0.438 1 97.44 793 GLY B C 1
ATOM 12668 O O . GLY B 1 793 ? -24.062 -32.219 -0.112 1 97.44 793 GLY B O 1
ATOM 12669 N N . ILE B 1 794 ? -22.172 -31 -0.055 1 98.06 794 ILE B N 1
ATOM 12670 C CA . ILE B 1 794 ? -22.406 -30.328 -1.323 1 98.06 794 ILE B CA 1
ATOM 12671 C C . ILE B 1 794 ? -21.266 -30.641 -2.293 1 98.06 794 ILE B C 1
ATOM 12673 O O . ILE B 1 794 ? -20.094 -30.625 -1.911 1 98.06 794 ILE B O 1
ATOM 12677 N N . ALA B 1 795 ? -21.562 -30.953 -3.5 1 98.06 795 ALA B N 1
ATOM 12678 C CA . ALA B 1 795 ? -20.609 -31.062 -4.605 1 98.06 795 ALA B CA 1
ATOM 12679 C C . ALA B 1 795 ? -21.109 -30.297 -5.824 1 98.06 795 ALA B C 1
ATOM 12681 O O . ALA B 1 795 ? -22.297 -30.359 -6.176 1 98.06 795 ALA B O 1
ATOM 12682 N N . TYR B 1 796 ? -20.266 -29.5 -6.434 1 98.31 796 TYR B N 1
ATOM 12683 C CA . TYR B 1 796 ? -20.547 -28.875 -7.719 1 98.31 796 TYR B CA 1
ATOM 12684 C C . TYR B 1 796 ? -19.891 -29.656 -8.859 1 98.31 796 TYR B C 1
ATOM 12686 O O . TYR B 1 796 ? -18.766 -30.125 -8.727 1 98.31 796 TYR B O 1
ATOM 12694 N N . ALA B 1 797 ? -20.609 -29.812 -9.969 1 98.12 797 ALA B N 1
ATOM 12695 C CA . ALA B 1 797 ? -20.078 -30.516 -11.133 1 98.12 797 ALA B CA 1
ATOM 12696 C C . ALA B 1 797 ? -20.703 -29.984 -12.422 1 98.12 797 ALA B C 1
ATOM 12698 O O . ALA B 1 797 ? -21.875 -29.594 -12.422 1 98.12 797 ALA B O 1
ATOM 12699 N N . TYR B 1 798 ? -19.984 -29.922 -13.445 1 97.81 798 TYR B N 1
ATOM 12700 C CA . TYR B 1 798 ? -20.562 -29.75 -14.781 1 97.81 798 TYR B CA 1
ATOM 12701 C C . TYR B 1 798 ? -21.141 -31.047 -15.305 1 97.81 798 TYR B C 1
ATOM 12703 O O . TYR B 1 798 ? -20.406 -32.031 -15.469 1 97.81 798 TYR B O 1
ATOM 12711 N N . LEU B 1 799 ? -22.406 -31.078 -15.586 1 98 799 LEU B N 1
ATOM 12712 C CA . LEU B 1 799 ? -23.078 -32.25 -16.141 1 98 799 LEU B CA 1
ATOM 12713 C C . LEU B 1 799 ? -23.688 -31.922 -17.5 1 98 799 LEU B C 1
ATOM 12715 O O . LEU B 1 799 ? -23.938 -30.766 -17.812 1 98 799 LEU B O 1
ATOM 12719 N N . PRO B 1 800 ? -23.828 -33 -18.328 1 97.25 800 PRO B N 1
ATOM 12720 C CA . PRO B 1 800 ? -24.641 -32.75 -19.531 1 97.25 800 PRO B CA 1
ATOM 12721 C C . PRO B 1 800 ? -26 -32.125 -19.219 1 97.25 800 PRO B C 1
ATOM 12723 O O . PRO B 1 800 ? -26.625 -32.469 -18.219 1 97.25 800 PRO B O 1
ATOM 12726 N N . ALA B 1 801 ? -26.391 -31.266 -20.078 1 96.19 801 ALA B N 1
ATOM 12727 C CA . ALA B 1 801 ? -27.594 -30.469 -19.844 1 96.19 801 ALA B CA 1
ATOM 12728 C C . ALA B 1 801 ? -28.781 -31.375 -19.516 1 96.19 801 ALA B C 1
ATOM 12730 O O . ALA B 1 801 ? -29.594 -31.047 -18.656 1 96.19 801 ALA B O 1
ATOM 12731 N N . ASP B 1 802 ? -28.859 -32.5 -20.109 1 94.88 802 ASP B N 1
ATOM 12732 C CA . ASP B 1 802 ? -29.969 -33.438 -19.922 1 94.88 802 ASP B CA 1
ATOM 12733 C C . ASP B 1 802 ? -29.922 -34.094 -18.531 1 94.88 802 ASP B C 1
ATOM 12735 O O . ASP B 1 802 ? -30.938 -34.562 -18.031 1 94.88 802 ASP B O 1
ATOM 12739 N N . ASP B 1 803 ? -28.797 -34.094 -17.891 1 96.38 803 ASP B N 1
ATOM 12740 C CA . ASP B 1 803 ? -28.625 -34.688 -16.578 1 96.38 803 ASP B CA 1
ATOM 12741 C C . ASP B 1 803 ? -28.562 -33.625 -15.484 1 96.38 803 ASP B C 1
ATOM 12743 O O . ASP B 1 803 ? -28.328 -33.969 -14.312 1 96.38 803 ASP B O 1
ATOM 12747 N N . ALA B 1 804 ? -28.703 -32.406 -15.859 1 97.38 804 ALA B N 1
ATOM 12748 C CA . ALA B 1 804 ? -28.469 -31.312 -14.93 1 97.38 804 ALA B CA 1
ATOM 12749 C C . ALA B 1 804 ? -29.781 -30.828 -14.312 1 97.38 804 ALA B C 1
ATOM 12751 O O . ALA B 1 804 ? -29.797 -29.844 -13.57 1 97.38 804 ALA B O 1
ATOM 12752 N N . GLU B 1 805 ? -30.859 -31.453 -14.508 1 96.69 805 GLU B N 1
ATOM 12753 C CA . GLU B 1 805 ? -32.156 -31.047 -13.969 1 96.69 805 GLU B CA 1
ATOM 12754 C C . GLU B 1 805 ? -32.25 -31.391 -12.484 1 96.69 805 GLU B C 1
ATOM 12756 O O . GLU B 1 805 ? -31.844 -32.469 -12.055 1 96.69 805 GLU B O 1
ATOM 12761 N N . ALA B 1 806 ? -32.844 -30.484 -11.781 1 97.62 806 ALA B N 1
ATOM 12762 C CA . ALA B 1 806 ? -33.094 -30.734 -10.359 1 97.62 806 ALA B CA 1
ATOM 12763 C C . ALA B 1 806 ? -33.906 -32 -10.148 1 97.62 806 ALA B C 1
ATOM 12765 O O . ALA B 1 806 ? -34.875 -32.25 -10.867 1 97.62 806 ALA B O 1
ATOM 12766 N N . GLY B 1 807 ? -33.5 -32.688 -9.148 1 97.38 807 GLY B N 1
ATOM 12767 C CA . GLY B 1 807 ? -34.188 -33.938 -8.844 1 97.38 807 GLY B CA 1
ATOM 12768 C C . GLY B 1 807 ? -33.5 -35.156 -9.438 1 97.38 807 GLY B C 1
ATOM 12769 O O . GLY B 1 807 ? -33.781 -36.281 -9.031 1 97.38 807 GLY B O 1
ATOM 12770 N N . ARG B 1 808 ? -32.625 -34.938 -10.383 1 97.12 808 ARG B N 1
ATOM 12771 C CA . ARG B 1 808 ? -31.891 -36.031 -10.992 1 97.12 808 ARG B CA 1
ATOM 12772 C C . ARG B 1 808 ? -31.016 -36.75 -9.953 1 97.12 808 ARG B C 1
ATOM 12774 O O . ARG B 1 808 ? -30.266 -36.094 -9.219 1 97.12 808 ARG B O 1
ATOM 12781 N N . ASN B 1 809 ? -31.172 -38.094 -9.828 1 97.69 809 ASN B N 1
ATOM 12782 C CA . ASN B 1 809 ? -30.328 -38.875 -8.945 1 97.69 809 ASN B CA 1
ATOM 12783 C C . ASN B 1 809 ? -29.031 -39.281 -9.641 1 97.69 809 ASN B C 1
ATOM 12785 O O . ASN B 1 809 ? -29.031 -39.688 -10.797 1 97.69 809 ASN B O 1
ATOM 12789 N N . VAL B 1 810 ? -27.953 -39.062 -9.008 1 98.12 810 VAL B N 1
ATOM 12790 C CA . VAL B 1 810 ? -26.625 -39.438 -9.492 1 98.12 810 VAL B CA 1
ATOM 12791 C C . VAL B 1 810 ? -25.828 -40.125 -8.367 1 98.12 810 VAL B C 1
ATOM 12793 O O . VAL B 1 810 ? -26.328 -40.25 -7.246 1 98.12 810 VAL B O 1
ATOM 12796 N N . GLU B 1 811 ? -24.719 -40.656 -8.648 1 97.81 811 GLU B N 1
ATOM 12797 C CA . GLU B 1 811 ? -23.781 -41.188 -7.66 1 97.81 811 GLU B CA 1
ATOM 12798 C C . GLU B 1 811 ? -22.391 -40.562 -7.824 1 97.81 811 GLU B C 1
ATOM 12800 O O . GLU B 1 811 ? -21.969 -40.281 -8.945 1 97.81 811 GLU B O 1
ATOM 12805 N N . ILE B 1 812 ? -21.75 -40.281 -6.789 1 97.31 812 ILE B N 1
ATOM 12806 C CA . ILE B 1 812 ? -20.359 -39.812 -6.812 1 97.31 812 ILE B CA 1
ATOM 12807 C C . ILE B 1 812 ? -19.438 -40.906 -6.273 1 97.31 812 ILE B C 1
ATOM 12809 O O . ILE B 1 812 ? -19.641 -41.406 -5.164 1 97.31 812 ILE B O 1
ATOM 12813 N N . SER B 1 813 ? -18.484 -41.312 -7.074 1 94.81 813 SER B N 1
ATOM 12814 C CA . SER B 1 813 ? -17.484 -42.281 -6.625 1 94.81 813 SER B CA 1
ATOM 12815 C C . SER B 1 813 ? -16.469 -41.625 -5.691 1 94.81 813 SER B C 1
ATOM 12817 O O . SER B 1 813 ? -16 -40.531 -5.957 1 94.81 813 SER B O 1
ATOM 12819 N N . TYR B 1 814 ? -16.266 -42.281 -4.566 1 92.88 814 TYR B N 1
ATOM 12820 C CA . TYR B 1 814 ? -15.242 -41.844 -3.629 1 92.88 814 TYR B CA 1
ATOM 12821 C C . TYR B 1 814 ? -14.539 -43 -2.967 1 92.88 814 TYR B C 1
ATOM 12823 O O . TYR B 1 814 ? -15.117 -43.688 -2.104 1 92.88 814 TYR B O 1
ATOM 12831 N N . GLU B 1 815 ? -13.258 -43.281 -3.318 1 89.44 815 GLU B N 1
ATOM 12832 C CA . GLU B 1 815 ? -12.406 -44.375 -2.826 1 89.44 815 GLU B CA 1
ATOM 12833 C C . GLU B 1 815 ? -13.078 -45.719 -2.998 1 89.44 815 GLU B C 1
ATOM 12835 O O . GLU B 1 815 ? -13.125 -46.531 -2.059 1 89.44 815 GLU B O 1
ATOM 12840 N N . ASN B 1 816 ? -13.664 -45.844 -4.07 1 87 816 ASN B N 1
ATOM 12841 C CA . ASN B 1 816 ? -14.258 -47.094 -4.547 1 87 816 ASN B CA 1
ATOM 12842 C C . ASN B 1 816 ? -15.641 -47.344 -3.938 1 87 816 ASN B C 1
ATOM 12844 O O . ASN B 1 816 ? -16.25 -48.375 -4.152 1 87 816 ASN B O 1
ATOM 12848 N N . ASP B 1 817 ? -16.062 -46.406 -3.117 1 91.44 817 ASP B N 1
ATOM 12849 C CA . ASP B 1 817 ? -17.438 -46.406 -2.672 1 91.44 817 ASP B CA 1
ATOM 12850 C C . ASP B 1 817 ? -18.281 -45.438 -3.51 1 91.44 817 ASP B C 1
ATOM 12852 O O . ASP B 1 817 ? -17.734 -44.562 -4.195 1 91.44 817 ASP B O 1
ATOM 12856 N N . ARG B 1 818 ? -19.531 -45.688 -3.537 1 95.44 818 ARG B N 1
ATOM 12857 C CA . ARG B 1 818 ? -20.453 -44.812 -4.277 1 95.44 818 ARG B CA 1
ATOM 12858 C C . ARG B 1 818 ? -21.422 -44.125 -3.336 1 95.44 818 ARG B C 1
ATOM 12860 O O . ARG B 1 818 ? -22.078 -44.75 -2.516 1 95.44 818 ARG B O 1
ATOM 12867 N N . TYR B 1 819 ? -21.438 -42.875 -3.41 1 96.38 819 TYR B N 1
ATOM 12868 C CA . TYR B 1 819 ? -22.344 -42.062 -2.604 1 96.38 819 TYR B CA 1
ATOM 12869 C C . TYR B 1 819 ? -23.5 -41.531 -3.443 1 96.38 819 TYR B C 1
ATOM 12871 O O . TYR B 1 819 ? -23.297 -40.875 -4.465 1 96.38 819 TYR B O 1
ATOM 12879 N N . ALA B 1 820 ? -24.672 -41.812 -2.939 1 97.5 820 ALA B N 1
ATOM 12880 C CA . ALA B 1 820 ? -25.859 -41.312 -3.631 1 97.5 820 ALA B CA 1
ATOM 12881 C C . ALA B 1 820 ? -26 -39.781 -3.473 1 97.5 820 ALA B C 1
ATOM 12883 O O . ALA B 1 820 ? -25.719 -39.25 -2.4 1 97.5 820 ALA B O 1
ATOM 12884 N N . GLY B 1 821 ? -26.328 -39.156 -4.582 1 97.94 821 GLY B N 1
ATOM 12885 C CA . GLY B 1 821 ? -26.562 -37.719 -4.574 1 97.94 821 GLY B CA 1
ATOM 12886 C C . GLY B 1 821 ? -27.734 -37.312 -5.441 1 97.94 821 GLY B C 1
ATOM 12887 O O . GLY B 1 821 ? -28.219 -38.094 -6.25 1 97.94 821 GLY B O 1
ATOM 12888 N N . THR B 1 822 ? -28.188 -36.094 -5.246 1 98.38 822 THR B N 1
ATOM 12889 C CA . THR B 1 822 ? -29.312 -35.531 -5.98 1 98.38 822 THR B CA 1
ATOM 12890 C C . THR B 1 822 ? -28.953 -34.125 -6.523 1 98.38 822 THR B C 1
ATOM 12892 O O . THR B 1 822 ? -28.5 -33.25 -5.777 1 98.38 822 THR B O 1
ATOM 12895 N N . VAL B 1 823 ? -29.094 -33.969 -7.832 1 98.44 823 VAL B N 1
ATOM 12896 C CA . VAL B 1 823 ? -28.938 -32.656 -8.43 1 98.44 823 VAL B CA 1
ATOM 12897 C C . VAL B 1 823 ? -30 -31.703 -7.879 1 98.44 823 VAL B C 1
ATOM 12899 O O . VAL B 1 823 ? -31.172 -32.094 -7.727 1 98.44 823 VAL B O 1
ATOM 12902 N N . ARG B 1 824 ? -29.609 -30.516 -7.488 1 98.12 824 ARG B N 1
ATOM 12903 C CA . ARG B 1 824 ? -30.531 -29.547 -6.883 1 98.12 824 ARG B CA 1
ATOM 12904 C C . ARG B 1 824 ? -30.562 -28.25 -7.699 1 98.12 824 ARG B C 1
ATOM 12906 O O . ARG B 1 824 ? -29.672 -28 -8.508 1 98.12 824 ARG B O 1
ATOM 12913 N N . ASP B 1 825 ? -31.719 -27.547 -7.43 1 95.75 825 ASP B N 1
ATOM 12914 C CA . ASP B 1 825 ? -31.734 -26.156 -7.879 1 95.75 825 ASP B CA 1
ATOM 12915 C C . ASP B 1 825 ? -30.859 -25.281 -6.992 1 95.75 825 ASP B C 1
ATOM 12917 O O . ASP B 1 825 ? -30.688 -25.562 -5.801 1 95.75 825 ASP B O 1
ATOM 12921 N N . GLU B 1 826 ? -30.297 -24.281 -7.547 1 93.31 826 GLU B N 1
ATOM 12922 C CA . GLU B 1 826 ? -29.5 -23.328 -6.773 1 93.31 826 GLU B CA 1
ATOM 12923 C C . GLU B 1 826 ? -30.234 -22 -6.617 1 93.31 826 GLU B C 1
ATOM 12925 O O . GLU B 1 826 ? -31.062 -21.641 -7.449 1 93.31 826 GLU B O 1
ATOM 12930 N N . PRO B 1 827 ? -29.953 -21.234 -5.59 1 96.31 827 PRO B N 1
ATOM 12931 C CA . PRO B 1 827 ? -29.047 -21.578 -4.496 1 96.31 827 PRO B CA 1
ATOM 12932 C C . PRO B 1 827 ? -29.656 -22.562 -3.498 1 96.31 827 PRO B C 1
ATOM 12934 O O . PRO B 1 827 ? -30.891 -22.625 -3.371 1 96.31 827 PRO B O 1
ATOM 12937 N N . LEU B 1 828 ? -28.812 -23.25 -2.801 1 97.62 828 LEU B N 1
ATOM 12938 C CA . LEU B 1 828 ? -29.266 -24.25 -1.823 1 97.62 828 LEU B CA 1
ATOM 12939 C C . LEU B 1 828 ? -29.734 -23.562 -0.543 1 97.62 828 LEU B C 1
ATOM 12941 O O . LEU B 1 828 ? -30.484 -24.156 0.242 1 97.62 828 LEU B O 1
ATOM 12945 N N . PHE B 1 829 ? -29.312 -22.375 -0.364 1 96.5 829 PHE B N 1
ATOM 12946 C CA . PHE B 1 829 ? -29.609 -21.594 0.832 1 96.5 829 PHE B CA 1
ATOM 12947 C C . PHE B 1 829 ? -30.172 -20.219 0.459 1 96.5 829 PHE B C 1
ATOM 12949 O O . PHE B 1 829 ? -29.594 -19.516 -0.369 1 96.5 829 PHE B O 1
ATOM 12956 N N . ASP B 1 830 ? -31.312 -19.859 1.058 1 95.62 830 ASP B N 1
ATOM 12957 C CA . ASP B 1 830 ? -31.938 -18.562 0.903 1 95.62 830 ASP B CA 1
ATOM 12958 C C . ASP B 1 830 ? -32.125 -18.203 -0.572 1 95.62 830 ASP B C 1
ATOM 12960 O O . ASP B 1 830 ? -31.672 -17.172 -1.038 1 95.62 830 ASP B O 1
ATOM 12964 N N . PRO B 1 831 ? -32.781 -19.031 -1.329 1 94.69 831 PRO B N 1
ATOM 12965 C CA . PRO B 1 831 ? -32.906 -18.844 -2.775 1 94.69 831 PRO B CA 1
ATOM 12966 C C . PRO B 1 831 ? -33.562 -17.516 -3.141 1 94.69 831 PRO B C 1
ATOM 12968 O O . PRO B 1 831 ? -33.312 -16.969 -4.215 1 94.69 831 PRO B O 1
ATOM 12971 N N . ASP B 1 832 ? -34.406 -16.969 -2.217 1 93.81 832 ASP B N 1
ATOM 12972 C CA . ASP B 1 832 ? -35.094 -15.711 -2.508 1 93.81 832 ASP B CA 1
ATOM 12973 C C . ASP B 1 832 ? -34.25 -14.508 -2.064 1 93.81 832 ASP B C 1
ATOM 12975 O O . ASP B 1 832 ? -34.688 -13.359 -2.217 1 93.81 832 ASP B O 1
ATOM 12979 N N . ARG B 1 833 ? -33.219 -14.695 -1.523 1 93.44 833 ARG B N 1
ATOM 12980 C CA . ARG B 1 833 ? -32.25 -13.68 -1.127 1 93.44 833 ARG B CA 1
ATOM 12981 C C . ARG B 1 833 ? -32.781 -12.789 -0.022 1 93.44 833 ARG B C 1
ATOM 12983 O O . ARG B 1 833 ? -32.562 -11.578 -0.013 1 93.44 833 ARG B O 1
ATOM 12990 N N . GLU B 1 834 ? -33.531 -13.25 0.797 1 95.12 834 GLU B N 1
ATOM 12991 C CA . GLU B 1 834 ? -34.156 -12.484 1.873 1 95.12 834 GLU B CA 1
ATOM 12992 C C . GLU B 1 834 ? -33.125 -12.047 2.908 1 95.12 834 GLU B C 1
ATOM 12994 O O . GLU B 1 834 ? -33.188 -10.945 3.447 1 95.12 834 GLU B O 1
ATOM 12999 N N . LYS B 1 835 ? -32.156 -12.859 3.115 1 93.94 835 LYS B N 1
ATOM 13000 C CA . LYS B 1 835 ? -31.156 -12.586 4.137 1 93.94 835 LYS B CA 1
ATOM 13001 C C . LYS B 1 835 ? -30.172 -11.523 3.664 1 93.94 835 LYS B C 1
ATOM 13003 O O . LYS B 1 835 ? -29.688 -10.719 4.461 1 93.94 835 LYS B O 1
ATOM 13008 N N . MET B 1 836 ? -29.828 -11.484 2.432 1 92.19 836 MET B N 1
ATOM 13009 C CA . MET B 1 836 ? -28.875 -10.531 1.886 1 92.19 836 MET B CA 1
ATOM 13010 C C . MET B 1 836 ? -29.5 -9.141 1.763 1 92.19 836 MET B C 1
ATOM 13012 O O . MET B 1 836 ? -28.812 -8.133 1.905 1 92.19 836 MET B O 1
ATOM 13016 N N . LEU B 1 837 ? -30.875 -9.102 1.506 1 91.38 837 LEU B N 1
ATOM 13017 C CA . LEU B 1 837 ? -31.547 -7.852 1.171 1 91.38 837 LEU B CA 1
ATOM 13018 C C . LEU B 1 837 ? -32.156 -7.223 2.41 1 91.38 837 LEU B C 1
ATOM 13020 O O . LEU B 1 837 ? -32.688 -6.113 2.346 1 91.38 837 LEU B O 1
ATOM 13024 N N . ARG B 1 838 ? -32.094 -7.848 3.496 1 91.12 838 ARG B N 1
ATOM 13025 C CA . ARG B 1 838 ? -32.75 -7.363 4.707 1 91.12 838 ARG B CA 1
ATOM 13026 C C . ARG B 1 838 ? -32.094 -6.059 5.184 1 91.12 838 ARG B C 1
ATOM 13028 O O . ARG B 1 838 ? -30.953 -5.766 4.855 1 91.12 838 ARG B O 1
#

Radius of gyration: 38.97 Å; Cα contacts (8 Å, |Δi|>4): 4308; chains: 2; bounding box: 74×122×94 Å

Nearest PDB structures (foldseek):
  1pj6-assembly1_A  TM=9.528E-01  e=5.430E-101  Arthrobacter globiformis
  3gsi-assembly1_A  TM=9.537E-01  e=1.317E-100  Arthrobacter globiformis
  4pab-assembly2_B  TM=9.085E-01  e=1.012E-82  Rattus norvegicus
  4paa-assembly2_B  TM=9.071E-01  e=7.424E-82  Rattus norvegicus
  5l46-assembly2_B  TM=9.093E-01  e=1.350E-79  Homo sapiens

Secondary structure (DSSP, 8-state):
----SS--SEEEEEEE--SHHHHHHHHHHHHTT---EEEE-SS-SS--SSHHHH---EE----SSHHHHHHHHHHHHHHHHTT-EEE--EEEEESSHHHHHHHHHHHHHHHHTT--S-EEE-HHHHHHHSTTS-GGG-SEEEEETT-EEE-HHHHHHHHHHHHHHTT-EEE-S--EEEEEEETTEEEEEEETTEEEEEEEEEE--GGGHHHHHHHHT-----EEEEEEEEEES--GGGTT--SS--S-EEEEGGGTEEEEEETTEEEEEE--S--EE--GGGSPPHHHHHHHT-SSTTEE---THHHHS---TT-SS-HHHHHHHHSGGGGG--EEEEEEEEEEE-TTS--EEEEPTTSBTEEEEES--HHHHHHHHHHHHHHHHHSS-EETTEE---GGGBGGG--GGGG-HHHHHHHHHHHHHTTTS---TTPPPSSS-SSB--TTHHHHHHTTEEEEEETTEEEEEEEGGGGGGGGT-------HHHHTT--THHHHHHHHHHHS-EEEE-TTS-EEEEESTTHHHHHHHHBSS-----TTBEEEEEEE-TTS-EEEEEEEEEEETTEEEEE--STTHHHHHHHHHHHHS-TTSS-EEEE-TTTEEEEEEESTTHHHHHHTTBSS--STTTS-TTBEEEEEETTEEEEEE---TTSSSEEEEEEEGGGHHHHHHHHHHHHGGGT-EEE-HHHHHHHHHHHT---BTTTB-TTS-HHHHT-GGG--TTS--TTHHHHHHHHHH--SEEEEEEEESSTT----TTPEEEETTS--EEEEEEEEEEETTTTEEEEEEEEEGGG-STT-EEEEEETTEEEEEEE--S-SS-TT-HHHH-/----SS--SEEEEEEE--SHHHHHHHHHHHHTT---EEEE-SS-SS--SSHHHH---EE----SSHHHHHHHHHHHHHHHHTT-EEE--EEEEESSHHHHHHHHHHHHHHHHTT--S-EEE-HHHHHHHSTTS-GGG-SEEEEETT-EEE-HHHHHHHHHHHHHHTT-EEESS--EEEEEEETTEEEEEEETTEEEEEEEEEE--GGGHHHHHHHHT-----EEEEEEEEEES--GGGTT--SS--S-EEEEGGGTEEEEEETTEEEEEE--S--EE--GGGSPPHHHHHHHT-SSTTEE---THHHHS---TT-SS-HHHHHHHHSGGGGG--EEEEEEEEEEE-TTS--EEEEPTTSBTEEEEES--HHHHHHHHHHHHHHHHHSS-EETTEE---GGGBGGG--GGGG-HHHHHHHHHHHHHTTTS---TTPPPSSS-SSB--TTHHHHHHTTEEEEEETTEEEEEEEGGGGGGGGT-------HHHHTT--THHHHHHHHHHHS-EEEE-TTS-EEEEESTTHHHHHHHHBSS-----TTBEEEEEEE-TTS-EEEEEEEEEEETTEEEEE--STTHHHHHHHHHHHHS-TTSS-EEEE-TTTEEEEEEESTTHHHHHHTTBSS--STTTS-TTBEEEEEETTEEEEEE---TTSSSEEEEEEEGGGHHHHHHHHHHHHGGGT-EEE-HHHHHHHHHHHT---BTTTB-TTS-TTTTT-GGG--TTS--TTHHHHHHHHHH--SEEEEEEEESSTT----TTPEEEETTS--EEEEEEEEEEETTTTEEEEEEEEEGGG-STT-EEEEEETTEEEEEEE--S-SS-TT-HHHH-

Organism: NCBI:txid148449